Protein AF-0000000079728035 (afdb_homodimer)

pLDDT: mean 83.02, std 11.93, range [36.06, 97.81]

InterPro domains:
  IPR000014 PAS domain [PS50112] (18-69)
  IPR000014 PAS domain [TIGR00229] (13-108)
  IPR000014 PAS domain [cd00130] (21-111)
  IPR004089 Methyl-accepting chemotaxis protein (MCP) signalling domain [PF00015] (625-784)
  IPR004089 Methyl-accepting chemotaxis protein (MCP) signalling domain [PS50111] (564-800)
  IPR004089 Methyl-accepting chemotaxis protein (MCP) signalling domain [SM00283] (546-814)
  IPR013655 PAS fold 3 [PF08447] (24-108)
  IPR035965 PAS domain superfamily [SSF55785] (14-108)

Radius of gyration: 102.22 Å; Cα contacts (8 Å, |Δi|>4): 2174; chains: 2; bounding box: 75×336×184 Å

Secondary structure (DSSP, 8-state):
-PPB-PPPTT--EEEEE-TTSBEEEE-HHHHHHH---HHHHTTSBGGGGB-TTS-HHHHHHHHHHHHTT--EEEEEEEE-TTS-EEEEEEEEEEEE-TTS-EEEEEEEEEPPPHHHHHHHHHHHH--SS----THHHH-HHHHHTTS-HHHHHHHHHHHHHHHHHHHHHHHHHHHHHHHHHHHHHHHHHHHHHHHHHHHHHHHHHHHHHHHHHTT-GGGHHHHHHHHHHHHHHHHHHHHHIIIIIHHTT-HHHHHHHHHHHHHHHHHGGGS-HHHHHHHHHHHHHHHHHHHHHHHHHHTGGG---HHHHHHHHIIIIIHHHHHHHHHHHHHHHGGGGSS-PPPPHHHHHHHHHHHHHHHHHHHHHHHHHHHHHHH-TT-HHHHHHHHHHHHHHHHHHHHHIIIIISSSS--S-HHHHHHHHHHHHHHHHHHHHHHHHHHHHHHHHHHHHHHHHHHHHHHHHHHHHHHHHHHHHHHHHHHHHHHHHHHHHHHHHHTT-S-TT-----S--SHHHHHHHHHHHHHHHHHHHHHHHHHHHHHHHHHHHHHHHHHHHHHHHHHHHHHHHHHHHHHHHHHHHHHHHHHHHHHHHHHHHHHHHHHHHHHHHHHHHHHHHHHHHHHHHHHHHHHHHHHHHHHHHHHHHHHHHHHHHHHHHHHHHHHHHHHHHHHHHHHHHHHHHHHTGGGGHHHHHHHHHHHHHHHHHHHHHHHHHHHHHHHHHHHHHHHHHHHHHHHHHHHHHHHHHHHHHHHHHHHHHHHHHHHHHHHHHHHHHHHHHHHHHHHHHHHHHHHHHHHHHHHHHHHHHHHHHHHHHHHHHHHHHHHHHHHHHHHHHHHHHS--/-PPB-PPPTT--EEEEE-TTSBEEEE-HHHHHHH---HHHHTTSBGGGGB-TTS-HHHHHHHHHHHHTT--EEEEEEEE-TTS-EEEEEEEEEEEE-TTS-EEEEEEEEEPPPHHHHHHHHHHHH--SS----THHHH-HHHHHTTS-HHHHHHHHHHHHHHHHHHHHHHHHHHHHHHHHHHHHHHHHHHHHHHHHHHHHHHHHHHHHHHHHHTT-GGGHHHHHHHHHHHHHHHHHHHHHIIIIIHHTT-HHHHHHHHHHHHHHHHHGGGS-HHHHHHHHHHHHHHHHHHHHHHHHHHTGGG---HHHHHHHHIIIIIHHHHHHHHHHHHHHHHHHTSS-PPPPHHHHHHHHHHHHHHHHHHHHHHHHHHHHHHH-TT-HHHHHHHHHHHHHHHHHHHHHIIIIISSSS--S-HHHHHHHHHHHHHHHHHHHHHHHHHHHHHHHHHHHHHHHHHHHHHHHHHHHHHHHHHHHHHHHHHHHHHHHHHHHHHHHHHTT-S-TT-----S--SHHHHHHHHHHHHHHHHHHHHHHHHHHHHHHHHHHHHHHHHHHHHHHHHHHHHHHHHHHHHHHHHHHHHHHHHHHHHHHHHHHHHHHHHHHHHHHHHHHHHHHHHHHHHHHHHHHHHHHHHHHHHHHHHHHHHHHHHHHHHHHHHHHHHHHHHHHHHHHHHHHHHHHHHHTGGGGHHHHHHHHHHHHHHHHHHHHHHHHHHHHHHHHHHHHHHHHHHHHHHHHHHHHHHHHHHHHHHHHHHHHHHHHHHHHHHHHHHHHHHHHHHHHHHHHHHHHHHHHHHHHHHHHHHHHHHHHHHHHHHHHHHHHHHHHHHHHHHHHHHHHHS--

Structure (mmCIF, N/CA/C/O backbone):
data_AF-0000000079728035-model_v1
#
loop_
_entity.id
_entity.type
_entity.pdbx_description
1 polymer 'PAS domain S-box protein'
#
loop_
_atom_site.group_PDB
_atom_site.id
_atom_site.type_symbol
_atom_site.label_atom_id
_atom_site.label_alt_id
_atom_site.label_comp_id
_atom_site.label_asym_id
_atom_site.label_entity_id
_atom_site.la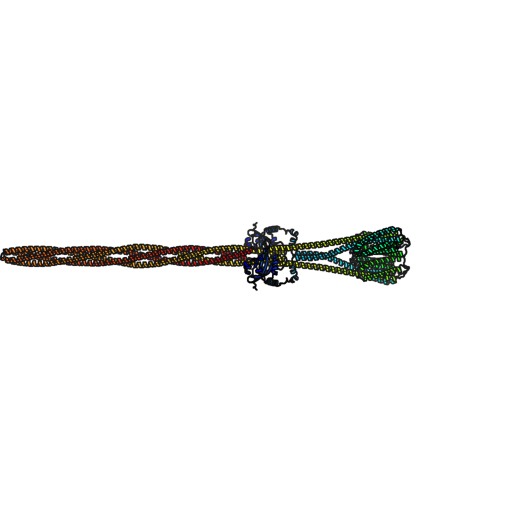bel_seq_id
_atom_site.pdbx_PDB_ins_code
_atom_site.Cartn_x
_atom_site.Cartn_y
_atom_site.Cartn_z
_atom_site.occupancy
_atom_site.B_iso_or_equiv
_atom_site.auth_seq_id
_atom_site.auth_comp_id
_atom_site.auth_asym_id
_atom_site.auth_atom_id
_atom_site.pdbx_PDB_model_num
ATOM 1 N N . MET A 1 1 ? 40.312 -27.406 -4.355 1 51.94 1 MET A N 1
ATOM 2 C CA . MET A 1 1 ? 39.094 -26.594 -4.398 1 51.94 1 MET A CA 1
ATOM 3 C C . MET A 1 1 ? 38.125 -27.172 -5.406 1 51.94 1 MET A C 1
ATOM 5 O O . MET A 1 1 ? 38.469 -27.453 -6.543 1 51.94 1 MET A O 1
ATOM 9 N N . GLY A 1 2 ? 37.125 -27.719 -4.996 1 70 2 GLY A N 1
ATOM 10 C CA . GLY A 1 2 ? 36.219 -28.422 -5.91 1 70 2 GLY A CA 1
ATOM 11 C C . GLY A 1 2 ? 35.75 -27.562 -7.07 1 70 2 GLY A C 1
ATOM 12 O O . GLY A 1 2 ? 35.906 -26.344 -7.047 1 70 2 GLY A O 1
ATOM 13 N N . ASN A 1 3 ? 35.438 -28.188 -8.25 1 83.06 3 ASN A N 1
ATOM 14 C CA . ASN A 1 3 ? 34.969 -27.5 -9.445 1 83.06 3 ASN A CA 1
ATOM 15 C C . ASN A 1 3 ? 33.531 -27.031 -9.305 1 83.06 3 ASN A C 1
ATOM 17 O O . ASN A 1 3 ? 32.719 -27.672 -8.609 1 83.06 3 ASN A O 1
ATOM 21 N N . GLN A 1 4 ? 33.312 -25.859 -9.812 1 89.69 4 GLN A N 1
ATOM 22 C CA . GLN A 1 4 ? 31.969 -25.328 -9.812 1 89.69 4 GLN A CA 1
ATOM 23 C C . GLN A 1 4 ? 31.094 -26.062 -10.828 1 89.69 4 GLN A C 1
ATOM 25 O O . GLN A 1 4 ? 31.5 -26.266 -11.977 1 89.69 4 GLN A O 1
ATOM 30 N N . VAL A 1 5 ? 29.969 -26.562 -10.352 1 89.94 5 VAL A N 1
ATOM 31 C CA . VAL A 1 5 ? 28.969 -27.188 -11.227 1 89.94 5 VAL A CA 1
ATOM 32 C C . VAL A 1 5 ? 27.688 -26.359 -11.195 1 89.94 5 VAL A C 1
ATOM 34 O O . VAL A 1 5 ? 27.297 -25.828 -10.156 1 89.94 5 VAL A O 1
ATOM 37 N N . ASP A 1 6 ? 27.094 -26.266 -12.352 1 90.38 6 ASP A N 1
ATOM 38 C CA . ASP A 1 6 ? 25.859 -25.5 -12.422 1 90.38 6 ASP A CA 1
ATOM 39 C C . ASP A 1 6 ? 24.641 -26.406 -12.352 1 90.38 6 ASP A C 1
ATOM 41 O O . ASP A 1 6 ? 24.656 -27.531 -12.867 1 90.38 6 ASP A O 1
ATOM 45 N N . ILE A 1 7 ? 23.609 -25.938 -11.672 1 87.06 7 ILE A N 1
ATOM 46 C CA . ILE A 1 7 ? 22.328 -26.641 -11.688 1 87.06 7 ILE A CA 1
ATOM 47 C C . ILE A 1 7 ? 21.797 -26.719 -13.109 1 87.06 7 ILE A C 1
ATOM 49 O O . ILE A 1 7 ? 21.75 -25.703 -13.812 1 87.06 7 ILE A O 1
ATOM 53 N N . PRO A 1 8 ? 21.5 -27.844 -13.516 1 79.06 8 PRO A N 1
ATOM 54 C CA . PRO A 1 8 ? 21 -27.969 -14.883 1 79.06 8 PRO A CA 1
ATOM 55 C C . PRO A 1 8 ? 19.781 -27.094 -15.148 1 79.06 8 PRO A C 1
ATOM 57 O O . PRO A 1 8 ? 19.016 -26.797 -14.227 1 79.06 8 PRO A O 1
ATOM 60 N N . GLU A 1 9 ? 19.625 -26.734 -16.375 1 71.38 9 GLU A N 1
ATOM 61 C CA . GLU A 1 9 ? 18.484 -25.922 -16.766 1 71.38 9 GLU A CA 1
ATOM 62 C C . GLU A 1 9 ? 17.172 -26.656 -16.531 1 71.38 9 GLU A C 1
ATOM 64 O O . GLU A 1 9 ? 17.109 -27.891 -16.672 1 71.38 9 GLU A O 1
ATOM 69 N N . ASN A 1 10 ? 16.188 -25.969 -16.047 1 63.84 10 ASN A N 1
ATOM 70 C CA . ASN A 1 10 ? 14.844 -26.516 -15.859 1 63.84 10 ASN A CA 1
ATOM 71 C C . ASN A 1 10 ? 14.805 -27.547 -14.742 1 63.84 10 ASN A C 1
ATOM 73 O O . ASN A 1 10 ? 14.148 -28.578 -14.867 1 63.84 10 ASN A O 1
ATOM 77 N N . THR A 1 11 ? 15.742 -27.328 -13.805 1 71.19 11 THR A N 1
ATOM 78 C CA . THR A 1 11 ? 15.812 -28.219 -12.641 1 71.19 11 THR A CA 1
ATOM 79 C C . THR A 1 11 ? 15.617 -27.422 -11.352 1 71.19 11 THR A C 1
ATOM 81 O O . THR A 1 11 ? 16.125 -26.312 -11.219 1 71.19 11 THR A O 1
ATOM 84 N N . THR A 1 12 ? 14.703 -27.906 -10.531 1 74.75 12 THR A N 1
ATOM 85 C CA . THR A 1 12 ? 14.555 -27.328 -9.195 1 74.75 12 THR A CA 1
ATOM 86 C C . THR A 1 12 ? 14.992 -28.328 -8.125 1 74.75 12 THR A C 1
ATOM 88 O O . THR A 1 12 ? 14.672 -29.516 -8.211 1 74.75 12 THR A O 1
ATOM 91 N N . LEU A 1 13 ? 15.836 -27.812 -7.27 1 82.25 13 LEU A N 1
ATOM 92 C CA . LEU A 1 13 ? 16.266 -28.609 -6.129 1 82.25 13 LEU A CA 1
ATOM 93 C C . LEU A 1 13 ? 15.406 -28.312 -4.902 1 82.25 13 LEU A C 1
ATOM 95 O O . LEU A 1 13 ? 15.422 -27.188 -4.391 1 82.25 13 LEU A O 1
ATOM 99 N N . VAL A 1 14 ? 14.578 -29.281 -4.484 1 80.06 14 VAL A N 1
ATOM 100 C CA . VAL A 1 14 ? 13.633 -29.016 -3.408 1 80.06 14 VAL A CA 1
ATOM 101 C C . VAL A 1 14 ? 13.93 -29.938 -2.221 1 80.06 14 VAL A C 1
ATOM 103 O O . VAL A 1 14 ? 14.25 -31.109 -2.4 1 80.06 14 VAL A O 1
ATOM 106 N N . SER A 1 15 ? 13.984 -29.438 -1.06 1 84.69 15 SER A N 1
ATOM 107 C CA . SER A 1 15 ? 14.094 -30.203 0.181 1 84.69 15 SER A CA 1
ATOM 108 C C . SER A 1 15 ? 13.148 -29.672 1.248 1 84.69 15 SER A C 1
ATOM 110 O O . SER A 1 15 ? 12.875 -28.469 1.298 1 84.69 15 SER A O 1
ATOM 112 N N . THR A 1 16 ? 12.523 -30.516 1.952 1 84.12 16 THR A N 1
ATOM 113 C CA . THR A 1 16 ? 11.664 -30.141 3.066 1 84.12 16 THR A CA 1
ATOM 114 C C . THR A 1 16 ? 12.242 -30.641 4.391 1 84.12 16 THR A C 1
ATOM 116 O O . THR A 1 16 ? 12.773 -31.75 4.465 1 84.12 16 THR A O 1
ATOM 119 N N . THR A 1 17 ? 12.258 -29.797 5.402 1 86.69 17 THR A N 1
ATOM 120 C CA . THR A 1 17 ? 12.82 -30.125 6.707 1 86.69 17 THR A CA 1
ATOM 121 C C . THR A 1 17 ? 11.75 -30.031 7.797 1 86.69 17 THR A C 1
ATOM 123 O O . THR A 1 17 ? 10.672 -29.5 7.566 1 86.69 17 THR A O 1
ATOM 126 N N . ASP A 1 18 ? 12.062 -30.656 8.922 1 85.69 18 ASP A N 1
ATOM 127 C CA . ASP A 1 18 ? 11.211 -30.453 10.094 1 85.69 18 ASP A CA 1
ATOM 128 C C . ASP A 1 18 ? 11.516 -29.125 10.766 1 85.69 18 ASP A C 1
ATOM 130 O O . ASP A 1 18 ? 12.234 -28.297 10.211 1 85.69 18 ASP A O 1
ATOM 134 N N . ILE A 1 19 ? 10.883 -28.906 11.891 1 86.75 19 ILE A N 1
ATOM 135 C CA . ILE A 1 19 ? 10.977 -27.625 12.57 1 86.75 19 ILE A CA 1
ATOM 136 C C . ILE A 1 19 ? 12.406 -27.406 13.086 1 86.75 19 ILE A C 1
ATOM 138 O O . ILE A 1 19 ? 12.805 -26.281 13.375 1 86.75 19 ILE A O 1
ATOM 142 N N . TYR A 1 20 ? 13.188 -28.531 13.18 1 84.81 20 TYR A N 1
ATOM 143 C CA . TYR A 1 20 ? 14.539 -28.438 13.719 1 84.81 20 TYR A CA 1
ATOM 144 C C . TYR A 1 20 ? 15.57 -28.422 12.594 1 84.81 20 TYR A C 1
ATOM 146 O O . TYR A 1 20 ? 16.781 -28.406 12.852 1 84.81 20 TYR A O 1
ATOM 154 N N . GLY A 1 21 ? 15.156 -28.438 11.367 1 85.81 21 GLY A N 1
ATOM 155 C CA . GLY A 1 21 ? 16.078 -28.328 10.234 1 85.81 21 GLY A CA 1
ATOM 156 C C . GLY A 1 21 ? 16.547 -29.672 9.719 1 85.81 21 GLY A C 1
ATOM 157 O O . GLY A 1 21 ? 17.484 -29.75 8.93 1 85.81 21 GLY A O 1
ATOM 158 N N . LYS A 1 22 ? 15.922 -30.719 10.125 1 90.31 22 LYS A N 1
ATOM 159 C CA . LYS A 1 22 ? 16.266 -32.062 9.625 1 90.31 22 LYS A CA 1
ATOM 160 C C . LYS A 1 22 ? 15.492 -32.375 8.352 1 90.31 22 LYS A C 1
ATOM 162 O O . LYS A 1 22 ? 14.273 -32.188 8.281 1 90.31 22 LYS A O 1
ATOM 167 N N . ILE A 1 23 ? 16.188 -32.875 7.406 1 90.69 23 ILE A N 1
ATOM 168 C CA . ILE A 1 23 ? 15.602 -33.125 6.098 1 90.69 23 ILE A CA 1
ATOM 169 C C . ILE A 1 23 ? 14.625 -34.281 6.195 1 90.69 23 ILE A C 1
ATOM 171 O O . ILE A 1 23 ? 14.984 -35.375 6.652 1 90.69 23 ILE A O 1
ATOM 175 N N . ILE A 1 24 ? 13.406 -34.094 5.777 1 86.19 24 ILE A N 1
ATOM 176 C CA . ILE A 1 24 ? 12.375 -35.125 5.809 1 86.19 24 ILE A CA 1
ATOM 177 C C . ILE A 1 24 ? 12.086 -35.625 4.391 1 86.19 24 ILE A C 1
ATOM 179 O O . ILE A 1 24 ? 11.633 -36.75 4.191 1 86.19 24 ILE A O 1
ATOM 183 N N . GLU A 1 25 ? 12.164 -34.625 3.516 1 83 25 GLU A N 1
ATOM 184 C CA . GLU A 1 25 ? 11.883 -34.969 2.125 1 83 25 GLU A CA 1
ATOM 185 C C . GLU A 1 25 ? 12.836 -34.25 1.174 1 83 25 GLU A C 1
ATOM 187 O O . GLU A 1 25 ? 13.25 -33.125 1.438 1 83 25 GLU A O 1
ATOM 192 N N . ILE A 1 26 ? 13.273 -34.969 0.156 1 82.12 26 ILE A N 1
ATOM 193 C CA . ILE A 1 26 ? 14.148 -34.406 -0.88 1 82.12 26 ILE A CA 1
ATOM 194 C C . ILE A 1 26 ? 13.695 -34.906 -2.25 1 82.12 26 ILE A C 1
ATOM 196 O O . ILE A 1 26 ? 13.289 -36.062 -2.395 1 82.12 26 ILE A O 1
ATOM 200 N N . ASN A 1 27 ? 13.711 -33.969 -3.156 1 73.81 27 ASN A N 1
ATOM 201 C CA . ASN A 1 27 ? 13.211 -34.375 -4.461 1 73.81 27 ASN A CA 1
ATOM 202 C C . ASN A 1 27 ? 14.289 -35.125 -5.262 1 73.81 27 ASN A C 1
ATOM 204 O O . ASN A 1 27 ? 15.469 -35.031 -4.934 1 73.81 27 ASN A O 1
ATOM 208 N N . HIS A 1 28 ? 13.906 -35.812 -6.203 1 75.06 28 HIS A N 1
ATOM 209 C CA . HIS A 1 28 ? 14.766 -36.688 -7.004 1 75.06 28 HIS A CA 1
ATOM 210 C C . HIS A 1 28 ? 15.891 -35.906 -7.664 1 75.06 28 HIS A C 1
ATOM 212 O O . HIS A 1 28 ? 17.031 -36.344 -7.703 1 75.06 28 HIS A O 1
ATOM 218 N N . ASP A 1 29 ? 15.602 -34.75 -8.156 1 77.12 29 ASP A N 1
ATOM 219 C CA . ASP A 1 29 ? 16.609 -33.938 -8.836 1 77.12 29 ASP A CA 1
ATOM 220 C C . ASP A 1 29 ? 17.75 -33.562 -7.895 1 77.12 29 ASP A C 1
ATOM 222 O O . ASP A 1 29 ? 18.906 -33.531 -8.297 1 77.12 29 ASP A O 1
ATOM 226 N N . MET A 1 30 ? 17.328 -33.312 -6.746 1 86.31 30 MET A N 1
ATOM 227 C CA . MET A 1 30 ? 18.344 -32.938 -5.773 1 86.31 30 MET A CA 1
ATOM 228 C C . MET A 1 30 ? 19.219 -34.125 -5.414 1 86.31 30 MET A C 1
ATOM 230 O O . MET A 1 30 ? 20.422 -34 -5.227 1 86.31 30 MET A O 1
ATOM 234 N N . LEU A 1 31 ? 18.609 -35.188 -5.301 1 84.19 31 LEU A N 1
ATOM 235 C CA . LEU A 1 31 ? 19.375 -36.406 -5.012 1 84.19 31 LEU A CA 1
ATOM 236 C C . LEU A 1 31 ? 20.359 -36.719 -6.129 1 84.19 31 LEU A C 1
ATOM 238 O O . LEU A 1 31 ? 21.531 -37 -5.863 1 84.19 31 LEU A O 1
ATOM 242 N N . MET A 1 32 ? 19.891 -36.594 -7.293 1 83.25 32 MET A N 1
ATOM 243 C CA . MET A 1 32 ? 20.734 -36.875 -8.445 1 83.25 32 MET A CA 1
ATOM 244 C C . MET A 1 32 ? 21.859 -35.844 -8.578 1 83.25 32 MET A C 1
ATOM 246 O O . MET A 1 32 ? 22.984 -36.188 -8.914 1 83.25 32 MET A O 1
ATOM 250 N N . PHE A 1 33 ? 21.453 -34.688 -8.367 1 87.75 33 PHE A N 1
ATOM 251 C CA . PHE A 1 33 ? 22.406 -33.594 -8.539 1 87.75 33 PHE A CA 1
ATOM 252 C C . PHE A 1 33 ? 23.453 -33.594 -7.426 1 87.75 33 PHE A C 1
ATOM 254 O O . PHE A 1 33 ? 24.641 -33.375 -7.676 1 87.75 33 PHE A O 1
ATOM 261 N N . SER A 1 34 ? 23.062 -33.812 -6.227 1 89.56 34 SER A N 1
ATOM 262 C CA . SER A 1 34 ? 23.953 -33.75 -5.066 1 89.56 34 SER A CA 1
ATOM 263 C C . SER A 1 34 ? 24.859 -34.969 -4.98 1 89.56 34 SER A C 1
ATOM 265 O O . SER A 1 34 ? 25.938 -34.906 -4.395 1 89.56 34 SER A O 1
ATOM 267 N N . GLY A 1 35 ? 24.328 -36.031 -5.477 1 86.88 35 GLY A N 1
ATOM 268 C CA . GLY A 1 35 ? 25.109 -37.281 -5.438 1 86.88 35 GLY A CA 1
ATOM 269 C C . GLY A 1 35 ? 24.906 -38.062 -4.16 1 86.88 35 GLY A C 1
ATOM 270 O O . GLY A 1 35 ? 25.453 -39.156 -4 1 86.88 35 GLY A O 1
ATOM 271 N N . PHE A 1 36 ? 24.109 -37.531 -3.262 1 88.12 36 PHE A N 1
ATOM 272 C CA . PHE A 1 36 ? 23.812 -38.25 -2.02 1 88.12 36 PHE A CA 1
ATOM 273 C C . PHE A 1 36 ? 22.672 -39.219 -2.221 1 88.12 36 PHE A C 1
ATOM 275 O O . PHE A 1 36 ? 21.812 -39.031 -3.076 1 88.12 36 PHE A O 1
ATOM 282 N N . SER A 1 37 ? 22.688 -40.281 -1.459 1 85.56 37 SER A N 1
ATOM 283 C CA . SER A 1 37 ? 21.547 -41.219 -1.462 1 85.56 37 SER A CA 1
ATOM 284 C C . SER A 1 37 ? 20.469 -40.75 -0.495 1 85.56 37 SER A C 1
ATOM 286 O O . SER A 1 37 ? 20.734 -39.969 0.425 1 85.56 37 SER A O 1
ATOM 288 N N . ARG A 1 38 ? 19.25 -41.125 -0.772 1 87 38 ARG A N 1
ATOM 289 C CA . ARG A 1 38 ? 18.109 -40.75 0.073 1 87 38 ARG A CA 1
ATOM 290 C C . ARG A 1 38 ? 18.375 -41.125 1.528 1 87 38 ARG A C 1
ATOM 292 O O . ARG A 1 38 ? 18.047 -40.344 2.439 1 87 38 ARG A O 1
ATOM 299 N N . GLU A 1 39 ? 19.016 -42.281 1.796 1 85.69 39 GLU A N 1
ATOM 300 C CA . GLU A 1 39 ? 19.266 -42.812 3.143 1 85.69 39 GLU A CA 1
ATOM 301 C C . GLU A 1 39 ? 20.312 -41.938 3.867 1 85.69 39 GLU A C 1
ATOM 303 O O . GLU A 1 39 ? 20.234 -41.781 5.086 1 85.69 39 GLU A O 1
ATOM 308 N N . GLU A 1 40 ? 21.172 -41.375 3.096 1 88.81 40 GLU A N 1
ATOM 309 C CA . GLU A 1 40 ? 22.25 -40.562 3.666 1 88.81 40 GLU A CA 1
ATOM 310 C C . GLU A 1 40 ? 21.766 -39.188 4.082 1 88.81 40 GLU A C 1
ATOM 312 O O . GLU A 1 40 ? 22.344 -38.562 4.977 1 88.81 40 GLU A O 1
ATOM 317 N N . VAL A 1 41 ? 20.75 -38.719 3.385 1 88.06 41 VAL A N 1
ATOM 318 C CA . VAL A 1 41 ? 20.391 -37.312 3.557 1 88.06 41 VAL A CA 1
ATOM 319 C C . VAL A 1 41 ? 19.188 -37.188 4.488 1 88.06 41 VAL A C 1
ATOM 321 O O . VAL A 1 41 ? 19.109 -36.25 5.285 1 88.06 41 VAL A O 1
ATOM 324 N N . ILE A 1 42 ? 18.25 -38.156 4.395 1 88.81 42 ILE A N 1
ATOM 325 C CA . ILE A 1 42 ? 17.047 -38.062 5.195 1 88.81 42 ILE A CA 1
ATOM 326 C C . ILE A 1 42 ? 17.391 -38.156 6.68 1 88.81 42 ILE A C 1
ATOM 328 O O . ILE A 1 42 ? 18.094 -39.062 7.102 1 88.81 42 ILE A O 1
ATOM 332 N N . GLY A 1 43 ? 16.938 -37.281 7.461 1 88 43 GLY A N 1
ATOM 333 C CA . GLY A 1 43 ? 17.172 -37.25 8.891 1 88 43 GLY A CA 1
ATOM 334 C C . GLY A 1 43 ? 18.375 -36.406 9.281 1 88 43 GLY A C 1
ATOM 335 O O . GLY A 1 43 ? 18.594 -36.125 10.461 1 88 43 GLY A O 1
ATOM 336 N N . GLU A 1 44 ? 19.172 -36.062 8.32 1 88.44 44 GLU A N 1
ATOM 337 C CA . GLU A 1 44 ? 20.359 -35.25 8.586 1 88.44 44 GLU A CA 1
ATOM 338 C C . GLU A 1 44 ? 20.047 -33.781 8.438 1 88.44 44 GLU A C 1
ATOM 340 O O . GLU A 1 44 ? 19.031 -33.406 7.832 1 88.44 44 GLU A O 1
ATOM 345 N N . ASN A 1 45 ? 20.953 -32.969 9.078 1 89.12 45 ASN A N 1
ATOM 346 C CA . ASN A 1 45 ? 20.844 -31.531 8.93 1 89.12 45 ASN A CA 1
ATOM 347 C C . ASN A 1 45 ? 21.406 -31.047 7.598 1 89.12 45 ASN A C 1
ATOM 349 O O . ASN A 1 45 ? 22.344 -31.656 7.074 1 89.12 45 ASN A O 1
ATOM 353 N N . HIS A 1 46 ? 20.875 -29.953 7.051 1 85.75 46 HIS A N 1
ATOM 354 C CA . HIS A 1 46 ? 21.281 -29.406 5.762 1 85.75 46 HIS A CA 1
ATOM 355 C C . HIS A 1 46 ? 22.75 -28.984 5.773 1 85.75 46 HIS A C 1
ATOM 357 O O . HIS A 1 46 ? 23.344 -28.75 4.719 1 85.75 46 HIS A O 1
ATOM 363 N N . ASN A 1 47 ? 23.328 -29.016 6.91 1 86.31 47 ASN A N 1
ATOM 364 C CA . ASN A 1 47 ? 24.719 -28.641 7.047 1 86.31 47 ASN A CA 1
ATOM 365 C C . ASN A 1 47 ? 25.641 -29.578 6.277 1 86.31 47 ASN A C 1
ATOM 367 O O . ASN A 1 47 ? 26.797 -29.234 5.977 1 86.31 47 ASN A O 1
ATOM 371 N N . ILE A 1 48 ? 25.188 -30.719 5.973 1 84.75 48 ILE A N 1
ATOM 372 C CA . ILE A 1 48 ? 25.969 -31.703 5.227 1 84.75 48 ILE A CA 1
ATOM 373 C C . ILE A 1 48 ? 26.281 -31.156 3.832 1 84.75 48 ILE A C 1
ATOM 375 O O . ILE A 1 48 ? 27.234 -31.594 3.182 1 84.75 48 ILE A O 1
ATOM 379 N N . MET A 1 49 ? 25.469 -30.25 3.391 1 88.88 49 MET A N 1
ATOM 380 C CA . MET A 1 49 ? 25.625 -29.734 2.037 1 88.88 49 MET A CA 1
ATOM 381 C C . MET A 1 49 ? 26.172 -28.297 2.064 1 88.88 49 MET A C 1
ATOM 383 O O . MET A 1 49 ? 26.312 -27.672 1.018 1 88.88 49 MET A O 1
ATOM 387 N N . ARG A 1 50 ? 26.391 -27.781 3.162 1 88.94 50 ARG A N 1
ATOM 388 C CA . ARG A 1 50 ? 26.828 -26.391 3.299 1 88.94 50 ARG A CA 1
ATOM 389 C C . ARG A 1 50 ? 28.297 -26.234 2.924 1 88.94 50 ARG A C 1
ATOM 391 O O . ARG A 1 50 ? 29.141 -27.031 3.359 1 88.94 50 ARG A O 1
ATOM 398 N N . HIS A 1 51 ? 28.469 -25.25 2.113 1 89.38 51 HIS A N 1
ATOM 399 C CA . HIS A 1 51 ? 29.859 -24.953 1.792 1 89.38 51 HIS A CA 1
ATOM 400 C C . HIS A 1 51 ? 30.547 -24.219 2.939 1 89.38 51 HIS A C 1
ATOM 402 O O . HIS A 1 51 ? 29.969 -23.312 3.537 1 89.38 51 HIS A O 1
ATOM 408 N N . PRO A 1 52 ? 31.766 -24.547 3.273 1 85.56 52 PRO A N 1
ATOM 409 C CA . PRO A 1 52 ? 32.469 -23.938 4.414 1 85.56 52 PRO A CA 1
ATOM 410 C C . PRO A 1 52 ? 32.719 -22.453 4.234 1 85.56 52 PRO A C 1
ATOM 412 O O . PRO A 1 52 ? 32.938 -21.734 5.219 1 85.56 52 PRO A O 1
ATOM 415 N N . GLU A 1 53 ? 32.656 -21.906 3.145 1 84.44 53 GLU A N 1
ATOM 416 C CA . GLU A 1 53 ? 32.938 -20.5 2.881 1 84.44 53 GLU A CA 1
ATOM 417 C C . GLU A 1 53 ? 31.734 -19.625 3.15 1 84.44 53 GLU A C 1
ATOM 419 O O . GLU A 1 53 ? 31.844 -18.391 3.166 1 84.44 53 GLU A O 1
ATOM 424 N N . MET A 1 54 ? 30.641 -20.234 3.295 1 88.19 54 MET A N 1
ATOM 425 C CA . MET A 1 54 ? 29.438 -19.453 3.502 1 88.19 54 MET A CA 1
ATOM 426 C C . MET A 1 54 ? 29.422 -18.812 4.891 1 88.19 54 MET A C 1
ATOM 428 O O . MET A 1 54 ? 29.578 -19.516 5.895 1 88.19 54 MET A O 1
ATOM 432 N N . PRO A 1 55 ? 29.25 -17.484 4.953 1 86.81 55 PRO A N 1
ATOM 433 C CA . PRO A 1 55 ? 29.219 -16.812 6.254 1 86.81 55 PRO A CA 1
ATOM 434 C C . PRO A 1 55 ? 28.031 -17.234 7.109 1 86.81 55 PRO A C 1
ATOM 436 O O . PRO A 1 55 ? 26.938 -17.438 6.586 1 86.81 55 PRO A O 1
ATOM 439 N N . ASN A 1 56 ? 28.234 -17.266 8.406 1 86.12 56 ASN A N 1
ATOM 440 C CA . ASN A 1 56 ? 27.188 -17.656 9.344 1 86.12 56 ASN A CA 1
ATOM 441 C C . ASN A 1 56 ? 26.078 -16.609 9.414 1 86.12 56 ASN A C 1
ATOM 443 O O . ASN A 1 56 ? 24.938 -16.938 9.719 1 86.12 56 ASN A O 1
ATOM 447 N N . THR A 1 57 ? 26.469 -15.453 9.102 1 84.94 57 THR A N 1
ATOM 448 C CA . THR A 1 57 ? 25.516 -14.352 9.188 1 84.94 57 THR A CA 1
ATOM 449 C C . THR A 1 57 ? 24.359 -14.562 8.219 1 84.94 57 THR A C 1
ATOM 451 O O . THR A 1 57 ? 23.219 -14.164 8.492 1 84.94 57 THR A O 1
ATOM 454 N N . VAL A 1 58 ? 24.641 -15.172 7.129 1 85.38 58 VAL A N 1
ATOM 455 C CA . VAL A 1 58 ? 23.609 -15.398 6.117 1 85.38 58 VAL A CA 1
ATOM 456 C C . VAL A 1 58 ? 22.562 -16.375 6.652 1 85.38 58 VAL A C 1
ATOM 458 O O . VAL A 1 58 ? 21.359 -16.156 6.488 1 85.38 58 VAL A O 1
ATOM 461 N N . PHE A 1 59 ? 23.047 -17.344 7.324 1 87.56 59 PHE A N 1
ATOM 462 C CA . PHE A 1 59 ? 22.109 -18.344 7.84 1 87.56 59 PHE A CA 1
ATOM 463 C C . PHE A 1 59 ? 21.359 -17.828 9.055 1 87.56 59 PHE A C 1
ATOM 465 O O . PHE A 1 59 ? 20.203 -18.172 9.289 1 87.56 59 PHE A O 1
ATOM 472 N N . LYS A 1 60 ? 21.984 -16.938 9.859 1 86.25 60 LYS A N 1
ATOM 473 C CA . LYS A 1 60 ? 21.297 -16.281 10.961 1 86.25 60 LYS A CA 1
ATOM 474 C C . LYS A 1 60 ? 20.125 -15.43 10.445 1 86.25 60 LYS A C 1
ATOM 476 O O . LYS A 1 60 ? 19.047 -15.422 11.047 1 86.25 60 LYS A O 1
ATOM 481 N N . GLU A 1 61 ? 20.453 -14.797 9.383 1 84 61 GLU A N 1
ATOM 482 C CA . GLU A 1 61 ? 19.406 -13.992 8.758 1 84 61 GLU A CA 1
ATOM 483 C C . GLU A 1 61 ? 18.281 -14.883 8.234 1 84 61 GLU A C 1
ATOM 485 O O . GLU A 1 61 ? 17.109 -14.531 8.352 1 84 61 GLU A O 1
ATOM 490 N N . MET A 1 62 ? 18.672 -15.914 7.648 1 85.62 62 MET A N 1
ATOM 491 C CA . MET A 1 62 ? 17.688 -16.844 7.098 1 85.62 62 MET A CA 1
ATOM 492 C C . MET A 1 62 ? 16.797 -17.391 8.195 1 85.62 62 MET A C 1
ATOM 494 O O . MET A 1 62 ? 15.57 -17.359 8.086 1 85.62 62 MET A O 1
ATOM 498 N N . TRP A 1 63 ? 17.375 -17.844 9.281 1 87.19 63 TRP A N 1
ATOM 499 C CA . TRP A 1 63 ? 16.609 -18.453 10.367 1 87.19 63 TRP A CA 1
ATOM 500 C C . TRP A 1 63 ? 15.711 -17.422 11.047 1 87.19 63 TRP A C 1
ATOM 502 O O . TRP A 1 63 ? 14.578 -17.719 11.414 1 87.19 63 TRP A O 1
ATOM 512 N N . ALA A 1 64 ? 16.266 -16.234 11.156 1 82.31 64 ALA A N 1
ATOM 513 C CA . ALA A 1 64 ? 15.461 -15.172 11.75 1 82.31 64 ALA A CA 1
ATOM 514 C C . ALA A 1 64 ? 14.203 -14.906 10.938 1 82.31 64 ALA A C 1
ATOM 516 O O . ALA A 1 64 ? 13.117 -14.742 11.492 1 82.31 64 ALA A O 1
ATOM 517 N N . ALA A 1 65 ? 14.398 -14.93 9.633 1 79.44 65 ALA A N 1
ATOM 518 C CA . ALA A 1 65 ? 13.273 -14.648 8.742 1 79.44 65 ALA A CA 1
ATOM 519 C C . ALA A 1 65 ? 12.25 -15.773 8.781 1 79.44 65 ALA A C 1
ATOM 521 O O . ALA A 1 65 ? 11.055 -15.531 8.969 1 79.44 65 ALA A O 1
ATOM 522 N N . ILE A 1 66 ? 12.664 -17 8.703 1 81.62 66 ILE A N 1
ATOM 523 C CA . ILE A 1 66 ? 11.742 -18.125 8.555 1 81.62 66 ILE A CA 1
ATOM 524 C C . ILE A 1 66 ? 11.094 -18.438 9.898 1 81.62 66 ILE A C 1
ATOM 526 O O . ILE A 1 66 ? 9.953 -18.906 9.953 1 81.62 66 ILE A O 1
ATOM 530 N N . LEU A 1 67 ? 11.766 -18.109 10.953 1 81.31 67 LEU A N 1
ATOM 531 C CA . LEU A 1 67 ? 11.188 -18.344 12.273 1 81.31 67 LEU A CA 1
ATOM 532 C C . LEU A 1 67 ? 10.125 -17.297 12.586 1 81.31 67 LEU A C 1
ATOM 534 O O . LEU A 1 67 ? 9.211 -17.547 13.375 1 81.31 67 LEU A O 1
ATOM 538 N N . SER A 1 68 ? 10.289 -16.203 11.953 1 76.12 68 SER A N 1
ATOM 539 C CA . SER A 1 68 ? 9.289 -15.148 12.133 1 76.12 68 SER A CA 1
ATOM 540 C C . SER A 1 68 ? 8.086 -15.375 11.227 1 76.12 68 SER A C 1
ATOM 542 O O . SER A 1 68 ? 7.117 -14.617 11.266 1 76.12 68 SER A O 1
ATOM 544 N N . GLY A 1 69 ? 8.219 -16.422 10.352 1 71.44 69 GLY A N 1
ATOM 545 C CA . GLY A 1 69 ? 7.09 -16.797 9.523 1 71.44 69 GLY A CA 1
ATOM 546 C C . GLY A 1 69 ? 7.191 -16.25 8.102 1 71.44 69 GLY A C 1
ATOM 547 O O . GLY A 1 69 ? 6.277 -16.438 7.297 1 71.44 69 GLY A O 1
ATOM 548 N N . ASP A 1 70 ? 8.258 -15.57 7.801 1 73.06 70 ASP A N 1
ATOM 549 C CA . ASP A 1 70 ? 8.453 -14.992 6.477 1 73.06 70 ASP A CA 1
ATOM 550 C C . ASP A 1 70 ? 9.383 -15.859 5.629 1 73.06 70 ASP A C 1
ATOM 552 O O . ASP A 1 70 ? 10.273 -16.531 6.16 1 73.06 70 ASP A O 1
ATOM 556 N N . PRO A 1 71 ? 9.125 -15.875 4.316 1 73.75 71 PRO A N 1
ATOM 557 C CA . PRO A 1 71 ? 10.078 -16.578 3.451 1 73.75 71 PRO A CA 1
ATOM 558 C C . PRO A 1 71 ? 11.406 -15.836 3.322 1 73.75 71 PRO A C 1
ATOM 560 O O . PRO A 1 71 ? 11.469 -14.625 3.549 1 73.75 71 PRO A O 1
ATOM 563 N N . TRP A 1 72 ? 12.461 -16.594 3.18 1 78.38 72 TRP A N 1
ATOM 564 C CA . TRP A 1 72 ? 13.789 -16.031 2.967 1 78.38 72 TRP A CA 1
ATOM 565 C C . TRP A 1 72 ? 14.32 -16.406 1.59 1 78.38 72 TRP A C 1
ATOM 567 O O . TRP A 1 72 ? 14.125 -17.547 1.129 1 78.38 72 TRP A O 1
ATOM 577 N N . ASN A 1 73 ? 14.844 -15.43 0.899 1 77.44 73 ASN A N 1
ATOM 578 C CA . ASN A 1 73 ? 15.492 -15.727 -0.376 1 77.44 73 ASN A CA 1
ATOM 579 C C . ASN A 1 73 ? 16.938 -15.234 -0.406 1 77.44 73 ASN A C 1
ATOM 581 O O . ASN A 1 73 ? 17.234 -14.18 0.154 1 77.44 73 ASN A O 1
ATOM 585 N N . GLY A 1 74 ? 17.812 -16 -0.971 1 78.31 74 GLY A N 1
ATOM 586 C CA . GLY A 1 74 ? 19.203 -15.625 -1.101 1 78.31 74 GLY A CA 1
ATOM 587 C C . GLY A 1 74 ? 20.016 -16.594 -1.953 1 78.31 74 GLY A C 1
ATOM 588 O O . GLY A 1 74 ? 19.516 -17.656 -2.314 1 78.31 74 GLY A O 1
ATOM 589 N N . VAL A 1 75 ? 21.156 -16.078 -2.406 1 87.31 75 VAL A N 1
ATOM 590 C CA . VAL A 1 75 ? 22.062 -16.938 -3.162 1 87.31 75 VAL A CA 1
ATOM 591 C C . VAL A 1 75 ? 23.016 -17.656 -2.207 1 87.31 75 VAL A C 1
ATOM 593 O O . VAL A 1 75 ? 23.656 -17.016 -1.362 1 87.31 75 VAL A O 1
ATOM 596 N N . ILE A 1 76 ? 23.062 -18.969 -2.262 1 89.75 76 ILE A N 1
ATOM 597 C CA . ILE A 1 76 ? 23.906 -19.734 -1.347 1 89.75 76 ILE A CA 1
ATOM 598 C C . ILE A 1 76 ? 24.875 -20.609 -2.143 1 89.75 76 ILE A C 1
ATOM 600 O O . ILE A 1 76 ? 24.578 -21 -3.271 1 89.75 76 ILE A O 1
ATOM 604 N N . LYS A 1 77 ? 25.984 -20.75 -1.532 1 92.25 77 LYS A N 1
ATOM 605 C CA . LYS A 1 77 ? 26.984 -21.688 -2.037 1 92.25 77 LYS A CA 1
ATOM 606 C C . LYS A 1 77 ? 26.922 -23.016 -1.284 1 92.25 77 LYS A C 1
ATOM 608 O O . LYS A 1 77 ? 27.016 -23.047 -0.055 1 92.25 77 LYS A O 1
ATOM 613 N N . ASN A 1 78 ? 26.719 -24.203 -2.059 1 92.25 78 ASN A N 1
ATOM 614 C CA . ASN A 1 78 ? 26.625 -25.516 -1.436 1 92.25 78 ASN A CA 1
ATOM 615 C C . ASN A 1 78 ? 27.656 -26.484 -1.999 1 92.25 78 ASN A C 1
ATOM 617 O O . ASN A 1 78 ? 28.25 -26.219 -3.053 1 92.25 78 ASN A O 1
ATOM 621 N N . LYS A 1 79 ? 27.953 -27.547 -1.221 1 91.62 79 LYS A N 1
ATOM 622 C CA . LYS A 1 79 ? 28.922 -28.547 -1.632 1 91.62 79 LYS A CA 1
ATOM 623 C C . LYS A 1 79 ? 28.234 -29.859 -2.021 1 91.62 79 LYS A C 1
ATOM 625 O O . LYS A 1 79 ? 27.219 -30.219 -1.431 1 91.62 79 LYS A O 1
ATOM 630 N N . LEU A 1 80 ? 28.688 -30.484 -3.045 1 91.69 80 LEU A N 1
ATOM 631 C CA . LEU A 1 80 ? 28.219 -31.797 -3.482 1 91.69 80 LEU A CA 1
ATOM 632 C C . LEU A 1 80 ? 29 -32.906 -2.803 1 91.69 80 LEU A C 1
ATOM 634 O O . LEU A 1 80 ? 30.062 -32.656 -2.213 1 91.69 80 LEU A O 1
ATOM 638 N N . LYS A 1 81 ? 28.453 -34.125 -2.889 1 89.25 81 LYS A N 1
ATOM 639 C CA . LYS A 1 81 ? 29.141 -35.281 -2.295 1 89.25 81 LYS A CA 1
ATOM 640 C C . LYS A 1 81 ? 30.516 -35.5 -2.934 1 89.25 81 LYS A C 1
ATOM 642 O O . LYS A 1 81 ? 31.469 -35.906 -2.264 1 89.25 81 LYS A O 1
ATOM 647 N N . SER A 1 82 ? 30.656 -35.156 -4.203 1 87.19 82 SER A N 1
ATOM 648 C CA . SER A 1 82 ? 31.891 -35.312 -4.965 1 87.19 82 SER A CA 1
ATOM 649 C C . SER A 1 82 ? 32.938 -34.312 -4.523 1 87.19 82 SER A C 1
ATOM 651 O O . SER A 1 82 ? 34.125 -34.469 -4.863 1 87.19 82 SER A O 1
ATOM 653 N N . GLY A 1 83 ? 32.625 -33.312 -3.709 1 86.31 83 GLY A N 1
ATOM 654 C CA . GLY A 1 83 ? 33.562 -32.281 -3.311 1 86.31 83 GLY A CA 1
ATOM 655 C C . GLY A 1 83 ? 33.438 -31.016 -4.152 1 86.31 83 GLY A C 1
ATOM 656 O O . GLY A 1 83 ? 33.969 -29.969 -3.779 1 86.31 83 GLY A O 1
ATOM 657 N N . ASN A 1 84 ? 32.75 -31.156 -5.27 1 91 84 ASN A N 1
ATOM 658 C CA . ASN A 1 84 ? 32.469 -29.969 -6.086 1 91 84 ASN A CA 1
ATOM 659 C C . ASN A 1 84 ? 31.453 -29.062 -5.414 1 91 84 ASN A C 1
ATOM 661 O O . ASN A 1 84 ? 30.844 -29.438 -4.414 1 91 84 ASN A O 1
ATOM 665 N N . TYR A 1 85 ? 31.406 -27.828 -5.891 1 92.81 85 TYR A N 1
ATOM 666 C CA . TYR A 1 85 ? 30.453 -26.906 -5.281 1 92.81 85 TYR A CA 1
ATOM 667 C C . TYR A 1 85 ? 29.562 -26.281 -6.34 1 92.81 85 TYR A C 1
ATOM 669 O O . TYR A 1 85 ? 29.859 -26.328 -7.535 1 92.81 85 TYR A O 1
ATOM 677 N N . TYR A 1 86 ? 28.422 -25.75 -5.941 1 91.88 86 TYR A N 1
ATOM 678 C CA . TYR A 1 86 ? 27.484 -25.062 -6.832 1 91.88 86 TYR A CA 1
ATOM 679 C C . TYR A 1 86 ? 26.828 -23.875 -6.133 1 91.88 86 TYR A C 1
ATOM 681 O O . TYR A 1 86 ? 26.75 -23.844 -4.902 1 91.88 86 TYR A O 1
ATOM 689 N N . TRP A 1 87 ? 26.453 -22.891 -6.957 1 92 87 TRP A N 1
ATOM 690 C CA . TRP A 1 87 ? 25.656 -21.75 -6.48 1 92 87 TRP A CA 1
ATOM 691 C C . TRP A 1 87 ? 24.172 -21.984 -6.746 1 92 87 TRP A C 1
ATOM 693 O O . TRP A 1 87 ? 23.797 -22.516 -7.789 1 92 87 TRP A O 1
ATOM 703 N N . ALA A 1 88 ? 23.359 -21.641 -5.762 1 88.25 88 ALA A N 1
ATOM 704 C CA . ALA A 1 88 ? 21.906 -21.781 -5.926 1 88.25 88 ALA A CA 1
ATOM 705 C C . ALA A 1 88 ? 21.172 -20.562 -5.387 1 88.25 88 ALA A C 1
ATOM 707 O O . ALA A 1 88 ? 21.594 -19.969 -4.395 1 88.25 88 ALA A O 1
ATOM 708 N N . TYR A 1 89 ? 20.219 -20.188 -6.168 1 84.25 89 TYR A N 1
ATOM 709 C CA . TYR A 1 89 ? 19.25 -19.25 -5.617 1 84.25 89 TYR A CA 1
ATOM 710 C C . TYR A 1 89 ? 18.188 -20 -4.809 1 84.25 89 TYR A C 1
ATOM 712 O O . TYR A 1 89 ? 17.375 -20.734 -5.363 1 84.25 89 TYR A O 1
ATOM 720 N N . MET A 1 90 ? 18.234 -19.766 -3.52 1 82.31 90 MET A N 1
ATOM 721 C CA . MET A 1 90 ? 17.422 -20.562 -2.6 1 82.31 90 MET A CA 1
ATOM 722 C C . MET A 1 90 ? 16.297 -19.734 -1.999 1 82.31 90 MET A C 1
ATOM 724 O O . MET A 1 90 ? 16.5 -18.562 -1.651 1 82.31 90 MET A O 1
ATOM 728 N N . THR A 1 91 ? 15.141 -20.281 -1.99 1 80.38 91 THR A N 1
ATOM 729 C CA . THR A 1 91 ? 14 -19.719 -1.275 1 80.38 91 THR A CA 1
ATOM 730 C C . THR A 1 91 ? 13.492 -20.703 -0.217 1 80.38 91 THR A C 1
ATOM 732 O O . THR A 1 91 ? 13.141 -21.844 -0.533 1 80.38 91 THR A O 1
ATOM 735 N N . VAL A 1 92 ? 13.547 -20.25 0.975 1 82 92 VAL A N 1
ATOM 736 C CA . VAL A 1 92 ? 13.078 -21.078 2.072 1 82 92 VAL A CA 1
ATOM 737 C C . VAL A 1 92 ? 11.742 -20.547 2.59 1 82 92 VAL A C 1
ATOM 739 O O . VAL A 1 92 ? 11.602 -19.359 2.859 1 82 92 VAL A O 1
ATOM 742 N N . THR A 1 93 ? 10.773 -21.438 2.689 1 78.12 93 THR A N 1
ATOM 743 C CA . THR A 1 93 ? 9.438 -21.062 3.125 1 78.12 93 THR A CA 1
ATOM 744 C C . THR A 1 93 ? 9 -21.891 4.324 1 78.12 93 THR A C 1
ATOM 746 O O . THR A 1 93 ? 9.141 -23.125 4.316 1 78.12 93 THR A O 1
ATOM 749 N N . PRO A 1 94 ? 8.547 -21.219 5.391 1 78 94 PRO A N 1
ATOM 750 C CA . PRO A 1 94 ? 7.984 -22 6.492 1 78 94 PRO A CA 1
ATOM 751 C C . PRO A 1 94 ? 6.695 -22.719 6.098 1 78 94 PRO A C 1
ATOM 753 O O . PRO A 1 94 ? 5.887 -22.172 5.34 1 78 94 PRO A O 1
ATOM 756 N N . VAL A 1 95 ? 6.555 -24 6.488 1 71.12 95 VAL A N 1
ATOM 757 C CA . VAL A 1 95 ? 5.375 -24.812 6.211 1 71.12 95 VAL A CA 1
ATOM 758 C C . VAL A 1 95 ? 4.512 -24.922 7.465 1 71.12 95 VAL A C 1
ATOM 760 O O . VAL A 1 95 ? 5.031 -25.109 8.57 1 71.12 95 VAL A O 1
ATOM 763 N N . PHE A 1 96 ? 3.225 -24.703 7.281 1 66.69 96 PHE A N 1
ATOM 764 C CA . PHE A 1 96 ? 2.314 -24.734 8.422 1 66.69 96 PHE A CA 1
ATOM 765 C C . PHE A 1 96 ? 1.262 -25.812 8.242 1 66.69 96 PHE A C 1
ATOM 767 O O . PHE A 1 96 ? 0.899 -26.156 7.117 1 66.69 96 PHE A O 1
ATOM 774 N N . ASP A 1 97 ? 0.876 -26.5 9.312 1 60.66 97 ASP A N 1
ATOM 775 C CA . ASP A 1 97 ? -0.213 -27.469 9.25 1 60.66 97 ASP A CA 1
ATOM 776 C C . ASP A 1 97 ? -1.568 -26.766 9.195 1 60.66 97 ASP A C 1
ATOM 778 O O . ASP A 1 97 ? -1.638 -25.531 9.164 1 60.66 97 ASP A O 1
ATOM 782 N N . SER A 1 98 ? -2.648 -27.562 8.93 1 57.34 98 SER A N 1
ATOM 783 C CA . SER A 1 98 ? -4.012 -27.062 8.773 1 57.34 98 SER A CA 1
ATOM 784 C C . SER A 1 98 ? -4.438 -26.219 9.969 1 57.34 98 SER A C 1
ATOM 786 O O . SER A 1 98 ? -5.352 -25.406 9.859 1 57.34 98 SER A O 1
ATOM 788 N N . TYR A 1 99 ? -3.709 -26.344 11.117 1 59.62 99 TYR A N 1
ATOM 789 C CA . TYR A 1 99 ? -4.062 -25.625 12.344 1 59.62 99 TYR A CA 1
ATOM 790 C C . TYR A 1 99 ? -3.193 -24.391 12.516 1 59.62 99 TYR A C 1
ATOM 792 O O . TYR A 1 99 ? -3.32 -23.672 13.508 1 59.62 99 TYR A O 1
ATOM 800 N N . GLY A 1 100 ? -2.336 -24.094 11.578 1 62.03 100 GLY A N 1
ATOM 801 C CA . GLY A 1 100 ? -1.516 -22.891 11.625 1 62.03 100 GLY A CA 1
ATOM 802 C C . GLY A 1 100 ? -0.209 -23.094 12.367 1 62.03 100 GLY A C 1
ATOM 803 O O . GLY A 1 100 ? 0.503 -22.125 12.656 1 62.03 100 GLY A O 1
ATOM 804 N N . LYS A 1 101 ? -0.033 -24.297 12.844 1 73.25 101 LYS A N 1
ATOM 805 C CA . LYS A 1 101 ? 1.23 -24.594 13.508 1 73.25 101 LYS A CA 1
ATOM 806 C C . LYS A 1 101 ? 2.324 -24.922 12.492 1 73.25 101 LYS A C 1
ATOM 808 O O . LYS A 1 101 ? 2.084 -25.641 11.523 1 73.25 101 LYS A O 1
ATOM 813 N N . ARG A 1 102 ? 3.527 -24.328 12.75 1 80.81 102 ARG A N 1
ATOM 814 C CA . ARG A 1 102 ? 4.66 -24.547 11.852 1 80.81 102 ARG A CA 1
ATOM 815 C C . ARG A 1 102 ? 5.137 -25.984 11.922 1 80.81 102 ARG A C 1
ATOM 817 O O . ARG A 1 102 ? 5.43 -26.5 13 1 80.81 102 ARG A O 1
ATOM 824 N N . THR A 1 103 ? 5.199 -26.734 10.898 1 78.5 103 THR A N 1
ATOM 825 C CA . THR A 1 103 ? 5.57 -28.141 10.867 1 78.5 103 THR A CA 1
ATOM 826 C C . THR A 1 103 ? 6.953 -28.328 10.25 1 78.5 103 THR A C 1
ATOM 828 O O . THR A 1 103 ? 7.562 -29.391 10.375 1 78.5 103 THR A O 1
ATOM 831 N N . GLY A 1 104 ? 7.398 -27.312 9.555 1 83.38 104 GLY A N 1
ATOM 832 C CA . GLY A 1 104 ? 8.711 -27.438 8.945 1 83.38 104 GLY A CA 1
ATOM 833 C C . GLY A 1 104 ? 9.016 -26.328 7.953 1 83.38 104 GLY A C 1
ATOM 834 O O . GLY A 1 104 ? 8.43 -25.234 8.031 1 83.38 104 GLY A O 1
ATOM 835 N N . PHE A 1 105 ? 10.102 -26.609 7.133 1 84.38 105 PHE A N 1
ATOM 836 C CA . PHE A 1 105 ? 10.523 -25.641 6.137 1 84.38 105 PHE A CA 1
ATOM 837 C C . PHE A 1 105 ? 10.75 -26.297 4.785 1 84.38 105 PHE A C 1
ATOM 839 O O . PHE A 1 105 ? 11.156 -27.469 4.723 1 84.38 105 PHE A O 1
ATOM 846 N N . THR A 1 106 ? 10.375 -25.578 3.75 1 81.25 106 THR A N 1
ATOM 847 C CA . THR A 1 106 ? 10.648 -26.062 2.398 1 81.25 106 THR A CA 1
ATOM 848 C C . THR A 1 106 ? 11.625 -25.125 1.685 1 81.25 106 THR A C 1
ATOM 850 O O . THR A 1 106 ? 11.422 -23.906 1.665 1 81.25 106 THR A O 1
ATOM 853 N N . ALA A 1 107 ? 12.68 -25.703 1.182 1 83.88 107 ALA A N 1
ATOM 854 C CA . ALA A 1 107 ? 13.672 -24.922 0.446 1 83.88 107 ALA A CA 1
ATOM 855 C C . ALA A 1 107 ? 13.664 -25.281 -1.037 1 83.88 107 ALA A C 1
ATOM 857 O O . ALA A 1 107 ? 13.734 -26.469 -1.396 1 83.88 107 ALA A O 1
ATOM 858 N N . VAL A 1 108 ? 13.492 -24.281 -1.85 1 78.12 108 VAL A N 1
ATOM 859 C CA . VAL A 1 108 ? 13.547 -24.453 -3.297 1 78.12 108 VAL A CA 1
ATOM 860 C C . VAL A 1 108 ? 14.766 -23.734 -3.863 1 78.12 108 VAL A C 1
ATOM 862 O O . VAL A 1 108 ? 15.008 -22.562 -3.543 1 78.12 108 VAL A O 1
ATOM 865 N N . ARG A 1 109 ? 15.602 -24.484 -4.559 1 82.44 109 ARG A N 1
ATOM 866 C CA . ARG A 1 109 ? 16.812 -23.922 -5.145 1 82.44 109 ARG A CA 1
ATOM 867 C C . ARG A 1 109 ? 16.766 -23.969 -6.668 1 82.44 109 ARG A C 1
ATOM 869 O O . ARG A 1 109 ? 16.359 -24.984 -7.25 1 82.44 109 ARG A O 1
ATOM 876 N N . ILE A 1 110 ? 17.062 -22.859 -7.301 1 78.88 110 ILE A N 1
ATOM 877 C CA . ILE A 1 110 ? 17.141 -22.812 -8.758 1 78.88 110 ILE A CA 1
ATOM 878 C C . ILE A 1 110 ? 18.5 -22.234 -9.172 1 78.88 110 ILE A C 1
ATOM 880 O O . ILE A 1 110 ? 19.25 -21.734 -8.336 1 78.88 110 ILE A O 1
ATOM 884 N N . ARG A 1 111 ? 18.906 -22.453 -10.461 1 83.88 111 ARG A N 1
ATOM 885 C CA . ARG A 1 111 ? 20.156 -21.891 -10.977 1 83.88 111 ARG A CA 1
ATOM 886 C C . ARG A 1 111 ? 20.156 -20.375 -10.891 1 83.88 111 ARG A C 1
ATOM 888 O O . ARG A 1 111 ? 19.266 -19.719 -11.414 1 83.88 111 ARG A O 1
ATOM 895 N N . PRO A 1 112 ? 21.094 -19.844 -10.117 1 81.12 112 PRO A N 1
ATOM 896 C CA . PRO A 1 112 ? 21.172 -18.375 -10.047 1 81.12 112 PRO A CA 1
ATOM 897 C C . PRO A 1 112 ? 21.766 -17.766 -11.312 1 81.12 112 PRO A C 1
ATOM 899 O O . PRO A 1 112 ? 22.469 -18.438 -12.07 1 81.12 112 PRO A O 1
ATOM 902 N N . THR A 1 113 ? 21.391 -16.516 -11.586 1 79.38 113 THR A N 1
ATOM 903 C CA . THR A 1 113 ? 22.016 -15.797 -12.688 1 79.38 113 THR A CA 1
ATOM 904 C C . THR A 1 113 ? 23.438 -15.383 -12.32 1 79.38 113 THR A C 1
ATOM 906 O O . THR A 1 113 ? 23.797 -15.336 -11.141 1 79.38 113 THR A O 1
ATOM 909 N N . GLU A 1 114 ? 24.266 -15.156 -13.312 1 82.56 114 GLU A N 1
ATOM 910 C CA . GLU A 1 114 ? 25.641 -14.742 -13.078 1 82.56 114 GLU A CA 1
ATOM 911 C C . GLU A 1 114 ? 25.703 -13.453 -12.266 1 82.56 114 GLU A C 1
ATOM 913 O O . GLU A 1 114 ? 26.578 -13.289 -11.414 1 82.56 114 GLU A O 1
ATOM 918 N N . GLU A 1 115 ? 24.781 -12.617 -12.539 1 80.75 115 GLU A N 1
ATOM 919 C CA . GLU A 1 115 ? 24.734 -11.352 -11.812 1 80.75 115 GLU A CA 1
ATOM 920 C C . GLU A 1 115 ? 24.438 -11.578 -10.328 1 80.75 115 GLU A C 1
ATOM 922 O O . GLU A 1 115 ? 25 -10.898 -9.469 1 80.75 115 GLU A O 1
ATOM 927 N N . GLN A 1 116 ? 23.609 -12.516 -10.094 1 81.19 116 GLN A N 1
ATOM 928 C CA . GLN A 1 116 ? 23.25 -12.82 -8.711 1 81.19 116 GLN A CA 1
ATOM 929 C C . GLN A 1 116 ? 24.438 -13.414 -7.961 1 81.19 116 GLN A C 1
ATOM 931 O O . GLN A 1 116 ? 24.641 -13.125 -6.781 1 81.19 116 GLN A O 1
ATOM 936 N N . ILE A 1 117 ? 25.156 -14.18 -8.617 1 87.31 117 ILE A N 1
ATOM 937 C CA . ILE A 1 117 ? 26.312 -14.828 -7.996 1 87.31 117 ILE A CA 1
ATOM 938 C C . ILE A 1 117 ? 27.359 -13.781 -7.641 1 87.31 117 ILE A C 1
ATOM 940 O O . ILE A 1 117 ? 27.891 -13.773 -6.527 1 87.31 117 ILE A O 1
ATOM 944 N N . VAL A 1 118 ? 27.594 -12.898 -8.57 1 86.19 118 VAL A N 1
ATOM 945 C CA . VAL A 1 118 ? 28.594 -11.859 -8.352 1 86.19 118 VAL A CA 1
ATOM 946 C C . VAL A 1 118 ? 28.172 -10.961 -7.195 1 86.19 118 VAL A C 1
ATOM 948 O O . VAL A 1 118 ? 28.984 -10.594 -6.352 1 86.19 118 VAL A O 1
ATOM 951 N N . ALA A 1 119 ? 26.938 -10.664 -7.203 1 81.25 119 ALA A N 1
ATOM 952 C CA . ALA A 1 119 ? 26.406 -9.828 -6.133 1 81.25 119 ALA A CA 1
ATOM 953 C C . ALA A 1 119 ? 26.547 -10.516 -4.777 1 81.25 119 ALA A C 1
ATOM 955 O O . ALA A 1 119 ? 26.859 -9.867 -3.775 1 81.25 119 ALA A O 1
ATOM 956 N N . ALA A 1 120 ? 26.266 -11.758 -4.73 1 82.25 120 ALA A N 1
ATOM 957 C CA . ALA A 1 120 ? 26.344 -12.516 -3.488 1 82.25 120 ALA A CA 1
ATOM 958 C C . ALA A 1 120 ? 27.797 -12.617 -3.004 1 82.25 120 ALA A C 1
ATOM 960 O O . ALA A 1 120 ? 28.062 -12.484 -1.807 1 82.25 120 ALA A O 1
ATOM 961 N N . ILE A 1 121 ? 28.656 -12.859 -3.904 1 85.56 121 ILE A N 1
ATOM 962 C CA . ILE A 1 121 ? 30.078 -12.969 -3.555 1 85.56 121 ILE A CA 1
ATOM 963 C C . ILE A 1 121 ? 30.562 -11.656 -2.945 1 85.56 121 ILE A C 1
ATOM 965 O O . ILE A 1 121 ? 31.281 -11.664 -1.945 1 85.56 121 ILE A O 1
ATOM 969 N N . LYS A 1 122 ? 30.172 -10.578 -3.504 1 81.56 122 LYS A N 1
ATOM 970 C CA . LYS A 1 122 ? 30.516 -9.266 -2.975 1 81.56 122 LYS A CA 1
ATOM 971 C C . LYS A 1 122 ? 29.938 -9.062 -1.575 1 81.56 122 LYS A C 1
ATOM 973 O O . LYS A 1 122 ? 30.625 -8.531 -0.692 1 81.56 122 LYS A O 1
ATOM 978 N N . ARG A 1 123 ? 28.734 -9.516 -1.447 1 78.5 123 ARG A N 1
ATOM 979 C CA . ARG A 1 123 ? 28.047 -9.367 -0.165 1 78.5 123 ARG A CA 1
ATOM 980 C C . ARG A 1 123 ? 28.719 -10.219 0.912 1 78.5 123 ARG A C 1
ATOM 982 O O . ARG A 1 123 ? 28.828 -9.797 2.064 1 78.5 123 ARG A O 1
ATOM 989 N N . TYR A 1 124 ? 29.109 -11.375 0.574 1 78.5 124 TYR A N 1
ATOM 990 C CA . TYR A 1 124 ? 29.625 -12.312 1.561 1 78.5 124 TYR A CA 1
ATOM 991 C C . TYR A 1 124 ? 31.078 -11.992 1.91 1 78.5 124 TYR A C 1
ATOM 993 O O . TYR A 1 124 ? 31.547 -12.328 2.994 1 78.5 124 TYR A O 1
ATOM 1001 N N . LYS A 1 125 ? 31.844 -11.469 1.089 1 70.94 125 LYS A N 1
ATOM 1002 C CA . LYS A 1 125 ? 33.219 -11.07 1.376 1 70.94 125 LYS A CA 1
ATOM 1003 C C . LYS A 1 125 ? 33.25 -9.844 2.291 1 70.94 125 LYS A C 1
ATOM 1005 O O . LYS A 1 125 ? 34.188 -9.68 3.07 1 70.94 125 LYS A O 1
ATOM 1010 N N . ASP A 1 126 ? 32.5 -8.977 2.059 1 57.16 126 ASP A N 1
ATOM 1011 C CA . ASP A 1 126 ? 32.531 -7.781 2.9 1 57.16 126 ASP A CA 1
ATOM 1012 C C . ASP A 1 126 ? 32.125 -8.117 4.332 1 57.16 126 ASP A C 1
ATOM 1014 O O . ASP A 1 126 ? 30.922 -8.227 4.641 1 57.16 126 ASP A O 1
ATOM 1018 N N . LYS A 1 127 ? 32.969 -8.992 5.07 1 43.81 127 LYS A N 1
ATOM 1019 C CA . LYS A 1 127 ? 32.844 -9.281 6.492 1 43.81 127 LYS A CA 1
ATOM 1020 C C . LYS A 1 127 ? 32.219 -8.102 7.234 1 43.81 127 LYS A C 1
ATOM 1022 O O . LYS A 1 127 ? 31.938 -8.195 8.43 1 43.81 127 LYS A O 1
ATOM 1027 N N . LYS A 1 128 ? 32.844 -6.898 7.297 1 40.16 128 LYS A N 1
ATOM 1028 C CA . LYS A 1 128 ? 32.438 -5.73 8.078 1 40.16 128 LYS A CA 1
ATOM 1029 C C . LYS A 1 128 ? 31 -5.316 7.746 1 40.16 128 LYS A C 1
ATOM 1031 O O . LYS A 1 128 ? 30.5 -5.633 6.672 1 40.16 128 LYS A O 1
ATOM 1036 N N . GLY A 1 129 ? 30.391 -4.477 8.594 1 36.72 129 GLY A N 1
ATOM 1037 C CA . GLY A 1 129 ? 29.062 -3.945 8.82 1 36.72 129 GLY A CA 1
ATOM 1038 C C . GLY A 1 129 ? 28.359 -3.559 7.535 1 36.72 129 GLY A C 1
ATOM 1039 O O . GLY A 1 129 ? 28.984 -3.402 6.488 1 36.72 129 GLY A O 1
ATOM 1040 N N . ALA A 1 130 ? 27.156 -3.672 7.539 1 38.38 130 ALA A N 1
ATOM 1041 C CA . ALA A 1 130 ? 26.234 -3.094 6.562 1 38.38 130 ALA A CA 1
ATOM 1042 C C . ALA A 1 130 ? 26.781 -1.793 5.988 1 38.38 130 ALA A C 1
ATOM 1044 O O . ALA A 1 130 ? 26.891 -0.789 6.699 1 38.38 130 ALA A O 1
ATOM 1045 N N . LYS A 1 131 ? 27.891 -1.881 5.426 1 40.22 131 LYS A N 1
ATOM 1046 C CA . LYS A 1 131 ? 28.281 -0.615 4.809 1 40.22 131 LYS A CA 1
ATOM 1047 C C . LYS A 1 131 ? 27.047 0.227 4.473 1 40.22 131 LYS A C 1
ATOM 1049 O O . LYS A 1 131 ? 26.125 -0.247 3.805 1 40.22 131 LYS A O 1
ATOM 1054 N N . PHE A 1 132 ? 26.625 1.041 5.312 1 36.41 132 PHE A N 1
ATOM 1055 C CA . PHE A 1 132 ? 25.656 2.119 5.164 1 36.41 132 PHE A CA 1
ATOM 1056 C C . PHE A 1 132 ? 25.688 2.682 3.746 1 36.41 132 PHE A C 1
ATOM 1058 O O . PHE A 1 132 ? 26.625 3.379 3.367 1 36.41 132 PHE A O 1
ATOM 1065 N N . ASP A 1 133 ? 25.438 1.966 2.824 1 40.56 133 ASP A N 1
ATOM 1066 C CA . ASP A 1 133 ? 25.359 2.521 1.477 1 40.56 133 ASP A CA 1
ATOM 1067 C C . ASP A 1 133 ? 24.719 3.906 1.489 1 40.56 133 ASP A C 1
ATOM 1069 O O . ASP A 1 133 ? 23.531 4.043 1.788 1 40.56 133 ASP A O 1
ATOM 1073 N N . ILE A 1 134 ? 25.438 4.863 1.716 1 42.81 134 ILE A N 1
ATOM 1074 C CA . ILE A 1 134 ? 25.109 6.289 1.697 1 42.81 134 ILE A CA 1
ATOM 1075 C C . ILE A 1 134 ? 24.188 6.598 0.527 1 42.81 134 ILE A C 1
ATOM 1077 O O . ILE A 1 134 ? 23.578 7.668 0.475 1 42.81 134 ILE A O 1
ATOM 1081 N N . GLN A 1 135 ? 24.297 5.754 -0.469 1 45.28 135 GLN A N 1
ATOM 1082 C CA . GLN A 1 135 ? 23.484 6.082 -1.633 1 45.28 135 GLN A CA 1
ATOM 1083 C C . GLN A 1 135 ? 22 6.148 -1.267 1 45.28 135 GLN A C 1
ATOM 1085 O O . GLN A 1 135 ? 21.219 6.824 -1.94 1 45.28 135 GLN A O 1
ATOM 1090 N N . TRP A 1 136 ? 21.734 5.535 -0.281 1 48.66 136 TRP A N 1
ATOM 1091 C CA . TRP A 1 136 ? 20.312 5.578 0.081 1 48.66 136 TRP A CA 1
ATOM 1092 C C . TRP A 1 136 ? 19.953 6.941 0.654 1 48.66 136 TRP A C 1
ATOM 1094 O O . TRP A 1 136 ? 18.797 7.379 0.543 1 48.66 136 TRP A O 1
ATOM 1104 N N . ILE A 1 137 ? 20.844 7.59 1.286 1 50.09 137 ILE A N 1
ATOM 1105 C CA . ILE A 1 137 ? 20.547 8.922 1.814 1 50.09 137 ILE A CA 1
ATOM 1106 C C . ILE A 1 137 ? 20.312 9.891 0.661 1 50.09 137 ILE A C 1
ATOM 1108 O O . ILE A 1 137 ? 19.469 10.789 0.759 1 50.09 137 ILE A O 1
ATOM 1112 N N . LEU A 1 138 ? 21 9.57 -0.414 1 53.19 138 LEU A N 1
ATOM 1113 C CA . LEU A 1 138 ? 20.906 10.547 -1.492 1 53.19 138 LEU A CA 1
ATOM 1114 C C . LEU A 1 138 ? 19.641 10.328 -2.314 1 53.19 138 LEU A C 1
ATOM 1116 O O . LEU A 1 138 ? 19.219 11.211 -3.061 1 53.19 138 LEU A O 1
ATOM 1120 N N . ASN A 1 139 ? 19.047 9.148 -2.301 1 59.62 139 ASN A N 1
ATOM 1121 C CA . ASN A 1 139 ? 17.781 8.961 -3 1 59.62 139 ASN A CA 1
ATOM 1122 C C . ASN A 1 139 ? 16.609 8.859 -2.025 1 59.62 139 ASN A C 1
ATOM 1124 O O . ASN A 1 139 ? 16.375 7.793 -1.455 1 59.62 139 ASN A O 1
ATOM 1128 N N . PRO A 1 140 ? 16.016 10.008 -1.737 1 65.56 140 PRO A N 1
ATOM 1129 C CA . PRO A 1 140 ? 14.969 10.078 -0.713 1 65.56 140 PRO A CA 1
ATOM 1130 C C . PRO A 1 140 ? 13.906 8.992 -0.879 1 65.56 140 PRO A C 1
ATOM 1132 O O . PRO A 1 140 ? 13.391 8.469 0.112 1 65.56 140 PRO A O 1
ATOM 1135 N N . THR A 1 141 ? 13.688 8.547 -2.037 1 67.56 141 THR A N 1
ATOM 1136 C CA . THR A 1 141 ? 12.648 7.543 -2.246 1 67.56 141 THR A CA 1
ATOM 1137 C C . THR A 1 141 ? 13.117 6.176 -1.75 1 67.56 141 THR A C 1
ATOM 1139 O O . THR A 1 141 ? 12.344 5.441 -1.126 1 67.56 141 THR A O 1
ATOM 1142 N N . LYS A 1 142 ? 14.344 5.922 -1.994 1 63.34 142 LYS A N 1
ATOM 1143 C CA . LYS A 1 142 ? 14.883 4.633 -1.561 1 63.34 142 LYS A CA 1
ATOM 1144 C C . LYS A 1 142 ? 15.023 4.582 -0.042 1 63.34 142 LYS A C 1
ATOM 1146 O O . LYS A 1 142 ? 14.859 3.523 0.566 1 63.34 142 LYS A O 1
ATOM 1151 N N . PHE A 1 143 ? 15.242 5.844 0.469 1 66.94 143 PHE A N 1
ATOM 1152 C CA . PHE A 1 143 ? 15.344 5.941 1.921 1 66.94 143 PHE A CA 1
ATOM 1153 C C . PHE A 1 143 ? 14.008 5.633 2.582 1 66.94 143 PHE A C 1
ATOM 1155 O O . PHE A 1 143 ? 13.953 4.891 3.564 1 66.94 143 PHE A O 1
ATOM 1162 N N . LEU A 1 144 ? 12.953 6.043 2.004 1 72.5 144 LEU A N 1
ATOM 1163 C CA . LEU A 1 144 ? 11.625 5.887 2.586 1 72.5 144 LEU A CA 1
ATOM 1164 C C . LEU A 1 144 ? 11.125 4.453 2.426 1 72.5 144 LEU A C 1
ATOM 1166 O O . LEU A 1 144 ? 10.289 3.992 3.201 1 72.5 144 LEU A O 1
ATOM 1170 N N . GLN A 1 145 ? 11.742 3.85 1.477 1 67.44 145 GLN A N 1
ATOM 1171 C CA . GLN A 1 145 ? 11.289 2.488 1.211 1 67.44 145 GLN A CA 1
ATOM 1172 C C . GLN A 1 145 ? 11.75 1.533 2.311 1 67.44 145 GLN A C 1
ATOM 1174 O O . GLN A 1 145 ? 11.203 0.44 2.461 1 67.44 145 GLN A O 1
ATOM 1179 N N . ARG A 1 146 ? 12.68 2.092 3.15 1 62.19 146 ARG A N 1
ATOM 1180 C CA . ARG A 1 146 ? 13.203 1.264 4.23 1 62.19 146 ARG A CA 1
ATOM 1181 C C . ARG A 1 146 ? 12.242 1.235 5.414 1 62.19 146 ARG A C 1
ATOM 1183 O O . ARG A 1 146 ? 12.328 0.349 6.266 1 62.19 146 ARG A O 1
ATOM 1190 N N . PHE A 1 147 ? 11.258 2.113 5.406 1 70.25 147 PHE A N 1
ATOM 1191 C CA . PHE A 1 147 ? 10.336 2.205 6.531 1 70.25 147 PHE A CA 1
ATOM 1192 C C . PHE A 1 147 ? 8.984 1.595 6.176 1 70.25 147 PHE A C 1
ATOM 1194 O O . PHE A 1 147 ? 8.602 1.573 5.004 1 70.25 147 PHE A O 1
ATOM 1201 N N . ARG A 1 148 ? 8.398 1.258 7.363 1 74.56 148 ARG A N 1
ATOM 1202 C CA . ARG A 1 148 ? 7.043 0.738 7.211 1 74.56 148 ARG A CA 1
ATOM 1203 C C . ARG A 1 148 ? 6.082 1.838 6.77 1 74.56 148 ARG A C 1
ATOM 1205 O O . ARG A 1 148 ? 6.332 3.021 7.008 1 74.56 148 ARG A O 1
ATOM 1212 N N . ILE A 1 149 ? 4.98 1.381 5.973 1 77.19 149 ILE A N 1
ATOM 1213 C CA . ILE A 1 149 ? 3.984 2.338 5.5 1 77.19 149 ILE A CA 1
ATOM 1214 C C . ILE A 1 149 ? 3.361 3.062 6.691 1 77.19 149 ILE A C 1
ATOM 1216 O O . ILE A 1 149 ? 3.172 4.281 6.656 1 77.19 149 ILE A O 1
ATOM 1220 N N . LYS A 1 150 ? 3.057 2.316 7.77 1 77.38 150 LYS A N 1
ATOM 1221 C CA . LYS A 1 150 ? 2.475 2.922 8.969 1 77.38 150 LYS A CA 1
ATOM 1222 C C . LYS A 1 150 ? 3.41 3.969 9.562 1 77.38 150 LYS A C 1
ATOM 1224 O O . LYS A 1 150 ? 2.965 5.035 9.984 1 77.38 150 LYS A O 1
ATOM 1229 N N . THR A 1 151 ? 4.691 3.68 9.594 1 77.75 151 THR A N 1
ATOM 1230 C CA . THR A 1 151 ? 5.668 4.594 10.18 1 77.75 151 THR A CA 1
ATOM 1231 C C . THR A 1 151 ? 5.816 5.848 9.32 1 77.75 151 THR A C 1
ATOM 1233 O O . THR A 1 151 ? 5.965 6.953 9.852 1 77.75 151 THR A O 1
ATOM 1236 N N . LYS A 1 152 ? 5.75 5.617 8.008 1 77.81 152 LYS A N 1
ATOM 1237 C CA . LYS A 1 152 ? 5.848 6.766 7.113 1 77.81 152 LYS A CA 1
ATOM 1238 C C . LYS A 1 152 ? 4.672 7.719 7.305 1 77.81 152 LYS A C 1
ATOM 1240 O O . LYS A 1 152 ? 4.859 8.938 7.387 1 77.81 152 LYS A O 1
ATOM 1245 N N . LEU A 1 153 ? 3.545 7.113 7.465 1 81.56 153 LEU A N 1
ATOM 1246 C CA . LEU A 1 153 ? 2.338 7.926 7.582 1 81.56 153 LEU A CA 1
ATOM 1247 C C . LEU A 1 153 ? 2.242 8.562 8.961 1 81.56 153 LEU A C 1
ATOM 1249 O O . LEU A 1 153 ? 1.789 9.703 9.094 1 81.56 153 LEU A O 1
ATOM 1253 N N . LEU A 1 154 ? 2.744 7.895 9.953 1 80.38 154 LEU A N 1
ATOM 1254 C CA . LEU A 1 154 ? 2.752 8.453 11.305 1 80.38 154 LEU A CA 1
ATOM 1255 C C . LEU A 1 154 ? 3.748 9.602 11.406 1 80.38 154 LEU A C 1
ATOM 1257 O O . LEU A 1 154 ? 3.52 10.562 12.148 1 80.38 154 LEU A O 1
ATOM 1261 N N . PHE A 1 155 ? 4.816 9.492 10.695 1 81.5 155 PHE A N 1
ATOM 1262 C CA . PHE A 1 155 ? 5.809 10.562 10.688 1 81.5 155 PHE A CA 1
ATOM 1263 C C . PHE A 1 155 ? 5.227 11.836 10.086 1 81.5 155 PHE A C 1
ATOM 1265 O O . PHE A 1 155 ? 5.48 12.938 10.578 1 81.5 155 PHE A O 1
ATOM 1272 N N . ILE A 1 156 ? 4.492 11.656 9.094 1 80.81 156 ILE A N 1
ATOM 1273 C CA . ILE A 1 156 ? 3.852 12.812 8.469 1 80.81 156 ILE A CA 1
ATOM 1274 C C . ILE A 1 156 ? 2.857 13.438 9.445 1 80.81 156 ILE A C 1
ATOM 1276 O O . ILE A 1 156 ? 2.76 14.664 9.539 1 80.81 156 ILE A O 1
ATOM 1280 N N . LEU A 1 157 ? 2.156 12.594 10.188 1 82.44 157 LEU A N 1
ATOM 1281 C CA . LEU A 1 157 ? 1.208 13.078 11.188 1 82.44 157 LEU A CA 1
ATOM 1282 C C . LEU A 1 157 ? 1.924 13.852 12.289 1 82.44 157 LEU A C 1
ATOM 1284 O O . LEU A 1 157 ? 1.428 14.883 12.75 1 82.44 157 LEU A O 1
ATOM 1288 N N . LEU A 1 158 ? 3.074 13.359 12.68 1 80.62 158 LEU A N 1
ATOM 1289 C CA . LEU A 1 158 ? 3.844 14.016 13.734 1 80.62 158 LEU A CA 1
ATOM 1290 C C . LEU A 1 158 ? 4.336 15.383 13.273 1 80.62 158 LEU A C 1
ATOM 1292 O O . LEU A 1 158 ? 4.273 16.359 14.023 1 80.62 158 LEU A O 1
ATOM 1296 N N . LEU A 1 159 ? 4.832 15.453 12.062 1 80.94 159 LEU A N 1
ATOM 1297 C CA . LEU A 1 159 ? 5.309 16.719 11.516 1 80.94 159 LEU A CA 1
ATOM 1298 C C . LEU A 1 159 ? 4.172 17.734 11.43 1 80.94 159 LEU A C 1
ATOM 1300 O O . LEU A 1 159 ? 4.363 18.922 11.711 1 80.94 159 LEU A O 1
ATOM 1304 N N . MET A 1 160 ? 3.033 17.297 11.141 1 81.31 160 MET A N 1
ATOM 1305 C CA . MET A 1 160 ? 1.861 18.156 11.031 1 81.31 160 MET A CA 1
ATOM 1306 C C . MET A 1 160 ? 1.407 18.641 12.406 1 81.31 160 MET A C 1
ATOM 1308 O O . MET A 1 160 ? 1.021 19.797 12.57 1 81.31 160 MET A O 1
ATOM 1312 N N . ALA A 1 161 ? 1.483 17.719 13.336 1 82.69 161 ALA A N 1
ATOM 1313 C CA . ALA A 1 161 ? 1.089 18.062 14.703 1 82.69 161 ALA A CA 1
ATOM 1314 C C . ALA A 1 161 ? 2.018 19.109 15.297 1 82.69 161 ALA A C 1
ATOM 1316 O O . ALA A 1 161 ? 1.566 20.031 15.984 1 82.69 161 ALA A O 1
ATOM 1317 N N . ILE A 1 162 ? 3.254 19.031 14.953 1 81.62 162 ILE A N 1
ATOM 1318 C CA . ILE A 1 162 ? 4.23 19.984 15.453 1 81.62 162 ILE A CA 1
ATOM 1319 C C . ILE A 1 162 ? 3.986 21.359 14.812 1 81.62 162 ILE A C 1
ATOM 1321 O O . ILE A 1 162 ? 4.039 22.375 15.492 1 81.62 162 ILE A O 1
ATOM 1325 N N . ALA A 1 163 ? 3.676 21.297 13.531 1 83.31 163 ALA A N 1
ATOM 1326 C CA . ALA A 1 163 ? 3.416 22.547 12.82 1 83.31 163 ALA A CA 1
ATOM 1327 C C . ALA A 1 163 ? 2.15 23.234 13.344 1 83.31 163 ALA A C 1
ATOM 1329 O O . ALA A 1 163 ? 2.154 24.422 13.641 1 83.31 163 ALA A O 1
ATOM 1330 N N . LEU A 1 164 ? 1.089 22.484 13.562 1 84.69 164 LEU A N 1
ATOM 1331 C CA . LEU A 1 164 ? -0.175 23.016 14.062 1 84.69 164 LEU A CA 1
ATOM 1332 C C . LEU A 1 164 ? -0.05 23.438 15.523 1 84.69 164 LEU A C 1
ATOM 1334 O O . LEU A 1 164 ? -0.602 24.469 15.922 1 84.69 164 LEU A O 1
ATOM 1338 N N . GLY A 1 165 ? 0.723 22.688 16.219 1 81.88 165 GLY A N 1
ATOM 1339 C CA . GLY A 1 165 ? 0.924 22.984 17.625 1 81.88 165 GLY A CA 1
ATOM 1340 C C . GLY A 1 165 ? 1.704 24.266 17.859 1 81.88 165 GLY A C 1
ATOM 1341 O O . GLY A 1 165 ? 1.356 25.062 18.734 1 81.88 165 GLY A O 1
ATOM 1342 N N . SER A 1 166 ? 2.672 24.469 17.031 1 84.31 166 SER A N 1
ATOM 1343 C CA . SER A 1 166 ? 3.506 25.656 17.203 1 84.31 166 SER A CA 1
ATOM 1344 C C . SER A 1 166 ? 2.729 26.938 16.875 1 84.31 166 SER A C 1
ATOM 1346 O O . SER A 1 166 ? 2.812 27.922 17.609 1 84.31 166 SER A O 1
ATOM 1348 N N . LEU A 1 167 ? 1.983 26.859 15.812 1 84.69 167 LEU A N 1
ATOM 1349 C CA . LEU A 1 167 ? 1.201 28.031 15.43 1 84.69 167 LEU A CA 1
ATOM 1350 C C . LEU A 1 167 ? 0.081 28.297 16.422 1 84.69 167 LEU A C 1
ATOM 1352 O O . LEU A 1 167 ? -0.181 29.438 16.781 1 84.69 167 LEU A O 1
ATOM 1356 N N . SER A 1 168 ? -0.505 27.188 16.938 1 86.44 168 SER A N 1
ATOM 1357 C CA . SER A 1 168 ? -1.59 27.312 17.906 1 86.44 168 SER A CA 1
ATOM 1358 C C . SER A 1 168 ? -1.072 27.812 19.25 1 86.44 168 SER A C 1
ATOM 1360 O O . SER A 1 168 ? -1.739 28.594 19.922 1 86.44 168 SER A O 1
ATOM 1362 N N . LEU A 1 169 ? 0.109 27.406 19.641 1 84.69 169 LEU A N 1
ATOM 1363 C CA . LEU A 1 169 ? 0.706 27.828 20.891 1 84.69 169 LEU A CA 1
ATOM 1364 C C . LEU A 1 169 ? 0.981 29.328 20.891 1 84.69 169 LEU A C 1
ATOM 1366 O O . LEU A 1 169 ? 0.757 30.016 21.891 1 84.69 169 LEU A O 1
ATOM 1370 N N . LYS A 1 170 ? 1.419 29.781 19.703 1 86.06 170 LYS A N 1
ATOM 1371 C CA . LYS A 1 170 ? 1.67 31.219 19.594 1 86.06 170 LYS A CA 1
ATOM 1372 C C . LYS A 1 170 ? 0.381 32 19.766 1 86.06 170 LYS A C 1
ATOM 1374 O O . LYS A 1 170 ? 0.357 33 20.484 1 86.06 170 LYS A O 1
ATOM 1379 N N . ILE A 1 171 ? -0.749 31.594 19.219 1 87.06 171 ILE A N 1
ATOM 1380 C CA . ILE A 1 171 ? -2.033 32.281 19.297 1 87.06 171 ILE A CA 1
ATOM 1381 C C . ILE A 1 171 ? -2.564 32.219 20.719 1 87.06 171 ILE A C 1
ATOM 1383 O O . ILE A 1 171 ? -2.994 33.25 21.266 1 87.06 171 ILE A O 1
ATOM 1387 N N . ILE A 1 172 ? -2.4 31.062 21.391 1 86.38 172 ILE A N 1
ATOM 1388 C CA . ILE A 1 172 ? -2.939 30.859 22.734 1 86.38 172 ILE A CA 1
ATOM 1389 C C . ILE A 1 172 ? -2.127 31.672 23.734 1 86.38 172 ILE A C 1
ATOM 1391 O O . ILE A 1 172 ? -2.684 32.25 24.672 1 86.38 172 ILE A O 1
ATOM 1395 N N . LEU A 1 173 ? -0.804 31.781 23.469 1 85.31 173 LEU A N 1
ATOM 1396 C CA . LEU A 1 173 ? 0.039 32.562 24.359 1 85.31 173 LEU A CA 1
ATOM 1397 C C . LEU A 1 173 ? -0.292 34.062 24.266 1 85.31 173 LEU A C 1
ATOM 1399 O O . LEU A 1 173 ? -0.333 34.75 25.266 1 85.31 173 LEU A O 1
ATOM 1403 N N . ASP A 1 174 ? -0.59 34.406 23 1 86.06 174 ASP A N 1
ATOM 1404 C CA . ASP A 1 174 ? -0.957 35.812 22.797 1 86.06 174 ASP A CA 1
ATOM 1405 C C . ASP A 1 174 ? -2.287 36.125 23.484 1 86.06 174 ASP A C 1
ATOM 1407 O O . ASP A 1 174 ? -2.432 37.188 24.109 1 86.06 174 ASP A O 1
ATOM 1411 N N . ILE A 1 175 ? -3.271 35.281 23.438 1 87.44 175 ILE A N 1
ATOM 1412 C CA . ILE A 1 175 ? -4.594 35.469 24.031 1 87.44 175 ILE A CA 1
ATOM 1413 C C . ILE A 1 175 ? -4.488 35.438 25.547 1 87.44 175 ILE A C 1
ATOM 1415 O O . ILE A 1 175 ? -5.129 36.219 26.234 1 87.44 175 ILE A O 1
ATOM 1419 N N . ASN A 1 176 ? -3.604 34.594 26.094 1 87.88 176 ASN A N 1
ATOM 1420 C CA . ASN A 1 176 ? -3.404 34.5 27.531 1 87.88 176 ASN A CA 1
ATOM 1421 C C . ASN A 1 176 ? -2.738 35.75 28.109 1 87.88 176 ASN A C 1
ATOM 1423 O O . ASN A 1 176 ? -3.053 36.156 29.219 1 87.88 176 ASN A O 1
ATOM 1427 N N . GLU A 1 177 ? -1.827 36.25 27.297 1 87.44 177 GLU A N 1
ATOM 1428 C CA . GLU A 1 177 ? -1.183 37.5 27.734 1 87.44 177 GLU A CA 1
ATOM 1429 C C . GLU A 1 177 ? -2.191 38.625 27.859 1 87.44 177 GLU A C 1
ATOM 1431 O O . GLU A 1 177 ? -2.166 39.375 28.828 1 87.44 177 GLU A O 1
ATOM 1436 N N . GLU A 1 178 ? -3.059 38.656 26.875 1 87.62 178 GLU A N 1
ATOM 1437 C CA . GLU A 1 178 ? -4.094 39.688 26.906 1 87.62 178 GLU A CA 1
ATOM 1438 C C . GLU A 1 178 ? -5.043 39.469 28.078 1 87.62 178 GLU A C 1
ATOM 1440 O O . GLU A 1 178 ? -5.504 40.438 28.703 1 87.62 178 GLU A O 1
ATOM 1445 N N . TYR A 1 179 ? -5.375 38.312 28.469 1 89.44 179 TYR A N 1
ATOM 1446 C CA . TYR A 1 179 ? -6.234 37.969 29.609 1 89.44 179 TYR A CA 1
ATOM 1447 C C . TYR A 1 179 ? -5.613 38.406 30.922 1 89.44 179 TYR A C 1
ATOM 1449 O O . TYR A 1 179 ? -6.254 39.125 31.703 1 89.44 179 TYR A O 1
ATOM 1457 N N . PHE A 1 180 ? -4.316 38.156 31.125 1 89.62 180 PHE A N 1
ATOM 1458 C CA . PHE A 1 180 ? -3.656 38.5 32.375 1 89.62 180 PHE A CA 1
ATOM 1459 C C . PHE A 1 180 ? -3.439 40 32.5 1 89.62 180 PHE A C 1
ATOM 1461 O O . PHE A 1 180 ? -3.521 40.562 33.594 1 89.62 180 PHE A O 1
ATOM 1468 N N . ASN A 1 181 ? -3.201 40.656 31.312 1 90.81 181 ASN A N 1
ATOM 1469 C CA . ASN A 1 181 ? -3.082 42.125 31.312 1 90.81 181 ASN A CA 1
ATOM 1470 C C . ASN A 1 181 ? -4.398 42.781 31.703 1 90.81 181 ASN A C 1
ATOM 1472 O O . ASN A 1 181 ? -4.406 43.75 32.469 1 90.81 181 ASN A O 1
ATOM 1476 N N . SER A 1 182 ? -5.484 42.219 31.172 1 92 182 SER A N 1
ATOM 1477 C CA . SER A 1 182 ? -6.797 42.781 31.469 1 92 182 SER A CA 1
ATOM 1478 C C . SER A 1 182 ? -7.152 42.625 32.938 1 92 182 SER A C 1
ATOM 1480 O O . SER A 1 182 ? -7.734 43.5 33.562 1 92 182 SER A O 1
ATOM 1482 N N . ILE A 1 183 ? -6.762 41.531 33.562 1 91.94 183 ILE A N 1
ATOM 1483 C CA . ILE A 1 183 ? -7.016 41.281 35 1 91.94 183 ILE A CA 1
ATOM 1484 C C . ILE A 1 183 ? -6.168 42.219 35.844 1 91.94 183 ILE A C 1
ATOM 1486 O O . ILE A 1 183 ? -6.645 42.781 36.844 1 91.94 183 ILE A O 1
ATOM 1490 N N . SER A 1 184 ? -4.91 42.406 35.438 1 93.19 184 SER A N 1
ATOM 1491 C CA . SER A 1 184 ? -4.027 43.344 36.125 1 93.19 184 SER A CA 1
ATOM 1492 C C . SER A 1 184 ? -4.586 44.75 36.125 1 93.19 184 SER A C 1
ATOM 1494 O O . SER A 1 184 ? -4.559 45.469 37.125 1 93.19 184 SER A O 1
ATOM 1496 N N . ARG A 1 185 ? -5.102 45.125 34.969 1 94 185 ARG A N 1
ATOM 1497 C CA . ARG A 1 185 ? -5.695 46.469 34.812 1 94 185 ARG A CA 1
ATOM 1498 C C . ARG A 1 185 ? -6.941 46.594 35.688 1 94 185 ARG A C 1
ATOM 1500 O O . ARG A 1 185 ? -7.176 47.656 36.281 1 94 185 ARG A O 1
ATOM 1507 N N . LEU A 1 186 ? -7.77 45.594 35.75 1 93.12 186 LEU A N 1
ATOM 1508 C CA . LEU A 1 186 ? -8.961 45.594 36.594 1 93.12 186 LEU A CA 1
ATOM 1509 C C . LEU A 1 186 ? -8.594 45.781 38.062 1 93.12 186 LEU A C 1
ATOM 1511 O O . LEU A 1 186 ? -9.188 46.625 38.75 1 93.12 186 LEU A O 1
ATOM 1515 N N . GLU A 1 187 ? -7.594 45.094 38.531 1 93.31 187 GLU A N 1
ATOM 1516 C CA . GLU A 1 187 ? -7.141 45.219 39.906 1 93.31 187 GLU A CA 1
ATOM 1517 C C . GLU A 1 187 ? -6.555 46.594 40.188 1 93.31 187 GLU A C 1
ATOM 1519 O O . GLU A 1 187 ? -6.734 47.125 41.25 1 93.31 187 GLU A O 1
ATOM 1524 N N . GLY A 1 188 ? -5.824 47.094 39.188 1 94.31 188 GLY A N 1
ATOM 1525 C CA . GLY A 1 188 ? -5.305 48.438 39.312 1 94.31 188 GLY A CA 1
ATOM 1526 C C . GLY A 1 188 ? -6.395 49.5 39.438 1 94.31 188 GLY A C 1
ATOM 1527 O O . GLY A 1 188 ? -6.277 50.406 40.25 1 94.31 188 GLY A O 1
ATOM 1528 N N . SER A 1 189 ? -7.41 49.344 38.625 1 93.88 189 SER A N 1
ATOM 1529 C CA . SER A 1 189 ? -8.523 50.281 38.688 1 93.88 189 SER A CA 1
ATOM 1530 C C . SER A 1 189 ? -9.227 50.25 40.031 1 93.88 189 SER A C 1
ATOM 1532 O O . SER A 1 189 ? -9.648 51.281 40.531 1 93.88 189 SER A O 1
ATOM 1534 N N . GLU A 1 190 ? -9.367 49.125 40.656 1 90.75 190 GLU A N 1
ATOM 1535 C CA . GLU A 1 190 ? -9.984 49 41.969 1 90.75 190 GLU A CA 1
ATOM 1536 C C . GLU A 1 190 ? -9.125 49.625 43.031 1 90.75 190 GLU A C 1
ATOM 1538 O O . GLU A 1 190 ? -9.648 50.25 43.969 1 90.75 190 GLU A O 1
ATOM 1543 N N . TYR A 1 191 ? -7.824 49.469 42.938 1 94.06 191 TYR A N 1
ATOM 1544 C CA . TYR A 1 191 ? -6.879 50.094 43.844 1 94.06 191 TYR A CA 1
ATOM 1545 C C . TYR A 1 191 ? -7.02 51.625 43.781 1 94.06 191 TYR A C 1
ATOM 1547 O O . TYR A 1 191 ? -7.078 52.281 44.812 1 94.06 191 TYR A O 1
ATOM 1555 N N . ASN A 1 192 ? -7.172 52.125 42.562 1 94.19 192 ASN A N 1
ATOM 1556 C CA . ASN A 1 192 ? -7.266 53.562 42.375 1 94.19 192 ASN A CA 1
ATOM 1557 C C . ASN A 1 192 ? -8.57 54.125 42.938 1 94.19 192 ASN A C 1
ATOM 1559 O O . ASN A 1 192 ? -8.602 55.281 43.406 1 94.19 192 ASN A O 1
ATOM 1563 N N . LEU A 1 193 ? -9.602 53.438 42.875 1 90.81 193 LEU A N 1
ATOM 1564 C CA . LEU A 1 193 ? -10.875 53.875 43.406 1 90.81 193 LEU A CA 1
ATOM 1565 C C . LEU A 1 193 ? -10.789 54.031 44.938 1 90.81 193 LEU A C 1
ATOM 1567 O O . LEU A 1 193 ? -11.375 54.938 45.5 1 90.81 193 LEU A O 1
ATOM 1571 N N . LYS A 1 194 ? -10.078 53.125 45.562 1 92.12 194 LYS A N 1
ATOM 1572 C CA . LYS A 1 194 ? -9.898 53.219 47 1 92.12 194 LYS A CA 1
ATOM 1573 C C . LYS A 1 194 ? -9.047 54.406 47.375 1 92.12 194 LYS A C 1
ATOM 1575 O O . LYS A 1 194 ? -9.297 55.062 48.406 1 92.12 194 LYS A O 1
ATOM 1580 N N . LEU A 1 195 ? -8.078 54.688 46.594 1 95.12 195 LEU A N 1
ATOM 1581 C CA . LEU A 1 195 ? -7.25 55.875 46.812 1 95.12 195 LEU A CA 1
ATOM 1582 C C . LEU A 1 195 ? -8.07 57.125 46.688 1 95.12 195 LEU A C 1
ATOM 1584 O O . LEU A 1 195 ? -7.859 58.094 47.406 1 95.12 195 LEU A O 1
ATOM 1588 N N . ALA A 1 196 ? -8.961 57.125 45.656 1 95.19 196 ALA A N 1
ATOM 1589 C CA . ALA A 1 196 ? -9.828 58.281 45.438 1 95.19 196 ALA A CA 1
ATOM 1590 C C . ALA A 1 196 ? -10.664 58.562 46.688 1 95.19 196 ALA A C 1
ATOM 1592 O O . ALA A 1 196 ? -10.891 59.719 47.031 1 95.19 196 ALA A O 1
ATOM 1593 N N . GLU A 1 197 ? -11.094 57.594 47.375 1 93.5 197 GLU A N 1
ATOM 1594 C CA . GLU A 1 197 ? -11.867 57.75 48.594 1 93.5 197 GLU A CA 1
ATOM 1595 C C . GLU A 1 197 ? -11.016 58.344 49.719 1 93.5 197 GLU A C 1
ATOM 1597 O O . GLU A 1 197 ? -11.484 59.219 50.469 1 93.5 197 GLU A O 1
ATOM 1602 N N . LEU A 1 198 ? -9.812 57.938 49.844 1 95.75 198 LEU A N 1
ATOM 1603 C CA . LEU A 1 198 ? -8.891 58.5 50.844 1 95.75 198 LEU A CA 1
ATOM 1604 C C . LEU A 1 198 ? -8.641 60 50.594 1 95.75 198 LEU A C 1
ATOM 1606 O O . LEU A 1 198 ? -8.602 60.781 51.5 1 95.75 198 LEU A O 1
ATOM 1610 N N . MET A 1 199 ? -8.453 60.219 49.312 1 96.69 199 MET A N 1
ATOM 1611 C CA . MET A 1 199 ? -8.195 61.594 48.906 1 96.69 199 MET A CA 1
ATOM 1612 C C . MET A 1 199 ? -9.375 62.5 49.281 1 96.69 199 MET A C 1
ATOM 1614 O O . MET A 1 199 ? -9.188 63.625 49.781 1 96.69 199 MET A O 1
ATOM 1618 N N . ARG A 1 200 ? -10.562 62.062 48.969 1 96.5 200 ARG A N 1
ATOM 1619 C CA . ARG A 1 200 ? -11.781 62.812 49.281 1 96.5 200 ARG A CA 1
ATOM 1620 C C . ARG A 1 200 ? -11.859 63.156 50.75 1 96.5 200 ARG A C 1
ATOM 1622 O O . ARG A 1 200 ? -12.094 64.312 51.094 1 96.5 200 ARG A O 1
ATOM 1629 N N . LEU A 1 201 ? -11.602 62.25 51.625 1 96.38 201 LEU A N 1
ATOM 1630 C CA . LEU A 1 201 ? -11.688 62.438 53.062 1 96.38 201 LEU A CA 1
ATOM 1631 C C . LEU A 1 201 ? -10.57 63.375 53.562 1 96.38 201 LEU A C 1
ATOM 1633 O O . LEU A 1 201 ? -10.797 64.25 54.438 1 96.38 201 LEU A O 1
ATOM 1637 N N . THR A 1 202 ? -9.406 63.156 53.062 1 97.5 202 THR A N 1
ATOM 1638 C CA . THR A 1 202 ? -8.266 63.969 53.438 1 97.5 202 THR A CA 1
ATOM 1639 C C . THR A 1 202 ? -8.484 65.438 53.062 1 97.5 202 THR A C 1
ATOM 1641 O O . THR A 1 202 ? -8.164 66.312 53.844 1 97.5 202 THR A O 1
ATOM 1644 N N . ALA A 1 203 ? -8.969 65.625 51.875 1 97.38 203 ALA A N 1
ATOM 1645 C CA . ALA A 1 203 ? -9.258 67 51.406 1 97.38 203 ALA A CA 1
ATOM 1646 C C . ALA A 1 203 ? -10.328 67.625 52.281 1 97.38 203 ALA A C 1
ATOM 1648 O O . ALA A 1 203 ? -10.258 68.812 52.594 1 97.38 203 ALA A O 1
ATOM 1649 N N . LYS A 1 204 ? -11.352 66.938 52.656 1 96.81 204 LYS A N 1
ATOM 1650 C CA . LYS A 1 204 ? -12.406 67.438 53.531 1 96.81 204 LYS A CA 1
ATOM 1651 C C . LYS A 1 204 ? -11.859 67.812 54.906 1 96.81 204 LYS A C 1
ATOM 1653 O O . LYS A 1 204 ? -12.203 68.875 55.469 1 96.81 204 LYS A O 1
ATOM 1658 N N . HIS A 1 205 ? -11.055 66.938 55.438 1 97.06 205 HIS A N 1
ATOM 1659 C CA . HIS A 1 205 ? -10.398 67.188 56.719 1 97.06 205 HIS A CA 1
ATOM 1660 C C . HIS A 1 205 ? -9.57 68.5 56.656 1 97.06 205 HIS A C 1
ATOM 1662 O O . HIS A 1 205 ? -9.602 69.312 57.594 1 97.06 205 HIS A O 1
ATOM 1668 N N . ARG A 1 206 ? -8.836 68.625 55.562 1 97.06 206 ARG A N 1
ATOM 1669 C CA . ARG A 1 206 ? -8.016 69.812 55.344 1 97.06 206 ARG A CA 1
ATOM 1670 C C . ARG A 1 206 ? -8.852 71.125 55.469 1 97.06 206 ARG A C 1
ATOM 1672 O O . ARG A 1 206 ? -8.453 72.062 56.156 1 97.06 206 ARG A O 1
ATOM 1679 N N . GLY A 1 207 ? -9.992 71.125 54.844 1 95.81 207 GLY A N 1
ATOM 1680 C CA . GLY A 1 207 ? -10.859 72.25 54.875 1 95.81 207 GLY A CA 1
ATOM 1681 C C . GLY A 1 207 ? -11.445 72.562 56.219 1 95.81 207 GLY A C 1
ATOM 1682 O O . GLY A 1 207 ? -11.461 73.688 56.688 1 95.81 207 GLY A O 1
ATOM 1683 N N . LEU A 1 208 ? -11.898 71.562 56.938 1 96.06 208 LEU A N 1
ATOM 1684 C CA . LEU A 1 208 ? -12.539 71.688 58.219 1 96.06 208 LEU A CA 1
ATOM 1685 C C . LEU A 1 208 ? -11.523 72.125 59.281 1 96.06 208 LEU A C 1
ATOM 1687 O O . LEU A 1 208 ? -11.797 73 60.125 1 96.06 208 LEU A O 1
ATOM 1691 N N . LEU A 1 209 ? -10.414 71.5 59.281 1 96.19 209 LEU A N 1
ATOM 1692 C CA . LEU A 1 209 ? -9.391 71.75 60.281 1 96.19 209 LEU A CA 1
ATOM 1693 C C . LEU A 1 209 ? -8.891 73.188 60.125 1 96.19 209 LEU A C 1
ATOM 1695 O O . LEU A 1 209 ? -8.609 73.875 61.125 1 96.19 209 LEU A O 1
ATOM 1699 N N . GLY A 1 210 ? -8.75 73.688 58.844 1 96.31 210 GLY A N 1
ATOM 1700 C CA . GLY A 1 210 ? -8.352 75.062 58.625 1 96.31 210 GLY A CA 1
ATOM 1701 C C . GLY A 1 210 ? -9.289 76.062 59.281 1 96.31 210 GLY A C 1
ATOM 1702 O O . GLY A 1 210 ? -8.844 77.062 59.875 1 96.31 210 GLY A O 1
ATOM 1703 N N . ARG A 1 211 ? -10.594 75.812 59.219 1 95.44 211 ARG A N 1
ATOM 1704 C CA . ARG A 1 211 ? -11.602 76.688 59.812 1 95.44 211 ARG A CA 1
ATOM 1705 C C . ARG A 1 211 ? -11.492 76.688 61.344 1 95.44 211 ARG A C 1
ATOM 1707 O O . ARG A 1 211 ? -11.602 77.688 62 1 95.44 211 ARG A O 1
ATOM 1714 N N . PHE A 1 212 ? -11.273 75.625 61.812 1 95.19 212 PHE A N 1
ATOM 1715 C CA . PHE A 1 212 ? -11.141 75.438 63.25 1 95.19 212 PHE A CA 1
ATOM 1716 C C . PHE A 1 212 ? -9.906 76.188 63.781 1 95.19 212 PHE A C 1
ATOM 1718 O O . PHE A 1 212 ? -9.977 76.875 64.812 1 95.19 212 PHE A O 1
ATOM 1725 N N . LEU A 1 213 ? -8.789 75.938 63.188 1 95.5 213 LEU A N 1
ATOM 1726 C CA . LEU A 1 213 ? -7.516 76.562 63.625 1 95.5 213 LEU A CA 1
ATOM 1727 C C . LEU A 1 213 ? -7.547 78.062 63.562 1 95.5 213 LEU A C 1
ATOM 1729 O O . LEU A 1 213 ? -6.781 78.75 64.25 1 95.5 213 LEU A O 1
ATOM 1733 N N . ASN A 1 214 ? -8.461 78.562 62.719 1 94.5 214 ASN A N 1
ATOM 1734 C CA . ASN A 1 214 ? -8.539 80 62.625 1 94.5 214 ASN A CA 1
ATOM 1735 C C . ASN A 1 214 ? -9.734 80.562 63.406 1 94.5 214 ASN A C 1
ATOM 1737 O O . ASN A 1 214 ? -10.25 81.625 63.094 1 94.5 214 ASN A O 1
ATOM 1741 N N . GLY A 1 215 ? -10.336 79.875 64.438 1 91.56 215 GLY A N 1
ATOM 1742 C CA . GLY A 1 215 ? -11.203 80.5 65.438 1 91.56 215 GLY A CA 1
ATOM 1743 C C . GLY A 1 215 ? -12.57 79.812 65.5 1 91.56 215 GLY A C 1
ATOM 1744 O O . GLY A 1 215 ? -13.352 80.125 66.438 1 91.56 215 GLY A O 1
ATOM 1745 N N . GLU A 1 216 ? -12.984 78.938 64.625 1 94.44 216 GLU A N 1
ATOM 1746 C CA . GLU A 1 216 ? -14.297 78.312 64.75 1 94.44 216 GLU A CA 1
ATOM 1747 C C . GLU A 1 216 ? -14.242 77.062 65.562 1 94.44 216 GLU A C 1
ATOM 1749 O O . GLU A 1 216 ? -14.336 75.938 65.062 1 94.44 216 GLU A O 1
ATOM 1754 N N . SER A 1 217 ? -14.344 77.125 66.875 1 90.81 217 SER A N 1
ATOM 1755 C CA . SER A 1 217 ? -14.141 76.062 67.812 1 90.81 217 SER A CA 1
ATOM 1756 C C . SER A 1 217 ? -15.312 75.125 67.812 1 90.81 217 SER A C 1
ATOM 1758 O O . SER A 1 217 ? -15.164 73.938 68.188 1 90.81 217 SER A O 1
ATOM 1760 N N . ALA A 1 218 ? -16.469 75.438 67.312 1 93.62 218 ALA A N 1
ATOM 1761 C CA . ALA A 1 218 ? -17.672 74.625 67.25 1 93.62 218 ALA A CA 1
ATOM 1762 C C . ALA A 1 218 ? -17.5 73.438 66.312 1 93.62 218 ALA A C 1
ATOM 1764 O O . ALA A 1 218 ? -18.266 72.438 66.438 1 93.62 218 ALA A O 1
ATOM 1765 N N . LEU A 1 219 ? -16.453 73.375 65.562 1 94.06 219 LEU A N 1
ATOM 1766 C CA . LEU A 1 219 ? -16.281 72.375 64.5 1 94.06 219 LEU A CA 1
ATOM 1767 C C . LEU A 1 219 ? -15.523 71.188 65.062 1 94.06 219 LEU A C 1
ATOM 1769 O O . LEU A 1 219 ? -15.344 70.188 64.375 1 94.06 219 LEU A O 1
ATOM 1773 N N . LEU A 1 220 ? -15.102 71.188 66.25 1 93.69 220 LEU A N 1
ATOM 1774 C CA . LEU A 1 220 ? -14.242 70.125 66.812 1 93.69 220 LEU A CA 1
ATOM 1775 C C . LEU A 1 220 ? -14.906 68.75 66.812 1 93.69 220 LEU A C 1
ATOM 1777 O O . LEU A 1 220 ? -14.281 67.75 66.438 1 93.69 220 LEU A O 1
ATOM 1781 N N . PRO A 1 221 ? -16.203 68.625 67.125 1 94.44 221 PRO A N 1
ATOM 1782 C CA . PRO A 1 221 ? -16.828 67.312 67 1 94.44 221 PRO A CA 1
ATOM 1783 C C . PRO A 1 221 ? -16.875 66.75 65.625 1 94.44 221 PRO A C 1
ATOM 1785 O O . PRO A 1 221 ? -16.656 65.562 65.375 1 94.44 221 PRO A O 1
ATOM 1788 N N . THR A 1 222 ? -17.156 67.625 64.625 1 94.94 222 THR A N 1
ATOM 1789 C CA . THR A 1 222 ? -17.203 67.25 63.219 1 94.94 222 THR A CA 1
ATOM 1790 C C . THR A 1 222 ? -15.82 66.75 62.75 1 94.94 222 THR A C 1
ATOM 1792 O O . THR A 1 222 ? -15.695 65.812 62 1 94.94 222 THR A O 1
ATOM 1795 N N . ILE A 1 223 ? -14.742 67.438 63.156 1 95.69 223 ILE A N 1
ATOM 1796 C CA . ILE A 1 223 ? -13.367 67.125 62.812 1 95.69 223 ILE A CA 1
ATOM 1797 C C . ILE A 1 223 ? -12.984 65.812 63.406 1 95.69 223 ILE A C 1
ATOM 1799 O O . ILE A 1 223 ? -12.344 64.938 62.75 1 95.69 223 ILE A O 1
ATOM 1803 N N . THR A 1 224 ? -13.414 65.562 64.688 1 94.88 224 THR A N 1
ATOM 1804 C CA . THR A 1 224 ? -13.125 64.312 65.312 1 94.88 224 THR A CA 1
ATOM 1805 C C . THR A 1 224 ? -13.828 63.156 64.625 1 94.88 224 THR A C 1
ATOM 1807 O O . THR A 1 224 ? -13.273 62.062 64.5 1 94.88 224 THR A O 1
ATOM 1810 N N . GLU A 1 225 ? -14.953 63.375 64.125 1 95.75 225 GLU A N 1
ATOM 1811 C CA . GLU A 1 225 ? -15.703 62.375 63.406 1 95.75 225 GLU A CA 1
ATOM 1812 C C . GLU A 1 225 ? -15.008 62.031 62.094 1 95.75 225 GLU A C 1
ATOM 1814 O O . GLU A 1 225 ? -14.883 60.844 61.719 1 95.75 225 GLU A O 1
ATOM 1819 N N . ILE A 1 226 ? -14.57 62.969 61.312 1 96.06 226 ILE A N 1
ATOM 1820 C CA . ILE A 1 226 ? -13.898 62.75 60.031 1 96.06 226 ILE A CA 1
ATOM 1821 C C . ILE A 1 226 ? -12.555 62.062 60.25 1 96.06 226 ILE A C 1
ATOM 1823 O O . ILE A 1 226 ? -12.133 61.219 59.469 1 96.06 226 ILE A O 1
ATOM 1827 N N . GLU A 1 227 ? -11.867 62.469 61.344 1 96.31 227 GLU A N 1
ATOM 1828 C CA . GLU A 1 227 ? -10.594 61.844 61.688 1 96.31 227 GLU A CA 1
ATOM 1829 C C . GLU A 1 227 ? -10.773 60.344 62 1 96.31 227 GLU A C 1
ATOM 1831 O O . GLU A 1 227 ? -9.953 59.531 61.625 1 96.31 227 GLU A O 1
ATOM 1836 N N . ASN A 1 228 ? -11.844 60 62.656 1 95.88 228 ASN A N 1
ATOM 1837 C CA . ASN A 1 228 ? -12.141 58.594 62.938 1 95.88 228 ASN A CA 1
ATOM 1838 C C . ASN A 1 228 ? -12.43 57.844 61.656 1 95.88 228 ASN A C 1
ATOM 1840 O O . ASN A 1 228 ? -11.992 56.688 61.5 1 95.88 228 ASN A O 1
ATOM 1844 N N . GLU A 1 229 ? -13.18 58.406 60.844 1 96.31 229 GLU A N 1
ATOM 1845 C CA . GLU A 1 229 ? -13.469 57.781 59.562 1 96.31 229 GLU A CA 1
ATOM 1846 C C . GLU A 1 229 ? -12.195 57.594 58.719 1 96.31 229 GLU A C 1
ATOM 1848 O O . GLU A 1 229 ? -12 56.562 58.094 1 96.31 229 GLU A O 1
ATOM 1853 N N . MET A 1 230 ? -11.352 58.625 58.719 1 96.75 230 MET A N 1
ATOM 1854 C CA . MET A 1 230 ? -10.086 58.562 58 1 96.75 230 MET A CA 1
ATOM 1855 C C . MET A 1 230 ? -9.203 57.469 58.562 1 96.75 230 MET A C 1
ATOM 1857 O O . MET A 1 230 ? -8.594 56.688 57.812 1 96.75 230 MET A O 1
ATOM 1861 N N . ASN A 1 231 ? -9.195 57.406 59.906 1 95.94 231 ASN A N 1
ATOM 1862 C CA . ASN A 1 231 ? -8.414 56.344 60.531 1 95.94 231 ASN A CA 1
ATOM 1863 C C . ASN A 1 231 ? -8.883 54.969 60.062 1 95.94 231 ASN A C 1
ATOM 1865 O O . ASN A 1 231 ? -8.062 54.062 59.812 1 95.94 231 ASN A O 1
ATOM 1869 N N . SER A 1 232 ? -10.102 54.781 59.969 1 96.19 232 SER A N 1
ATOM 1870 C CA . SER A 1 232 ? -10.664 53.5 59.531 1 96.19 232 SER A CA 1
ATOM 1871 C C . SER A 1 232 ? -10.336 53.219 58.062 1 96.19 232 SER A C 1
ATOM 1873 O O . SER A 1 232 ? -9.938 52.125 57.719 1 96.19 232 SER A O 1
ATOM 1875 N N . ARG A 1 233 ? -10.516 54.156 57.188 1 95.69 233 ARG A N 1
ATOM 1876 C CA . ARG A 1 233 ? -10.289 53.969 55.75 1 95.69 233 ARG A CA 1
ATOM 1877 C C . ARG A 1 233 ? -8.805 53.812 55.469 1 95.69 233 ARG A C 1
ATOM 1879 O O . ARG A 1 233 ? -8.438 53.062 54.562 1 95.69 233 ARG A O 1
ATOM 1886 N N . TYR A 1 234 ? -7.949 54.562 56.156 1 96.56 234 TYR A N 1
ATOM 1887 C CA . TYR A 1 234 ? -6.512 54.406 55.969 1 96.56 234 TYR A CA 1
ATOM 1888 C C . TYR A 1 234 ? -6.055 53 56.406 1 96.56 234 TYR A C 1
ATOM 1890 O O . TYR A 1 234 ? -5.145 52.438 55.812 1 96.56 234 TYR A O 1
ATOM 1898 N N . LYS A 1 235 ? -6.688 52.438 57.438 1 94.94 235 LYS A N 1
ATOM 1899 C CA . LYS A 1 235 ? -6.383 51.094 57.875 1 94.94 235 LYS A CA 1
ATOM 1900 C C . LYS A 1 235 ? -6.801 50.062 56.812 1 94.94 235 LYS A C 1
ATOM 1902 O O . LYS A 1 235 ? -6.086 49.094 56.562 1 94.94 235 LYS A O 1
ATOM 1907 N N . GLU A 1 236 ? -7.957 50.25 56.344 1 94.56 236 GLU A N 1
ATOM 1908 C CA . GLU A 1 236 ? -8.414 49.375 55.25 1 94.56 236 GLU A CA 1
ATOM 1909 C C . GLU A 1 236 ? -7.465 49.438 54.062 1 94.56 236 GLU A C 1
ATOM 1911 O O . GLU A 1 236 ? -7.195 48.406 53.438 1 94.56 236 GLU A O 1
ATOM 1916 N N . PHE A 1 237 ? -7.004 50.625 53.719 1 94.69 237 PHE A N 1
ATOM 1917 C CA . PHE A 1 237 ? -6.078 50.812 52.625 1 94.69 237 PHE A CA 1
ATOM 1918 C C . PHE A 1 237 ? -4.746 50.125 52.906 1 94.69 237 PHE A C 1
ATOM 1920 O O . PHE A 1 237 ? -4.113 49.594 52 1 94.69 237 PHE A O 1
ATOM 1927 N N . GLU A 1 238 ? -4.375 50.188 54.125 1 94.06 238 GLU A N 1
ATOM 1928 C CA . GLU A 1 238 ? -3.137 49.531 54.5 1 94.06 238 GLU A CA 1
ATOM 1929 C C . GLU A 1 238 ? -3.207 48.031 54.219 1 94.06 238 GLU A C 1
ATOM 1931 O O . GLU A 1 238 ? -2.232 47.438 53.75 1 94.06 238 GLU A O 1
ATOM 1936 N N . LEU A 1 239 ? -4.316 47.406 54.438 1 93.56 239 LEU A N 1
ATOM 1937 C CA . LEU A 1 239 ? -4.516 46 54.125 1 93.56 239 LEU A CA 1
ATOM 1938 C C . LEU A 1 239 ? -4.484 45.75 52.625 1 93.56 239 LEU A C 1
ATOM 1940 O O . LEU A 1 239 ? -3.9 44.75 52.188 1 93.56 239 LEU A O 1
ATOM 1944 N N . LEU A 1 240 ? -5.125 46.625 51.938 1 92.81 240 LEU A N 1
ATOM 1945 C CA . LEU A 1 240 ? -5.117 46.5 50.469 1 92.81 240 LEU A CA 1
ATOM 1946 C C . LEU A 1 240 ? -3.703 46.656 49.938 1 92.81 240 LEU A C 1
ATOM 1948 O O . LEU A 1 240 ? -3.318 45.969 49 1 92.81 240 LEU A O 1
ATOM 1952 N N . ASN A 1 241 ? -2.93 47.625 50.5 1 93.88 241 ASN A N 1
ATOM 1953 C CA . ASN A 1 241 ? -1.567 47.906 50.031 1 93.88 241 ASN A CA 1
ATOM 1954 C C . ASN A 1 241 ? -0.642 46.719 50.312 1 93.88 241 ASN A C 1
ATOM 1956 O O . ASN A 1 241 ? 0.322 46.5 49.562 1 93.88 241 ASN A O 1
ATOM 1960 N N . GLU A 1 242 ? -0.933 45.875 51.25 1 93.19 242 GLU A N 1
ATOM 1961 C CA . GLU A 1 242 ? -0.129 44.688 51.531 1 93.19 242 GLU A CA 1
ATOM 1962 C C . GLU A 1 242 ? -0.241 43.656 50.438 1 93.19 242 GLU A C 1
ATOM 1964 O O . GLU A 1 242 ? 0.73 42.969 50.125 1 93.19 242 GLU A O 1
ATOM 1969 N N . THR A 1 243 ? -1.347 43.594 49.906 1 92.56 243 THR A N 1
ATOM 1970 C CA . THR A 1 243 ? -1.548 42.594 48.875 1 92.56 243 THR A CA 1
ATOM 1971 C C . THR A 1 243 ? -1.304 43.219 47.469 1 92.56 243 THR A C 1
ATOM 1973 O O . THR A 1 243 ? -0.279 42.938 46.844 1 92.56 243 THR A O 1
ATOM 1976 N N . ALA A 1 244 ? -2.072 44.188 47.125 1 91.44 244 ALA A N 1
ATOM 1977 C CA . ALA A 1 244 ? -2.021 44.812 45.781 1 91.44 244 ALA A CA 1
ATOM 1978 C C . ALA A 1 244 ? -0.797 45.688 45.625 1 91.44 244 ALA A C 1
ATOM 1980 O O . ALA A 1 244 ? -0.217 45.781 44.531 1 91.44 244 ALA A O 1
ATOM 1981 N N . GLY A 1 245 ? -0.429 46.406 46.719 1 92.25 245 GLY A N 1
ATOM 1982 C CA . GLY A 1 245 ? 0.751 47.25 46.656 1 92.25 245 GLY A CA 1
ATOM 1983 C C . GLY A 1 245 ? 2.02 46.469 46.312 1 92.25 245 GLY A C 1
ATOM 1984 O O . GLY A 1 245 ? 2.883 46.969 45.594 1 92.25 245 GLY A O 1
ATOM 1985 N N . ASN A 1 246 ? 2.102 45.281 46.75 1 91.62 246 ASN A N 1
ATOM 1986 C CA . ASN A 1 246 ? 3.244 44.438 46.438 1 91.62 246 ASN A CA 1
ATOM 1987 C C . ASN A 1 246 ? 3.207 43.938 45 1 91.62 246 ASN A C 1
ATOM 1989 O O . ASN A 1 246 ? 4.246 43.844 44.344 1 91.62 246 ASN A O 1
ATOM 1993 N N . LYS A 1 247 ? 2.045 43.656 44.688 1 91.88 247 LYS A N 1
ATOM 1994 C CA . LYS A 1 247 ? 1.876 43.156 43.312 1 91.88 247 LYS A CA 1
ATOM 1995 C C . LYS A 1 247 ? 2.311 44.219 42.312 1 91.88 247 LYS A C 1
ATOM 1997 O O . LYS A 1 247 ? 2.951 43.906 41.281 1 91.88 247 LYS A O 1
ATOM 2002 N N . PHE A 1 248 ? 1.996 45.5 42.5 1 93.06 248 PHE A N 1
ATOM 2003 C CA . PHE A 1 248 ? 2.281 46.594 41.594 1 93.06 248 PHE A CA 1
ATOM 2004 C C . PHE A 1 248 ? 3.611 47.25 41.938 1 93.06 248 PHE A C 1
ATOM 2006 O O . PHE A 1 248 ? 3.957 48.281 41.375 1 93.06 248 PHE A O 1
ATOM 2013 N N . HIS A 1 249 ? 4.324 46.75 42.969 1 92 249 HIS A N 1
ATOM 2014 C CA . HIS A 1 249 ? 5.629 47.25 43.406 1 92 249 HIS A CA 1
ATOM 2015 C C . HIS A 1 249 ? 5.535 48.719 43.844 1 92 249 HIS A C 1
ATOM 2017 O O . HIS A 1 249 ? 6.395 49.531 43.531 1 92 249 HIS A O 1
ATOM 2023 N N . THR A 1 250 ? 4.387 49 44.406 1 94 250 THR A N 1
ATOM 2024 C CA . THR A 1 250 ? 4.172 50.344 44.938 1 94 250 THR A CA 1
ATOM 2025 C C . THR A 1 250 ? 3.936 50.312 46.438 1 94 250 THR A C 1
ATOM 2027 O O . THR A 1 250 ? 3.373 51.25 47.031 1 94 250 THR A O 1
ATOM 2030 N N . PHE A 1 251 ? 4.305 49.312 47.125 1 94 251 PHE A N 1
ATOM 2031 C CA . PHE A 1 251 ? 4.047 49.062 48.562 1 94 251 PHE A CA 1
ATOM 2032 C C . PHE A 1 251 ? 4.652 50.188 49.375 1 94 251 PHE A C 1
ATOM 2034 O O . PHE A 1 251 ? 4.008 50.719 50.312 1 94 251 PHE A O 1
ATOM 2041 N N . GLU A 1 252 ? 5.898 50.594 49.062 1 94.62 252 GLU A N 1
ATOM 2042 C CA . GLU A 1 252 ? 6.598 51.625 49.844 1 94.62 252 GLU A CA 1
ATOM 2043 C C . GLU A 1 252 ? 5.914 52.969 49.719 1 94.62 252 GLU A C 1
ATOM 2045 O O . GLU A 1 252 ? 5.863 53.719 50.688 1 94.62 252 GLU A O 1
ATOM 2050 N N . LYS A 1 253 ? 5.457 53.25 48.5 1 95 253 LYS A N 1
ATOM 2051 C CA . LYS A 1 253 ? 4.734 54.5 48.312 1 95 253 LYS A CA 1
ATOM 2052 C C . LYS A 1 253 ? 3.428 54.5 49.125 1 95 253 LYS A C 1
ATOM 2054 O O . LYS A 1 253 ? 3.043 55.531 49.688 1 95 253 LYS A O 1
ATOM 2059 N N . GLY A 1 254 ? 2.76 53.375 49.125 1 95.31 254 GLY A N 1
ATOM 2060 C CA . GLY A 1 254 ? 1.545 53.25 49.938 1 95.31 254 GLY A CA 1
ATOM 2061 C C . GLY A 1 254 ? 1.789 53.375 51.406 1 95.31 254 GLY A C 1
ATOM 2062 O O . GLY A 1 254 ? 1.005 54.031 52.125 1 95.31 254 GLY A O 1
ATOM 2063 N N . LYS A 1 255 ? 2.844 52.875 51.844 1 95.06 255 LYS A N 1
ATOM 2064 C CA . LYS A 1 255 ? 3.223 52.969 53.25 1 95.06 255 LYS A CA 1
ATOM 2065 C C . LYS A 1 255 ? 3.543 54.406 53.656 1 95.06 255 LYS A C 1
ATOM 2067 O O . LYS A 1 255 ? 3.207 54.844 54.75 1 95.06 255 LYS A O 1
ATOM 2072 N N . SER A 1 256 ? 4.164 55.094 52.719 1 95.88 256 SER A N 1
ATOM 2073 C CA . SER A 1 256 ? 4.492 56.5 52.969 1 95.88 256 SER A CA 1
ATOM 2074 C C . SER A 1 256 ? 3.234 57.344 53.125 1 95.88 256 SER A C 1
ATOM 2076 O O . SER A 1 256 ? 3.213 58.281 53.938 1 95.88 256 SER A O 1
ATOM 2078 N N . VAL A 1 257 ? 2.242 57.031 52.375 1 96.62 257 VAL A N 1
ATOM 2079 C CA . VAL A 1 257 ? 0.971 57.75 52.469 1 96.62 257 VAL A CA 1
ATOM 2080 C C . VAL A 1 257 ? 0.365 57.531 53.844 1 96.62 257 VAL A C 1
ATOM 2082 O O . VAL A 1 257 ? -0.068 58.469 54.5 1 96.62 257 VAL A O 1
ATOM 2085 N N . VAL A 1 258 ? 0.343 56.344 54.344 1 95.56 258 VAL A N 1
ATOM 2086 C CA . VAL A 1 258 ? -0.227 56 55.625 1 95.56 258 VAL A CA 1
ATOM 2087 C C . VAL A 1 258 ? 0.602 56.625 56.75 1 95.56 258 VAL A C 1
ATOM 2089 O O . VAL A 1 258 ? 0.05 57.219 57.688 1 95.56 258 VAL A O 1
ATOM 2092 N N . SER A 1 259 ? 1.926 56.625 56.625 1 95.75 259 SER A N 1
ATOM 2093 C CA . SER A 1 259 ? 2.822 57.188 57.625 1 95.75 259 SER A CA 1
ATOM 2094 C C . SER A 1 259 ? 2.654 58.688 57.719 1 95.75 259 SER A C 1
ATOM 2096 O O . SER A 1 259 ? 2.701 59.281 58.812 1 95.75 259 SER A O 1
ATOM 2098 N N . GLU A 1 260 ? 2.535 59.281 56.531 1 96.19 260 GLU A N 1
ATOM 2099 C CA . GLU A 1 260 ? 2.352 60.719 56.531 1 96.19 260 GLU A CA 1
ATOM 2100 C C . GLU A 1 260 ? 1.036 61.125 57.188 1 96.19 260 GLU A C 1
ATOM 2102 O O . GLU A 1 260 ? 0.958 62.156 57.875 1 96.19 260 GLU A O 1
ATOM 2107 N N . TRP A 1 261 ? -0.04 60.406 57.031 1 96.69 261 TRP A N 1
ATOM 2108 C CA . TRP A 1 261 ? -1.309 60.656 57.688 1 96.69 261 TRP A CA 1
ATOM 2109 C C . TRP A 1 261 ? -1.17 60.5 59.219 1 96.69 261 TRP A C 1
ATOM 2111 O O . TRP A 1 261 ? -1.673 61.344 59.969 1 96.69 261 TRP A O 1
ATOM 2121 N N . GLU A 1 262 ? -0.482 59.5 59.688 1 94.75 262 GLU A N 1
ATOM 2122 C CA . GLU A 1 262 ? -0.281 59.281 61.094 1 94.75 262 GLU A CA 1
ATOM 2123 C C . GLU A 1 262 ? 0.486 60.438 61.75 1 94.75 262 GLU A C 1
ATOM 2125 O O . GLU A 1 262 ? 0.133 60.906 62.844 1 94.75 262 GLU A O 1
ATOM 2130 N N . ASN A 1 263 ? 1.46 60.875 61.062 1 95.12 263 ASN A N 1
ATOM 2131 C CA . ASN A 1 263 ? 2.229 62.031 61.531 1 95.12 263 ASN A CA 1
ATOM 2132 C C . ASN A 1 263 ? 1.373 63.281 61.625 1 95.12 263 ASN A C 1
ATOM 2134 O O . ASN A 1 263 ? 1.5 64.062 62.562 1 95.12 263 ASN A O 1
ATOM 2138 N N . LEU A 1 264 ? 0.61 63.5 60.562 1 96.19 264 LEU A N 1
ATOM 2139 C CA . LEU A 1 264 ? -0.257 64.688 60.531 1 96.19 264 LEU A CA 1
ATOM 2140 C C . LEU A 1 264 ? -1.343 64.562 61.594 1 96.19 264 LEU A C 1
ATOM 2142 O O . LEU A 1 264 ? -1.66 65.562 62.219 1 96.19 264 LEU A O 1
ATOM 2146 N N . ARG A 1 265 ? -1.931 63.438 61.781 1 93.12 265 ARG A N 1
ATOM 2147 C CA . ARG A 1 265 ? -2.986 63.188 62.75 1 93.12 265 ARG A CA 1
ATOM 2148 C C . ARG A 1 265 ? -2.512 63.531 64.188 1 93.12 265 ARG A C 1
ATOM 2150 O O . ARG A 1 265 ? -3.229 64.188 64.938 1 93.12 265 ARG A O 1
ATOM 2157 N N . ASP A 1 266 ? -1.321 63.312 64.562 1 91.75 266 ASP A N 1
ATOM 2158 C CA . ASP A 1 266 ? -0.807 63.438 65.875 1 91.75 266 ASP A CA 1
ATOM 2159 C C . ASP A 1 266 ? -0.402 64.875 66.188 1 91.75 266 ASP A C 1
ATOM 2161 O O . ASP A 1 266 ? -0.379 65.312 67.312 1 91.75 266 ASP A O 1
ATOM 2165 N N . ASN A 1 267 ? -0.14 65.75 65.125 1 92.44 267 ASN A N 1
ATOM 2166 C CA . ASN A 1 267 ? 0.393 67.062 65.375 1 92.44 267 ASN A CA 1
ATOM 2167 C C . ASN A 1 267 ? -0.542 68.125 64.812 1 92.44 267 ASN A C 1
ATOM 2169 O O . ASN A 1 267 ? -0.22 69.312 64.812 1 92.44 267 ASN A O 1
ATOM 2173 N N . ASN A 1 268 ? -1.693 67.812 64.312 1 89.25 268 ASN A N 1
ATOM 2174 C CA . ASN A 1 268 ? -2.5 68.688 63.5 1 89.25 268 ASN A CA 1
ATOM 2175 C C . ASN A 1 268 ? -3.062 69.812 64.312 1 89.25 268 ASN A C 1
ATOM 2177 O O . ASN A 1 268 ? -3.229 70.938 63.844 1 89.25 268 ASN A O 1
ATOM 2181 N N . ARG A 1 269 ? -3.211 69.688 65.625 1 87.44 269 ARG A N 1
ATOM 2182 C CA . ARG A 1 269 ? -3.834 70.688 66.5 1 87.44 269 ARG A CA 1
ATOM 2183 C C . ARG A 1 269 ? -2.812 71.75 66.938 1 87.44 269 ARG A C 1
ATOM 2185 O O . ARG A 1 269 ? -3.18 72.812 67.438 1 87.44 269 ARG A O 1
ATOM 2192 N N . LYS A 1 270 ? -1.562 71.438 66.625 1 91.88 270 LYS A N 1
ATOM 2193 C CA . LYS A 1 270 ? -0.494 72.375 67.062 1 91.88 270 LYS A CA 1
ATOM 2194 C C . LYS A 1 270 ? -0.084 73.25 65.875 1 91.88 270 LYS A C 1
ATOM 2196 O O . LYS A 1 270 ? 0.705 74.188 66.062 1 91.88 270 LYS A O 1
ATOM 2201 N N . LEU A 1 271 ? -0.712 73.125 64.75 1 94.31 271 LEU A N 1
ATOM 2202 C CA . LEU A 1 271 ? -0.318 73.875 63.562 1 94.31 271 LEU A CA 1
ATOM 2203 C C . LEU A 1 271 ? -1.14 75.125 63.406 1 94.31 271 LEU A C 1
ATOM 2205 O O . LEU A 1 271 ? -2.234 75.25 63.969 1 94.31 271 LEU A O 1
ATOM 2209 N N . THR A 1 272 ? -0.522 76.062 62.688 1 94.94 272 THR A N 1
ATOM 2210 C CA . THR A 1 272 ? -1.318 77.188 62.188 1 94.94 272 THR A CA 1
ATOM 2211 C C . THR A 1 272 ? -2.182 76.75 61.031 1 94.94 272 THR A C 1
ATOM 2213 O O . THR A 1 272 ? -1.937 75.688 60.406 1 94.94 272 THR A O 1
ATOM 2216 N N . TYR A 1 273 ? -3.26 77.438 60.719 1 94.69 273 TYR A N 1
ATOM 2217 C CA . TYR A 1 273 ? -4.137 77.062 59.625 1 94.69 273 TYR A CA 1
ATOM 2218 C C . TYR A 1 273 ? -3.381 77.062 58.312 1 94.69 273 TYR A C 1
ATOM 2220 O O . TYR A 1 273 ? -3.672 76.25 57.406 1 94.69 273 TYR A O 1
ATOM 2228 N N . ARG A 1 274 ? -2.324 77.875 58.094 1 95.44 274 ARG A N 1
ATOM 2229 C CA . ARG A 1 274 ? -1.516 77.875 56.875 1 95.44 274 ARG A CA 1
ATOM 2230 C C . ARG A 1 274 ? -0.593 76.688 56.812 1 95.44 274 ARG A C 1
ATOM 2232 O O . ARG A 1 274 ? -0.388 76.125 55.75 1 95.44 274 ARG A O 1
ATOM 2239 N N . GLU A 1 275 ? -0.066 76.375 57.969 1 95.94 275 GLU A N 1
ATOM 2240 C CA . GLU A 1 275 ? 0.781 75.188 58.031 1 95.94 275 GLU A CA 1
ATOM 2241 C C . GLU A 1 275 ? -0.026 73.875 57.781 1 95.94 275 GLU A C 1
ATOM 2243 O O . GLU A 1 275 ? 0.444 73 57.094 1 95.94 275 GLU A O 1
ATOM 2248 N N . SER A 1 276 ? -1.191 73.812 58.438 1 96.38 276 SER A N 1
ATOM 2249 C CA . SER A 1 276 ? -2.08 72.688 58.219 1 96.38 276 SER A CA 1
ATOM 2250 C C . SER A 1 276 ? -2.424 72.562 56.719 1 96.38 276 SER A C 1
ATOM 2252 O O . SER A 1 276 ? -2.471 71.438 56.219 1 96.38 276 SER A O 1
ATOM 2254 N N . PHE A 1 277 ? -2.695 73.562 56 1 96.19 277 PHE A N 1
ATOM 2255 C CA . PHE A 1 277 ? -2.969 73.625 54.562 1 96.19 277 PHE A CA 1
ATOM 2256 C C . PHE A 1 277 ? -1.817 73 53.781 1 96.19 277 PHE A C 1
ATOM 2258 O O . PHE A 1 277 ? -2.027 72.062 52.969 1 96.19 277 PHE A O 1
ATOM 2265 N N . SER A 1 278 ? -0.636 73.438 54.062 1 96.38 278 SER A N 1
ATOM 2266 C CA . SER A 1 278 ? 0.539 73 53.344 1 96.38 278 SER A CA 1
ATOM 2267 C C . SER A 1 278 ? 0.812 71.5 53.594 1 96.38 278 SER A C 1
ATOM 2269 O O . SER A 1 278 ? 1.167 70.75 52.656 1 96.38 278 SER A O 1
ATOM 2271 N N . ARG A 1 279 ? 0.659 71.062 54.812 1 96.06 279 ARG A N 1
ATOM 2272 C CA . ARG A 1 279 ? 0.922 69.688 55.156 1 96.06 279 ARG A CA 1
ATOM 2273 C C . ARG A 1 279 ? -0.094 68.75 54.5 1 96.06 279 ARG A C 1
ATOM 2275 O O . ARG A 1 279 ? 0.244 67.625 54.094 1 96.06 279 ARG A O 1
ATOM 2282 N N . HIS A 1 280 ? -1.327 69.125 54.469 1 97.31 280 HIS A N 1
ATOM 2283 C CA . HIS A 1 280 ? -2.352 68.312 53.844 1 97.31 280 HIS A CA 1
ATOM 2284 C C . HIS A 1 280 ? -2.141 68.312 52.312 1 97.31 280 HIS A C 1
ATOM 2286 O O . HIS A 1 280 ? -2.383 67.25 51.688 1 97.31 280 HIS A O 1
ATOM 2292 N N . VAL A 1 281 ? -1.76 69.375 51.75 1 96.75 281 VAL A N 1
ATOM 2293 C CA . VAL A 1 281 ? -1.466 69.438 50.312 1 96.75 281 VAL A CA 1
ATOM 2294 C C . VAL A 1 281 ? -0.365 68.438 50 1 96.75 281 VAL A C 1
ATOM 2296 O O . VAL A 1 281 ? -0.434 67.688 48.969 1 96.75 281 VAL A O 1
ATOM 2299 N N . GLU A 1 282 ? 0.576 68.375 50.844 1 95.81 282 GLU A N 1
ATOM 2300 C CA . GLU A 1 282 ? 1.671 67.438 50.625 1 95.81 282 GLU A CA 1
ATOM 2301 C C . GLU A 1 282 ? 1.185 66 50.719 1 95.81 282 GLU A C 1
ATOM 2303 O O . GLU A 1 282 ? 1.614 65.125 49.969 1 95.81 282 GLU A O 1
ATOM 2308 N N . LEU A 1 283 ? 0.384 65.625 51.719 1 97.12 283 LEU A N 1
ATOM 2309 C CA . LEU A 1 283 ? -0.172 64.312 51.844 1 97.12 283 LEU A CA 1
ATOM 2310 C C . LEU A 1 283 ? -0.989 63.906 50.625 1 97.12 283 LEU A C 1
ATOM 2312 O O . LEU A 1 283 ? -0.874 62.781 50.125 1 97.12 283 LEU A O 1
ATOM 2316 N N . ILE A 1 284 ? -1.809 64.75 50.125 1 97.44 284 ILE A N 1
ATOM 2317 C CA . ILE A 1 284 ? -2.645 64.5 48.969 1 97.44 284 ILE A CA 1
ATOM 2318 C C . ILE A 1 284 ? -1.767 64.312 47.719 1 97.44 284 ILE A C 1
ATOM 2320 O O . ILE A 1 284 ? -2.051 63.5 46.844 1 97.44 284 ILE A O 1
ATOM 2324 N N . ARG A 1 285 ? -0.741 65.125 47.688 1 95.25 285 ARG A N 1
ATOM 2325 C CA . ARG A 1 285 ? 0.219 64.938 46.594 1 95.25 285 ARG A CA 1
ATOM 2326 C C . ARG A 1 285 ? 0.8 63.531 46.594 1 95.25 285 ARG A C 1
ATOM 2328 O O . ARG A 1 285 ? 0.977 62.938 45.531 1 95.25 285 ARG A O 1
ATOM 2335 N N . LEU A 1 286 ? 1.111 62.969 47.719 1 96 286 LEU A N 1
ATOM 2336 C CA . LEU A 1 286 ? 1.605 61.594 47.844 1 96 286 LEU A CA 1
ATOM 2337 C C . LEU A 1 286 ? 0.559 60.594 47.344 1 96 286 LEU A C 1
ATOM 2339 O O . LEU A 1 286 ? 0.896 59.594 46.719 1 96 286 LEU A O 1
ATOM 2343 N N . ILE A 1 287 ? -0.679 60.844 47.688 1 96.94 287 ILE A N 1
ATOM 2344 C CA . ILE A 1 287 ? -1.769 59.969 47.25 1 96.94 287 ILE A CA 1
ATOM 2345 C C . ILE A 1 287 ? -1.87 60 45.719 1 96.94 287 ILE A C 1
ATOM 2347 O O . ILE A 1 287 ? -2.004 58.938 45.094 1 96.94 287 ILE A O 1
ATOM 2351 N N . LEU A 1 288 ? -1.804 61.156 45.125 1 96 288 LEU A N 1
ATOM 2352 C CA . LEU A 1 288 ? -1.901 61.312 43.688 1 96 288 LEU A CA 1
ATOM 2353 C C . LEU A 1 288 ? -0.718 60.656 43 1 96 288 LEU A C 1
ATOM 2355 O O . LEU A 1 288 ? -0.874 60.062 41.906 1 96 288 LEU A O 1
ATOM 2359 N N . ASP A 1 289 ? 0.454 60.781 43.594 1 94.38 289 ASP A N 1
ATOM 2360 C CA . ASP A 1 289 ? 1.631 60.125 43.031 1 94.38 289 ASP A CA 1
ATOM 2361 C C . ASP A 1 289 ? 1.461 58.594 43.062 1 94.38 289 ASP A C 1
ATOM 2363 O O . ASP A 1 289 ? 1.844 57.906 42.094 1 94.38 289 ASP A O 1
ATOM 2367 N N . LEU A 1 290 ? 1.011 58.094 44.188 1 95.88 290 LEU A N 1
ATOM 2368 C CA . LEU A 1 290 ? 0.739 56.656 44.281 1 95.88 290 LEU A CA 1
ATOM 2369 C C . LEU A 1 290 ? -0.306 56.219 43.25 1 95.88 290 LEU A C 1
ATOM 2371 O O . LEU A 1 290 ? -0.186 55.156 42.656 1 95.88 290 LEU A O 1
ATOM 2375 N N . ASP A 1 291 ? -1.332 57 43.094 1 95.44 291 ASP A N 1
ATOM 2376 C CA . ASP A 1 291 ? -2.395 56.75 42.125 1 95.44 291 ASP A CA 1
ATOM 2377 C C . ASP A 1 291 ? -1.828 56.594 40.719 1 95.44 291 ASP A C 1
ATOM 2379 O O . ASP A 1 291 ? -2.172 55.656 40 1 95.44 291 ASP A O 1
ATOM 2383 N N . SER A 1 292 ? -0.986 57.438 40.312 1 94.12 292 SER A N 1
ATOM 2384 C CA . SER A 1 292 ? -0.358 57.406 39 1 94.12 292 SER A CA 1
ATOM 2385 C C . SER A 1 292 ? 0.573 56.188 38.875 1 94.12 292 SER A C 1
ATOM 2387 O O . SER A 1 292 ? 0.657 55.562 37.812 1 94.12 292 SER A O 1
ATOM 2389 N N . ALA A 1 293 ? 1.31 55.906 39.938 1 94.69 293 ALA A N 1
ATOM 2390 C CA . ALA A 1 293 ? 2.246 54.781 39.906 1 94.69 293 ALA A CA 1
ATOM 2391 C C . ALA A 1 293 ? 1.513 53.469 39.719 1 94.69 293 ALA A C 1
ATOM 2393 O O . ALA A 1 293 ? 1.98 52.594 38.969 1 94.69 293 ALA A O 1
ATOM 2394 N N . VAL A 1 294 ? 0.423 53.312 40.406 1 95.56 294 VAL A N 1
ATOM 2395 C CA . VAL A 1 294 ? -0.368 52.094 40.25 1 95.56 294 VAL A CA 1
ATOM 2396 C C . VAL A 1 294 ? -0.96 52.031 38.844 1 95.56 294 VAL A C 1
ATOM 2398 O O . VAL A 1 294 ? -1.053 50.969 38.25 1 95.56 294 VAL A O 1
ATOM 2401 N N . GLY A 1 295 ? -1.449 53.156 38.344 1 93.88 295 GLY A N 1
ATOM 2402 C CA . GLY A 1 295 ? -1.944 53.219 36.969 1 93.88 295 GLY A CA 1
ATOM 2403 C C . GLY A 1 295 ? -0.929 52.75 35.938 1 93.88 295 GLY A C 1
ATOM 2404 O O . GLY A 1 295 ? -1.281 52.062 34.969 1 93.88 295 GLY A O 1
ATOM 2405 N N . VAL A 1 296 ? 0.322 53.031 36.188 1 92.75 296 VAL A N 1
ATOM 2406 C CA . VAL A 1 296 ? 1.397 52.656 35.281 1 92.75 296 VAL A CA 1
ATOM 2407 C C . VAL A 1 296 ? 1.719 51.156 35.469 1 92.75 296 VAL A C 1
ATOM 2409 O O . VAL A 1 296 ? 1.79 50.406 34.5 1 92.75 296 VAL A O 1
ATOM 2412 N N . ALA A 1 297 ? 1.881 50.75 36.688 1 93.69 297 ALA A N 1
ATOM 2413 C CA . ALA A 1 297 ? 2.316 49.375 37 1 93.69 297 ALA A CA 1
ATOM 2414 C C . ALA A 1 297 ? 1.25 48.375 36.594 1 93.69 297 ALA A C 1
ATOM 2416 O O . ALA A 1 297 ? 1.57 47.25 36.188 1 93.69 297 ALA A O 1
ATOM 2417 N N . SER A 1 298 ? -0.027 48.719 36.688 1 94.56 298 SER A N 1
ATOM 2418 C CA . SER A 1 298 ? -1.115 47.812 36.375 1 94.56 298 SER A CA 1
ATOM 2419 C C . SER A 1 298 ? -1.356 47.719 34.875 1 94.56 298 SER A C 1
ATOM 2421 O O . SER A 1 298 ? -2.033 46.812 34.406 1 94.56 298 SER A O 1
ATOM 2423 N N . GLY A 1 299 ? -0.825 48.781 34.219 1 92.06 299 GLY A N 1
ATOM 2424 C CA . GLY A 1 299 ? -1.011 48.812 32.781 1 92.06 299 GLY A CA 1
ATOM 2425 C C . GLY A 1 299 ? -2.281 49.531 32.375 1 92.06 299 GLY A C 1
ATOM 2426 O O . GLY A 1 299 ? -2.695 49.438 31.203 1 92.06 299 GLY A O 1
ATOM 2427 N N . LEU A 1 300 ? -2.879 50.156 33.188 1 92.62 300 LEU A N 1
ATOM 2428 C CA . LEU A 1 300 ? -4.113 50.875 32.875 1 92.62 300 LEU A CA 1
ATOM 2429 C C . LEU A 1 300 ? -3.9 51.906 31.781 1 92.62 300 LEU A C 1
ATOM 2431 O O . LEU A 1 300 ? -4.699 52 30.844 1 92.62 300 LEU A O 1
ATOM 2435 N N . PHE A 1 301 ? -2.838 52.594 31.781 1 89.25 301 PHE A N 1
ATOM 2436 C CA . PHE A 1 301 ? -2.596 53.688 30.844 1 89.25 301 PHE A CA 1
ATOM 2437 C C . PHE A 1 301 ? -2.336 53.156 29.438 1 89.25 301 PHE A C 1
ATOM 2439 O O . PHE A 1 301 ? -2.523 53.875 28.453 1 89.25 301 PHE A O 1
ATOM 2446 N N . ILE A 1 302 ? -1.915 51.906 29.344 1 87.94 302 ILE A N 1
ATOM 2447 C CA . ILE A 1 302 ? -1.515 51.406 28.031 1 87.94 302 ILE A CA 1
ATOM 2448 C C . ILE A 1 302 ? -2.611 50.5 27.469 1 87.94 302 ILE A C 1
ATOM 2450 O O . ILE A 1 302 ? -2.375 49.75 26.531 1 87.94 302 ILE A O 1
ATOM 2454 N N . ASP A 1 303 ? -3.748 50.594 28.172 1 88.56 303 ASP A N 1
ATOM 2455 C CA . ASP A 1 303 ? -4.875 49.844 27.594 1 88.56 303 ASP A CA 1
ATOM 2456 C C . ASP A 1 303 ? -5.191 50.375 26.188 1 88.56 303 ASP A C 1
ATOM 2458 O O . ASP A 1 303 ? -5.266 51.562 25.953 1 88.56 303 ASP A O 1
ATOM 2462 N N . SER A 1 304 ? -5.375 49.594 25.203 1 83.75 304 SER A N 1
ATOM 2463 C CA . SER A 1 304 ? -5.48 49.969 23.797 1 83.75 304 SER A CA 1
ATOM 2464 C C . SER A 1 304 ? -6.938 50.094 23.375 1 83.75 304 SER A C 1
ATOM 2466 O O . SER A 1 304 ? -7.234 50.156 22.172 1 83.75 304 SER A O 1
ATOM 2468 N N . GLY A 1 305 ? -7.816 50.281 24.266 1 86.25 305 GLY A N 1
ATOM 2469 C CA . GLY A 1 305 ? -9.211 50.469 23.906 1 86.25 305 GLY A CA 1
ATOM 2470 C C . GLY A 1 305 ? -9.586 51.906 23.703 1 86.25 305 GLY A C 1
ATOM 2471 O O . GLY A 1 305 ? -9.234 52.781 24.5 1 86.25 305 GLY A O 1
ATOM 2472 N N . THR A 1 306 ? -10.25 52.188 22.609 1 84.75 306 THR A N 1
ATOM 2473 C CA . THR A 1 306 ? -10.68 53.562 22.344 1 84.75 306 THR A CA 1
ATOM 2474 C C . THR A 1 306 ? -11.711 54.031 23.391 1 84.75 306 THR A C 1
ATOM 2476 O O . THR A 1 306 ? -11.758 55.188 23.734 1 84.75 306 THR A O 1
ATOM 2479 N N . ASP A 1 307 ? -12.438 53.094 23.859 1 87.19 307 ASP A N 1
ATOM 2480 C CA . ASP A 1 307 ? -13.508 53.438 24.797 1 87.19 307 ASP A CA 1
ATOM 2481 C C . ASP A 1 307 ? -12.977 53.5 26.234 1 87.19 307 ASP A C 1
ATOM 2483 O O . ASP A 1 307 ? -13.602 54.125 27.094 1 87.19 307 ASP A O 1
ATOM 2487 N N . THR A 1 308 ? -11.805 52.875 26.422 1 91.62 308 THR A N 1
ATOM 2488 C CA . THR A 1 308 ? -11.328 52.781 27.812 1 91.62 308 THR A CA 1
ATOM 2489 C C . THR A 1 308 ? -10.18 53.75 28.047 1 91.62 308 THR A C 1
ATOM 2491 O O . THR A 1 308 ? -9.945 54.188 29.172 1 91.62 308 THR A O 1
ATOM 2494 N N . HIS A 1 309 ? -9.492 54.125 27.047 1 90.38 309 HIS A N 1
ATOM 2495 C CA . HIS A 1 309 ? -8.289 54.938 27.203 1 90.38 309 HIS A CA 1
ATOM 2496 C C . HIS A 1 309 ? -8.594 56.25 27.906 1 90.38 309 HIS A C 1
ATOM 2498 O O . HIS A 1 309 ? -7.945 56.594 28.906 1 90.38 309 HIS A O 1
ATOM 2504 N N . PHE A 1 310 ? -9.562 57.031 27.422 1 92.44 310 PHE A N 1
ATOM 2505 C CA . PHE A 1 310 ? -9.891 58.312 27.984 1 92.44 310 PHE A CA 1
ATOM 2506 C C . PHE A 1 310 ? -10.516 58.188 29.359 1 92.44 310 PHE A C 1
ATOM 2508 O O . PHE A 1 310 ? -10.375 59.062 30.203 1 92.44 310 PHE A O 1
ATOM 2515 N N . MET A 1 311 ? -11.195 57.062 29.594 1 94.44 311 MET A N 1
ATOM 2516 C CA . MET A 1 311 ? -11.75 56.781 30.906 1 94.44 311 MET A CA 1
ATOM 2517 C C . MET A 1 311 ? -10.633 56.594 31.938 1 94.44 311 MET A C 1
ATOM 2519 O O . MET A 1 311 ? -10.75 57.062 33.062 1 94.44 311 MET A O 1
ATOM 2523 N N . VAL A 1 312 ? -9.586 55.906 31.531 1 94.38 312 VAL A N 1
ATOM 2524 C CA . VAL A 1 312 ? -8.445 55.688 32.406 1 94.38 312 VAL A CA 1
ATOM 2525 C C . VAL A 1 312 ? -7.809 57.031 32.781 1 94.38 312 VAL A C 1
ATOM 2527 O O . VAL A 1 312 ? -7.566 57.281 33.969 1 94.38 312 VAL A O 1
ATOM 2530 N N . ASP A 1 313 ? -7.598 57.781 31.766 1 92 313 ASP A N 1
ATOM 2531 C CA . ASP A 1 313 ? -6.973 59.062 31.984 1 92 313 ASP A CA 1
ATOM 2532 C C . ASP A 1 313 ? -7.828 59.938 32.906 1 92 313 ASP A C 1
ATOM 2534 O O . ASP A 1 313 ? -7.301 60.625 33.812 1 92 313 ASP A O 1
ATOM 2538 N N . ALA A 1 314 ? -9.07 59.938 32.719 1 94.19 314 ALA A N 1
ATOM 2539 C CA . ALA A 1 314 ? -9.992 60.719 33.562 1 94.19 314 ALA A CA 1
ATOM 2540 C C . ALA A 1 314 ? -9.992 60.219 35 1 94.19 314 ALA A C 1
ATOM 2542 O O . ALA A 1 314 ? -9.82 61 35.938 1 94.19 314 ALA A O 1
ATOM 2543 N N . SER A 1 315 ? -10.148 59 35.188 1 95.06 315 SER A N 1
ATOM 2544 C CA . SER A 1 315 ? -10.359 58.375 36.5 1 95.06 315 SER A CA 1
ATOM 2545 C C . SER A 1 315 ? -9.086 58.438 37.312 1 95.06 315 SER A C 1
ATOM 2547 O O . SER A 1 315 ? -9.141 58.562 38.562 1 95.06 315 SER A O 1
ATOM 2549 N N . VAL A 1 316 ? -7.926 58.312 36.656 1 93.38 316 VAL A N 1
ATOM 2550 C CA . VAL A 1 316 ? -6.68 58.156 37.406 1 93.38 316 VAL A CA 1
ATOM 2551 C C . VAL A 1 316 ? -6.012 59.531 37.562 1 93.38 316 VAL A C 1
ATOM 2553 O O . VAL A 1 316 ? -5.348 59.781 38.594 1 93.38 316 VAL A O 1
ATOM 2556 N N . SER A 1 317 ? -6.258 60.406 36.594 1 91.5 317 SER A N 1
ATOM 2557 C CA . SER A 1 317 ? -5.445 61.625 36.625 1 91.5 317 SER A CA 1
ATOM 2558 C C . SER A 1 317 ? -6.324 62.875 36.656 1 91.5 317 SER A C 1
ATOM 2560 O O . SER A 1 317 ? -6.344 63.594 37.656 1 91.5 317 SER A O 1
ATOM 2562 N N . LYS A 1 318 ? -7.191 63.031 35.75 1 94.06 318 LYS A N 1
ATOM 2563 C CA . LYS A 1 318 ? -7.824 64.312 35.531 1 94.06 318 LYS A CA 1
ATOM 2564 C C . LYS A 1 318 ? -8.875 64.625 36.594 1 94.06 318 LYS A C 1
ATOM 2566 O O . LYS A 1 318 ? -8.914 65.75 37.125 1 94.06 318 LYS A O 1
ATOM 2571 N N . LEU A 1 319 ? -9.703 63.688 36.906 1 96.12 319 LEU A N 1
ATOM 2572 C CA . LEU A 1 319 ? -10.75 63.906 37.906 1 96.12 319 LEU A CA 1
ATOM 2573 C C . LEU A 1 319 ? -10.148 64.062 39.312 1 96.12 319 LEU A C 1
ATOM 2575 O O . LEU A 1 319 ? -10.508 65 40 1 96.12 319 LEU A O 1
ATOM 2579 N N . PRO A 1 320 ? -9.203 63.312 39.688 1 95.44 320 PRO A N 1
ATOM 2580 C CA . PRO A 1 320 ? -8.578 63.531 40.969 1 95.44 320 PRO A CA 1
ATOM 2581 C C . PRO A 1 320 ? -7.855 64.875 41.062 1 95.44 320 PRO A C 1
ATOM 2583 O O . PRO A 1 320 ? -7.922 65.562 42.094 1 95.44 320 PRO A O 1
ATOM 2586 N N . ASN A 1 321 ? -7.215 65.25 40 1 94.25 321 ASN A N 1
ATOM 2587 C CA . ASN A 1 321 ? -6.527 66.562 40 1 94.25 321 ASN A CA 1
ATOM 2588 C C . ASN A 1 321 ? -7.508 67.688 40.125 1 94.25 321 ASN A C 1
ATOM 2590 O O . ASN A 1 321 ? -7.215 68.688 40.75 1 94.25 321 ASN A O 1
ATOM 2594 N N . LEU A 1 322 ? -8.586 67.625 39.406 1 96.25 322 LEU A N 1
ATOM 2595 C CA . LEU A 1 322 ? -9.609 68.625 39.531 1 96.25 322 LEU A CA 1
ATOM 2596 C C . LEU A 1 322 ? -10.156 68.688 40.938 1 96.25 322 LEU A C 1
ATOM 2598 O O . LEU A 1 322 ? -10.312 69.812 41.5 1 96.25 322 LEU A O 1
ATOM 2602 N N . ALA A 1 323 ? -10.453 67.562 41.5 1 97.19 323 ALA A N 1
ATOM 2603 C CA . ALA A 1 323 ? -10.953 67.5 42.875 1 97.19 323 ALA A CA 1
ATOM 2604 C C . ALA A 1 323 ? -9.961 68.188 43.844 1 97.19 323 ALA A C 1
ATOM 2606 O O . ALA A 1 323 ? -10.359 68.875 44.75 1 97.19 323 ALA A O 1
ATOM 2607 N N . GLU A 1 324 ? -8.742 67.875 43.625 1 96.81 324 GLU A N 1
ATOM 2608 C CA . GLU A 1 324 ? -7.719 68.438 44.5 1 96.81 324 GLU A CA 1
ATOM 2609 C C . GLU A 1 324 ? -7.613 69.938 44.312 1 96.81 324 GLU A C 1
ATOM 2611 O O . GLU A 1 324 ? -7.43 70.688 45.312 1 96.81 324 GLU A O 1
ATOM 2616 N N . SER A 1 325 ? -7.664 70.438 43.094 1 96.69 325 SER A N 1
ATOM 2617 C CA . SER A 1 325 ? -7.594 71.875 42.875 1 96.69 325 SER A CA 1
ATOM 2618 C C . SER A 1 325 ? -8.758 72.625 43.531 1 96.69 325 SER A C 1
ATOM 2620 O O . SER A 1 325 ? -8.57 73.688 44.156 1 96.69 325 SER A O 1
ATOM 2622 N N . LEU A 1 326 ? -9.891 72.062 43.5 1 97 326 LEU A N 1
ATOM 2623 C CA . LEU A 1 326 ? -11.047 72.625 44.188 1 97 326 LEU A CA 1
ATOM 2624 C C . LEU A 1 326 ? -10.883 72.5 45.688 1 97 326 LEU A C 1
ATOM 2626 O O . LEU A 1 326 ? -11.289 73.438 46.438 1 97 326 LEU A O 1
ATOM 2630 N N . GLY A 1 327 ? -10.32 71.438 46.094 1 97.44 327 GLY A N 1
ATOM 2631 C CA . GLY A 1 327 ? -10.062 71.25 47.5 1 97.44 327 GLY A CA 1
ATOM 2632 C C . GLY A 1 327 ? -9.102 72.25 48.094 1 97.44 327 GLY A C 1
ATOM 2633 O O . GLY A 1 327 ? -9.266 72.688 49.219 1 97.44 327 GLY A O 1
ATOM 2634 N N . GLN A 1 328 ? -8.117 72.625 47.344 1 96.69 328 GLN A N 1
ATOM 2635 C CA . GLN A 1 328 ? -7.18 73.625 47.781 1 96.69 328 GLN A CA 1
ATOM 2636 C C . GLN A 1 328 ? -7.863 75 47.906 1 96.69 328 GLN A C 1
ATOM 2638 O O . GLN A 1 328 ? -7.594 75.75 48.844 1 96.69 328 GLN A O 1
ATOM 2643 N N . LEU A 1 329 ? -8.734 75.25 46.969 1 96.81 329 LEU A N 1
ATOM 2644 C CA . LEU A 1 329 ? -9.516 76.5 47.031 1 96.81 329 LEU A CA 1
ATOM 2645 C C . LEU A 1 329 ? -10.352 76.5 48.312 1 96.81 329 LEU A C 1
ATOM 2647 O O . LEU A 1 329 ? -10.359 77.562 49 1 96.81 329 LEU A O 1
ATOM 2651 N N . ARG A 1 330 ? -11.016 75.5 48.531 1 96.81 330 ARG A N 1
ATOM 2652 C CA . ARG A 1 330 ? -11.844 75.375 49.719 1 96.81 330 ARG A CA 1
ATOM 2653 C C . ARG A 1 330 ? -11.016 75.625 51 1 96.81 330 ARG A C 1
ATOM 2655 O O . ARG A 1 330 ? -11.414 76.375 51.875 1 96.81 330 ARG A O 1
ATOM 2662 N N . ALA A 1 331 ? -9.906 74.938 51.031 1 97 331 ALA A N 1
ATOM 2663 C CA . ALA A 1 331 ? -9.078 74.938 52.25 1 97 331 ALA A CA 1
ATOM 2664 C C . ALA A 1 331 ? -8.398 76.25 52.438 1 97 331 ALA A C 1
ATOM 2666 O O . ALA A 1 331 ? -8.125 76.688 53.562 1 97 331 ALA A O 1
ATOM 2667 N N . TYR A 1 332 ? -8.086 76.938 51.344 1 96.31 332 TYR A N 1
ATOM 2668 C CA . TYR A 1 332 ? -7.391 78.188 51.438 1 96.31 332 TYR A CA 1
ATOM 2669 C C . TYR A 1 332 ? -8.359 79.312 51.812 1 96.31 332 TYR A C 1
ATOM 2671 O O . TYR A 1 332 ? -8.023 80.188 52.594 1 96.31 332 TYR A O 1
ATOM 2679 N N . ILE A 1 333 ? -9.578 79.312 51.344 1 96.19 333 ILE A N 1
ATOM 2680 C CA . ILE A 1 333 ? -10.523 80.438 51.469 1 96.19 333 ILE A CA 1
ATOM 2681 C C . ILE A 1 333 ? -11.312 80.312 52.781 1 96.19 333 ILE A C 1
ATOM 2683 O O . ILE A 1 333 ? -11.57 81.312 53.438 1 96.19 333 ILE A O 1
ATOM 2687 N N . SER A 1 334 ? -11.688 79.188 53.188 1 96.19 334 SER A N 1
ATOM 2688 C CA . SER A 1 334 ? -12.625 78.938 54.281 1 96.19 334 SER A CA 1
ATOM 2689 C C . SER A 1 334 ? -12.117 79.562 55.562 1 96.19 334 SER A C 1
ATOM 2691 O O . SER A 1 334 ? -12.867 80.188 56.281 1 96.19 334 SER A O 1
ATOM 2693 N N . PRO A 1 335 ? -10.828 79.312 55.938 1 95.06 335 PRO A N 1
ATOM 2694 C CA . PRO A 1 335 ? -10.359 79.938 57.188 1 95.06 335 PRO A CA 1
ATOM 2695 C C . PRO A 1 335 ? -10.352 81.438 57.125 1 95.06 335 PRO A C 1
ATOM 2697 O O . PRO A 1 335 ? -10.539 82.125 58.156 1 95.06 335 PRO A O 1
ATOM 2700 N N . LEU A 1 336 ? -10.172 82.062 55.969 1 94.5 336 LEU A N 1
ATOM 2701 C CA . LEU A 1 336 ? -10.109 83.5 55.812 1 94.5 336 LEU A CA 1
ATOM 2702 C C . LEU A 1 336 ? -11.469 84.125 56.062 1 94.5 336 LEU A C 1
ATOM 2704 O O . LEU A 1 336 ? -11.555 85.312 56.406 1 94.5 336 LEU A O 1
ATOM 2708 N N . LEU A 1 337 ? -12.539 83.375 56 1 94.56 337 LEU A N 1
ATOM 2709 C CA . LEU A 1 337 ? -13.891 83.875 56.125 1 94.56 337 LEU A CA 1
ATOM 2710 C C . LEU A 1 337 ? -14.398 83.75 57.562 1 94.56 337 LEU A C 1
ATOM 2712 O O . LEU A 1 337 ? -15.461 84.25 57.875 1 94.56 337 LEU A O 1
ATOM 2716 N N . VAL A 1 338 ? -13.68 83.188 58.375 1 92.94 338 VAL A N 1
ATOM 2717 C CA . VAL A 1 338 ? -14.141 82.875 59.75 1 92.94 338 VAL A CA 1
ATOM 2718 C C . VAL A 1 338 ? -14.281 84.125 60.531 1 92.94 338 VAL A C 1
ATOM 2720 O O . VAL A 1 338 ? -15.266 84.312 61.25 1 92.94 338 VAL A O 1
ATOM 2723 N N . LYS A 1 339 ? -13.32 85.062 60.469 1 84.88 339 LYS A N 1
ATOM 2724 C CA . LYS A 1 339 ? -13.32 86.312 61.281 1 84.88 339 LYS A CA 1
ATOM 2725 C C . LYS A 1 339 ? -14.109 87.438 60.625 1 84.88 339 LYS A C 1
ATOM 2727 O O . LYS A 1 339 ? -14.414 88.438 61.281 1 84.88 339 LYS A O 1
ATOM 2732 N N . GLY A 1 340 ? -14.516 87.25 59.406 1 82.19 340 GLY A N 1
ATOM 2733 C CA . GLY A 1 340 ? -15.328 88.25 58.719 1 82.19 340 GLY A CA 1
ATOM 2734 C C . GLY A 1 340 ? -14.57 89.562 58.406 1 82.19 340 GLY A C 1
ATOM 2735 O O . GLY A 1 340 ? -15.18 90.562 58.219 1 82.19 340 GLY A O 1
ATOM 2736 N N . GLU A 1 341 ? -13.312 89.375 58.531 1 86.06 341 GLU A N 1
ATOM 2737 C CA . GLU A 1 341 ? -12.469 90.562 58.281 1 86.06 341 GLU A CA 1
ATOM 2738 C C . GLU A 1 341 ? -12.18 90.688 56.781 1 86.06 341 GLU A C 1
ATOM 2740 O O . GLU A 1 341 ? -12.477 89.812 56 1 86.06 341 GLU A O 1
ATOM 2745 N N . SER A 1 342 ? -11.742 91.938 56.438 1 90.88 342 SER A N 1
ATOM 2746 C CA . SER A 1 342 ? -11.352 92.188 55.062 1 90.88 342 SER A CA 1
ATOM 2747 C C . SER A 1 342 ? -10.172 91.312 54.656 1 90.88 342 SER A C 1
ATOM 2749 O O . SER A 1 342 ? -9.25 91.062 55.469 1 90.88 342 SER A O 1
ATOM 2751 N N . ILE A 1 343 ? -10.195 90.688 53.5 1 92.12 343 ILE A N 1
ATOM 2752 C CA . ILE A 1 343 ? -9.141 89.812 53.031 1 92.12 343 ILE A CA 1
ATOM 2753 C C . ILE A 1 343 ? -8 90.625 52.438 1 92.12 343 ILE A C 1
ATOM 2755 O O . ILE A 1 343 ? -8.219 91.5 51.562 1 92.12 343 ILE A O 1
ATOM 2759 N N . PRO A 1 344 ? -6.828 90.375 53 1 90.25 344 PRO A N 1
ATOM 2760 C CA . PRO A 1 344 ? -5.676 91.125 52.469 1 90.25 344 PRO A CA 1
ATOM 2761 C C . PRO A 1 344 ? -5.48 90.938 50.969 1 90.25 344 PRO A C 1
ATOM 2763 O O . PRO A 1 344 ? -5.836 89.875 50.438 1 90.25 344 PRO A O 1
ATOM 2766 N N . SER A 1 345 ? -4.91 91.938 50.25 1 89.62 345 SER A N 1
ATOM 2767 C CA . SER A 1 345 ? -4.684 91.875 48.812 1 89.62 345 SER A CA 1
ATOM 2768 C C . SER A 1 345 ? -3.816 90.688 48.438 1 89.62 345 SER A C 1
ATOM 2770 O O . SER A 1 345 ? -4.012 90.125 47.375 1 89.62 345 SER A O 1
ATOM 2772 N N . SER A 1 346 ? -2.91 90.312 49.25 1 90.56 346 SER A N 1
ATOM 2773 C CA . SER A 1 346 ? -2.035 89.188 49 1 90.56 346 SER A CA 1
ATOM 2774 C C . SER A 1 346 ? -2.822 87.875 48.938 1 90.56 346 SER A C 1
ATOM 2776 O O . SER A 1 346 ? -2.551 87 48.094 1 90.56 346 SER A O 1
ATOM 2778 N N . ASP A 1 347 ? -3.781 87.75 49.781 1 94.12 347 ASP A N 1
ATOM 2779 C CA . ASP A 1 347 ? -4.609 86.562 49.812 1 94.12 347 ASP A CA 1
ATOM 2780 C C . ASP A 1 347 ? -5.578 86.562 48.625 1 94.12 347 ASP A C 1
ATOM 2782 O O . ASP A 1 347 ? -5.891 85.5 48.125 1 94.12 347 ASP A O 1
ATOM 2786 N N . LYS A 1 348 ? -6.105 87.688 48.219 1 94.12 348 LYS A N 1
ATOM 2787 C CA . LYS A 1 348 ? -6.965 87.75 47.031 1 94.12 348 LYS A CA 1
ATOM 2788 C C . LYS A 1 348 ? -6.215 87.312 45.781 1 94.12 348 LYS A C 1
ATOM 2790 O O . LYS A 1 348 ? -6.777 86.625 44.938 1 94.12 348 LYS A O 1
ATOM 2795 N N . LEU A 1 349 ? -4.934 87.688 45.719 1 93.38 349 LEU A N 1
ATOM 2796 C CA . LEU A 1 349 ? -4.09 87.25 44.594 1 93.38 349 LEU A CA 1
ATOM 2797 C C . LEU A 1 349 ? -3.875 85.75 44.594 1 93.38 349 LEU A C 1
ATOM 2799 O O . LEU A 1 349 ? -3.938 85.125 43.531 1 93.38 349 LEU A O 1
ATOM 2803 N N . LYS A 1 350 ? -3.666 85.25 45.719 1 94.31 350 LYS A N 1
ATOM 2804 C CA . LYS A 1 350 ? -3.457 83.812 45.844 1 94.31 350 LYS A CA 1
ATOM 2805 C C . LYS A 1 350 ? -4.73 83 45.5 1 94.31 350 LYS A C 1
ATOM 2807 O O . LYS A 1 350 ? -4.668 81.938 44.875 1 94.31 350 LYS A O 1
ATOM 2812 N N . ILE A 1 351 ? -5.891 83.5 45.906 1 95.62 351 ILE A N 1
ATOM 2813 C CA . ILE A 1 351 ? -7.172 82.875 45.594 1 95.62 351 ILE A CA 1
ATOM 2814 C C . ILE A 1 351 ? -7.367 82.875 44.094 1 95.62 351 ILE A C 1
ATOM 2816 O O . ILE A 1 351 ? -7.793 81.812 43.531 1 95.62 351 ILE A O 1
ATOM 2820 N N . LYS A 1 352 ? -7.055 83.875 43.375 1 94.75 352 LYS A N 1
ATOM 2821 C CA . LYS A 1 352 ? -7.199 83.938 41.906 1 94.75 352 LYS A CA 1
ATOM 2822 C C . LYS A 1 352 ? -6.227 83 41.219 1 94.75 352 LYS A C 1
ATOM 2824 O O . LYS A 1 352 ? -6.535 82.375 40.188 1 94.75 352 LYS A O 1
ATOM 2829 N N . GLU A 1 353 ? -5.094 82.875 41.781 1 94.5 353 GLU A N 1
ATOM 2830 C CA . GLU A 1 353 ? -4.133 81.875 41.281 1 94.5 353 GLU A CA 1
ATOM 2831 C C . GLU A 1 353 ? -4.691 80.438 41.375 1 94.5 353 GLU A C 1
ATOM 2833 O O . GLU A 1 353 ? -4.609 79.688 40.438 1 94.5 353 GLU A O 1
ATOM 2838 N N . LEU A 1 354 ? -5.227 80.125 42.531 1 95.69 354 LEU A N 1
ATOM 2839 C CA . LEU A 1 354 ? -5.809 78.812 42.75 1 95.69 354 LEU A CA 1
ATOM 2840 C C . LEU A 1 354 ? -7.023 78.625 41.844 1 95.69 354 LEU A C 1
ATOM 2842 O O . LEU A 1 354 ? -7.281 77.5 41.406 1 95.69 354 LEU A O 1
ATOM 2846 N N . LEU A 1 355 ? -7.77 79.688 41.656 1 95.25 355 LEU A N 1
ATOM 2847 C CA . LEU A 1 355 ? -8.906 79.625 40.75 1 95.25 355 LEU A CA 1
ATOM 2848 C C . LEU A 1 355 ? -8.445 79.312 39.312 1 95.25 355 LEU A C 1
ATOM 2850 O O . LEU A 1 355 ? -9.094 78.562 38.594 1 95.25 355 LEU A O 1
ATOM 2854 N N . GLY A 1 356 ? -7.371 79.875 38.875 1 94 356 GLY A N 1
ATOM 2855 C CA . GLY A 1 356 ? -6.793 79.625 37.562 1 94 356 GLY A CA 1
ATOM 2856 C C . GLY A 1 356 ? -6.355 78.125 37.438 1 94 356 GLY A C 1
ATOM 2857 O O . GLY A 1 356 ? -6.535 77.562 36.375 1 94 356 GLY A O 1
ATOM 2858 N N . TYR A 1 357 ? -5.738 77.688 38.5 1 93.69 357 TYR A N 1
ATOM 2859 C CA . TYR A 1 357 ? -5.336 76.25 38.562 1 93.69 357 TYR A CA 1
ATOM 2860 C C . TYR A 1 357 ? -6.539 75.312 38.375 1 93.69 357 TYR A C 1
ATOM 2862 O O . TYR A 1 357 ? -6.508 74.375 37.594 1 93.69 357 TYR A O 1
ATOM 2870 N N . ALA A 1 358 ? -7.586 75.625 39.125 1 95.62 358 ALA A N 1
ATOM 2871 C CA . ALA A 1 358 ? -8.805 74.812 39.031 1 95.62 358 ALA A CA 1
ATOM 2872 C C . ALA A 1 358 ? -9.453 74.938 37.656 1 95.62 358 ALA A C 1
ATOM 2874 O O . ALA A 1 358 ? -9.977 73.938 37.125 1 95.62 358 ALA A O 1
ATOM 2875 N N . GLY A 1 359 ? -9.477 76.125 37.156 1 92.81 359 GLY A N 1
ATOM 2876 C CA . GLY A 1 359 ? -10.016 76.375 35.812 1 92.81 359 GLY A CA 1
ATOM 2877 C C . GLY A 1 359 ? -9.273 75.562 34.75 1 92.81 359 GLY A C 1
ATOM 2878 O O . GLY A 1 359 ? -9.891 75 33.844 1 92.81 359 GLY A O 1
ATOM 2879 N N . GLY A 1 360 ? -7.953 75.5 34.844 1 90.56 360 GLY A N 1
ATOM 2880 C CA . GLY A 1 360 ? -7.156 74.75 33.938 1 90.56 360 GLY A CA 1
ATOM 2881 C C . GLY A 1 360 ? -7.422 73.25 34.031 1 90.56 360 GLY A C 1
ATOM 2882 O O . GLY A 1 360 ? -7.5 72.562 33 1 90.56 360 GLY A O 1
ATOM 2883 N N . SER A 1 361 ? -7.496 72.75 35.25 1 93.94 361 SER A N 1
ATOM 2884 C CA . SER A 1 361 ? -7.801 71.375 35.469 1 93.94 361 SER A CA 1
ATOM 2885 C C . SER A 1 361 ? -9.164 71 34.875 1 93.94 361 SER A C 1
ATOM 2887 O O . SER A 1 361 ? -9.336 69.938 34.312 1 93.94 361 SER A O 1
ATOM 2889 N N . PHE A 1 362 ? -10.109 71.875 35.062 1 94.62 362 PHE A N 1
ATOM 2890 C CA . PHE A 1 362 ? -11.461 71.625 34.562 1 94.62 362 PHE A CA 1
ATOM 2891 C C . PHE A 1 362 ? -11.477 71.625 33.031 1 94.62 362 PHE A C 1
ATOM 2893 O O . PHE A 1 362 ? -12.172 70.812 32.406 1 94.62 362 PHE A O 1
ATOM 2900 N N . GLU A 1 363 ? -10.758 72.5 32.406 1 90.56 363 GLU A N 1
ATOM 2901 C CA . GLU A 1 363 ? -10.68 72.562 30.953 1 90.56 363 GLU A CA 1
ATOM 2902 C C . GLU A 1 363 ? -10.102 71.25 30.375 1 90.56 363 GLU A C 1
ATOM 2904 O O . GLU A 1 363 ? -10.586 70.75 29.375 1 90.56 363 GLU A O 1
ATOM 2909 N N . ASN A 1 364 ? -9.062 70.812 31.031 1 89.5 364 ASN A N 1
ATOM 2910 C CA . ASN A 1 364 ? -8.453 69.562 30.609 1 89.5 364 ASN A CA 1
ATOM 2911 C C . ASN A 1 364 ? -9.445 68.375 30.719 1 89.5 364 ASN A C 1
ATOM 2913 O O . ASN A 1 364 ? -9.469 67.5 29.859 1 89.5 364 ASN A O 1
ATOM 2917 N N . LEU A 1 365 ? -10.172 68.375 31.797 1 93.5 365 LEU A N 1
ATOM 2918 C CA . LEU A 1 365 ? -11.172 67.312 31.984 1 93.5 365 LEU A CA 1
ATOM 2919 C C . LEU A 1 365 ? -12.266 67.438 30.922 1 93.5 365 LEU A C 1
ATOM 2921 O O . LEU A 1 365 ? -12.742 66.375 30.422 1 93.5 365 LEU A O 1
ATOM 2925 N N . SER A 1 366 ? -12.68 68.688 30.641 1 92.88 366 SER A N 1
ATOM 2926 C CA . SER A 1 366 ? -13.766 68.875 29.703 1 92.88 366 SER A CA 1
ATOM 2927 C C . SER A 1 366 ? -13.43 68.312 28.328 1 92.88 366 SER A C 1
ATOM 2929 O O . SER A 1 366 ? -14.25 67.625 27.703 1 92.88 366 SER A O 1
ATOM 2931 N N . LYS A 1 367 ? -12.266 68.438 27.859 1 89.38 367 LYS A N 1
ATOM 2932 C CA . LYS A 1 367 ? -11.836 67.938 26.562 1 89.38 367 LYS A CA 1
ATOM 2933 C C . LYS A 1 367 ? -11.797 66.375 26.594 1 89.38 367 LYS A C 1
ATOM 2935 O O . LYS A 1 367 ? -12.195 65.75 25.641 1 89.38 367 LYS A O 1
ATOM 2940 N N . ASN A 1 368 ? -11.219 65.938 27.641 1 92.5 368 ASN A N 1
ATOM 2941 C CA . ASN A 1 368 ? -11.156 64.5 27.828 1 92.5 368 ASN A CA 1
ATOM 2942 C C . ASN A 1 368 ? -12.547 63.906 27.828 1 92.5 368 ASN A C 1
ATOM 2944 O O . ASN A 1 368 ? -12.773 62.844 27.219 1 92.5 368 ASN A O 1
ATOM 2948 N N . PHE A 1 369 ? -13.469 64.562 28.531 1 93.81 369 PHE A N 1
ATOM 2949 C CA . PHE A 1 369 ? -14.805 64 28.734 1 93.81 369 PHE A CA 1
ATOM 2950 C C . PHE A 1 369 ? -15.609 64.062 27.438 1 93.81 369 PHE A C 1
ATOM 2952 O O . PHE A 1 369 ? -16.5 63.25 27.234 1 93.81 369 PHE A O 1
ATOM 2959 N N . GLU A 1 370 ? -15.32 65 26.531 1 92.12 370 GLU A N 1
ATOM 2960 C CA . GLU A 1 370 ? -15.93 65 25.203 1 92.12 370 GLU A CA 1
ATOM 2961 C C . GLU A 1 370 ? -15.688 63.656 24.484 1 92.12 370 GLU A C 1
ATOM 2963 O O . GLU A 1 370 ? -16.594 63.094 23.875 1 92.12 370 GLU A O 1
ATOM 2968 N N . TYR A 1 371 ? -14.5 63.156 24.609 1 92.56 371 TYR A N 1
ATOM 2969 C CA . TYR A 1 371 ? -14.148 61.906 23.938 1 92.56 371 TYR A CA 1
ATOM 2970 C C . TYR A 1 371 ? -14.727 60.719 24.672 1 92.56 371 TYR A C 1
ATOM 2972 O O . TYR A 1 371 ? -15.086 59.719 24.062 1 92.56 371 TYR A O 1
ATOM 2980 N N . ILE A 1 372 ? -14.773 60.781 26.047 1 94.62 372 ILE A N 1
ATOM 2981 C CA . ILE A 1 372 ? -15.383 59.688 26.797 1 94.62 372 ILE A CA 1
ATOM 2982 C C . ILE A 1 372 ? -16.828 59.5 26.375 1 94.62 372 ILE A C 1
ATOM 2984 O O . ILE A 1 372 ? -17.297 58.375 26.172 1 94.62 372 ILE A O 1
ATOM 2988 N N . ILE A 1 373 ? -17.531 60.625 26.219 1 93.88 373 ILE A N 1
ATOM 2989 C CA . ILE A 1 373 ? -18.938 60.562 25.828 1 93.88 373 ILE A CA 1
ATOM 2990 C C . ILE A 1 373 ? -19.062 60.094 24.391 1 93.88 373 ILE A C 1
ATOM 2992 O O . ILE A 1 373 ? -19.938 59.281 24.062 1 93.88 373 ILE A O 1
ATOM 2996 N N . GLN A 1 374 ? -18.172 60.5 23.5 1 92.19 374 GLN A N 1
ATOM 2997 C CA . GLN A 1 374 ? -18.188 60.125 22.094 1 92.19 374 GLN A CA 1
ATOM 2998 C C . GLN A 1 374 ? -18 58.625 21.906 1 92.19 374 GLN A C 1
ATOM 3000 O O . GLN A 1 374 ? -18.688 58 21.109 1 92.19 374 GLN A O 1
ATOM 3005 N N . PHE A 1 375 ? -17.109 58.062 22.703 1 92.75 375 PHE A N 1
ATOM 3006 C CA . PHE A 1 375 ? -16.75 56.656 22.484 1 92.75 375 PHE A CA 1
ATOM 3007 C C . PHE A 1 375 ? -17.578 55.75 23.375 1 92.75 375 PHE A C 1
ATOM 3009 O O . PHE A 1 375 ? -17.484 54.531 23.266 1 92.75 375 PHE A O 1
ATOM 3016 N N . ASN A 1 376 ? -18.359 56.438 24.312 1 92.94 376 ASN A N 1
ATOM 3017 C CA . ASN A 1 376 ? -19.25 55.656 25.172 1 92.94 376 ASN A CA 1
ATOM 3018 C C . ASN A 1 376 ? -20.656 56.25 25.172 1 92.94 376 ASN A C 1
ATOM 3020 O O . ASN A 1 376 ? -21.172 56.656 26.219 1 92.94 376 ASN A O 1
ATOM 3024 N N . PRO A 1 377 ? -21.266 56.25 24.031 1 90.38 377 PRO A N 1
ATOM 3025 C CA . PRO A 1 377 ? -22.578 56.875 23.906 1 90.38 377 PRO A CA 1
ATOM 3026 C C . PRO A 1 377 ? -23.656 56.219 24.75 1 90.38 377 PRO A C 1
ATOM 3028 O O . PRO A 1 377 ? -24.656 56.844 25.109 1 90.38 377 PRO A O 1
ATOM 3031 N N . ASP A 1 378 ? -23.516 55.031 25.094 1 87.5 378 ASP A N 1
ATOM 3032 C CA . ASP A 1 378 ? -24.516 54.25 25.828 1 87.5 378 ASP A CA 1
ATOM 3033 C C . ASP A 1 378 ? -24.516 54.625 27.312 1 87.5 378 ASP A C 1
ATOM 3035 O O . ASP A 1 378 ? -25.469 54.312 28.031 1 87.5 378 ASP A O 1
ATOM 3039 N N . GLU A 1 379 ? -23.469 55.281 27.766 1 90.06 379 GLU A N 1
ATOM 3040 C CA . GLU A 1 379 ? -23.359 55.656 29.172 1 90.06 379 GLU A CA 1
ATOM 3041 C C . GLU A 1 379 ? -24.016 57 29.438 1 90.06 379 GLU A C 1
ATOM 3043 O O . GLU A 1 379 ? -23.312 58 29.594 1 90.06 379 GLU A O 1
ATOM 3048 N N . LYS A 1 380 ? -25.281 57.156 29.672 1 91.12 380 LYS A N 1
ATOM 3049 C CA . LYS A 1 380 ? -26.047 58.375 29.859 1 91.12 380 LYS A CA 1
ATOM 3050 C C . LYS A 1 380 ? -25.688 59.062 31.172 1 91.12 380 LYS A C 1
ATOM 3052 O O . LYS A 1 380 ? -25.812 60.281 31.297 1 91.12 380 LYS A O 1
ATOM 3057 N N . GLU A 1 381 ? -25.219 58.188 32.031 1 90.69 381 GLU A N 1
ATOM 3058 C CA . GLU A 1 381 ? -24.844 58.688 33.344 1 90.69 381 GLU A CA 1
ATOM 3059 C C . GLU A 1 381 ? -23.625 59.625 33.25 1 90.69 381 GLU A C 1
ATOM 3061 O O . GLU A 1 381 ? -23.453 60.5 34.094 1 90.69 381 GLU A O 1
ATOM 3066 N N . PHE A 1 382 ? -22.781 59.438 32.25 1 91.81 382 PHE A N 1
ATOM 3067 C CA . PHE A 1 382 ? -21.609 60.281 32.062 1 91.81 382 PHE A CA 1
ATOM 3068 C C . PHE A 1 382 ? -22.031 61.719 31.703 1 91.81 382 PHE A C 1
ATOM 3070 O O . PHE A 1 382 ? -21.469 62.688 32.219 1 91.81 382 PHE A O 1
ATOM 3077 N N . VAL A 1 383 ? -23.047 61.812 30.859 1 90.12 383 VAL A N 1
ATOM 3078 C CA . VAL A 1 383 ? -23.5 63.094 30.375 1 90.12 383 VAL A CA 1
ATOM 3079 C C . VAL A 1 383 ? -24.141 63.875 31.531 1 90.12 383 VAL A C 1
ATOM 3081 O O . VAL A 1 383 ? -23.812 65.062 31.75 1 90.12 383 VAL A O 1
ATOM 3084 N N . SER A 1 384 ? -25.016 63.219 32.219 1 93.19 384 SER A N 1
ATOM 3085 C CA . SER A 1 384 ? -25.703 63.875 33.344 1 93.19 384 SER A CA 1
ATOM 3086 C C . SER A 1 384 ? -24.719 64.25 34.469 1 93.19 384 SER A C 1
ATOM 3088 O O . SER A 1 384 ? -24.812 65.312 35.031 1 93.19 384 SER A O 1
ATOM 3090 N N . GLY A 1 385 ? -23.875 63.281 34.812 1 93.44 385 GLY A N 1
ATOM 3091 C CA . GLY A 1 385 ? -22.891 63.531 35.844 1 93.44 385 GLY A CA 1
ATOM 3092 C C . GLY A 1 385 ? -21.953 64.688 35.5 1 93.44 385 GLY A C 1
ATOM 3093 O O . GLY A 1 385 ? -21.656 65.5 36.344 1 93.44 385 GLY A O 1
ATOM 3094 N N . TYR A 1 386 ? -21.484 64.688 34.25 1 94.44 386 TYR A N 1
ATOM 3095 C CA . TYR A 1 386 ? -20.578 65.75 33.812 1 94.44 386 TYR A CA 1
ATOM 3096 C C . TYR A 1 386 ? -21.281 67.125 33.781 1 94.44 386 TYR A C 1
ATOM 3098 O O . TYR A 1 386 ? -20.703 68.125 34.156 1 94.44 386 TYR A O 1
ATOM 3106 N N . ALA A 1 387 ? -22.484 67.188 33.375 1 94.44 387 ALA A N 1
ATOM 3107 C CA . ALA A 1 387 ? -23.266 68.438 33.344 1 94.44 387 ALA A CA 1
ATOM 3108 C C . ALA A 1 387 ? -23.469 69 34.75 1 94.44 387 ALA A C 1
ATOM 3110 O O . ALA A 1 387 ? -23.344 70.188 34.969 1 94.44 387 ALA A O 1
ATOM 3111 N N . ASP A 1 388 ? -23.781 68.125 35.625 1 94.88 388 ASP A N 1
ATOM 3112 C CA . ASP A 1 388 ? -23.969 68.5 37.031 1 94.88 388 ASP A CA 1
ATOM 3113 C C . ASP A 1 388 ? -22.688 69.125 37.594 1 94.88 388 ASP A C 1
ATOM 3115 O O . ASP A 1 388 ? -22.719 70.188 38.219 1 94.88 388 ASP A O 1
ATOM 3119 N N . THR A 1 389 ? -21.625 68.438 37.375 1 95.06 389 THR A N 1
ATOM 3120 C CA . THR A 1 389 ? -20.328 68.875 37.844 1 95.06 389 THR A CA 1
ATOM 3121 C C . THR A 1 389 ? -19.969 70.25 37.219 1 95.06 389 THR A C 1
ATOM 3123 O O . THR A 1 389 ? -19.469 71.125 37.906 1 95.06 389 THR A O 1
ATOM 3126 N N . THR A 1 390 ? -20.219 70.375 35.969 1 95.56 390 THR A N 1
ATOM 3127 C CA . THR A 1 390 ? -19.938 71.625 35.25 1 95.56 390 THR A CA 1
ATOM 3128 C C . THR A 1 390 ? -20.75 72.812 35.844 1 95.56 390 THR A C 1
ATOM 3130 O O . THR A 1 390 ? -20.219 73.875 36.062 1 95.56 390 THR A O 1
ATOM 3133 N N . GLU A 1 391 ? -21.984 72.562 36.094 1 96 391 GLU A N 1
ATOM 3134 C CA . GLU A 1 391 ? -22.844 73.625 36.656 1 96 391 GLU A CA 1
ATOM 3135 C C . GLU A 1 391 ? -22.375 74.062 38.031 1 96 391 GLU A C 1
ATOM 3137 O O . GLU A 1 391 ? -22.344 75.25 38.344 1 96 391 GLU A O 1
ATOM 3142 N N . ARG A 1 392 ? -21.984 73.062 38.781 1 96.06 392 ARG A N 1
ATOM 3143 C CA . ARG A 1 392 ? -21.547 73.375 40.156 1 96.06 392 ARG A CA 1
ATOM 3144 C C . ARG A 1 392 ? -20.219 74.125 40.156 1 96.06 392 ARG A C 1
ATOM 3146 O O . ARG A 1 392 ? -20.016 75.062 40.969 1 96.06 392 ARG A O 1
ATOM 3153 N N . ILE A 1 393 ? -19.375 73.75 39.281 1 96.38 393 ILE A N 1
ATOM 3154 C CA . ILE A 1 393 ? -18.078 74.438 39.156 1 96.38 393 ILE A CA 1
ATOM 3155 C C . ILE A 1 393 ? -18.297 75.875 38.75 1 96.38 393 ILE A C 1
ATOM 3157 O O . ILE A 1 393 ? -17.672 76.812 39.312 1 96.38 393 ILE A O 1
ATOM 3161 N N . ASN A 1 394 ? -19.156 76.125 37.812 1 94.75 394 ASN A N 1
ATOM 3162 C CA . ASN A 1 394 ? -19.453 77.5 37.375 1 94.75 394 ASN A CA 1
ATOM 3163 C C . ASN A 1 394 ? -20.062 78.312 38.469 1 94.75 394 ASN A C 1
ATOM 3165 O O . ASN A 1 394 ? -19.719 79.5 38.656 1 94.75 394 ASN A O 1
ATOM 3169 N N . LYS A 1 395 ? -20.891 77.688 39.281 1 95.06 395 LYS A N 1
ATOM 3170 C CA . LYS A 1 395 ? -21.516 78.438 40.375 1 95.06 395 LYS A CA 1
ATOM 3171 C C . LYS A 1 395 ? -20.484 78.812 41.438 1 95.06 395 LYS A C 1
ATOM 3173 O O . LYS A 1 395 ? -20.531 79.938 41.969 1 95.06 395 LYS A O 1
ATOM 3178 N N . ILE A 1 396 ? -19.641 77.812 41.688 1 96.19 396 ILE A N 1
ATOM 3179 C CA . ILE A 1 396 ? -18.641 78.062 42.719 1 96.19 396 ILE A CA 1
ATOM 3180 C C . ILE A 1 396 ? -17.656 79.125 42.25 1 96.19 396 ILE A C 1
ATOM 3182 O O . ILE A 1 396 ? -17.234 80 43.031 1 96.19 396 ILE A O 1
ATOM 3186 N N . THR A 1 397 ? -17.266 79.125 40.969 1 94.19 397 THR A N 1
ATOM 3187 C CA . THR A 1 397 ? -16.359 80.062 40.406 1 94.19 397 THR A CA 1
ATOM 3188 C C . THR A 1 397 ? -16.969 81.5 40.469 1 94.19 397 THR A C 1
ATOM 3190 O O . THR A 1 397 ? -16.297 82.438 40.812 1 94.19 397 THR A O 1
ATOM 3193 N N . ALA A 1 398 ? -18.219 81.625 40.188 1 93.81 398 ALA A N 1
ATOM 3194 C CA . ALA A 1 398 ? -18.938 82.875 40.25 1 93.81 398 ALA A CA 1
ATOM 3195 C C . ALA A 1 398 ? -19.016 83.375 41.719 1 93.81 398 ALA A C 1
ATOM 3197 O O . ALA A 1 398 ? -18.844 84.562 41.969 1 93.81 398 ALA A O 1
ATOM 3198 N N . LEU A 1 399 ? -19.281 82.438 42.562 1 94.62 399 LEU A N 1
ATOM 3199 C CA . LEU A 1 399 ? -19.391 82.812 44 1 94.62 399 LEU A CA 1
ATOM 3200 C C . LEU A 1 399 ? -18.094 83.375 44.531 1 94.62 399 LEU A C 1
ATOM 3202 O O . LEU A 1 399 ? -18.094 84.375 45.25 1 94.62 399 LEU A O 1
ATOM 3206 N N . ILE A 1 400 ? -16.984 82.75 44.188 1 95.38 400 ILE A N 1
ATOM 3207 C CA . ILE A 1 400 ? -15.68 83.188 44.656 1 95.38 400 ILE A CA 1
ATOM 3208 C C . ILE A 1 400 ? -15.352 84.562 44.062 1 95.38 400 ILE A C 1
ATOM 3210 O O . ILE A 1 400 ? -14.867 85.438 44.781 1 95.38 400 ILE A O 1
ATOM 3214 N N . SER A 1 401 ? -15.648 84.75 42.812 1 91.31 401 SER A N 1
ATOM 3215 C CA . SER A 1 401 ? -15.312 86.062 42.156 1 91.31 401 SER A CA 1
ATOM 3216 C C . SER A 1 401 ? -16.172 87.188 42.656 1 91.31 401 SER A C 1
ATOM 3218 O O . SER A 1 401 ? -15.664 88.25 43 1 91.31 401 SER A O 1
ATOM 3220 N N . THR A 1 402 ? -17.453 87 42.906 1 91.19 402 THR A N 1
ATOM 3221 C CA . THR A 1 402 ? -18.391 88.125 43.219 1 91.19 402 THR A CA 1
ATOM 3222 C C . THR A 1 402 ? -18.453 88.375 44.719 1 91.19 402 THR A C 1
ATOM 3224 O O . THR A 1 402 ? -18.516 89.5 45.156 1 91.19 402 THR A O 1
ATOM 3227 N N . GLU A 1 403 ? -18.328 87.312 45.5 1 92.88 403 GLU A N 1
ATOM 3228 C CA . GLU A 1 403 ? -18.625 87.5 46.906 1 92.88 403 GLU A CA 1
ATOM 3229 C C . GLU A 1 403 ? -17.359 87.5 47.75 1 92.88 403 GLU A C 1
ATOM 3231 O O . GLU A 1 403 ? -17.375 87.938 48.906 1 92.88 403 GLU A O 1
ATOM 3236 N N . ILE A 1 404 ? -16.266 87.25 47.188 1 92.5 404 ILE A N 1
ATOM 3237 C CA . ILE A 1 404 ? -15.062 87.188 48 1 92.5 404 ILE A CA 1
ATOM 3238 C C . ILE A 1 404 ? -13.969 88.062 47.438 1 92.5 404 ILE A C 1
ATOM 3240 O O . ILE A 1 404 ? -13.43 88.938 48.156 1 92.5 404 ILE A O 1
ATOM 3244 N N . VAL A 1 405 ? -13.758 87.875 46.094 1 92 405 VAL A N 1
ATOM 3245 C CA . VAL A 1 405 ? -12.602 88.562 45.531 1 92 405 VAL A CA 1
ATOM 3246 C C . VAL A 1 405 ? -12.969 90 45.156 1 92 405 VAL A C 1
ATOM 3248 O O . VAL A 1 405 ? -12.234 90.938 45.469 1 92 405 VAL A O 1
ATOM 3251 N N . ASP A 1 406 ? -14.141 90.25 44.594 1 86.81 406 ASP A N 1
ATOM 3252 C CA . ASP A 1 406 ? -14.5 91.562 44.031 1 86.81 406 ASP A CA 1
ATOM 3253 C C . ASP A 1 406 ? -15.086 92.5 45.125 1 86.81 406 ASP A C 1
ATOM 3255 O O . ASP A 1 406 ? -15.445 93.625 44.844 1 86.81 406 ASP A O 1
ATOM 3259 N N . THR A 1 407 ? -15.156 92 46.375 1 87.5 407 THR A N 1
ATOM 3260 C CA . THR A 1 407 ? -15.719 92.812 47.469 1 87.5 407 THR A CA 1
ATOM 3261 C C . THR A 1 407 ? -14.641 93.188 48.469 1 87.5 407 THR A C 1
ATOM 3263 O O . THR A 1 407 ? -13.633 92.5 48.594 1 87.5 407 THR A O 1
ATOM 3266 N N . GLU A 1 408 ? -14.82 94.438 49.094 1 82.81 408 GLU A N 1
ATOM 3267 C CA . GLU A 1 408 ? -13.883 94.875 50.125 1 82.81 408 GLU A CA 1
ATOM 3268 C C . GLU A 1 408 ? -13.969 94 51.344 1 82.81 408 GLU A C 1
ATOM 3270 O O . GLU A 1 408 ? -12.945 93.625 51.906 1 82.81 408 GLU A O 1
ATOM 3275 N N . ARG A 1 409 ? -15.203 93.688 51.781 1 87.38 409 ARG A N 1
ATOM 3276 C CA . ARG A 1 409 ? -15.469 92.688 52.844 1 87.38 409 ARG A CA 1
ATOM 3277 C C . ARG A 1 409 ? -16.344 91.562 52.375 1 87.38 409 ARG A C 1
ATOM 3279 O O . ARG A 1 409 ? -17.359 91.812 51.719 1 87.38 409 ARG A O 1
ATOM 3286 N N . PRO A 1 410 ? -15.844 90.25 52.719 1 87.5 410 PRO A N 1
ATOM 3287 C CA . PRO A 1 410 ? -16.641 89.125 52.25 1 87.5 410 PRO A CA 1
ATOM 3288 C C . PRO A 1 410 ? -18.078 89.188 52.719 1 87.5 410 PRO A C 1
ATOM 3290 O O . PRO A 1 410 ? -18.344 89.562 53.875 1 87.5 410 PRO A O 1
ATOM 3293 N N . THR A 1 411 ? -19.016 88.938 51.875 1 87.94 411 THR A N 1
ATOM 3294 C CA . THR A 1 411 ? -20.438 89 52.219 1 87.94 411 THR A CA 1
ATOM 3295 C C . THR A 1 411 ? -20.969 87.625 52.656 1 87.94 411 THR A C 1
ATOM 3297 O O . THR A 1 411 ? -22.141 87.5 53.031 1 87.94 411 THR A O 1
ATOM 3300 N N . ILE A 1 412 ? -20.094 86.688 52.656 1 91.25 412 ILE A N 1
ATOM 3301 C CA . ILE A 1 412 ? -20.547 85.375 53 1 91.25 412 ILE A CA 1
ATOM 3302 C C . ILE A 1 412 ? -19.734 84.812 54.156 1 91.25 412 ILE A C 1
ATOM 3304 O O . ILE A 1 412 ? -18.547 85.125 54.281 1 91.25 412 ILE A O 1
ATOM 3308 N N . LYS A 1 413 ? -20.469 84.062 54.938 1 92.5 413 LYS A N 1
ATOM 3309 C CA . LYS A 1 413 ? -19.812 83.438 56.094 1 92.5 413 LYS A CA 1
ATOM 3310 C C . LYS A 1 413 ? -19.047 82.188 55.656 1 92.5 413 LYS A C 1
ATOM 3312 O O . LYS A 1 413 ? -19.234 81.625 54.562 1 92.5 413 LYS A O 1
ATOM 3317 N N . SER A 1 414 ? -18.109 81.688 56.531 1 93.56 414 SER A N 1
ATOM 3318 C CA . SER A 1 414 ? -17.234 80.562 56.25 1 93.56 414 SER A CA 1
ATOM 3319 C C . SER A 1 414 ? -18.031 79.312 55.938 1 93.56 414 SER A C 1
ATOM 3321 O O . SER A 1 414 ? -17.719 78.625 54.969 1 93.56 414 SER A O 1
ATOM 3323 N N . GLY A 1 415 ? -19.062 79 56.594 1 91 415 GLY A N 1
ATOM 3324 C CA . GLY A 1 415 ? -19.906 77.812 56.375 1 91 415 GLY A CA 1
ATOM 3325 C C . GLY A 1 415 ? -20.688 77.875 55.062 1 91 415 GLY A C 1
ATOM 3326 O O . GLY A 1 415 ? -20.906 76.875 54.406 1 91 415 GLY A O 1
ATOM 3327 N N . GLU A 1 416 ? -21.125 79.125 54.75 1 92.81 416 GLU A N 1
ATOM 3328 C CA . GLU A 1 416 ? -21.922 79.375 53.531 1 92.81 416 GLU A CA 1
ATOM 3329 C C . GLU A 1 416 ? -21.078 79.188 52.281 1 92.81 416 GLU A C 1
ATOM 3331 O O . GLU A 1 416 ? -21.625 78.938 51.188 1 92.81 416 GLU A O 1
ATOM 3336 N N . PHE A 1 417 ? -19.766 79.188 52.344 1 94.31 417 PHE A N 1
ATOM 3337 C CA . PHE A 1 417 ? -18.859 78.875 51.25 1 94.31 417 PHE A CA 1
ATOM 3338 C C . PHE A 1 417 ? -18.422 77.438 51.281 1 94.31 417 PHE A C 1
ATOM 3340 O O . PHE A 1 417 ? -18.375 76.812 50.219 1 94.31 417 PHE A O 1
ATOM 3347 N N . PHE A 1 418 ? -18.172 76.938 52.438 1 96.25 418 PHE A N 1
ATOM 3348 C CA . PHE A 1 418 ? -17.594 75.625 52.625 1 96.25 418 PHE A CA 1
ATOM 3349 C C . PHE A 1 418 ? -18.547 74.562 52.094 1 96.25 418 PHE A C 1
ATOM 3351 O O . PHE A 1 418 ? -18.125 73.625 51.438 1 96.25 418 PHE A O 1
ATOM 3358 N N . ASP A 1 419 ? -19.797 74.688 52.344 1 95.19 419 ASP A N 1
ATOM 3359 C CA . ASP A 1 419 ? -20.766 73.625 52.031 1 95.19 419 ASP A CA 1
ATOM 3360 C C . ASP A 1 419 ? -20.969 73.5 50.531 1 95.19 419 ASP A C 1
ATOM 3362 O O . ASP A 1 419 ? -20.875 72.438 49.969 1 95.19 419 ASP A O 1
ATOM 3366 N N . PRO A 1 420 ? -21.141 74.625 49.781 1 95.38 420 PRO A N 1
ATOM 3367 C CA . PRO A 1 420 ? -21.344 74.5 48.344 1 95.38 420 PRO A CA 1
ATOM 3368 C C . PRO A 1 420 ? -20.109 73.938 47.625 1 95.38 420 PRO A C 1
ATOM 3370 O O . PRO A 1 420 ? -20.234 73.188 46.688 1 95.38 420 PRO A O 1
ATOM 3373 N N . ILE A 1 421 ? -18.969 74.312 47.969 1 97.31 421 ILE A N 1
ATOM 3374 C CA . ILE A 1 421 ? -17.781 73.875 47.281 1 97.31 421 ILE A CA 1
ATOM 3375 C C . ILE A 1 421 ? -17.531 72.375 47.656 1 97.31 421 ILE A C 1
ATOM 3377 O O . ILE A 1 421 ? -17.031 71.625 46.812 1 97.31 421 ILE A O 1
ATOM 3381 N N . THR A 1 422 ? -17.844 72.062 48.875 1 97.12 422 THR A N 1
ATOM 3382 C CA . THR A 1 422 ? -17.766 70.625 49.25 1 97.12 422 THR A CA 1
ATOM 3383 C C . THR A 1 422 ? -18.703 69.812 48.375 1 97.12 422 THR A C 1
ATOM 3385 O O . THR A 1 422 ? -18.344 68.688 47.938 1 97.12 422 THR A O 1
ATOM 3388 N N . GLU A 1 423 ? -19.875 70.25 48.219 1 96.31 423 GLU A N 1
ATOM 3389 C CA . GLU A 1 423 ? -20.812 69.562 47.344 1 96.31 423 GLU A CA 1
ATOM 3390 C C . GLU A 1 423 ? -20.281 69.438 45.938 1 96.31 423 GLU A C 1
ATOM 3392 O O . GLU A 1 423 ? -20.5 68.438 45.25 1 96.31 423 GLU A O 1
ATOM 3397 N N . CYS A 1 424 ? -19.641 70.438 45.438 1 97 424 CYS A N 1
ATOM 3398 C CA . CYS A 1 424 ? -19.016 70.438 44.125 1 97 424 CYS A CA 1
ATOM 3399 C C . CYS A 1 424 ? -17.922 69.375 44.062 1 97 424 CYS A C 1
ATOM 3401 O O . CYS A 1 424 ? -17.875 68.562 43.125 1 97 424 CYS A O 1
ATOM 3403 N N . ILE A 1 425 ? -17.062 69.312 45.062 1 97.81 425 ILE A N 1
ATOM 3404 C CA . ILE A 1 425 ? -15.984 68.312 45.125 1 97.81 425 ILE A CA 1
ATOM 3405 C C . ILE A 1 425 ? -16.578 66.938 45.188 1 97.81 425 ILE A C 1
ATOM 3407 O O . ILE A 1 425 ? -16.078 66 44.531 1 97.81 425 ILE A O 1
ATOM 3411 N N . ASP A 1 426 ? -17.625 66.75 45.969 1 96.44 426 ASP A N 1
ATOM 3412 C CA . ASP A 1 426 ? -18.297 65.5 46.062 1 96.44 426 ASP A CA 1
ATOM 3413 C C . ASP A 1 426 ? -18.859 65.062 44.719 1 96.44 426 ASP A C 1
ATOM 3415 O O . ASP A 1 426 ? -18.875 63.844 44.375 1 96.44 426 ASP A O 1
ATOM 3419 N N . SER A 1 427 ? -19.328 66 43.938 1 96.62 427 SER A N 1
ATOM 3420 C CA . SER A 1 427 ? -19.844 65.688 42.594 1 96.62 427 SER A CA 1
ATOM 3421 C C . SER A 1 427 ? -18.734 65.188 41.688 1 96.62 427 SER A C 1
ATOM 3423 O O . SER A 1 427 ? -18.953 64.375 40.812 1 96.62 427 SER A O 1
ATOM 3425 N N . VAL A 1 428 ? -17.562 65.75 41.781 1 97.12 428 VAL A N 1
ATOM 3426 C CA . VAL A 1 428 ? -16.422 65.312 41 1 97.12 428 VAL A CA 1
ATOM 3427 C C . VAL A 1 428 ? -16.062 63.875 41.344 1 97.12 428 VAL A C 1
ATOM 3429 O O . VAL A 1 428 ? -15.82 63.062 40.469 1 97.12 428 VAL A O 1
ATOM 3432 N N . PHE A 1 429 ? -16.047 63.594 42.656 1 96.56 429 PHE A N 1
ATOM 3433 C CA . PHE A 1 429 ? -15.727 62.25 43.094 1 96.56 429 PHE A CA 1
ATOM 3434 C C . PHE A 1 429 ? -16.828 61.281 42.688 1 96.56 429 PHE A C 1
ATOM 3436 O O . PHE A 1 429 ? -16.547 60.125 42.344 1 96.56 429 PHE A O 1
ATOM 3443 N N . ALA A 1 430 ? -18.062 61.719 42.719 1 95.81 430 ALA A N 1
ATOM 3444 C CA . ALA A 1 430 ? -19.156 60.875 42.25 1 95.81 430 ALA A CA 1
ATOM 3445 C C . ALA A 1 430 ? -19.016 60.562 40.75 1 95.81 430 ALA A C 1
ATOM 3447 O O . ALA A 1 430 ? -19.281 59.438 40.312 1 95.81 430 ALA A O 1
ATOM 3448 N N . LEU A 1 431 ? -18.672 61.5 39.969 1 95.81 431 LEU A N 1
ATOM 3449 C CA . LEU A 1 431 ? -18.406 61.312 38.562 1 95.81 431 LEU A CA 1
ATOM 3450 C C . LEU A 1 431 ? -17.25 60.344 38.344 1 95.81 431 LEU A C 1
ATOM 3452 O O . LEU A 1 431 ? -17.312 59.469 37.469 1 95.81 431 LEU A O 1
ATOM 3456 N N . ASN A 1 432 ? -16.219 60.469 39.125 1 96.38 432 ASN A N 1
ATOM 3457 C CA . ASN A 1 432 ? -15.086 59.562 39.062 1 96.38 432 ASN A CA 1
ATOM 3458 C C . ASN A 1 432 ? -15.508 58.125 39.375 1 96.38 432 ASN A C 1
ATOM 3460 O O . ASN A 1 432 ? -15.031 57.188 38.75 1 96.38 432 ASN A O 1
ATOM 3464 N N . GLN A 1 433 ? -16.344 58.031 40.344 1 94.81 433 GLN A N 1
ATOM 3465 C CA . GLN A 1 433 ? -16.828 56.688 40.688 1 94.81 433 GLN A CA 1
ATOM 3466 C C . GLN A 1 433 ? -17.609 56.062 39.562 1 94.81 433 GLN A C 1
ATOM 3468 O O . GLN A 1 433 ? -17.453 54.875 39.281 1 94.81 433 GLN A O 1
ATOM 3473 N N . LYS A 1 434 ? -18.406 56.812 38.875 1 95 434 LYS A N 1
ATOM 3474 C CA . LYS A 1 434 ? -19.172 56.312 37.719 1 95 434 LYS A CA 1
ATOM 3475 C C . LYS A 1 434 ? -18.25 55.875 36.594 1 95 434 LYS A C 1
ATOM 3477 O O . LYS A 1 434 ? -18.422 54.812 36.031 1 95 434 LYS A O 1
ATOM 3482 N N . VAL A 1 435 ? -17.25 56.688 36.312 1 95.44 435 VAL A N 1
ATOM 3483 C CA . VAL A 1 435 ? -16.297 56.375 35.25 1 95.44 435 VAL A CA 1
ATOM 3484 C C . VAL A 1 435 ? -15.484 55.156 35.594 1 95.44 435 VAL A C 1
ATOM 3486 O O . VAL A 1 435 ? -15.312 54.25 34.781 1 95.44 435 VAL A O 1
ATOM 3489 N N . ALA A 1 436 ? -15.047 55.094 36.844 1 94.5 436 ALA A N 1
ATOM 3490 C CA . ALA A 1 436 ? -14.211 53.969 37.281 1 94.5 436 ALA A CA 1
ATOM 3491 C C . ALA A 1 436 ? -14.992 52.656 37.281 1 94.5 436 ALA A C 1
ATOM 3493 O O . ALA A 1 436 ? -14.445 51.625 36.938 1 94.5 436 ALA A O 1
ATOM 3494 N N . SER A 1 437 ? -16.234 52.75 37.688 1 92.44 437 SER A N 1
ATOM 3495 C CA . SER A 1 437 ? -17.047 51.531 37.719 1 92.44 437 SER A CA 1
ATOM 3496 C C . SER A 1 437 ? -17.297 51.031 36.281 1 92.44 437 SER A C 1
ATOM 3498 O O . SER A 1 437 ? -17.25 49.812 36.031 1 92.44 437 SER A O 1
ATOM 3500 N N . SER A 1 438 ? -17.594 51.906 35.375 1 94.12 438 SER A N 1
ATOM 3501 C CA . SER A 1 438 ? -17.766 51.5 34 1 94.12 438 SER A CA 1
ATOM 3502 C C . SER A 1 438 ? -16.484 50.938 33.406 1 94.12 438 SER A C 1
ATOM 3504 O O . SER A 1 438 ? -16.516 49.969 32.656 1 94.12 438 SER A O 1
ATOM 3506 N N . LEU A 1 439 ? -15.383 51.562 33.75 1 94.12 439 LEU A N 1
ATOM 3507 C CA . LEU A 1 439 ? -14.078 51.094 33.312 1 94.12 439 LEU A CA 1
ATOM 3508 C C . LEU A 1 439 ? -13.82 49.656 33.812 1 94.12 439 LEU A C 1
ATOM 3510 O O . LEU A 1 439 ? -13.398 48.812 33.031 1 94.12 439 LEU A O 1
ATOM 3514 N N . ALA A 1 440 ? -14.094 49.438 35.094 1 93.44 440 ALA A N 1
ATOM 3515 C CA . ALA A 1 440 ? -13.914 48.094 35.656 1 93.44 440 ALA A CA 1
ATOM 3516 C C . ALA A 1 440 ? -14.781 47.062 34.938 1 93.44 440 ALA A C 1
ATOM 3518 O O . ALA A 1 440 ? -14.336 45.938 34.688 1 93.44 440 ALA A O 1
ATOM 3519 N N . ARG A 1 441 ? -15.969 47.438 34.625 1 92.25 441 ARG A N 1
ATOM 3520 C CA . ARG A 1 441 ? -16.875 46.531 33.906 1 92.25 441 ARG A CA 1
ATOM 3521 C C . ARG A 1 441 ? -16.344 46.188 32.531 1 92.25 441 ARG A C 1
ATOM 3523 O O . ARG A 1 441 ? -16.344 45.031 32.125 1 92.25 441 ARG A O 1
ATOM 3530 N N . LYS A 1 442 ? -15.859 47.125 31.812 1 93.5 442 LYS A N 1
ATOM 3531 C CA . LYS A 1 442 ? -15.359 46.906 30.453 1 93.5 442 LYS A CA 1
ATOM 3532 C C . LYS A 1 442 ? -14.094 46.062 30.469 1 93.5 442 LYS A C 1
ATOM 3534 O O . LYS A 1 442 ? -13.883 45.25 29.578 1 93.5 442 LYS A O 1
ATOM 3539 N N . LEU A 1 443 ? -13.266 46.312 31.469 1 93.12 443 LEU A N 1
ATOM 3540 C CA . LEU A 1 443 ? -12.047 45.5 31.609 1 93.12 443 LEU A CA 1
ATOM 3541 C C . LEU A 1 443 ? -12.383 44.062 31.938 1 93.12 443 LEU A C 1
ATOM 3543 O O . LEU A 1 443 ? -11.719 43.125 31.453 1 93.12 443 LEU A O 1
ATOM 3547 N N . ARG A 1 444 ? -13.422 43.906 32.75 1 92.19 444 ARG A N 1
ATOM 3548 C CA . ARG A 1 444 ? -13.875 42.531 33.062 1 92.19 444 ARG A CA 1
ATOM 3549 C C . ARG A 1 444 ? -14.398 41.844 31.828 1 92.19 444 ARG A C 1
ATOM 3551 O O . ARG A 1 444 ? -14.109 40.656 31.594 1 92.19 444 ARG A O 1
ATOM 3558 N N . ILE A 1 445 ? -15.148 42.562 30.984 1 91.75 445 ILE A N 1
ATOM 3559 C CA . ILE A 1 445 ? -15.695 42 29.75 1 91.75 445 ILE A CA 1
ATOM 3560 C C . ILE A 1 445 ? -14.555 41.625 28.797 1 91.75 445 ILE A C 1
ATOM 3562 O O . ILE A 1 445 ? -14.602 40.594 28.141 1 91.75 445 ILE A O 1
ATOM 3566 N N . LYS A 1 446 ? -13.594 42.5 28.766 1 91.25 446 LYS A N 1
ATOM 3567 C CA . LYS A 1 446 ? -12.43 42.25 27.922 1 91.25 446 LYS A CA 1
ATOM 3568 C C . LYS A 1 446 ? -11.695 40.969 28.375 1 91.25 446 LYS A C 1
ATOM 3570 O O . LYS A 1 446 ? -11.266 40.188 27.531 1 91.25 446 LYS A O 1
ATOM 3575 N N . ALA A 1 447 ? -11.523 40.812 29.656 1 91.69 447 ALA A N 1
ATOM 3576 C CA . ALA A 1 447 ? -10.859 39.625 30.203 1 91.69 447 ALA A CA 1
ATOM 3577 C C . ALA A 1 447 ? -11.656 38.344 29.891 1 91.69 447 ALA A C 1
ATOM 3579 O O . ALA A 1 447 ? -11.086 37.344 29.484 1 91.69 447 ALA A O 1
ATOM 3580 N N . GLU A 1 448 ? -12.922 38.406 30.047 1 91.44 448 GLU A N 1
ATOM 3581 C CA . GLU A 1 448 ? -13.766 37.219 29.781 1 91.44 448 GLU A CA 1
ATOM 3582 C C . GLU A 1 448 ? -13.781 36.906 28.297 1 91.44 448 GLU A C 1
ATOM 3584 O O . GLU A 1 448 ? -13.82 35.719 27.922 1 91.44 448 GLU A O 1
ATOM 3589 N N . ARG A 1 449 ? -13.812 37.938 27.5 1 89.69 449 ARG A N 1
ATOM 3590 C CA . ARG A 1 449 ? -13.773 37.75 26.062 1 89.69 449 ARG A CA 1
ATOM 3591 C C . ARG A 1 449 ? -12.477 37.031 25.641 1 89.69 449 ARG A C 1
ATOM 3593 O O . ARG A 1 449 ? -12.5 36.125 24.812 1 89.69 449 ARG A O 1
ATOM 3600 N N . SER A 1 450 ? -11.367 37.469 26.219 1 90.69 450 SER A N 1
ATOM 3601 C CA . SER A 1 450 ? -10.086 36.844 25.906 1 90.69 450 SER A CA 1
ATOM 3602 C C . SER A 1 450 ? -10.047 35.375 26.375 1 90.69 450 SER A C 1
ATOM 3604 O O . SER A 1 450 ? -9.516 34.531 25.688 1 90.69 450 SER A O 1
ATOM 3606 N N . LYS A 1 451 ? -10.594 35.125 27.562 1 90.56 451 LYS A N 1
ATOM 3607 C CA . LYS A 1 451 ? -10.664 33.75 28.078 1 90.56 451 LYS A CA 1
ATOM 3608 C C . LYS A 1 451 ? -11.492 32.875 27.156 1 90.56 451 LYS A C 1
ATOM 3610 O O . LYS A 1 451 ? -11.086 31.766 26.812 1 90.56 451 LYS A O 1
ATOM 3615 N N . LYS A 1 452 ? -12.648 33.406 26.703 1 90.69 452 LYS A N 1
ATOM 3616 C CA . LYS A 1 452 ? -13.523 32.656 25.812 1 90.69 452 LYS A CA 1
ATOM 3617 C C . LYS A 1 452 ? -12.852 32.406 24.469 1 90.69 452 LYS A C 1
ATOM 3619 O O . LYS A 1 452 ? -12.961 31.328 23.906 1 90.69 452 LYS A O 1
ATOM 3624 N N . GLU A 1 453 ? -12.109 33.406 23.953 1 88.12 453 GLU A N 1
ATOM 3625 C CA . GLU A 1 453 ? -11.406 33.25 22.688 1 88.12 453 GLU A CA 1
ATOM 3626 C C . GLU A 1 453 ? -10.297 32.219 22.781 1 88.12 453 GLU A C 1
ATOM 3628 O O . GLU A 1 453 ? -10.062 31.469 21.844 1 88.12 453 GLU A O 1
ATOM 3633 N N . GLY A 1 454 ? -9.656 32.312 23.953 1 86.62 454 GLY A N 1
ATOM 3634 C CA . GLY A 1 454 ? -8.617 31.328 24.172 1 86.62 454 GLY A CA 1
ATOM 3635 C C . GLY A 1 454 ? -9.156 29.906 24.203 1 86.62 454 GLY A C 1
ATOM 3636 O O . GLY A 1 454 ? -8.57 29.016 23.594 1 86.62 454 GLY A O 1
ATOM 3637 N N . LEU A 1 455 ? -10.32 29.703 24.828 1 88.12 455 LEU A N 1
ATOM 3638 C CA . LEU A 1 455 ? -10.922 28.375 24.938 1 88.12 455 LEU A CA 1
ATOM 3639 C C . LEU A 1 455 ? -11.438 27.906 23.578 1 88.12 455 LEU A C 1
ATOM 3641 O O . LEU A 1 455 ? -11.312 26.719 23.234 1 88.12 455 LEU A O 1
ATOM 3645 N N . ILE A 1 456 ? -11.977 28.844 22.781 1 88.5 456 ILE A N 1
ATOM 3646 C CA . ILE A 1 456 ? -12.516 28.5 21.453 1 88.5 456 ILE A CA 1
ATOM 3647 C C . ILE A 1 456 ? -11.367 28.109 20.531 1 88.5 456 ILE A C 1
ATOM 3649 O O . ILE A 1 456 ? -11.477 27.125 19.781 1 88.5 456 ILE A O 1
ATOM 3653 N N . THR A 1 457 ? -10.289 28.875 20.609 1 86.25 457 THR A N 1
ATOM 3654 C CA . THR A 1 457 ? -9.141 28.562 19.766 1 86.25 457 THR A CA 1
ATOM 3655 C C . THR A 1 457 ? -8.531 27.219 20.156 1 86.25 457 THR A C 1
ATOM 3657 O O . THR A 1 457 ? -8.227 26.406 19.281 1 86.25 457 THR A O 1
ATOM 3660 N N . ALA A 1 458 ? -8.391 26.984 21.422 1 86.12 458 ALA A N 1
ATOM 3661 C CA . ALA A 1 458 ? -7.82 25.734 21.891 1 86.12 458 ALA A CA 1
ATOM 3662 C C . ALA A 1 458 ? -8.703 24.547 21.5 1 86.12 458 ALA A C 1
ATOM 3664 O O . ALA A 1 458 ? -8.211 23.516 21.031 1 86.12 458 ALA A O 1
ATOM 3665 N N . SER A 1 459 ? -10 24.719 21.625 1 88.19 459 SER A N 1
ATOM 3666 C CA . SER A 1 459 ? -10.93 23.641 21.281 1 88.19 459 SER A CA 1
ATOM 3667 C C . SER A 1 459 ? -10.922 23.359 19.781 1 88.19 459 SER A C 1
ATOM 3669 O O . SER A 1 459 ? -11.016 22.203 19.359 1 88.19 459 SER A O 1
ATOM 3671 N N . SER A 1 460 ? -10.797 24.406 19.031 1 86.25 460 SER A N 1
ATOM 3672 C CA . SER A 1 460 ? -10.781 24.234 17.578 1 86.25 460 SER A CA 1
ATOM 3673 C C . SER A 1 460 ? -9.523 23.5 17.125 1 86.25 460 SER A C 1
ATOM 3675 O O . SER A 1 460 ? -9.586 22.625 16.266 1 86.25 460 SER A O 1
ATOM 3677 N N . VAL A 1 461 ? -8.445 23.859 17.703 1 85.06 461 VAL A N 1
ATOM 3678 C CA . VAL A 1 461 ? -7.18 23.219 17.344 1 85.06 461 VAL A CA 1
ATOM 3679 C C . VAL A 1 461 ? -7.211 21.75 17.75 1 85.06 461 VAL A C 1
ATOM 3681 O O . VAL A 1 461 ? -6.801 20.875 16.969 1 85.06 461 VAL A O 1
ATOM 3684 N N . ILE A 1 462 ? -7.77 21.5 18.922 1 85.12 462 ILE A N 1
ATOM 3685 C CA . ILE A 1 462 ? -7.844 20.125 19.406 1 85.12 462 ILE A CA 1
ATOM 3686 C C . ILE A 1 462 ? -8.789 19.312 18.516 1 85.12 462 ILE A C 1
ATOM 3688 O O . ILE A 1 462 ? -8.492 18.172 18.172 1 85.12 462 ILE A O 1
ATOM 3692 N N . SER A 1 463 ? -9.859 19.938 18.141 1 87 463 SER A N 1
ATOM 3693 C CA . SER A 1 463 ? -10.82 19.266 17.281 1 87 463 SER A CA 1
ATOM 3694 C C . SER A 1 463 ? -10.219 18.953 15.914 1 87 463 SER A C 1
ATOM 3696 O O . SER A 1 463 ? -10.438 17.875 15.367 1 87 463 SER A O 1
ATOM 3698 N N . ILE A 1 464 ? -9.484 19.844 15.383 1 84.69 464 ILE A N 1
ATOM 3699 C CA . ILE A 1 464 ? -8.875 19.656 14.078 1 84.69 464 ILE A CA 1
ATOM 3700 C C . ILE A 1 464 ? -7.801 18.578 14.156 1 84.69 464 ILE A C 1
ATOM 3702 O O . ILE A 1 464 ? -7.707 17.719 13.273 1 84.69 464 ILE A O 1
ATOM 3706 N N . LEU A 1 465 ? -7.016 18.641 15.195 1 83.88 465 LEU A N 1
ATOM 3707 C CA . LEU A 1 465 ? -5.988 17.625 15.398 1 83.88 465 LEU A CA 1
ATOM 3708 C C . LEU A 1 465 ? -6.613 16.25 15.562 1 83.88 465 LEU A C 1
ATOM 3710 O O . LEU A 1 465 ? -6.098 15.258 15.031 1 83.88 465 LEU A O 1
ATOM 3714 N N . GLY A 1 466 ? -7.703 16.25 16.344 1 84.5 466 GLY A N 1
ATOM 3715 C CA . GLY A 1 466 ? -8.406 14.984 16.516 1 84.5 466 GLY A CA 1
ATOM 3716 C C . GLY A 1 466 ? -8.938 14.414 15.211 1 84.5 466 GLY A C 1
ATOM 3717 O O . GLY A 1 466 ? -8.812 13.219 14.953 1 84.5 466 GLY A O 1
ATOM 3718 N N . LEU A 1 467 ? -9.492 15.227 14.391 1 84.19 467 LEU A N 1
ATOM 3719 C CA . LEU A 1 467 ? -10.031 14.805 13.102 1 84.19 467 LEU A CA 1
ATOM 3720 C C . LEU A 1 467 ? -8.914 14.297 12.188 1 84.19 467 LEU A C 1
ATOM 3722 O O . LEU A 1 467 ? -9.102 13.312 11.469 1 84.19 467 LEU A O 1
ATOM 3726 N N . LEU A 1 468 ? -7.758 14.938 12.195 1 82.62 468 LEU A N 1
ATOM 3727 C CA . LEU A 1 468 ? -6.625 14.539 11.375 1 82.62 468 LEU A CA 1
ATOM 3728 C C . LEU A 1 468 ? -6.078 13.18 11.82 1 82.62 468 LEU A C 1
ATOM 3730 O O . LEU A 1 468 ? -5.738 12.344 10.992 1 82.62 468 LEU A O 1
ATOM 3734 N N . ILE A 1 469 ? -6.004 13.039 13.102 1 82.5 469 ILE A N 1
ATOM 3735 C CA . ILE A 1 469 ? -5.535 11.773 13.656 1 82.5 469 ILE A CA 1
ATOM 3736 C C . ILE A 1 469 ? -6.5 10.656 13.273 1 82.5 469 ILE A C 1
ATOM 3738 O O . ILE A 1 469 ? -6.074 9.57 12.867 1 82.5 469 ILE A O 1
ATOM 3742 N N . LEU A 1 470 ? -7.773 10.961 13.383 1 83.62 470 LEU A N 1
ATOM 3743 C CA . LEU A 1 470 ? -8.797 9.977 13.039 1 83.62 470 LEU A CA 1
ATOM 3744 C C . LEU A 1 470 ? -8.688 9.578 11.57 1 83.62 470 LEU A C 1
ATOM 3746 O O . LEU A 1 470 ? -8.719 8.391 11.242 1 83.62 470 LEU A O 1
ATOM 3750 N N . PHE A 1 471 ? -8.484 10.5 10.727 1 82.06 471 PHE A N 1
ATOM 3751 C CA . PHE A 1 471 ? -8.406 10.227 9.297 1 82.06 471 PHE A CA 1
ATOM 3752 C C . PHE A 1 471 ? -7.141 9.453 8.953 1 82.06 471 PHE A C 1
ATOM 3754 O O . PHE A 1 471 ? -7.148 8.594 8.07 1 82.06 471 PHE A O 1
ATOM 3761 N N . GLN A 1 472 ? -6.117 9.836 9.578 1 81 472 GLN A N 1
ATOM 3762 C CA . GLN A 1 472 ? -4.863 9.125 9.352 1 81 472 GLN A CA 1
ATOM 3763 C C . GLN A 1 472 ? -4.969 7.672 9.797 1 81 472 GLN A C 1
ATOM 3765 O O . GLN A 1 472 ? -4.453 6.773 9.125 1 81 472 GLN A O 1
ATOM 3770 N N . PHE A 1 473 ? -5.652 7.453 10.867 1 83.12 473 PHE A N 1
ATOM 3771 C CA . PHE A 1 473 ? -5.852 6.105 11.398 1 83.12 473 PHE A CA 1
ATOM 3772 C C . PHE A 1 473 ? -6.684 5.27 10.43 1 83.12 473 PHE A C 1
ATOM 3774 O O . PHE A 1 473 ? -6.352 4.113 10.156 1 83.12 473 PHE A O 1
ATOM 3781 N N . LEU A 1 474 ? -7.656 5.871 9.953 1 80.44 474 LEU A N 1
ATOM 3782 C CA . LEU A 1 474 ? -8.523 5.168 9.016 1 80.44 474 LEU A CA 1
ATOM 3783 C C . LEU A 1 474 ? -7.777 4.824 7.734 1 80.44 474 LEU A C 1
ATOM 3785 O O . LEU A 1 474 ? -7.969 3.744 7.168 1 80.44 474 LEU A O 1
ATOM 3789 N N . THR A 1 475 ? -6.969 5.703 7.297 1 81.31 475 THR A N 1
ATOM 3790 C CA . THR A 1 475 ? -6.199 5.48 6.078 1 81.31 475 THR A CA 1
ATOM 3791 C C . THR A 1 475 ? -5.199 4.344 6.273 1 81.31 475 THR A C 1
ATOM 3793 O O . THR A 1 475 ? -5.07 3.471 5.41 1 81.31 475 THR A O 1
ATOM 3796 N N . ILE A 1 476 ? -4.492 4.371 7.348 1 80.19 476 ILE A N 1
ATOM 3797 C CA . ILE A 1 476 ? -3.521 3.33 7.664 1 80.19 476 ILE A CA 1
ATOM 3798 C C . ILE A 1 476 ? -4.223 1.975 7.734 1 80.19 476 ILE A C 1
ATOM 3800 O O . ILE A 1 476 ? -3.762 1 7.137 1 80.19 476 ILE A O 1
ATOM 3804 N N . LYS A 1 477 ? -5.289 1.988 8.445 1 79.31 477 LYS A N 1
ATOM 3805 C CA . LYS A 1 477 ? -6.039 0.745 8.602 1 79.31 477 LYS A CA 1
ATOM 3806 C C . LYS A 1 477 ? -6.543 0.237 7.25 1 79.31 477 LYS A C 1
ATOM 3808 O O . LYS A 1 477 ? -6.496 -0.964 6.977 1 79.31 477 LYS A O 1
ATOM 3813 N N . SER A 1 478 ? -7 1.147 6.484 1 76.94 478 SER A N 1
ATOM 3814 C CA . SER A 1 478 ? -7.539 0.786 5.18 1 76.94 478 SER A CA 1
ATOM 3815 C C . SER A 1 478 ? -6.465 0.167 4.289 1 76.94 478 SER A C 1
ATOM 3817 O O . SER A 1 478 ? -6.73 -0.796 3.568 1 76.94 478 SER A O 1
ATOM 3819 N N . ILE A 1 479 ? -5.328 0.659 4.277 1 76.25 479 ILE A N 1
ATOM 3820 C CA . ILE A 1 479 ? -4.238 0.194 3.422 1 76.25 479 ILE A CA 1
ATOM 3821 C C . ILE A 1 479 ? -3.668 -1.108 3.979 1 76.25 479 ILE A C 1
ATOM 3823 O O . ILE A 1 479 ? -3.516 -2.088 3.244 1 76.25 479 ILE A O 1
ATOM 3827 N N . LEU A 1 480 ? -3.395 -1.171 5.195 1 76.81 480 LEU A N 1
ATOM 3828 C CA . LEU A 1 480 ? -2.727 -2.311 5.816 1 76.81 480 LEU A CA 1
ATOM 3829 C C . LEU A 1 480 ? -3.643 -3.529 5.844 1 76.81 480 LEU A C 1
ATOM 3831 O O . LEU A 1 480 ? -3.178 -4.664 5.715 1 76.81 480 LEU A O 1
ATOM 3835 N N . ASP A 1 481 ? -4.879 -3.301 6.047 1 75.38 481 ASP A N 1
ATOM 3836 C CA . ASP A 1 481 ? -5.82 -4.418 6.07 1 75.38 481 ASP A CA 1
ATOM 3837 C C . ASP A 1 481 ? -5.824 -5.16 4.738 1 75.38 481 ASP A C 1
ATOM 3839 O O . ASP A 1 481 ? -5.832 -6.395 4.707 1 75.38 481 ASP A O 1
ATOM 3843 N N . VAL A 1 482 ? -5.844 -4.418 3.732 1 71.56 482 VAL A N 1
ATOM 3844 C CA . VAL A 1 482 ? -5.887 -5.02 2.402 1 71.56 482 VAL A CA 1
ATOM 3845 C C . VAL A 1 482 ? -4.594 -5.793 2.143 1 71.56 482 VAL A C 1
ATOM 3847 O O . VAL A 1 482 ? -4.629 -6.91 1.626 1 71.56 482 VAL A O 1
ATOM 3850 N N . ILE A 1 483 ? -3.486 -5.27 2.479 1 73.69 483 ILE A N 1
ATOM 3851 C CA . ILE A 1 483 ? -2.191 -5.902 2.25 1 73.69 483 ILE A CA 1
ATOM 3852 C C . ILE A 1 483 ? -2.084 -7.176 3.086 1 73.69 483 ILE A C 1
ATOM 3854 O O . ILE A 1 483 ? -1.676 -8.227 2.582 1 73.69 483 ILE A O 1
ATOM 3858 N N . ARG A 1 484 ? -2.48 -7.031 4.32 1 72.94 484 ARG A N 1
ATOM 3859 C CA . ARG A 1 484 ? -2.396 -8.18 5.219 1 72.94 484 ARG A CA 1
ATOM 3860 C C . ARG A 1 484 ? -3.297 -9.312 4.742 1 72.94 484 ARG A C 1
ATOM 3862 O O . ARG A 1 484 ? -2.889 -10.477 4.738 1 72.94 484 ARG A O 1
ATOM 3869 N N . ASP A 1 485 ? -4.48 -8.953 4.398 1 71.06 485 ASP A N 1
ATOM 3870 C CA . ASP A 1 485 ? -5.43 -9.961 3.92 1 71.06 485 ASP A CA 1
ATOM 3871 C C . ASP A 1 485 ? -4.922 -10.633 2.648 1 71.06 485 ASP A C 1
ATOM 3873 O O . ASP A 1 485 ? -5.051 -11.852 2.492 1 71.06 485 ASP A O 1
ATOM 3877 N N . SER A 1 486 ? -4.375 -9.875 1.793 1 69.81 486 SER A N 1
ATOM 3878 C CA . SER A 1 486 ? -3.842 -10.414 0.546 1 69.81 486 SER A CA 1
ATOM 3879 C C . SER A 1 486 ? -2.648 -11.328 0.804 1 69.81 486 SER A C 1
ATOM 3881 O O . SER A 1 486 ? -2.533 -12.398 0.194 1 69.81 486 SER A O 1
ATOM 3883 N N . THR A 1 487 ? -1.758 -10.969 1.654 1 68.44 487 THR A N 1
ATOM 3884 C CA . THR A 1 487 ? -0.592 -11.773 2.014 1 68.44 487 THR A CA 1
ATOM 3885 C C . THR A 1 487 ? -1.016 -13.094 2.639 1 68.44 487 THR A C 1
ATOM 3887 O O . THR A 1 487 ? -0.44 -14.141 2.338 1 68.44 487 THR A O 1
ATOM 3890 N N . ASN A 1 488 ? -2.004 -12.984 3.504 1 67.62 488 ASN A N 1
ATOM 3891 C CA . ASN A 1 488 ? -2.5 -14.195 4.152 1 67.62 488 ASN A CA 1
ATOM 3892 C C . ASN A 1 488 ? -3.094 -15.164 3.139 1 67.62 488 ASN A C 1
ATOM 3894 O O . ASN A 1 488 ? -2.9 -16.375 3.248 1 67.62 488 ASN A O 1
ATOM 3898 N N . LYS A 1 489 ? -3.744 -14.688 2.209 1 67.25 489 LYS A N 1
ATOM 3899 C CA . LYS A 1 489 ? -4.348 -15.539 1.187 1 67.25 489 LYS A CA 1
ATOM 3900 C C . LYS A 1 489 ? -3.279 -16.203 0.323 1 67.25 489 LYS A C 1
ATOM 3902 O O . LYS A 1 489 ? -3.369 -17.391 0.019 1 67.25 489 LYS A O 1
ATOM 3907 N N . ILE A 1 490 ? -2.348 -15.469 -0.071 1 67 490 ILE A N 1
ATOM 3908 C CA . ILE A 1 490 ? -1.258 -16.016 -0.878 1 67 490 ILE A CA 1
ATOM 3909 C C . ILE A 1 490 ? -0.489 -17.062 -0.074 1 67 490 ILE A C 1
ATOM 3911 O O . ILE A 1 490 ? -0.098 -18.094 -0.609 1 67 490 ILE A O 1
ATOM 3915 N N . ARG A 1 491 ? -0.317 -16.703 1.207 1 63.84 491 ARG A N 1
ATOM 3916 C CA . ARG A 1 491 ? 0.332 -17.641 2.117 1 63.84 491 ARG A CA 1
ATOM 3917 C C . ARG A 1 491 ? -0.417 -18.969 2.16 1 63.84 491 ARG A C 1
ATOM 3919 O O . ARG A 1 491 ? 0.201 -20.047 2.158 1 63.84 491 ARG A O 1
ATOM 3926 N N . GLN A 1 492 ? -1.683 -18.859 2.191 1 62.97 492 GLN A N 1
ATOM 3927 C CA . GLN A 1 492 ? -2.506 -20.062 2.254 1 62.97 492 GLN A CA 1
ATOM 3928 C C . GLN A 1 492 ? -2.398 -20.875 0.962 1 62.97 492 GLN A C 1
ATOM 3930 O O . GLN A 1 492 ? -2.359 -22.094 0.995 1 62.97 492 GLN A O 1
ATOM 3935 N N . ILE A 1 493 ? -2.359 -20.234 -0.109 1 61.38 493 ILE A N 1
ATOM 3936 C CA . ILE A 1 493 ? -2.26 -20.875 -1.413 1 61.38 493 ILE A CA 1
ATOM 3937 C C . ILE A 1 493 ? -0.916 -21.594 -1.532 1 61.38 493 ILE A C 1
ATOM 3939 O O . ILE A 1 493 ? -0.853 -22.75 -1.983 1 61.38 493 ILE A O 1
ATOM 3943 N N . VAL A 1 494 ? 0.137 -20.844 -1.124 1 58.25 494 VAL A N 1
ATOM 3944 C CA . VAL A 1 494 ? 1.485 -21.406 -1.215 1 58.25 494 VAL A CA 1
ATOM 3945 C C . VAL A 1 494 ? 1.612 -22.625 -0.303 1 58.25 494 VAL A C 1
ATOM 3947 O O . VAL A 1 494 ? 2.295 -23.594 -0.643 1 58.25 494 VAL A O 1
ATOM 3950 N N . ARG A 1 495 ? 0.855 -22.516 0.875 1 50.59 495 ARG A N 1
ATOM 3951 C CA . ARG A 1 495 ? 0.96 -23.594 1.859 1 50.59 495 ARG A CA 1
ATOM 3952 C C . ARG A 1 495 ? 0.098 -24.781 1.463 1 50.59 495 ARG A C 1
ATOM 3954 O O . ARG A 1 495 ? 0.063 -25.797 2.17 1 50.59 495 ARG A O 1
ATOM 3961 N N . GLY A 1 496 ? -0.423 -24.828 0.279 1 49.5 496 GLY A N 1
ATOM 3962 C CA . GLY A 1 496 ? -1.201 -25.969 -0.173 1 49.5 496 GLY A CA 1
ATOM 3963 C C . GLY A 1 496 ? -2.623 -25.969 0.357 1 49.5 496 GLY A C 1
ATOM 3964 O O . GLY A 1 496 ? -3.422 -26.828 0.003 1 49.5 496 GLY A O 1
ATOM 3965 N N . GLY A 1 497 ? -2.902 -25.422 1.478 1 43.53 497 GLY A N 1
ATOM 3966 C CA . GLY A 1 497 ? -4.18 -25.531 2.162 1 43.53 497 GLY A CA 1
ATOM 3967 C C . GLY A 1 497 ? -5.234 -24.594 1.608 1 43.53 497 GLY A C 1
ATOM 3968 O O . GLY A 1 497 ? -6.395 -24.641 2.016 1 43.53 497 GLY A O 1
ATOM 3969 N N . GLY A 1 498 ? -4.93 -23.688 0.927 1 46.06 498 GLY A N 1
ATOM 3970 C CA . GLY A 1 498 ? -5.93 -22.703 0.552 1 46.06 498 GLY A CA 1
ATOM 3971 C C . GLY A 1 498 ? -6.641 -23.047 -0.746 1 46.06 498 GLY A C 1
ATOM 3972 O O . GLY A 1 498 ? -6.09 -23.734 -1.599 1 46.06 498 GLY A O 1
ATOM 3973 N N . GLU A 1 499 ? -7.949 -23.281 -0.613 1 45.25 499 GLU A N 1
ATOM 3974 C CA . GLU A 1 499 ? -8.789 -23.484 -1.79 1 45.25 499 GLU A CA 1
ATOM 3975 C C . GLU A 1 499 ? -8.484 -22.453 -2.873 1 45.25 499 GLU A C 1
ATOM 3977 O O . GLU A 1 499 ? -8.523 -21.25 -2.619 1 45.25 499 GLU A O 1
ATOM 3982 N N . LEU A 1 500 ? -7.66 -22.828 -3.699 1 49.81 500 LEU A N 1
ATOM 3983 C CA . LEU A 1 500 ? -7.34 -22.031 -4.875 1 49.81 500 LEU A CA 1
ATOM 3984 C C . LEU A 1 500 ? -8.586 -21.359 -5.438 1 49.81 500 LEU A C 1
ATOM 3986 O O . LEU A 1 500 ? -8.516 -20.625 -6.426 1 49.81 500 LEU A O 1
ATOM 3990 N N . LYS A 1 501 ? -9.758 -21.688 -4.797 1 47.84 501 LYS A N 1
ATOM 3991 C CA . LYS A 1 501 ? -11.031 -21.188 -5.301 1 47.84 501 LYS A CA 1
ATOM 3992 C C . LYS A 1 501 ? -11.234 -19.734 -4.914 1 47.84 501 LYS A C 1
ATOM 3994 O O . LYS A 1 501 ? -12.219 -19.109 -5.316 1 47.84 501 LYS A O 1
ATOM 3999 N N . GLU A 1 502 ? -10.32 -19.203 -4.172 1 49.34 502 GLU A N 1
ATOM 4000 C CA . GLU A 1 502 ? -10.766 -17.938 -3.584 1 49.34 502 GLU A CA 1
ATOM 4001 C C . GLU A 1 502 ? -10.359 -16.75 -4.449 1 49.34 502 GLU A C 1
ATOM 4003 O O . GLU A 1 502 ? -9.211 -16.672 -4.898 1 49.34 502 GLU A O 1
ATOM 4008 N N . ASN A 1 503 ? -11.398 -16.125 -5.105 1 47.12 503 ASN A N 1
ATOM 4009 C CA . ASN A 1 503 ? -11.352 -14.891 -5.875 1 47.12 503 ASN A CA 1
ATOM 4010 C C . ASN A 1 503 ? -10.656 -13.773 -5.098 1 47.12 503 ASN A C 1
ATOM 4012 O O . ASN A 1 503 ? -11.016 -13.492 -3.953 1 47.12 503 ASN A O 1
ATOM 4016 N N . LEU A 1 504 ? -9.422 -13.531 -5.438 1 53.72 504 LEU A N 1
ATOM 4017 C CA . LEU A 1 504 ? -8.727 -12.445 -4.754 1 53.72 504 LEU A CA 1
ATOM 4018 C C . LEU A 1 504 ? -9.367 -11.094 -5.082 1 53.72 504 LEU A C 1
ATOM 4020 O O . LEU A 1 504 ? -8.781 -10.047 -4.828 1 53.72 504 LEU A O 1
ATOM 4024 N N . ASP A 1 505 ? -10.594 -11.102 -5.773 1 53.84 505 ASP A N 1
ATOM 4025 C CA . ASP A 1 505 ? -11.219 -9.82 -6.09 1 53.84 505 ASP A CA 1
ATOM 4026 C C . ASP A 1 505 ? -12.016 -9.289 -4.902 1 53.84 505 ASP A C 1
ATOM 4028 O O . ASP A 1 505 ? -13.164 -9.688 -4.699 1 53.84 505 ASP A O 1
ATOM 4032 N N . TYR A 1 506 ? -11.383 -8.641 -3.969 1 52.62 506 TYR A N 1
ATOM 4033 C CA . TYR A 1 506 ? -12.031 -8.117 -2.768 1 52.62 506 TYR A CA 1
ATOM 4034 C C . TYR A 1 506 ? -12.75 -6.812 -3.061 1 52.62 506 TYR A C 1
ATOM 4036 O O . TYR A 1 506 ? -13.133 -6.086 -2.139 1 52.62 506 TYR A O 1
ATOM 4044 N N . GLY A 1 507 ? -13.055 -6.586 -4.348 1 55.69 507 GLY A N 1
ATOM 4045 C CA . GLY A 1 507 ? -13.742 -5.332 -4.625 1 55.69 507 GLY A CA 1
ATOM 4046 C C . GLY A 1 507 ? -12.914 -4.109 -4.27 1 55.69 507 GLY A C 1
ATOM 4047 O O . GLY A 1 507 ? -13.469 -3.061 -3.932 1 55.69 507 GLY A O 1
ATOM 4048 N N . ILE A 1 508 ? -11.617 -4.25 -4.16 1 61 508 ILE A N 1
ATOM 4049 C CA . ILE A 1 508 ? -10.719 -3.156 -3.82 1 61 508 ILE A CA 1
ATOM 4050 C C . ILE A 1 508 ? -10.258 -2.451 -5.094 1 61 508 ILE A C 1
ATOM 4052 O O . ILE A 1 508 ? -9.789 -3.098 -6.035 1 61 508 ILE A O 1
ATOM 4056 N N . ASN A 1 509 ? -10.641 -1.209 -5.219 1 58.91 509 ASN A N 1
ATOM 4057 C CA . ASN A 1 509 ? -10.352 -0.495 -6.457 1 58.91 509 ASN A CA 1
ATOM 4058 C C . ASN A 1 509 ? -9.07 0.322 -6.348 1 58.91 509 ASN A C 1
ATOM 4060 O O . ASN A 1 509 ? -8.867 1.279 -7.098 1 58.91 509 ASN A O 1
ATOM 4064 N N . ASP A 1 510 ? -8.203 0.017 -5.379 1 67.06 510 ASP A N 1
ATOM 4065 C CA . ASP A 1 510 ? -6.953 0.765 -5.297 1 67.06 510 ASP A CA 1
ATOM 4066 C C . ASP A 1 510 ? -5.809 0.002 -5.965 1 67.06 510 ASP A C 1
ATOM 4068 O O . ASP A 1 510 ? -6.043 -0.985 -6.664 1 67.06 510 ASP A O 1
ATOM 4072 N N . GLU A 1 511 ? -4.645 0.575 -5.934 1 68.44 511 GLU A N 1
ATOM 4073 C CA . GLU A 1 511 ? -3.473 0.003 -6.586 1 68.44 511 GLU A CA 1
ATOM 4074 C C . GLU A 1 511 ? -3.176 -1.398 -6.062 1 68.44 511 GLU A C 1
ATOM 4076 O O . GLU A 1 511 ? -2.689 -2.256 -6.801 1 68.44 511 GLU A O 1
ATOM 4081 N N . ILE A 1 512 ? -3.545 -1.619 -4.879 1 68.75 512 ILE A N 1
ATOM 4082 C CA . ILE A 1 512 ? -3.355 -2.951 -4.312 1 68.75 512 ILE A CA 1
ATOM 4083 C C . ILE A 1 512 ? -4.352 -3.924 -4.945 1 68.75 512 ILE A C 1
ATOM 4085 O O . ILE A 1 512 ? -4.012 -5.078 -5.215 1 68.75 512 ILE A O 1
ATOM 4089 N N . GLY A 1 513 ? -5.539 -3.334 -5.125 1 67 513 GLY A N 1
ATOM 4090 C CA . GLY A 1 513 ? -6.543 -4.148 -5.793 1 67 513 GLY A CA 1
ATOM 4091 C C . GLY A 1 513 ? -6.098 -4.633 -7.16 1 67 513 GLY A C 1
ATOM 4092 O O . GLY A 1 513 ? -6.348 -5.785 -7.527 1 67 513 GLY A O 1
ATOM 4093 N N . GLY A 1 514 ? -5.414 -3.715 -7.855 1 64.06 514 GLY A N 1
ATOM 4094 C CA . GLY A 1 514 ? -4.871 -4.113 -9.148 1 64.06 514 GLY A CA 1
ATOM 4095 C C . GLY A 1 514 ? -3.869 -5.246 -9.047 1 64.06 514 GLY A C 1
ATOM 4096 O O . GLY A 1 514 ? -3.896 -6.18 -9.852 1 64.06 514 GLY A O 1
ATOM 4097 N N . LEU A 1 515 ? -3.008 -5.137 -8.148 1 70 515 LEU A N 1
ATOM 4098 C CA . LEU A 1 515 ? -2.016 -6.18 -7.918 1 70 515 LEU A CA 1
ATOM 4099 C C . LEU A 1 515 ? -2.691 -7.508 -7.582 1 70 515 LEU A C 1
ATOM 4101 O O . LEU A 1 515 ? -2.297 -8.555 -8.094 1 70 515 LEU A O 1
ATOM 4105 N N . LEU A 1 516 ? -3.699 -7.43 -6.809 1 68.81 516 LEU A N 1
ATOM 4106 C CA . LEU A 1 516 ? -4.395 -8.633 -6.371 1 68.81 516 LEU A CA 1
ATOM 4107 C C . LEU A 1 516 ? -5.137 -9.289 -7.535 1 68.81 516 LEU A C 1
ATOM 4109 O O . LEU A 1 516 ? -5.234 -10.516 -7.605 1 68.81 516 LEU A O 1
ATOM 4113 N N . LYS A 1 517 ? -5.648 -8.461 -8.375 1 65.25 517 LYS A N 1
ATOM 4114 C CA . LYS A 1 517 ? -6.32 -8.992 -9.555 1 65.25 517 LYS A CA 1
ATOM 4115 C C . LYS A 1 517 ? -5.363 -9.82 -10.406 1 65.25 517 LYS A C 1
ATOM 4117 O O . LYS A 1 517 ? -5.707 -10.914 -10.859 1 65.25 517 LYS A O 1
ATOM 4122 N N . TRP A 1 518 ? -4.258 -9.273 -10.625 1 65.25 518 TRP A N 1
ATOM 4123 C CA . TRP A 1 518 ? -3.275 -9.984 -11.438 1 65.25 518 TRP A CA 1
ATOM 4124 C C . TRP A 1 518 ? -2.783 -11.242 -10.719 1 65.25 518 TRP A C 1
ATOM 4126 O O . TRP A 1 518 ? -2.533 -12.266 -11.359 1 65.25 518 TRP A O 1
ATOM 4136 N N . MET A 1 519 ? -2.645 -11.133 -9.5 1 67.56 519 MET A N 1
ATOM 4137 C CA . MET A 1 519 ? -2.271 -12.305 -8.711 1 67.56 519 MET A CA 1
ATOM 4138 C C . MET A 1 519 ? -3.34 -13.383 -8.805 1 67.56 519 MET A C 1
ATOM 4140 O O . MET A 1 519 ? -3.021 -14.57 -8.852 1 67.56 519 MET A O 1
ATOM 4144 N N . GLY A 1 520 ? -4.574 -12.891 -8.75 1 63.28 520 GLY A N 1
ATOM 4145 C CA . GLY A 1 520 ? -5.676 -13.82 -8.938 1 63.28 520 GLY A CA 1
ATOM 4146 C C . GLY A 1 520 ? -5.605 -14.57 -10.25 1 63.28 520 GLY A C 1
ATOM 4147 O O . GLY A 1 520 ? -5.836 -15.781 -10.297 1 63.28 520 GLY A O 1
ATOM 4148 N N . VAL A 1 521 ? -5.309 -13.875 -11.273 1 62.06 521 VAL A N 1
ATOM 4149 C CA . VAL A 1 521 ? -5.156 -14.492 -12.586 1 62.06 521 VAL A CA 1
ATOM 4150 C C . VAL A 1 521 ? -4.043 -15.539 -12.539 1 62.06 521 VAL A C 1
ATOM 4152 O O . VAL A 1 521 ? -4.172 -16.625 -13.117 1 62.06 521 VAL A O 1
ATOM 4155 N N . PHE A 1 522 ? -2.953 -15.195 -11.906 1 66.31 522 PHE A N 1
ATOM 4156 C CA . PHE A 1 522 ? -1.821 -16.109 -11.773 1 66.31 522 PHE A CA 1
ATOM 4157 C C . PHE A 1 522 ? -2.234 -17.391 -11.062 1 66.31 522 PHE A C 1
ATOM 4159 O O . PHE A 1 522 ? -1.871 -18.484 -11.484 1 66.31 522 PHE A O 1
ATOM 4166 N N . ILE A 1 523 ? -3.01 -17.234 -10.07 1 63 523 ILE A N 1
ATOM 4167 C CA . ILE A 1 523 ? -3.475 -18.391 -9.297 1 63 523 ILE A CA 1
ATOM 4168 C C . ILE A 1 523 ? -4.367 -19.266 -10.172 1 63 523 ILE A C 1
ATOM 4170 O O . ILE A 1 523 ? -4.285 -20.5 -10.117 1 63 523 ILE A O 1
ATOM 4174 N N . LEU A 1 524 ? -5.168 -18.656 -10.93 1 58.59 524 LEU A N 1
ATOM 4175 C CA . LEU A 1 524 ? -6.055 -19.422 -11.812 1 58.59 524 LEU A CA 1
ATOM 4176 C C . LEU A 1 524 ? -5.254 -20.203 -12.844 1 58.59 524 LEU A C 1
ATOM 4178 O O . LEU A 1 524 ? -5.59 -21.344 -13.156 1 58.59 524 LEU A O 1
ATOM 4182 N N . ASN A 1 525 ? -4.305 -19.531 -13.391 1 59.19 525 ASN A N 1
ATOM 4183 C CA . ASN A 1 525 ? -3.438 -20.234 -14.336 1 59.19 525 ASN A CA 1
ATOM 4184 C C . ASN A 1 525 ? -2.752 -21.422 -13.688 1 59.19 525 ASN A C 1
ATOM 4186 O O . ASN A 1 525 ? -2.629 -22.484 -14.312 1 59.19 525 ASN A O 1
ATOM 4190 N N . PHE A 1 526 ? -2.389 -21.328 -12.555 1 64.19 526 PHE A N 1
ATOM 4191 C CA . PHE A 1 526 ? -1.753 -22.375 -11.781 1 64.19 526 PHE A CA 1
ATOM 4192 C C . PHE A 1 526 ? -2.717 -23.547 -11.555 1 64.19 526 PHE A C 1
ATOM 4194 O O . PHE A 1 526 ? -2.34 -24.703 -11.695 1 64.19 526 PHE A O 1
ATOM 4201 N N . THR A 1 527 ? -3.922 -23.109 -11.211 1 59.12 527 THR A N 1
ATOM 4202 C CA . THR A 1 527 ? -4.941 -24.125 -10.969 1 59.12 527 THR A CA 1
ATOM 4203 C C . THR A 1 527 ? -5.199 -24.953 -12.234 1 59.12 527 THR A C 1
ATOM 4205 O O . THR A 1 527 ? -5.379 -26.172 -12.164 1 59.12 527 THR A O 1
ATOM 4208 N N . GLU A 1 528 ? -5.238 -24.312 -13.312 1 60.19 528 GLU A N 1
ATOM 4209 C CA . GLU A 1 528 ? -5.445 -24.984 -14.594 1 60.19 528 GLU A CA 1
ATOM 4210 C C . GLU A 1 528 ? -4.352 -26.016 -14.852 1 60.19 528 GLU A C 1
ATOM 4212 O O . GLU A 1 528 ? -4.633 -27.125 -15.32 1 60.19 528 GLU A O 1
ATOM 4217 N N . ILE A 1 529 ? -3.197 -25.625 -14.609 1 62 529 ILE A N 1
ATOM 4218 C CA . ILE A 1 529 ? -2.064 -26.516 -14.867 1 62 529 ILE A CA 1
ATOM 4219 C C . ILE A 1 529 ? -2.139 -27.719 -13.938 1 62 529 ILE A C 1
ATOM 4221 O O . ILE A 1 529 ? -1.896 -28.859 -14.367 1 62 529 ILE A O 1
ATOM 4225 N N . ILE A 1 530 ? -2.539 -27.516 -12.773 1 61.09 530 ILE A N 1
ATOM 4226 C CA . ILE A 1 530 ? -2.623 -28.609 -11.812 1 61.09 530 ILE A CA 1
ATOM 4227 C C . ILE A 1 530 ? -3.723 -29.594 -12.234 1 61.09 530 ILE A C 1
ATOM 4229 O O . ILE A 1 530 ? -3.553 -30.812 -12.133 1 61.09 530 ILE A O 1
ATOM 4233 N N . PHE A 1 531 ? -4.789 -29 -12.664 1 60.22 531 PHE A N 1
ATOM 4234 C CA . PHE A 1 531 ? -5.895 -29.859 -13.094 1 60.22 531 PHE A CA 1
ATOM 4235 C C . PHE A 1 531 ? -5.5 -30.688 -14.305 1 60.22 531 PHE A C 1
ATOM 4237 O O . PHE A 1 531 ? -5.816 -31.875 -14.375 1 60.22 531 PHE A O 1
ATOM 4244 N N . LEU A 1 532 ? -4.852 -30.125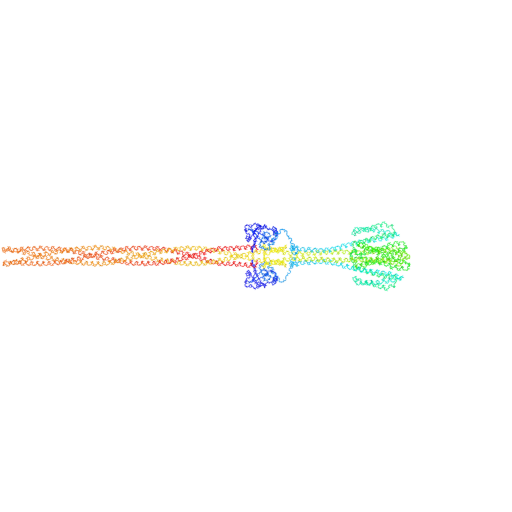 -15.211 1 59.38 532 LEU A N 1
ATOM 4245 C CA . LEU A 1 532 ? -4.375 -30.828 -16.391 1 59.38 532 LEU A CA 1
ATOM 4246 C C . LEU A 1 532 ? -3.385 -31.922 -16.016 1 59.38 532 LEU A C 1
ATOM 4248 O O . LEU A 1 532 ? -3.434 -33.031 -16.562 1 59.38 532 LEU A O 1
ATOM 4252 N N . LEU A 1 533 ? -2.588 -31.641 -15.102 1 59.88 533 LEU A N 1
ATOM 4253 C CA . LEU A 1 533 ? -1.603 -32.594 -14.641 1 59.88 533 LEU A CA 1
ATOM 4254 C C . LEU A 1 533 ? -2.285 -33.812 -13.984 1 59.88 533 LEU A C 1
ATOM 4256 O O . LEU A 1 533 ? -1.861 -34.938 -14.18 1 59.88 533 LEU A O 1
ATOM 4260 N N . ARG A 1 534 ? -3.303 -33.469 -13.312 1 61.91 534 ARG A N 1
ATOM 4261 C CA . ARG A 1 534 ? -4.047 -34.562 -12.664 1 61.91 534 ARG A CA 1
ATOM 4262 C C . ARG A 1 534 ? -4.695 -35.469 -13.703 1 61.91 534 ARG A C 1
ATOM 4264 O O . ARG A 1 534 ? -4.711 -36.688 -13.539 1 61.91 534 ARG A O 1
ATOM 4271 N N . GLN A 1 535 ? -5.25 -34.906 -14.648 1 62.41 535 GLN A N 1
ATOM 4272 C CA . GLN A 1 535 ? -5.914 -35.656 -15.711 1 62.41 535 GLN A CA 1
ATOM 4273 C C . GLN A 1 535 ? -4.918 -36.531 -16.469 1 62.41 535 GLN A C 1
ATOM 4275 O O . GLN A 1 535 ? -5.195 -37.719 -16.734 1 62.41 535 GLN A O 1
ATOM 4280 N N . VAL A 1 536 ? -3.84 -35.875 -16.734 1 62.53 536 VAL A N 1
ATOM 4281 C CA . VAL A 1 536 ? -2.816 -36.594 -17.484 1 62.53 536 VAL A CA 1
ATOM 4282 C C . VAL A 1 536 ? -2.264 -37.75 -16.672 1 62.53 536 VAL A C 1
ATOM 4284 O O . VAL A 1 536 ? -2.074 -38.844 -17.188 1 62.53 536 VAL A O 1
ATOM 4287 N N . THR A 1 537 ? -2.057 -37.531 -15.453 1 60.38 537 THR A N 1
ATOM 4288 C CA . THR A 1 537 ? -1.541 -38.594 -14.578 1 60.38 537 THR A CA 1
ATOM 4289 C C . THR A 1 537 ? -2.545 -39.719 -14.453 1 60.38 537 THR A C 1
ATOM 4291 O O . THR A 1 537 ? -2.16 -40.906 -14.414 1 60.38 537 THR A O 1
ATOM 4294 N N . GLY A 1 538 ? -3.736 -39.344 -14.359 1 62.09 538 GLY A N 1
ATOM 4295 C CA . GLY A 1 538 ? -4.766 -40.375 -14.297 1 62.09 538 GLY A CA 1
ATOM 4296 C C . GLY A 1 538 ? -4.805 -41.25 -15.531 1 62.09 538 GLY A C 1
ATOM 4297 O O . GLY A 1 538 ? -4.852 -42.5 -15.422 1 62.09 538 GLY A O 1
ATOM 4298 N N . LYS A 1 539 ? -4.805 -40.656 -16.609 1 63.69 539 LYS A N 1
ATOM 4299 C CA . LYS A 1 539 ? -4.84 -41.375 -17.891 1 63.69 539 LYS A CA 1
ATOM 4300 C C . LYS A 1 539 ? -3.596 -42.25 -18.062 1 63.69 539 LYS A C 1
ATOM 4302 O O . LYS A 1 539 ? -3.684 -43.375 -18.531 1 63.69 539 LYS A O 1
ATOM 4307 N N . LEU A 1 540 ? -2.549 -41.75 -17.688 1 60.69 540 LEU A N 1
ATOM 4308 C CA . LEU A 1 540 ? -1.286 -42.469 -17.797 1 60.69 540 LEU A CA 1
ATOM 4309 C C . LEU A 1 540 ? -1.295 -43.688 -16.922 1 60.69 540 LEU A C 1
ATOM 4311 O O . LEU A 1 540 ? -0.82 -44.75 -17.328 1 60.69 540 LEU A O 1
ATOM 4315 N N . THR A 1 541 ? -1.84 -43.531 -15.75 1 61.25 541 THR A N 1
ATOM 4316 C CA . THR A 1 541 ? -1.918 -44.688 -14.844 1 61.25 541 THR A CA 1
ATOM 4317 C C . THR A 1 541 ? -2.773 -45.781 -15.445 1 61.25 541 THR A C 1
ATOM 4319 O O . THR A 1 541 ? -2.406 -46.969 -15.391 1 61.25 541 THR A O 1
ATOM 4322 N N . VAL A 1 542 ? -3.822 -45.438 -16.016 1 66.81 542 VAL A N 1
ATOM 4323 C CA . VAL A 1 542 ? -4.734 -46.406 -16.609 1 66.81 542 VAL A CA 1
ATOM 4324 C C . VAL A 1 542 ? -4.066 -47.094 -17.797 1 66.81 542 VAL A C 1
ATOM 4326 O O . VAL A 1 542 ? -4.113 -48.312 -17.938 1 66.81 542 VAL A O 1
ATOM 4329 N N . LYS A 1 543 ? -3.412 -46.219 -18.562 1 63.69 543 LYS A N 1
ATOM 4330 C CA . LYS A 1 543 ? -2.777 -46.75 -19.766 1 63.69 543 LYS A CA 1
ATOM 4331 C C . LYS A 1 543 ? -1.621 -47.688 -19.406 1 63.69 543 LYS A C 1
ATOM 4333 O O . LYS A 1 543 ? -1.401 -48.719 -20.078 1 63.69 543 LYS A O 1
ATOM 4338 N N . SER A 1 544 ? -0.902 -47.406 -18.469 1 63.62 544 SER A N 1
ATOM 4339 C CA . SER A 1 544 ? 0.197 -48.25 -18 1 63.62 544 SER A CA 1
ATOM 4340 C C . SER A 1 544 ? -0.314 -49.594 -17.484 1 63.62 544 SER A C 1
ATOM 4342 O O . SER A 1 544 ? 0.298 -50.625 -17.734 1 63.62 544 SER A O 1
ATOM 4344 N N . LYS A 1 545 ? -1.39 -49.594 -16.844 1 66.31 545 LYS A N 1
ATOM 4345 C CA . LYS A 1 545 ? -1.986 -50.812 -16.328 1 66.31 545 LYS A CA 1
ATOM 4346 C C . LYS A 1 545 ? -2.48 -51.688 -17.484 1 66.31 545 LYS A C 1
ATOM 4348 O O . LYS A 1 545 ? -2.301 -52.906 -17.453 1 66.31 545 LYS A O 1
ATOM 4353 N N . ASP A 1 546 ? -3.08 -51.031 -18.375 1 68 546 ASP A N 1
ATOM 4354 C CA . ASP A 1 546 ? -3.551 -51.719 -19.562 1 68 546 ASP A CA 1
ATOM 4355 C C . ASP A 1 546 ? -2.391 -52.406 -20.297 1 68 546 ASP A C 1
ATOM 4357 O O . ASP A 1 546 ? -2.496 -53.562 -20.719 1 68 546 ASP A O 1
ATOM 4361 N N . ALA A 1 547 ? -1.387 -51.656 -20.438 1 63 547 ALA A N 1
ATOM 4362 C CA . ALA A 1 547 ? -0.201 -52.188 -21.109 1 63 547 ALA A CA 1
ATOM 4363 C C . ALA A 1 547 ? 0.38 -53.375 -20.359 1 63 547 ALA A C 1
ATOM 4365 O O . ALA A 1 547 ? 0.748 -54.375 -20.953 1 63 547 ALA A O 1
ATOM 4366 N N . ALA A 1 548 ? 0.407 -53.281 -19.062 1 62.75 548 ALA A N 1
ATOM 4367 C CA . ALA A 1 548 ? 0.92 -54.375 -18.234 1 62.75 548 ALA A CA 1
ATOM 4368 C C . ALA A 1 548 ? 0.078 -55.625 -18.406 1 62.75 548 ALA A C 1
ATOM 4370 O O . ALA A 1 548 ? 0.616 -56.719 -18.5 1 62.75 548 ALA A O 1
ATOM 4371 N N . GLU A 1 549 ? -1.158 -55.5 -18.422 1 70.69 549 GLU A N 1
ATOM 4372 C CA . GLU A 1 549 ? -2.066 -56.625 -18.594 1 70.69 549 GLU A CA 1
ATOM 4373 C C . GLU A 1 549 ? -1.862 -57.281 -19.953 1 70.69 549 GLU A C 1
ATOM 4375 O O . GLU A 1 549 ? -1.883 -58.531 -20.062 1 70.69 549 GLU A O 1
ATOM 4380 N N . LEU A 1 550 ? -1.714 -56.438 -20.891 1 64.69 550 LEU A N 1
ATOM 4381 C CA . LEU A 1 550 ? -1.502 -56.938 -22.234 1 64.69 550 LEU A CA 1
ATOM 4382 C C . LEU A 1 550 ? -0.195 -57.719 -22.328 1 64.69 550 LEU A C 1
ATOM 4384 O O . LEU A 1 550 ? -0.136 -58.781 -22.969 1 64.69 550 LEU A O 1
ATOM 4388 N N . VAL A 1 551 ? 0.823 -57.281 -21.703 1 67 551 VAL A N 1
ATOM 4389 C CA . VAL A 1 551 ? 2.117 -57.969 -21.703 1 67 551 VAL A CA 1
ATOM 4390 C C . VAL A 1 551 ? 1.99 -59.344 -21.016 1 67 551 VAL A C 1
ATOM 4392 O O . VAL A 1 551 ? 2.596 -60.312 -21.453 1 67 551 VAL A O 1
ATOM 4395 N N . ARG A 1 552 ? 1.277 -59.375 -20.016 1 69.56 552 ARG A N 1
ATOM 4396 C CA . ARG A 1 552 ? 1.066 -60.625 -19.328 1 69.56 552 ARG A CA 1
ATOM 4397 C C . ARG A 1 552 ? 0.375 -61.656 -20.25 1 69.56 552 ARG A C 1
ATOM 4399 O O . ARG A 1 552 ? 0.746 -62.812 -20.281 1 69.56 552 ARG A O 1
ATOM 4406 N N . LYS A 1 553 ? -0.607 -61.219 -20.859 1 68 553 LYS A N 1
ATOM 4407 C CA . LYS A 1 553 ? -1.327 -62.094 -21.797 1 68 553 LYS A CA 1
ATOM 4408 C C . LYS A 1 553 ? -0.4 -62.594 -22.891 1 68 553 LYS A C 1
ATOM 4410 O O . LYS A 1 553 ? -0.445 -63.781 -23.25 1 68 553 LYS A O 1
ATOM 4415 N N . TYR A 1 554 ? 0.482 -61.75 -23.312 1 66.75 554 TYR A N 1
ATOM 4416 C CA . TYR A 1 554 ? 1.49 -62.094 -24.312 1 66.75 554 TYR A CA 1
ATOM 4417 C C . TYR A 1 554 ? 2.42 -63.188 -23.797 1 66.75 554 TYR A C 1
ATOM 4419 O O . TYR A 1 554 ? 2.709 -64.125 -24.516 1 66.75 554 TYR A O 1
ATOM 4427 N N . SER A 1 555 ? 2.857 -62.938 -22.703 1 68.12 555 SER A N 1
ATOM 4428 C CA . SER A 1 555 ? 3.816 -63.844 -22.109 1 68.12 555 SER A CA 1
ATOM 4429 C C . SER A 1 555 ? 3.232 -65.25 -22.016 1 68.12 555 SER A C 1
ATOM 4431 O O . SER A 1 555 ? 3.906 -66.25 -22.328 1 68.12 555 SER A O 1
ATOM 4433 N N . ASN A 1 556 ? 2.027 -65.312 -21.656 1 75.31 556 ASN A N 1
ATOM 4434 C CA . ASN A 1 556 ? 1.371 -66.625 -21.531 1 75.31 556 ASN A CA 1
ATOM 4435 C C . ASN A 1 556 ? 1.215 -67.312 -22.906 1 75.31 556 ASN A C 1
ATOM 4437 O O . ASN A 1 556 ? 1.486 -68.5 -23.047 1 75.31 556 ASN A O 1
ATOM 4441 N N . ALA A 1 557 ? 0.751 -66.438 -23.797 1 69.31 557 ALA A N 1
ATOM 4442 C CA . ALA A 1 557 ? 0.547 -67 -25.141 1 69.31 557 ALA A CA 1
ATOM 4443 C C . ALA A 1 557 ? 1.862 -67.438 -25.75 1 69.31 557 ALA A C 1
ATOM 4445 O O . ALA A 1 557 ? 1.907 -68.5 -26.406 1 69.31 557 ALA A O 1
ATOM 4446 N N . THR A 1 558 ? 2.869 -66.75 -25.516 1 71.88 558 THR A N 1
ATOM 4447 C CA . THR A 1 558 ? 4.191 -67.125 -26.031 1 71.88 558 THR A CA 1
ATOM 4448 C C . THR A 1 558 ? 4.703 -68.375 -25.375 1 71.88 558 THR A C 1
ATOM 4450 O O . THR A 1 558 ? 5.348 -69.188 -26.031 1 71.88 558 THR A O 1
ATOM 4453 N N . GLN A 1 559 ? 4.445 -68.562 -24.172 1 76 559 GLN A N 1
ATOM 4454 C CA . GLN A 1 559 ? 4.852 -69.812 -23.484 1 76 559 GLN A CA 1
ATOM 4455 C C . GLN A 1 559 ? 4.141 -71 -24.062 1 76 559 GLN A C 1
ATOM 4457 O O . GLN A 1 559 ? 4.758 -72.062 -24.266 1 76 559 GLN A O 1
ATOM 4462 N N . ASP A 1 560 ? 2.904 -70.75 -24.266 1 76.88 560 ASP A N 1
ATOM 4463 C CA . ASP A 1 560 ? 2.123 -71.812 -24.875 1 76.88 560 ASP A CA 1
ATOM 4464 C C . ASP A 1 560 ? 2.662 -72.188 -26.266 1 76.88 560 ASP A C 1
ATOM 4466 O O . ASP A 1 560 ? 2.762 -73.375 -26.609 1 76.88 560 ASP A O 1
ATOM 4470 N N . GLN A 1 561 ? 2.98 -71.188 -26.953 1 74.12 561 GLN A N 1
ATOM 4471 C CA . GLN A 1 561 ? 3.527 -71.375 -28.297 1 74.12 561 GLN A CA 1
ATOM 4472 C C . GLN A 1 561 ? 4.879 -72.062 -28.234 1 74.12 561 GLN A C 1
ATOM 4474 O O . GLN A 1 561 ? 5.156 -72.938 -29.047 1 74.12 561 GLN A O 1
ATOM 4479 N N . ALA A 1 562 ? 5.672 -71.75 -27.328 1 75.5 562 ALA A N 1
ATOM 4480 C CA . ALA A 1 562 ? 6.973 -72.375 -27.156 1 75.5 562 ALA A CA 1
ATOM 4481 C C . ALA A 1 562 ? 6.809 -73.875 -26.844 1 75.5 562 ALA A C 1
ATOM 4483 O O . ALA A 1 562 ? 7.496 -74.688 -27.422 1 75.5 562 ALA A O 1
ATOM 4484 N N . ALA A 1 563 ? 5.938 -74.125 -25.953 1 78.12 563 ALA A N 1
ATOM 4485 C CA . ALA A 1 563 ? 5.676 -75.5 -25.594 1 78.12 563 ALA A CA 1
ATOM 4486 C C . ALA A 1 563 ? 5.18 -76.312 -26.797 1 78.12 563 ALA A C 1
ATOM 4488 O O . ALA A 1 563 ? 5.629 -77.438 -27.031 1 78.12 563 ALA A O 1
ATOM 4489 N N . SER A 1 564 ? 4.258 -75.625 -27.453 1 78.81 564 SER A N 1
ATOM 4490 C CA . SER A 1 564 ? 3.697 -76.312 -28.625 1 78.81 564 SER A CA 1
ATOM 4491 C C . SER A 1 564 ? 4.758 -76.5 -29.703 1 78.81 564 SER A C 1
ATOM 4493 O O . SER A 1 564 ? 4.766 -77.562 -30.391 1 78.81 564 SER A O 1
ATOM 4495 N N . SER A 1 565 ? 5.629 -75.625 -29.906 1 81 565 SER A N 1
ATOM 4496 C CA . SER A 1 565 ? 6.719 -75.75 -30.875 1 81 565 SER A CA 1
ATOM 4497 C C . SER A 1 565 ? 7.672 -76.875 -30.5 1 81 565 SER A C 1
ATOM 4499 O O . SER A 1 565 ? 8.133 -77.625 -31.359 1 81 565 SER A O 1
ATOM 4501 N N . GLU A 1 566 ? 7.945 -77.062 -29.281 1 81.19 566 GLU A N 1
ATOM 4502 C CA . GLU A 1 566 ? 8.781 -78.188 -28.812 1 81.19 566 GLU A CA 1
ATOM 4503 C C . GLU A 1 566 ? 8.125 -79.5 -29.078 1 81.19 566 GLU A C 1
ATOM 4505 O O . GLU A 1 566 ? 8.797 -80.438 -29.5 1 81.19 566 GLU A O 1
ATOM 4510 N N . GLU A 1 567 ? 6.887 -79.5 -28.781 1 80.69 567 GLU A N 1
ATOM 4511 C CA . GLU A 1 567 ? 6.141 -80.688 -29.031 1 80.69 567 GLU A CA 1
ATOM 4512 C C . GLU A 1 567 ? 6.172 -81.062 -30.5 1 80.69 567 GLU A C 1
ATOM 4514 O O . GLU A 1 567 ? 6.344 -82.25 -30.859 1 80.69 567 GLU A O 1
ATOM 4519 N N . THR A 1 568 ? 5.984 -80.062 -31.281 1 80.94 568 THR A N 1
ATOM 4520 C CA . THR A 1 568 ? 6.004 -80.312 -32.719 1 80.94 568 THR A CA 1
ATOM 4521 C C . THR A 1 568 ? 7.387 -80.812 -33.188 1 80.94 568 THR A C 1
ATOM 4523 O O . THR A 1 568 ? 7.496 -81.688 -34 1 80.94 568 THR A O 1
ATOM 4526 N N . SER A 1 569 ? 8.43 -80.25 -32.719 1 83.94 569 SER A N 1
ATOM 4527 C CA . SER A 1 569 ? 9.789 -80.688 -33.031 1 83.94 569 SER A CA 1
ATOM 4528 C C . SER A 1 569 ? 10.016 -82.125 -32.688 1 83.94 569 SER A C 1
ATOM 4530 O O . SER A 1 569 ? 10.586 -82.875 -33.469 1 83.94 569 SER A O 1
ATOM 4532 N N . ALA A 1 570 ? 9.57 -82.438 -31.516 1 83.31 570 ALA A N 1
ATOM 4533 C CA . ALA A 1 570 ? 9.711 -83.812 -31.078 1 83.31 570 ALA A CA 1
ATOM 4534 C C . ALA A 1 570 ? 8.93 -84.75 -31.984 1 83.31 570 ALA A C 1
ATOM 4536 O O . ALA A 1 570 ? 9.43 -85.812 -32.375 1 83.31 570 ALA A O 1
ATOM 4537 N N . ALA A 1 571 ? 7.738 -84.312 -32.219 1 82.38 571 ALA A N 1
ATOM 4538 C CA . ALA A 1 571 ? 6.898 -85.125 -33.094 1 82.38 571 ALA A CA 1
ATOM 4539 C C . ALA A 1 571 ? 7.512 -85.25 -34.5 1 82.38 571 ALA A C 1
ATOM 4541 O O . ALA A 1 571 ? 7.426 -86.312 -35.125 1 82.38 571 ALA A O 1
ATOM 4542 N N . THR A 1 572 ? 8.117 -84.312 -34.969 1 86.38 572 THR A N 1
ATOM 4543 C CA . THR A 1 572 ? 8.766 -84.312 -36.281 1 86.38 572 THR A CA 1
ATOM 4544 C C . THR A 1 572 ? 9.977 -85.25 -36.281 1 86.38 572 THR A C 1
ATOM 4546 O O . THR A 1 572 ? 10.234 -85.938 -37.25 1 86.38 572 THR A O 1
ATOM 4549 N N . GLU A 1 573 ? 10.711 -85.312 -35.25 1 85.25 573 GLU A N 1
ATOM 4550 C CA . GLU A 1 573 ? 11.828 -86.25 -35.125 1 85.25 573 GLU A CA 1
ATOM 4551 C C . GLU A 1 573 ? 11.359 -87.688 -35.156 1 85.25 573 GLU A C 1
ATOM 4553 O O . GLU A 1 573 ? 11.977 -88.562 -35.812 1 85.25 573 GLU A O 1
ATOM 4558 N N . GLU A 1 574 ? 10.344 -87.812 -34.406 1 84.88 574 GLU A N 1
ATOM 4559 C CA . GLU A 1 574 ? 9.766 -89.125 -34.406 1 84.88 574 GLU A CA 1
ATOM 4560 C C . GLU A 1 574 ? 9.305 -89.562 -35.812 1 84.88 574 GLU A C 1
ATOM 4562 O O . GLU A 1 574 ? 9.516 -90.688 -36.25 1 84.88 574 GLU A O 1
ATOM 4567 N N . LEU A 1 575 ? 8.719 -88.625 -36.469 1 82.62 575 LEU A N 1
ATOM 4568 C CA . LEU A 1 575 ? 8.266 -88.812 -37.844 1 82.62 575 LEU A CA 1
ATOM 4569 C C . LEU A 1 575 ? 9.438 -89.125 -38.75 1 82.62 575 LEU A C 1
ATOM 4571 O O . LEU A 1 575 ? 9.359 -90.125 -39.562 1 82.62 575 LEU A O 1
ATOM 4575 N N . THR A 1 576 ? 10.5 -88.5 -38.75 1 87.31 576 THR A N 1
ATOM 4576 C CA . THR A 1 576 ? 11.688 -88.75 -39.562 1 87.31 576 THR A CA 1
ATOM 4577 C C . THR A 1 576 ? 12.242 -90.125 -39.312 1 87.31 576 THR A C 1
ATOM 4579 O O . THR A 1 576 ? 12.609 -90.812 -40.25 1 87.31 576 THR A O 1
ATOM 4582 N N . ALA A 1 577 ? 12.227 -90.438 -38.062 1 86.62 577 ALA A N 1
ATOM 4583 C CA . ALA A 1 577 ? 12.719 -91.75 -37.719 1 86.62 577 ALA A CA 1
ATOM 4584 C C . ALA A 1 577 ? 11.828 -92.875 -38.312 1 86.62 577 ALA A C 1
ATOM 4586 O O . ALA A 1 577 ? 12.32 -93.875 -38.812 1 86.62 577 ALA A O 1
ATOM 4587 N N . SER A 1 578 ? 10.586 -92.562 -38.156 1 86.56 578 SER A N 1
ATOM 4588 C CA . SER A 1 578 ? 9.633 -93.5 -38.656 1 86.56 578 SER A CA 1
ATOM 4589 C C . SER A 1 578 ? 9.711 -93.625 -40.156 1 86.56 578 SER A C 1
ATOM 4591 O O . SER A 1 578 ? 9.625 -94.75 -40.719 1 86.56 578 SER A O 1
ATOM 4593 N N . VAL A 1 579 ? 9.914 -92.625 -40.906 1 87.25 579 VAL A N 1
ATOM 4594 C CA . VAL A 1 579 ? 10.047 -92.625 -42.344 1 87.25 579 VAL A CA 1
ATOM 4595 C C . VAL A 1 579 ? 11.32 -93.375 -42.75 1 87.25 579 VAL A C 1
ATOM 4597 O O . VAL A 1 579 ? 11.32 -94.188 -43.719 1 87.25 579 VAL A O 1
ATOM 4600 N N . GLU A 1 580 ? 12.344 -93.25 -42.062 1 87.38 580 GLU A N 1
ATOM 4601 C CA . GLU A 1 580 ? 13.586 -94 -42.344 1 87.38 580 GLU A CA 1
ATOM 4602 C C . GLU A 1 580 ? 13.414 -95.5 -42.156 1 87.38 580 GLU A C 1
ATOM 4604 O O . GLU A 1 580 ? 13.969 -96.312 -42.906 1 87.38 580 GLU A O 1
ATOM 4609 N N . SER A 1 581 ? 12.695 -95.75 -41.156 1 85 581 SER A N 1
ATOM 4610 C CA . SER A 1 581 ? 12.398 -97.125 -40.906 1 85 581 SER A CA 1
ATOM 4611 C C . SER A 1 581 ? 11.633 -97.75 -42.094 1 85 581 SER A C 1
ATOM 4613 O O . SER A 1 581 ? 11.922 -98.875 -42.5 1 85 581 SER A O 1
ATOM 4615 N N . VAL A 1 582 ? 10.688 -97.062 -42.594 1 85.12 582 VAL A N 1
ATOM 4616 C CA . VAL A 1 582 ? 9.922 -97.5 -43.75 1 85.12 582 VAL A CA 1
ATOM 4617 C C . VAL A 1 582 ? 10.859 -97.688 -44.938 1 85.12 582 VAL A C 1
ATOM 4619 O O . VAL A 1 582 ? 10.82 -98.75 -45.594 1 85.12 582 VAL A O 1
ATOM 4622 N N . LEU A 1 583 ? 11.695 -96.812 -45.219 1 84.12 583 LEU A N 1
ATOM 4623 C CA . LEU A 1 583 ? 12.633 -96.875 -46.344 1 84.12 583 LEU A CA 1
ATOM 4624 C C . LEU A 1 583 ? 13.586 -98.062 -46.188 1 84.12 583 LEU A C 1
ATOM 4626 O O . LEU A 1 583 ? 13.898 -98.75 -47.156 1 84.12 583 LEU A O 1
ATOM 4630 N N . GLY A 1 584 ? 14.047 -98.188 -45 1 84.88 584 GLY A N 1
ATOM 4631 C CA . GLY A 1 584 ? 14.898 -99.375 -44.75 1 84.88 584 GLY A CA 1
ATOM 4632 C C . GLY A 1 584 ? 14.203 -100.688 -45 1 84.88 584 GLY A C 1
ATOM 4633 O O . GLY A 1 584 ? 14.773 -101.562 -45.594 1 84.88 584 GLY A O 1
ATOM 4634 N N . SER A 1 585 ? 12.992 -100.75 -44.5 1 84.44 585 SER A N 1
ATOM 4635 C CA . SER A 1 585 ? 12.203 -101.938 -44.656 1 84.44 585 SER A CA 1
ATOM 4636 C C . SER A 1 585 ? 11.945 -102.25 -46.156 1 84.44 585 SER A C 1
ATOM 4638 O O . SER A 1 585 ? 11.961 -103.375 -46.594 1 84.44 585 SER A O 1
ATOM 4640 N N . LEU A 1 586 ? 11.75 -101.188 -46.906 1 84.06 586 LEU A N 1
ATOM 4641 C CA . LEU A 1 586 ? 11.516 -101.312 -48.344 1 84.06 586 LEU A CA 1
ATOM 4642 C C . LEU A 1 586 ? 12.766 -101.812 -49.062 1 84.06 586 LEU A C 1
ATOM 4644 O O . LEU A 1 586 ? 12.672 -102.625 -50 1 84.06 586 LEU A O 1
ATOM 4648 N N . THR A 1 587 ? 13.945 -101.5 -48.688 1 84.06 587 THR A N 1
ATOM 4649 C CA . THR A 1 587 ? 15.195 -102 -49.281 1 84.06 587 THR A CA 1
ATOM 4650 C C . THR A 1 587 ? 15.359 -103.5 -49.031 1 84.06 587 THR A C 1
ATOM 4652 O O . THR A 1 587 ? 15.75 -104.188 -49.969 1 84.06 587 THR A O 1
ATOM 4655 N N . ILE A 1 588 ? 15.055 -103.812 -47.844 1 82.25 588 ILE A N 1
ATOM 4656 C CA . ILE A 1 588 ? 15.133 -105.25 -47.5 1 82.25 588 ILE A CA 1
ATOM 4657 C C . ILE A 1 588 ? 14.141 -106.062 -48.344 1 82.25 588 ILE A C 1
ATOM 4659 O O . ILE A 1 588 ? 14.484 -107.062 -48.906 1 82.25 588 ILE A O 1
ATOM 4663 N N . GLU A 1 589 ? 12.938 -105.438 -48.438 1 82.75 589 GLU A N 1
ATOM 4664 C CA . GLU A 1 589 ? 11.891 -106.125 -49.25 1 82.75 589 GLU A CA 1
ATOM 4665 C C . GLU A 1 589 ? 12.328 -106.25 -50.688 1 82.75 589 GLU A C 1
ATOM 4667 O O . GLU A 1 589 ? 12.109 -107.312 -51.312 1 82.75 589 GLU A O 1
ATOM 4672 N N . SER A 1 590 ? 12.906 -105.312 -51.312 1 83.31 590 SER A N 1
ATOM 4673 C CA . SER A 1 590 ? 13.398 -105.312 -52.688 1 83.31 590 SER A CA 1
ATOM 4674 C C . SER A 1 590 ? 14.422 -106.438 -52.844 1 83.31 590 SER A C 1
ATOM 4676 O O . SER A 1 590 ? 14.445 -107.125 -53.906 1 83.31 590 SER A O 1
ATOM 4678 N N . GLY A 1 591 ? 15.234 -106.625 -51.875 1 82.5 591 GLY A N 1
ATOM 4679 C CA . GLY A 1 591 ? 16.203 -107.688 -51.906 1 82.5 591 GLY A CA 1
ATOM 4680 C C . GLY A 1 591 ? 15.562 -109.062 -51.938 1 82.5 591 GLY A C 1
ATOM 4681 O O . GLY A 1 591 ? 15.961 -109.938 -52.75 1 82.5 591 GLY A O 1
ATOM 4682 N N . HIS A 1 592 ? 14.523 -109.188 -51.094 1 82.88 592 HIS A N 1
ATOM 4683 C CA . HIS A 1 592 ? 13.812 -110.438 -51.062 1 82.88 592 HIS A CA 1
ATOM 4684 C C . HIS A 1 592 ? 13.086 -110.688 -52.375 1 82.88 592 HIS A C 1
ATOM 4686 O O . HIS A 1 592 ? 13.031 -111.812 -52.844 1 82.88 592 HIS A O 1
ATOM 4692 N N . LEU A 1 593 ? 12.539 -109.75 -53 1 82.25 593 LEU A N 1
ATOM 4693 C CA . LEU A 1 593 ? 11.836 -109.875 -54.281 1 82.25 593 LEU A CA 1
ATOM 4694 C C . LEU A 1 593 ? 12.797 -110.25 -55.406 1 82.25 593 LEU A C 1
ATOM 4696 O O . LEU A 1 593 ? 12.461 -111.125 -56.25 1 82.25 593 LEU A O 1
ATOM 4700 N N . LYS A 1 594 ? 14.008 -109.812 -55.406 1 84.69 594 LYS A N 1
ATOM 4701 C CA . LYS A 1 594 ? 15.023 -110.188 -56.375 1 84.69 594 LYS A CA 1
ATOM 4702 C C . LYS A 1 594 ? 15.422 -111.688 -56.219 1 84.69 594 LYS A C 1
ATOM 4704 O O . LYS A 1 594 ? 15.625 -112.375 -57.219 1 84.69 594 LYS A O 1
ATOM 4709 N N . GLU A 1 595 ? 15.492 -112.062 -55 1 84.06 595 GLU A N 1
ATOM 4710 C CA . GLU A 1 595 ? 15.789 -113.438 -54.719 1 84.06 595 GLU A CA 1
ATOM 4711 C C . GLU A 1 595 ? 14.711 -114.375 -55.281 1 84.06 595 GLU A C 1
ATOM 4713 O O . GLU A 1 595 ? 15.023 -115.375 -55.875 1 84.06 595 GLU A O 1
ATOM 4718 N N . ILE A 1 596 ? 13.492 -114 -55.094 1 81.94 596 ILE A N 1
ATOM 4719 C CA . ILE A 1 596 ? 12.375 -114.812 -55.594 1 81.94 596 ILE A CA 1
ATOM 4720 C C . ILE A 1 596 ? 12.422 -114.875 -57.125 1 81.94 596 ILE A C 1
ATOM 4722 O O . ILE A 1 596 ? 12.164 -115.938 -57.719 1 81.94 596 ILE A O 1
ATOM 4726 N N . GLU A 1 597 ? 12.711 -113.75 -57.75 1 82.19 597 GLU A N 1
ATOM 4727 C CA . GLU A 1 597 ? 12.836 -113.688 -59.219 1 82.19 597 GLU A CA 1
ATOM 4728 C C . GLU A 1 597 ? 13.867 -114.75 -59.688 1 82.19 597 GLU A C 1
ATOM 4730 O O . GLU A 1 597 ? 13.633 -115.438 -60.656 1 82.19 597 GLU A O 1
ATOM 4735 N N . THR A 1 598 ? 14.977 -114.812 -59 1 84.69 598 THR A N 1
ATOM 4736 C CA . THR A 1 598 ? 16.047 -115.688 -59.344 1 84.69 598 THR A CA 1
ATOM 4737 C C . THR A 1 598 ? 15.594 -117.188 -59.156 1 84.69 598 THR A C 1
ATOM 4739 O O . THR A 1 598 ? 15.867 -118 -60.031 1 84.69 598 THR A O 1
ATOM 4742 N N . ILE A 1 599 ? 14.859 -117.312 -58.062 1 81.25 599 ILE A N 1
ATOM 4743 C CA . ILE A 1 599 ? 14.375 -118.688 -57.75 1 81.25 599 ILE A CA 1
ATOM 4744 C C . ILE A 1 599 ? 13.391 -119.125 -58.844 1 81.25 599 ILE A C 1
ATOM 4746 O O . ILE A 1 599 ? 13.422 -120.25 -59.281 1 81.25 599 ILE A O 1
ATOM 4750 N N . VAL A 1 600 ? 12.578 -118.312 -59.375 1 79.81 600 VAL A N 1
ATOM 4751 C CA . VAL A 1 600 ? 11.555 -118.562 -60.375 1 79.81 600 VAL A CA 1
ATOM 4752 C C . VAL A 1 600 ? 12.227 -118.938 -61.688 1 79.81 600 VAL A C 1
ATOM 4754 O O . VAL A 1 600 ? 11.766 -119.875 -62.406 1 79.81 600 VAL A O 1
ATOM 4757 N N . ILE A 1 601 ? 13.336 -118.312 -62.031 1 80.62 601 ILE A N 1
ATOM 4758 C CA . ILE A 1 601 ? 14.078 -118.625 -63.25 1 80.62 601 ILE A CA 1
ATOM 4759 C C . ILE A 1 601 ? 14.633 -120 -63.188 1 80.62 601 ILE A C 1
ATOM 4761 O O . ILE A 1 601 ? 14.5 -120.812 -64.125 1 80.62 601 ILE A O 1
ATOM 4765 N N . GLN A 1 602 ? 15.203 -120.375 -62.062 1 82.19 602 GLN A N 1
ATOM 4766 C CA . GLN A 1 602 ? 15.75 -121.688 -61.875 1 82.19 602 GLN A CA 1
ATOM 4767 C C . GLN A 1 602 ? 14.656 -122.75 -61.906 1 82.19 602 GLN A C 1
ATOM 4769 O O . GLN A 1 602 ? 14.836 -123.812 -62.5 1 82.19 602 GLN A O 1
ATOM 4774 N N . PHE A 1 603 ? 13.531 -122.375 -61.312 1 75.75 603 PHE A N 1
ATOM 4775 C CA . PHE A 1 603 ? 12.367 -123.25 -61.25 1 75.75 603 PHE A CA 1
ATOM 4776 C C . PHE A 1 603 ? 11.859 -123.562 -62.656 1 75.75 603 PHE A C 1
ATOM 4778 O O . PHE A 1 603 ? 11.578 -124.688 -62.969 1 75.75 603 PHE A O 1
ATOM 4785 N N . ARG A 1 604 ? 11.789 -122.625 -63.5 1 78.69 604 ARG A N 1
ATOM 4786 C CA . ARG A 1 604 ? 11.32 -122.812 -64.875 1 78.69 604 ARG A CA 1
ATOM 4787 C C . ARG A 1 604 ? 12.25 -123.688 -65.688 1 78.69 604 ARG A C 1
ATOM 4789 O O . ARG A 1 604 ? 11.797 -124.5 -66.5 1 78.69 604 ARG A O 1
ATOM 4796 N N . SER A 1 605 ? 13.469 -123.562 -65.375 1 83.31 605 SER A N 1
ATOM 4797 C CA . SER A 1 605 ? 14.438 -124.438 -66.062 1 83.31 605 SER A CA 1
ATOM 4798 C C . SER A 1 605 ? 14.242 -125.938 -65.688 1 83.31 605 SER A C 1
ATOM 4800 O O . SER A 1 605 ? 14.258 -126.812 -66.5 1 83.31 605 SER A O 1
ATOM 4802 N N . ALA A 1 606 ? 14.047 -126 -64.375 1 80.25 606 ALA A N 1
ATOM 4803 C CA . ALA A 1 606 ? 13.812 -127.375 -63.906 1 80.25 606 ALA A CA 1
ATOM 4804 C C . ALA A 1 606 ? 12.523 -127.938 -64.5 1 80.25 606 ALA A C 1
ATOM 4806 O O . ALA A 1 606 ? 12.469 -129.125 -64.812 1 80.25 606 ALA A O 1
ATOM 4807 N N . MET A 1 607 ? 11.562 -127.312 -64.688 1 81.81 607 MET A N 1
ATOM 4808 C CA . MET A 1 607 ? 10.297 -127.75 -65.312 1 81.81 607 MET A CA 1
ATOM 4809 C C . MET A 1 607 ? 10.477 -128.125 -66.75 1 81.81 607 MET A C 1
ATOM 4811 O O . MET A 1 607 ? 9.852 -129.125 -67.188 1 81.81 607 MET A O 1
ATOM 4815 N N . LYS A 1 608 ? 11.305 -127.438 -67.375 1 84.06 608 LYS A N 1
ATOM 4816 C CA . LYS A 1 608 ? 11.594 -127.75 -68.812 1 84.06 608 LYS A CA 1
ATOM 4817 C C . LYS A 1 608 ? 12.281 -129.125 -68.875 1 84.06 608 LYS A C 1
ATOM 4819 O O . LYS A 1 608 ? 11.969 -129.875 -69.812 1 84.06 608 LYS A O 1
ATOM 4824 N N . GLU A 1 609 ? 13.133 -129.375 -67.938 1 82.69 609 GLU A N 1
ATOM 4825 C CA . GLU A 1 609 ? 13.82 -130.625 -67.938 1 82.69 609 GLU A CA 1
ATOM 4826 C C . GLU A 1 609 ? 12.828 -131.75 -67.75 1 82.69 609 GLU A C 1
ATOM 4828 O O . GLU A 1 609 ? 12.938 -132.875 -68.375 1 82.69 609 GLU A O 1
ATOM 4833 N N . VAL A 1 610 ? 11.891 -131.5 -66.938 1 83 610 VAL A N 1
ATOM 4834 C CA . VAL A 1 610 ? 10.867 -132.5 -66.625 1 83 610 VAL A CA 1
ATOM 4835 C C . VAL A 1 610 ? 10.023 -132.75 -67.938 1 83 610 VAL A C 1
ATOM 4837 O O . VAL A 1 610 ? 9.695 -133.875 -68.25 1 83 610 VAL A O 1
ATOM 4840 N N . GLU A 1 611 ? 9.734 -131.75 -68.562 1 82.38 611 GLU A N 1
ATOM 4841 C CA . GLU A 1 611 ? 8.953 -131.875 -69.75 1 82.38 611 GLU A CA 1
ATOM 4842 C C . GLU A 1 611 ? 9.664 -132.625 -70.812 1 82.38 611 GLU A C 1
ATOM 4844 O O . GLU A 1 611 ? 9.055 -133.5 -71.5 1 82.38 611 GLU A O 1
ATOM 4849 N N . GLU A 1 612 ? 10.898 -132.5 -71 1 85.31 612 GLU A N 1
ATOM 4850 C CA . GLU A 1 612 ? 11.688 -133.125 -72 1 85.31 612 GLU A CA 1
ATOM 4851 C C . GLU A 1 612 ? 11.789 -134.625 -71.625 1 85.31 612 GLU A C 1
ATOM 4853 O O . GLU A 1 612 ? 11.672 -135.5 -72.5 1 85.31 612 GLU A O 1
ATOM 4858 N N . ALA A 1 613 ? 11.961 -134.75 -70.375 1 82.12 613 ALA A N 1
ATOM 4859 C CA . ALA A 1 613 ? 12.055 -136.125 -69.875 1 82.12 613 ALA A CA 1
ATOM 4860 C C . ALA A 1 613 ? 10.75 -136.875 -70.125 1 82.12 613 ALA A C 1
ATOM 4862 O O . ALA A 1 613 ? 10.766 -138.125 -70.562 1 82.12 613 ALA A O 1
ATOM 4863 N N . MET A 1 614 ? 9.664 -136.25 -70 1 85.5 614 MET A N 1
ATOM 4864 C CA . MET A 1 614 ? 8.352 -136.875 -70.25 1 85.5 614 MET A CA 1
ATOM 4865 C C . MET A 1 614 ? 8.102 -137.125 -71.688 1 85.5 614 MET A C 1
ATOM 4867 O O . MET A 1 614 ? 7.508 -138.125 -72.062 1 85.5 614 MET A O 1
ATOM 4871 N N . GLN A 1 615 ? 8.508 -136.375 -72.625 1 83.5 615 GLN A N 1
ATOM 4872 C CA . GLN A 1 615 ? 8.367 -136.5 -74.062 1 83.5 615 GLN A CA 1
ATOM 4873 C C . GLN A 1 615 ? 9.188 -137.75 -74.5 1 83.5 615 GLN A C 1
ATOM 4875 O O . GLN A 1 615 ? 8.711 -138.5 -75.312 1 83.5 615 GLN A O 1
ATOM 4880 N N . GLU A 1 616 ? 10.328 -137.75 -74 1 84.12 616 GLU A N 1
ATOM 4881 C CA . GLU A 1 616 ? 11.188 -138.875 -74.312 1 84.12 616 GLU A CA 1
ATOM 4882 C C . GLU A 1 616 ? 10.578 -140.125 -73.812 1 84.12 616 GLU A C 1
ATOM 4884 O O . GLU A 1 616 ? 10.586 -141.125 -74.562 1 84.12 616 GLU A O 1
ATOM 4889 N N . MET A 1 617 ? 9.992 -140.125 -72.688 1 81.31 617 MET A N 1
ATOM 4890 C CA . MET A 1 617 ? 9.352 -141.25 -72.125 1 81.31 617 MET A CA 1
ATOM 4891 C C . MET A 1 617 ? 8.18 -141.75 -73 1 81.31 617 MET A C 1
ATOM 4893 O O . MET A 1 617 ? 7.988 -143 -73.25 1 81.31 617 MET A O 1
ATOM 4897 N N . LYS A 1 618 ? 7.449 -140.875 -73.5 1 81.94 618 LYS A N 1
ATOM 4898 C CA . LYS A 1 618 ? 6.336 -141.25 -74.375 1 81.94 618 LYS A CA 1
ATOM 4899 C C . LYS A 1 618 ? 6.828 -141.875 -75.688 1 81.94 618 LYS A C 1
ATOM 4901 O O . LYS A 1 618 ? 6.242 -142.875 -76.125 1 81.94 618 LYS A O 1
ATOM 4906 N N . ARG A 1 619 ? 7.887 -141.375 -76.188 1 85.75 619 ARG A N 1
ATOM 4907 C CA . ARG A 1 619 ? 8.469 -142 -77.438 1 85.75 619 ARG A CA 1
ATOM 4908 C C . ARG A 1 619 ? 8.945 -143.375 -77.188 1 85.75 619 ARG A C 1
ATOM 4910 O O . ARG A 1 619 ? 8.68 -144.25 -78 1 85.75 619 ARG A O 1
ATOM 4917 N N . LEU A 1 620 ? 9.578 -143.5 -76.062 1 82 620 LEU A N 1
ATOM 4918 C CA . LEU A 1 620 ? 10.125 -144.75 -75.688 1 82 620 LEU A CA 1
ATOM 4919 C C . LEU A 1 620 ? 9.016 -145.875 -75.5 1 82 620 LEU A C 1
ATOM 4921 O O . LEU A 1 620 ? 9.141 -147 -75.875 1 82 620 LEU A O 1
ATOM 4925 N N . THR A 1 621 ? 7.922 -145.375 -75 1 83.94 621 THR A N 1
ATOM 4926 C CA . THR A 1 621 ? 6.805 -146.375 -74.75 1 83.94 621 THR A CA 1
ATOM 4927 C C . THR A 1 621 ? 6.156 -146.75 -76.062 1 83.94 621 THR A C 1
ATOM 4929 O O . THR A 1 621 ? 5.727 -147.875 -76.188 1 83.94 621 THR A O 1
ATOM 4932 N N . GLU A 1 622 ? 6.152 -146 -77.062 1 83.81 622 GLU A N 1
ATOM 4933 C CA . GLU A 1 622 ? 5.621 -146.25 -78.375 1 83.81 622 GLU A CA 1
ATOM 4934 C C . GLU A 1 622 ? 6.52 -147.25 -79.125 1 83.81 622 GLU A C 1
ATOM 4936 O O . GLU A 1 622 ? 6.031 -148.25 -79.688 1 83.81 622 GLU A O 1
ATOM 4941 N N . GLU A 1 623 ? 7.73 -147 -79.062 1 85.81 623 GLU A N 1
ATOM 4942 C CA . GLU A 1 623 ? 8.695 -148 -79.625 1 85.81 623 GLU A CA 1
ATOM 4943 C C . GLU A 1 623 ? 8.625 -149.375 -79 1 85.81 623 GLU A C 1
ATOM 4945 O O . GLU A 1 623 ? 8.688 -150.375 -79.688 1 85.81 623 GLU A O 1
ATOM 4950 N N . PHE A 1 624 ? 8.461 -149.125 -77.688 1 84 624 PHE A N 1
ATOM 4951 C CA . PHE A 1 624 ? 8.336 -150.375 -76.938 1 84 624 PHE A CA 1
ATOM 4952 C C . PHE A 1 624 ? 7.129 -151.25 -77.375 1 84 624 PHE A C 1
ATOM 4954 O O . PHE A 1 624 ? 7.238 -152.375 -77.625 1 84 624 PHE A O 1
ATOM 4961 N N . SER A 1 625 ? 6.051 -150.625 -77.562 1 84.56 625 SER A N 1
ATOM 4962 C CA . SER A 1 625 ? 4.828 -151.375 -78 1 84.56 625 SER A CA 1
ATOM 4963 C C . SER A 1 625 ? 5.008 -152 -79.375 1 84.56 625 SER A C 1
ATOM 4965 O O . SER A 1 625 ? 4.57 -153.125 -79.625 1 84.56 625 SER A O 1
ATOM 4967 N N . THR A 1 626 ? 5.688 -151.375 -80.25 1 87 626 THR A N 1
ATOM 4968 C CA . THR A 1 626 ? 5.914 -151.875 -81.625 1 87 626 THR A CA 1
ATOM 4969 C C . THR A 1 626 ? 6.82 -153.125 -81.562 1 87 626 THR A C 1
ATOM 4971 O O . THR A 1 626 ? 6.531 -154.125 -82.188 1 87 626 THR A O 1
ATOM 4974 N N . GLN A 1 627 ? 7.805 -153 -80.688 1 83.06 627 GLN A N 1
ATOM 4975 C CA . GLN A 1 627 ? 8.766 -154 -80.625 1 83.06 627 GLN A CA 1
ATOM 4976 C C . GLN A 1 627 ? 8.133 -155.25 -79.938 1 83.06 627 GLN A C 1
ATOM 4978 O O . GLN A 1 627 ? 8.367 -156.375 -80.375 1 83.06 627 GLN A O 1
ATOM 4983 N N . ALA A 1 628 ? 7.316 -155 -78.938 1 84.38 628 ALA A N 1
ATOM 4984 C CA . ALA A 1 628 ? 6.621 -156.125 -78.312 1 84.38 628 ALA A CA 1
ATOM 4985 C C . ALA A 1 628 ? 5.621 -156.75 -79.25 1 84.38 628 ALA A C 1
ATOM 4987 O O . ALA A 1 628 ? 5.492 -158 -79.25 1 84.38 628 ALA A O 1
ATOM 4988 N N . ALA A 1 629 ? 5.008 -156 -80.062 1 83.19 629 ALA A N 1
ATOM 4989 C CA . ALA A 1 629 ? 4.074 -156.625 -81.062 1 83.19 629 ALA A CA 1
ATOM 4990 C C . ALA A 1 629 ? 4.801 -157.5 -82.062 1 83.19 629 ALA A C 1
ATOM 4992 O O . ALA A 1 629 ? 4.32 -158.5 -82.438 1 83.19 629 ALA A O 1
ATOM 4993 N N . SER A 1 630 ? 5.836 -157 -82.438 1 86.06 630 SER A N 1
ATOM 4994 C CA . SER A 1 630 ? 6.645 -157.75 -83.375 1 86.06 630 SER A CA 1
ATOM 4995 C C . SER A 1 630 ? 7.113 -159.125 -82.75 1 86.06 630 SER A C 1
ATOM 4997 O O . SER A 1 630 ? 7.078 -160.125 -83.375 1 86.06 630 SER A O 1
ATOM 4999 N N . GLY A 1 631 ? 7.477 -158.875 -81.5 1 80.69 631 GLY A N 1
ATOM 5000 C CA . GLY A 1 631 ? 7.867 -160 -80.75 1 80.69 631 GLY A CA 1
ATOM 5001 C C . GLY A 1 631 ? 6.742 -161 -80.625 1 80.69 631 GLY A C 1
ATOM 5002 O O . GLY A 1 631 ? 6.949 -162.25 -80.812 1 80.69 631 GLY A O 1
ATOM 5003 N N . MET A 1 632 ? 5.574 -160.625 -80.5 1 81 632 MET A N 1
ATOM 5004 C CA . MET A 1 632 ? 4.387 -161.5 -80.375 1 81 632 MET A CA 1
ATOM 5005 C C . MET A 1 632 ? 4.094 -162.25 -81.688 1 81 632 MET A C 1
ATOM 5007 O O . MET A 1 632 ? 3.74 -163.375 -81.75 1 81 632 MET A O 1
ATOM 5011 N N . LEU A 1 633 ? 4.289 -161.625 -82.812 1 84.88 633 LEU A N 1
ATOM 5012 C CA . LEU A 1 633 ? 4.066 -162.125 -84.125 1 84.88 633 LEU A CA 1
ATOM 5013 C C . LEU A 1 633 ? 5.078 -163.25 -84.375 1 84.88 633 LEU A C 1
ATOM 5015 O O . LEU A 1 633 ? 4.715 -164.375 -84.938 1 84.88 633 LEU A O 1
ATOM 5019 N N . SER A 1 634 ? 6.211 -162.875 -84 1 83.88 634 SER A N 1
ATOM 5020 C CA . SER A 1 634 ? 7.262 -163.875 -84.188 1 83.88 634 SER A CA 1
ATOM 5021 C C . SER A 1 634 ? 6.988 -165.125 -83.375 1 83.88 634 SER A C 1
ATOM 5023 O O . SER A 1 634 ? 7.227 -166.25 -83.812 1 83.88 634 SER A O 1
ATOM 5025 N N . SER A 1 635 ? 6.488 -164.875 -82.188 1 85.44 635 SER A N 1
ATOM 5026 C CA . SER A 1 635 ? 6.137 -166 -81.312 1 85.44 635 SER A CA 1
ATOM 5027 C C . SER A 1 635 ? 5.008 -166.875 -81.938 1 85.44 635 SER A C 1
ATOM 5029 O O . SER A 1 635 ? 5.062 -168.125 -81.875 1 85.44 635 SER A O 1
ATOM 5031 N N . ARG A 1 636 ? 4.129 -166.25 -82.562 1 83.81 636 ARG A N 1
ATOM 5032 C CA . ARG A 1 636 ? 3.012 -167 -83.188 1 83.81 636 ARG A CA 1
ATOM 5033 C C . ARG A 1 636 ? 3.475 -167.75 -84.375 1 83.81 636 ARG A C 1
ATOM 5035 O O . ARG A 1 636 ? 3.055 -168.875 -84.562 1 83.81 636 ARG A O 1
ATOM 5042 N N . LYS A 1 637 ? 4.254 -167.25 -85.125 1 85.5 637 LYS A N 1
ATOM 5043 C CA . LYS A 1 637 ? 4.777 -168 -86.312 1 85.5 637 LYS A CA 1
ATOM 5044 C C . LYS A 1 637 ? 5.613 -169.125 -85.875 1 85.5 637 LYS A C 1
ATOM 5046 O O . LYS A 1 637 ? 5.566 -170.25 -86.562 1 85.5 637 LYS A O 1
ATOM 5051 N N . THR A 1 638 ? 6.27 -168.875 -84.812 1 83.25 638 THR A N 1
ATOM 5052 C CA . THR A 1 638 ? 7.043 -170 -84.25 1 83.25 638 THR A CA 1
ATOM 5053 C C . THR A 1 638 ? 6.121 -171.125 -83.875 1 83.25 638 THR A C 1
ATOM 5055 O O . THR A 1 638 ? 6.387 -172.25 -84.125 1 83.25 638 THR A O 1
ATOM 5058 N N . SER A 1 639 ? 5.043 -170.75 -83.25 1 84.38 639 SER A N 1
ATOM 5059 C CA . SER A 1 639 ? 4.059 -171.75 -82.875 1 84.38 639 SER A CA 1
ATOM 5060 C C . SER A 1 639 ? 3.488 -172.5 -84.062 1 84.38 639 SER A C 1
ATOM 5062 O O . SER A 1 639 ? 3.365 -173.75 -84.062 1 84.38 639 SER A O 1
ATOM 5064 N N . GLU A 1 640 ? 3.291 -171.875 -85.125 1 84.56 640 GLU A N 1
ATOM 5065 C CA . GLU A 1 640 ? 2.758 -172.5 -86.312 1 84.56 640 GLU A CA 1
ATOM 5066 C C . GLU A 1 640 ? 3.766 -173.5 -87 1 84.56 640 GLU A C 1
ATOM 5068 O O . GLU A 1 640 ? 3.404 -174.5 -87.438 1 84.56 640 GLU A O 1
ATOM 5073 N N . SER A 1 641 ? 4.914 -173 -86.875 1 83.38 641 SER A N 1
ATOM 5074 C CA . SER A 1 641 ? 5.969 -173.75 -87.5 1 83.38 641 SER A CA 1
ATOM 5075 C C . SER A 1 641 ? 6.168 -175.125 -86.688 1 83.38 641 SER A C 1
ATOM 5077 O O . SER A 1 641 ? 6.324 -176.125 -87.312 1 83.38 641 SER A O 1
ATOM 5079 N N . ILE A 1 642 ? 6.043 -175 -85.438 1 84.19 642 ILE A N 1
ATOM 5080 C CA . ILE A 1 642 ? 6.191 -176.25 -84.562 1 84.19 642 ILE A CA 1
ATOM 5081 C C . ILE A 1 642 ? 5.016 -177.125 -84.75 1 84.19 642 ILE A C 1
ATOM 5083 O O . ILE A 1 642 ? 5.195 -178.375 -84.812 1 84.19 642 ILE A O 1
ATOM 5087 N N . HIS A 1 643 ? 3.926 -176.625 -85.062 1 84.19 643 HIS A N 1
ATOM 5088 C CA . HIS A 1 643 ? 2.76 -177.5 -85.312 1 84.19 643 HIS A CA 1
ATOM 5089 C C . HIS A 1 643 ? 2.936 -178.25 -86.625 1 84.19 643 HIS A C 1
ATOM 5091 O O . HIS A 1 643 ? 2.584 -179.375 -86.75 1 84.19 643 HIS A O 1
ATOM 5097 N N . GLU A 1 644 ? 3.506 -177.625 -87.625 1 84.81 644 GLU A N 1
ATOM 5098 C CA . GLU A 1 644 ? 3.775 -178.25 -88.875 1 84.81 644 GLU A CA 1
ATOM 5099 C C . GLU A 1 644 ? 4.762 -179.375 -88.75 1 84.81 644 GLU A C 1
ATOM 5101 O O . GLU A 1 644 ? 4.566 -180.5 -89.312 1 84.81 644 GLU A O 1
ATOM 5106 N N . VAL A 1 645 ? 5.68 -179.125 -87.875 1 84.25 645 VAL A N 1
ATOM 5107 C CA . VAL A 1 645 ? 6.672 -180.125 -87.625 1 84.25 645 VAL A CA 1
ATOM 5108 C C . VAL A 1 645 ? 6 -181.375 -86.938 1 84.25 645 VAL A C 1
ATOM 5110 O O . VAL A 1 645 ? 6.285 -182.5 -87.312 1 84.25 645 VAL A O 1
ATOM 5113 N N . ASN A 1 646 ? 5.094 -181.125 -86.125 1 84.19 646 ASN A N 1
ATOM 5114 C CA . ASN A 1 646 ? 4.348 -182.125 -85.438 1 84.19 646 ASN A CA 1
ATOM 5115 C C . ASN A 1 646 ? 3.516 -183 -86.375 1 84.19 646 ASN A C 1
ATOM 5117 O O . ASN A 1 646 ? 3.463 -184.125 -86.312 1 84.19 646 ASN A O 1
ATOM 5121 N N . GLN A 1 647 ? 2.945 -182.5 -87.375 1 86.94 647 GLN A N 1
ATOM 5122 C CA . GLN A 1 647 ? 2.123 -183.125 -88.375 1 86.94 647 GLN A CA 1
ATOM 5123 C C . GLN A 1 647 ? 2.975 -184 -89.312 1 86.94 647 GLN A C 1
ATOM 5125 O O . GLN A 1 647 ? 2.596 -185.125 -89.562 1 86.94 647 GLN A O 1
ATOM 5130 N N . LYS A 1 648 ? 4.066 -183.5 -89.625 1 84.75 648 LYS A N 1
ATOM 5131 C CA . LYS A 1 648 ? 4.965 -184.25 -90.438 1 84.75 648 LYS A CA 1
ATOM 5132 C C . LYS A 1 648 ? 5.508 -185.5 -89.688 1 84.75 648 LYS A C 1
ATOM 5134 O O . LYS A 1 648 ? 5.602 -186.625 -90.25 1 84.75 648 LYS A O 1
ATOM 5139 N N . ALA A 1 649 ? 5.77 -185.25 -88.438 1 84.12 649 ALA A N 1
ATOM 5140 C CA . ALA A 1 649 ? 6.242 -186.375 -87.562 1 84.12 649 ALA A CA 1
ATOM 5141 C C . ALA A 1 649 ? 5.176 -187.5 -87.438 1 84.12 649 ALA A C 1
ATOM 5143 O O . ALA A 1 649 ? 5.488 -188.625 -87.5 1 84.12 649 ALA A O 1
ATOM 5144 N N . SER A 1 650 ? 3.986 -187.125 -87.438 1 88.06 650 SER A N 1
ATOM 5145 C CA . SER A 1 650 ? 2.883 -188.125 -87.312 1 88.06 650 SER A CA 1
ATOM 5146 C C . SER A 1 650 ? 2.723 -188.875 -88.625 1 88.06 650 SER A C 1
ATOM 5148 O O . SER A 1 650 ? 2.438 -190.125 -88.625 1 88.06 650 SER A O 1
ATOM 5150 N N . ARG A 1 651 ? 2.945 -188.375 -89.688 1 87.38 651 ARG A N 1
ATOM 5151 C CA . ARG A 1 651 ? 2.854 -189 -91 1 87.38 651 ARG A CA 1
ATOM 5152 C C . ARG A 1 651 ? 3.99 -190 -91.125 1 87.38 651 ARG A C 1
ATOM 5154 O O . ARG A 1 651 ? 3.797 -191.125 -91.75 1 87.38 651 ARG A O 1
ATOM 5161 N N . ILE A 1 652 ? 5.008 -189.5 -90.625 1 86.88 652 ILE A N 1
ATOM 5162 C CA . ILE A 1 652 ? 6.145 -190.5 -90.625 1 86.88 652 ILE A CA 1
ATOM 5163 C C . ILE A 1 652 ? 5.82 -191.75 -89.812 1 86.88 652 ILE A C 1
ATOM 5165 O O . ILE A 1 652 ? 6.105 -192.875 -90.25 1 86.88 652 ILE A O 1
ATOM 5169 N N . ASP A 1 653 ? 5.117 -191.5 -88.75 1 84.25 653 ASP A N 1
ATOM 5170 C CA . ASP A 1 653 ? 4.691 -192.625 -87.938 1 84.25 653 ASP A CA 1
ATOM 5171 C C . ASP A 1 653 ? 3.82 -193.625 -88.688 1 84.25 653 ASP A C 1
ATOM 5173 O O . ASP A 1 653 ? 4.02 -194.75 -88.688 1 84.25 653 ASP A O 1
ATOM 5177 N N . GLU A 1 654 ? 3.037 -193.125 -89.5 1 88 654 GLU A N 1
ATOM 5178 C CA . GLU A 1 654 ? 2.111 -194 -90.312 1 88 654 GLU A CA 1
ATOM 5179 C C . GLU A 1 654 ? 2.844 -194.75 -91.375 1 88 654 GLU A C 1
ATOM 5181 O O . GLU A 1 654 ? 2.594 -196 -91.562 1 88 654 GLU A O 1
ATOM 5186 N N . VAL A 1 655 ? 3.676 -194.125 -91.938 1 88.12 655 VAL A N 1
ATOM 5187 C CA . VAL A 1 655 ? 4.387 -194.75 -93.062 1 88.12 655 VAL A CA 1
ATOM 5188 C C . VAL A 1 655 ? 5.316 -195.75 -92.562 1 88.12 655 VAL A C 1
ATOM 5190 O O . VAL A 1 655 ? 5.445 -196.875 -93.188 1 88.12 655 VAL A O 1
ATOM 5193 N N . VAL A 1 656 ? 5.879 -195.5 -91.438 1 87.62 656 VAL A N 1
ATOM 5194 C CA . VAL A 1 656 ? 6.785 -196.5 -90.812 1 87.62 656 VAL A CA 1
ATOM 5195 C C . VAL A 1 656 ? 6.008 -197.75 -90.375 1 87.62 656 VAL A C 1
ATOM 5197 O O . VAL A 1 656 ? 6.504 -198.875 -90.5 1 87.62 656 VAL A O 1
ATOM 5200 N N . ASP A 1 657 ? 4.762 -197.625 -89.938 1 86.12 657 ASP A N 1
ATOM 5201 C CA . ASP A 1 657 ? 3.895 -198.75 -89.625 1 86.12 657 ASP A CA 1
ATOM 5202 C C . ASP A 1 657 ? 3.625 -199.625 -90.812 1 86.12 657 ASP A C 1
ATOM 5204 O O . ASP A 1 657 ? 3.635 -200.875 -90.75 1 86.12 657 ASP A O 1
ATOM 5208 N N . ILE A 1 658 ? 3.479 -199.125 -91.938 1 87.94 658 ILE A N 1
ATOM 5209 C CA . ILE A 1 658 ? 3.24 -199.875 -93.188 1 87.94 658 ILE A CA 1
ATOM 5210 C C . ILE A 1 658 ? 4.484 -200.625 -93.562 1 87.94 658 ILE A C 1
ATOM 5212 O O . ILE A 1 658 ? 4.391 -201.75 -93.875 1 87.94 658 ILE A O 1
ATOM 5216 N N . ILE A 1 659 ? 5.523 -199.875 -93.312 1 86.44 659 ILE A N 1
ATOM 5217 C CA . ILE A 1 659 ? 6.773 -200.625 -93.688 1 86.44 659 ILE A CA 1
ATOM 5218 C C . ILE A 1 659 ? 6.992 -201.75 -92.75 1 86.44 659 ILE A C 1
ATOM 5220 O O . ILE A 1 659 ? 7.453 -202.875 -93.188 1 86.44 659 ILE A O 1
ATOM 5224 N N . ASN A 1 660 ? 6.684 -201.625 -91.562 1 86.38 660 ASN A N 1
ATOM 5225 C CA . ASN A 1 660 ? 6.773 -202.75 -90.562 1 86.38 660 ASN A CA 1
ATOM 5226 C C . ASN A 1 660 ? 5.852 -203.875 -90.938 1 86.38 660 ASN A C 1
ATOM 5228 O O . ASN A 1 660 ? 6.238 -205.125 -90.875 1 86.38 660 ASN A O 1
ATOM 5232 N N . GLU A 1 661 ? 4.691 -203.75 -91.438 1 87 661 GLU A N 1
ATOM 5233 C CA . GLU A 1 661 ? 3.742 -204.75 -91.875 1 87 661 GLU A CA 1
ATOM 5234 C C . GLU A 1 661 ? 4.266 -205.5 -93.125 1 87 661 GLU A C 1
ATOM 5236 O O . GLU A 1 661 ? 4.137 -206.75 -93.25 1 87 661 GLU A O 1
ATOM 5241 N N . ILE A 1 662 ? 4.859 -204.625 -93.938 1 86.75 662 ILE A N 1
ATOM 5242 C CA . ILE A 1 662 ? 5.418 -205.25 -95.125 1 86.75 662 ILE A CA 1
ATOM 5243 C C . ILE A 1 662 ? 6.578 -206.125 -94.812 1 86.75 662 ILE A C 1
ATOM 5245 O O . ILE A 1 662 ? 6.703 -207.25 -95.375 1 86.75 662 ILE A O 1
ATOM 5249 N N . SER A 1 663 ? 7.359 -205.625 -93.875 1 85.75 663 SER A N 1
ATOM 5250 C CA . SER A 1 663 ? 8.492 -206.5 -93.438 1 85.75 663 SER A CA 1
ATOM 5251 C C . SER A 1 663 ? 8.039 -207.75 -92.812 1 85.75 663 SER A C 1
ATOM 5253 O O . SER A 1 663 ? 8.633 -208.875 -93.062 1 85.75 663 SER A O 1
ATOM 5255 N N . GLU A 1 664 ? 6.895 -207.875 -92.188 1 85.25 664 GLU A N 1
ATOM 5256 C CA . GLU A 1 664 ? 6.324 -209.125 -91.625 1 85.25 664 GLU A CA 1
ATOM 5257 C C . GLU A 1 664 ? 5.77 -210.125 -92.688 1 85.25 664 GLU A C 1
ATOM 5259 O O . GLU A 1 664 ? 5.949 -211.25 -92.562 1 85.25 664 GLU A O 1
ATOM 5264 N N . LYS A 1 665 ? 5.215 -209.5 -93.562 1 88.62 665 LYS A N 1
ATOM 5265 C CA . LYS A 1 665 ? 4.645 -210.375 -94.625 1 88.62 665 LYS A CA 1
ATOM 5266 C C . LYS A 1 665 ? 5.738 -211 -95.5 1 88.62 665 LYS A C 1
ATOM 5268 O O . LYS A 1 665 ? 5.617 -212.125 -95.875 1 88.62 665 LYS A O 1
ATOM 5273 N N . THR A 1 666 ? 6.762 -210 -95.688 1 85.06 666 THR A N 1
ATOM 5274 C CA . THR A 1 666 ? 7.914 -210.5 -96.438 1 85.06 666 THR A CA 1
ATOM 5275 C C . THR A 1 666 ? 8.602 -211.625 -95.688 1 85.06 666 THR A C 1
ATOM 5277 O O . THR A 1 666 ? 9.008 -212.625 -96.312 1 85.06 666 THR A O 1
ATOM 5280 N N . ASN A 1 667 ? 8.695 -211.5 -94.438 1 84.31 667 ASN A N 1
ATOM 5281 C CA . ASN A 1 667 ? 9.266 -212.625 -93.562 1 84.31 667 ASN A CA 1
ATOM 5282 C C . ASN A 1 667 ? 8.438 -213.875 -93.625 1 84.31 667 ASN A C 1
ATOM 5284 O O . ASN A 1 667 ? 9 -215 -93.688 1 84.31 667 ASN A O 1
ATOM 5288 N N . LEU A 1 668 ? 7.148 -213.875 -93.688 1 84.38 668 LEU A N 1
ATOM 5289 C CA . LEU A 1 668 ? 6.246 -215 -93.812 1 84.38 668 LEU A CA 1
ATOM 5290 C C . LEU A 1 668 ? 6.34 -215.75 -95.125 1 84.38 668 LEU A C 1
ATOM 5292 O O . LEU A 1 668 ? 6.34 -216.875 -95.25 1 84.38 668 LEU A O 1
ATOM 5296 N N . LEU A 1 669 ? 6.531 -215 -96.125 1 84.69 669 LEU A N 1
ATOM 5297 C CA . LEU A 1 669 ? 6.66 -215.5 -97.5 1 84.69 669 LEU A CA 1
ATOM 5298 C C . LEU A 1 669 ? 7.996 -216.125 -97.688 1 84.69 669 LEU A C 1
ATOM 5300 O O . LEU A 1 669 ? 8.062 -217.25 -98.312 1 84.69 669 LEU A O 1
ATOM 5304 N N . ALA A 1 670 ? 8.977 -215.625 -97.062 1 84.31 670 ALA A N 1
ATOM 5305 C CA . ALA A 1 670 ? 10.312 -216.25 -97.062 1 84.31 670 ALA A CA 1
ATOM 5306 C C . ALA A 1 670 ? 10.359 -217.625 -96.312 1 84.31 670 ALA A C 1
ATOM 5308 O O . ALA A 1 670 ? 11 -218.5 -96.75 1 84.31 670 ALA A O 1
ATOM 5309 N N . LEU A 1 671 ? 9.727 -217.625 -95.312 1 82.69 671 LEU A N 1
ATOM 5310 C CA . LEU A 1 671 ? 9.617 -218.875 -94.5 1 82.69 671 LEU A CA 1
ATOM 5311 C C . LEU A 1 671 ? 8.883 -220 -95.312 1 82.69 671 LEU A C 1
ATOM 5313 O O . LEU A 1 671 ? 9.297 -221.125 -95.25 1 82.69 671 LEU A O 1
ATOM 5317 N N . ASN A 1 672 ? 7.867 -219.75 -95.875 1 78.19 672 ASN A N 1
ATOM 5318 C CA . ASN A 1 672 ? 7.102 -220.625 -96.688 1 78.19 672 ASN A CA 1
ATOM 5319 C C . ASN A 1 672 ? 7.93 -221.125 -97.875 1 78.19 672 ASN A C 1
ATOM 5321 O O . ASN A 1 672 ? 7.84 -222.375 -98.188 1 78.19 672 ASN A O 1
ATOM 5325 N N . ALA A 1 673 ? 8.742 -220.125 -98.5 1 77.19 673 ALA A N 1
ATOM 5326 C CA . ALA A 1 673 ? 9.648 -220.5 -99.562 1 77.19 673 ALA A CA 1
ATOM 5327 C C . ALA A 1 673 ? 10.766 -221.375 -99.125 1 77.19 673 ALA A C 1
ATOM 5329 O O . ALA A 1 673 ? 11.172 -222.375 -99.812 1 77.19 673 ALA A O 1
ATOM 5330 N N . ALA A 1 674 ? 11.25 -221.375 -97.875 1 80.12 674 ALA A N 1
ATOM 5331 C CA . ALA A 1 674 ? 12.258 -222.25 -97.25 1 80.12 674 ALA A CA 1
ATOM 5332 C C . ALA A 1 674 ? 11.703 -223.625 -97 1 80.12 674 ALA A C 1
ATOM 5334 O O . ALA A 1 674 ? 12.398 -224.625 -97.188 1 80.12 674 ALA A O 1
ATOM 5335 N N . ILE A 1 675 ? 10.438 -223.75 -96.625 1 77.56 675 ILE A N 1
ATOM 5336 C CA . ILE A 1 675 ? 9.758 -225 -96.375 1 77.56 675 ILE A CA 1
ATOM 5337 C C . ILE A 1 675 ? 9.594 -225.875 -97.688 1 77.56 675 ILE A C 1
ATOM 5339 O O . ILE A 1 675 ? 9.859 -227 -97.688 1 77.56 675 ILE A O 1
ATOM 5343 N N . GLU A 1 676 ? 9.234 -225.125 -98.688 1 73 676 GLU A N 1
ATOM 5344 C CA . GLU A 1 676 ? 8.992 -225.75 -100 1 73 676 GLU A CA 1
ATOM 5345 C C . GLU A 1 676 ? 10.297 -226.25 -100.625 1 73 676 GLU A C 1
ATOM 5347 O O . GLU A 1 676 ? 10.344 -227.25 -101.312 1 73 676 GLU A O 1
ATOM 5352 N N . ALA A 1 677 ? 11.469 -225.5 -100.375 1 77.31 677 ALA A N 1
ATOM 5353 C CA . ALA A 1 677 ? 12.805 -225.875 -100.875 1 77.31 677 ALA A CA 1
ATOM 5354 C C . ALA A 1 677 ? 13.367 -227 -100.188 1 77.31 677 ALA A C 1
ATOM 5356 O O . ALA A 1 677 ? 14.023 -227.875 -100.812 1 77.31 677 ALA A O 1
ATOM 5357 N N . ALA A 1 678 ? 13.078 -227.375 -99 1 76.75 678 ALA A N 1
ATOM 5358 C CA . ALA A 1 678 ? 13.477 -228.5 -98.25 1 76.75 678 ALA A CA 1
ATOM 5359 C C . ALA A 1 678 ? 12.758 -229.75 -98.75 1 76.75 678 ALA A C 1
ATOM 5361 O O . ALA A 1 678 ? 13.344 -230.875 -98.812 1 76.75 678 ALA A O 1
ATOM 5362 N N . ARG A 1 679 ? 11.57 -229.75 -99.125 1 73.5 679 ARG A N 1
ATOM 5363 C CA . ARG A 1 679 ? 10.695 -230.75 -99.562 1 73.5 679 ARG A CA 1
ATOM 5364 C C . ARG A 1 679 ? 11.117 -231.25 -100.938 1 73.5 679 ARG A C 1
ATOM 5366 O O . ARG A 1 679 ? 10.953 -232.5 -101.25 1 73.5 679 ARG A O 1
ATOM 5373 N N . ALA A 1 680 ? 11.789 -230.375 -101.75 1 74.56 680 ALA A N 1
ATOM 5374 C CA . ALA A 1 680 ? 12.141 -230.75 -103.125 1 74.56 680 ALA A CA 1
ATOM 5375 C C . ALA A 1 680 ? 13.531 -231.375 -103.188 1 74.56 680 ALA A C 1
ATOM 5377 O O . ALA A 1 680 ? 14.008 -231.625 -104.312 1 74.56 680 ALA A O 1
ATOM 5378 N N . GLY A 1 681 ? 14.164 -231.75 -102.062 1 72.38 681 GLY A N 1
ATOM 5379 C CA . GLY A 1 681 ? 15.383 -232.5 -101.875 1 72.38 681 GLY A CA 1
ATOM 5380 C C . GLY A 1 681 ? 16.609 -231.875 -102.5 1 72.38 681 GLY A C 1
ATOM 5381 O O . GLY A 1 681 ? 16.859 -230.625 -102.25 1 72.38 681 GLY A O 1
ATOM 5382 N N . GLU A 1 682 ? 17.297 -232.625 -103.438 1 73.25 682 GLU A N 1
ATOM 5383 C CA . GLU A 1 682 ? 18.578 -232.125 -104 1 73.25 682 GLU A CA 1
ATOM 5384 C C . GLU A 1 682 ? 18.375 -231 -105 1 73.25 682 GLU A C 1
ATOM 5386 O O . GLU A 1 682 ? 19.234 -230.125 -105.125 1 73.25 682 GLU A O 1
ATOM 5391 N N . MET A 1 683 ? 17.328 -230.875 -105.5 1 67.75 683 MET A N 1
ATOM 5392 C CA . MET A 1 683 ? 17.016 -229.875 -106.5 1 67.75 683 MET A CA 1
ATOM 5393 C C . MET A 1 683 ? 16.594 -228.625 -105.938 1 67.75 683 MET A C 1
ATOM 5395 O O . MET A 1 683 ? 16.578 -227.5 -106.625 1 67.75 683 MET A O 1
ATOM 5399 N N . GLY A 1 684 ? 16.531 -228.5 -104.5 1 71.25 684 GLY A N 1
ATOM 5400 C CA . GLY A 1 684 ? 16 -227.375 -103.875 1 71.25 684 GLY A CA 1
ATOM 5401 C C . GLY A 1 684 ? 17.047 -226.5 -103.125 1 71.25 684 GLY A C 1
ATOM 5402 O O . GLY A 1 684 ? 16.734 -225.5 -102.438 1 71.25 684 GLY A O 1
ATOM 5403 N N . LYS A 1 685 ? 18.094 -226.875 -103.125 1 76.12 685 LYS A N 1
ATOM 5404 C CA . LYS A 1 685 ? 19.188 -226.375 -102.312 1 76.12 685 LYS A CA 1
ATOM 5405 C C . LYS A 1 685 ? 19.469 -224.875 -102.688 1 76.12 685 LYS A C 1
ATOM 5407 O O . LYS A 1 685 ? 19.719 -224 -101.812 1 76.12 685 LYS A O 1
ATOM 5412 N N . GLY A 1 686 ? 19.312 -224.625 -103.875 1 74.88 686 GLY A N 1
ATOM 5413 C CA . GLY A 1 686 ? 19.516 -223.25 -104.312 1 74.88 686 GLY A CA 1
ATOM 5414 C C . GLY A 1 686 ? 18.438 -222.25 -103.812 1 74.88 686 GLY A C 1
ATOM 5415 O O . GLY A 1 686 ? 18.719 -221.125 -103.375 1 74.88 686 GLY A O 1
ATOM 5416 N N . PHE A 1 687 ? 17.156 -222.625 -103.625 1 75.19 687 PHE A N 1
ATOM 5417 C CA . PHE A 1 687 ? 16 -221.875 -103.188 1 75.19 687 PHE A CA 1
ATOM 5418 C C . PHE A 1 687 ? 15.992 -221.625 -101.688 1 75.19 687 PHE A C 1
ATOM 5420 O O . PHE A 1 687 ? 15.562 -220.625 -101.188 1 75.19 687 PHE A O 1
ATOM 5427 N N . ALA A 1 688 ? 16.672 -222.5 -101 1 77.81 688 ALA A N 1
ATOM 5428 C CA . ALA A 1 688 ? 16.75 -222.5 -99.5 1 77.81 688 ALA A CA 1
ATOM 5429 C C . ALA A 1 688 ? 17.672 -221.375 -99.062 1 77.81 688 ALA A C 1
ATOM 5431 O O . ALA A 1 688 ? 17.375 -220.625 -98.125 1 77.81 688 ALA A O 1
ATOM 5432 N N . VAL A 1 689 ? 18.625 -221 -99.875 1 81.38 689 VAL A N 1
ATOM 5433 C CA . VAL A 1 689 ? 19.609 -220 -99.562 1 81.38 689 VAL A CA 1
ATOM 5434 C C . VAL A 1 689 ? 19 -218.625 -99.812 1 81.38 689 VAL A C 1
ATOM 5436 O O . VAL A 1 689 ? 19.156 -217.625 -99 1 81.38 689 VAL A O 1
ATOM 5439 N N . VAL A 1 690 ? 18.125 -218.5 -100.75 1 80.88 690 VAL A N 1
ATOM 5440 C CA . VAL A 1 690 ? 17.5 -217.25 -101.125 1 80.88 690 VAL A CA 1
ATOM 5441 C C . VAL A 1 690 ? 16.406 -217 -100.062 1 80.88 690 VAL A C 1
ATOM 5443 O O . VAL A 1 690 ? 16.297 -215.875 -99.625 1 80.88 690 VAL A O 1
ATOM 5446 N N . ALA A 1 691 ? 15.727 -218 -99.625 1 80.06 691 ALA A N 1
ATOM 5447 C CA . ALA A 1 691 ? 14.656 -217.75 -98.688 1 80.06 691 ALA A CA 1
ATOM 5448 C C . ALA A 1 691 ? 15.211 -217.375 -97.312 1 80.06 691 ALA A C 1
ATOM 5450 O O . ALA A 1 691 ? 14.641 -216.5 -96.625 1 80.06 691 ALA A O 1
ATOM 5451 N N . GLN A 1 692 ? 16.5 -217.875 -97 1 82.69 692 GLN A N 1
ATOM 5452 C CA . GLN A 1 692 ? 17.141 -217.625 -95.75 1 82.69 692 GLN A CA 1
ATOM 5453 C C . GLN A 1 692 ? 17.672 -216.125 -95.75 1 82.69 692 GLN A C 1
ATOM 5455 O O . GLN A 1 692 ? 17.562 -215.375 -94.75 1 82.69 692 GLN A O 1
ATOM 5460 N N . GLU A 1 693 ? 17.906 -215.75 -96.938 1 84.12 693 GLU A N 1
ATOM 5461 C CA . GLU A 1 693 ? 18.438 -214.375 -97 1 84.12 693 GLU A CA 1
ATOM 5462 C C . GLU A 1 693 ? 17.328 -213.375 -97 1 84.12 693 GLU A C 1
ATOM 5464 O O . GLU A 1 693 ? 17.484 -212.375 -96.375 1 84.12 693 GLU A O 1
ATOM 5469 N N . ILE A 1 694 ? 16.344 -213.625 -97.438 1 82 694 ILE A N 1
ATOM 5470 C CA . ILE A 1 694 ? 15.211 -212.75 -97.438 1 82 694 ILE A CA 1
ATOM 5471 C C . ILE A 1 694 ? 14.633 -212.625 -96.062 1 82 694 ILE A C 1
ATOM 5473 O O . ILE A 1 694 ? 14.211 -211.5 -95.625 1 82 694 ILE A O 1
ATOM 5477 N N . THR A 1 695 ? 14.57 -213.75 -95.375 1 83.44 695 THR A N 1
ATOM 5478 C CA . THR A 1 695 ? 14.141 -213.75 -93.938 1 83.44 695 THR A CA 1
ATOM 5479 C C . THR A 1 695 ? 15.031 -212.75 -93.125 1 83.44 695 THR A C 1
ATOM 5481 O O . THR A 1 695 ? 14.539 -212 -92.312 1 83.44 695 THR A O 1
ATOM 5484 N N . LYS A 1 696 ? 16.375 -212.75 -93.5 1 85.38 696 LYS A N 1
ATOM 5485 C CA . LYS A 1 696 ? 17.328 -211.875 -92.812 1 85.38 696 LYS A CA 1
ATOM 5486 C C . LYS A 1 696 ? 17.125 -210.5 -93.125 1 85.38 696 LYS A C 1
ATOM 5488 O O . LYS A 1 696 ? 17.156 -209.625 -92.25 1 85.38 696 LYS A O 1
ATOM 5493 N N . LEU A 1 697 ? 16.656 -210.125 -94.25 1 82.94 697 LEU A N 1
ATOM 5494 C CA . LEU A 1 697 ? 16.438 -208.75 -94.688 1 82.94 697 LEU A CA 1
ATOM 5495 C C . LEU A 1 697 ? 15.117 -208.25 -94.188 1 82.94 697 LEU A C 1
ATOM 5497 O O . LEU A 1 697 ? 15.023 -207 -93.812 1 82.94 697 LEU A O 1
ATOM 5501 N N . ALA A 1 698 ? 14.258 -209.125 -94 1 82.5 698 ALA A N 1
ATOM 5502 C CA . ALA A 1 698 ? 12.969 -208.75 -93.438 1 82.5 698 ALA A CA 1
ATOM 5503 C C . ALA A 1 698 ? 13.102 -208.375 -91.938 1 82.5 698 ALA A C 1
ATOM 5505 O O . ALA A 1 698 ? 12.492 -207.5 -91.438 1 82.5 698 ALA A O 1
ATOM 5506 N N . ASP A 1 699 ? 13.922 -209.125 -91.312 1 83.75 699 ASP A N 1
ATOM 5507 C CA . ASP A 1 699 ? 14.195 -208.875 -89.938 1 83.75 699 ASP A CA 1
ATOM 5508 C C . ASP A 1 699 ? 14.945 -207.625 -89.688 1 83.75 699 ASP A C 1
ATOM 5510 O O . ASP A 1 699 ? 14.672 -206.875 -88.75 1 83.75 699 ASP A O 1
ATOM 5514 N N . GLN A 1 700 ? 15.773 -207.25 -90.688 1 85.5 700 GLN A N 1
ATOM 5515 C CA . GLN A 1 700 ? 16.531 -206 -90.625 1 85.5 700 GLN A CA 1
ATOM 5516 C C . GLN A 1 700 ? 15.625 -204.875 -90.875 1 85.5 700 GLN A C 1
ATOM 5518 O O . GLN A 1 700 ? 15.766 -203.75 -90.25 1 85.5 700 GLN A O 1
ATOM 5523 N N . THR A 1 701 ? 14.656 -204.875 -91.688 1 83.62 701 THR A N 1
ATOM 5524 C CA . THR A 1 701 ? 13.711 -203.875 -92 1 83.62 701 THR A CA 1
ATOM 5525 C C . THR A 1 701 ? 12.789 -203.625 -90.812 1 83.62 701 THR A C 1
ATOM 5527 O O . THR A 1 701 ? 12.539 -202.5 -90.438 1 83.62 701 THR A O 1
ATOM 5530 N N . ALA A 1 702 ? 12.445 -204.75 -90.188 1 82.81 702 ALA A N 1
ATOM 5531 C CA . ALA A 1 702 ? 11.586 -204.625 -89 1 82.81 702 ALA A CA 1
ATOM 5532 C C . ALA A 1 702 ? 12.305 -203.875 -87.875 1 82.81 702 ALA A C 1
ATOM 5534 O O . ALA A 1 702 ? 11.727 -203.125 -87.188 1 82.81 702 ALA A O 1
ATOM 5535 N N . GLN A 1 703 ? 13.578 -204.25 -87.75 1 87.44 703 GLN A N 1
ATOM 5536 C CA . GLN A 1 703 ? 14.367 -203.625 -86.75 1 87.44 703 GLN A CA 1
ATOM 5537 C C . GLN A 1 703 ? 14.555 -202.125 -87 1 87.44 703 GLN A C 1
ATOM 5539 O O . GLN A 1 703 ? 14.445 -201.25 -86.062 1 87.44 703 GLN A O 1
ATOM 5544 N N . ASN A 1 704 ? 14.719 -201.75 -88.125 1 84.94 704 ASN A N 1
ATOM 5545 C CA . ASN A 1 704 ? 14.938 -200.375 -88.438 1 84.94 704 ASN A CA 1
ATOM 5546 C C . ASN A 1 704 ? 13.648 -199.5 -88.375 1 84.94 704 ASN A C 1
ATOM 5548 O O . ASN A 1 704 ? 13.672 -198.375 -88 1 84.94 704 ASN A O 1
ATOM 5552 N N . THR A 1 705 ? 12.484 -200.125 -88.625 1 83.62 705 THR A N 1
ATOM 5553 C CA . THR A 1 705 ? 11.195 -199.5 -88.5 1 83.62 705 THR A CA 1
ATOM 5554 C C . THR A 1 705 ? 10.891 -199.125 -87.062 1 83.62 705 THR A C 1
ATOM 5556 O O . THR A 1 705 ? 10.344 -198.125 -86.688 1 83.62 705 THR A O 1
ATOM 5559 N N . ARG A 1 706 ? 11.461 -200.125 -86.125 1 87 706 ARG A N 1
ATOM 5560 C CA . ARG A 1 706 ? 11.289 -199.875 -84.688 1 87 706 ARG A CA 1
ATOM 5561 C C . ARG A 1 706 ? 12.148 -198.625 -84.188 1 87 706 ARG A C 1
ATOM 5563 O O . ARG A 1 706 ? 11.719 -197.875 -83.375 1 87 706 ARG A O 1
ATOM 5570 N N . ASN A 1 707 ? 13.172 -198.625 -85 1 88.19 707 ASN A N 1
ATOM 5571 C CA . ASN A 1 707 ? 14.062 -197.5 -84.688 1 88.19 707 ASN A CA 1
ATOM 5572 C C . ASN A 1 707 ? 13.461 -196.25 -85.125 1 88.19 707 ASN A C 1
ATOM 5574 O O . ASN A 1 707 ? 13.516 -195.25 -84.375 1 88.19 707 ASN A O 1
ATOM 5578 N N . ILE A 1 708 ? 12.859 -196.125 -86.125 1 84.06 708 ILE A N 1
ATOM 5579 C CA . ILE A 1 708 ? 12.242 -194.875 -86.625 1 84.06 708 ILE A CA 1
ATOM 5580 C C . ILE A 1 708 ? 11.062 -194.5 -85.75 1 84.06 708 ILE A C 1
ATOM 5582 O O . ILE A 1 708 ? 10.867 -193.25 -85.438 1 84.06 708 ILE A O 1
ATOM 5586 N N . LEU A 1 709 ? 10.352 -195.625 -85.375 1 83.81 709 LEU A N 1
ATOM 5587 C CA . LEU A 1 709 ? 9.211 -195.375 -84.5 1 83.81 709 LEU A CA 1
ATOM 5588 C C . LEU A 1 709 ? 9.656 -194.75 -83.188 1 83.81 709 LEU A C 1
ATOM 5590 O O . LEU A 1 709 ? 9.016 -193.75 -82.688 1 83.81 709 LEU A O 1
ATOM 5594 N N . SER A 1 710 ? 10.82 -195.125 -82.75 1 88.81 710 SER A N 1
ATOM 5595 C CA . SER A 1 710 ? 11.359 -194.625 -81.5 1 88.81 710 SER A CA 1
ATOM 5596 C C . SER A 1 710 ? 11.812 -193.125 -81.688 1 88.81 710 SER A C 1
ATOM 5598 O O . SER A 1 710 ? 11.539 -192.375 -80.875 1 88.81 710 SER A O 1
ATOM 5600 N N . LEU A 1 711 ? 12.328 -192.75 -82.75 1 83.19 711 LEU A N 1
ATOM 5601 C CA . LEU A 1 711 ? 12.82 -191.5 -83.062 1 83.19 711 LEU A CA 1
ATOM 5602 C C . LEU A 1 711 ? 11.656 -190.5 -83.25 1 83.19 711 LEU A C 1
ATOM 5604 O O . LEU A 1 711 ? 11.719 -189.375 -82.812 1 83.19 711 LEU A O 1
ATOM 5608 N N . THR A 1 712 ? 10.641 -190.875 -83.875 1 81.44 712 THR A N 1
ATOM 5609 C CA . THR A 1 712 ? 9.477 -190.125 -84.062 1 81.44 712 THR A CA 1
ATOM 5610 C C . THR A 1 712 ? 8.766 -189.75 -82.75 1 81.44 712 THR A C 1
ATOM 5612 O O . THR A 1 712 ? 8.273 -188.625 -82.562 1 81.44 712 THR A O 1
ATOM 5615 N N . LEU A 1 713 ? 8.875 -190.875 -81.875 1 85.19 713 LEU A N 1
ATOM 5616 C CA . LEU A 1 713 ? 8.273 -190.625 -80.562 1 85.19 713 LEU A CA 1
ATOM 5617 C C . LEU A 1 713 ? 9.047 -189.625 -79.812 1 85.19 713 LEU A C 1
ATOM 5619 O O . LEU A 1 713 ? 8.453 -188.75 -79.125 1 85.19 713 LEU A O 1
ATOM 5623 N N . GLU A 1 714 ? 10.281 -189.5 -80 1 83.56 714 GLU A N 1
ATOM 5624 C CA . GLU A 1 714 ? 11.125 -188.5 -79.312 1 83.56 714 GLU A CA 1
ATOM 5625 C C . GLU A 1 714 ? 10.93 -187.125 -79.875 1 83.56 714 GLU A C 1
ATOM 5627 O O . GLU A 1 714 ? 10.922 -186.125 -79.188 1 83.56 714 GLU A O 1
ATOM 5632 N N . THR A 1 715 ? 10.719 -187 -81.062 1 79.94 715 THR A N 1
ATOM 5633 C CA . THR A 1 715 ? 10.484 -185.75 -81.75 1 79.94 715 THR A CA 1
ATOM 5634 C C . THR A 1 715 ? 9.156 -185.125 -81.312 1 79.94 715 THR A C 1
ATOM 5636 O O . THR A 1 715 ? 9.094 -183.875 -81.062 1 79.94 715 THR A O 1
ATOM 5639 N N . LYS A 1 716 ? 8.164 -186 -81.25 1 82.19 716 LYS A N 1
ATOM 5640 C CA . LYS A 1 716 ? 6.852 -185.625 -80.812 1 82.19 716 LYS A CA 1
ATOM 5641 C C . LYS A 1 716 ? 6.902 -185 -79.375 1 82.19 716 LYS A C 1
ATOM 5643 O O . LYS A 1 716 ? 6.242 -184 -79.062 1 82.19 716 LYS A O 1
ATOM 5648 N N . LYS A 1 717 ? 7.844 -185.75 -78.625 1 85.19 717 LYS A N 1
ATOM 5649 C CA . LYS A 1 717 ? 8 -185.25 -77.25 1 85.19 717 LYS A CA 1
ATOM 5650 C C . LYS A 1 717 ? 8.695 -183.875 -77.188 1 85.19 717 LYS A C 1
ATOM 5652 O O . LYS A 1 717 ? 8.289 -183 -76.438 1 85.19 717 LYS A O 1
ATOM 5657 N N . ALA A 1 718 ? 9.594 -183.625 -78.062 1 79 718 ALA A N 1
ATOM 5658 C CA . ALA A 1 718 ? 10.32 -182.375 -78.188 1 79 718 ALA A CA 1
ATOM 5659 C C . ALA A 1 718 ? 9.422 -181.25 -78.688 1 79 718 ALA A C 1
ATOM 5661 O O . ALA A 1 718 ? 9.516 -180.125 -78.25 1 79 718 ALA A O 1
ATOM 5662 N N . ILE A 1 719 ? 8.492 -181.5 -79.562 1 81.94 719 ILE A N 1
ATOM 5663 C CA . ILE A 1 719 ? 7.555 -180.625 -80.125 1 81.94 719 ILE A CA 1
ATOM 5664 C C . ILE A 1 719 ? 6.59 -180.125 -79.062 1 81.94 719 ILE A C 1
ATOM 5666 O O . ILE A 1 719 ? 6.316 -178.875 -78.938 1 81.94 719 ILE A O 1
ATOM 5670 N N . VAL A 1 720 ? 6.168 -181.125 -78.188 1 83.81 720 VAL A N 1
ATOM 5671 C CA . VAL A 1 720 ? 5.246 -180.75 -77.125 1 83.81 720 VAL A CA 1
ATOM 5672 C C . VAL A 1 720 ? 5.922 -179.75 -76.188 1 83.81 720 VAL A C 1
ATOM 5674 O O . VAL A 1 720 ? 5.32 -178.75 -75.75 1 83.81 720 VAL A O 1
ATOM 5677 N N . ASN A 1 721 ? 7.191 -180 -75.938 1 82.19 721 ASN A N 1
ATOM 5678 C CA . ASN A 1 721 ? 7.941 -179.125 -75.062 1 82.19 721 ASN A CA 1
ATOM 5679 C C . ASN A 1 721 ? 8.133 -177.75 -75.75 1 82.19 721 ASN A C 1
ATOM 5681 O O . ASN A 1 721 ? 7.996 -176.75 -75.062 1 82.19 721 ASN A O 1
ATOM 5685 N N . SER A 1 722 ? 8.289 -177.5 -77 1 79.12 722 SER A N 1
ATOM 5686 C CA . SER A 1 722 ? 8.484 -176.25 -77.688 1 79.12 722 SER A CA 1
ATOM 5687 C C . SER A 1 722 ? 7.215 -175.5 -77.75 1 79.12 722 SER A C 1
ATOM 5689 O O . SER A 1 722 ? 7.266 -174.25 -77.562 1 79.12 722 SER A O 1
ATOM 5691 N N . VAL A 1 723 ? 6.09 -176.25 -77.938 1 80.62 723 VAL A N 1
ATOM 5692 C CA . VAL A 1 723 ? 4.809 -175.625 -77.938 1 80.62 723 VAL A CA 1
ATOM 5693 C C . VAL A 1 723 ? 4.57 -174.875 -76.562 1 80.62 723 VAL A C 1
ATOM 5695 O O . VAL A 1 723 ? 4.105 -173.75 -76.5 1 80.62 723 VAL A O 1
ATOM 5698 N N . GLN A 1 724 ? 5.043 -175.625 -75.5 1 83.88 724 GLN A N 1
ATOM 5699 C CA . GLN A 1 724 ? 4.852 -175 -74.188 1 83.88 724 GLN A CA 1
ATOM 5700 C C . GLN A 1 724 ? 5.734 -173.75 -73.938 1 83.88 724 GLN A C 1
ATOM 5702 O O . GLN A 1 724 ? 5.305 -172.75 -73.375 1 83.88 724 GLN A O 1
ATOM 5707 N N . MET A 1 725 ? 6.883 -173.75 -74.562 1 80.75 725 MET A N 1
ATOM 5708 C CA . MET A 1 725 ? 7.805 -172.625 -74.375 1 80.75 725 MET A CA 1
ATOM 5709 C C . MET A 1 725 ? 7.34 -171.375 -75.188 1 80.75 725 MET A C 1
ATOM 5711 O O . MET A 1 725 ? 7.438 -170.25 -74.688 1 80.75 725 MET A O 1
ATOM 5715 N N . VAL A 1 726 ? 6.762 -171.5 -76.312 1 81.62 726 VAL A N 1
ATOM 5716 C CA . VAL A 1 726 ? 6.246 -170.5 -77.125 1 81.62 726 VAL A CA 1
ATOM 5717 C C . VAL A 1 726 ? 5.031 -169.875 -76.438 1 81.62 726 VAL A C 1
ATOM 5719 O O . VAL A 1 726 ? 4.859 -168.625 -76.5 1 81.62 726 VAL A O 1
ATOM 5722 N N . GLU A 1 727 ? 4.266 -170.75 -75.812 1 82.25 727 GLU A N 1
ATOM 5723 C CA . GLU A 1 727 ? 3.133 -170.25 -75.062 1 82.25 727 GLU A CA 1
ATOM 5724 C C . GLU A 1 727 ? 3.602 -169.375 -73.938 1 82.25 727 GLU A C 1
ATOM 5726 O O . GLU A 1 727 ? 2.992 -168.375 -73.625 1 82.25 727 GLU A O 1
ATOM 5731 N N . GLY A 1 728 ? 4.648 -169.75 -73.375 1 80.94 728 GLY A N 1
ATOM 5732 C CA . GLY A 1 728 ? 5.234 -169 -72.312 1 80.94 728 GLY A CA 1
ATOM 5733 C C . GLY A 1 728 ? 5.766 -167.625 -72.875 1 80.94 728 GLY A C 1
ATOM 5734 O O . GLY A 1 728 ? 5.598 -166.625 -72.188 1 80.94 728 GLY A O 1
ATOM 5735 N N . MET A 1 729 ? 6.32 -167.375 -74 1 79.44 729 MET A N 1
ATOM 5736 C CA . MET A 1 729 ? 6.816 -166.125 -74.562 1 79.44 729 MET A CA 1
ATOM 5737 C C . MET A 1 729 ? 5.664 -165.25 -74.938 1 79.44 729 MET A C 1
ATOM 5739 O O . MET A 1 729 ? 5.754 -164 -74.688 1 79.44 729 MET A O 1
ATOM 5743 N N . GLU A 1 730 ? 4.691 -165.875 -75.5 1 80.25 730 GLU A N 1
ATOM 5744 C CA . GLU A 1 730 ? 3.521 -165 -75.812 1 80.25 730 GLU A CA 1
ATOM 5745 C C . GLU A 1 730 ? 2.939 -164.375 -74.562 1 80.25 730 GLU A C 1
ATOM 5747 O O . GLU A 1 730 ? 2.549 -163.25 -74.562 1 80.25 730 GLU A O 1
ATOM 5752 N N . SER A 1 731 ? 2.984 -165.25 -73.5 1 85.88 731 SER A N 1
ATOM 5753 C CA . SER A 1 731 ? 2.48 -164.75 -72.25 1 85.88 731 SER A CA 1
ATOM 5754 C C . SER A 1 731 ? 3.371 -163.625 -71.75 1 85.88 731 SER A C 1
ATOM 5756 O O . SER A 1 731 ? 2.875 -162.625 -71.25 1 85.88 731 SER A O 1
ATOM 5758 N N . SER A 1 732 ? 4.613 -163.625 -71.875 1 82.75 732 SER A N 1
ATOM 5759 C CA . SER A 1 732 ? 5.551 -162.625 -71.5 1 82.75 732 SER A CA 1
ATOM 5760 C C . SER A 1 732 ? 5.379 -161.375 -72.25 1 82.75 732 SER A C 1
ATOM 5762 O O . SER A 1 732 ? 5.352 -160.25 -71.688 1 82.75 732 SER A O 1
ATOM 5764 N N . PHE A 1 733 ? 5.164 -161.375 -73.5 1 83.5 733 PHE A N 1
ATOM 5765 C CA . PHE A 1 733 ? 4.949 -160.25 -74.375 1 83.5 733 PHE A CA 1
ATOM 5766 C C . PHE A 1 733 ? 3.635 -159.5 -74 1 83.5 733 PHE A C 1
ATOM 5768 O O . PHE A 1 733 ? 3.555 -158.25 -74 1 83.5 733 PHE A O 1
ATOM 5775 N N . ASN A 1 734 ? 2.664 -160.5 -73.688 1 86.19 734 ASN A N 1
ATOM 5776 C CA . ASN A 1 734 ? 1.384 -159.875 -73.312 1 86.19 734 ASN A CA 1
ATOM 5777 C C . ASN A 1 734 ? 1.502 -159.125 -72 1 86.19 734 ASN A C 1
ATOM 5779 O O . ASN A 1 734 ? 0.951 -158 -71.875 1 86.19 734 ASN A O 1
ATOM 5783 N N . GLN A 1 735 ? 2.318 -159.625 -71.188 1 84.5 735 GLN A N 1
ATOM 5784 C CA . GLN A 1 735 ? 2.51 -158.875 -69.875 1 84.5 735 GLN A CA 1
ATOM 5785 C C . GLN A 1 735 ? 3.322 -157.625 -70.125 1 84.5 735 GLN A C 1
ATOM 5787 O O . GLN A 1 735 ? 3.039 -156.625 -69.5 1 84.5 735 GLN A O 1
ATOM 5792 N N . LEU A 1 736 ? 4.211 -157.5 -70.938 1 81.75 736 LEU A N 1
ATOM 5793 C CA . LEU A 1 736 ? 5.043 -156.375 -71.25 1 81.75 736 LEU A CA 1
ATOM 5794 C C . LEU A 1 736 ? 4.215 -155.25 -71.875 1 81.75 736 LEU A C 1
ATOM 5796 O O . LEU A 1 736 ? 4.371 -154.125 -71.562 1 81.75 736 LEU A O 1
ATOM 5800 N N . LEU A 1 737 ? 3.348 -155.75 -72.812 1 84.31 737 LEU A N 1
ATOM 5801 C CA . LEU A 1 737 ? 2.488 -154.75 -73.438 1 84.31 737 LEU A CA 1
ATOM 5802 C C . LEU A 1 737 ? 1.554 -154.125 -72.438 1 84.31 737 LEU A C 1
ATOM 5804 O O . LEU A 1 737 ? 1.293 -152.875 -72.562 1 84.31 737 LEU A O 1
ATOM 5808 N N . ASN A 1 738 ? 1.21 -155 -71.438 1 86.5 738 ASN A N 1
ATOM 5809 C CA . ASN A 1 738 ? 0.364 -154.375 -70.438 1 86.5 738 ASN A CA 1
ATOM 5810 C C . ASN A 1 738 ? 1.135 -153.375 -69.562 1 86.5 738 ASN A C 1
ATOM 5812 O O . ASN A 1 738 ? 0.633 -152.375 -69.188 1 86.5 738 ASN A O 1
ATOM 5816 N N . ASN A 1 739 ? 2.361 -153.75 -69.25 1 82.12 739 ASN A N 1
ATOM 5817 C CA . ASN A 1 739 ? 3.182 -152.875 -68.438 1 82.12 739 ASN A CA 1
ATOM 5818 C C . ASN A 1 739 ? 3.562 -151.625 -69.125 1 82.12 739 ASN A C 1
ATOM 5820 O O . ASN A 1 739 ? 3.586 -150.5 -68.5 1 82.12 739 ASN A O 1
ATOM 5824 N N . ILE A 1 740 ? 3.748 -151.625 -70.375 1 83.88 740 ILE A N 1
ATOM 5825 C CA . ILE A 1 740 ? 4.148 -150.375 -71.062 1 83.88 740 ILE A CA 1
ATOM 5826 C C . ILE A 1 740 ? 2.975 -149.375 -71.188 1 83.88 740 ILE A C 1
ATOM 5828 O O . ILE A 1 740 ? 3.168 -148.125 -71.188 1 83.88 740 ILE A O 1
ATOM 5832 N N . SER A 1 741 ? 1.806 -150.125 -71.188 1 86.19 741 SER A N 1
ATOM 5833 C CA . SER A 1 741 ? 0.621 -149.25 -71.188 1 86.19 741 SER A CA 1
ATOM 5834 C C . SER A 1 741 ? 0.526 -148.5 -69.875 1 86.19 741 SER A C 1
ATOM 5836 O O . SER A 1 741 ? 0.178 -147.25 -69.875 1 86.19 741 SER A O 1
ATOM 5838 N N . LYS A 1 742 ? 1.001 -149 -68.812 1 85.19 742 LYS A N 1
ATOM 5839 C CA . LYS A 1 742 ? 0.979 -148.375 -67.5 1 85.19 742 LYS A CA 1
ATOM 5840 C C . LYS A 1 742 ? 2.041 -147.25 -67.438 1 85.19 742 LYS A C 1
ATOM 5842 O O . LYS A 1 742 ? 1.813 -146.25 -66.812 1 85.19 742 LYS A O 1
ATOM 5847 N N . VAL A 1 743 ? 3.162 -1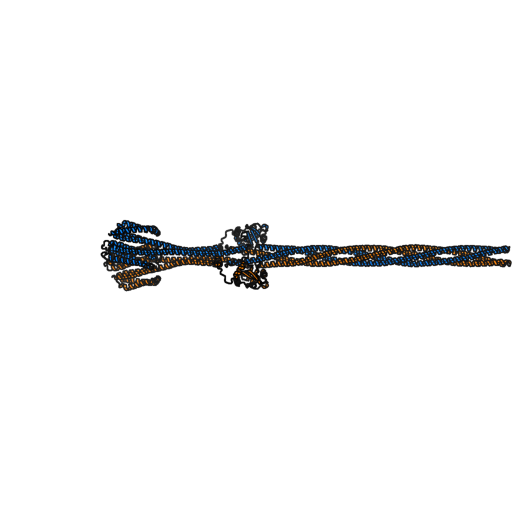47.375 -68 1 81.19 743 VAL A N 1
ATOM 5848 C CA . VAL A 1 743 ? 4.207 -146.375 -68.062 1 81.19 743 VAL A CA 1
ATOM 5849 C C . VAL A 1 743 ? 3.729 -145.125 -68.875 1 81.19 743 VAL A C 1
ATOM 5851 O O . VAL A 1 743 ? 3.951 -144 -68.438 1 81.19 743 VAL A O 1
ATOM 5854 N N . ARG A 1 744 ? 3.057 -145.5 -69.938 1 81.81 744 ARG A N 1
ATOM 5855 C CA . ARG A 1 744 ? 2.506 -144.5 -70.75 1 81.81 744 ARG A CA 1
ATOM 5856 C C . ARG A 1 744 ? 1.504 -143.625 -69.938 1 81.81 744 ARG A C 1
ATOM 5858 O O . ARG A 1 744 ? 1.511 -142.375 -70.062 1 81.81 744 ARG A O 1
ATOM 5865 N N . ASP A 1 745 ? 0.74 -144.375 -69.125 1 83.94 745 ASP A N 1
ATOM 5866 C CA . ASP A 1 745 ? -0.25 -143.625 -68.312 1 83.94 745 ASP A CA 1
ATOM 5867 C C . ASP A 1 745 ? 0.425 -142.75 -67.25 1 83.94 745 ASP A C 1
ATOM 5869 O O . ASP A 1 745 ? 0.006 -141.625 -67 1 83.94 745 ASP A O 1
ATOM 5873 N N . ALA A 1 746 ? 1.481 -143.25 -66.75 1 80.5 746 ALA A N 1
ATOM 5874 C CA . ALA A 1 746 ? 2.213 -142.5 -65.75 1 80.5 746 ALA A CA 1
ATOM 5875 C C . ALA A 1 746 ? 2.879 -141.25 -66.312 1 80.5 746 ALA A C 1
ATOM 5877 O O . ALA A 1 746 ? 2.861 -140.125 -65.75 1 80.5 746 ALA A O 1
ATOM 5878 N N . ALA A 1 747 ? 3.426 -141.25 -67.438 1 79.12 747 ALA A N 1
ATOM 5879 C CA . ALA A 1 747 ? 4.039 -140.125 -68.188 1 79.12 747 ALA A CA 1
ATOM 5880 C C . ALA A 1 747 ? 3.002 -139.125 -68.5 1 79.12 747 ALA A C 1
ATOM 5882 O O . ALA A 1 747 ? 3.277 -137.875 -68.375 1 79.12 747 ALA A O 1
ATOM 5883 N N . SER A 1 748 ? 1.846 -139.75 -68.875 1 85.19 748 SER A N 1
ATOM 5884 C CA . SER A 1 748 ? 0.771 -138.875 -69.188 1 85.19 748 SER A CA 1
ATOM 5885 C C . SER A 1 748 ? 0.346 -138 -67.938 1 85.19 748 SER A C 1
ATOM 5887 O O . SER A 1 748 ? 0.1 -136.875 -68 1 85.19 748 SER A O 1
ATOM 5889 N N . LEU A 1 749 ? 0.421 -138.625 -66.812 1 82.19 749 LEU A N 1
ATOM 5890 C CA . LEU A 1 749 ? 0.065 -138 -65.562 1 82.19 749 LEU A CA 1
ATOM 5891 C C . LEU A 1 749 ? 1.099 -136.875 -65.188 1 82.19 749 LEU A C 1
ATOM 5893 O O . LEU A 1 749 ? 0.742 -135.75 -64.75 1 82.19 749 LEU A O 1
ATOM 5897 N N . VAL A 1 750 ? 2.293 -137.125 -65.312 1 84.38 750 VAL A N 1
ATOM 5898 C CA . VAL A 1 750 ? 3.361 -136.25 -65 1 84.38 750 VAL A CA 1
ATOM 5899 C C . VAL A 1 750 ? 3.279 -135 -65.938 1 84.38 750 VAL A C 1
ATOM 5901 O O . VAL A 1 750 ? 3.43 -133.875 -65.5 1 84.38 750 VAL A O 1
ATOM 5904 N N . SER A 1 751 ? 3.02 -135.375 -67.188 1 85.19 751 SER A N 1
ATOM 5905 C CA . SER A 1 751 ? 2.896 -134.25 -68.125 1 85.19 751 SER A CA 1
ATOM 5906 C C . SER A 1 751 ? 1.759 -133.25 -67.75 1 85.19 751 SER A C 1
ATOM 5908 O O . SER A 1 751 ? 1.912 -132.125 -67.812 1 85.19 751 SER A O 1
ATOM 5910 N N . ASN A 1 752 ? 0.653 -133.875 -67.25 1 87 752 ASN A N 1
ATOM 5911 C CA . ASN A 1 752 ? -0.483 -133 -66.875 1 87 752 ASN A CA 1
ATOM 5912 C C . ASN A 1 752 ? -0.171 -132.25 -65.625 1 87 752 ASN A C 1
ATOM 5914 O O . ASN A 1 752 ? -0.523 -131 -65.5 1 87 752 ASN A O 1
ATOM 5918 N N . ALA A 1 753 ? 0.501 -132.875 -64.75 1 82.44 753 ALA A N 1
ATOM 5919 C CA . ALA A 1 753 ? 0.88 -132.125 -63.5 1 82.44 753 ALA A CA 1
ATOM 5920 C C . ALA A 1 753 ? 1.853 -131 -63.781 1 82.44 753 ALA A C 1
ATOM 5922 O O . ALA A 1 753 ? 1.76 -130 -63.156 1 82.44 753 ALA A O 1
ATOM 5923 N N . LYS A 1 754 ? 2.678 -131.125 -64.625 1 82.94 754 LYS A N 1
ATOM 5924 C CA . LYS A 1 754 ? 3.666 -130.125 -65 1 82.94 754 LYS A CA 1
ATOM 5925 C C . LYS A 1 754 ? 3 -129 -65.625 1 82.94 754 LYS A C 1
ATOM 5927 O O . LYS A 1 754 ? 3.41 -127.812 -65.438 1 82.94 754 LYS A O 1
ATOM 5932 N N . GLU A 1 755 ? 2.004 -129.375 -66.5 1 84.38 755 GLU A N 1
ATOM 5933 C CA . GLU A 1 755 ? 1.271 -128.25 -67.062 1 84.38 755 GLU A CA 1
ATOM 5934 C C . GLU A 1 755 ? 0.618 -127.375 -66 1 84.38 755 GLU A C 1
ATOM 5936 O O . GLU A 1 755 ? 0.649 -126.125 -66.125 1 84.38 755 GLU A O 1
ATOM 5941 N N . LYS A 1 756 ? 0.124 -128 -65.062 1 84.56 756 LYS A N 1
ATOM 5942 C CA . LYS A 1 756 ? -0.461 -127.25 -63.938 1 84.56 756 LYS A CA 1
ATOM 5943 C C . LYS A 1 756 ? 0.604 -126.438 -63.188 1 84.56 756 LYS A C 1
ATOM 5945 O O . LYS A 1 756 ? 0.396 -125.312 -62.844 1 84.56 756 LYS A O 1
ATOM 5950 N N . GLN A 1 757 ? 1.713 -127 -62.969 1 82.5 757 GLN A N 1
ATOM 5951 C CA . GLN A 1 757 ? 2.812 -126.375 -62.25 1 82.5 757 GLN A CA 1
ATOM 5952 C C . GLN A 1 757 ? 3.328 -125.125 -63.031 1 82.5 757 GLN A C 1
ATOM 5954 O O . GLN A 1 757 ? 3.637 -124.125 -62.438 1 82.5 757 GLN A O 1
ATOM 5959 N N . SER A 1 758 ? 3.371 -125.312 -64.312 1 83.88 758 SER A N 1
ATOM 5960 C CA . SER A 1 758 ? 3.826 -124.25 -65.125 1 83.88 758 SER A CA 1
ATOM 5961 C C . SER A 1 758 ? 2.889 -123 -65 1 83.88 758 SER A C 1
ATOM 5963 O O . SER A 1 758 ? 3.342 -121.875 -64.875 1 83.88 758 SER A O 1
ATOM 5965 N N . ARG A 1 759 ? 1.616 -123.188 -64.875 1 86.69 759 ARG A N 1
ATOM 5966 C CA . ARG A 1 759 ? 0.638 -122.125 -64.688 1 86.69 759 ARG A CA 1
ATOM 5967 C C . ARG A 1 759 ? 0.77 -121.5 -63.344 1 86.69 759 ARG A C 1
ATOM 5969 O O . ARG A 1 759 ? 0.659 -120.25 -63.219 1 86.69 759 ARG A O 1
ATOM 5976 N N . ASP A 1 760 ? 1.005 -122.312 -62.375 1 81.81 760 ASP A N 1
ATOM 5977 C CA . ASP A 1 760 ? 1.135 -121.75 -61.031 1 81.81 760 ASP A CA 1
ATOM 5978 C C . ASP A 1 760 ? 2.369 -120.875 -60.906 1 81.81 760 ASP A C 1
ATOM 5980 O O . ASP A 1 760 ? 2.326 -119.812 -60.25 1 81.81 760 ASP A O 1
ATOM 5984 N N . VAL A 1 761 ? 3.428 -121.188 -61.562 1 81.31 761 VAL A N 1
ATOM 5985 C CA . VAL A 1 761 ? 4.648 -120.375 -61.531 1 81.31 761 VAL A CA 1
ATOM 5986 C C . VAL A 1 761 ? 4.402 -119.062 -62.219 1 81.31 761 VAL A C 1
ATOM 5988 O O . VAL A 1 761 ? 4.859 -118 -61.719 1 81.31 761 VAL A O 1
ATOM 5991 N N . ASP A 1 762 ? 3.666 -119.188 -63.25 1 84.06 762 ASP A N 1
ATOM 5992 C CA . ASP A 1 762 ? 3.334 -117.938 -63.938 1 84.06 762 ASP A CA 1
ATOM 5993 C C . ASP A 1 762 ? 2.539 -117 -63.031 1 84.06 762 ASP A C 1
ATOM 5995 O O . ASP A 1 762 ? 2.773 -115.812 -63.031 1 84.06 762 ASP A O 1
ATOM 5999 N N . LYS A 1 763 ? 1.69 -117.562 -62.281 1 86.06 763 LYS A N 1
ATOM 6000 C CA . LYS A 1 763 ? 0.907 -116.75 -61.344 1 86.06 763 LYS A CA 1
ATOM 6001 C C . LYS A 1 763 ? 1.795 -116.188 -60.281 1 86.06 763 LYS A C 1
ATOM 6003 O O . LYS A 1 763 ? 1.604 -115 -59.875 1 86.06 763 LYS A O 1
ATOM 6008 N N . ILE A 1 764 ? 2.742 -116.812 -59.844 1 80.88 764 ILE A N 1
ATOM 6009 C CA . ILE A 1 764 ? 3.662 -116.375 -58.812 1 80.88 764 ILE A CA 1
ATOM 6010 C C . ILE A 1 764 ? 4.484 -115.188 -59.375 1 80.88 764 ILE A C 1
ATOM 6012 O O . ILE A 1 764 ? 4.633 -114.188 -58.719 1 80.88 764 ILE A O 1
ATOM 6016 N N . VAL A 1 765 ? 4.984 -115.375 -60.625 1 81.56 765 VAL A N 1
ATOM 6017 C CA . VAL A 1 765 ? 5.781 -114.312 -61.281 1 81.56 765 VAL A CA 1
ATOM 6018 C C . VAL A 1 765 ? 4.961 -113.062 -61.375 1 81.56 765 VAL A C 1
ATOM 6020 O O . VAL A 1 765 ? 5.457 -111.938 -61.094 1 81.56 765 VAL A O 1
ATOM 6023 N N . ASN A 1 766 ? 3.697 -113.25 -61.719 1 86.12 766 ASN A N 1
ATOM 6024 C CA . ASN A 1 766 ? 2.828 -112.125 -61.875 1 86.12 766 ASN A CA 1
ATOM 6025 C C . ASN A 1 766 ? 2.586 -111.438 -60.531 1 86.12 766 ASN A C 1
ATOM 6027 O O . ASN A 1 766 ? 2.611 -110.188 -60.438 1 86.12 766 ASN A O 1
ATOM 6031 N N . SER A 1 767 ? 2.348 -112.188 -59.562 1 82 767 SER A N 1
ATOM 6032 C CA . SER A 1 767 ? 2.1 -111.688 -58.219 1 82 767 SER A CA 1
ATOM 6033 C C . SER A 1 767 ? 3.326 -110.938 -57.688 1 82 767 SER A C 1
ATOM 6035 O O . SER A 1 767 ? 3.205 -109.875 -57.062 1 82 767 SER A O 1
ATOM 6037 N N . ILE A 1 768 ? 4.484 -111.375 -57.938 1 82.38 768 ILE A N 1
ATOM 6038 C CA . ILE A 1 768 ? 5.738 -110.75 -57.5 1 82.38 768 ILE A CA 1
ATOM 6039 C C . ILE A 1 768 ? 5.934 -109.438 -58.219 1 82.38 768 ILE A C 1
ATOM 6041 O O . ILE A 1 768 ? 6.363 -108.438 -57.625 1 82.38 768 ILE A O 1
ATOM 6045 N N . GLN A 1 769 ? 5.605 -109.5 -59.469 1 84.31 769 GLN A N 1
ATOM 6046 C CA . GLN A 1 769 ? 5.711 -108.25 -60.219 1 84.31 769 GLN A CA 1
ATOM 6047 C C . GLN A 1 769 ? 4.801 -107.188 -59.656 1 84.31 769 GLN A C 1
ATOM 6049 O O . GLN A 1 769 ? 5.176 -106 -59.562 1 84.31 769 GLN A O 1
ATOM 6054 N N . MET A 1 770 ? 3.678 -107.562 -59.125 1 85.81 770 MET A N 1
ATOM 6055 C CA . MET A 1 770 ? 2.748 -106.625 -58.5 1 85.81 770 MET A CA 1
ATOM 6056 C C . MET A 1 770 ? 3.289 -106.062 -57.188 1 85.81 770 MET A C 1
ATOM 6058 O O . MET A 1 770 ? 3.115 -104.938 -56.844 1 85.81 770 MET A O 1
ATOM 6062 N N . ILE A 1 771 ? 3.904 -106.875 -56.5 1 83.81 771 ILE A N 1
ATOM 6063 C CA . ILE A 1 771 ? 4.484 -106.5 -55.219 1 83.81 771 ILE A CA 1
ATOM 6064 C C . ILE A 1 771 ? 5.637 -105.562 -55.438 1 83.81 771 ILE A C 1
ATOM 6066 O O . ILE A 1 771 ? 5.809 -104.562 -54.688 1 83.81 771 ILE A O 1
ATOM 6070 N N . VAL A 1 772 ? 6.461 -105.812 -56.469 1 83.56 772 VAL A N 1
ATOM 6071 C CA . VAL A 1 772 ? 7.543 -104.875 -56.812 1 83.56 772 VAL A CA 1
ATOM 6072 C C . VAL A 1 772 ? 6.969 -103.5 -57.156 1 83.56 772 VAL A C 1
ATOM 6074 O O . VAL A 1 772 ? 7.484 -102.5 -56.688 1 83.56 772 VAL A O 1
ATOM 6077 N N . GLU A 1 773 ? 5.891 -103.562 -57.875 1 86.81 773 GLU A N 1
ATOM 6078 C CA . GLU A 1 773 ? 5.25 -102.25 -58.25 1 86.81 773 GLU A CA 1
ATOM 6079 C C . GLU A 1 773 ? 4.723 -101.562 -57 1 86.81 773 GLU A C 1
ATOM 6081 O O . GLU A 1 773 ? 4.867 -100.312 -56.875 1 86.81 773 GLU A O 1
ATOM 6086 N N . ASN A 1 774 ? 4.133 -102.25 -56.219 1 86 774 ASN A N 1
ATOM 6087 C CA . ASN A 1 774 ? 3.615 -101.688 -54.969 1 86 774 ASN A CA 1
ATOM 6088 C C . ASN A 1 774 ? 4.734 -101.125 -54.094 1 86 774 ASN A C 1
ATOM 6090 O O . ASN A 1 774 ? 4.578 -100.062 -53.469 1 86 774 ASN A O 1
ATOM 6094 N N . SER A 1 775 ? 5.797 -101.812 -53.969 1 86 775 SER A N 1
ATOM 6095 C CA . SER A 1 775 ? 6.949 -101.312 -53.219 1 86 775 SER A CA 1
ATOM 6096 C C . SER A 1 775 ? 7.469 -100 -53.75 1 86 775 SER A C 1
ATOM 6098 O O . SER A 1 775 ? 7.891 -99.125 -52.969 1 86 775 SER A O 1
ATOM 6100 N N . HIS A 1 776 ? 7.363 -99.875 -55.062 1 86 776 HIS A N 1
ATOM 6101 C CA . HIS A 1 776 ? 7.766 -98.562 -55.625 1 86 776 HIS A CA 1
ATOM 6102 C C . HIS A 1 776 ? 6.824 -97.438 -55.219 1 86 776 HIS A C 1
ATOM 6104 O O . HIS A 1 776 ? 7.262 -96.312 -54.969 1 86 776 HIS A O 1
ATOM 6110 N N . GLN A 1 777 ? 5.605 -97.875 -55.156 1 86.56 777 GLN A N 1
ATOM 6111 C CA . GLN A 1 777 ? 4.633 -96.875 -54.75 1 86.56 777 GLN A CA 1
ATOM 6112 C C . GLN A 1 777 ? 4.879 -96.438 -53.281 1 86.56 777 GLN A C 1
ATOM 6114 O O . GLN A 1 777 ? 4.805 -95.25 -52.969 1 86.56 777 GLN A O 1
ATOM 6119 N N . ILE A 1 778 ? 5.16 -97.312 -52.406 1 87.38 778 ILE A N 1
ATOM 6120 C CA . ILE A 1 778 ? 5.453 -97 -51 1 87.38 778 ILE A CA 1
ATOM 6121 C C . ILE A 1 778 ? 6.727 -96.188 -50.906 1 87.38 778 ILE A C 1
ATOM 6123 O O . ILE A 1 778 ? 6.797 -95.25 -50.125 1 87.38 778 ILE A O 1
ATOM 6127 N N . LEU A 1 779 ? 7.703 -96.562 -51.688 1 85.75 779 LEU A N 1
ATOM 6128 C CA . LEU A 1 779 ? 8.945 -95.812 -51.719 1 85.75 779 LEU A CA 1
ATOM 6129 C C . LEU A 1 779 ? 8.688 -94.375 -52.094 1 85.75 779 LEU A C 1
ATOM 6131 O O . LEU A 1 779 ? 9.219 -93.438 -51.438 1 85.75 779 LEU A O 1
ATOM 6135 N N . ASP A 1 780 ? 7.875 -94.125 -53.094 1 88.56 780 ASP A N 1
ATOM 6136 C CA . ASP A 1 780 ? 7.539 -92.812 -53.5 1 88.56 780 ASP A CA 1
ATOM 6137 C C . ASP A 1 780 ? 6.832 -92 -52.406 1 88.56 780 ASP A C 1
ATOM 6139 O O . ASP A 1 780 ? 7.148 -90.875 -52.156 1 88.56 780 ASP A O 1
ATOM 6143 N N . ALA A 1 781 ? 5.926 -92.625 -51.844 1 87.25 781 ALA A N 1
ATOM 6144 C CA . ALA A 1 781 ? 5.18 -92 -50.75 1 87.25 781 ALA A CA 1
ATOM 6145 C C . ALA A 1 781 ? 6.09 -91.688 -49.562 1 87.25 781 ALA A C 1
ATOM 6147 O O . ALA A 1 781 ? 5.98 -90.625 -48.969 1 87.25 781 ALA A O 1
ATOM 6148 N N . ALA A 1 782 ? 6.93 -92.5 -49.219 1 86.56 782 ALA A N 1
ATOM 6149 C CA . ALA A 1 782 ? 7.871 -92.312 -48.125 1 86.56 782 ALA A CA 1
ATOM 6150 C C . ALA A 1 782 ? 8.828 -91.125 -48.438 1 86.56 782 ALA A C 1
ATOM 6152 O O . ALA A 1 782 ? 9.188 -90.375 -47.531 1 86.56 782 ALA A O 1
ATOM 6153 N N . ASN A 1 783 ? 9.211 -91.062 -49.625 1 89.31 783 ASN A N 1
ATOM 6154 C CA . ASN A 1 783 ? 10.062 -89.938 -50 1 89.31 783 ASN A CA 1
ATOM 6155 C C . ASN A 1 783 ? 9.336 -88.625 -49.844 1 89.31 783 ASN A C 1
ATOM 6157 O O . ASN A 1 783 ? 9.93 -87.625 -49.438 1 89.31 783 ASN A O 1
ATOM 6161 N N . GLN A 1 784 ? 8.141 -88.625 -50.25 1 87.38 784 GLN A N 1
ATOM 6162 C CA . GLN A 1 784 ? 7.336 -87.438 -50.062 1 87.38 784 GLN A CA 1
ATOM 6163 C C . GLN A 1 784 ? 7.199 -87.125 -48.594 1 87.38 784 GLN A C 1
ATOM 6165 O O . GLN A 1 784 ? 7.227 -85.938 -48.219 1 87.38 784 GLN A O 1
ATOM 6170 N N . GLU A 1 785 ? 7 -88 -47.719 1 88.88 785 GLU A N 1
ATOM 6171 C CA . GLU A 1 785 ? 6.934 -87.812 -46.281 1 88.88 785 GLU A CA 1
ATOM 6172 C C . GLU A 1 785 ? 8.227 -87.25 -45.75 1 88.88 785 GLU A C 1
ATOM 6174 O O . GLU A 1 785 ? 8.188 -86.375 -44.875 1 88.88 785 GLU A O 1
ATOM 6179 N N . LYS A 1 786 ? 9.242 -87.75 -46.188 1 89.62 786 LYS A N 1
ATOM 6180 C CA . LYS A 1 786 ? 10.539 -87.188 -45.781 1 89.62 786 LYS A CA 1
ATOM 6181 C C . LYS A 1 786 ? 10.672 -85.75 -46.094 1 89.62 786 LYS A C 1
ATOM 6183 O O . LYS A 1 786 ? 11.133 -84.938 -45.281 1 89.62 786 LYS A O 1
ATOM 6188 N N . ILE A 1 787 ? 10.273 -85.312 -47.281 1 87.94 787 ILE A N 1
ATOM 6189 C CA . ILE A 1 787 ? 10.297 -83.938 -47.688 1 87.94 787 ILE A CA 1
ATOM 6190 C C . ILE A 1 787 ? 9.391 -83.125 -46.781 1 87.94 787 ILE A C 1
ATOM 6192 O O . ILE A 1 787 ? 9.789 -82.062 -46.281 1 87.94 787 ILE A O 1
ATOM 6196 N N . ALA A 1 788 ? 8.227 -83.625 -46.594 1 86.19 788 ALA A N 1
ATOM 6197 C CA . ALA A 1 788 ? 7.266 -82.938 -45.719 1 86.19 788 ALA A CA 1
ATOM 6198 C C . ALA A 1 788 ? 7.816 -82.75 -44.312 1 86.19 788 ALA A C 1
ATOM 6200 O O . ALA A 1 788 ? 7.672 -81.688 -43.719 1 86.19 788 ALA A O 1
ATOM 6201 N N . ALA A 1 789 ? 8.391 -83.688 -43.75 1 86.38 789 ALA A N 1
ATOM 6202 C CA . ALA A 1 789 ? 8.977 -83.688 -42.406 1 86.38 789 ALA A CA 1
ATOM 6203 C C . ALA A 1 789 ? 10.078 -82.625 -42.312 1 86.38 789 ALA A C 1
ATOM 6205 O O . ALA A 1 789 ? 10.18 -81.875 -41.344 1 86.38 789 ALA A O 1
ATOM 6206 N N . THR A 1 790 ? 10.867 -82.625 -43.312 1 85.88 790 THR A N 1
ATOM 6207 C CA . THR A 1 790 ? 11.938 -81.625 -43.375 1 85.88 790 THR A CA 1
ATOM 6208 C C . THR A 1 790 ? 11.367 -80.188 -43.406 1 85.88 790 THR A C 1
ATOM 6210 O O . THR A 1 790 ? 11.883 -79.312 -42.75 1 85.88 790 THR A O 1
ATOM 6213 N N . GLU A 1 791 ? 10.359 -80.062 -44.188 1 86.31 791 GLU A N 1
ATOM 6214 C CA . GLU A 1 791 ? 9.703 -78.75 -44.281 1 86.31 791 GLU A CA 1
ATOM 6215 C C . GLU A 1 791 ? 9.094 -78.375 -42.938 1 86.31 791 GLU A C 1
ATOM 6217 O O . GLU A 1 791 ? 9.203 -77.188 -42.531 1 86.31 791 GLU A O 1
ATOM 6222 N N . ILE A 1 792 ? 8.484 -79.188 -42.281 1 85.06 792 ILE A N 1
ATOM 6223 C CA . ILE A 1 792 ? 7.91 -78.938 -40.969 1 85.06 792 ILE A CA 1
ATOM 6224 C C . ILE A 1 792 ? 9.016 -78.562 -40 1 85.06 792 ILE A C 1
ATOM 6226 O O . ILE A 1 792 ? 8.867 -77.625 -39.219 1 85.06 792 ILE A O 1
ATOM 6230 N N . SER A 1 793 ? 10.055 -79.25 -40 1 87.19 793 SER A N 1
ATOM 6231 C CA . SER A 1 793 ? 11.188 -79 -39.094 1 87.19 793 SER A CA 1
ATOM 6232 C C . SER A 1 793 ? 11.727 -77.625 -39.312 1 87.19 793 SER A C 1
ATOM 6234 O O . SER A 1 793 ? 12.008 -76.875 -38.344 1 87.19 793 SER A O 1
ATOM 6236 N N . LYS A 1 794 ? 11.844 -77.188 -40.5 1 85.75 794 LYS A N 1
ATOM 6237 C CA . LYS A 1 794 ? 12.312 -75.812 -40.812 1 85.75 794 LYS A CA 1
ATOM 6238 C C . LYS A 1 794 ? 11.328 -74.75 -40.312 1 85.75 794 LYS A C 1
ATOM 6240 O O . LYS A 1 794 ? 11.734 -73.75 -39.719 1 85.75 794 LYS A O 1
ATOM 6245 N N . SER A 1 795 ? 10.141 -75 -40.625 1 83.69 795 SER A N 1
ATOM 6246 C CA . SER A 1 795 ? 9.102 -74.062 -40.25 1 83.69 795 SER A CA 1
ATOM 6247 C C . SER A 1 795 ? 9.008 -73.938 -38.719 1 83.69 795 SER A C 1
ATOM 6249 O O . SER A 1 795 ? 8.828 -72.812 -38.188 1 83.69 795 SER A O 1
ATOM 6251 N N . ILE A 1 796 ? 9.109 -74.938 -38 1 83.69 796 ILE A N 1
ATOM 6252 C CA . ILE A 1 796 ? 9.016 -74.938 -36.531 1 83.69 796 ILE A CA 1
ATOM 6253 C C . ILE A 1 796 ? 10.195 -74.188 -35.938 1 83.69 796 ILE A C 1
ATOM 6255 O O . ILE A 1 796 ? 10.07 -73.562 -34.906 1 83.69 796 ILE A O 1
ATOM 6259 N N . GLN A 1 797 ? 11.32 -74.312 -36.562 1 82.81 797 GLN A N 1
ATOM 6260 C CA . GLN A 1 797 ? 12.477 -73.5 -36.125 1 82.81 797 GLN A CA 1
ATOM 6261 C C . GLN A 1 797 ? 12.203 -72 -36.188 1 82.81 797 GLN A C 1
ATOM 6263 O O . GLN A 1 797 ? 12.586 -71.25 -35.281 1 82.81 797 GLN A O 1
ATOM 6268 N N . VAL A 1 798 ? 11.617 -71.625 -37.219 1 80 798 VAL A N 1
ATOM 6269 C CA . VAL A 1 798 ? 11.25 -70.188 -37.375 1 80 798 VAL A CA 1
ATOM 6270 C C . VAL A 1 798 ? 10.258 -69.812 -36.281 1 80 798 VAL A C 1
ATOM 6272 O O . VAL A 1 798 ? 10.398 -68.75 -35.688 1 80 798 VAL A O 1
ATOM 6275 N N . ILE A 1 799 ? 9.266 -70.688 -36.031 1 79.06 799 ILE A N 1
ATOM 6276 C CA . ILE A 1 799 ? 8.258 -70.438 -35.031 1 79.06 799 ILE A CA 1
ATOM 6277 C C . ILE A 1 799 ? 8.914 -70.312 -33.656 1 79.06 799 ILE A C 1
ATOM 6279 O O . ILE A 1 799 ? 8.617 -69.375 -32.875 1 79.06 799 ILE A O 1
ATOM 6283 N N . THR A 1 800 ? 9.797 -71.25 -33.375 1 79.94 800 THR A N 1
ATOM 6284 C CA . THR A 1 800 ? 10.508 -71.25 -32.094 1 79.94 800 THR A CA 1
ATOM 6285 C C . THR A 1 800 ? 11.32 -70 -31.906 1 79.94 800 THR A C 1
ATOM 6287 O O . THR A 1 800 ? 11.297 -69.375 -30.844 1 79.94 800 THR A O 1
ATOM 6290 N N . THR A 1 801 ? 12.008 -69.562 -32.906 1 79.5 801 THR A N 1
ATOM 6291 C CA . THR A 1 801 ? 12.781 -68.312 -32.844 1 79.5 801 THR A CA 1
ATOM 6292 C C . THR A 1 801 ? 11.867 -67.062 -32.688 1 79.5 801 THR A C 1
ATOM 6294 O O . THR A 1 801 ? 12.172 -66.188 -31.938 1 79.5 801 THR A O 1
ATOM 6297 N N . GLY A 1 802 ? 10.828 -67.188 -33.5 1 73 802 GLY A N 1
ATOM 6298 C CA . GLY A 1 802 ? 9.836 -66.188 -33.375 1 73 802 GLY A CA 1
ATOM 6299 C C . GLY A 1 802 ? 9.25 -66.062 -31.984 1 73 802 GLY A C 1
ATOM 6300 O O . GLY A 1 802 ? 9.125 -64.938 -31.438 1 73 802 GLY A O 1
ATOM 6301 N N . THR A 1 803 ? 8.906 -67.062 -31.359 1 76.5 803 THR A N 1
ATOM 6302 C CA . THR A 1 803 ? 8.352 -67.125 -30.016 1 76.5 803 THR A CA 1
ATOM 6303 C C . THR A 1 803 ? 9.352 -66.562 -29 1 76.5 803 THR A C 1
ATOM 6305 O O . THR A 1 803 ? 8.961 -65.875 -28.078 1 76.5 803 THR A O 1
ATOM 6308 N N . GLN A 1 804 ? 10.609 -66.938 -29.141 1 78.06 804 GLN A N 1
ATOM 6309 C CA . GLN A 1 804 ? 11.641 -66.375 -28.25 1 78.06 804 GLN A CA 1
ATOM 6310 C C . GLN A 1 804 ? 11.773 -64.875 -28.359 1 78.06 804 GLN A C 1
ATOM 6312 O O . GLN A 1 804 ? 11.93 -64.188 -27.359 1 78.06 804 GLN A O 1
ATOM 6317 N N . THR A 1 805 ? 11.742 -64.438 -29.531 1 73.75 805 THR A N 1
ATOM 6318 C CA . THR A 1 805 ? 11.812 -62.969 -29.766 1 73.75 805 THR A CA 1
ATOM 6319 C C . THR A 1 805 ? 10.648 -62.25 -29.109 1 73.75 805 THR A C 1
ATOM 6321 O O . THR A 1 805 ? 10.828 -61.188 -28.484 1 73.75 805 THR A O 1
ATOM 6324 N N . ILE A 1 806 ? 9.477 -62.781 -29.203 1 70.19 806 ILE A N 1
ATOM 6325 C CA . ILE A 1 806 ? 8.273 -62.188 -28.625 1 70.19 806 ILE A CA 1
ATOM 6326 C C . ILE A 1 806 ? 8.383 -62.219 -27.094 1 70.19 806 ILE A C 1
ATOM 6328 O O . ILE A 1 806 ? 8.047 -61.219 -26.438 1 70.19 806 ILE A O 1
ATOM 6332 N N . ALA A 1 807 ? 8.875 -63.344 -26.547 1 70.75 807 ALA A N 1
ATOM 6333 C CA . ALA A 1 807 ? 9.062 -63.469 -25.109 1 70.75 807 ALA A CA 1
ATOM 6334 C C . ALA A 1 807 ? 10.023 -62.375 -24.594 1 70.75 807 ALA A C 1
ATOM 6336 O O . ALA A 1 807 ? 9.75 -61.719 -23.594 1 70.75 807 ALA A O 1
ATOM 6337 N N . ASP A 1 808 ? 11.164 -62.156 -25.234 1 73.94 808 ASP A N 1
ATOM 6338 C CA . ASP A 1 808 ? 12.164 -61.156 -24.859 1 73.94 808 ASP A CA 1
ATOM 6339 C C . ASP A 1 808 ? 11.586 -59.75 -24.953 1 73.94 808 ASP A C 1
ATOM 6341 O O . ASP A 1 808 ? 11.812 -58.938 -24.062 1 73.94 808 ASP A O 1
ATOM 6345 N N . SER A 1 809 ? 10.922 -59.562 -25.984 1 69.06 809 SER A N 1
ATOM 6346 C CA . SER A 1 809 ? 10.328 -58.25 -26.219 1 69.06 809 SER A CA 1
ATOM 6347 C C . SER A 1 809 ? 9.25 -57.938 -25.188 1 69.06 809 SER A C 1
ATOM 6349 O O . SER A 1 809 ? 9.07 -56.781 -24.797 1 69.06 809 SER A O 1
ATOM 6351 N N . SER A 1 810 ? 8.461 -58.875 -24.75 1 68.44 810 SER A N 1
ATOM 6352 C CA . SER A 1 810 ? 7.43 -58.719 -23.734 1 68.44 810 SER A CA 1
ATOM 6353 C C . SER A 1 810 ? 8.031 -58.281 -22.406 1 68.44 810 SER A C 1
ATOM 6355 O O . SER A 1 810 ? 7.445 -57.438 -21.703 1 68.44 810 SER A O 1
ATOM 6357 N N . LEU A 1 811 ? 9.188 -58.781 -22.047 1 68.5 811 LEU A N 1
ATOM 6358 C CA . LEU A 1 811 ? 9.867 -58.375 -20.828 1 68.5 811 LEU A CA 1
ATOM 6359 C C . LEU A 1 811 ? 10.266 -56.906 -20.891 1 68.5 811 LEU A C 1
ATOM 6361 O O . LEU A 1 811 ? 10.109 -56.156 -19.922 1 68.5 811 LEU A O 1
ATOM 6365 N N . THR A 1 812 ? 10.75 -56.531 -22.016 1 72.12 812 THR A N 1
ATOM 6366 C CA . THR A 1 812 ? 11.141 -55.125 -22.203 1 72.12 812 THR A CA 1
ATOM 6367 C C . THR A 1 812 ? 9.922 -54.219 -22.141 1 72.12 812 THR A C 1
ATOM 6369 O O . THR A 1 812 ? 9.992 -53.125 -21.578 1 72.12 812 THR A O 1
ATOM 6372 N N . LEU A 1 813 ? 8.867 -54.562 -22.719 1 65.31 813 LEU A N 1
ATOM 6373 C CA . LEU A 1 813 ? 7.637 -53.781 -22.703 1 65.31 813 LEU A CA 1
ATOM 6374 C C . LEU A 1 813 ? 7.094 -53.656 -21.281 1 65.31 813 LEU A C 1
ATOM 6376 O O . LEU A 1 813 ? 6.559 -52.594 -20.922 1 65.31 813 LEU A O 1
ATOM 6380 N N . LEU A 1 814 ? 7.141 -54.75 -20.531 1 65.88 814 LEU A N 1
ATOM 6381 C CA . LEU A 1 814 ? 6.742 -54.688 -19.125 1 65.88 814 LEU A CA 1
ATOM 6382 C C . LEU A 1 814 ? 7.562 -53.656 -18.359 1 65.88 814 LEU A C 1
ATOM 6384 O O . LEU A 1 814 ? 7.02 -52.906 -17.547 1 65.88 814 LEU A O 1
ATOM 6388 N N . GLU A 1 815 ? 8.797 -53.656 -18.641 1 72.94 815 GLU A N 1
ATOM 6389 C CA . GLU A 1 815 ? 9.672 -52.688 -18.031 1 72.94 815 GLU A CA 1
ATOM 6390 C C . GLU A 1 815 ? 9.25 -51.25 -18.406 1 72.94 815 GLU A C 1
ATOM 6392 O O . GLU A 1 815 ? 9.227 -50.375 -17.547 1 72.94 815 GLU A O 1
ATOM 6397 N N . ASN A 1 816 ? 8.992 -51.094 -19.672 1 69.69 816 ASN A N 1
ATOM 6398 C CA . ASN A 1 816 ? 8.531 -49.812 -20.156 1 69.69 816 ASN A CA 1
ATOM 6399 C C . ASN A 1 816 ? 7.234 -49.375 -19.484 1 69.69 816 ASN A C 1
ATOM 6401 O O . ASN A 1 816 ? 7.078 -48.219 -19.109 1 69.69 816 ASN A O 1
ATOM 6405 N N . SER A 1 817 ? 6.309 -50.219 -19.344 1 67.94 817 SER A N 1
ATOM 6406 C CA . SER A 1 817 ? 5.035 -49.969 -18.672 1 67.94 817 SER A CA 1
ATOM 6407 C C . SER A 1 817 ? 5.234 -49.594 -17.203 1 67.94 817 SER A C 1
ATOM 6409 O O . SER A 1 817 ? 4.559 -48.719 -16.688 1 67.94 817 SER A O 1
ATOM 6411 N N . ASN A 1 818 ? 6.117 -50.344 -16.625 1 69.94 818 ASN A N 1
ATOM 6412 C CA . ASN A 1 818 ? 6.449 -50.031 -15.234 1 69.94 818 ASN A CA 1
ATOM 6413 C C . ASN A 1 818 ? 7.043 -48.625 -15.094 1 69.94 818 ASN A C 1
ATOM 6415 O O . ASN A 1 818 ? 6.73 -47.906 -14.148 1 69.94 818 ASN A O 1
ATOM 6419 N N . ASP A 1 819 ? 7.863 -48.281 -16 1 69.31 819 ASP A N 1
ATOM 6420 C CA . ASP A 1 819 ? 8.469 -46.969 -16 1 69.31 819 ASP A CA 1
ATOM 6421 C C . ASP A 1 819 ? 7.41 -45.875 -16.141 1 69.31 819 ASP A C 1
ATOM 6423 O O . ASP A 1 819 ? 7.461 -44.844 -15.453 1 69.31 819 ASP A O 1
ATOM 6427 N N . VAL A 1 820 ? 6.539 -46 -16.984 1 65.69 820 VAL A N 1
ATOM 6428 C CA . VAL A 1 820 ? 5.453 -45.062 -17.234 1 65.69 820 VAL A CA 1
ATOM 6429 C C . VAL A 1 820 ? 4.594 -44.938 -15.977 1 65.69 820 VAL A C 1
ATOM 6431 O O . VAL A 1 820 ? 4.172 -43.844 -15.609 1 65.69 820 VAL A O 1
ATOM 6434 N N . GLU A 1 821 ? 4.32 -46.094 -15.367 1 64.56 821 GLU A N 1
ATOM 6435 C CA . GLU A 1 821 ? 3.57 -46.094 -14.109 1 64.56 821 GLU A CA 1
ATOM 6436 C C . GLU A 1 821 ? 4.289 -45.281 -13.039 1 64.56 821 GLU A C 1
ATOM 6438 O O . GLU A 1 821 ? 3.66 -44.531 -12.297 1 64.56 821 GLU A O 1
ATOM 6443 N N . GLN A 1 822 ? 5.547 -45.531 -12.961 1 67.25 822 GLN A N 1
ATOM 6444 C CA . GLN A 1 822 ? 6.344 -44.812 -11.984 1 67.25 822 GLN A CA 1
ATOM 6445 C C . GLN A 1 822 ? 6.324 -43.312 -12.266 1 67.25 822 GLN A C 1
ATOM 6447 O O . GLN A 1 822 ? 6.262 -42.5 -11.336 1 67.25 822 GLN A O 1
ATOM 6452 N N . ILE A 1 823 ? 6.445 -42.969 -13.5 1 64.5 823 ILE A N 1
ATOM 6453 C CA . ILE A 1 823 ? 6.359 -41.562 -13.906 1 64.5 823 ILE A CA 1
ATOM 6454 C C . ILE A 1 823 ? 5.008 -41 -13.492 1 64.5 823 ILE A C 1
ATOM 6456 O O . ILE A 1 823 ? 4.938 -39.875 -12.961 1 64.5 823 ILE A O 1
ATOM 6460 N N . GLY A 1 824 ? 3.977 -41.719 -13.75 1 61.84 824 GLY A N 1
ATOM 6461 C CA . GLY A 1 824 ? 2.643 -41.312 -13.336 1 61.84 824 GLY A CA 1
ATOM 6462 C C . GLY A 1 824 ? 2.514 -41.156 -11.836 1 61.84 824 GLY A C 1
ATOM 6463 O O . GLY A 1 824 ? 1.906 -40.188 -11.367 1 61.84 824 GLY A O 1
ATOM 6464 N N . GLU A 1 825 ? 3.027 -42.031 -11.086 1 60.59 825 GLU A N 1
ATOM 6465 C CA . GLU A 1 825 ? 2.986 -41.938 -9.633 1 60.59 825 GLU A CA 1
ATOM 6466 C C . GLU A 1 825 ? 3.742 -40.719 -9.125 1 60.59 825 GLU A C 1
ATOM 6468 O O . GLU A 1 825 ? 3.291 -40.031 -8.195 1 60.59 825 GLU A O 1
ATOM 6473 N N . ASN A 1 826 ? 4.844 -40.531 -9.688 1 60.72 826 ASN A N 1
ATOM 6474 C CA . ASN A 1 826 ? 5.629 -39.375 -9.297 1 60.72 826 ASN A CA 1
ATOM 6475 C C . ASN A 1 826 ? 4.875 -38.062 -9.562 1 60.72 826 ASN A C 1
ATOM 6477 O O . ASN A 1 826 ? 4.898 -37.156 -8.742 1 60.72 826 ASN A O 1
ATOM 6481 N N . LEU A 1 827 ? 4.277 -38 -10.648 1 60.03 827 LEU A N 1
ATOM 6482 C CA . LEU A 1 827 ? 3.459 -36.844 -10.984 1 60.03 827 LEU A CA 1
ATOM 6483 C C . LEU A 1 827 ? 2.312 -36.688 -9.992 1 60.03 827 LEU A C 1
ATOM 6485 O O . LEU A 1 827 ? 1.997 -35.562 -9.578 1 60.03 827 LEU A O 1
ATOM 6489 N N . GLN A 1 828 ? 1.719 -37.781 -9.672 1 59.91 828 GLN A N 1
ATOM 6490 C CA . GLN A 1 828 ? 0.617 -37.781 -8.719 1 59.91 828 GLN A CA 1
ATOM 6491 C C . GLN A 1 828 ? 1.077 -37.281 -7.359 1 59.91 828 GLN A C 1
ATOM 6493 O O . GLN A 1 828 ? 0.343 -36.531 -6.684 1 59.91 828 GLN A O 1
ATOM 6498 N N . GLN A 1 829 ? 2.154 -37.656 -6.965 1 57.19 829 GLN A N 1
ATOM 6499 C CA . GLN A 1 829 ? 2.697 -37.219 -5.688 1 57.19 829 GLN A CA 1
ATOM 6500 C C . GLN A 1 829 ? 2.902 -35.688 -5.676 1 57.19 829 GLN A C 1
ATOM 6502 O O . GLN A 1 829 ? 2.605 -35.031 -4.684 1 57.19 829 GLN A O 1
ATOM 6507 N N . VAL A 1 830 ? 3.412 -35.188 -6.699 1 55.28 830 VAL A N 1
ATOM 6508 C CA . VAL A 1 830 ? 3.668 -33.75 -6.805 1 55.28 830 VAL A CA 1
ATOM 6509 C C . VAL A 1 830 ? 2.346 -33 -6.789 1 55.28 830 VAL A C 1
ATOM 6511 O O . VAL A 1 830 ? 2.221 -31.969 -6.117 1 55.28 830 VAL A O 1
ATOM 6514 N N . ILE A 1 831 ? 1.379 -33.594 -7.504 1 56.06 831 ILE A N 1
ATOM 6515 C CA . ILE A 1 831 ? 0.052 -33 -7.566 1 56.06 831 ILE A CA 1
ATOM 6516 C C . ILE A 1 831 ? -0.586 -33 -6.18 1 56.06 831 ILE A C 1
ATOM 6518 O O . ILE A 1 831 ? -1.263 -32.062 -5.793 1 56.06 831 ILE A O 1
ATOM 6522 N N . ASN A 1 832 ? -0.39 -34.094 -5.527 1 51.12 832 ASN A N 1
ATOM 6523 C CA . ASN A 1 832 ? -1.001 -34.25 -4.211 1 51.12 832 ASN A CA 1
ATOM 6524 C C . ASN A 1 832 ? -0.419 -33.281 -3.205 1 51.12 832 ASN A C 1
ATOM 6526 O O . ASN A 1 832 ? -1.05 -32.969 -2.191 1 51.12 832 ASN A O 1
ATOM 6530 N N . THR A 1 833 ? 0.758 -32.938 -3.393 1 47.88 833 THR A N 1
ATOM 6531 C CA . THR A 1 833 ? 1.342 -31.953 -2.506 1 47.88 833 THR A CA 1
ATOM 6532 C C . THR A 1 833 ? 0.576 -30.625 -2.594 1 47.88 833 THR A C 1
ATOM 6534 O O . THR A 1 833 ? 0.526 -29.875 -1.627 1 47.88 833 THR A O 1
ATOM 6537 N N . TYR A 1 834 ? 0.096 -30.438 -3.754 1 45.97 834 TYR A N 1
ATOM 6538 C CA . TYR A 1 834 ? -0.683 -29.219 -3.91 1 45.97 834 TYR A CA 1
ATOM 6539 C C . TYR A 1 834 ? -2.176 -29.5 -3.789 1 45.97 834 TYR A C 1
ATOM 6541 O O . TYR A 1 834 ? -2.764 -30.141 -4.664 1 45.97 834 TYR A O 1
ATOM 6549 N N . LYS A 1 835 ? -2.625 -29.984 -2.551 1 46.31 835 LYS A N 1
ATOM 6550 C CA . LYS A 1 835 ? -4 -30.344 -2.211 1 46.31 835 LYS A CA 1
ATOM 6551 C C . LYS A 1 835 ? -4.98 -29.297 -2.729 1 46.31 835 LYS A C 1
ATOM 6553 O O . LYS A 1 835 ? -4.812 -28.094 -2.479 1 46.31 835 LYS A O 1
ATOM 6558 N N . PHE A 1 836 ? -5.523 -29.578 -3.922 1 41.5 836 PHE A N 1
ATOM 6559 C CA . PHE A 1 836 ? -6.656 -28.766 -4.34 1 41.5 836 PHE A CA 1
ATOM 6560 C C . PHE A 1 836 ? -7.973 -29.406 -3.928 1 41.5 836 PHE A C 1
ATOM 6562 O O . PHE A 1 836 ? -8.086 -30.641 -3.887 1 41.5 836 PHE A O 1
ATOM 6569 N N . MET B 1 1 ? -36.719 -24.031 -20.609 1 52.38 1 MET B N 1
ATOM 6570 C CA . MET B 1 1 ? -35.562 -23.469 -19.891 1 52.38 1 MET B CA 1
ATOM 6571 C C . MET B 1 1 ? -34.5 -24.531 -19.641 1 52.38 1 MET B C 1
ATOM 6573 O O . MET B 1 1 ? -34.812 -25.625 -19.156 1 52.38 1 MET B O 1
ATOM 6577 N N . GLY B 1 2 ? -33.469 -24.5 -20.281 1 70.12 2 GLY B N 1
ATOM 6578 C CA . GLY B 1 2 ? -32.5 -25.578 -20.219 1 70.12 2 GLY B CA 1
ATOM 6579 C C . GLY B 1 2 ? -32.062 -25.891 -18.797 1 70.12 2 GLY B C 1
ATOM 6580 O O . GLY B 1 2 ? -32.344 -25.125 -17.875 1 70.12 2 GLY B O 1
ATOM 6581 N N . ASN B 1 3 ? -31.641 -27.172 -18.5 1 83.19 3 ASN B N 1
ATOM 6582 C CA . ASN B 1 3 ? -31.203 -27.609 -17.188 1 83.19 3 ASN B CA 1
ATOM 6583 C C . ASN B 1 3 ? -29.812 -27.078 -16.844 1 83.19 3 ASN B C 1
ATOM 6585 O O . ASN B 1 3 ? -28.984 -26.859 -17.75 1 83.19 3 ASN B O 1
ATOM 6589 N N . GLN B 1 4 ? -29.719 -26.703 -15.609 1 89.56 4 GLN B N 1
ATOM 6590 C CA . GLN B 1 4 ? -28.406 -26.25 -15.148 1 89.56 4 GLN B CA 1
ATOM 6591 C C . GLN B 1 4 ? -27.438 -27.422 -15.016 1 89.56 4 GLN B C 1
ATOM 6593 O O . GLN B 1 4 ? -27.781 -28.469 -14.469 1 89.56 4 GLN B O 1
ATOM 6598 N N . VAL B 1 5 ? -26.281 -27.281 -15.664 1 89.88 5 VAL B N 1
ATOM 6599 C CA . VAL B 1 5 ? -25.188 -28.25 -15.539 1 89.88 5 VAL B CA 1
ATOM 6600 C C . VAL B 1 5 ? -23.984 -27.594 -14.867 1 89.88 5 VAL B C 1
ATOM 6602 O O . VAL B 1 5 ? -23.703 -26.406 -15.094 1 89.88 5 VAL B O 1
ATOM 6605 N N . ASP B 1 6 ? -23.359 -28.344 -14.031 1 90.31 6 ASP B N 1
ATOM 6606 C CA . ASP B 1 6 ? -22.203 -27.812 -13.336 1 90.31 6 ASP B CA 1
ATOM 6607 C C . ASP B 1 6 ? -20.906 -28.219 -14.031 1 90.31 6 ASP B C 1
ATOM 6609 O O . ASP B 1 6 ? -20.797 -29.328 -14.562 1 90.31 6 ASP B O 1
ATOM 6613 N N . ILE B 1 7 ? -19.953 -27.312 -14.062 1 86.88 7 ILE B N 1
ATOM 6614 C CA . ILE B 1 7 ? -18.609 -27.641 -14.539 1 86.88 7 ILE B CA 1
ATOM 6615 C C . ILE B 1 7 ? -18.016 -28.734 -13.664 1 86.88 7 ILE B C 1
ATOM 6617 O O . ILE B 1 7 ? -18.031 -28.641 -12.43 1 86.88 7 ILE B O 1
ATOM 6621 N N . PRO B 1 8 ? -17.578 -29.734 -14.25 1 78.75 8 PRO B N 1
ATOM 6622 C CA . PRO B 1 8 ? -17.016 -30.812 -13.445 1 78.75 8 PRO B CA 1
ATOM 6623 C C . PRO B 1 8 ? -15.867 -30.359 -12.547 1 78.75 8 PRO B C 1
ATOM 6625 O O . PRO B 1 8 ? -15.172 -29.391 -12.875 1 78.75 8 PRO B O 1
ATOM 6628 N N . GLU B 1 9 ? -15.703 -31.062 -11.484 1 71.31 9 GLU B N 1
ATOM 6629 C CA . GLU B 1 9 ? -14.625 -30.734 -10.555 1 71.31 9 GLU B CA 1
ATOM 6630 C C . GLU B 1 9 ? -13.258 -30.906 -11.219 1 71.31 9 GLU B C 1
ATOM 6632 O O . GLU B 1 9 ? -13.07 -31.781 -12.062 1 71.31 9 GLU B O 1
ATOM 6637 N N . ASN B 1 10 ? -12.359 -30 -10.953 1 63.5 10 ASN B N 1
ATOM 6638 C CA . ASN B 1 10 ? -10.984 -30.062 -11.422 1 63.5 10 ASN B CA 1
ATOM 6639 C C . ASN B 1 10 ? -10.891 -29.844 -12.93 1 63.5 10 ASN B C 1
ATOM 6641 O O . ASN B 1 10 ? -10.133 -30.531 -13.617 1 63.5 10 ASN B O 1
ATOM 6645 N N . THR B 1 11 ? -11.898 -29.078 -13.406 1 70.75 11 THR B N 1
ATOM 6646 C CA . THR B 1 11 ? -11.93 -28.75 -14.828 1 70.75 11 THR B CA 1
ATOM 6647 C C . THR B 1 11 ? -11.867 -27.234 -15.031 1 70.75 11 THR B C 1
ATOM 6649 O O . THR B 1 11 ? -12.484 -26.484 -14.281 1 70.75 11 THR B O 1
ATOM 6652 N N . THR B 1 12 ? -10.945 -26.828 -15.883 1 74.44 12 THR B N 1
ATOM 6653 C CA . THR B 1 12 ? -10.906 -25.422 -16.281 1 74.44 12 THR B CA 1
ATOM 6654 C C . THR B 1 12 ? -11.289 -25.266 -17.75 1 74.44 12 THR B C 1
ATOM 6656 O O . THR B 1 12 ? -10.859 -26.047 -18.594 1 74.44 12 THR B O 1
ATOM 6659 N N . LEU B 1 13 ? -12.211 -24.359 -17.938 1 82.06 13 LEU B N 1
ATOM 6660 C CA . LEU B 1 13 ? -12.602 -24.031 -19.297 1 82.06 13 LEU B CA 1
ATOM 6661 C C . LEU B 1 13 ? -11.836 -22.812 -19.812 1 82.06 13 LEU B C 1
ATOM 6663 O O . LEU B 1 13 ? -11.977 -21.703 -19.266 1 82.06 13 LEU B O 1
ATOM 6667 N N . VAL B 1 14 ? -10.938 -23.031 -20.781 1 80 14 VAL B N 1
ATOM 6668 C CA . VAL B 1 14 ? -10.07 -21.938 -21.234 1 80 14 VAL B CA 1
ATOM 6669 C C . VAL B 1 14 ? -10.328 -21.625 -22.703 1 80 14 VAL B C 1
ATOM 6671 O O . VAL B 1 14 ? -10.523 -22.547 -23.5 1 80 14 VAL B O 1
ATOM 6674 N N . SER B 1 15 ? -10.477 -20.438 -23.062 1 84.38 15 SER B N 1
ATOM 6675 C CA . SER B 1 15 ? -10.57 -19.969 -24.438 1 84.38 15 SER B CA 1
ATOM 6676 C C . SER B 1 15 ? -9.727 -18.719 -24.656 1 84.38 15 SER B C 1
ATOM 6678 O O . SER B 1 15 ? -9.562 -17.906 -23.75 1 84.38 15 SER B O 1
ATOM 6680 N N . THR B 1 16 ? -9.062 -18.625 -25.734 1 83.88 16 THR B N 1
ATOM 6681 C CA . THR B 1 16 ? -8.289 -17.453 -26.109 1 83.88 16 THR B CA 1
ATOM 6682 C C . THR B 1 16 ? -8.875 -16.797 -27.359 1 83.88 16 THR B C 1
ATOM 6684 O O . THR B 1 16 ? -9.312 -17.484 -28.281 1 83.88 16 THR B O 1
ATOM 6687 N N . THR B 1 17 ? -9 -15.484 -27.359 1 86.56 17 THR B N 1
ATOM 6688 C CA . THR B 1 17 ? -9.594 -14.734 -28.469 1 86.56 17 THR B CA 1
ATOM 6689 C C . THR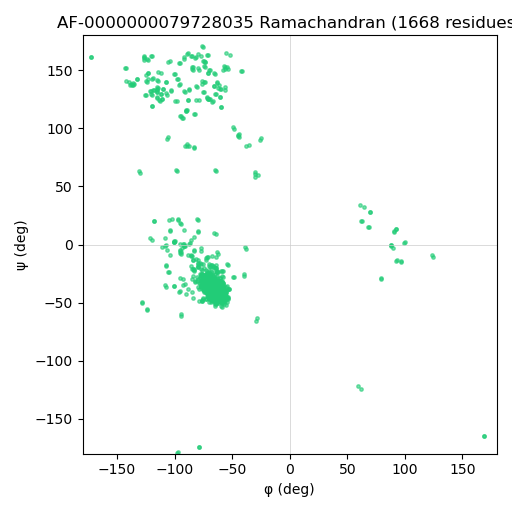 B 1 17 ? -8.586 -13.742 -29.031 1 86.56 17 THR B C 1
ATOM 6691 O O . THR B 1 17 ? -7.547 -13.477 -28.422 1 86.56 17 THR B O 1
ATOM 6694 N N . ASP B 1 18 ? -8.891 -13.297 -30.25 1 85.5 18 ASP B N 1
ATOM 6695 C CA . ASP B 1 18 ? -8.117 -12.188 -30.797 1 85.5 18 ASP B CA 1
ATOM 6696 C C . ASP B 1 18 ? -8.57 -10.859 -30.219 1 85.5 18 ASP B C 1
ATOM 6698 O O . ASP B 1 18 ? -9.336 -10.828 -29.25 1 85.5 18 ASP B O 1
ATOM 6702 N N . ILE B 1 19 ? -8.008 -9.797 -30.734 1 86.62 19 ILE B N 1
ATOM 6703 C CA . ILE B 1 19 ? -8.258 -8.469 -30.172 1 86.62 19 ILE B CA 1
ATOM 6704 C C . ILE B 1 19 ? -9.711 -8.078 -30.406 1 86.62 19 ILE B C 1
ATOM 6706 O O . ILE B 1 19 ? -10.234 -7.176 -29.734 1 86.62 19 ILE B O 1
ATOM 6710 N N . TYR B 1 20 ? -10.391 -8.789 -31.375 1 84.56 20 TYR B N 1
ATOM 6711 C CA . TYR B 1 20 ? -11.766 -8.438 -31.703 1 84.56 20 TYR B CA 1
ATOM 6712 C C . TYR B 1 20 ? -12.75 -9.391 -31.016 1 84.56 20 TYR B C 1
ATOM 6714 O O . TYR B 1 20 ? -13.961 -9.289 -31.219 1 84.56 20 TYR B O 1
ATOM 6722 N N . GLY B 1 21 ? -12.297 -10.312 -30.234 1 85.5 21 GLY B N 1
ATOM 6723 C CA . GLY B 1 21 ? -13.164 -11.195 -29.484 1 85.5 21 GLY B CA 1
ATOM 6724 C C . GLY B 1 21 ? -13.484 -12.484 -30.219 1 85.5 21 GLY B C 1
ATOM 6725 O O . GLY B 1 21 ? -14.375 -13.234 -29.812 1 85.5 21 GLY B O 1
ATOM 6726 N N . LYS B 1 22 ? -12.773 -12.773 -31.25 1 90.19 22 LYS B N 1
ATOM 6727 C CA . LYS B 1 22 ? -12.961 -14.031 -31.984 1 90.19 22 LYS B CA 1
ATOM 6728 C C . LYS B 1 22 ? -12.109 -15.148 -31.375 1 90.19 22 LYS B C 1
ATOM 6730 O O . LYS B 1 22 ? -10.922 -14.953 -31.109 1 90.19 22 LYS B O 1
ATOM 6735 N N . ILE B 1 23 ? -12.727 -16.234 -31.188 1 90.62 23 ILE B N 1
ATOM 6736 C CA . ILE B 1 23 ? -12.062 -17.359 -30.531 1 90.62 23 ILE B CA 1
ATOM 6737 C C . ILE B 1 23 ? -10.984 -17.938 -31.438 1 90.62 23 ILE B C 1
ATOM 6739 O O . ILE B 1 23 ? -11.258 -18.297 -32.594 1 90.62 23 ILE B O 1
ATOM 6743 N N . ILE B 1 24 ? -9.75 -18.031 -30.969 1 86.06 24 ILE B N 1
ATOM 6744 C CA . ILE B 1 24 ? -8.625 -18.547 -31.734 1 86.06 24 ILE B CA 1
ATOM 6745 C C . ILE B 1 24 ? -8.234 -19.922 -31.188 1 86.06 24 ILE B C 1
ATOM 6747 O O . ILE B 1 24 ? -7.656 -20.75 -31.906 1 86.06 24 ILE B O 1
ATOM 6751 N N . GLU B 1 25 ? -8.398 -20 -29.891 1 83 25 GLU B N 1
ATOM 6752 C CA . GLU B 1 25 ? -8.016 -21.266 -29.25 1 83 25 GLU B CA 1
ATOM 6753 C C . GLU B 1 25 ? -8.992 -21.625 -28.141 1 83 25 GLU B C 1
ATOM 6755 O O . GLU B 1 25 ? -9.523 -20.75 -27.453 1 83 25 GLU B O 1
ATOM 6760 N N . ILE B 1 26 ? -9.312 -22.906 -28.047 1 81.94 26 ILE B N 1
ATOM 6761 C CA . ILE B 1 26 ? -10.188 -23.453 -27.016 1 81.94 26 ILE B CA 1
ATOM 6762 C C . ILE B 1 26 ? -9.625 -24.781 -26.516 1 81.94 26 ILE B C 1
ATOM 6764 O O . ILE B 1 26 ? -9.117 -25.578 -27.297 1 81.94 26 ILE B O 1
ATOM 6768 N N . ASN B 1 27 ? -9.711 -24.875 -25.203 1 73.5 27 ASN B N 1
ATOM 6769 C CA . ASN B 1 27 ? -9.125 -26.094 -24.672 1 73.5 27 ASN B CA 1
ATOM 6770 C C . ASN B 1 27 ? -10.086 -27.266 -24.781 1 73.5 27 ASN B C 1
ATOM 6772 O O . ASN B 1 27 ? -11.281 -27.078 -25 1 73.5 27 ASN B O 1
ATOM 6776 N N . HIS B 1 28 ? -9.594 -28.422 -24.719 1 74.81 28 HIS B N 1
ATOM 6777 C CA . HIS B 1 28 ? -10.336 -29.656 -24.906 1 74.81 28 HIS B CA 1
ATOM 6778 C C . HIS B 1 28 ? -11.5 -29.766 -23.938 1 74.81 28 HIS B C 1
ATOM 6780 O O . HIS B 1 28 ? -12.594 -30.188 -24.312 1 74.81 28 HIS B O 1
ATOM 6786 N N . ASP B 1 29 ? -11.305 -29.391 -22.734 1 77 29 ASP B N 1
ATOM 6787 C CA . ASP B 1 29 ? -12.352 -29.5 -21.719 1 77 29 ASP B CA 1
ATOM 6788 C C . ASP B 1 29 ? -13.562 -28.641 -22.094 1 77 29 ASP B C 1
ATOM 6790 O O . ASP B 1 29 ? -14.703 -29.047 -21.859 1 77 29 ASP B O 1
ATOM 6794 N N . MET B 1 30 ? -13.203 -27.562 -22.594 1 86.12 30 MET B N 1
ATOM 6795 C CA . MET B 1 30 ? -14.297 -26.672 -22.969 1 86.12 30 MET B CA 1
ATOM 6796 C C . MET B 1 30 ? -15.07 -27.219 -24.156 1 86.12 30 MET B C 1
ATOM 6798 O O . MET B 1 30 ? -16.297 -27.094 -24.219 1 86.12 30 MET B O 1
ATOM 6802 N N . LEU B 1 31 ? -14.375 -27.75 -25.031 1 84 31 LEU B N 1
ATOM 6803 C CA . LEU B 1 31 ? -15.023 -28.359 -26.172 1 84 31 LEU B CA 1
ATOM 6804 C C . LEU B 1 31 ? -15.938 -29.5 -25.75 1 84 31 LEU B C 1
ATOM 6806 O O . LEU B 1 31 ? -17.094 -29.594 -26.188 1 84 31 LEU B O 1
ATOM 6810 N N . MET B 1 32 ? -15.43 -30.281 -24.875 1 83 32 MET B N 1
ATOM 6811 C CA . MET B 1 32 ? -16.203 -31.438 -24.406 1 83 32 MET B CA 1
ATOM 6812 C C . MET B 1 32 ? -17.406 -30.984 -23.594 1 83 32 MET B C 1
ATOM 6814 O O . MET B 1 32 ? -18.484 -31.578 -23.688 1 83 32 MET B O 1
ATOM 6818 N N . PHE B 1 33 ? -17.141 -30.047 -22.812 1 87.81 33 PHE B N 1
ATOM 6819 C CA . PHE B 1 33 ? -18.172 -29.578 -21.906 1 87.81 33 PHE B CA 1
ATOM 6820 C C . PHE B 1 33 ? -19.25 -28.828 -22.656 1 87.81 33 PHE B C 1
ATOM 6822 O O . PHE B 1 33 ? -20.453 -28.984 -22.391 1 87.81 33 PHE B O 1
ATOM 6829 N N . SER B 1 34 ? -18.906 -28 -23.578 1 89.62 34 SER B N 1
ATOM 6830 C CA . SER B 1 34 ? -19.828 -27.141 -24.297 1 89.62 34 SER B CA 1
ATOM 6831 C C . SER B 1 34 ? -20.625 -27.938 -25.328 1 89.62 34 SER B C 1
ATOM 6833 O O . SER B 1 34 ? -21.734 -27.547 -25.703 1 89.62 34 SER B O 1
ATOM 6835 N N . GLY B 1 35 ? -19.984 -28.938 -25.828 1 86.88 35 GLY B N 1
ATOM 6836 C CA . GLY B 1 35 ? -20.641 -29.75 -26.844 1 86.88 35 GLY B CA 1
ATOM 6837 C C . GLY B 1 35 ? -20.406 -29.25 -28.25 1 86.88 35 GLY B C 1
ATOM 6838 O O . GLY B 1 35 ? -20.875 -29.859 -29.219 1 86.88 35 GLY B O 1
ATOM 6839 N N . PHE B 1 36 ? -19.719 -28.156 -28.375 1 88.12 36 PHE B N 1
ATOM 6840 C CA . PHE B 1 36 ? -19.406 -27.609 -29.688 1 88.12 36 PHE B CA 1
ATOM 6841 C C . PHE B 1 36 ? -18.172 -28.281 -30.266 1 88.12 36 PHE B C 1
ATOM 6843 O O . PHE B 1 36 ? -17.297 -28.75 -29.531 1 88.12 36 PHE B O 1
ATOM 6850 N N . SER B 1 37 ? -18.094 -28.375 -31.578 1 85.56 37 SER B N 1
ATOM 6851 C CA . SER B 1 37 ? -16.875 -28.844 -32.25 1 85.56 37 SER B CA 1
ATOM 6852 C C . SER B 1 37 ? -15.883 -27.703 -32.438 1 85.56 37 SER B C 1
ATOM 6854 O O . SER B 1 37 ? -16.266 -26.531 -32.438 1 85.56 37 SER B O 1
ATOM 6856 N N . ARG B 1 38 ? -14.625 -28.047 -32.5 1 86.88 38 ARG B N 1
ATOM 6857 C CA . ARG B 1 38 ? -13.57 -27.047 -32.688 1 86.88 38 ARG B CA 1
ATOM 6858 C C . ARG B 1 38 ? -13.852 -26.188 -33.906 1 86.88 38 ARG B C 1
ATOM 6860 O O . ARG B 1 38 ? -13.633 -24.984 -33.906 1 86.88 38 ARG B O 1
ATOM 6867 N N . GLU B 1 39 ? -14.391 -26.781 -35.031 1 86 39 GLU B N 1
ATOM 6868 C CA . GLU B 1 39 ? -14.648 -26.094 -36.281 1 86 39 GLU B CA 1
ATOM 6869 C C . GLU B 1 39 ? -15.797 -25.094 -36.125 1 86 39 GLU B C 1
ATOM 6871 O O . GLU B 1 39 ? -15.797 -24.047 -36.75 1 86 39 GLU B O 1
ATOM 6876 N N . GLU B 1 40 ? -16.672 -25.406 -35.219 1 88.81 40 GLU B N 1
ATOM 6877 C CA . GLU B 1 40 ? -17.859 -24.562 -35.031 1 88.81 40 GLU B CA 1
ATOM 6878 C C . GLU B 1 40 ? -17.516 -23.328 -34.188 1 88.81 40 GLU B C 1
ATOM 6880 O O . GLU B 1 40 ? -18.188 -22.297 -34.312 1 88.81 40 GLU B O 1
ATOM 6885 N N . VAL B 1 41 ? -16.531 -23.484 -33.344 1 88.12 41 VAL B N 1
ATOM 6886 C CA . VAL B 1 41 ? -16.328 -22.422 -32.375 1 88.12 41 VAL B CA 1
ATOM 6887 C C . VAL B 1 41 ? -15.18 -21.516 -32.812 1 88.12 41 VAL B C 1
ATOM 6889 O O . VAL B 1 41 ? -15.227 -20.312 -32.594 1 88.12 41 VAL B O 1
ATOM 6892 N N . ILE B 1 42 ? -14.148 -22.094 -33.438 1 88.5 42 ILE B N 1
ATOM 6893 C CA . ILE B 1 42 ? -12.984 -21.312 -33.812 1 88.5 42 ILE B CA 1
ATOM 6894 C C . ILE B 1 42 ? -13.391 -20.25 -34.844 1 88.5 42 ILE B C 1
ATOM 6896 O O . ILE B 1 42 ? -14.023 -20.578 -35.875 1 88.5 42 ILE B O 1
ATOM 6900 N N . GLY B 1 43 ? -13.055 -19.047 -34.656 1 87.88 43 GLY B N 1
ATOM 6901 C CA . GLY B 1 43 ? -13.375 -17.953 -35.562 1 87.88 43 GLY B CA 1
ATOM 6902 C C . GLY B 1 43 ? -14.656 -17.234 -35.219 1 87.88 43 GLY B C 1
ATOM 6903 O O . GLY B 1 43 ? -14.945 -16.172 -35.75 1 87.88 43 GLY B O 1
ATOM 6904 N N . GLU B 1 44 ? -15.438 -17.844 -34.375 1 88.44 44 GLU B N 1
ATOM 6905 C CA . GLU B 1 44 ? -16.703 -17.234 -33.969 1 88.44 44 GLU B CA 1
ATOM 6906 C C . GLU B 1 44 ? -16.516 -16.391 -32.719 1 88.44 44 GLU B C 1
ATOM 6908 O O . GLU B 1 44 ? -15.523 -16.531 -31.984 1 88.44 44 GLU B O 1
ATOM 6913 N N . ASN B 1 45 ? -17.531 -15.484 -32.531 1 89.06 45 ASN B N 1
ATOM 6914 C CA . ASN B 1 45 ? -17.547 -14.68 -31.312 1 89.06 45 ASN B CA 1
ATOM 6915 C C . ASN B 1 45 ? -18.109 -15.461 -30.125 1 89.06 45 ASN B C 1
ATOM 6917 O O . ASN B 1 45 ? -18.953 -16.328 -30.312 1 89.06 45 ASN B O 1
ATOM 6921 N N . HIS B 1 46 ? -17.672 -15.125 -28.906 1 85.88 46 HIS B N 1
ATOM 6922 C CA . HIS B 1 46 ? -18.078 -15.812 -27.688 1 85.88 46 HIS B CA 1
ATOM 6923 C C . HIS B 1 46 ? -19.578 -15.672 -27.438 1 85.88 46 HIS B C 1
ATOM 6925 O O . HIS B 1 46 ? -20.141 -16.391 -26.609 1 85.88 46 HIS B O 1
ATOM 6931 N N . ASN B 1 47 ? -20.188 -14.898 -28.219 1 86.38 47 ASN B N 1
ATOM 6932 C CA . ASN B 1 47 ? -21.625 -14.688 -28.078 1 86.38 47 ASN B CA 1
ATOM 6933 C C . ASN B 1 47 ? -22.406 -15.961 -28.359 1 86.38 47 ASN B C 1
ATOM 6935 O O . ASN B 1 47 ? -23.578 -16.078 -27.953 1 86.38 47 ASN B O 1
ATOM 6939 N N . ILE B 1 48 ? -21.828 -16.875 -29.031 1 84.94 48 ILE B N 1
ATOM 6940 C CA . ILE B 1 48 ? -22.484 -18.141 -29.344 1 84.94 48 ILE B CA 1
ATOM 6941 C C . ILE B 1 48 ? -22.781 -18.906 -28.062 1 84.94 48 ILE B C 1
ATOM 6943 O O . ILE B 1 48 ? -23.656 -19.766 -28.031 1 84.94 48 ILE B O 1
ATOM 6947 N N . MET B 1 49 ? -22.047 -18.594 -27.047 1 88.94 49 MET B N 1
ATOM 6948 C CA . MET B 1 49 ? -22.203 -19.312 -25.797 1 88.94 49 MET B CA 1
ATOM 6949 C C . MET B 1 49 ? -22.875 -18.438 -24.734 1 88.94 49 MET B C 1
ATOM 6951 O O . MET B 1 49 ? -23.047 -18.875 -23.594 1 88.94 49 MET B O 1
ATOM 6955 N N . ARG B 1 50 ? -23.188 -17.281 -25 1 88.94 50 ARG B N 1
ATOM 6956 C CA . ARG B 1 50 ? -23.766 -16.344 -24.047 1 88.94 50 ARG B CA 1
ATOM 6957 C C . ARG B 1 50 ? -25.219 -16.672 -23.766 1 88.94 50 ARG B C 1
ATOM 6959 O O . ARG B 1 50 ? -26 -16.922 -24.703 1 88.94 50 ARG B O 1
ATOM 6966 N N . HIS B 1 51 ? -25.438 -16.688 -22.516 1 89.31 51 HIS B N 1
ATOM 6967 C CA . HIS B 1 51 ? -26.844 -16.875 -22.156 1 89.31 51 HIS B CA 1
ATOM 6968 C C . HIS B 1 51 ? -27.641 -15.602 -22.359 1 89.31 51 HIS B C 1
ATOM 6970 O O . HIS B 1 51 ? -27.172 -14.508 -22.016 1 89.31 51 HIS B O 1
ATOM 6976 N N . PRO B 1 52 ? -28.844 -15.664 -22.844 1 85.56 52 PRO B N 1
ATOM 6977 C CA . PRO B 1 52 ? -29.656 -14.484 -23.141 1 85.56 52 PRO B CA 1
ATOM 6978 C C . PRO B 1 52 ? -30.031 -13.695 -21.891 1 85.56 52 PRO B C 1
ATOM 6980 O O . PRO B 1 52 ? -30.359 -12.508 -21.984 1 85.56 52 PRO B O 1
ATOM 6983 N N . GLU B 1 53 ? -29.984 -14.18 -20.781 1 84.62 53 GLU B N 1
ATOM 6984 C CA . GLU B 1 53 ? -30.391 -13.523 -19.547 1 84.62 53 GLU B CA 1
ATOM 6985 C C . GLU B 1 53 ? -29.281 -12.648 -18.984 1 84.62 53 GLU B C 1
ATOM 6987 O O . GLU B 1 53 ? -29.5 -11.867 -18.062 1 84.62 53 GLU B O 1
ATOM 6992 N N . MET B 1 54 ? -28.141 -12.844 -19.516 1 88.19 54 MET B N 1
ATOM 6993 C CA . MET B 1 54 ? -27.016 -12.078 -19 1 88.19 54 MET B CA 1
ATOM 6994 C C . MET B 1 54 ? -27.125 -10.609 -19.391 1 88.19 54 MET B C 1
ATOM 6996 O O . MET B 1 54 ? -27.25 -10.289 -20.578 1 88.19 54 MET B O 1
ATOM 7000 N N . PRO B 1 55 ? -27.078 -9.695 -18.375 1 86.69 55 PRO B N 1
ATOM 7001 C CA . PRO B 1 55 ? -27.172 -8.266 -18.688 1 86.69 55 PRO B CA 1
ATOM 7002 C C . PRO B 1 55 ? -25.969 -7.762 -19.5 1 86.69 55 PRO B C 1
ATOM 7004 O O . PRO B 1 55 ? -24.844 -8.188 -19.266 1 86.69 55 PRO B O 1
ATOM 7007 N N . ASN B 1 56 ? -26.234 -6.801 -20.344 1 86 56 ASN B N 1
ATOM 7008 C CA . ASN B 1 56 ? -25.203 -6.227 -21.203 1 86 56 ASN B CA 1
ATOM 7009 C C . ASN B 1 56 ? -24.203 -5.41 -20.391 1 86 56 ASN B C 1
ATOM 7011 O O . ASN B 1 56 ? -23.031 -5.27 -20.781 1 86 56 ASN B O 1
ATOM 7015 N N . THR B 1 57 ? -24.672 -4.953 -19.312 1 84.81 57 THR B N 1
ATOM 7016 C CA . THR B 1 57 ? -23.828 -4.105 -18.484 1 84.81 57 THR B CA 1
ATOM 7017 C C . THR B 1 57 ? -22.625 -4.879 -17.969 1 84.81 57 THR B C 1
ATOM 7019 O O . THR B 1 57 ? -21.547 -4.309 -17.781 1 84.81 57 THR B O 1
ATOM 7022 N N . VAL B 1 58 ? -22.781 -6.137 -17.766 1 85.38 58 VAL B N 1
ATOM 7023 C CA . VAL B 1 58 ? -21.688 -6.961 -17.25 1 85.38 58 VAL B CA 1
ATOM 7024 C C . VAL B 1 58 ? -20.578 -7.062 -18.297 1 85.38 58 VAL B C 1
ATOM 7026 O O . VAL B 1 58 ? -19.406 -6.938 -17.953 1 85.38 58 VAL B O 1
ATOM 7029 N N . PHE B 1 59 ? -21.016 -7.207 -19.5 1 87.44 59 PHE B N 1
ATOM 7030 C CA . PHE B 1 59 ? -20.016 -7.352 -20.547 1 87.44 59 PHE B CA 1
ATOM 7031 C C . PHE B 1 59 ? -19.375 -6.008 -20.875 1 87.44 59 PHE B C 1
ATOM 7033 O O . PHE B 1 59 ? -18.203 -5.949 -21.25 1 87.44 59 PHE B O 1
ATOM 7040 N N . LYS B 1 60 ? -20.109 -4.891 -20.734 1 86.19 60 LYS B N 1
ATOM 7041 C CA . LYS B 1 60 ? -19.531 -3.564 -20.891 1 86.19 60 LYS B CA 1
ATOM 7042 C C . LYS B 1 60 ? -18.438 -3.314 -19.859 1 86.19 60 LYS B C 1
ATOM 7044 O O . LYS B 1 60 ? -17.391 -2.738 -20.188 1 86.19 60 LYS B O 1
ATOM 7049 N N . GLU B 1 61 ? -18.766 -3.76 -18.703 1 84.06 61 GLU B N 1
ATOM 7050 C CA . GLU B 1 61 ? -17.766 -3.639 -17.641 1 84.06 61 GLU B CA 1
ATOM 7051 C C . GLU B 1 61 ? -16.547 -4.5 -17.938 1 84.06 61 GLU B C 1
ATOM 7053 O O . GLU B 1 61 ? -15.414 -4.082 -17.688 1 84.06 61 GLU B O 1
ATOM 7058 N N . MET B 1 62 ? -16.828 -5.637 -18.375 1 85.5 62 MET B N 1
ATOM 7059 C CA . MET B 1 62 ? -15.734 -6.555 -18.703 1 85.5 62 MET B CA 1
ATOM 7060 C C . MET B 1 62 ? -14.836 -5.969 -19.781 1 85.5 62 MET B C 1
ATOM 7062 O O . MET B 1 62 ? -13.617 -5.922 -19.625 1 85.5 62 MET B O 1
ATOM 7066 N N . TRP B 1 63 ? -15.414 -5.469 -20.844 1 87.19 63 TRP B N 1
ATOM 7067 C CA . TRP B 1 63 ? -14.648 -4.938 -21.969 1 87.19 63 TRP B CA 1
ATOM 7068 C C . TRP B 1 63 ? -13.883 -3.682 -21.562 1 87.19 63 TRP B C 1
ATOM 7070 O O . TRP B 1 63 ? -12.742 -3.477 -21.984 1 87.19 63 TRP B O 1
ATOM 7080 N N . ALA B 1 64 ? -14.539 -2.898 -20.75 1 82.31 64 ALA B N 1
ATOM 7081 C CA . ALA B 1 64 ? -13.867 -1.694 -20.266 1 82.31 64 ALA B CA 1
ATOM 7082 C C . ALA B 1 64 ? -12.609 -2.043 -19.484 1 82.31 64 ALA B C 1
ATOM 7084 O O . ALA B 1 64 ? -11.57 -1.399 -19.641 1 82.31 64 ALA B O 1
ATOM 7085 N N . ALA B 1 65 ? -12.742 -3.084 -18.672 1 79.31 65 ALA B N 1
ATOM 7086 C CA . ALA B 1 65 ? -11.617 -3.49 -17.844 1 79.31 65 ALA B CA 1
ATOM 7087 C C . ALA B 1 65 ? -10.484 -4.07 -18.688 1 79.31 65 ALA B C 1
ATOM 7089 O O . ALA B 1 65 ? -9.328 -3.666 -18.562 1 79.31 65 ALA B O 1
ATOM 7090 N N . ILE B 1 66 ? -10.773 -4.945 -19.609 1 81.5 66 ILE B N 1
ATOM 7091 C CA . ILE B 1 66 ? -9.742 -5.68 -20.328 1 81.5 66 ILE B CA 1
ATOM 7092 C C . ILE B 1 66 ? -9.125 -4.781 -21.406 1 81.5 66 ILE B C 1
ATOM 7094 O O . ILE B 1 66 ? -7.945 -4.926 -21.734 1 81.5 66 ILE B O 1
ATOM 7098 N N . LEU B 1 67 ? -9.875 -3.822 -21.844 1 81.25 67 LEU B N 1
ATOM 7099 C CA . LEU B 1 67 ? -9.336 -2.898 -22.828 1 81.25 67 LEU B CA 1
ATOM 7100 C C . LEU B 1 67 ? -8.391 -1.891 -22.172 1 81.25 67 LEU B C 1
ATOM 7102 O O . LEU B 1 67 ? -7.508 -1.341 -22.828 1 81.25 67 LEU B O 1
ATOM 7106 N N . SER B 1 68 ? -8.633 -1.706 -20.938 1 76 68 SER B N 1
ATOM 7107 C CA . SER B 1 68 ? -7.742 -0.815 -20.203 1 76 68 SER B CA 1
ATOM 7108 C C . SER B 1 68 ? -6.48 -1.544 -19.734 1 76 68 SER B C 1
ATOM 7110 O O . SER B 1 68 ? -5.594 -0.941 -19.141 1 76 68 SER B O 1
ATOM 7112 N N . GLY B 1 69 ? -6.477 -2.883 -20 1 71.25 69 GLY B N 1
ATOM 7113 C CA . GLY B 1 69 ? -5.281 -3.654 -19.703 1 71.25 69 GLY B CA 1
ATOM 7114 C C . GLY B 1 69 ? -5.375 -4.414 -18.391 1 71.25 69 GLY B C 1
ATOM 7115 O O . GLY B 1 69 ? -4.414 -5.074 -17.984 1 71.25 69 GLY B O 1
ATOM 7116 N N . ASP B 1 70 ? -6.504 -4.312 -17.719 1 72.69 70 ASP B N 1
ATOM 7117 C CA . ASP B 1 70 ? -6.695 -4.988 -16.438 1 72.69 70 ASP B CA 1
ATOM 7118 C C . ASP B 1 70 ? -7.496 -6.277 -16.625 1 72.69 70 ASP B C 1
ATOM 7120 O O . ASP B 1 70 ? -8.344 -6.375 -17.516 1 72.69 70 ASP B O 1
ATOM 7124 N N . PRO B 1 71 ? -7.18 -7.289 -15.781 1 73.5 71 PRO B N 1
ATOM 7125 C CA . PRO B 1 71 ? -8.023 -8.484 -15.812 1 73.5 71 PRO B CA 1
ATOM 7126 C C . PRO B 1 71 ? -9.414 -8.242 -15.227 1 73.5 71 PRO B C 1
ATOM 7128 O O . PRO B 1 71 ? -9.602 -7.312 -14.438 1 73.5 71 PRO B O 1
ATOM 7131 N N . TRP B 1 72 ? -10.367 -8.93 -15.766 1 78.06 72 TRP B N 1
ATOM 7132 C CA . TRP B 1 72 ? -11.742 -8.875 -15.266 1 78.06 72 TRP B CA 1
ATOM 7133 C C . TRP B 1 72 ? -12.172 -10.227 -14.703 1 78.06 72 TRP B C 1
ATOM 7135 O O . TRP B 1 72 ? -11.852 -11.273 -15.273 1 78.06 72 TRP B O 1
ATOM 7145 N N . ASN B 1 73 ? -12.773 -10.188 -13.531 1 77.06 73 ASN B N 1
ATOM 7146 C CA . ASN B 1 73 ? -13.328 -11.422 -12.984 1 77.06 73 ASN B CA 1
ATOM 7147 C C . ASN B 1 73 ? -14.812 -11.266 -12.648 1 77.06 73 ASN B C 1
ATOM 7149 O O . ASN B 1 73 ? -15.242 -10.203 -12.195 1 77.06 73 ASN B O 1
ATOM 7153 N N . GLY B 1 74 ? -15.57 -12.258 -12.914 1 78.31 74 GLY B N 1
ATOM 7154 C CA . GLY B 1 74 ? -17 -12.25 -12.609 1 78.31 74 GLY B CA 1
ATOM 7155 C C . GLY B 1 74 ? -17.672 -13.594 -12.852 1 78.31 74 GLY B C 1
ATOM 7156 O O . GLY B 1 74 ? -17.062 -14.492 -13.438 1 78.31 74 GLY B O 1
ATOM 7157 N N . VAL B 1 75 ? -18.844 -13.727 -12.227 1 87.19 75 VAL B N 1
ATOM 7158 C CA . VAL B 1 75 ? -19.641 -14.93 -12.445 1 87.19 75 VAL B CA 1
ATOM 7159 C C . VAL B 1 75 ? -20.547 -14.734 -13.648 1 87.19 75 VAL B C 1
ATOM 7161 O O . VAL B 1 75 ? -21.281 -13.734 -13.727 1 87.19 75 VAL B O 1
ATOM 7164 N N . ILE B 1 76 ? -20.484 -15.609 -14.633 1 89.75 76 ILE B N 1
ATOM 7165 C CA . ILE B 1 76 ? -21.281 -15.469 -15.844 1 89.75 76 ILE B CA 1
ATOM 7166 C C . ILE B 1 76 ? -22.141 -16.719 -16.047 1 89.75 76 ILE B C 1
ATOM 7168 O O . ILE B 1 76 ? -21.75 -17.812 -15.617 1 89.75 76 ILE B O 1
ATOM 7172 N N . LYS B 1 77 ? -23.25 -16.438 -16.609 1 92.38 77 LYS B N 1
ATOM 7173 C CA . LYS B 1 77 ? -24.125 -17.516 -17.062 1 92.38 77 LYS B CA 1
ATOM 7174 C C . LYS B 1 77 ? -23.984 -17.766 -18.562 1 92.38 77 LYS B C 1
ATOM 7176 O O . LYS B 1 77 ? -24.109 -16.844 -19.359 1 92.38 77 LYS B O 1
ATOM 7181 N N . ASN B 1 78 ? -23.641 -19.094 -18.969 1 92.25 78 ASN B N 1
ATOM 7182 C CA . ASN B 1 78 ? -23.438 -19.422 -20.375 1 92.25 78 ASN B CA 1
ATOM 7183 C C . ASN B 1 78 ? -24.359 -20.562 -20.812 1 92.25 78 ASN B C 1
ATOM 7185 O O . ASN B 1 78 ? -24.922 -21.266 -19.969 1 92.25 78 ASN B O 1
ATOM 7189 N N . LYS B 1 79 ? -24.562 -20.656 -22.141 1 91.62 79 LYS B N 1
ATOM 7190 C CA . LYS B 1 79 ? -25.422 -21.703 -22.703 1 91.62 79 LYS B CA 1
ATOM 7191 C C . LYS B 1 79 ? -24.594 -22.766 -23.422 1 91.62 79 LYS B C 1
ATOM 7193 O O . LYS B 1 79 ? -23.562 -22.453 -24.031 1 91.62 79 LYS B O 1
ATOM 7198 N N . LEU B 1 80 ? -24.969 -23.984 -23.266 1 91.69 80 LEU B N 1
ATOM 7199 C CA . LEU B 1 80 ? -24.359 -25.109 -23.984 1 91.69 80 LEU B CA 1
ATOM 7200 C C . LEU B 1 80 ? -25.062 -25.359 -25.312 1 91.69 80 LEU B C 1
ATOM 7202 O O . LEU B 1 80 ? -26.156 -24.844 -25.547 1 91.69 80 LEU B O 1
ATOM 7206 N N . LYS B 1 81 ? -24.375 -26.141 -26.188 1 89.25 81 LYS B N 1
ATOM 7207 C CA . LYS B 1 81 ? -24.984 -26.469 -27.469 1 89.25 81 LYS B CA 1
ATOM 7208 C C . LYS B 1 81 ? -26.297 -27.219 -27.281 1 89.25 81 LYS B C 1
ATOM 7210 O O . LYS B 1 81 ? -27.234 -27.047 -28.078 1 89.25 81 LYS B O 1
ATOM 7215 N N . SER B 1 82 ? -26.438 -28 -26.234 1 87.38 82 SER B N 1
ATOM 7216 C CA . SER B 1 82 ? -27.609 -28.797 -25.922 1 87.38 82 SER B CA 1
ATOM 7217 C C . SER B 1 82 ? -28.781 -27.922 -25.484 1 87.38 82 SER B C 1
ATOM 7219 O O . SER B 1 82 ? -29.922 -28.391 -25.438 1 87.38 82 SER B O 1
ATOM 7221 N N . GLY B 1 83 ? -28.578 -26.641 -25.219 1 86.25 83 GLY B N 1
ATOM 7222 C CA . GLY B 1 83 ? -29.625 -25.766 -24.703 1 86.25 83 GLY B CA 1
ATOM 7223 C C . GLY B 1 83 ? -29.594 -25.609 -23.203 1 86.25 83 GLY B C 1
ATOM 7224 O O . GLY B 1 83 ? -30.219 -24.703 -22.641 1 86.25 83 GLY B O 1
ATOM 7225 N N . ASN B 1 84 ? -28.844 -26.484 -22.562 1 91.06 84 ASN B N 1
ATOM 7226 C CA . ASN B 1 84 ? -28.641 -26.344 -21.125 1 91.06 84 ASN B CA 1
ATOM 7227 C C . ASN B 1 84 ? -27.734 -25.156 -20.797 1 91.06 84 ASN B C 1
ATOM 7229 O O . ASN B 1 84 ? -27.141 -24.562 -21.703 1 91.06 84 ASN B O 1
ATOM 7233 N N . TYR B 1 85 ? -27.781 -24.75 -19.547 1 92.69 85 TYR B N 1
ATOM 7234 C CA . TYR B 1 85 ? -26.953 -23.609 -19.172 1 92.69 85 TYR B CA 1
ATOM 7235 C C . TYR B 1 85 ? -26.078 -23.938 -17.969 1 92.69 85 TYR B C 1
ATOM 7237 O O . TYR B 1 85 ? -26.312 -24.922 -17.266 1 92.69 85 TYR B O 1
ATOM 7245 N N . TYR B 1 86 ? -25 -23.203 -17.781 1 91.88 86 TYR B N 1
ATOM 7246 C CA . TYR B 1 86 ? -24.094 -23.375 -16.641 1 91.88 86 TYR B CA 1
ATOM 7247 C C . TYR B 1 86 ? -23.594 -22.031 -16.141 1 91.88 86 TYR B C 1
ATOM 7249 O O . TYR B 1 86 ? -23.578 -21.047 -16.891 1 91.88 86 TYR B O 1
ATOM 7257 N N . TRP B 1 87 ? -23.281 -22 -14.828 1 91.94 87 TRP B N 1
ATOM 7258 C CA . TRP B 1 87 ? -22.609 -20.844 -14.227 1 91.94 87 TRP B CA 1
ATOM 7259 C C . TRP B 1 87 ? -21.109 -21.062 -14.164 1 91.94 87 TRP B C 1
ATOM 7261 O O . TRP B 1 87 ? -20.641 -22.172 -13.891 1 91.94 87 TRP B O 1
ATOM 7271 N N . ALA B 1 88 ? -20.359 -20.016 -14.492 1 88.12 88 ALA B N 1
ATOM 7272 C CA . ALA B 1 88 ? -18.906 -20.094 -14.43 1 88.12 88 ALA B CA 1
ATOM 7273 C C . ALA B 1 88 ? -18.312 -18.844 -13.797 1 88.12 88 ALA B C 1
ATOM 7275 O O . ALA B 1 88 ? -18.844 -17.75 -13.969 1 88.12 88 ALA B O 1
ATOM 7276 N N . TYR B 1 89 ? -17.359 -19.125 -12.969 1 84.25 89 TYR B N 1
ATOM 7277 C CA . TYR B 1 89 ? -16.5 -18.016 -12.555 1 84.25 89 TYR B CA 1
ATOM 7278 C C . TYR B 1 89 ? -15.414 -17.75 -13.594 1 84.25 89 TYR B C 1
ATOM 7280 O O . TYR B 1 89 ? -14.508 -18.578 -13.781 1 84.25 89 TYR B O 1
ATOM 7288 N N . MET B 1 90 ? -15.523 -16.625 -14.234 1 82.19 90 MET B N 1
ATOM 7289 C CA . MET B 1 90 ? -14.688 -16.344 -15.391 1 82.19 90 MET B CA 1
ATOM 7290 C C . MET B 1 90 ? -13.672 -15.25 -15.078 1 82.19 90 MET B C 1
ATOM 7292 O O . MET B 1 90 ? -13.992 -14.266 -14.406 1 82.19 90 MET B O 1
ATOM 7296 N N . THR B 1 91 ? -12.469 -15.492 -15.461 1 80.31 91 THR B N 1
ATOM 7297 C CA . THR B 1 91 ? -11.414 -14.484 -15.43 1 80.31 91 THR B CA 1
ATOM 7298 C C . THR B 1 91 ? -10.867 -14.234 -16.828 1 80.31 91 THR B C 1
ATOM 7300 O O . THR B 1 91 ? -10.391 -15.156 -17.5 1 80.31 91 THR B O 1
ATOM 7303 N N . VAL B 1 92 ? -11.008 -13.031 -17.234 1 81.81 92 VAL B N 1
ATOM 7304 C CA . VAL B 1 92 ? -10.508 -12.672 -18.547 1 81.81 92 VAL B CA 1
ATOM 7305 C C . VAL B 1 92 ? -9.258 -11.812 -18.406 1 81.81 92 VAL B C 1
ATOM 7307 O O . VAL B 1 92 ? -9.242 -10.844 -17.641 1 81.81 92 VAL B O 1
ATOM 7310 N N . THR B 1 93 ? -8.211 -12.195 -19.125 1 77.94 93 THR B N 1
ATOM 7311 C CA . THR B 1 93 ? -6.938 -11.492 -19.047 1 77.94 93 THR B CA 1
ATOM 7312 C C . THR B 1 93 ? -6.473 -11.055 -20.422 1 77.94 93 THR B C 1
ATOM 7314 O O . THR B 1 93 ? -6.504 -11.844 -21.375 1 77.94 93 THR B O 1
ATOM 7317 N N . PRO B 1 94 ? -6.137 -9.75 -20.547 1 77.56 94 PRO B N 1
ATOM 7318 C CA . PRO B 1 94 ? -5.547 -9.344 -21.828 1 77.56 94 PRO B CA 1
ATOM 7319 C C . PRO B 1 94 ? -4.184 -9.984 -22.078 1 77.56 94 PRO B C 1
ATOM 7321 O O . PRO B 1 94 ? -3.396 -10.156 -21.141 1 77.56 94 PRO B O 1
ATOM 7324 N N . VAL B 1 95 ? -3.932 -10.469 -23.312 1 70.81 95 VAL B N 1
ATOM 7325 C CA . VAL B 1 95 ? -2.668 -11.078 -23.719 1 70.81 95 VAL B CA 1
ATOM 7326 C C . VAL B 1 95 ? -1.858 -10.102 -24.547 1 70.81 95 VAL B C 1
ATOM 7328 O O . VAL B 1 95 ? -2.406 -9.414 -25.422 1 70.81 95 VAL B O 1
ATOM 7331 N N . PHE B 1 96 ? -0.59 -9.977 -24.203 1 66.44 96 PHE B N 1
ATOM 7332 C CA . PHE B 1 96 ? 0.268 -9.031 -24.906 1 66.44 96 PHE B CA 1
ATOM 7333 C C . PHE B 1 96 ? 1.425 -9.75 -25.578 1 66.44 96 PHE B C 1
ATOM 7335 O O . PHE B 1 96 ? 1.862 -10.812 -25.125 1 66.44 96 PHE B O 1
ATOM 7342 N N . ASP B 1 97 ? 1.828 -9.312 -26.75 1 60.56 97 ASP B N 1
ATOM 7343 C CA . ASP B 1 97 ? 3.008 -9.867 -27.406 1 60.56 97 ASP B CA 1
ATOM 7344 C C . ASP B 1 97 ? 4.289 -9.336 -26.766 1 60.56 97 ASP B C 1
ATOM 7346 O O . ASP B 1 97 ? 4.242 -8.578 -25.797 1 60.56 97 ASP B O 1
ATOM 7350 N N . SER B 1 98 ? 5.453 -9.938 -27.172 1 57.06 98 SER B N 1
ATOM 7351 C CA . SER B 1 98 ? 6.77 -9.617 -26.625 1 57.06 98 SER B CA 1
ATOM 7352 C C . SER B 1 98 ? 7.055 -8.125 -26.719 1 57.06 98 SER B C 1
ATOM 7354 O O . SER B 1 98 ? 7.898 -7.602 -25.984 1 57.06 98 SER B O 1
ATOM 7356 N N . TYR B 1 99 ? 6.285 -7.391 -27.562 1 59.38 99 TYR B N 1
ATOM 7357 C CA . TYR B 1 99 ? 6.508 -5.965 -27.781 1 59.38 99 TYR B CA 1
ATOM 7358 C C . TYR B 1 99 ? 5.516 -5.133 -26.969 1 59.38 99 TYR B C 1
ATOM 7360 O O . TYR B 1 99 ? 5.535 -3.9 -27.031 1 59.38 99 TYR B O 1
ATOM 7368 N N . GLY B 1 100 ? 4.68 -5.75 -26.188 1 61.78 100 GLY B N 1
ATOM 7369 C CA . GLY B 1 100 ? 3.744 -5.039 -25.328 1 61.78 100 GLY B CA 1
ATOM 7370 C C . GLY B 1 100 ? 2.432 -4.715 -26.016 1 61.78 100 GLY B C 1
ATOM 7371 O O . GLY B 1 100 ? 1.619 -3.953 -25.5 1 61.78 100 GLY B O 1
ATOM 7372 N N . LYS B 1 101 ? 2.369 -5.109 -27.25 1 72.88 101 LYS B N 1
ATOM 7373 C CA . LYS B 1 101 ? 1.114 -4.906 -27.969 1 72.88 101 LYS B CA 1
ATOM 7374 C C . LYS B 1 101 ? 0.102 -5.996 -27.625 1 72.88 101 LYS B C 1
ATOM 7376 O O . LYS B 1 101 ? 0.453 -7.176 -27.547 1 72.88 101 LYS B O 1
ATOM 7381 N N . ARG B 1 102 ? -1.161 -5.543 -27.375 1 80.69 102 ARG B N 1
ATOM 7382 C CA . ARG B 1 102 ? -2.225 -6.484 -27.031 1 80.69 102 ARG B CA 1
ATOM 7383 C C . ARG B 1 102 ? -2.561 -7.387 -28.219 1 80.69 102 ARG B C 1
ATOM 7385 O O . ARG B 1 102 ? -2.848 -6.898 -29.312 1 80.69 102 ARG B O 1
ATOM 7392 N N . THR B 1 103 ? -2.518 -8.648 -28.156 1 78.31 103 THR B N 1
ATOM 7393 C CA . THR B 1 103 ? -2.75 -9.602 -29.234 1 78.31 103 THR B CA 1
ATOM 7394 C C . THR B 1 103 ? -4.082 -10.32 -29.062 1 78.31 103 THR B C 1
ATOM 7396 O O . THR B 1 103 ? -4.594 -10.938 -29.984 1 78.31 103 THR B O 1
ATOM 7399 N N . GLY B 1 104 ? -4.594 -10.266 -27.844 1 83.44 104 GLY B N 1
ATOM 7400 C CA . GLY B 1 104 ? -5.859 -10.938 -27.609 1 83.44 104 GLY B CA 1
ATOM 7401 C C . GLY B 1 104 ? -6.223 -11.039 -26.141 1 83.44 104 GLY B C 1
ATOM 7402 O O . GLY B 1 104 ? -5.758 -10.234 -25.328 1 83.44 104 GLY B O 1
ATOM 7403 N N . PHE B 1 105 ? -7.246 -11.969 -25.891 1 84.38 105 PHE B N 1
ATOM 7404 C CA . PHE B 1 105 ? -7.715 -12.164 -24.531 1 84.38 105 PHE B CA 1
ATOM 7405 C C . PHE B 1 105 ? -7.812 -13.648 -24.203 1 84.38 105 PHE B C 1
ATOM 7407 O O . PHE B 1 105 ? -8.094 -14.461 -25.078 1 84.38 105 PHE B O 1
ATOM 7414 N N . THR B 1 106 ? -7.457 -13.953 -22.953 1 81.06 106 THR B N 1
ATOM 7415 C CA . THR B 1 106 ? -7.625 -15.32 -22.484 1 81.06 106 THR B CA 1
ATOM 7416 C C . THR B 1 106 ? -8.656 -15.375 -21.359 1 81.06 106 THR B C 1
ATOM 7418 O O . THR B 1 106 ? -8.578 -14.602 -20.391 1 81.06 106 THR B O 1
ATOM 7421 N N . ALA B 1 107 ? -9.641 -16.234 -21.547 1 83.75 107 ALA B N 1
ATOM 7422 C CA . ALA B 1 107 ? -10.672 -16.406 -20.516 1 83.75 107 ALA B CA 1
ATOM 7423 C C . ALA B 1 107 ? -10.562 -17.766 -19.859 1 83.75 107 ALA B C 1
ATOM 7425 O O . ALA B 1 107 ? -10.5 -18.797 -20.547 1 83.75 107 ALA B O 1
ATOM 7426 N N . VAL B 1 108 ? -10.453 -17.75 -18.547 1 78.06 108 VAL B N 1
ATOM 7427 C CA . VAL B 1 108 ? -10.422 -18.984 -17.766 1 78.06 108 VAL B CA 1
ATOM 7428 C C . VAL B 1 108 ? -11.688 -19.062 -16.906 1 78.06 108 VAL B C 1
ATOM 7430 O O . VAL B 1 108 ? -12.047 -18.109 -16.234 1 78.06 108 VAL B O 1
ATOM 7433 N N . ARG B 1 109 ? -12.414 -20.156 -17.078 1 82.31 109 ARG B N 1
ATOM 7434 C CA . ARG B 1 109 ? -13.656 -20.359 -16.344 1 82.31 109 ARG B CA 1
ATOM 7435 C C . ARG B 1 109 ? -13.539 -21.562 -15.406 1 82.31 109 ARG B C 1
ATOM 7437 O O . ARG B 1 109 ? -13.016 -22.609 -15.797 1 82.31 109 ARG B O 1
ATOM 7444 N N . ILE B 1 110 ? -13.922 -21.391 -14.164 1 78.44 110 ILE B N 1
ATOM 7445 C CA . ILE B 1 110 ? -13.945 -22.469 -13.195 1 78.44 110 ILE B CA 1
ATOM 7446 C C . ILE B 1 110 ? -15.328 -22.562 -12.547 1 78.44 110 ILE B C 1
ATOM 7448 O O . ILE B 1 110 ? -16.156 -21.672 -12.734 1 78.44 110 ILE B O 1
ATOM 7452 N N . ARG B 1 111 ? -15.656 -23.719 -11.922 1 83.69 111 ARG B N 1
ATOM 7453 C CA . ARG B 1 111 ? -16.938 -23.891 -11.227 1 83.69 111 ARG B CA 1
ATOM 7454 C C . ARG B 1 111 ? -17.078 -22.875 -10.109 1 83.69 111 ARG B C 1
ATOM 7456 O O . ARG B 1 111 ? -16.219 -22.766 -9.234 1 83.69 111 ARG B O 1
ATOM 7463 N N . PRO B 1 112 ? -18.094 -22.031 -10.234 1 81.19 112 PRO B N 1
ATOM 7464 C CA . PRO B 1 112 ? -18.328 -21.062 -9.156 1 81.19 112 PRO B CA 1
ATOM 7465 C C . PRO B 1 112 ? -18.922 -21.703 -7.906 1 81.19 112 PRO B C 1
ATOM 7467 O O . PRO B 1 112 ? -19.516 -22.781 -7.984 1 81.19 112 PRO B O 1
ATOM 7470 N N . THR B 1 113 ? -18.656 -21.078 -6.746 1 79.31 113 THR B N 1
ATOM 7471 C CA . THR B 1 113 ? -19.297 -21.531 -5.52 1 79.31 113 THR B CA 1
ATOM 7472 C C . THR B 1 113 ? -20.766 -21.125 -5.504 1 79.31 113 THR B C 1
ATOM 7474 O O . THR B 1 113 ? -21.172 -20.219 -6.223 1 79.31 113 THR B O 1
ATOM 7477 N N . GLU B 1 114 ? -21.562 -21.828 -4.73 1 82.56 114 GLU B N 1
ATOM 7478 C CA . GLU B 1 114 ? -22.984 -21.516 -4.633 1 82.56 114 GLU B CA 1
ATOM 7479 C C . GLU B 1 114 ? -23.203 -20.094 -4.152 1 82.56 114 GLU B C 1
ATOM 7481 O O . GLU B 1 114 ? -24.125 -19.406 -4.605 1 82.56 114 GLU B O 1
ATOM 7486 N N . GLU B 1 115 ? -22.359 -19.688 -3.287 1 80.56 115 GLU B N 1
ATOM 7487 C CA . GLU B 1 115 ? -22.469 -18.312 -2.771 1 80.56 115 GLU B CA 1
ATOM 7488 C C . GLU B 1 115 ? -22.219 -17.297 -3.873 1 80.56 115 GLU B C 1
ATOM 7490 O O . GLU B 1 115 ? -22.875 -16.25 -3.92 1 80.56 115 GLU B O 1
ATOM 7495 N N . GLN B 1 116 ? -21.297 -17.641 -4.707 1 81.19 116 GLN B N 1
ATOM 7496 C CA . GLN B 1 116 ? -20.984 -16.734 -5.809 1 81.19 116 GLN B CA 1
ATOM 7497 C C . GLN B 1 116 ? -22.141 -16.641 -6.797 1 81.19 116 GLN B C 1
ATOM 7499 O O . GLN B 1 116 ? -22.406 -15.562 -7.336 1 81.19 116 GLN B O 1
ATOM 7504 N N . ILE B 1 117 ? -22.734 -17.672 -6.992 1 87.38 117 ILE B N 1
ATOM 7505 C CA . ILE B 1 117 ? -23.844 -17.719 -7.938 1 87.38 117 ILE B CA 1
ATOM 7506 C C . ILE B 1 117 ? -25.016 -16.875 -7.406 1 87.38 117 ILE B C 1
ATOM 7508 O O . ILE B 1 117 ? -25.594 -16.078 -8.141 1 87.38 117 ILE B O 1
ATOM 7512 N N . VAL B 1 118 ? -25.281 -17.062 -6.164 1 86.12 118 VAL B N 1
ATOM 7513 C CA . VAL B 1 118 ? -26.391 -16.344 -5.543 1 86.12 118 VAL B CA 1
ATOM 7514 C C . VAL B 1 118 ? -26.094 -14.836 -5.57 1 86.12 118 VAL B C 1
ATOM 7516 O O . VAL B 1 118 ? -26.984 -14.031 -5.855 1 86.12 118 VAL B O 1
ATOM 7519 N N . ALA B 1 119 ? -24.891 -14.57 -5.273 1 81.25 119 ALA B N 1
ATOM 7520 C CA . ALA B 1 119 ? -24.5 -13.164 -5.285 1 81.25 119 ALA B CA 1
ATOM 7521 C C . ALA B 1 119 ? -24.625 -12.57 -6.684 1 81.25 119 ALA B C 1
ATOM 7523 O O . ALA B 1 119 ? -25.031 -11.414 -6.84 1 81.25 119 ALA B O 1
ATOM 7524 N N . ALA B 1 120 ? -24.25 -13.266 -7.645 1 82.19 120 ALA B N 1
ATOM 7525 C CA . ALA B 1 120 ? -24.312 -12.797 -9.023 1 82.19 120 ALA B CA 1
ATOM 7526 C C . ALA B 1 120 ? -25.766 -12.625 -9.484 1 82.19 120 ALA B C 1
ATOM 7528 O O . ALA B 1 120 ? -26.094 -11.648 -10.164 1 82.19 120 ALA B O 1
ATOM 7529 N N . ILE B 1 121 ? -26.547 -13.539 -9.141 1 85.62 121 ILE B N 1
ATOM 7530 C CA . ILE B 1 121 ? -27.953 -13.469 -9.516 1 85.62 121 ILE B CA 1
ATOM 7531 C C . ILE B 1 121 ? -28.594 -12.219 -8.922 1 85.62 121 ILE B C 1
ATOM 7533 O O . ILE B 1 121 ? -29.359 -11.523 -9.586 1 85.62 121 ILE B O 1
ATOM 7537 N N . LYS B 1 122 ? -28.281 -11.953 -7.711 1 81.69 122 LYS B N 1
ATOM 7538 C CA . LYS B 1 122 ? -28.781 -10.75 -7.051 1 81.69 122 LYS B CA 1
ATOM 7539 C C . LYS B 1 122 ? -28.297 -9.492 -7.762 1 81.69 122 LYS B C 1
ATOM 7541 O O . LYS B 1 122 ? -29.047 -8.531 -7.926 1 81.69 122 LYS B O 1
ATOM 7546 N N . ARG B 1 123 ? -27.047 -9.555 -8.133 1 77.94 123 ARG B N 1
ATOM 7547 C CA . ARG B 1 123 ? -26.438 -8.414 -8.805 1 77.94 123 ARG B CA 1
ATOM 7548 C C . ARG B 1 123 ? -27.062 -8.188 -10.18 1 77.94 123 ARG B C 1
ATOM 7550 O O . ARG B 1 123 ? -27.266 -7.043 -10.594 1 77.94 123 ARG B O 1
ATOM 7557 N N . TYR B 1 124 ? -27.344 -9.195 -10.867 1 78.69 124 TYR B N 1
ATOM 7558 C CA . TYR B 1 124 ? -27.812 -9.086 -12.242 1 78.69 124 TYR B CA 1
ATOM 7559 C C . TYR B 1 124 ? -29.297 -8.758 -12.289 1 78.69 124 TYR B C 1
ATOM 7561 O O . TYR B 1 124 ? -29.797 -8.211 -13.281 1 78.69 124 TYR B O 1
ATOM 7569 N N . LYS B 1 125 ? -30.062 -9.164 -11.398 1 70.38 125 LYS B N 1
ATOM 7570 C CA . LYS B 1 125 ? -31.469 -8.797 -11.328 1 70.38 125 LYS B CA 1
ATOM 7571 C C . LYS B 1 125 ? -31.641 -7.316 -11 1 70.38 125 LYS B C 1
ATOM 7573 O O . LYS B 1 125 ? -32.625 -6.688 -11.414 1 70.38 125 LYS B O 1
ATOM 7578 N N . ASP B 1 126 ? -31.016 -6.809 -10.164 1 56.78 126 ASP B N 1
ATOM 7579 C CA . ASP B 1 126 ? -31.156 -5.406 -9.781 1 56.78 126 ASP B CA 1
ATOM 7580 C C . ASP B 1 126 ? -30.766 -4.477 -10.93 1 56.78 126 ASP B C 1
ATOM 7582 O O . ASP B 1 126 ? -29.578 -4.207 -11.141 1 56.78 126 ASP B O 1
ATOM 7586 N N . LYS B 1 127 ? -31.516 -4.516 -12.109 1 43.66 127 LYS B N 1
ATOM 7587 C CA . LYS B 1 127 ? -31.375 -3.582 -13.219 1 43.66 127 LYS B CA 1
ATOM 7588 C C . LYS B 1 127 ? -30.906 -2.215 -12.742 1 43.66 127 LYS B C 1
ATOM 7590 O O . LYS B 1 127 ? -30.578 -1.342 -13.555 1 43.66 127 LYS B O 1
ATOM 7595 N N . LYS B 1 128 ? -31.719 -1.47 -11.953 1 39.5 128 LYS B N 1
ATOM 7596 C CA . LYS B 1 128 ? -31.438 -0.101 -11.523 1 39.5 128 LYS B CA 1
ATOM 7597 C C . LYS B 1 128 ? -30.062 0.007 -10.891 1 39.5 128 LYS B C 1
ATOM 7599 O O . LYS B 1 128 ? -29.516 -0.986 -10.398 1 39.5 128 LYS B O 1
ATOM 7604 N N . GLY B 1 129 ? -29.5 1.251 -10.758 1 36.88 129 GLY B N 1
ATOM 7605 C CA . GLY B 1 129 ? -28.203 1.828 -10.391 1 36.88 129 GLY B CA 1
ATOM 7606 C C . GLY B 1 129 ? -27.562 1.131 -9.219 1 36.88 129 GLY B C 1
ATOM 7607 O O . GLY B 1 129 ? -28.219 0.407 -8.469 1 36.88 129 GLY B O 1
ATOM 7608 N N . ALA B 1 130 ? -26.359 1.131 -9.234 1 38.12 130 ALA B N 1
ATOM 7609 C CA . ALA B 1 130 ? -25.516 0.797 -8.094 1 38.12 130 ALA B CA 1
ATOM 7610 C C . ALA B 1 130 ? -26.188 1.149 -6.777 1 38.12 130 ALA B C 1
ATOM 7612 O O . ALA B 1 130 ? -26.391 2.326 -6.469 1 38.12 130 ALA B O 1
ATOM 7613 N N . LYS B 1 131 ? -27.25 0.575 -6.488 1 38.84 131 LYS B N 1
ATOM 7614 C CA . LYS B 1 131 ? -27.688 0.876 -5.133 1 38.84 131 LYS B CA 1
ATOM 7615 C C . LYS B 1 131 ? -26.516 1.243 -4.234 1 38.84 131 LYS B C 1
ATOM 7617 O O . LYS B 1 131 ? -25.531 0.496 -4.148 1 38.84 131 LYS B O 1
ATOM 7622 N N . PHE B 1 132 ? -26.141 2.439 -4.133 1 36.06 132 PHE B N 1
ATOM 7623 C CA . PHE B 1 132 ? -25.266 3.064 -3.154 1 36.06 132 PHE B CA 1
ATOM 7624 C C . PHE B 1 132 ? -25.312 2.32 -1.825 1 36.06 132 PHE B C 1
ATOM 7626 O O . PHE B 1 132 ? -26.312 2.398 -1.105 1 36.06 132 PHE B O 1
ATOM 7633 N N . ASP B 1 133 ? -25 1.179 -1.797 1 40.31 133 ASP B N 1
ATOM 7634 C CA . ASP B 1 133 ? -24.938 0.496 -0.508 1 40.31 133 ASP B CA 1
ATOM 7635 C C . ASP B 1 133 ? -24.438 1.431 0.59 1 40.31 133 ASP B C 1
ATOM 7637 O O . ASP B 1 133 ? -23.281 1.845 0.577 1 40.31 133 ASP B O 1
ATOM 7641 N N . ILE B 1 134 ? -25.25 2.131 1.141 1 42.72 134 ILE B N 1
ATOM 7642 C CA . ILE B 1 134 ? -25.078 3.037 2.271 1 42.72 134 ILE B CA 1
ATOM 7643 C C . ILE B 1 134 ? -24.141 2.408 3.303 1 42.72 134 ILE B C 1
ATOM 7645 O O . ILE B 1 134 ? -23.641 3.094 4.203 1 42.72 134 ILE B O 1
ATOM 7649 N N . GLN B 1 135 ? -24.141 1.103 3.285 1 45.25 135 GLN B N 1
ATOM 7650 C CA . GLN B 1 135 ? -23.328 0.485 4.32 1 45.25 135 GLN B CA 1
ATOM 7651 C C . GLN B 1 135 ? -21.875 0.945 4.219 1 45.25 135 GLN B C 1
ATOM 7653 O O . GLN B 1 135 ? -21.125 0.908 5.207 1 45.25 135 GLN B O 1
ATOM 7658 N N . TRP B 1 136 ? -21.578 1.342 3.135 1 48.25 136 TRP B N 1
ATOM 7659 C CA . TRP B 1 136 ? -20.203 1.786 3.01 1 48.25 136 TRP B CA 1
ATOM 7660 C C . TRP B 1 136 ? -19.984 3.115 3.727 1 48.25 136 TRP B C 1
ATOM 7662 O O . TRP B 1 136 ? -18.875 3.412 4.184 1 48.25 136 TRP B O 1
ATOM 7672 N N . ILE B 1 137 ? -20.969 3.934 3.797 1 49.84 137 ILE B N 1
ATOM 7673 C CA . ILE B 1 137 ? -20.828 5.199 4.508 1 49.84 137 ILE B CA 1
ATOM 7674 C C . ILE B 1 137 ? -20.625 4.934 6 1 49.84 137 ILE B C 1
ATOM 7676 O O . ILE B 1 137 ? -19.875 5.648 6.672 1 49.84 137 ILE B O 1
ATOM 7680 N N . LEU B 1 138 ? -21.234 3.832 6.391 1 52.94 138 LEU B N 1
ATOM 7681 C CA . LEU B 1 138 ? -21.172 3.617 7.832 1 52.94 138 LEU B CA 1
ATOM 7682 C C . LEU B 1 138 ? -19.859 2.967 8.234 1 52.94 138 LEU B C 1
ATOM 7684 O O . LEU B 1 138 ? -19.484 2.982 9.414 1 52.94 138 LEU B O 1
ATOM 7688 N N . ASN B 1 139 ? -19.172 2.277 7.328 1 59.53 139 ASN B N 1
ATOM 7689 C CA . ASN B 1 139 ? -17.859 1.747 7.688 1 59.53 139 ASN B CA 1
ATOM 7690 C C . ASN B 1 139 ? -16.734 2.551 7.047 1 59.53 139 ASN B C 1
ATOM 7692 O O . ASN B 1 139 ? -16.406 2.354 5.871 1 59.53 139 ASN B O 1
ATOM 7696 N N . PRO B 1 140 ? -16.25 3.549 7.781 1 65.69 140 PRO B N 1
ATOM 7697 C CA . PRO B 1 140 ? -15.266 4.488 7.234 1 65.69 140 PRO B CA 1
ATOM 7698 C C . PRO B 1 140 ? -14.102 3.783 6.551 1 65.69 140 PRO B C 1
ATOM 7700 O O . PRO B 1 140 ? -13.578 4.273 5.547 1 65.69 140 PRO B O 1
ATOM 7703 N N . THR B 1 141 ? -13.789 2.637 6.953 1 67.44 141 THR B N 1
ATOM 7704 C CA . THR B 1 141 ? -12.648 1.946 6.352 1 67.44 141 THR B CA 1
ATOM 7705 C C . THR B 1 141 ? -13 1.431 4.961 1 67.44 141 THR B C 1
ATOM 7707 O O . THR B 1 141 ? -12.195 1.528 4.035 1 67.44 141 THR B O 1
ATOM 7710 N N . LYS B 1 142 ? -14.188 0.958 4.863 1 63.03 142 LYS B N 1
ATOM 7711 C CA . LYS B 1 142 ? -14.617 0.436 3.566 1 63.03 142 LYS B CA 1
ATOM 7712 C C . LYS B 1 142 ? -14.82 1.563 2.561 1 63.03 142 LYS B C 1
ATOM 7714 O O . LYS B 1 142 ? -14.586 1.388 1.364 1 63.03 142 LYS B O 1
ATOM 7719 N N . PHE B 1 143 ? -15.188 2.723 3.191 1 66.81 143 PHE B N 1
ATOM 7720 C CA . PHE B 1 143 ? -15.367 3.896 2.346 1 66.81 143 PHE B CA 1
ATOM 7721 C C . PHE B 1 143 ? -14.039 4.348 1.752 1 66.81 143 PHE B C 1
ATOM 7723 O O . PHE B 1 143 ? -13.961 4.652 0.561 1 66.81 143 PHE B O 1
ATOM 7730 N N . LEU B 1 144 ? -13.008 4.266 2.486 1 72.56 144 LEU B N 1
ATOM 7731 C CA . LEU B 1 144 ? -11.695 4.75 2.061 1 72.56 144 LEU B CA 1
ATOM 7732 C C . LEU B 1 144 ? -11.055 3.781 1.069 1 72.56 144 LEU B C 1
ATOM 7734 O O . LEU B 1 144 ? -10.219 4.18 0.26 1 72.56 144 LEU B O 1
ATOM 7738 N N . GLN B 1 145 ? -11.562 2.6 1.172 1 68.31 145 GLN B N 1
ATOM 7739 C CA . GLN B 1 145 ? -10.961 1.589 0.305 1 68.31 145 GLN B CA 1
ATOM 7740 C C . GLN B 1 145 ? -11.375 1.798 -1.149 1 68.31 145 GLN B C 1
ATOM 7742 O O . GLN B 1 145 ? -10.727 1.283 -2.064 1 68.31 145 GLN B O 1
ATOM 7747 N N . ARG B 1 146 ? -12.391 2.646 -1.317 1 62.38 146 ARG B N 1
ATOM 7748 C CA . ARG B 1 146 ? -12.875 2.91 -2.668 1 62.38 146 ARG B CA 1
ATOM 7749 C C . ARG B 1 146 ? -11.977 3.908 -3.391 1 62.38 146 ARG B C 1
ATOM 7751 O O . ARG B 1 146 ? -12.016 4.008 -4.617 1 62.38 146 ARG B O 1
ATOM 7758 N N . PHE B 1 147 ? -11.094 4.586 -2.633 1 70.81 147 PHE B N 1
ATOM 7759 C CA . PHE B 1 147 ? -10.242 5.605 -3.229 1 70.81 147 PHE B CA 1
ATOM 7760 C C . PHE B 1 147 ? -8.82 5.082 -3.41 1 70.81 147 PHE B C 1
ATOM 7762 O O . PHE B 1 147 ? -8.383 4.199 -2.672 1 70.81 147 PHE B O 1
ATOM 7769 N N . ARG B 1 148 ? -8.266 5.859 -4.379 1 74.44 148 ARG B N 1
ATOM 7770 C CA . ARG B 1 148 ? -6.859 5.551 -4.621 1 74.44 148 ARG B CA 1
ATOM 7771 C C . ARG B 1 148 ? -5.996 5.988 -3.445 1 74.44 148 ARG B C 1
ATOM 7773 O O . ARG B 1 148 ? -6.371 6.891 -2.693 1 74.44 148 ARG B O 1
ATOM 7780 N N . ILE B 1 149 ? -4.828 5.195 -3.242 1 77.38 149 ILE B N 1
ATOM 7781 C CA . ILE B 1 149 ? -3.91 5.527 -2.156 1 77.38 149 ILE B CA 1
ATOM 7782 C C . ILE B 1 149 ? -3.416 6.961 -2.318 1 77.38 149 ILE B C 1
ATOM 7784 O O . ILE B 1 149 ? -3.348 7.715 -1.346 1 77.38 149 ILE B O 1
ATOM 7788 N N . LYS B 1 150 ? -3.092 7.352 -3.568 1 77.56 150 LYS B N 1
ATOM 7789 C CA . LYS B 1 150 ? -2.629 8.711 -3.828 1 77.56 150 LYS B CA 1
ATOM 7790 C C . LYS B 1 150 ? -3.688 9.742 -3.439 1 77.56 150 LYS B C 1
ATOM 7792 O O . LYS B 1 150 ? -3.367 10.781 -2.863 1 77.56 150 LYS B O 1
ATOM 7797 N N . THR B 1 151 ? -4.934 9.453 -3.75 1 77.81 151 THR B N 1
ATOM 7798 C CA . THR B 1 151 ? -6.02 10.383 -3.459 1 77.81 151 THR B CA 1
ATOM 7799 C C . THR B 1 151 ? -6.246 10.5 -1.953 1 77.81 151 THR B C 1
ATOM 7801 O O . THR B 1 151 ? -6.523 11.586 -1.441 1 77.81 151 THR B O 1
ATOM 7804 N N . LYS B 1 152 ? -6.094 9.352 -1.298 1 77.75 152 LYS B N 1
ATOM 7805 C CA . LYS B 1 152 ? -6.262 9.367 0.152 1 77.75 152 LYS B CA 1
ATOM 7806 C C . LYS B 1 152 ? -5.191 10.227 0.82 1 77.75 152 LYS B C 1
ATOM 7808 O O . LYS B 1 152 ? -5.496 11.031 1.701 1 77.75 152 LYS B O 1
ATOM 7813 N N . LEU B 1 153 ? -4.023 10.086 0.308 1 81.75 153 LEU B N 1
ATOM 7814 C CA . LEU B 1 153 ? -2.908 10.797 0.918 1 81.75 153 LEU B CA 1
ATOM 7815 C C . LEU B 1 153 ? -2.936 12.273 0.543 1 81.75 153 LEU B C 1
ATOM 7817 O O . LEU B 1 153 ? -2.6 13.133 1.362 1 81.75 153 LEU B O 1
ATOM 7821 N N . LEU B 1 154 ? -3.422 12.57 -0.622 1 80.44 154 LEU B N 1
ATOM 7822 C CA . LEU B 1 154 ? -3.549 13.961 -1.042 1 80.44 154 LEU B CA 1
ATOM 7823 C C . LEU B 1 154 ? -4.656 14.664 -0.264 1 80.44 154 LEU B C 1
ATOM 7825 O O . LEU B 1 154 ? -4.555 15.859 0.022 1 80.44 154 LEU B O 1
ATOM 7829 N N . PHE B 1 155 ? -5.672 13.945 0.047 1 81.5 155 PHE B N 1
ATOM 7830 C CA . PHE B 1 155 ? -6.762 14.508 0.836 1 81.5 155 PHE B CA 1
ATOM 7831 C C . PHE B 1 155 ? -6.277 14.891 2.23 1 81.5 155 PHE B C 1
ATOM 7833 O O . PHE B 1 155 ? -6.656 15.938 2.762 1 81.5 155 PHE B O 1
ATOM 7840 N N . ILE B 1 156 ? -5.48 14.086 2.746 1 80.88 156 ILE B N 1
ATOM 7841 C CA . ILE B 1 156 ? -4.926 14.383 4.062 1 80.88 156 ILE B CA 1
ATOM 7842 C C . ILE B 1 156 ? -4.043 15.625 3.98 1 80.88 156 ILE B C 1
ATOM 7844 O O . ILE B 1 156 ? -4.07 16.469 4.875 1 80.88 156 ILE B O 1
ATOM 7848 N N . LEU B 1 157 ? -3.301 15.742 2.896 1 82.44 157 LEU B N 1
ATOM 7849 C CA . LEU B 1 157 ? -2.449 16.906 2.691 1 82.44 157 LEU B CA 1
ATOM 7850 C C . LEU B 1 157 ? -3.285 18.172 2.568 1 82.44 157 LEU B C 1
ATOM 7852 O O . LEU B 1 157 ? -2.912 19.219 3.096 1 82.44 157 LEU B O 1
ATOM 7856 N N . LEU B 1 158 ? -4.395 18.062 1.879 1 80.69 158 LEU B N 1
ATOM 7857 C CA . LEU B 1 158 ? -5.273 19.219 1.691 1 80.69 158 LEU B CA 1
ATOM 7858 C C . LEU B 1 158 ? -5.871 19.672 3.02 1 80.69 158 LEU B C 1
ATOM 7860 O O . LEU B 1 158 ? -5.93 20.859 3.305 1 80.69 158 LEU B O 1
ATOM 7864 N N . LEU B 1 159 ? -6.309 18.719 3.818 1 81.12 159 LEU B N 1
ATOM 7865 C CA . LEU B 1 159 ? -6.879 19.047 5.121 1 81.12 159 LEU B CA 1
ATOM 7866 C C . LEU B 1 159 ? -5.84 19.719 6.016 1 81.12 159 LEU B C 1
ATOM 7868 O O . LEU B 1 159 ? -6.156 20.656 6.746 1 81.12 159 LEU B O 1
ATOM 7872 N N . MET B 1 160 ? -4.648 19.328 5.906 1 81.38 160 MET B N 1
ATOM 7873 C CA . MET B 1 160 ? -3.561 19.891 6.699 1 81.38 160 MET B CA 1
ATOM 7874 C C . MET B 1 160 ? -3.217 21.297 6.227 1 81.38 160 MET B C 1
ATOM 7876 O O . MET B 1 160 ? -2.955 22.188 7.039 1 81.38 160 MET B O 1
ATOM 7880 N N . ALA B 1 161 ? -3.256 21.438 4.926 1 82.75 161 ALA B N 1
ATOM 7881 C CA . ALA B 1 161 ? -2.957 22.75 4.352 1 82.75 161 ALA B CA 1
ATOM 7882 C C . ALA B 1 161 ? -4.012 23.781 4.754 1 82.75 161 ALA B C 1
ATOM 7884 O O . ALA B 1 161 ? -3.682 24.938 5.051 1 82.75 161 ALA B O 1
ATOM 7885 N N . ILE B 1 162 ? -5.215 23.344 4.836 1 81.62 162 ILE B N 1
ATOM 7886 C CA . ILE B 1 162 ? -6.305 24.234 5.223 1 81.62 162 ILE B CA 1
ATOM 7887 C C . ILE B 1 162 ? -6.164 24.609 6.695 1 81.62 162 ILE B C 1
ATOM 7889 O O . ILE B 1 162 ? -6.344 25.781 7.062 1 81.62 162 ILE B O 1
ATOM 7893 N N . ALA B 1 163 ? -5.785 23.609 7.477 1 83.5 163 ALA B N 1
ATOM 7894 C CA . ALA B 1 163 ? -5.617 23.875 8.906 1 83.5 163 ALA B CA 1
ATOM 7895 C C . ALA B 1 163 ? -4.449 24.812 9.156 1 83.5 163 ALA B C 1
ATOM 7897 O O . ALA B 1 163 ? -4.582 25.797 9.898 1 83.5 163 ALA B O 1
ATOM 7898 N N . LEU B 1 164 ? -3.334 24.625 8.492 1 84.81 164 LEU B N 1
ATOM 7899 C CA . LEU B 1 164 ? -2.154 25.469 8.648 1 84.81 164 LEU B CA 1
ATOM 7900 C C . LEU B 1 164 ? -2.389 26.844 8.055 1 84.81 164 LEU B C 1
ATOM 7902 O O . LEU B 1 164 ? -1.96 27.859 8.617 1 84.81 164 LEU B O 1
ATOM 7906 N N . GLY B 1 165 ? -3.111 26.859 6.988 1 82 165 GLY B N 1
ATOM 7907 C CA . GLY B 1 165 ? -3.406 28.125 6.328 1 82 165 GLY B CA 1
ATOM 7908 C C . GLY B 1 165 ? -4.316 29.031 7.137 1 82 165 GLY B C 1
ATOM 7909 O O . GLY B 1 165 ? -4.086 30.234 7.223 1 82 165 GLY B O 1
ATOM 7910 N N . SER B 1 166 ? -5.262 28.422 7.773 1 84.38 166 SER B N 1
ATOM 7911 C CA . SER B 1 166 ? -6.215 29.203 8.555 1 84.38 166 SER B CA 1
ATOM 7912 C C . SER B 1 166 ? -5.551 29.812 9.781 1 84.38 166 SER B C 1
ATOM 7914 O O . SER B 1 166 ? -5.766 30.984 10.086 1 84.38 166 SER B O 1
ATOM 7916 N N . LEU B 1 167 ? -4.754 29.031 10.43 1 84.69 167 LEU B N 1
ATOM 7917 C CA . LEU B 1 167 ? -4.07 29.531 11.617 1 84.69 167 LEU B CA 1
ATOM 7918 C C . LEU B 1 167 ? -3.029 30.578 11.242 1 84.69 167 LEU B C 1
ATOM 7920 O O . LEU B 1 167 ? -2.9 31.594 11.922 1 84.69 167 LEU B O 1
ATOM 7924 N N . SER B 1 168 ? -2.354 30.328 10.094 1 86.56 168 SER B N 1
ATOM 7925 C CA . SER B 1 168 ? -1.333 31.266 9.633 1 86.56 168 SER B CA 1
ATOM 7926 C C . SER B 1 168 ? -1.957 32.562 9.148 1 86.56 168 SER B C 1
ATOM 7928 O O . SER B 1 168 ? -1.403 33.656 9.367 1 86.56 168 SER B O 1
ATOM 7930 N N . LEU B 1 169 ? -3.117 32.5 8.539 1 84.69 169 LEU B N 1
ATOM 7931 C CA . LEU B 1 169 ? -3.811 33.688 8.055 1 84.69 169 LEU B CA 1
ATOM 7932 C C . LEU B 1 169 ? -4.23 34.594 9.211 1 84.69 169 LEU B C 1
ATOM 7934 O O . LEU B 1 169 ? -4.121 35.812 9.117 1 84.69 169 LEU B O 1
ATOM 7938 N N . LYS B 1 170 ? -4.656 33.906 10.289 1 86.06 170 LYS B N 1
ATOM 7939 C CA . LYS B 1 170 ? -5.047 34.688 11.453 1 86.06 170 LYS B CA 1
ATOM 7940 C C . LYS B 1 170 ? -3.852 35.469 12.023 1 86.06 170 LYS B C 1
ATOM 7942 O O . LYS B 1 170 ? -3.961 36.656 12.344 1 86.06 170 LYS B O 1
ATOM 7947 N N . ILE B 1 171 ? -2.662 34.875 12.102 1 87.19 171 ILE B N 1
ATOM 7948 C CA . ILE B 1 171 ? -1.457 35.5 12.648 1 87.19 171 ILE B CA 1
ATOM 7949 C C . ILE B 1 171 ? -0.992 36.625 11.727 1 87.19 171 ILE B C 1
ATOM 7951 O O . ILE B 1 171 ? -0.69 37.719 12.195 1 87.19 171 ILE B O 1
ATOM 7955 N N . ILE B 1 172 ? -1.07 36.406 10.391 1 86.56 172 ILE B N 1
ATOM 7956 C CA . ILE B 1 172 ? -0.579 37.375 9.422 1 86.56 172 ILE B CA 1
ATOM 7957 C C . ILE B 1 172 ? -1.514 38.562 9.383 1 86.56 172 ILE B C 1
ATOM 7959 O O . ILE B 1 172 ? -1.06 39.719 9.273 1 86.56 172 ILE B O 1
ATOM 7963 N N . LEU B 1 173 ? -2.822 38.281 9.562 1 85.38 173 LEU B N 1
ATOM 7964 C CA . LEU B 1 173 ? -3.779 39.375 9.562 1 85.38 173 LEU B CA 1
ATOM 7965 C C . LEU B 1 173 ? -3.594 40.281 10.797 1 85.38 173 LEU B C 1
ATOM 7967 O O . LEU B 1 173 ? -3.672 41.5 10.711 1 85.38 173 LEU B O 1
ATOM 7971 N N . ASP B 1 174 ? -3.281 39.562 11.898 1 86.12 174 ASP B N 1
ATOM 7972 C CA . ASP B 1 174 ? -3.047 40.312 13.125 1 86.12 174 ASP B CA 1
ATOM 7973 C C . ASP B 1 174 ? -1.789 41.188 13.016 1 86.12 174 ASP B C 1
ATOM 7975 O O . ASP B 1 174 ? -1.779 42.344 13.445 1 86.12 174 ASP B O 1
ATOM 7979 N N . ILE B 1 175 ? -0.716 40.719 12.445 1 87.69 175 ILE B N 1
ATOM 7980 C CA . ILE B 1 175 ? 0.55 41.406 12.281 1 87.69 175 ILE B CA 1
ATOM 7981 C C . ILE B 1 175 ? 0.379 42.562 11.289 1 87.69 175 ILE B C 1
ATOM 7983 O O . ILE B 1 175 ? 0.905 43.656 11.5 1 87.69 175 ILE B O 1
ATOM 7987 N N . ASN B 1 176 ? -0.439 42.375 10.258 1 88 176 ASN B N 1
ATOM 7988 C CA . ASN B 1 176 ? -0.694 43.406 9.25 1 88 176 ASN B CA 1
ATOM 7989 C C . ASN B 1 176 ? -1.503 44.562 9.828 1 88 176 ASN B C 1
ATOM 7991 O O . ASN B 1 176 ? -1.281 45.719 9.469 1 88 176 ASN B O 1
ATOM 7995 N N . GLU B 1 177 ? -2.418 44.156 10.688 1 87.62 177 GLU B N 1
ATOM 7996 C CA . GLU B 1 177 ? -3.199 45.219 11.336 1 87.62 177 GLU B CA 1
ATOM 7997 C C . GLU B 1 177 ? -2.311 46.094 12.203 1 87.62 177 GLU B C 1
ATOM 7999 O O . GLU B 1 177 ? -2.453 47.312 12.188 1 87.62 177 GLU B O 1
ATOM 8004 N N . GLU B 1 178 ? -1.406 45.438 12.898 1 87.69 178 GLU B N 1
ATOM 8005 C CA . GLU B 1 178 ? -0.476 46.219 13.727 1 87.69 178 GLU B CA 1
ATOM 8006 C C . GLU B 1 178 ? 0.433 47.094 12.867 1 87.69 178 GLU B C 1
ATOM 8008 O O . GLU B 1 178 ? 0.767 48.219 13.25 1 87.69 178 GLU B O 1
ATOM 8013 N N . TYR B 1 179 ? 0.855 46.688 11.719 1 89.62 179 TYR B N 1
ATOM 8014 C CA . TYR B 1 179 ? 1.69 47.438 10.789 1 89.62 179 TYR B CA 1
ATOM 8015 C C . TYR B 1 179 ? 0.968 48.688 10.289 1 89.62 179 TYR B C 1
ATOM 8017 O O . TYR B 1 179 ? 1.499 49.781 10.375 1 89.62 179 TYR B O 1
ATOM 8025 N N . PHE B 1 180 ? -0.303 48.562 9.891 1 89.62 180 PHE B N 1
ATOM 8026 C CA . PHE B 1 180 ? -1.053 49.688 9.336 1 89.62 180 PHE B CA 1
ATOM 8027 C C . PHE B 1 180 ? -1.42 50.688 10.43 1 89.62 180 PHE B C 1
ATOM 8029 O O . PHE B 1 180 ? -1.445 51.906 10.188 1 89.62 180 PHE B O 1
ATOM 8036 N N . ASN B 1 181 ? -1.669 50.156 11.664 1 90.88 181 ASN B N 1
ATOM 8037 C CA . ASN B 1 181 ? -1.929 51.062 12.781 1 90.88 181 ASN B CA 1
ATOM 8038 C C . ASN B 1 181 ? -0.704 51.906 13.125 1 90.88 181 ASN B C 1
ATOM 8040 O O . ASN B 1 181 ? -0.825 53.094 13.391 1 90.88 181 ASN B O 1
ATOM 8044 N N . SER B 1 182 ? 0.453 51.25 13.078 1 92.06 182 SER B N 1
ATOM 8045 C CA . SER B 1 182 ? 1.689 51.969 13.391 1 92.06 182 SER B CA 1
ATOM 8046 C C . SER B 1 182 ? 1.991 53.031 12.344 1 92.06 182 SER B C 1
ATOM 8048 O O . SER B 1 182 ? 2.455 54.125 12.688 1 92.06 182 SER B O 1
ATOM 8050 N N . ILE B 1 183 ? 1.681 52.812 11.094 1 91.94 183 ILE B N 1
ATOM 8051 C CA . ILE B 1 183 ? 1.892 53.781 10.023 1 91.94 183 ILE B CA 1
ATOM 8052 C C . ILE B 1 183 ? 0.922 54.938 10.188 1 91.94 183 ILE B C 1
ATOM 8054 O O . ILE B 1 183 ? 1.299 56.094 9.992 1 91.94 183 ILE B O 1
ATOM 8058 N N . SER B 1 184 ? -0.329 54.625 10.523 1 93.19 184 SER B N 1
ATOM 8059 C CA . SER B 1 184 ? -1.327 55.656 10.758 1 93.19 184 SER B CA 1
ATOM 8060 C C . SER B 1 184 ? -0.913 56.562 11.898 1 93.19 184 SER B C 1
ATOM 8062 O O . SER B 1 184 ? -1.051 57.812 11.805 1 93.19 184 SER B O 1
ATOM 8064 N N . ARG B 1 185 ? -0.374 55.969 12.93 1 94.06 185 ARG B N 1
ATOM 8065 C CA . ARG B 1 185 ? 0.09 56.75 14.086 1 94.06 185 ARG B CA 1
ATOM 8066 C C . ARG B 1 185 ? 1.277 57.625 13.711 1 94.06 185 ARG B C 1
ATOM 8068 O O . ARG B 1 185 ? 1.38 58.75 14.172 1 94.06 185 ARG B O 1
ATOM 8075 N N . LEU B 1 186 ? 2.188 57.125 12.922 1 93.19 186 LEU B N 1
ATOM 8076 C CA . LEU B 1 186 ? 3.336 57.875 12.453 1 93.19 186 LEU B CA 1
ATOM 8077 C C . LEU B 1 186 ? 2.887 59.094 11.664 1 93.19 186 LEU B C 1
ATOM 8079 O O . LEU B 1 186 ? 3.363 60.219 11.906 1 93.19 186 LEU B O 1
ATOM 8083 N N . GLU B 1 187 ? 1.939 58.938 10.797 1 93.25 187 GLU B N 1
ATOM 8084 C CA . GLU B 1 187 ? 1.41 60.031 10 1 93.25 187 GLU B CA 1
ATOM 8085 C C . GLU B 1 187 ? 0.684 61.062 10.875 1 93.25 187 GLU B C 1
ATOM 8087 O O . GLU B 1 187 ? 0.767 62.281 10.633 1 93.25 187 GLU B O 1
ATOM 8092 N N . GLY B 1 188 ? -0.048 60.531 11.859 1 94.38 188 GLY B N 1
ATOM 8093 C CA . GLY B 1 188 ? -0.701 61.438 12.805 1 94.38 188 GLY B CA 1
ATOM 8094 C C . GLY B 1 188 ? 0.275 62.281 13.578 1 94.38 188 GLY B C 1
ATOM 8095 O O . GLY B 1 188 ? 0.033 63.469 13.781 1 94.38 188 GLY B O 1
ATOM 8096 N N . SER B 1 189 ? 1.345 61.656 14.016 1 93.88 189 SER B N 1
ATOM 8097 C CA . SER B 1 189 ? 2.359 62.375 14.766 1 93.88 189 SER B CA 1
ATOM 8098 C C . SER B 1 189 ? 2.998 63.469 13.922 1 93.88 189 SER B C 1
ATOM 8100 O O . SER B 1 189 ? 3.293 64.562 14.422 1 93.88 189 SER B O 1
ATOM 8102 N N . GLU B 1 190 ? 3.213 63.281 12.68 1 90.69 190 GLU B N 1
ATOM 8103 C CA . GLU B 1 190 ? 3.777 64.25 11.773 1 90.69 190 GLU B CA 1
ATOM 8104 C C . GLU B 1 190 ? 2.811 65.438 11.555 1 90.69 190 GLU B C 1
ATOM 8106 O O . GLU B 1 190 ? 3.229 66.562 11.484 1 90.69 190 GLU B O 1
ATOM 8111 N N . TYR B 1 191 ? 1.539 65.125 11.422 1 94.06 191 TYR B N 1
ATOM 8112 C CA . TYR B 1 191 ? 0.497 66.125 11.32 1 94.06 191 TYR B CA 1
ATOM 8113 C C . TYR B 1 191 ? 0.497 67.062 12.547 1 94.06 191 TYR B C 1
ATOM 8115 O O . TYR B 1 191 ? 0.442 68.25 12.414 1 94.06 191 TYR B O 1
ATOM 8123 N N . ASN B 1 192 ? 0.649 66.438 13.703 1 94.19 192 ASN B N 1
ATOM 8124 C CA . ASN B 1 192 ? 0.617 67.188 14.961 1 94.19 192 ASN B CA 1
ATOM 8125 C C . ASN B 1 192 ? 1.828 68.125 15.102 1 94.19 192 ASN B C 1
ATOM 8127 O O . ASN B 1 192 ? 1.727 69.188 15.672 1 94.19 192 ASN B O 1
ATOM 8131 N N . LEU B 1 193 ? 2.926 67.688 14.633 1 90.94 193 LEU B N 1
ATOM 8132 C CA . LEU B 1 193 ? 4.125 68.562 14.688 1 90.94 193 LEU B CA 1
ATOM 8133 C C . LEU B 1 193 ? 3.961 69.812 13.844 1 90.94 193 LEU B C 1
ATOM 8135 O O . LEU B 1 193 ? 4.43 70.875 14.227 1 90.94 193 LEU B O 1
ATOM 8139 N N . LYS B 1 194 ? 3.305 69.625 12.734 1 92.25 194 LYS B N 1
ATOM 8140 C CA . LYS B 1 194 ? 3.053 70.812 11.891 1 92.25 194 LYS B CA 1
ATOM 8141 C C . LYS B 1 194 ? 2.074 71.75 12.547 1 92.25 194 LYS B C 1
ATOM 8143 O O . LYS B 1 194 ? 2.213 73 12.422 1 92.25 194 LYS B O 1
ATOM 8148 N N . LEU B 1 195 ? 1.124 71.25 13.211 1 95.25 195 LEU B N 1
ATOM 8149 C CA . LEU B 1 195 ? 0.175 72.062 13.945 1 95.25 195 LEU B CA 1
ATOM 8150 C C . LEU B 1 195 ? 0.874 72.812 15.062 1 95.25 195 LEU B C 1
ATOM 8152 O O . LEU B 1 195 ? 0.534 74 15.336 1 95.25 195 LEU B O 1
ATOM 8156 N N . ALA B 1 196 ? 1.808 72.125 15.727 1 95.31 196 ALA B N 1
ATOM 8157 C CA . ALA B 1 196 ? 2.562 72.75 16.797 1 95.31 196 ALA B CA 1
ATOM 8158 C C . ALA B 1 196 ? 3.311 74 16.281 1 95.31 196 ALA B C 1
ATOM 8160 O O . ALA B 1 196 ? 3.41 75 16.969 1 95.31 196 ALA B O 1
ATOM 8161 N N . GLU B 1 197 ? 3.797 73.938 15.133 1 93.62 197 GLU B N 1
ATOM 8162 C CA . GLU B 1 197 ? 4.492 75.062 14.508 1 93.62 197 GLU B CA 1
ATOM 8163 C C . GLU B 1 197 ? 3.539 76.25 14.242 1 93.62 197 GLU B C 1
ATOM 8165 O O . GLU B 1 197 ? 3.887 77.375 14.461 1 93.62 197 GLU B O 1
ATOM 8170 N N . LEU B 1 198 ? 2.375 76 13.781 1 95.88 198 LEU B N 1
ATOM 8171 C CA . LEU B 1 198 ? 1.362 77 13.547 1 95.88 198 LEU B CA 1
ATOM 8172 C C . LEU B 1 198 ? 0.979 77.688 14.859 1 95.88 198 LEU B C 1
ATOM 8174 O O . LEU B 1 198 ? 0.824 78.938 14.898 1 95.88 198 LEU B O 1
ATOM 8178 N N . MET B 1 199 ? 0.827 76.812 15.82 1 96.81 199 MET B N 1
ATOM 8179 C CA . MET B 1 199 ? 0.46 77.375 17.141 1 96.81 199 MET B CA 1
ATOM 8180 C C . MET B 1 199 ? 1.526 78.312 17.656 1 96.81 199 MET B C 1
ATOM 8182 O O . MET B 1 199 ? 1.204 79.375 18.203 1 96.81 199 MET B O 1
ATOM 8186 N N . ARG B 1 200 ? 2.766 77.875 17.562 1 96.62 200 ARG B N 1
ATOM 8187 C CA . ARG B 1 200 ? 3.885 78.75 18.016 1 96.62 200 ARG B CA 1
ATOM 8188 C C . ARG B 1 200 ? 3.863 80.125 17.359 1 96.62 200 ARG B C 1
ATOM 8190 O O . ARG B 1 200 ? 3.971 81.125 18.047 1 96.62 200 ARG B O 1
ATOM 8197 N N . LEU B 1 201 ? 3.664 80.188 16.109 1 96.5 201 LEU B N 1
ATOM 8198 C CA . LEU B 1 201 ? 3.668 81.438 15.352 1 96.5 201 LEU B CA 1
ATOM 8199 C C . LEU B 1 201 ? 2.445 82.312 15.695 1 96.5 201 LEU B C 1
ATOM 8201 O O . LEU B 1 201 ? 2.549 83.5 15.836 1 96.5 201 LEU B O 1
ATOM 8205 N N . THR B 1 202 ? 1.332 81.688 15.805 1 97.56 202 THR B N 1
ATOM 8206 C CA . THR B 1 202 ? 0.097 82.375 16.141 1 97.56 202 THR B CA 1
ATOM 8207 C C . THR B 1 202 ? 0.194 83 17.516 1 97.56 202 THR B C 1
ATOM 8209 O O . THR B 1 202 ? -0.244 84.125 17.719 1 97.56 202 THR B O 1
ATOM 8212 N N . ALA B 1 203 ? 0.698 82.25 18.438 1 97.44 203 ALA B N 1
ATOM 8213 C CA . ALA B 1 203 ? 0.875 82.75 19.781 1 97.44 203 ALA B CA 1
ATOM 8214 C C . ALA B 1 203 ? 1.843 83.938 19.797 1 97.44 203 ALA B C 1
ATOM 8216 O O . ALA B 1 203 ? 1.642 84.875 20.531 1 97.44 203 ALA B O 1
ATOM 8217 N N . LYS B 1 204 ? 2.918 83.875 19.062 1 96.88 204 LYS B N 1
ATOM 8218 C CA . LYS B 1 204 ? 3.877 85 18.984 1 96.88 204 LYS B CA 1
ATOM 8219 C C . LYS B 1 204 ? 3.236 86.25 18.359 1 96.88 204 LYS B C 1
ATOM 8221 O O . LYS B 1 204 ? 3.451 87.312 18.844 1 96.88 204 LYS B O 1
ATOM 8226 N N . HIS B 1 205 ? 2.494 86.062 17.344 1 97.12 205 HIS B N 1
ATOM 8227 C CA . HIS B 1 205 ? 1.763 87.125 16.703 1 97.12 205 HIS B CA 1
ATOM 8228 C C . HIS B 1 205 ? 0.817 87.812 17.703 1 97.12 205 HIS B C 1
ATOM 8230 O O . HIS B 1 205 ? 0.727 89 17.734 1 97.12 205 HIS B O 1
ATOM 8236 N N . ARG B 1 206 ? 0.114 86.938 18.469 1 97.12 206 ARG B N 1
ATOM 8237 C CA . ARG B 1 206 ? -0.81 87.438 19.484 1 97.12 206 ARG B CA 1
ATOM 8238 C C . ARG B 1 206 ? -0.108 88.438 20.438 1 97.12 206 ARG B C 1
ATOM 8240 O O . ARG B 1 206 ? -0.626 89.5 20.719 1 97.12 206 ARG B O 1
ATOM 8247 N N . GLY B 1 207 ? 1.062 88.062 20.906 1 95.81 207 GLY B N 1
ATOM 8248 C CA . GLY B 1 207 ? 1.81 88.875 21.828 1 95.81 207 GLY B CA 1
ATOM 8249 C C . GLY B 1 207 ? 2.301 90.188 21.219 1 95.81 207 GLY B C 1
ATOM 8250 O O . GLY B 1 207 ? 2.184 91.25 21.828 1 95.81 207 GLY B O 1
ATOM 8251 N N . LEU B 1 208 ? 2.818 90.125 20.031 1 96.19 208 LEU B N 1
ATOM 8252 C CA . LEU B 1 208 ? 3.381 91.312 19.359 1 96.19 208 LEU B CA 1
ATOM 8253 C C . LEU B 1 208 ? 2.283 92.312 18.969 1 96.19 208 LEU B C 1
ATOM 8255 O O . LEU B 1 208 ? 2.436 93.5 19.125 1 96.19 208 LEU B O 1
ATOM 8259 N N . LEU B 1 209 ? 1.244 91.75 18.422 1 96.25 209 LEU B N 1
ATOM 8260 C CA . LEU B 1 209 ? 0.15 92.625 17.984 1 96.25 209 LEU B CA 1
ATOM 8261 C C . LEU B 1 209 ? -0.477 93.375 19.172 1 96.25 209 LEU B C 1
ATOM 8263 O O . LEU B 1 209 ? -0.869 94.5 19.047 1 96.25 209 LEU B O 1
ATOM 8267 N N . GLY B 1 210 ? -0.617 92.625 20.328 1 96.31 210 GLY B N 1
ATOM 8268 C CA . GLY B 1 210 ? -1.134 93.312 21.516 1 96.31 210 GLY B CA 1
ATOM 8269 C C . GLY B 1 210 ? -0.331 94.5 21.922 1 96.31 210 GLY B C 1
ATOM 8270 O O . GLY B 1 210 ? -0.9 95.562 22.297 1 96.31 210 GLY B O 1
ATOM 8271 N N . ARG B 1 211 ? 1.006 94.438 21.844 1 95.44 211 ARG B N 1
ATOM 8272 C CA . ARG B 1 211 ? 1.893 95.562 22.172 1 95.44 211 ARG B CA 1
ATOM 8273 C C . ARG B 1 211 ? 1.72 96.688 21.188 1 95.44 211 ARG B C 1
ATOM 8275 O O . ARG B 1 211 ? 1.695 97.875 21.594 1 95.44 211 ARG B O 1
ATOM 8282 N N . PHE B 1 212 ? 1.579 96.438 20.078 1 95.25 212 PHE B N 1
ATOM 8283 C CA . PHE B 1 212 ? 1.399 97.375 19.031 1 95.25 212 PHE B CA 1
ATOM 8284 C C . PHE B 1 212 ? 0.079 98.125 19.203 1 95.25 212 PHE B C 1
ATOM 8286 O O . PHE B 1 212 ? 0.034 99.375 19.125 1 95.25 212 PHE B O 1
ATOM 8293 N N . LEU B 1 213 ? -0.985 97.438 19.375 1 95.56 213 LEU B N 1
ATOM 8294 C CA . LEU B 1 213 ? -2.324 98 19.484 1 95.56 213 LEU B CA 1
ATOM 8295 C C . LEU B 1 213 ? -2.441 98.875 20.703 1 95.56 213 LEU B C 1
ATOM 8297 O O . LEU B 1 213 ? -3.301 99.812 20.766 1 95.56 213 LEU B O 1
ATOM 8301 N N . ASN B 1 214 ? -1.546 98.688 21.656 1 94.56 214 ASN B N 1
ATOM 8302 C CA . ASN B 1 214 ? -1.604 99.5 22.859 1 94.56 214 ASN B CA 1
ATOM 8303 C C . ASN B 1 214 ? -0.508 100.562 22.844 1 94.56 214 ASN B C 1
ATOM 8305 O O . ASN B 1 214 ? -0.075 101 23.906 1 94.56 214 ASN B O 1
ATOM 8309 N N . GLY B 1 215 ? 0.124 101 21.672 1 91.56 215 GLY B N 1
ATOM 8310 C CA . GLY B 1 215 ? 0.882 102.188 21.594 1 91.56 215 GLY B CA 1
ATOM 8311 C C . GLY B 1 215 ? 2.301 102 21.109 1 91.56 215 GLY B C 1
ATOM 8312 O O . GLY B 1 215 ? 3.006 103 20.812 1 91.56 215 GLY B O 1
ATOM 8313 N N . GLU B 1 216 ? 2.83 100.812 20.953 1 94.44 216 GLU B N 1
ATOM 8314 C CA . GLU B 1 216 ? 4.195 100.625 20.469 1 94.44 216 GLU B CA 1
ATOM 8315 C C . GLU B 1 216 ? 4.23 100.5 18.953 1 94.44 216 GLU B C 1
ATOM 8317 O O . GLU B 1 216 ? 4.449 99.375 18.422 1 94.44 216 GLU B O 1
ATOM 8322 N N . SER B 1 217 ? 4.266 101.562 18.25 1 91 217 SER B N 1
ATOM 8323 C CA . SER B 1 217 ? 4.129 101.625 16.797 1 91 217 SER B CA 1
ATOM 8324 C C . SER B 1 217 ? 5.387 101.062 16.109 1 91 217 SER B C 1
ATOM 8326 O O . SER B 1 217 ? 5.336 100.688 14.945 1 91 217 SER B O 1
ATOM 8328 N N . ALA B 1 218 ? 6.52 101.062 16.734 1 93.62 218 ALA B N 1
ATOM 8329 C CA . ALA B 1 218 ? 7.797 100.625 16.172 1 93.62 218 ALA B CA 1
ATOM 8330 C C . ALA B 1 218 ? 7.797 99.125 15.82 1 93.62 218 ALA B C 1
ATOM 8332 O O . ALA B 1 218 ? 8.641 98.688 15.055 1 93.62 218 ALA B O 1
ATOM 8333 N N . LEU B 1 219 ? 6.781 98.375 16.25 1 94.12 219 LEU B N 1
ATOM 8334 C CA . LEU B 1 219 ? 6.758 96.938 16.109 1 94.12 219 LEU B CA 1
ATOM 8335 C C . LEU B 1 219 ? 6.09 96.562 14.789 1 94.12 219 LEU B C 1
ATOM 8337 O O . LEU B 1 219 ? 6.043 95.375 14.445 1 94.12 219 LEU B O 1
ATOM 8341 N N . LEU B 1 220 ? 5.621 97.438 14.008 1 93.81 220 LEU B N 1
ATOM 8342 C CA . LEU B 1 220 ? 4.832 97.188 12.812 1 93.81 220 LEU B CA 1
ATOM 8343 C C . LEU B 1 220 ? 5.633 96.375 11.805 1 93.81 220 LEU B C 1
ATOM 8345 O O . LEU B 1 220 ? 5.117 95.375 11.234 1 93.81 220 LEU B O 1
ATOM 8349 N N . PRO B 1 221 ? 6.93 96.625 11.547 1 94.5 221 PRO B N 1
ATOM 8350 C CA . PRO B 1 221 ? 7.691 95.812 10.609 1 94.5 221 PRO B CA 1
ATOM 8351 C C . PRO B 1 221 ? 7.844 94.375 11.078 1 94.5 221 PRO B C 1
ATOM 8353 O O . PRO B 1 221 ? 7.75 93.438 10.273 1 94.5 221 PRO B O 1
ATOM 8356 N N . THR B 1 222 ? 8.07 94.188 12.375 1 94.94 222 THR B N 1
ATOM 8357 C CA . THR B 1 222 ? 8.211 92.812 12.945 1 94.94 222 THR B CA 1
ATOM 8358 C C . THR B 1 222 ? 6.906 92.062 12.828 1 94.94 222 THR B C 1
ATOM 8360 O O . THR B 1 222 ? 6.914 90.875 12.539 1 94.94 222 THR B O 1
ATOM 8363 N N . ILE B 1 223 ? 5.773 92.688 13.047 1 95.75 223 ILE B N 1
ATOM 8364 C CA . ILE B 1 223 ? 4.457 92.062 12.953 1 95.75 223 ILE B CA 1
ATOM 8365 C C . ILE B 1 223 ? 4.18 91.688 11.508 1 95.75 223 ILE B C 1
ATOM 8367 O O . ILE B 1 223 ? 3.65 90.562 11.258 1 95.75 223 ILE B O 1
ATOM 8371 N N . THR B 1 224 ? 4.566 92.562 10.586 1 94.88 224 THR B N 1
ATOM 8372 C CA . THR B 1 224 ? 4.375 92.25 9.172 1 94.88 224 THR B CA 1
ATOM 8373 C C . THR B 1 224 ? 5.215 91.062 8.766 1 94.88 224 THR B C 1
ATOM 8375 O O . THR B 1 224 ? 4.77 90.25 7.969 1 94.88 224 THR B O 1
ATOM 8378 N N . GLU B 1 225 ? 6.332 90.938 9.281 1 95.75 225 GLU B N 1
ATOM 8379 C CA . GLU B 1 225 ? 7.203 89.812 8.992 1 95.75 225 GLU B CA 1
ATOM 8380 C C . GLU B 1 225 ? 6.602 88.5 9.508 1 95.75 225 GLU B C 1
ATOM 8382 O O . GLU B 1 225 ? 6.605 87.438 8.812 1 95.75 225 GLU B O 1
ATOM 8387 N N . ILE B 1 226 ? 6.109 88.438 10.719 1 96.06 226 ILE B N 1
ATOM 8388 C CA . ILE B 1 226 ? 5.516 87.25 11.32 1 96.06 226 ILE B CA 1
ATOM 8389 C C . ILE B 1 226 ? 4.234 86.875 10.57 1 96.06 226 ILE B C 1
ATOM 8391 O O . ILE B 1 226 ? 3.932 85.688 10.391 1 96.06 226 ILE B O 1
ATOM 8395 N N . GLU B 1 227 ? 3.467 87.875 10.172 1 96.38 227 GLU B N 1
ATOM 8396 C CA . GLU B 1 227 ? 2.248 87.625 9.406 1 96.38 227 GLU B CA 1
ATOM 8397 C C . GLU B 1 227 ? 2.561 87 8.07 1 96.38 227 GLU B C 1
ATOM 8399 O O . GLU B 1 227 ? 1.837 86.062 7.629 1 96.38 227 GLU B O 1
ATOM 8404 N N . ASN B 1 228 ? 3.633 87.375 7.438 1 95.94 228 ASN B N 1
ATOM 8405 C CA . ASN B 1 228 ? 4.051 86.75 6.188 1 95.94 228 ASN B CA 1
ATOM 8406 C C . ASN B 1 228 ? 4.477 85.312 6.402 1 95.94 228 ASN B C 1
ATOM 8408 O O . ASN B 1 228 ? 4.156 84.438 5.594 1 95.94 228 ASN B O 1
ATOM 8412 N N . GLU B 1 229 ? 5.184 85.125 7.41 1 96.38 229 GLU B N 1
ATOM 8413 C CA . GLU B 1 229 ? 5.59 83.75 7.742 1 96.38 229 GLU B CA 1
ATOM 8414 C C . GLU B 1 229 ? 4.379 82.875 8.062 1 96.38 229 GLU B C 1
ATOM 8416 O O . GLU B 1 229 ? 4.312 81.688 7.645 1 96.38 229 GLU B O 1
ATOM 8421 N N . MET B 1 230 ? 3.457 83.438 8.828 1 96.88 230 MET B N 1
ATOM 8422 C CA . MET B 1 230 ? 2.232 82.688 9.164 1 96.88 230 MET B CA 1
ATOM 8423 C C . MET B 1 230 ? 1.437 82.375 7.902 1 96.88 230 MET B C 1
ATOM 8425 O O . MET B 1 230 ? 0.947 81.25 7.75 1 96.88 230 MET B O 1
ATOM 8429 N N . ASN B 1 231 ? 1.374 83.375 7.016 1 96.06 231 ASN B N 1
ATOM 8430 C CA . ASN B 1 231 ? 0.666 83.125 5.766 1 96.06 231 ASN B CA 1
ATOM 8431 C C . ASN B 1 231 ? 1.287 81.938 4.992 1 96.06 231 ASN B C 1
ATOM 8433 O O . ASN B 1 231 ? 0.572 81.125 4.438 1 96.06 231 ASN B O 1
ATOM 8437 N N . SER B 1 232 ? 2.533 81.875 4.996 1 96.25 232 SER B N 1
ATOM 8438 C CA . SER B 1 232 ? 3.234 80.812 4.297 1 96.25 232 SER B CA 1
ATOM 8439 C C . SER B 1 232 ? 3.002 79.438 4.973 1 96.25 232 SER B C 1
ATOM 8441 O O . SER B 1 232 ? 2.723 78.438 4.301 1 96.25 232 SER B O 1
ATOM 8443 N N . ARG B 1 233 ? 3.119 79.375 6.273 1 95.81 233 ARG B N 1
ATOM 8444 C CA . ARG B 1 233 ? 2.977 78.125 7.016 1 95.81 233 ARG B CA 1
ATOM 8445 C C . ARG B 1 233 ? 1.533 77.625 6.996 1 95.81 233 ARG B C 1
ATOM 8447 O O . ARG B 1 233 ? 1.281 76.438 6.961 1 95.81 233 ARG B O 1
ATOM 8454 N N . TYR B 1 234 ? 0.587 78.562 7.113 1 96.62 234 TYR B N 1
ATOM 8455 C CA . TYR B 1 234 ? -0.818 78.188 7.039 1 96.62 234 TYR B CA 1
ATOM 8456 C C . TYR B 1 234 ? -1.16 77.625 5.66 1 96.62 234 TYR B C 1
ATOM 8458 O O . TYR B 1 234 ? -1.982 76.75 5.535 1 96.62 234 TYR B O 1
ATOM 8466 N N . LYS B 1 235 ? -0.52 78.125 4.605 1 95.06 235 LYS B N 1
ATOM 8467 C CA . LYS B 1 235 ? -0.716 77.625 3.26 1 95.06 235 LYS B CA 1
ATOM 8468 C C . LYS B 1 235 ? -0.152 76.188 3.137 1 95.06 235 LYS B C 1
ATOM 8470 O O . LYS B 1 235 ? -0.76 75.312 2.502 1 95.06 235 LYS B O 1
ATOM 8475 N N . GLU B 1 236 ? 0.995 76 3.629 1 94.62 236 GLU B N 1
ATOM 8476 C CA . GLU B 1 236 ? 1.582 74.688 3.652 1 94.62 236 GLU B CA 1
ATOM 8477 C C . GLU B 1 236 ? 0.688 73.688 4.406 1 94.62 236 GLU B C 1
ATOM 8479 O O . GLU B 1 236 ? 0.544 72.562 4 1 94.62 236 GLU B O 1
ATOM 8484 N N . PHE B 1 237 ? 0.149 74.188 5.531 1 94.81 237 PHE B N 1
ATOM 8485 C CA . PHE B 1 237 ? -0.742 73.312 6.328 1 94.81 237 PHE B CA 1
ATOM 8486 C C . PHE B 1 237 ? -2.012 73 5.555 1 94.81 237 PHE B C 1
ATOM 8488 O O . PHE B 1 237 ? -2.547 71.875 5.668 1 94.81 237 PHE B O 1
ATOM 8495 N N . GLU B 1 238 ? -2.455 73.938 4.828 1 94.12 238 GLU B N 1
ATOM 8496 C CA . GLU B 1 238 ? -3.641 73.75 4.008 1 94.12 238 GLU B CA 1
ATOM 8497 C C . GLU B 1 238 ? -3.414 72.562 3.029 1 94.12 238 GLU B C 1
ATOM 8499 O O . GLU B 1 238 ? -4.305 71.75 2.816 1 94.12 238 GLU B O 1
ATOM 8504 N N . LEU B 1 239 ? -2.25 72.438 2.473 1 93.62 239 LEU B N 1
ATOM 8505 C CA . LEU B 1 239 ? -1.903 71.375 1.564 1 93.62 239 LEU B CA 1
ATOM 8506 C C . LEU B 1 239 ? -1.84 70.062 2.309 1 93.62 239 LEU B C 1
ATOM 8508 O O . LEU B 1 239 ? -2.307 69 1.801 1 93.62 239 LEU B O 1
ATOM 8512 N N . LEU B 1 240 ? -1.268 70.062 3.461 1 92.94 240 LEU B N 1
ATOM 8513 C CA . LEU B 1 240 ? -1.199 68.875 4.285 1 92.94 240 LEU B CA 1
ATOM 8514 C C . LEU B 1 240 ? -2.596 68.438 4.68 1 92.94 240 LEU B C 1
ATOM 8516 O O . LEU B 1 240 ? -2.869 67.188 4.703 1 92.94 240 LEU B O 1
ATOM 8520 N N . ASN B 1 241 ? -3.471 69.375 5.031 1 93.88 241 ASN B N 1
ATOM 8521 C CA . ASN B 1 241 ? -4.832 69.062 5.465 1 93.88 241 ASN B CA 1
ATOM 8522 C C . ASN B 1 241 ? -5.648 68.438 4.336 1 93.88 241 ASN B C 1
ATOM 8524 O O . ASN B 1 241 ? -6.551 67.625 4.586 1 93.88 241 ASN B O 1
ATOM 8528 N N . GLU B 1 242 ? -5.32 68.688 3.113 1 93.19 242 GLU B N 1
ATOM 8529 C CA . GLU B 1 242 ? -6.02 68.125 1.968 1 93.19 242 GLU B CA 1
ATOM 8530 C C . GLU B 1 242 ? -5.758 66.625 1.856 1 93.19 242 GLU B C 1
ATOM 8532 O O . GLU B 1 242 ? -6.645 65.812 1.465 1 93.19 242 GLU B O 1
ATOM 8537 N N . THR B 1 243 ? -4.633 66.25 2.197 1 92.56 243 THR B N 1
ATOM 8538 C CA . THR B 1 243 ? -4.289 64.875 2.088 1 92.56 243 THR B CA 1
ATOM 8539 C C . THR B 1 243 ? -4.531 64.125 3.412 1 92.56 243 THR B C 1
ATOM 8541 O O . THR B 1 243 ? -5.488 63.375 3.545 1 92.56 243 THR B O 1
ATOM 8544 N N . ALA B 1 244 ? -3.852 64.562 4.461 1 91.5 244 ALA B N 1
ATOM 8545 C CA . ALA B 1 244 ? -3.9 63.875 5.758 1 91.5 244 ALA B CA 1
ATOM 8546 C C . ALA B 1 244 ? -5.199 64.188 6.496 1 91.5 244 ALA B C 1
ATOM 8548 O O . ALA B 1 244 ? -5.734 63.344 7.219 1 91.5 244 ALA B O 1
ATOM 8549 N N . GLY B 1 245 ? -5.676 65.438 6.34 1 92.31 245 GLY B N 1
ATOM 8550 C CA . GLY B 1 245 ? -6.926 65.812 6.984 1 92.31 245 GLY B CA 1
ATOM 8551 C C . GLY B 1 245 ? -8.102 64.938 6.527 1 92.31 245 GLY B C 1
ATOM 8552 O O . GLY B 1 245 ? -8.977 64.625 7.324 1 92.31 245 GLY B O 1
ATOM 8553 N N . ASN B 1 246 ? -8.086 64.562 5.328 1 91.75 246 ASN B N 1
ATOM 8554 C CA . ASN B 1 246 ? -9.125 63.688 4.797 1 91.75 246 ASN B CA 1
ATOM 8555 C C . ASN B 1 246 ? -8.977 62.25 5.32 1 91.75 246 ASN B C 1
ATOM 8557 O O . ASN B 1 246 ? -9.969 61.594 5.605 1 91.75 246 ASN B O 1
ATOM 8561 N N . LYS B 1 247 ? -7.777 61.906 5.352 1 91.94 247 LYS B N 1
ATOM 8562 C CA . LYS B 1 247 ? -7.5 60.562 5.84 1 91.94 247 LYS B CA 1
ATOM 8563 C C . LYS B 1 247 ? -7.992 60.406 7.273 1 91.94 247 LYS B C 1
ATOM 8565 O O . LYS B 1 247 ? -8.555 59.344 7.621 1 91.94 247 LYS B O 1
ATOM 8570 N N . PHE B 1 248 ? -7.809 61.375 8.148 1 93.19 248 PHE B N 1
ATOM 8571 C CA . PHE B 1 248 ? -8.156 61.312 9.562 1 93.19 248 PHE B CA 1
ATOM 8572 C C . PHE B 1 248 ? -9.562 61.844 9.797 1 93.19 248 PHE B C 1
ATOM 8574 O O . PHE B 1 248 ? -9.984 62.031 10.945 1 93.19 248 PHE B O 1
ATOM 8581 N N . HIS B 1 249 ? -10.266 62.312 8.734 1 92.12 249 HIS B N 1
ATOM 8582 C CA . HIS B 1 249 ? -11.633 62.812 8.805 1 92.12 249 HIS B CA 1
ATOM 8583 C C . HIS B 1 249 ? -11.703 64.062 9.648 1 92.12 249 HIS B C 1
ATOM 8585 O O . HIS B 1 249 ? -12.625 64.25 10.445 1 92.12 249 HIS B O 1
ATOM 8591 N N . THR B 1 250 ? -10.609 64.812 9.578 1 94.06 250 THR B N 1
ATOM 8592 C CA . THR B 1 250 ? -10.547 66.062 10.305 1 94.06 250 THR B CA 1
ATOM 8593 C C . THR B 1 250 ? -10.375 67.25 9.336 1 94.06 250 THR B C 1
ATOM 8595 O O . THR B 1 250 ? -9.938 68.312 9.734 1 94.06 250 THR B O 1
ATOM 8598 N N . PHE B 1 251 ? -10.68 67.125 8.109 1 94.06 251 PHE B N 1
ATOM 8599 C CA . PHE B 1 251 ? -10.461 68.125 7.062 1 94.06 251 PHE B CA 1
ATOM 8600 C C . PHE B 1 251 ? -11.211 69.375 7.375 1 94.06 251 PHE B C 1
ATOM 8602 O O . PHE B 1 251 ? -10.664 70.5 7.238 1 94.06 251 PHE B O 1
ATOM 8609 N N . GLU B 1 252 ? -12.477 69.25 7.816 1 94.69 252 GLU B N 1
ATOM 8610 C CA . GLU B 1 252 ? -13.305 70.438 8.086 1 94.69 252 GLU B CA 1
ATOM 8611 C C . GLU B 1 252 ? -12.75 71.25 9.25 1 94.69 252 GLU B C 1
ATOM 8613 O O . GLU B 1 252 ? -12.82 72.5 9.242 1 94.69 252 GLU B O 1
ATOM 8618 N N . LYS B 1 253 ? -12.273 70.562 10.25 1 95.12 253 LYS B N 1
ATOM 8619 C CA . LYS B 1 253 ? -11.672 71.25 11.383 1 95.12 253 LYS B CA 1
ATOM 8620 C C . LYS B 1 253 ? -10.406 72 10.953 1 95.12 253 LYS B C 1
ATOM 8622 O O . LYS B 1 253 ? -10.156 73.125 11.414 1 95.12 253 LYS B O 1
ATOM 8627 N N . GLY B 1 254 ? -9.633 71.375 10.102 1 95.44 254 GLY B N 1
ATOM 8628 C CA . GLY B 1 254 ? -8.445 72 9.57 1 95.44 254 GLY B CA 1
ATOM 8629 C C . GLY B 1 254 ? -8.766 73.25 8.719 1 95.44 254 GLY B C 1
ATOM 8630 O O . GLY B 1 254 ? -8.086 74.25 8.805 1 95.44 254 GLY B O 1
ATOM 8631 N N . LYS B 1 255 ? -9.781 73.125 8 1 95.12 255 LYS B N 1
ATOM 8632 C CA . LYS B 1 255 ? -10.227 74.25 7.168 1 95.12 255 LYS B CA 1
ATOM 8633 C C . LYS B 1 255 ? -10.711 75.438 8.023 1 95.12 255 LYS B C 1
ATOM 8635 O O . LYS B 1 255 ? -10.469 76.562 7.68 1 95.12 255 LYS B O 1
ATOM 8640 N N . SER B 1 256 ? -11.359 75.062 9.109 1 95.94 256 SER B N 1
ATOM 8641 C CA . SER B 1 256 ? -11.836 76.125 10.023 1 95.94 256 SER B CA 1
ATOM 8642 C C . SER B 1 256 ? -10.672 76.875 10.625 1 95.94 256 SER B C 1
ATOM 8644 O O . SER B 1 256 ? -10.781 78.062 10.867 1 95.94 256 SER B O 1
ATOM 8646 N N . VAL B 1 257 ? -9.617 76.188 10.93 1 96.75 257 VAL B N 1
ATOM 8647 C CA . VAL B 1 257 ? -8.43 76.812 11.477 1 96.75 257 VAL B CA 1
ATOM 8648 C C . VAL B 1 257 ? -7.867 77.812 10.469 1 96.75 257 VAL B C 1
ATOM 8650 O O . VAL B 1 257 ? -7.559 79 10.828 1 96.75 257 VAL B O 1
ATOM 8653 N N . VAL B 1 258 ? -7.75 77.5 9.242 1 95.69 258 VAL B N 1
ATOM 8654 C CA . VAL B 1 258 ? -7.211 78.312 8.188 1 95.69 258 VAL B CA 1
ATOM 8655 C C . VAL B 1 258 ? -8.148 79.5 7.953 1 95.69 258 VAL B C 1
ATOM 8657 O O . VAL B 1 258 ? -7.695 80.625 7.828 1 95.69 258 VAL B O 1
ATOM 8660 N N . SER B 1 259 ? -9.461 79.312 7.941 1 95.81 259 SER B N 1
ATOM 8661 C CA . SER B 1 259 ? -10.453 80.312 7.715 1 95.81 259 SER B CA 1
ATOM 8662 C C . SER B 1 259 ? -10.438 81.375 8.836 1 95.81 259 SER B C 1
ATOM 8664 O O . SER B 1 259 ? -10.602 82.562 8.586 1 95.81 259 SER B O 1
ATOM 8666 N N . GLU B 1 260 ? -10.312 80.812 10.031 1 96.19 260 GLU B N 1
ATOM 8667 C CA . GLU B 1 260 ? -10.266 81.75 11.172 1 96.19 260 GLU B CA 1
ATOM 8668 C C . GLU B 1 260 ? -9.031 82.625 11.125 1 96.19 260 GLU B C 1
ATOM 8670 O O . GLU B 1 260 ? -9.078 83.812 11.523 1 96.19 260 GLU B O 1
ATOM 8675 N N . TRP B 1 261 ? -7.891 82.125 10.742 1 96.75 261 TRP B N 1
ATOM 8676 C CA . TRP B 1 261 ? -6.684 82.938 10.578 1 96.75 261 TRP B CA 1
ATOM 8677 C C . TRP B 1 261 ? -6.875 84 9.5 1 96.75 261 TRP B C 1
ATOM 8679 O O . TRP B 1 261 ? -6.492 85.188 9.68 1 96.75 261 TRP B O 1
ATOM 8689 N N . GLU B 1 262 ? -7.48 83.688 8.398 1 94.81 262 GLU B N 1
ATOM 8690 C CA . GLU B 1 262 ? -7.723 84.625 7.316 1 94.81 262 GLU B CA 1
ATOM 8691 C C . GLU B 1 262 ? -8.625 85.75 7.777 1 94.81 262 GLU B C 1
ATOM 8693 O O . GLU B 1 262 ? -8.367 86.938 7.469 1 94.81 262 GLU B O 1
ATOM 8698 N N . ASN B 1 263 ? -9.609 85.438 8.516 1 95.19 263 ASN B N 1
ATOM 8699 C CA . ASN B 1 263 ? -10.508 86.438 9.055 1 95.19 263 ASN B CA 1
ATOM 8700 C C . ASN B 1 263 ? -9.781 87.375 10.023 1 95.19 263 ASN B C 1
ATOM 8702 O O . ASN B 1 263 ? -10.023 88.562 10.039 1 95.19 263 ASN B O 1
ATOM 8706 N N . LEU B 1 264 ? -8.992 86.75 10.875 1 96.25 264 LEU B N 1
ATOM 8707 C CA . LEU B 1 264 ? -8.242 87.5 11.859 1 96.25 264 LEU B CA 1
ATOM 8708 C C . LEU B 1 264 ? -7.199 88.375 11.18 1 96.25 264 LEU B C 1
ATOM 8710 O O . LEU B 1 264 ? -7.012 89.562 11.562 1 96.25 264 LEU B O 1
ATOM 8714 N N . ARG B 1 265 ? -6.516 87.875 10.203 1 93.12 265 ARG B N 1
ATOM 8715 C CA . ARG B 1 265 ? -5.484 88.562 9.453 1 93.12 265 ARG B CA 1
ATOM 8716 C C . ARG B 1 265 ? -6.055 89.875 8.805 1 93.12 265 ARG B C 1
ATOM 8718 O O . ARG B 1 265 ? -5.434 90.938 8.867 1 93.12 265 ARG B O 1
ATOM 8725 N N . ASP B 1 266 ? -7.223 89.875 8.328 1 91.81 266 ASP B N 1
ATOM 8726 C CA . ASP B 1 266 ? -7.805 91 7.566 1 91.81 266 ASP B CA 1
ATOM 8727 C C . ASP B 1 266 ? -8.359 92.062 8.492 1 91.81 266 ASP B C 1
ATOM 8729 O O . ASP B 1 266 ? -8.477 93.188 8.094 1 91.81 266 ASP B O 1
ATOM 8733 N N . ASN B 1 267 ? -8.672 91.75 9.789 1 92.5 267 ASN B N 1
ATOM 8734 C CA . ASN B 1 267 ? -9.336 92.688 10.672 1 92.5 267 ASN B CA 1
ATOM 8735 C C . ASN B 1 267 ? -8.492 93 11.898 1 92.5 267 ASN B C 1
ATOM 8737 O O . ASN B 1 267 ? -8.922 93.75 12.789 1 92.5 267 ASN B O 1
ATOM 8741 N N . ASN B 1 268 ? -7.285 92.5 12 1 89.44 268 ASN B N 1
ATOM 8742 C CA . ASN B 1 268 ? -6.539 92.562 13.258 1 89.44 268 ASN B CA 1
ATOM 8743 C C . ASN B 1 268 ? -6.129 93.938 13.641 1 89.44 268 ASN B C 1
ATOM 8745 O O . ASN B 1 268 ? -6.043 94.312 14.82 1 89.44 268 ASN B O 1
ATOM 8749 N N . ARG B 1 269 ? -6.016 94.875 12.719 1 87.44 269 ARG B N 1
ATOM 8750 C CA . ARG B 1 269 ? -5.527 96.25 13.016 1 87.44 269 ARG B CA 1
ATOM 8751 C C . ARG B 1 269 ? -6.66 97.125 13.484 1 87.44 269 ARG B C 1
ATOM 8753 O O . ARG B 1 269 ? -6.418 98.25 14.016 1 87.44 269 ARG B O 1
ATOM 8760 N N . LYS B 1 270 ? -7.863 96.625 13.352 1 91.88 270 LYS B N 1
ATOM 8761 C CA . LYS B 1 270 ? -9.031 97.375 13.766 1 91.88 270 LYS B CA 1
ATOM 8762 C C . LYS B 1 270 ? -9.477 97 15.172 1 91.88 270 LYS B C 1
ATOM 8764 O O . LYS B 1 270 ? -10.352 97.625 15.742 1 91.88 270 LYS B O 1
ATOM 8769 N N . LEU B 1 271 ? -8.797 96.125 15.781 1 94.44 271 LEU B N 1
ATOM 8770 C CA . LEU B 1 271 ? -9.203 95.625 17.078 1 94.44 271 LEU B CA 1
ATOM 8771 C C . LEU B 1 271 ? -8.508 96.375 18.219 1 94.44 271 LEU B C 1
ATOM 8773 O O . LEU B 1 271 ? -7.453 96.938 18 1 94.44 271 LEU B O 1
ATOM 8777 N N . THR B 1 272 ? -9.195 96.312 19.375 1 95 272 THR B N 1
ATOM 8778 C CA . THR B 1 272 ? -8.484 96.688 20.594 1 95 272 THR B CA 1
ATOM 8779 C C . THR B 1 272 ? -7.531 95.625 21.031 1 95 272 THR B C 1
ATOM 8781 O O . THR B 1 272 ? -7.648 94.438 20.578 1 95 272 THR B O 1
ATOM 8784 N N . TYR B 1 273 ? -6.508 95.875 21.812 1 94.69 273 TYR B N 1
ATOM 8785 C CA . TYR B 1 273 ? -5.551 94.875 22.234 1 94.69 273 TYR B CA 1
ATOM 8786 C C . TYR B 1 273 ? -6.242 93.75 23.031 1 94.69 273 TYR B C 1
ATOM 8788 O O . TYR B 1 273 ? -5.836 92.625 22.969 1 94.69 273 TYR B O 1
ATOM 8796 N N . ARG B 1 274 ? -7.379 94.062 23.734 1 95.5 274 ARG B N 1
ATOM 8797 C CA . ARG B 1 274 ? -8.133 93.062 24.469 1 95.5 274 ARG B CA 1
ATOM 8798 C C . ARG B 1 274 ? -8.93 92.125 23.531 1 95.5 274 ARG B C 1
ATOM 8800 O O . ARG B 1 274 ? -9.031 90.938 23.75 1 95.5 274 ARG B O 1
ATOM 8807 N N . GLU B 1 275 ? -9.461 92.812 22.516 1 96 275 GLU B N 1
ATOM 8808 C CA . GLU B 1 275 ? -10.188 92 21.516 1 96 275 GLU B CA 1
ATOM 8809 C C . GLU B 1 275 ? -9.25 91.125 20.734 1 96 275 GLU B C 1
ATOM 8811 O O . GLU B 1 275 ? -9.602 89.938 20.438 1 96 275 GLU B O 1
ATOM 8816 N N . SER B 1 276 ? -8.117 91.688 20.328 1 96.44 276 SER B N 1
ATOM 8817 C CA . SER B 1 276 ? -7.109 90.875 19.625 1 96.44 276 SER B CA 1
ATOM 8818 C C . SER B 1 276 ? -6.688 89.688 20.453 1 96.44 276 SER B C 1
ATOM 8820 O O . SER B 1 276 ? -6.512 88.562 19.906 1 96.44 276 SER B O 1
ATOM 8822 N N . PHE B 1 277 ? -6.488 89.75 21.766 1 96.25 277 PHE B N 1
ATOM 8823 C CA . PHE B 1 277 ? -6.152 88.688 22.688 1 96.25 277 PHE B CA 1
ATOM 8824 C C . PHE B 1 277 ? -7.203 87.562 22.625 1 96.25 277 PHE B C 1
ATOM 8826 O O . PHE B 1 277 ? -6.867 86.438 22.438 1 96.25 277 PHE B O 1
ATOM 8833 N N . SER B 1 278 ? -8.438 88 22.75 1 96.44 278 SER B N 1
ATOM 8834 C CA . SER B 1 278 ? -9.523 87.062 22.797 1 96.44 278 SER B CA 1
ATOM 8835 C C . SER B 1 278 ? -9.664 86.312 21.469 1 96.44 278 SER B C 1
ATOM 8837 O O . SER B 1 278 ? -9.898 85.062 21.469 1 96.44 278 SER B O 1
ATOM 8839 N N . ARG B 1 279 ? -9.516 86.938 20.375 1 96.19 279 ARG B N 1
ATOM 8840 C CA . ARG B 1 279 ? -9.664 86.312 19.062 1 96.19 279 ARG B CA 1
ATOM 8841 C C . ARG B 1 279 ? -8.531 85.312 18.797 1 96.19 279 ARG B C 1
ATOM 8843 O O . ARG B 1 279 ? -8.734 84.312 18.156 1 96.19 279 ARG B O 1
ATOM 8850 N N . HIS B 1 280 ? -7.34 85.688 19.172 1 97.38 280 HIS B N 1
ATOM 8851 C CA . HIS B 1 280 ? -6.211 84.812 19 1 97.38 280 HIS B CA 1
ATOM 8852 C C . HIS B 1 280 ? -6.348 83.562 19.906 1 97.38 280 HIS B C 1
ATOM 8854 O O . HIS B 1 280 ? -5.977 82.438 19.516 1 97.38 280 HIS B O 1
ATOM 8860 N N . VAL B 1 281 ? -6.809 83.75 21.094 1 96.81 281 VAL B N 1
ATOM 8861 C CA . VAL B 1 281 ? -7.039 82.688 22.016 1 96.81 281 VAL B CA 1
ATOM 8862 C C . VAL B 1 281 ? -8.023 81.688 21.391 1 96.81 281 VAL B C 1
ATOM 8864 O O . VAL B 1 281 ? -7.84 80.438 21.484 1 96.81 281 VAL B O 1
ATOM 8867 N N . GLU B 1 282 ? -8.984 82.188 20.766 1 95.88 282 GLU B N 1
ATOM 8868 C CA . GLU B 1 282 ? -9.977 81.375 20.109 1 95.88 282 GLU B CA 1
ATOM 8869 C C . GLU B 1 282 ? -9.359 80.562 18.953 1 95.88 282 GLU B C 1
ATOM 8871 O O . GLU B 1 282 ? -9.664 79.438 18.75 1 95.88 282 GLU B O 1
ATOM 8876 N N . LEU B 1 283 ? -8.578 81.188 18.109 1 97.19 283 LEU B N 1
ATOM 8877 C CA . LEU B 1 283 ? -7.902 80.562 17 1 97.19 283 LEU B CA 1
ATOM 8878 C C . LEU B 1 283 ? -7 79.438 17.516 1 97.19 283 LEU B C 1
ATOM 8880 O O . LEU B 1 283 ? -6.98 78.312 16.953 1 97.19 283 LEU B O 1
ATOM 8884 N N . ILE B 1 284 ? -6.242 79.625 18.531 1 97.5 284 ILE B N 1
ATOM 8885 C CA . ILE B 1 284 ? -5.332 78.625 19.094 1 97.5 284 ILE B CA 1
ATOM 8886 C C . ILE B 1 284 ? -6.137 77.5 19.703 1 97.5 284 ILE B C 1
ATOM 8888 O O . ILE B 1 284 ? -5.734 76.312 19.625 1 97.5 284 ILE B O 1
ATOM 8892 N N . ARG B 1 285 ? -7.23 77.875 20.281 1 95.31 285 ARG B N 1
ATOM 8893 C CA . ARG B 1 285 ? -8.117 76.812 20.797 1 95.31 285 ARG B CA 1
ATOM 8894 C C . ARG B 1 285 ? -8.562 75.875 19.672 1 95.31 285 ARG B C 1
ATOM 8896 O O . ARG B 1 285 ? -8.633 74.688 19.859 1 95.31 285 ARG B O 1
ATOM 8903 N N . LEU B 1 286 ? -8.859 76.375 18.5 1 96.06 286 LEU B N 1
ATOM 8904 C CA . LEU B 1 286 ? -9.227 75.562 17.344 1 96.06 286 LEU B CA 1
ATOM 8905 C C . LEU B 1 286 ? -8.062 74.688 16.922 1 96.06 286 LEU B C 1
ATOM 8907 O O . LEU B 1 286 ? -8.273 73.5 16.547 1 96.06 286 LEU B O 1
ATOM 8911 N N . ILE B 1 287 ? -6.871 75.188 16.953 1 97.06 287 ILE B N 1
ATOM 8912 C CA . ILE B 1 287 ? -5.684 74.438 16.594 1 97.06 287 ILE B CA 1
ATOM 8913 C C . ILE B 1 287 ? -5.52 73.25 17.578 1 97.06 287 ILE B C 1
ATOM 8915 O O . ILE B 1 287 ? -5.254 72.125 17.172 1 97.06 287 ILE B O 1
ATOM 8919 N N . LEU B 1 288 ? -5.672 73.5 18.859 1 96.06 288 LEU B N 1
ATOM 8920 C CA . LEU B 1 288 ? -5.523 72.5 19.891 1 96.06 288 LEU B CA 1
ATOM 8921 C C . LEU B 1 288 ? -6.605 71.438 19.75 1 96.06 288 LEU B C 1
ATOM 8923 O O . LEU B 1 288 ? -6.344 70.25 19.969 1 96.06 288 LEU B O 1
ATOM 8927 N N . ASP B 1 289 ? -7.809 71.875 19.422 1 94.44 289 ASP B N 1
ATOM 8928 C CA . ASP B 1 289 ? -8.891 70.938 19.203 1 94.44 289 ASP B CA 1
ATOM 8929 C C . ASP B 1 289 ? -8.57 70 18.016 1 94.44 289 ASP B C 1
ATOM 8931 O O . ASP B 1 289 ? -8.844 68.812 18.078 1 94.44 289 ASP B O 1
ATOM 8935 N N . LEU B 1 290 ? -8.125 70.625 16.922 1 95.94 290 LEU B N 1
ATOM 8936 C CA . LEU B 1 290 ? -7.723 69.812 15.766 1 95.94 290 LEU B CA 1
ATOM 8937 C C . LEU B 1 290 ? -6.594 68.875 16.125 1 95.94 290 LEU B C 1
ATOM 8939 O O . LEU B 1 290 ? -6.586 67.688 15.664 1 95.94 290 LEU B O 1
ATOM 8943 N N . ASP B 1 291 ? -5.641 69.312 16.906 1 95.56 291 ASP B N 1
ATOM 8944 C CA . ASP B 1 291 ? -4.516 68.5 17.359 1 95.56 291 ASP B CA 1
ATOM 8945 C C . ASP B 1 291 ? -5 67.25 18.094 1 95.56 291 ASP B C 1
ATOM 8947 O O . ASP B 1 291 ? -4.535 66.125 17.812 1 95.56 291 ASP B O 1
ATOM 8951 N N . SER B 1 292 ? -5.902 67.375 18.969 1 94.19 292 SER B N 1
ATOM 8952 C CA . SER B 1 292 ? -6.461 66.25 19.719 1 94.19 292 SER B CA 1
ATOM 8953 C C . SER B 1 292 ? -7.266 65.312 18.828 1 94.19 292 SER B C 1
ATOM 8955 O O . SER B 1 292 ? -7.234 64.125 19 1 94.19 292 SER B O 1
ATOM 8957 N N . ALA B 1 293 ? -8.023 65.938 17.891 1 94.75 293 ALA B N 1
ATOM 8958 C CA . ALA B 1 293 ? -8.852 65.125 17 1 94.75 293 ALA B CA 1
ATOM 8959 C C . ALA B 1 293 ? -7.984 64.188 16.125 1 94.75 293 ALA B C 1
ATOM 8961 O O . ALA B 1 293 ? -8.328 63.031 15.891 1 94.75 293 ALA B O 1
ATOM 8962 N N . VAL B 1 294 ? -6.91 64.75 15.625 1 95.69 294 VAL B N 1
ATOM 8963 C CA . VAL B 1 294 ? -5.996 63.969 14.805 1 95.69 294 VAL B CA 1
ATOM 8964 C C . VAL B 1 294 ? -5.34 62.875 15.672 1 95.69 294 VAL B C 1
ATOM 8966 O O . VAL B 1 294 ? -5.117 61.75 15.211 1 95.69 294 VAL B O 1
ATOM 8969 N N . GLY B 1 295 ? -4.949 63.219 16.906 1 94 295 GLY B N 1
ATOM 8970 C CA . GLY B 1 295 ? -4.398 62.219 17.828 1 94 295 GLY B CA 1
ATOM 8971 C C . GLY B 1 295 ? -5.316 61.031 18.047 1 94 295 GLY B C 1
ATOM 8972 O O . GLY B 1 295 ? -4.855 59.906 18.125 1 94 295 GLY B O 1
ATOM 8973 N N . VAL B 1 296 ? -6.594 61.281 18.078 1 92.88 296 VAL B N 1
ATOM 8974 C CA . VAL B 1 296 ? -7.582 60.25 18.281 1 92.88 296 VAL B CA 1
ATOM 8975 C C . VAL B 1 296 ? -7.766 59.438 17 1 92.88 296 VAL B C 1
ATOM 8977 O O . VAL B 1 296 ? -7.719 58.219 17.016 1 92.88 296 VAL B O 1
ATOM 8980 N N . ALA B 1 297 ? -7.945 60.125 15.891 1 93.88 297 ALA B N 1
ATOM 8981 C CA . ALA B 1 297 ? -8.258 59.469 14.625 1 93.88 297 ALA B CA 1
ATOM 8982 C C . ALA B 1 297 ? -7.086 58.625 14.125 1 93.88 297 ALA B C 1
ATOM 8984 O O . ALA B 1 297 ? -7.277 57.594 13.5 1 93.88 297 ALA B O 1
ATOM 8985 N N . SER B 1 298 ? -5.855 59.062 14.391 1 94.62 298 SER B N 1
ATOM 8986 C CA . SER B 1 298 ? -4.672 58.344 13.922 1 94.62 298 SER B CA 1
ATOM 8987 C C . SER B 1 298 ? -4.355 57.156 14.812 1 94.62 298 SER B C 1
ATOM 8989 O O . SER B 1 298 ? -3.576 56.281 14.438 1 94.62 298 SER B O 1
ATOM 8991 N N . GLY B 1 299 ? -4.953 57.25 16.047 1 92.12 299 GLY B N 1
ATOM 8992 C CA . GLY B 1 299 ? -4.707 56.156 16.984 1 92.12 299 GLY B CA 1
ATOM 8993 C C . GLY B 1 299 ? -3.494 56.406 17.859 1 92.12 299 GLY B C 1
ATOM 8994 O O . GLY B 1 299 ? -3.021 55.5 18.531 1 92.12 299 GLY B O 1
ATOM 8995 N N . LEU B 1 300 ? -2.998 57.469 17.875 1 92.69 300 LEU B N 1
ATOM 8996 C CA . LEU B 1 300 ? -1.825 57.812 18.672 1 92.69 300 LEU B CA 1
ATOM 8997 C C . LEU B 1 300 ? -2.088 57.594 20.141 1 92.69 300 LEU B C 1
ATOM 8999 O O . LEU B 1 300 ? -1.258 57 20.844 1 92.69 300 LEU B O 1
ATOM 9003 N N . PHE B 1 301 ? -3.215 57.906 20.641 1 89.25 301 PHE B N 1
ATOM 9004 C CA . PHE B 1 301 ? -3.518 57.844 22.062 1 89.25 301 PHE B CA 1
ATOM 9005 C C . PHE B 1 301 ? -3.662 56.406 22.516 1 89.25 301 PHE B C 1
ATOM 9007 O O . PHE B 1 301 ? -3.496 56.094 23.703 1 89.25 301 PHE B O 1
ATOM 9014 N N . ILE B 1 302 ? -3.951 55.5 21.594 1 88.06 302 ILE B N 1
ATOM 9015 C CA . ILE B 1 302 ? -4.242 54.125 22.016 1 88.06 302 ILE B CA 1
ATOM 9016 C C . ILE B 1 302 ? -3.039 53.25 21.719 1 88.06 302 ILE B C 1
ATOM 9018 O O . ILE B 1 302 ? -3.158 52 21.703 1 88.06 302 ILE B O 1
ATOM 9022 N N . ASP B 1 303 ? -1.959 53.938 21.391 1 88.56 303 ASP B N 1
ATOM 9023 C CA . ASP B 1 303 ? -0.744 53.125 21.234 1 88.56 303 ASP B CA 1
ATOM 9024 C C . ASP B 1 303 ? -0.412 52.406 22.531 1 88.56 303 ASP B C 1
ATOM 9026 O O . ASP B 1 303 ? -0.453 52.969 23.625 1 88.56 303 ASP B O 1
ATOM 9030 N N . SER B 1 304 ? -0.107 51.188 22.562 1 83.62 304 SER B N 1
ATOM 9031 C CA . SER B 1 304 ? 0.028 50.344 23.734 1 83.62 304 SER B CA 1
ATOM 9032 C C . SER B 1 304 ? 1.484 50.219 24.172 1 83.62 304 SER B C 1
ATOM 9034 O O . SER B 1 304 ? 1.829 49.375 24.984 1 83.62 304 SER B O 1
ATOM 9036 N N . GLY B 1 305 ? 2.297 51.125 23.797 1 86.38 305 GLY B N 1
ATOM 9037 C CA . GLY B 1 305 ? 3.686 51.094 24.234 1 86.38 305 GLY B CA 1
ATOM 9038 C C . GLY B 1 305 ? 3.932 51.875 25.516 1 86.38 305 GLY B C 1
ATOM 9039 O O . GLY B 1 305 ? 3.461 53 25.641 1 86.38 305 GLY B O 1
ATOM 9040 N N . THR B 1 306 ? 4.625 51.281 26.438 1 84.75 306 THR B N 1
ATOM 9041 C CA . THR B 1 306 ? 4.934 51.969 27.688 1 84.75 306 THR B CA 1
ATOM 9042 C C . THR B 1 306 ? 5.867 53.156 27.438 1 84.75 306 THR B C 1
ATOM 9044 O O . THR B 1 306 ? 5.781 54.188 28.109 1 84.75 306 THR B O 1
ATOM 9047 N N . ASP B 1 307 ? 6.648 53 26.453 1 87.25 307 ASP B N 1
ATOM 9048 C CA . ASP B 1 307 ? 7.641 54.031 26.156 1 87.25 307 ASP B CA 1
ATOM 9049 C C . ASP B 1 307 ? 7.039 55.156 25.297 1 87.25 307 ASP B C 1
ATOM 9051 O O . ASP B 1 307 ? 7.566 56.25 25.25 1 87.25 307 ASP B O 1
ATOM 9055 N N . THR B 1 308 ? 5.922 54.781 24.625 1 91.69 308 THR B N 1
ATOM 9056 C CA . THR B 1 308 ? 5.395 55.75 23.672 1 91.69 308 THR B CA 1
ATOM 9057 C C . THR B 1 308 ? 4.145 56.438 24.219 1 91.69 308 THR B C 1
ATOM 9059 O O . THR B 1 308 ? 3.822 57.562 23.828 1 91.69 308 THR B O 1
ATOM 9062 N N . HIS B 1 309 ? 3.475 55.844 25.109 1 90.44 309 HIS B N 1
ATOM 9063 C CA . HIS B 1 309 ? 2.193 56.344 25.578 1 90.44 309 HIS B CA 1
ATOM 9064 C C . HIS B 1 309 ? 2.338 57.75 26.172 1 90.44 309 HIS B C 1
ATOM 9066 O O . HIS B 1 309 ? 1.615 58.656 25.781 1 90.44 309 HIS B O 1
ATOM 9072 N N . PHE B 1 310 ? 3.252 57.938 27.109 1 92.5 310 PHE B N 1
ATOM 9073 C CA . PHE B 1 310 ? 3.422 59.188 27.797 1 92.5 310 PHE B CA 1
ATOM 9074 C C . PHE B 1 310 ? 3.998 60.25 26.844 1 92.5 310 PHE B C 1
ATOM 9076 O O . PHE B 1 310 ? 3.732 61.438 26.984 1 92.5 310 PHE B O 1
ATOM 9083 N N . MET B 1 311 ? 4.773 59.812 25.859 1 94.5 311 MET B N 1
ATOM 9084 C CA . MET B 1 311 ? 5.289 60.719 24.844 1 94.5 311 MET B CA 1
ATOM 9085 C C . MET B 1 311 ? 4.148 61.281 24 1 94.5 311 MET B C 1
ATOM 9087 O O . MET B 1 311 ? 4.164 62.469 23.672 1 94.5 311 MET B O 1
ATOM 9091 N N . VAL B 1 312 ? 3.191 60.438 23.688 1 94.38 312 VAL B N 1
ATOM 9092 C CA . VAL B 1 312 ? 2.043 60.875 22.891 1 94.38 312 VAL B CA 1
ATOM 9093 C C . VAL B 1 312 ? 1.261 61.938 23.672 1 94.38 312 VAL B C 1
ATOM 9095 O O . VAL B 1 312 ? 0.94 63 23.125 1 94.38 312 VAL B O 1
ATOM 9098 N N . ASP B 1 313 ? 1.027 61.594 24.875 1 92.06 313 ASP B N 1
ATOM 9099 C CA . ASP B 1 313 ? 0.268 62.5 25.719 1 92.06 313 ASP B CA 1
ATOM 9100 C C . ASP B 1 313 ? 0.992 63.844 25.844 1 92.06 313 ASP B C 1
ATOM 9102 O O . ASP B 1 313 ? 0.365 64.938 25.797 1 92.06 313 ASP B O 1
ATOM 9106 N N . ALA B 1 314 ? 2.242 63.812 26.031 1 94.25 314 ALA B N 1
ATOM 9107 C CA . ALA B 1 314 ? 3.041 65.062 26.156 1 94.25 314 ALA B CA 1
ATOM 9108 C C . ALA B 1 314 ? 3.021 65.875 24.859 1 94.25 314 ALA B C 1
ATOM 9110 O O . ALA B 1 314 ? 2.734 67.062 24.859 1 94.25 314 ALA B O 1
ATOM 9111 N N . SER B 1 315 ? 3.295 65.25 23.812 1 95.19 315 SER B N 1
ATOM 9112 C CA . SER B 1 315 ? 3.502 65.938 22.531 1 95.19 315 SER B CA 1
ATOM 9113 C C . SER B 1 315 ? 2.191 66.5 21.984 1 95.19 315 SER B C 1
ATOM 9115 O O . SER B 1 315 ? 2.182 67.5 21.312 1 95.19 315 SER B O 1
ATOM 9117 N N . VAL B 1 316 ? 1.084 65.75 22.234 1 93.44 316 VAL B N 1
ATOM 9118 C CA . VAL B 1 316 ? -0.176 66.125 21.594 1 93.44 316 VAL B CA 1
ATOM 9119 C C . VAL B 1 316 ? -0.981 67.062 22.531 1 93.44 316 VAL B C 1
ATOM 9121 O O . VAL B 1 316 ? -1.708 67.938 22.062 1 93.44 316 VAL B O 1
ATOM 9124 N N . SER B 1 317 ? -0.778 66.875 23.828 1 91.62 317 SER B N 1
ATOM 9125 C CA . SER B 1 317 ? -1.7 67.562 24.719 1 91.62 317 SER B CA 1
ATOM 9126 C C . SER B 1 317 ? -0.951 68.438 25.703 1 91.62 317 SER B C 1
ATOM 9128 O O . SER B 1 317 ? -1.049 69.625 25.656 1 91.62 317 SER B O 1
ATOM 9130 N N . LYS B 1 318 ? -0.057 67.938 26.453 1 94.06 318 LYS B N 1
ATOM 9131 C CA . LYS B 1 318 ? 0.456 68.625 27.625 1 94.06 318 LYS B CA 1
ATOM 9132 C C . LYS B 1 318 ? 1.418 69.75 27.234 1 94.06 318 LYS B C 1
ATOM 9134 O O . LYS B 1 318 ? 1.332 70.812 27.766 1 94.06 318 LYS B O 1
ATOM 9139 N N . LEU B 1 319 ? 2.316 69.438 26.344 1 96.19 319 LEU B N 1
ATOM 9140 C CA . LEU B 1 319 ? 3.291 70.5 25.938 1 96.19 319 LEU B CA 1
ATOM 9141 C C . LEU B 1 319 ? 2.615 71.625 25.188 1 96.19 319 LEU B C 1
ATOM 9143 O O . LEU B 1 319 ? 2.84 72.812 25.484 1 96.19 319 LEU B O 1
ATOM 9147 N N . PRO B 1 320 ? 1.731 71.312 24.297 1 95.5 320 PRO B N 1
ATOM 9148 C CA . PRO B 1 320 ? 1.022 72.438 23.625 1 95.5 320 PRO B CA 1
ATOM 9149 C C . PRO B 1 320 ? 0.174 73.25 24.578 1 95.5 320 PRO B C 1
ATOM 9151 O O . PRO B 1 320 ? 0.127 74.5 24.453 1 95.5 320 PRO B O 1
ATOM 9154 N N . ASN B 1 321 ? -0.453 72.625 25.5 1 94.31 321 ASN B N 1
ATOM 9155 C CA . ASN B 1 321 ? -1.265 73.312 26.469 1 94.31 321 ASN B CA 1
ATOM 9156 C C . ASN B 1 321 ? -0.407 74.25 27.344 1 94.31 321 ASN B C 1
ATOM 9158 O O . ASN B 1 321 ? -0.824 75.375 27.703 1 94.31 321 ASN B O 1
ATOM 9162 N N . LEU B 1 322 ? 0.712 73.75 27.75 1 96.31 322 LEU B N 1
ATOM 9163 C CA . LEU B 1 322 ? 1.63 74.562 28.531 1 96.31 322 LEU B CA 1
ATOM 9164 C C . LEU B 1 322 ? 2.102 75.75 27.734 1 96.31 322 LEU B C 1
ATOM 9166 O O . LEU B 1 322 ? 2.127 76.875 28.234 1 96.31 322 LEU B O 1
ATOM 9170 N N . ALA B 1 323 ? 2.48 75.5 26.516 1 97.31 323 ALA B N 1
ATOM 9171 C CA . ALA B 1 323 ? 2.916 76.625 25.656 1 97.31 323 ALA B CA 1
ATOM 9172 C C . ALA B 1 323 ? 1.825 77.688 25.516 1 97.31 323 ALA B C 1
ATOM 9174 O O . ALA B 1 323 ? 2.109 78.875 25.531 1 97.31 323 ALA B O 1
ATOM 9175 N N . GLU B 1 324 ? 0.65 77.188 25.359 1 96.88 324 GLU B N 1
ATOM 9176 C CA . GLU B 1 324 ? -0.463 78.125 25.188 1 96.88 324 GLU B CA 1
ATOM 9177 C C . GLU B 1 324 ? -0.71 78.938 26.469 1 96.88 324 GLU B C 1
ATOM 9179 O O . GLU B 1 324 ? -1.013 80.125 26.406 1 96.88 324 GLU B O 1
ATOM 9184 N N . SER B 1 325 ? -0.659 78.25 27.641 1 96.75 325 SER B N 1
ATOM 9185 C CA . SER B 1 325 ? -0.857 79 28.891 1 96.75 325 SER B CA 1
ATOM 9186 C C . SER B 1 325 ? 0.196 80.062 29.094 1 96.75 325 SER B C 1
ATOM 9188 O O . SER B 1 325 ? -0.121 81.188 29.516 1 96.75 325 SER B O 1
ATOM 9190 N N . LEU B 1 326 ? 1.388 79.812 28.75 1 97.06 326 LEU B N 1
ATOM 9191 C CA . LEU B 1 326 ? 2.449 80.812 28.812 1 97.06 326 LEU B CA 1
ATOM 9192 C C . LEU B 1 326 ? 2.227 81.875 27.766 1 97.06 326 LEU B C 1
ATOM 9194 O O . LEU B 1 326 ? 2.506 83.062 28.016 1 97.06 326 LEU B O 1
ATOM 9198 N N . GLY B 1 327 ? 1.754 81.5 26.656 1 97.5 327 GLY B N 1
ATOM 9199 C CA . GLY B 1 327 ? 1.449 82.438 25.594 1 97.5 327 GLY B CA 1
ATOM 9200 C C . GLY B 1 327 ? 0.367 83.438 25.984 1 97.5 327 GLY B C 1
ATOM 9201 O O . GLY B 1 327 ? 0.437 84.625 25.625 1 97.5 327 GLY B O 1
ATOM 9202 N N . GLN B 1 328 ? -0.618 82.938 26.656 1 96.75 328 GLN B N 1
ATOM 9203 C CA . GLN B 1 328 ? -1.67 83.875 27.125 1 96.75 328 GLN B CA 1
ATOM 9204 C C . GLN B 1 328 ? -1.125 84.875 28.141 1 96.75 328 GLN B C 1
ATOM 9206 O O . GLN B 1 328 ? -1.509 86.062 28.141 1 96.75 328 GLN B O 1
ATOM 9211 N N . LEU B 1 329 ? -0.226 84.375 28.984 1 96.88 329 LEU B N 1
ATOM 9212 C CA . LEU B 1 329 ? 0.421 85.25 29.938 1 96.88 329 LEU B CA 1
ATOM 9213 C C . LEU B 1 329 ? 1.193 86.375 29.219 1 96.88 329 LEU B C 1
ATOM 9215 O O . LEU B 1 329 ? 1.07 87.562 29.562 1 96.88 329 LEU B O 1
ATOM 9219 N N . ARG B 1 330 ? 1.938 85.938 28.297 1 96.88 330 ARG B N 1
ATOM 9220 C CA . ARG B 1 330 ? 2.723 86.875 27.516 1 96.88 330 ARG B CA 1
ATOM 9221 C C . ARG B 1 330 ? 1.821 87.938 26.859 1 96.88 330 ARG B C 1
ATOM 9223 O O . ARG B 1 330 ? 2.098 89.125 26.922 1 96.88 330 ARG B O 1
ATOM 9230 N N . ALA B 1 331 ? 0.783 87.438 26.234 1 97 331 ALA B N 1
ATOM 9231 C CA . ALA B 1 331 ? -0.092 88.312 25.438 1 97 331 ALA B CA 1
ATOM 9232 C C . ALA B 1 331 ? -0.914 89.25 26.344 1 97 331 ALA B C 1
ATOM 9234 O O . ALA B 1 331 ? -1.271 90.375 25.938 1 97 331 ALA B O 1
ATOM 9235 N N . TYR B 1 332 ? -1.242 88.75 27.516 1 96.38 332 TYR B N 1
ATOM 9236 C CA . TYR B 1 332 ? -2.062 89.562 28.406 1 96.38 332 TYR B CA 1
ATOM 9237 C C . TYR B 1 332 ? -1.228 90.625 29.109 1 96.38 332 TYR B C 1
ATOM 9239 O O . TYR B 1 332 ? -1.681 91.812 29.266 1 96.38 332 TYR B O 1
ATOM 9247 N N . ILE B 1 333 ? 0.006 90.438 29.438 1 96.19 333 ILE B N 1
ATOM 9248 C CA . ILE B 1 333 ? 0.835 91.25 30.266 1 96.19 333 ILE B CA 1
ATOM 9249 C C . ILE B 1 333 ? 1.565 92.312 29.391 1 96.19 333 ILE B C 1
ATOM 9251 O O . ILE B 1 333 ? 1.688 93.438 29.75 1 96.19 333 ILE B O 1
ATOM 9255 N N . SER B 1 334 ? 2.043 91.938 28.281 1 96.19 334 SER B N 1
ATOM 9256 C CA . SER B 1 334 ? 2.945 92.688 27.453 1 96.19 334 SER B CA 1
ATOM 9257 C C . SER B 1 334 ? 2.318 94.062 27.094 1 96.19 334 SER B C 1
ATOM 9259 O O . SER B 1 334 ? 2.967 95.125 27.203 1 96.19 334 SER B O 1
ATOM 9261 N N . PRO B 1 335 ? 1.039 94.062 26.641 1 95.12 335 PRO B N 1
ATOM 9262 C CA . PRO B 1 335 ? 0.458 95.375 26.312 1 95.12 335 PRO B CA 1
ATOM 9263 C C . PRO B 1 335 ? 0.305 96.312 27.516 1 95.12 335 PRO B C 1
ATOM 9265 O O . PRO B 1 335 ? 0.381 97.5 27.391 1 95.12 335 PRO B O 1
ATOM 9268 N N . LEU B 1 336 ? 0.12 95.75 28.688 1 94.5 336 LEU B N 1
ATOM 9269 C CA . LEU B 1 336 ? -0.077 96.5 29.906 1 94.5 336 LEU B CA 1
ATOM 9270 C C . LEU B 1 336 ? 1.206 97.25 30.312 1 94.5 336 LEU B C 1
ATOM 9272 O O . LEU B 1 336 ? 1.162 98.25 31.016 1 94.5 336 LEU B O 1
ATOM 9276 N N . LEU B 1 337 ? 2.346 96.812 29.812 1 94.56 337 LEU B N 1
ATOM 9277 C CA . LEU B 1 337 ? 3.639 97.375 30.203 1 94.56 337 LEU B CA 1
ATOM 9278 C C . LEU B 1 337 ? 4.086 98.438 29.234 1 94.56 337 LEU B C 1
ATOM 9280 O O . LEU B 1 337 ? 5.082 99.125 29.469 1 94.56 337 LEU B O 1
ATOM 9284 N N . VAL B 1 338 ? 3.393 98.625 28.203 1 92.94 338 VAL B N 1
ATOM 9285 C CA . VAL B 1 338 ? 3.814 99.562 27.141 1 92.94 338 VAL B CA 1
ATOM 9286 C C . VAL B 1 338 ? 3.795 101 27.641 1 92.94 338 VAL B C 1
ATOM 9288 O O . VAL B 1 338 ? 4.727 101.75 27.391 1 92.94 338 VAL B O 1
ATOM 9291 N N . LYS B 1 339 ? 2.75 101.438 28.375 1 84.94 339 LYS B N 1
ATOM 9292 C CA . LYS B 1 339 ? 2.594 102.812 28.781 1 84.94 339 LYS B CA 1
ATOM 9293 C C . LYS B 1 339 ? 3.301 103.062 30.109 1 84.94 339 LYS B C 1
ATOM 9295 O O . LYS B 1 339 ? 3.477 104.25 30.5 1 84.94 339 LYS B O 1
ATOM 9300 N N . GLY B 1 340 ? 3.771 102.062 30.781 1 82 340 GLY B N 1
ATOM 9301 C CA . GLY B 1 340 ? 4.512 102.25 32.031 1 82 340 GLY B CA 1
ATOM 9302 C C . GLY B 1 340 ? 3.652 102.75 33.188 1 82 340 GLY B C 1
ATOM 9303 O O . GLY B 1 340 ? 4.168 103.25 34.156 1 82 340 GLY B O 1
ATOM 9304 N N . GLU B 1 341 ? 2.402 102.625 32.938 1 86 341 GLU B N 1
ATOM 9305 C CA . GLU B 1 341 ? 1.469 103.062 33.969 1 86 341 GLU B CA 1
ATOM 9306 C C . GLU B 1 341 ? 1.233 101.938 35 1 86 341 GLU B C 1
ATOM 9308 O O . GLU B 1 341 ? 1.654 100.812 34.812 1 86 341 GLU B O 1
ATOM 9313 N N . SER B 1 342 ? 0.699 102.438 36.156 1 90.88 342 SER B N 1
ATOM 9314 C CA . SER B 1 342 ? 0.35 101.438 37.188 1 90.88 342 SER B CA 1
ATOM 9315 C C . SER B 1 342 ? -0.721 100.438 36.688 1 90.88 342 SER B C 1
ATOM 9317 O O . SER B 1 342 ? -1.656 100.875 36 1 90.88 342 SER B O 1
ATOM 9319 N N . ILE B 1 343 ? -0.6 99.188 36.938 1 92.12 343 ILE B N 1
ATOM 9320 C CA . ILE B 1 343 ? -1.536 98.125 36.531 1 92.12 343 ILE B CA 1
ATOM 9321 C C . ILE B 1 343 ? -2.725 98.125 37.469 1 92.12 343 ILE B C 1
ATOM 9323 O O . ILE B 1 343 ? -2.547 98 38.688 1 92.12 343 ILE B O 1
ATOM 9327 N N . PRO B 1 344 ? -3.879 98.25 36.906 1 90.25 344 PRO B N 1
ATOM 9328 C CA . PRO B 1 344 ? -5.07 98.188 37.75 1 90.25 344 PRO B CA 1
ATOM 9329 C C . PRO B 1 344 ? -5.18 96.875 38.531 1 90.25 344 PRO B C 1
ATOM 9331 O O . PRO B 1 344 ? -4.703 95.875 38.062 1 90.25 344 PRO B O 1
ATOM 9334 N N . SER B 1 345 ? -5.812 96.938 39.719 1 89.62 345 SER B N 1
ATOM 9335 C CA . SER B 1 345 ? -5.965 95.75 40.594 1 89.62 345 SER B CA 1
ATOM 9336 C C . SER B 1 345 ? -6.695 94.625 39.875 1 89.62 345 SER B C 1
ATOM 9338 O O . SER B 1 345 ? -6.395 93.438 40.062 1 89.62 345 SER B O 1
ATOM 9340 N N . SER B 1 346 ? -7.605 94.938 39 1 90.62 346 SER B N 1
ATOM 9341 C CA . SER B 1 346 ? -8.352 93.938 38.219 1 90.62 346 SER B CA 1
ATOM 9342 C C . SER B 1 346 ? -7.438 93.188 37.281 1 90.62 346 SER B C 1
ATOM 9344 O O . SER B 1 346 ? -7.59 91.938 37.125 1 90.62 346 SER B O 1
ATOM 9346 N N . ASP B 1 347 ? -6.508 93.875 36.719 1 94.19 347 ASP B N 1
ATOM 9347 C CA . ASP B 1 347 ? -5.566 93.25 35.812 1 94.19 347 ASP B CA 1
ATOM 9348 C C . ASP B 1 347 ? -4.551 92.375 36.562 1 94.19 347 ASP B C 1
ATOM 9350 O O . ASP B 1 347 ? -4.109 91.312 36.062 1 94.19 347 ASP B O 1
ATOM 9354 N N . LYS B 1 348 ? -4.125 92.812 37.75 1 94.19 348 LYS B N 1
ATOM 9355 C CA . LYS B 1 348 ? -3.225 92.062 38.594 1 94.19 348 LYS B CA 1
ATOM 9356 C C . LYS B 1 348 ? -3.871 90.688 38.969 1 94.19 348 LYS B C 1
ATOM 9358 O O . LYS B 1 348 ? -3.203 89.688 39.031 1 94.19 348 LYS B O 1
ATOM 9363 N N . LEU B 1 349 ? -5.172 90.75 39.25 1 93.38 349 LEU B N 1
ATOM 9364 C CA . LEU B 1 349 ? -5.922 89.562 39.594 1 93.38 349 LEU B CA 1
ATOM 9365 C C . LEU B 1 349 ? -5.984 88.562 38.406 1 93.38 349 LEU B C 1
ATOM 9367 O O . LEU B 1 349 ? -5.812 87.375 38.562 1 93.38 349 LEU B O 1
ATOM 9371 N N . LYS B 1 350 ? -6.195 89.125 37.281 1 94.38 350 LYS B N 1
ATOM 9372 C CA . LYS B 1 350 ? -6.266 88.312 36.094 1 94.38 350 LYS B CA 1
ATOM 9373 C C . LYS B 1 350 ? -4.91 87.688 35.781 1 94.38 350 LYS B C 1
ATOM 9375 O O . LYS B 1 350 ? -4.836 86.5 35.312 1 94.38 350 LYS B O 1
ATOM 9380 N N . ILE B 1 351 ? -3.824 88.438 35.938 1 95.62 351 ILE B N 1
ATOM 9381 C CA . ILE B 1 351 ? -2.475 87.938 35.719 1 95.62 351 ILE B CA 1
ATOM 9382 C C . ILE B 1 351 ? -2.205 86.75 36.656 1 95.62 351 ILE B C 1
ATOM 9384 O O . ILE B 1 351 ? -1.657 85.688 36.219 1 95.62 351 ILE B O 1
ATOM 9388 N N . LYS B 1 352 ? -2.588 86.812 37.906 1 94.75 352 LYS B N 1
ATOM 9389 C CA . LYS B 1 352 ? -2.381 85.688 38.844 1 94.75 352 LYS B CA 1
ATOM 9390 C C . LYS B 1 352 ? -3.223 84.5 38.469 1 94.75 352 LYS B C 1
ATOM 9392 O O . LYS B 1 352 ? -2.811 83.312 38.719 1 94.75 352 LYS B O 1
ATOM 9397 N N . GLU B 1 353 ? -4.363 84.75 38 1 94.56 353 GLU B N 1
ATOM 9398 C CA . GLU B 1 353 ? -5.195 83.625 37.5 1 94.56 353 GLU B CA 1
ATOM 9399 C C . GLU B 1 353 ? -4.504 82.875 36.344 1 94.56 353 GLU B C 1
ATOM 9401 O O . GLU B 1 353 ? -4.465 81.688 36.344 1 94.56 353 GLU B O 1
ATOM 9406 N N . LEU B 1 354 ? -3.996 83.625 35.406 1 95.75 354 LEU B N 1
ATOM 9407 C CA . LEU B 1 354 ?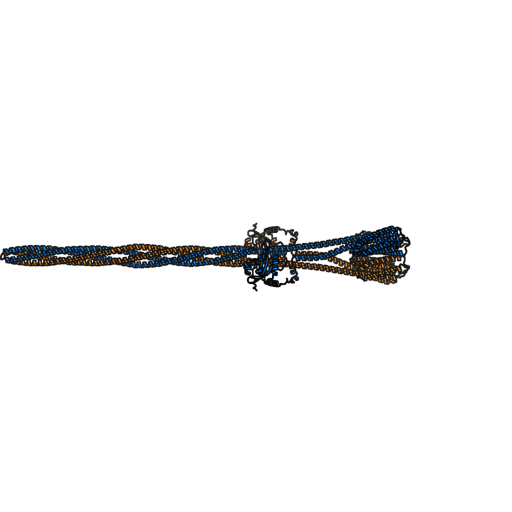 -3.299 83 34.281 1 95.75 354 LEU B CA 1
ATOM 9408 C C . LEU B 1 354 ? -2.029 82.312 34.75 1 95.75 354 LEU B C 1
ATOM 9410 O O . LEU B 1 354 ? -1.643 81.312 34.156 1 95.75 354 LEU B O 1
ATOM 9414 N N . LEU B 1 355 ? -1.386 82.938 35.75 1 95.25 355 LEU B N 1
ATOM 9415 C CA . LEU B 1 355 ? -0.205 82.25 36.312 1 95.25 355 LEU B CA 1
ATOM 9416 C C . LEU B 1 355 ? -0.568 80.938 36.969 1 95.25 355 LEU B C 1
ATOM 9418 O O . LEU B 1 355 ? 0.186 79.938 36.844 1 95.25 355 LEU B O 1
ATOM 9422 N N . GLY B 1 356 ? -1.675 80.812 37.625 1 93.94 356 GLY B N 1
ATOM 9423 C CA . GLY B 1 356 ? -2.158 79.562 38.188 1 93.94 356 GLY B CA 1
ATOM 9424 C C . GLY B 1 356 ? -2.445 78.562 37.125 1 93.94 356 GLY B C 1
ATOM 9425 O O . GLY B 1 356 ? -2.156 77.375 37.312 1 93.94 356 GLY B O 1
ATOM 9426 N N . TYR B 1 357 ? -3.057 79 36.031 1 93.81 357 TYR B N 1
ATOM 9427 C CA . TYR B 1 357 ? -3.324 78.125 34.906 1 93.81 357 TYR B CA 1
ATOM 9428 C C . TYR B 1 357 ? -2.029 77.562 34.344 1 93.81 357 TYR B C 1
ATOM 9430 O O . TYR B 1 357 ? -1.932 76.312 34.125 1 93.81 357 TYR B O 1
ATOM 9438 N N . ALA B 1 358 ? -1.051 78.375 34.125 1 95.62 358 ALA B N 1
ATOM 9439 C CA . ALA B 1 358 ? 0.245 77.938 33.625 1 95.62 358 ALA B CA 1
ATOM 9440 C C . ALA B 1 358 ? 0.939 77 34.625 1 95.62 358 ALA B C 1
ATOM 9442 O O . ALA B 1 358 ? 1.579 76.062 34.219 1 95.62 358 ALA B O 1
ATOM 9443 N N . GLY B 1 359 ? 0.877 77.375 35.875 1 92.88 359 GLY B N 1
ATOM 9444 C CA . GLY B 1 359 ? 1.452 76.5 36.906 1 92.88 359 GLY B CA 1
ATOM 9445 C C . GLY B 1 359 ? 0.842 75.125 36.938 1 92.88 359 GLY B C 1
ATOM 9446 O O . GLY B 1 359 ? 1.552 74.125 37.094 1 92.88 359 GLY B O 1
ATOM 9447 N N . GLY B 1 360 ? -0.472 75.062 36.781 1 90.75 360 GLY B N 1
ATOM 9448 C CA . GLY B 1 360 ? -1.145 73.75 36.688 1 90.75 360 GLY B CA 1
ATOM 9449 C C . GLY B 1 360 ? -0.74 72.938 35.5 1 90.75 360 GLY B C 1
ATOM 9450 O O . GLY B 1 360 ? -0.553 71.75 35.594 1 90.75 360 GLY B O 1
ATOM 9451 N N . SER B 1 361 ? -0.678 73.625 34.344 1 94.06 361 SER B N 1
ATOM 9452 C CA . SER B 1 361 ? -0.245 72.938 33.125 1 94.06 361 SER B CA 1
ATOM 9453 C C . SER B 1 361 ? 1.174 72.375 33.281 1 94.06 361 SER B C 1
ATOM 9455 O O . SER B 1 361 ? 1.477 71.312 32.812 1 94.06 361 SER B O 1
ATOM 9457 N N . PHE B 1 362 ? 2.012 73.125 33.875 1 94.75 362 PHE B N 1
ATOM 9458 C CA . PHE B 1 362 ? 3.396 72.75 34.062 1 94.75 362 PHE B CA 1
ATOM 9459 C C . PHE B 1 362 ? 3.484 71.562 35.031 1 94.75 362 PHE B C 1
ATOM 9461 O O . PHE B 1 362 ? 4.285 70.625 34.844 1 94.75 362 PHE B O 1
ATOM 9468 N N . GLU B 1 363 ? 2.721 71.562 36.062 1 90.62 363 GLU B N 1
ATOM 9469 C CA . GLU B 1 363 ? 2.703 70.438 37.031 1 90.62 363 GLU B CA 1
ATOM 9470 C C . GLU B 1 363 ? 2.281 69.125 36.344 1 90.62 363 GLU B C 1
ATOM 9472 O O . GLU B 1 363 ? 2.861 68.062 36.594 1 90.62 363 GLU B O 1
ATOM 9477 N N . ASN B 1 364 ? 1.26 69.25 35.531 1 89.62 364 ASN B N 1
ATOM 9478 C CA . ASN B 1 364 ? 0.801 68.062 34.781 1 89.62 364 ASN B CA 1
ATOM 9479 C C . ASN B 1 364 ? 1.893 67.562 33.875 1 89.62 364 ASN B C 1
ATOM 9481 O O . ASN B 1 364 ? 2.037 66.312 33.719 1 89.62 364 ASN B O 1
ATOM 9485 N N . LEU B 1 365 ? 2.564 68.438 33.219 1 93.62 365 LEU B N 1
ATOM 9486 C CA . LEU B 1 365 ? 3.65 68 32.312 1 93.62 365 LEU B CA 1
ATOM 9487 C C . LEU B 1 365 ? 4.777 67.375 33.125 1 93.62 365 LEU B C 1
ATOM 9489 O O . LEU B 1 365 ? 5.375 66.375 32.656 1 93.62 365 LEU B O 1
ATOM 9493 N N . SER B 1 366 ? 5.078 68 34.312 1 93 366 SER B N 1
ATOM 9494 C CA . SER B 1 366 ? 6.18 67.5 35.125 1 93 366 SER B CA 1
ATOM 9495 C C . SER B 1 366 ? 5.957 66.062 35.531 1 93 366 SER B C 1
ATOM 9497 O O . SER B 1 366 ? 6.871 65.188 35.438 1 93 366 SER B O 1
ATOM 9499 N N . LYS B 1 367 ? 4.816 65.625 35.844 1 89.38 367 LYS B N 1
ATOM 9500 C CA . LYS B 1 367 ? 4.496 64.25 36.219 1 89.38 367 LYS B CA 1
ATOM 9501 C C . LYS B 1 367 ? 4.605 63.344 35.031 1 89.38 367 LYS B C 1
ATOM 9503 O O . LYS B 1 367 ? 5.105 62.219 35.125 1 89.38 367 LYS B O 1
ATOM 9508 N N . ASN B 1 368 ? 4.031 63.812 34 1 92.56 368 ASN B N 1
ATOM 9509 C CA . ASN B 1 368 ? 4.102 63.062 32.781 1 92.56 368 ASN B CA 1
ATOM 9510 C C . ASN B 1 368 ? 5.547 62.812 32.344 1 92.56 368 ASN B C 1
ATOM 9512 O O . ASN B 1 368 ? 5.902 61.688 31.938 1 92.56 368 ASN B O 1
ATOM 9516 N N . PHE B 1 369 ? 6.363 63.844 32.469 1 93.88 369 PHE B N 1
ATOM 9517 C CA . PHE B 1 369 ? 7.734 63.781 31.969 1 93.88 369 PHE B CA 1
ATOM 9518 C C . PHE B 1 369 ? 8.586 62.906 32.844 1 93.88 369 PHE B C 1
ATOM 9520 O O . PHE B 1 369 ? 9.562 62.312 32.375 1 93.88 369 PHE B O 1
ATOM 9527 N N . GLU B 1 370 ? 8.25 62.75 34.125 1 92.12 370 GLU B N 1
ATOM 9528 C CA . GLU B 1 370 ? 8.914 61.781 35 1 92.12 370 GLU B CA 1
ATOM 9529 C C . GLU B 1 370 ? 8.828 60.375 34.406 1 92.12 370 GLU B C 1
ATOM 9531 O O . GLU B 1 370 ? 9.82 59.625 34.406 1 92.12 370 GLU B O 1
ATOM 9536 N N . TYR B 1 371 ? 7.699 60.031 33.875 1 92.62 371 TYR B N 1
ATOM 9537 C CA . TYR B 1 371 ? 7.496 58.719 33.312 1 92.62 371 TYR B CA 1
ATOM 9538 C C . TYR B 1 371 ? 8.156 58.594 31.953 1 92.62 371 TYR B C 1
ATOM 9540 O O . TYR B 1 371 ? 8.648 57.531 31.594 1 92.62 371 TYR B O 1
ATOM 9548 N N . ILE B 1 372 ? 8.125 59.688 31.141 1 94.75 372 ILE B N 1
ATOM 9549 C CA . ILE B 1 372 ? 8.797 59.656 29.859 1 94.75 372 ILE B CA 1
ATOM 9550 C C . ILE B 1 372 ? 10.281 59.344 30.047 1 94.75 372 ILE B C 1
ATOM 9552 O O . ILE B 1 372 ? 10.852 58.531 29.328 1 94.75 372 ILE B O 1
ATOM 9556 N N . ILE B 1 373 ? 10.883 60 31.047 1 93.88 373 ILE B N 1
ATOM 9557 C CA . ILE B 1 373 ? 12.305 59.812 31.312 1 93.88 373 ILE B CA 1
ATOM 9558 C C . ILE B 1 373 ? 12.539 58.375 31.859 1 93.88 373 ILE B C 1
ATOM 9560 O O . ILE B 1 373 ? 13.5 57.719 31.484 1 93.88 373 ILE B O 1
ATOM 9564 N N . GLN B 1 374 ? 11.641 57.875 32.688 1 92.12 374 GLN B N 1
ATOM 9565 C CA . GLN B 1 374 ? 11.758 56.531 33.281 1 92.12 374 GLN B CA 1
ATOM 9566 C C . GLN B 1 374 ? 11.719 55.438 32.219 1 92.12 374 GLN B C 1
ATOM 9568 O O . GLN B 1 374 ? 12.508 54.5 32.281 1 92.12 374 GLN B O 1
ATOM 9573 N N . PHE B 1 375 ? 10.867 55.625 31.25 1 92.81 375 PHE B N 1
ATOM 9574 C CA . PHE B 1 375 ? 10.656 54.562 30.281 1 92.81 375 PHE B CA 1
ATOM 9575 C C . PHE B 1 375 ? 11.531 54.75 29.047 1 92.81 375 PHE B C 1
ATOM 9577 O O . PHE B 1 375 ? 11.57 53.906 28.156 1 92.81 375 PHE B O 1
ATOM 9584 N N . ASN B 1 376 ? 12.195 55.969 29.016 1 93 376 ASN B N 1
ATOM 9585 C CA . ASN B 1 376 ? 13.117 56.25 27.922 1 93 376 ASN B CA 1
ATOM 9586 C C . ASN B 1 376 ? 14.461 56.75 28.453 1 93 376 ASN B C 1
ATOM 9588 O O . ASN B 1 376 ? 14.883 57.875 28.125 1 93 376 ASN B O 1
ATOM 9592 N N . PRO B 1 377 ? 15.109 55.938 29.203 1 90.38 377 PRO B N 1
ATOM 9593 C CA . PRO B 1 377 ? 16.359 56.344 29.844 1 90.38 377 PRO B CA 1
ATOM 9594 C C . PRO B 1 377 ? 17.453 56.688 28.828 1 90.38 377 PRO B C 1
ATOM 9596 O O . PRO B 1 377 ? 18.375 57.469 29.141 1 90.38 377 PRO B O 1
ATOM 9599 N N . ASP B 1 378 ? 17.422 56.219 27.688 1 87.44 378 ASP B N 1
ATOM 9600 C CA . ASP B 1 378 ? 18.453 56.406 26.672 1 87.44 378 ASP B CA 1
ATOM 9601 C C . ASP B 1 378 ? 18.344 57.781 26.031 1 87.44 378 ASP B C 1
ATOM 9603 O O . ASP B 1 378 ? 19.297 58.25 25.375 1 87.44 378 ASP B O 1
ATOM 9607 N N . GLU B 1 379 ? 17.219 58.438 26.219 1 90.12 379 GLU B N 1
ATOM 9608 C CA . GLU B 1 379 ? 17.016 59.75 25.609 1 90.12 379 GLU B CA 1
ATOM 9609 C C . GLU B 1 379 ? 17.516 60.875 26.531 1 90.12 379 GLU B C 1
ATOM 9611 O O . GLU B 1 379 ? 16.719 61.562 27.172 1 90.12 379 GLU B O 1
ATOM 9616 N N . LYS B 1 380 ? 18.75 61.25 26.547 1 90.88 380 LYS B N 1
ATOM 9617 C CA . LYS B 1 380 ? 19.375 62.219 27.438 1 90.88 380 LYS B CA 1
ATOM 9618 C C . LYS B 1 380 ? 18.891 63.625 27.125 1 90.88 380 LYS B C 1
ATOM 9620 O O . LYS B 1 380 ? 18.891 64.5 28 1 90.88 380 LYS B O 1
ATOM 9625 N N . GLU B 1 381 ? 18.484 63.719 25.875 1 90.5 381 GLU B N 1
ATOM 9626 C CA . GLU B 1 381 ? 18.016 65.062 25.438 1 90.5 381 GLU B CA 1
ATOM 9627 C C . GLU B 1 381 ? 16.719 65.438 26.141 1 90.5 381 GLU B C 1
ATOM 9629 O O . GLU B 1 381 ? 16.422 66.625 26.297 1 90.5 381 GLU B O 1
ATOM 9634 N N . PHE B 1 382 ? 15.93 64.438 26.578 1 91.81 382 PHE B N 1
ATOM 9635 C CA . PHE B 1 382 ? 14.695 64.75 27.312 1 91.81 382 PHE B CA 1
ATOM 9636 C C . PHE B 1 382 ? 14.992 65.375 28.656 1 91.81 382 PHE B C 1
ATOM 9638 O O . PHE B 1 382 ? 14.312 66.312 29.062 1 91.81 382 PHE B O 1
ATOM 9645 N N . VAL B 1 383 ? 16.031 64.875 29.328 1 90.12 383 VAL B N 1
ATOM 9646 C CA . VAL B 1 383 ? 16.391 65.375 30.656 1 90.12 383 VAL B CA 1
ATOM 9647 C C . VAL B 1 383 ? 16.891 66.812 30.578 1 90.12 383 VAL B C 1
ATOM 9649 O O . VAL B 1 383 ? 16.438 67.688 31.328 1 90.12 383 VAL B O 1
ATOM 9652 N N . SER B 1 384 ? 17.781 67 29.641 1 93.06 384 SER B N 1
ATOM 9653 C CA . SER B 1 384 ? 18.359 68.312 29.484 1 93.06 384 SER B CA 1
ATOM 9654 C C . SER B 1 384 ? 17.297 69.312 29.016 1 93.06 384 SER B C 1
ATOM 9656 O O . SER B 1 384 ? 17.25 70.438 29.484 1 93.06 384 SER B O 1
ATOM 9658 N N . GLY B 1 385 ? 16.531 68.938 28.047 1 93.31 385 GLY B N 1
ATOM 9659 C CA . GLY B 1 385 ? 15.477 69.812 27.547 1 93.31 385 GLY B CA 1
ATOM 9660 C C . GLY B 1 385 ? 14.445 70.188 28.594 1 93.31 385 GLY B C 1
ATOM 9661 O O . GLY B 1 385 ? 14.031 71.312 28.703 1 93.31 385 GLY B O 1
ATOM 9662 N N . TYR B 1 386 ? 14.031 69.188 29.375 1 94.25 386 TYR B N 1
ATOM 9663 C CA . TYR B 1 386 ? 13.055 69.375 30.438 1 94.25 386 TYR B CA 1
ATOM 9664 C C . TYR B 1 386 ? 13.625 70.25 31.531 1 94.25 386 TYR B C 1
ATOM 9666 O O . TYR B 1 386 ? 12.93 71.125 32.062 1 94.25 386 TYR B O 1
ATOM 9674 N N . ALA B 1 387 ? 14.852 70.125 31.891 1 94.38 387 ALA B N 1
ATOM 9675 C CA . ALA B 1 387 ? 15.508 70.938 32.906 1 94.38 387 ALA B CA 1
ATOM 9676 C C . ALA B 1 387 ? 15.578 72.375 32.469 1 94.38 387 ALA B C 1
ATOM 9678 O O . ALA B 1 387 ? 15.328 73.312 33.281 1 94.38 387 ALA B O 1
ATOM 9679 N N . ASP B 1 388 ? 15.93 72.562 31.266 1 94.81 388 ASP B N 1
ATOM 9680 C CA . ASP B 1 388 ? 16.016 73.938 30.703 1 94.81 388 ASP B CA 1
ATOM 9681 C C . ASP B 1 388 ? 14.656 74.625 30.75 1 94.81 388 ASP B C 1
ATOM 9683 O O . ASP B 1 388 ? 14.555 75.75 31.172 1 94.81 388 ASP B O 1
ATOM 9687 N N . THR B 1 389 ? 13.672 73.938 30.297 1 95.06 389 THR B N 1
ATOM 9688 C CA . THR B 1 389 ? 12.32 74.438 30.297 1 95.06 389 THR B CA 1
ATOM 9689 C C . THR B 1 389 ? 11.859 74.75 31.719 1 95.06 389 THR B C 1
ATOM 9691 O O . THR B 1 389 ? 11.258 75.812 31.969 1 95.06 389 THR B O 1
ATOM 9694 N N . THR B 1 390 ? 12.156 73.938 32.656 1 95.56 390 THR B N 1
ATOM 9695 C CA . THR B 1 390 ? 11.781 74.062 34.062 1 95.56 390 THR B CA 1
ATOM 9696 C C . THR B 1 390 ? 12.453 75.312 34.625 1 95.56 390 THR B C 1
ATOM 9698 O O . THR B 1 390 ? 11.812 76.125 35.312 1 95.56 390 THR B O 1
ATOM 9701 N N . GLU B 1 391 ? 13.688 75.562 34.344 1 96 391 GLU B N 1
ATOM 9702 C CA . GLU B 1 391 ? 14.43 76.688 34.844 1 96 391 GLU B CA 1
ATOM 9703 C C . GLU B 1 391 ? 13.852 78 34.281 1 96 391 GLU B C 1
ATOM 9705 O O . GLU B 1 391 ? 13.695 79 35.031 1 96 391 GLU B O 1
ATOM 9710 N N . ARG B 1 392 ? 13.523 77.938 33.062 1 96 392 ARG B N 1
ATOM 9711 C CA . ARG B 1 392 ? 12.992 79.125 32.406 1 96 392 ARG B CA 1
ATOM 9712 C C . ARG B 1 392 ? 11.609 79.5 32.969 1 96 392 ARG B C 1
ATOM 9714 O O . ARG B 1 392 ? 11.281 80.688 33.125 1 96 392 ARG B O 1
ATOM 9721 N N . ILE B 1 393 ? 10.836 78.5 33.156 1 96.31 393 ILE B N 1
ATOM 9722 C CA . ILE B 1 393 ? 9.5 78.688 33.688 1 96.31 393 ILE B CA 1
ATOM 9723 C C . ILE B 1 393 ? 9.586 79.312 35.094 1 96.31 393 ILE B C 1
ATOM 9725 O O . ILE B 1 393 ? 8.852 80.25 35.406 1 96.31 393 ILE B O 1
ATOM 9729 N N . ASN B 1 394 ? 10.469 78.812 35.906 1 94.75 394 ASN B N 1
ATOM 9730 C CA . ASN B 1 394 ? 10.648 79.312 37.25 1 94.75 394 ASN B CA 1
ATOM 9731 C C . ASN B 1 394 ? 11.125 80.75 37.219 1 94.75 394 ASN B C 1
ATOM 9733 O O . ASN B 1 394 ? 10.656 81.562 38.031 1 94.75 394 ASN B O 1
ATOM 9737 N N . LYS B 1 395 ? 11.961 81.062 36.312 1 95.06 395 LYS B N 1
ATOM 9738 C CA . LYS B 1 395 ? 12.469 82.438 36.188 1 95.06 395 LYS B CA 1
ATOM 9739 C C . LYS B 1 395 ? 11.359 83.438 35.781 1 95.06 395 LYS B C 1
ATOM 9741 O O . LYS B 1 395 ? 11.266 84.5 36.312 1 95.06 395 LYS B O 1
ATOM 9746 N N . ILE B 1 396 ? 10.602 82.938 34.844 1 96.19 396 ILE B N 1
ATOM 9747 C CA . ILE B 1 396 ? 9.523 83.812 34.344 1 96.19 396 ILE B CA 1
ATOM 9748 C C . ILE B 1 396 ? 8.469 84 35.406 1 96.19 396 ILE B C 1
ATOM 9750 O O . ILE B 1 396 ? 7.926 85.062 35.562 1 96.19 396 ILE B O 1
ATOM 9754 N N . THR B 1 397 ? 8.141 82.938 36.156 1 94.19 397 THR B N 1
ATOM 9755 C CA . THR B 1 397 ? 7.172 83 37.25 1 94.19 397 THR B CA 1
ATOM 9756 C C . THR B 1 397 ? 7.645 84 38.312 1 94.19 397 THR B C 1
ATOM 9758 O O . THR B 1 397 ? 6.863 84.812 38.812 1 94.19 397 THR B O 1
ATOM 9761 N N . ALA B 1 398 ? 8.883 84 38.625 1 93.88 398 ALA B N 1
ATOM 9762 C CA . ALA B 1 398 ? 9.461 84.875 39.625 1 93.88 398 ALA B CA 1
ATOM 9763 C C . ALA B 1 398 ? 9.438 86.312 39.094 1 93.88 398 ALA B C 1
ATOM 9765 O O . ALA B 1 398 ? 9.133 87.25 39.844 1 93.88 398 ALA B O 1
ATOM 9766 N N . LEU B 1 399 ? 9.742 86.438 37.844 1 94.62 399 LEU B N 1
ATOM 9767 C CA . LEU B 1 399 ? 9.766 87.75 37.219 1 94.62 399 LEU B CA 1
ATOM 9768 C C . LEU B 1 399 ? 8.383 88.438 37.281 1 94.62 399 LEU B C 1
ATOM 9770 O O . LEU B 1 399 ? 8.258 89.625 37.594 1 94.62 399 LEU B O 1
ATOM 9774 N N . ILE B 1 400 ? 7.363 87.688 36.969 1 95.38 400 ILE B N 1
ATOM 9775 C CA . ILE B 1 400 ? 5.996 88.188 36.969 1 95.38 400 ILE B CA 1
ATOM 9776 C C . ILE B 1 400 ? 5.562 88.562 38.375 1 95.38 400 ILE B C 1
ATOM 9778 O O . ILE B 1 400 ? 4.969 89.625 38.594 1 95.38 400 ILE B O 1
ATOM 9782 N N . SER B 1 401 ? 5.895 87.75 39.344 1 91.31 401 SER B N 1
ATOM 9783 C CA . SER B 1 401 ? 5.469 87.938 40.719 1 91.31 401 SER B CA 1
ATOM 9784 C C . SER B 1 401 ? 6.199 89.125 41.344 1 91.31 401 SER B C 1
ATOM 9786 O O . SER B 1 401 ? 5.57 90.062 41.906 1 91.31 401 SER B O 1
ATOM 9788 N N . THR B 1 402 ? 7.473 89.375 41.094 1 91.19 402 THR B N 1
ATOM 9789 C CA . THR B 1 402 ? 8.281 90.375 41.781 1 91.19 402 THR B CA 1
ATOM 9790 C C . THR B 1 402 ? 8.25 91.688 41.031 1 91.19 402 THR B C 1
ATOM 9792 O O . THR B 1 402 ? 8.195 92.75 41.656 1 91.19 402 THR B O 1
ATOM 9795 N N . GLU B 1 403 ? 8.195 91.625 39.75 1 92.81 403 GLU B N 1
ATOM 9796 C CA . GLU B 1 403 ? 8.414 92.875 39 1 92.81 403 GLU B CA 1
ATOM 9797 C C . GLU B 1 403 ? 7.102 93.438 38.469 1 92.81 403 GLU B C 1
ATOM 9799 O O . GLU B 1 403 ? 7.035 94.625 38.031 1 92.81 403 GLU B O 1
ATOM 9804 N N . ILE B 1 404 ? 6.07 92.75 38.562 1 92.44 404 ILE B N 1
ATOM 9805 C CA . ILE B 1 404 ? 4.852 93.188 37.906 1 92.44 404 ILE B CA 1
ATOM 9806 C C . ILE B 1 404 ? 3.701 93.188 38.906 1 92.44 404 ILE B C 1
ATOM 9808 O O . ILE B 1 404 ? 3.057 94.25 39.094 1 92.44 404 ILE B O 1
ATOM 9812 N N . VAL B 1 405 ? 3.568 92.062 39.594 1 91.94 405 VAL B N 1
ATOM 9813 C CA . VAL B 1 405 ? 2.383 91.875 40.438 1 91.94 405 VAL B CA 1
ATOM 9814 C C . VAL B 1 405 ? 2.633 92.562 41.812 1 91.94 405 VAL B C 1
ATOM 9816 O O . VAL B 1 405 ? 1.796 93.312 42.312 1 91.94 405 VAL B O 1
ATOM 9819 N N . ASP B 1 406 ? 3.801 92.375 42.438 1 86.75 406 ASP B N 1
ATOM 9820 C CA . ASP B 1 406 ? 4.059 92.812 43.812 1 86.75 406 ASP B CA 1
ATOM 9821 C C . ASP B 1 406 ? 4.508 94.25 43.844 1 86.75 406 ASP B C 1
ATOM 9823 O O . ASP B 1 406 ? 4.781 94.812 44.938 1 86.75 406 ASP B O 1
ATOM 9827 N N . THR B 1 407 ? 4.547 94.938 42.719 1 87.38 407 THR B N 1
ATOM 9828 C CA . THR B 1 407 ? 4.98 96.375 42.688 1 87.38 407 THR B CA 1
ATOM 9829 C C . THR B 1 407 ? 3.832 97.25 42.281 1 87.38 407 THR B C 1
ATOM 9831 O O . THR B 1 407 ? 2.893 96.812 41.594 1 87.38 407 THR B O 1
ATOM 9834 N N . GLU B 1 408 ? 3.852 98.562 42.875 1 82.75 408 GLU B N 1
ATOM 9835 C CA . GLU B 1 408 ? 2.834 99.5 42.5 1 82.75 408 GLU B CA 1
ATOM 9836 C C . GLU B 1 408 ? 2.955 99.938 41.031 1 82.75 408 GLU B C 1
ATOM 9838 O O . GLU B 1 408 ? 1.95 100 40.344 1 82.75 408 GLU B O 1
ATOM 9843 N N . ARG B 1 409 ? 4.191 100.188 40.594 1 87.19 409 ARG B N 1
ATOM 9844 C CA . ARG B 1 409 ? 4.496 100.438 39.188 1 87.19 409 ARG B CA 1
ATOM 9845 C C . ARG B 1 409 ? 5.5 99.438 38.625 1 87.19 409 ARG B C 1
ATOM 9847 O O . ARG B 1 409 ? 6.52 99.188 39.281 1 87.19 409 ARG B O 1
ATOM 9854 N N . PRO B 1 410 ? 5.113 98.875 37.375 1 87.38 410 PRO B N 1
ATOM 9855 C CA . PRO B 1 410 ? 6.031 97.875 36.812 1 87.38 410 PRO B CA 1
ATOM 9856 C C . PRO B 1 410 ? 7.445 98.375 36.625 1 87.38 410 PRO B C 1
ATOM 9858 O O . PRO B 1 410 ? 7.617 99.562 36.219 1 87.38 410 PRO B O 1
ATOM 9861 N N . THR B 1 411 ? 8.445 97.688 37 1 87.81 411 THR B N 1
ATOM 9862 C CA . THR B 1 411 ? 9.836 98.125 36.938 1 87.81 411 THR B CA 1
ATOM 9863 C C . THR B 1 411 ? 10.477 97.688 35.625 1 87.81 411 THR B C 1
ATOM 9865 O O . THR B 1 411 ? 11.641 98 35.375 1 87.81 411 THR B O 1
ATOM 9868 N N . ILE B 1 412 ? 9.68 97 34.844 1 91.19 412 ILE B N 1
ATOM 9869 C CA . ILE B 1 412 ? 10.242 96.438 33.594 1 91.19 412 ILE B CA 1
ATOM 9870 C C . ILE B 1 412 ? 9.438 96.938 32.406 1 91.19 412 ILE B C 1
ATOM 9872 O O . ILE B 1 412 ? 8.219 97.125 32.5 1 91.19 412 ILE B O 1
ATOM 9876 N N . LYS B 1 413 ? 10.203 97.188 31.344 1 92.38 413 LYS B N 1
ATOM 9877 C CA . LYS B 1 413 ? 9.555 97.562 30.125 1 92.38 413 LYS B CA 1
ATOM 9878 C C . LYS B 1 413 ? 8.93 96.438 29.375 1 92.38 413 LYS B C 1
ATOM 9880 O O . LYS B 1 413 ? 9.227 95.25 29.672 1 92.38 413 LYS B O 1
ATOM 9885 N N . SER B 1 414 ? 8.023 96.75 28.453 1 93.44 414 SER B N 1
ATOM 9886 C CA . SER B 1 414 ? 7.273 95.688 27.719 1 93.44 414 SER B CA 1
ATOM 9887 C C . SER B 1 414 ? 8.211 94.75 26.969 1 93.44 414 SER B C 1
ATOM 9889 O O . SER B 1 414 ? 8.008 93.562 26.984 1 93.44 414 SER B O 1
ATOM 9891 N N . GLY B 1 415 ? 9.242 95.188 26.344 1 90.81 415 GLY B N 1
ATOM 9892 C CA . GLY B 1 415 ? 10.195 94.312 25.625 1 90.81 415 GLY B CA 1
ATOM 9893 C C . GLY B 1 415 ? 11.031 93.438 26.531 1 90.81 415 GLY B C 1
ATOM 9894 O O . GLY B 1 415 ? 11.375 92.312 26.156 1 90.81 415 GLY B O 1
ATOM 9895 N N . GLU B 1 416 ? 11.344 94 27.734 1 92.75 416 GLU B N 1
ATOM 9896 C CA . GLU B 1 416 ? 12.164 93.312 28.703 1 92.75 416 GLU B CA 1
ATOM 9897 C C . GLU B 1 416 ? 11.406 92.125 29.312 1 92.75 416 GLU B C 1
ATOM 9899 O O . GLU B 1 416 ? 12.008 91.188 29.828 1 92.75 416 GLU B O 1
ATOM 9904 N N . PHE B 1 417 ? 10.094 92.062 29.188 1 94.25 417 PHE B N 1
ATOM 9905 C CA . PHE B 1 417 ? 9.266 90.938 29.609 1 94.25 417 PHE B CA 1
ATOM 9906 C C . PHE B 1 417 ? 8.977 90 28.453 1 94.25 417 PHE B C 1
ATOM 9908 O O . PHE B 1 417 ? 9.055 88.812 28.594 1 94.25 417 PHE B O 1
ATOM 9915 N N . PHE B 1 418 ? 8.719 90.562 27.312 1 96.25 418 PHE B N 1
ATOM 9916 C CA . PHE B 1 418 ? 8.273 89.875 26.141 1 96.25 418 PHE B CA 1
ATOM 9917 C C . PHE B 1 418 ? 9.352 88.875 25.688 1 96.25 418 PHE B C 1
ATOM 9919 O O . PHE B 1 418 ? 9.055 87.75 25.344 1 96.25 418 PHE B O 1
ATOM 9926 N N . ASP B 1 419 ? 10.57 89.25 25.672 1 95.25 419 ASP B N 1
ATOM 9927 C CA . ASP B 1 419 ? 11.648 88.438 25.094 1 95.25 419 ASP B CA 1
ATOM 9928 C C . ASP B 1 419 ? 11.938 87.25 25.953 1 95.25 419 ASP B C 1
ATOM 9930 O O . ASP B 1 419 ? 11.969 86.125 25.453 1 95.25 419 ASP B O 1
ATOM 9934 N N . PRO B 1 420 ? 12.031 87.375 27.281 1 95.44 420 PRO B N 1
ATOM 9935 C CA . PRO B 1 420 ? 12.305 86.188 28.109 1 95.44 420 PRO B CA 1
ATOM 9936 C C . PRO B 1 420 ? 11.164 85.188 28.094 1 95.44 420 PRO B C 1
ATOM 9938 O O . PRO B 1 420 ? 11.406 83.938 28.062 1 95.44 420 PRO B O 1
ATOM 9941 N N . ILE B 1 421 ? 9.984 85.562 28.125 1 97.31 421 ILE B N 1
ATOM 9942 C CA . ILE B 1 421 ? 8.867 84.625 28.125 1 97.31 421 ILE B CA 1
ATOM 9943 C C . ILE B 1 421 ? 8.742 83.938 26.75 1 97.31 421 ILE B C 1
ATOM 9945 O O . ILE B 1 421 ? 8.367 82.812 26.641 1 97.31 421 ILE B O 1
ATOM 9949 N N . THR B 1 422 ? 9.047 84.75 25.719 1 97.12 422 THR B N 1
ATOM 9950 C CA . THR B 1 422 ? 9.078 84.125 24.391 1 97.12 422 THR B CA 1
ATOM 9951 C C . THR B 1 422 ? 10.141 83.062 24.312 1 97.12 422 THR B C 1
ATOM 9953 O O . THR B 1 422 ? 9.906 82 23.719 1 97.12 422 THR B O 1
ATOM 9956 N N . GLU B 1 423 ? 11.258 83.312 24.844 1 96.38 423 GLU B N 1
ATOM 9957 C CA . GLU B 1 423 ? 12.305 82.312 24.891 1 96.38 423 GLU B CA 1
ATOM 9958 C C . GLU B 1 423 ? 11.852 81.062 25.672 1 96.38 423 GLU B C 1
ATOM 9960 O O . GLU B 1 423 ? 12.195 79.938 25.312 1 96.38 423 GLU B O 1
ATOM 9965 N N . CYS B 1 424 ? 11.133 81.25 26.734 1 97 424 CYS B N 1
ATOM 9966 C CA . CYS B 1 424 ? 10.578 80.188 27.516 1 97 424 CYS B CA 1
ATOM 9967 C C . CYS B 1 424 ? 9.594 79.375 26.672 1 97 424 CYS B C 1
ATOM 9969 O O . CYS B 1 424 ? 9.68 78.125 26.641 1 97 424 CYS B O 1
ATOM 9971 N N . ILE B 1 425 ? 8.711 80 25.953 1 97.81 425 ILE B N 1
ATOM 9972 C CA . ILE B 1 425 ? 7.738 79.312 25.094 1 97.81 425 ILE B CA 1
ATOM 9973 C C . ILE B 1 425 ? 8.453 78.562 23.984 1 97.81 425 ILE B C 1
ATOM 9975 O O . ILE B 1 425 ? 8.086 77.438 23.672 1 97.81 425 ILE B O 1
ATOM 9979 N N . ASP B 1 426 ? 9.477 79.188 23.438 1 96.44 426 ASP B N 1
ATOM 9980 C CA . ASP B 1 426 ? 10.266 78.5 22.406 1 96.44 426 ASP B CA 1
ATOM 9981 C C . ASP B 1 426 ? 10.93 77.25 22.953 1 96.44 426 ASP B C 1
ATOM 9983 O O . ASP B 1 426 ? 11.078 76.25 22.234 1 96.44 426 ASP B O 1
ATOM 9987 N N . SER B 1 427 ? 11.336 77.312 24.203 1 96.69 427 SER B N 1
ATOM 9988 C CA . SER B 1 427 ? 11.938 76.125 24.812 1 96.69 427 SER B CA 1
ATOM 9989 C C . SER B 1 427 ? 10.922 75 24.969 1 96.69 427 SER B C 1
ATOM 9991 O O . SER B 1 427 ? 11.266 73.812 24.844 1 96.69 427 SER B O 1
ATOM 9993 N N . VAL B 1 428 ? 9.711 75.312 25.25 1 97.12 428 VAL B N 1
ATOM 9994 C CA . VAL B 1 428 ? 8.648 74.312 25.359 1 97.12 428 VAL B CA 1
ATOM 9995 C C . VAL B 1 428 ? 8.406 73.625 24 1 97.12 428 VAL B C 1
ATOM 9997 O O . VAL B 1 428 ? 8.297 72.438 23.906 1 97.12 428 VAL B O 1
ATOM 10000 N N . PHE B 1 429 ? 8.367 74.5 22.969 1 96.62 429 PHE B N 1
ATOM 10001 C CA . PHE B 1 429 ? 8.164 73.938 21.625 1 96.62 429 PHE B CA 1
ATOM 10002 C C . PHE B 1 429 ? 9.375 73.125 21.188 1 96.62 429 PHE B C 1
ATOM 10004 O O . PHE B 1 429 ? 9.227 72.125 20.484 1 96.62 429 PHE B O 1
ATOM 10011 N N . ALA B 1 430 ? 10.555 73.562 21.562 1 95.88 430 ALA B N 1
ATOM 10012 C CA . ALA B 1 430 ? 11.742 72.75 21.25 1 95.88 430 ALA B CA 1
ATOM 10013 C C . ALA B 1 430 ? 11.703 71.375 21.922 1 95.88 430 ALA B C 1
ATOM 10015 O O . ALA B 1 430 ? 12.102 70.375 21.344 1 95.88 430 ALA B O 1
ATOM 10016 N N . LEU B 1 431 ? 11.297 71.375 23.156 1 95.81 431 LEU B N 1
ATOM 10017 C CA . LEU B 1 431 ? 11.117 70.125 23.891 1 95.81 431 LEU B CA 1
ATOM 10018 C C . LEU B 1 431 ? 10.086 69.25 23.203 1 95.81 431 LEU B C 1
ATOM 10020 O O . LEU B 1 431 ? 10.266 68 23.094 1 95.81 431 LEU B O 1
ATOM 10024 N N . ASN B 1 432 ? 9.008 69.812 22.766 1 96.44 432 ASN B N 1
ATOM 10025 C CA . ASN B 1 432 ? 7.973 69.062 22.047 1 96.44 432 ASN B CA 1
ATOM 10026 C C . ASN B 1 432 ? 8.516 68.5 20.75 1 96.44 432 ASN B C 1
ATOM 10028 O O . ASN B 1 432 ? 8.172 67.375 20.391 1 96.44 432 ASN B O 1
ATOM 10032 N N . GLN B 1 433 ? 9.305 69.25 20.109 1 94.88 433 GLN B N 1
ATOM 10033 C CA . GLN B 1 433 ? 9.906 68.75 18.875 1 94.88 433 GLN B CA 1
ATOM 10034 C C . GLN B 1 433 ? 10.789 67.562 19.156 1 94.88 433 GLN B C 1
ATOM 10036 O O . GLN B 1 433 ? 10.773 66.562 18.391 1 94.88 433 GLN B O 1
ATOM 10041 N N . LYS B 1 434 ? 11.547 67.562 20.203 1 95 434 LYS B N 1
ATOM 10042 C CA . LYS B 1 434 ? 12.406 66.438 20.562 1 95 434 LYS B CA 1
ATOM 10043 C C . LYS B 1 434 ? 11.578 65.188 20.891 1 95 434 LYS B C 1
ATOM 10045 O O . LYS B 1 434 ? 11.883 64.062 20.422 1 95 434 LYS B O 1
ATOM 10050 N N . VAL B 1 435 ? 10.523 65.375 21.656 1 95.44 435 VAL B N 1
ATOM 10051 C CA . VAL B 1 435 ? 9.656 64.25 22.047 1 95.44 435 VAL B CA 1
ATOM 10052 C C . VAL B 1 435 ? 8.945 63.688 20.812 1 95.44 435 VAL B C 1
ATOM 10054 O O . VAL B 1 435 ? 8.898 62.469 20.625 1 95.44 435 VAL B O 1
ATOM 10057 N N . ALA B 1 436 ? 8.469 64.562 19.969 1 94.56 436 ALA B N 1
ATOM 10058 C CA . ALA B 1 436 ? 7.727 64.188 18.781 1 94.56 436 ALA B CA 1
ATOM 10059 C C . ALA B 1 436 ? 8.633 63.406 17.797 1 94.56 436 ALA B C 1
ATOM 10061 O O . ALA B 1 436 ? 8.203 62.438 17.172 1 94.56 436 ALA B O 1
ATOM 10062 N N . SER B 1 437 ? 9.836 63.906 17.656 1 92.5 437 SER B N 1
ATOM 10063 C CA . SER B 1 437 ? 10.773 63.219 16.766 1 92.5 437 SER B CA 1
ATOM 10064 C C . SER B 1 437 ? 11.125 61.844 17.266 1 92.5 437 SER B C 1
ATOM 10066 O O . SER B 1 437 ? 11.211 60.875 16.469 1 92.5 437 SER B O 1
ATOM 10068 N N . SER B 1 438 ? 11.367 61.719 18.531 1 94.19 438 SER B N 1
ATOM 10069 C CA . SER B 1 438 ? 11.648 60.406 19.109 1 94.19 438 SER B CA 1
ATOM 10070 C C . SER B 1 438 ? 10.445 59.469 18.969 1 94.19 438 SER B C 1
ATOM 10072 O O . SER B 1 438 ? 10.602 58.281 18.703 1 94.19 438 SER B O 1
ATOM 10074 N N . LEU B 1 439 ? 9.273 60 19.188 1 94.12 439 LEU B N 1
ATOM 10075 C CA . LEU B 1 439 ? 8.047 59.25 19.016 1 94.12 439 LEU B CA 1
ATOM 10076 C C . LEU B 1 439 ? 7.91 58.719 17.594 1 94.12 439 LEU B C 1
ATOM 10078 O O . LEU B 1 439 ? 7.609 57.562 17.391 1 94.12 439 LEU B O 1
ATOM 10082 N N . ALA B 1 440 ? 8.148 59.594 16.625 1 93.5 440 ALA B N 1
ATOM 10083 C CA . ALA B 1 440 ? 8.078 59.188 15.227 1 93.5 440 ALA B CA 1
ATOM 10084 C C . ALA B 1 440 ? 9.07 58.062 14.922 1 93.5 440 ALA B C 1
ATOM 10086 O O . ALA B 1 440 ? 8.75 57.156 14.188 1 93.5 440 ALA B O 1
ATOM 10087 N N . ARG B 1 441 ? 10.227 58.188 15.453 1 92.31 441 ARG B N 1
ATOM 10088 C CA . ARG B 1 441 ? 11.242 57.156 15.242 1 92.31 441 ARG B CA 1
ATOM 10089 C C . ARG B 1 441 ? 10.805 55.812 15.828 1 92.31 441 ARG B C 1
ATOM 10091 O O . ARG B 1 441 ? 10.945 54.781 15.18 1 92.31 441 ARG B O 1
ATOM 10098 N N . LYS B 1 442 ? 10.273 55.781 16.984 1 93.62 442 LYS B N 1
ATOM 10099 C CA . LYS B 1 442 ? 9.852 54.562 17.641 1 93.62 442 LYS B CA 1
ATOM 10100 C C . LYS B 1 442 ? 8.672 53.906 16.922 1 93.62 442 LYS B C 1
ATOM 10102 O O . LYS B 1 442 ? 8.594 52.688 16.828 1 93.62 442 LYS B O 1
ATOM 10107 N N . LEU B 1 443 ? 7.785 54.781 16.422 1 93.25 443 LEU B N 1
ATOM 10108 C CA . LEU B 1 443 ? 6.648 54.25 15.656 1 93.25 443 LEU B CA 1
ATOM 10109 C C . LEU B 1 443 ? 7.109 53.656 14.344 1 93.25 443 LEU B C 1
ATOM 10111 O O . LEU B 1 443 ? 6.562 52.625 13.898 1 93.25 443 LEU B O 1
ATOM 10115 N N . ARG B 1 444 ? 8.117 54.281 13.742 1 92.31 444 ARG B N 1
ATOM 10116 C CA . ARG B 1 444 ? 8.688 53.719 12.523 1 92.31 444 ARG B CA 1
ATOM 10117 C C . ARG B 1 444 ? 9.328 52.375 12.789 1 92.31 444 ARG B C 1
ATOM 10119 O O . ARG B 1 444 ? 9.172 51.438 12.008 1 92.31 444 ARG B O 1
ATOM 10126 N N . ILE B 1 445 ? 10.047 52.25 13.898 1 91.81 445 ILE B N 1
ATOM 10127 C CA . ILE B 1 445 ? 10.703 51 14.273 1 91.81 445 ILE B CA 1
ATOM 10128 C C . ILE B 1 445 ? 9.648 49.906 14.531 1 91.81 445 ILE B C 1
ATOM 10130 O O . ILE B 1 445 ? 9.82 48.75 14.133 1 91.81 445 ILE B O 1
ATOM 10134 N N . LYS B 1 446 ? 8.602 50.344 15.172 1 91.31 446 LYS B N 1
ATOM 10135 C CA . LYS B 1 446 ? 7.508 49.406 15.445 1 91.31 446 LYS B CA 1
ATOM 10136 C C . LYS B 1 446 ? 6.887 48.875 14.156 1 91.31 446 LYS B C 1
ATOM 10138 O O . LYS B 1 446 ? 6.57 47.688 14.039 1 91.31 446 LYS B O 1
ATOM 10143 N N . ALA B 1 447 ? 6.668 49.781 13.195 1 91.81 447 ALA B N 1
ATOM 10144 C CA . ALA B 1 447 ? 6.102 49.406 11.898 1 91.81 447 ALA B CA 1
ATOM 10145 C C . ALA B 1 447 ? 7.027 48.438 11.148 1 91.81 447 ALA B C 1
ATOM 10147 O O . ALA B 1 447 ? 6.574 47.438 10.586 1 91.81 447 ALA B O 1
ATOM 10148 N N . GLU B 1 448 ? 8.266 48.719 11.141 1 91.62 448 GLU B N 1
ATOM 10149 C CA . GLU B 1 448 ? 9.234 47.875 10.445 1 91.62 448 GLU B CA 1
ATOM 10150 C C . GLU B 1 448 ? 9.352 46.5 11.117 1 91.62 448 GLU B C 1
ATOM 10152 O O . GLU B 1 448 ? 9.523 45.469 10.445 1 91.62 448 GLU B O 1
ATOM 10157 N N . ARG B 1 449 ? 9.32 46.531 12.445 1 89.81 449 ARG B N 1
ATOM 10158 C CA . ARG B 1 449 ? 9.367 45.281 13.18 1 89.81 449 ARG B CA 1
ATOM 10159 C C . ARG B 1 449 ? 8.164 44.406 12.836 1 89.81 449 ARG B C 1
ATOM 10161 O O . ARG B 1 449 ? 8.312 43.188 12.664 1 89.81 449 ARG B O 1
ATOM 10168 N N . SER B 1 450 ? 7 45 12.75 1 90.69 450 SER B N 1
ATOM 10169 C CA . SER B 1 450 ? 5.793 44.25 12.398 1 90.69 450 SER B CA 1
ATOM 10170 C C . SER B 1 450 ? 5.871 43.719 10.977 1 90.69 450 SER B C 1
ATOM 10172 O O . SER B 1 450 ? 5.461 42.562 10.719 1 90.69 450 SER B O 1
ATOM 10174 N N . LYS B 1 451 ? 6.395 44.531 10.062 1 90.69 451 LYS B N 1
ATOM 10175 C CA . LYS B 1 451 ? 6.57 44.062 8.68 1 90.69 451 LYS B CA 1
ATOM 10176 C C . LYS B 1 451 ? 7.527 42.875 8.602 1 90.69 451 LYS B C 1
ATOM 10178 O O . LYS B 1 451 ? 7.238 41.906 7.934 1 90.69 451 LYS B O 1
ATOM 10183 N N . LYS B 1 452 ? 8.648 43 9.359 1 90.81 452 LYS B N 1
ATOM 10184 C CA . LYS B 1 452 ? 9.633 41.938 9.375 1 90.81 452 LYS B CA 1
ATOM 10185 C C . LYS B 1 452 ? 9.047 40.656 10 1 90.81 452 LYS B C 1
ATOM 10187 O O . LYS B 1 452 ? 9.289 39.562 9.508 1 90.81 452 LYS B O 1
ATOM 10192 N N . GLU B 1 453 ? 8.234 40.812 11.062 1 88.25 453 GLU B N 1
ATOM 10193 C CA . GLU B 1 453 ? 7.605 39.656 11.711 1 88.25 453 GLU B CA 1
ATOM 10194 C C . GLU B 1 453 ? 6.598 38.969 10.789 1 88.25 453 GLU B C 1
ATOM 10196 O O . GLU B 1 453 ? 6.477 37.75 10.781 1 88.25 453 GLU B O 1
ATOM 10201 N N . GLY B 1 454 ? 5.891 39.875 10.102 1 86.75 454 GLY B N 1
ATOM 10202 C CA . GLY B 1 454 ? 4.945 39.344 9.141 1 86.75 454 GLY B CA 1
ATOM 10203 C C . GLY B 1 454 ? 5.609 38.531 8.039 1 86.75 454 GLY B C 1
ATOM 10204 O O . GLY B 1 454 ? 5.145 37.438 7.695 1 86.75 454 GLY B O 1
ATOM 10205 N N . LEU B 1 455 ? 6.766 38.969 7.547 1 88.31 455 LEU B N 1
ATOM 10206 C CA . LEU B 1 455 ? 7.492 38.312 6.48 1 88.31 455 LEU B CA 1
ATOM 10207 C C . LEU B 1 455 ? 8.109 37 6.988 1 88.31 455 LEU B C 1
ATOM 10209 O O . LEU B 1 455 ? 8.109 36 6.285 1 88.31 455 LEU B O 1
ATOM 10213 N N . ILE B 1 456 ? 8.594 37.031 8.25 1 88.56 456 ILE B N 1
ATOM 10214 C CA . ILE B 1 456 ? 9.219 35.844 8.836 1 88.56 456 ILE B CA 1
ATOM 10215 C C . ILE B 1 456 ? 8.164 34.781 9.055 1 88.56 456 ILE B C 1
ATOM 10217 O O . ILE B 1 456 ? 8.398 33.594 8.773 1 88.56 456 ILE B O 1
ATOM 10221 N N . THR B 1 457 ? 7.012 35.219 9.555 1 86.31 457 THR B N 1
ATOM 10222 C CA . THR B 1 457 ? 5.938 34.25 9.797 1 86.31 457 THR B CA 1
ATOM 10223 C C . THR B 1 457 ? 5.441 33.656 8.484 1 86.31 457 THR B C 1
ATOM 10225 O O . THR B 1 457 ? 5.262 32.438 8.391 1 86.31 457 THR B O 1
ATOM 10228 N N . ALA B 1 458 ? 5.266 34.469 7.496 1 86.25 458 ALA B N 1
ATOM 10229 C CA . ALA B 1 458 ? 4.801 34 6.195 1 86.25 458 ALA B CA 1
ATOM 10230 C C . ALA B 1 458 ? 5.812 33.031 5.57 1 86.25 458 ALA B C 1
ATOM 10232 O O . ALA B 1 458 ? 5.441 31.984 5.047 1 86.25 458 ALA B O 1
ATOM 10233 N N . SER B 1 459 ? 7.086 33.375 5.66 1 88.25 459 SER B N 1
ATOM 10234 C CA . SER B 1 459 ? 8.133 32.531 5.09 1 88.25 459 SER B CA 1
ATOM 10235 C C . SER B 1 459 ? 8.227 31.188 5.816 1 88.25 459 SER B C 1
ATOM 10237 O O . SER B 1 459 ? 8.453 30.156 5.191 1 88.25 459 SER B O 1
ATOM 10239 N N . SER B 1 460 ? 8.031 31.234 7.09 1 86.25 460 SER B N 1
ATOM 10240 C CA . SER B 1 460 ? 8.102 30 7.863 1 86.25 460 SER B CA 1
ATOM 10241 C C . SER B 1 460 ? 6.945 29.078 7.527 1 86.25 460 SER B C 1
ATOM 10243 O O . SER B 1 460 ? 7.133 27.859 7.398 1 86.25 460 SER B O 1
ATOM 10245 N N . VAL B 1 461 ? 5.805 29.641 7.375 1 84.94 461 VAL B N 1
ATOM 10246 C CA . VAL B 1 461 ? 4.625 28.844 7.051 1 84.94 461 VAL B CA 1
ATOM 10247 C C . VAL B 1 461 ? 4.785 28.234 5.66 1 84.94 461 VAL B C 1
ATOM 10249 O O . VAL B 1 461 ? 4.496 27.047 5.461 1 84.94 461 VAL B O 1
ATOM 10252 N N . ILE B 1 462 ? 5.305 29.047 4.75 1 85.31 462 ILE B N 1
ATOM 10253 C CA . ILE B 1 462 ? 5.496 28.562 3.385 1 85.31 462 ILE B CA 1
ATOM 10254 C C . ILE B 1 462 ? 6.555 27.469 3.363 1 85.31 462 ILE B C 1
ATOM 10256 O O . ILE B 1 462 ? 6.391 26.453 2.682 1 85.31 462 ILE B O 1
ATOM 10260 N N . SER B 1 463 ? 7.574 27.656 4.145 1 87.06 463 SER B N 1
ATOM 10261 C CA . SER B 1 463 ? 8.641 26.672 4.207 1 87.06 463 SER B CA 1
ATOM 10262 C C . SER B 1 463 ? 8.133 25.359 4.793 1 87.06 463 SER B C 1
ATOM 10264 O O . SER B 1 463 ? 8.484 24.281 4.309 1 87.06 463 SER B O 1
ATOM 10266 N N . ILE B 1 464 ? 7.336 25.438 5.781 1 84.75 464 ILE B N 1
ATOM 10267 C CA . ILE B 1 464 ? 6.809 24.25 6.43 1 84.75 464 ILE B CA 1
ATOM 10268 C C . ILE B 1 464 ? 5.844 23.531 5.488 1 84.75 464 ILE B C 1
ATOM 10270 O O . ILE B 1 464 ? 5.871 22.312 5.371 1 84.75 464 ILE B O 1
ATOM 10274 N N . LEU B 1 465 ? 5.004 24.312 4.855 1 83.94 465 LEU B N 1
ATOM 10275 C CA . LEU B 1 465 ? 4.074 23.734 3.891 1 83.94 465 LEU B CA 1
ATOM 10276 C C . LEU B 1 465 ? 4.82 23.062 2.744 1 83.94 465 LEU B C 1
ATOM 10278 O O . LEU B 1 465 ? 4.43 21.984 2.289 1 83.94 465 LEU B O 1
ATOM 10282 N N . GLY B 1 466 ? 5.867 23.766 2.299 1 84.75 466 GLY B N 1
ATOM 10283 C CA . GLY B 1 466 ? 6.684 23.172 1.247 1 84.75 466 GLY B CA 1
ATOM 10284 C C . GLY B 1 466 ? 7.324 21.859 1.651 1 84.75 466 GLY B C 1
ATOM 10285 O O . GLY B 1 466 ? 7.324 20.906 0.878 1 84.75 466 GLY B O 1
ATOM 10286 N N . LEU B 1 467 ? 7.832 21.797 2.828 1 84.25 467 LEU B N 1
ATOM 10287 C CA . LEU B 1 467 ? 8.461 20.578 3.342 1 84.25 467 LEU B CA 1
ATOM 10288 C C . LEU B 1 467 ? 7.441 19.453 3.469 1 84.25 467 LEU B C 1
ATOM 10290 O O . LEU B 1 467 ? 7.75 18.297 3.172 1 84.25 467 LEU B O 1
ATOM 10294 N N . LEU B 1 468 ? 6.242 19.75 3.9 1 82.62 468 LEU B N 1
ATOM 10295 C CA . LEU B 1 468 ? 5.188 18.75 4.055 1 82.62 468 LEU B CA 1
ATOM 10296 C C . LEU B 1 468 ? 4.758 18.203 2.697 1 82.62 468 LEU B C 1
ATOM 10298 O O . LEU B 1 468 ? 4.535 17 2.553 1 82.62 468 LEU B O 1
ATOM 10302 N N . ILE B 1 469 ? 4.633 19.094 1.778 1 82.69 469 ILE B N 1
ATOM 10303 C CA . ILE B 1 469 ? 4.266 18.688 0.426 1 82.69 469 ILE B CA 1
ATOM 10304 C C . ILE B 1 469 ? 5.352 17.781 -0.153 1 82.69 469 ILE B C 1
ATOM 10306 O O . ILE B 1 469 ? 5.051 16.75 -0.756 1 82.69 469 ILE B O 1
ATOM 10310 N N . LEU B 1 470 ? 6.582 18.172 0.078 1 83.94 470 LEU B N 1
ATOM 10311 C CA . LEU B 1 470 ? 7.707 17.391 -0.417 1 83.94 470 LEU B CA 1
ATOM 10312 C C . LEU B 1 470 ? 7.703 15.992 0.196 1 83.94 470 LEU B C 1
ATOM 10314 O O . LEU B 1 470 ? 7.863 14.992 -0.514 1 83.94 470 LEU B O 1
ATOM 10318 N N . PHE B 1 471 ? 7.449 15.891 1.429 1 81.94 471 PHE B N 1
ATOM 10319 C CA . PHE B 1 471 ? 7.469 14.609 2.119 1 81.94 471 PHE B CA 1
ATOM 10320 C C . PHE B 1 471 ? 6.297 13.742 1.679 1 81.94 471 PHE B C 1
ATOM 10322 O O . PHE B 1 471 ? 6.434 12.523 1.563 1 81.94 471 PHE B O 1
ATOM 10329 N N . GLN B 1 472 ? 5.223 14.375 1.526 1 81 472 GLN B N 1
ATOM 10330 C CA . GLN B 1 472 ? 4.055 13.633 1.06 1 81 472 GLN B CA 1
ATOM 10331 C C . GLN B 1 472 ? 4.281 13.078 -0.342 1 81 472 GLN B C 1
ATOM 10333 O O . GLN B 1 472 ? 3.885 11.945 -0.637 1 81 472 GLN B O 1
ATOM 10338 N N . PHE B 1 473 ? 4.926 13.836 -1.162 1 83.38 473 PHE B N 1
ATOM 10339 C CA . PHE B 1 473 ? 5.234 13.414 -2.525 1 83.38 473 PHE B CA 1
ATOM 10340 C C . PHE B 1 473 ? 6.188 12.227 -2.527 1 83.38 473 PHE B C 1
ATOM 10342 O O . PHE B 1 473 ? 5.98 11.266 -3.266 1 83.38 473 PHE B O 1
ATOM 10349 N N . LEU B 1 474 ? 7.121 12.328 -1.701 1 80.75 474 LEU B N 1
ATOM 10350 C CA . LEU B 1 474 ? 8.094 11.25 -1.618 1 80.75 474 LEU B CA 1
ATOM 10351 C C . LEU B 1 474 ? 7.449 9.969 -1.107 1 80.75 474 LEU B C 1
ATOM 10353 O O . LEU B 1 474 ? 7.77 8.875 -1.575 1 80.75 474 LEU B O 1
ATOM 10357 N N . THR B 1 475 ? 6.57 10.109 -0.198 1 81.44 475 THR B N 1
ATOM 10358 C CA . THR B 1 475 ? 5.883 8.953 0.363 1 81.44 475 THR B CA 1
ATOM 10359 C C . THR B 1 475 ? 4.992 8.289 -0.687 1 81.44 475 THR B C 1
ATOM 10361 O O . THR B 1 475 ? 4.984 7.066 -0.821 1 81.44 475 THR B O 1
ATOM 10364 N N . ILE B 1 476 ? 4.238 9.062 -1.374 1 80.38 476 ILE B N 1
ATOM 10365 C CA . ILE B 1 476 ? 3.359 8.562 -2.424 1 80.38 476 ILE B CA 1
ATOM 10366 C C . ILE B 1 476 ? 4.184 7.836 -3.484 1 80.38 476 ILE B C 1
ATOM 10368 O O . ILE B 1 476 ? 3.848 6.719 -3.883 1 80.38 476 ILE B O 1
ATOM 10372 N N . LYS B 1 477 ? 5.219 8.484 -3.877 1 79.44 477 LYS B N 1
ATOM 10373 C CA . LYS B 1 477 ? 6.078 7.898 -4.898 1 79.44 477 LYS B CA 1
ATOM 10374 C C . LYS B 1 477 ? 6.688 6.586 -4.414 1 79.44 477 LYS B C 1
ATOM 10376 O O . LYS B 1 477 ? 6.77 5.617 -5.172 1 79.44 477 LYS B O 1
ATOM 10381 N N . SER B 1 478 ? 7.082 6.617 -3.205 1 76.94 478 SER B N 1
ATOM 10382 C CA . SER B 1 478 ? 7.711 5.43 -2.633 1 76.94 478 SER B CA 1
ATOM 10383 C C . SER B 1 478 ? 6.742 4.254 -2.596 1 76.94 478 SER B C 1
ATOM 10385 O O . SER B 1 478 ? 7.129 3.115 -2.867 1 76.94 478 SER B O 1
ATOM 10387 N N . ILE B 1 479 ? 5.562 4.434 -2.275 1 76.31 479 ILE B N 1
ATOM 10388 C CA . ILE B 1 479 ? 4.562 3.379 -2.148 1 76.31 479 ILE B CA 1
ATOM 10389 C C . ILE B 1 479 ? 4.102 2.936 -3.533 1 76.31 479 ILE B C 1
ATOM 10391 O O . ILE B 1 479 ? 4.074 1.74 -3.834 1 76.31 479 ILE B O 1
ATOM 10395 N N . LEU B 1 480 ? 3.781 3.818 -4.359 1 76.75 480 LEU B N 1
ATOM 10396 C CA . LEU B 1 480 ? 3.201 3.52 -5.664 1 76.75 480 LEU B CA 1
ATOM 10397 C C . LEU B 1 480 ? 4.23 2.869 -6.582 1 76.75 480 LEU B C 1
ATOM 10399 O O . LEU B 1 480 ? 3.885 2.012 -7.398 1 76.75 480 LEU B O 1
ATOM 10403 N N . ASP B 1 481 ? 5.438 3.283 -6.477 1 75.25 481 ASP B N 1
ATOM 10404 C CA . ASP B 1 481 ? 6.48 2.695 -7.316 1 75.25 481 ASP B CA 1
ATOM 10405 C C . ASP B 1 481 ? 6.617 1.198 -7.047 1 75.25 481 ASP B C 1
ATOM 10407 O O . ASP B 1 481 ? 6.746 0.404 -7.984 1 75.25 481 ASP B O 1
ATOM 10411 N N . VAL B 1 482 ? 6.598 0.879 -5.832 1 71.56 482 VAL B N 1
ATOM 10412 C CA . VAL B 1 482 ? 6.762 -0.521 -5.453 1 71.56 482 VAL B CA 1
ATOM 10413 C C . VAL B 1 482 ? 5.562 -1.33 -5.945 1 71.56 482 VAL B C 1
ATOM 10415 O O . VAL B 1 482 ? 5.727 -2.428 -6.484 1 71.56 482 VAL B O 1
ATOM 10418 N N . ILE B 1 483 ? 4.398 -0.852 -5.812 1 73.62 483 ILE B N 1
ATOM 10419 C CA . ILE B 1 483 ? 3.182 -1.55 -6.215 1 73.62 483 ILE B CA 1
ATOM 10420 C C . ILE B 1 483 ? 3.16 -1.713 -7.734 1 73.62 483 ILE B C 1
ATOM 10422 O O . ILE B 1 483 ? 2.881 -2.801 -8.242 1 73.62 483 ILE B O 1
ATOM 10426 N N . ARG B 1 484 ? 3.475 -0.634 -8.391 1 72.81 484 ARG B N 1
ATOM 10427 C CA . ARG B 1 484 ? 3.463 -0.667 -9.852 1 72.81 484 ARG B CA 1
ATOM 10428 C C . ARG B 1 484 ? 4.488 -1.658 -10.383 1 72.81 484 ARG B C 1
ATOM 10430 O O . ARG B 1 484 ? 4.195 -2.432 -11.297 1 72.81 484 ARG B O 1
ATOM 10437 N N . ASP B 1 485 ? 5.648 -1.587 -9.828 1 70.88 485 ASP B N 1
ATOM 10438 C CA . ASP B 1 485 ? 6.715 -2.49 -10.258 1 70.88 485 ASP B CA 1
ATOM 10439 C C . ASP B 1 485 ? 6.336 -3.945 -10 1 70.88 485 ASP B C 1
ATOM 10441 O O . ASP B 1 485 ? 6.59 -4.816 -10.828 1 70.88 485 ASP B O 1
ATOM 10445 N N . SER B 1 486 ? 5.754 -4.184 -8.898 1 69.81 486 SER B N 1
ATOM 10446 C CA . SER B 1 486 ? 5.336 -5.535 -8.555 1 69.81 486 SER B CA 1
ATOM 10447 C C . SER B 1 486 ? 4.227 -6.027 -9.477 1 69.81 486 SER B C 1
ATOM 10449 O O . SER B 1 486 ? 4.246 -7.176 -9.922 1 69.81 486 SER B O 1
ATOM 10451 N N . THR B 1 487 ? 3.268 -5.234 -9.773 1 68.06 487 THR B N 1
ATOM 10452 C CA . THR B 1 487 ? 2.17 -5.57 -10.672 1 68.06 487 THR B CA 1
ATOM 10453 C C . THR B 1 487 ? 2.691 -5.879 -12.078 1 68.06 487 THR B C 1
ATOM 10455 O O . THR B 1 487 ? 2.234 -6.828 -12.719 1 68.06 487 THR B O 1
ATOM 10458 N N . ASN B 1 488 ? 3.617 -5.051 -12.5 1 67.38 488 ASN B N 1
ATOM 10459 C CA . ASN B 1 488 ? 4.199 -5.266 -13.82 1 67.38 488 ASN B CA 1
ATOM 10460 C C . ASN B 1 488 ? 4.93 -6.602 -13.898 1 67.38 488 ASN B C 1
ATOM 10462 O O . ASN B 1 488 ? 4.848 -7.297 -14.914 1 67.38 488 ASN B O 1
ATOM 10466 N N . LYS B 1 489 ? 5.574 -6.961 -12.914 1 67.06 489 LYS B N 1
ATOM 10467 C CA . LYS B 1 489 ? 6.301 -8.227 -12.891 1 67.06 489 LYS B CA 1
ATOM 10468 C C . LYS B 1 489 ? 5.34 -9.414 -12.906 1 67.06 489 LYS B C 1
ATOM 10470 O O . LYS B 1 489 ? 5.555 -10.391 -13.625 1 67.06 489 LYS B O 1
ATOM 10475 N N . ILE B 1 490 ? 4.359 -9.344 -12.133 1 66.81 490 ILE B N 1
ATOM 10476 C CA . ILE B 1 490 ? 3.363 -10.406 -12.086 1 66.81 490 ILE B CA 1
ATOM 10477 C C . ILE B 1 490 ? 2.666 -10.523 -13.438 1 66.81 490 ILE B C 1
ATOM 10479 O O . ILE B 1 490 ? 2.404 -11.625 -13.914 1 66.81 490 ILE B O 1
ATOM 10483 N N . ARG B 1 491 ? 2.41 -9.328 -13.984 1 63.72 491 ARG B N 1
ATOM 10484 C CA . ARG B 1 491 ? 1.815 -9.281 -15.32 1 63.72 491 ARG B CA 1
ATOM 10485 C C . ARG B 1 491 ? 2.686 -10.016 -16.328 1 63.72 491 ARG B C 1
ATOM 10487 O O . ARG B 1 491 ? 2.174 -10.75 -17.188 1 63.72 491 ARG B O 1
ATOM 10494 N N . GLN B 1 492 ? 3.936 -9.805 -16.219 1 63 492 GLN B N 1
ATOM 10495 C CA . GLN B 1 492 ? 4.867 -10.438 -17.141 1 63 492 GLN B CA 1
ATOM 10496 C C . GLN B 1 492 ? 4.895 -11.953 -16.953 1 63 492 GLN B C 1
ATOM 10498 O O . GLN B 1 492 ? 4.973 -12.711 -17.922 1 63 492 GLN B O 1
ATOM 10503 N N . ILE B 1 493 ? 4.836 -12.383 -15.789 1 61.06 493 ILE B N 1
ATOM 10504 C CA . ILE B 1 493 ? 4.855 -13.805 -15.461 1 61.06 493 ILE B CA 1
ATOM 10505 C C . ILE B 1 493 ? 3.594 -14.477 -16 1 61.06 493 ILE B C 1
ATOM 10507 O O . ILE B 1 493 ? 3.662 -15.547 -16.594 1 61.06 493 ILE B O 1
ATOM 10511 N N . VAL B 1 494 ? 2.457 -13.789 -15.727 1 58.09 494 VAL B N 1
ATOM 10512 C CA . VAL B 1 494 ? 1.172 -14.336 -16.156 1 58.09 494 VAL B CA 1
ATOM 10513 C C . VAL B 1 494 ? 1.126 -14.414 -17.688 1 58.09 494 VAL B C 1
ATOM 10515 O O . VAL B 1 494 ? 0.549 -15.344 -18.25 1 58.09 494 VAL B O 1
ATOM 10518 N N . ARG B 1 495 ? 1.813 -13.375 -18.312 1 50.41 495 ARG B N 1
ATOM 10519 C CA . ARG B 1 495 ? 1.771 -13.305 -19.781 1 50.41 495 ARG B CA 1
ATOM 10520 C C . ARG B 1 495 ? 2.764 -14.281 -20.406 1 50.41 495 ARG B C 1
ATOM 10522 O O . ARG B 1 495 ? 2.867 -14.367 -21.625 1 50.41 495 ARG B O 1
ATOM 10529 N N . GLY B 1 496 ? 3.336 -15.172 -19.656 1 49.34 496 GLY B N 1
ATOM 10530 C CA . GLY B 1 496 ? 4.238 -16.172 -20.219 1 49.34 496 GLY B CA 1
ATOM 10531 C C . GLY B 1 496 ? 5.633 -15.625 -20.484 1 49.34 496 GLY B C 1
ATOM 10532 O O . GLY B 1 496 ? 6.527 -16.375 -20.875 1 49.34 496 GLY B O 1
ATOM 10533 N N . GLY B 1 497 ? 5.805 -14.398 -20.766 1 43.75 497 GLY B N 1
ATOM 10534 C CA . GLY B 1 497 ? 7.055 -13.812 -21.219 1 43.75 497 GLY B CA 1
ATOM 10535 C C . GLY B 1 497 ? 8.031 -13.555 -20.078 1 43.75 497 GLY B C 1
ATOM 10536 O O . GLY B 1 497 ? 9.172 -13.156 -20.328 1 43.75 497 GLY B O 1
ATOM 10537 N N . GLY B 1 498 ? 7.66 -13.562 -18.969 1 46.12 498 GLY B N 1
ATOM 10538 C CA . GLY B 1 498 ? 8.57 -13.133 -17.922 1 46.12 498 GLY B CA 1
ATOM 10539 C C . GLY B 1 498 ? 9.383 -14.266 -17.344 1 46.12 498 GLY B C 1
ATOM 10540 O O . GLY B 1 498 ? 8.953 -15.422 -17.359 1 46.12 498 GLY B O 1
ATOM 10541 N N . GLU B 1 499 ? 10.703 -14.188 -17.562 1 45.28 499 GLU B N 1
ATOM 10542 C CA . GLU B 1 499 ? 11.617 -15.133 -16.938 1 45.28 499 GLU B CA 1
ATOM 10543 C C . GLU B 1 499 ? 11.266 -15.344 -15.469 1 45.28 499 GLU B C 1
ATOM 10545 O O . GLU B 1 499 ? 11.172 -14.383 -14.703 1 45.28 499 GLU B O 1
ATOM 10550 N N . LEU B 1 500 ? 10.508 -16.297 -15.266 1 49.56 500 LEU B N 1
ATOM 10551 C CA . LEU B 1 500 ? 10.172 -16.719 -13.914 1 49.56 500 LEU B CA 1
ATOM 10552 C C . LEU B 1 500 ? 11.375 -16.625 -12.992 1 49.56 500 LEU B C 1
ATOM 10554 O O . LEU B 1 500 ? 11.289 -16.969 -11.812 1 49.56 500 LEU B O 1
ATOM 10558 N N . LYS B 1 501 ? 12.539 -16.219 -13.609 1 47.72 501 LYS B N 1
ATOM 10559 C CA . LYS B 1 501 ? 13.781 -16.172 -12.844 1 47.72 501 LYS B CA 1
ATOM 10560 C C . LYS B 1 501 ? 13.836 -14.945 -11.938 1 47.72 501 LYS B C 1
ATOM 10562 O O . LYS B 1 501 ? 14.758 -14.797 -11.141 1 47.72 501 LYS B O 1
ATOM 10567 N N . GLU B 1 502 ? 12.859 -14.102 -12.055 1 48.97 502 GLU B N 1
ATOM 10568 C CA . GLU B 1 502 ? 13.164 -12.82 -11.43 1 48.97 502 GLU B CA 1
ATOM 10569 C C . GLU B 1 502 ? 12.68 -12.773 -9.984 1 48.97 502 GLU B C 1
ATOM 10571 O O . GLU B 1 502 ? 11.547 -13.172 -9.688 1 48.97 502 GLU B O 1
ATOM 10576 N N . ASN B 1 503 ? 13.68 -12.797 -9.023 1 46.91 503 ASN B N 1
ATOM 10577 C CA . ASN B 1 503 ? 13.555 -12.633 -7.582 1 46.91 503 ASN B CA 1
ATOM 10578 C C . ASN B 1 503 ? 12.703 -11.406 -7.234 1 46.91 503 ASN B C 1
ATOM 10580 O O . ASN B 1 503 ? 12.977 -10.305 -7.715 1 46.91 503 ASN B O 1
ATOM 10584 N N . LEU B 1 504 ? 11.469 -11.633 -6.922 1 53.66 504 LEU B N 1
ATOM 10585 C CA . LEU B 1 504 ? 10.633 -10.5 -6.539 1 53.66 504 LEU B CA 1
ATOM 10586 C C . LEU B 1 504 ? 11.148 -9.852 -5.258 1 53.66 504 LEU B C 1
ATOM 10588 O O . LEU B 1 504 ? 10.43 -9.07 -4.621 1 53.66 504 LEU B O 1
ATOM 10592 N N . ASP B 1 505 ? 12.391 -10.273 -4.762 1 53.81 505 ASP B N 1
ATOM 10593 C CA . ASP B 1 505 ? 12.891 -9.648 -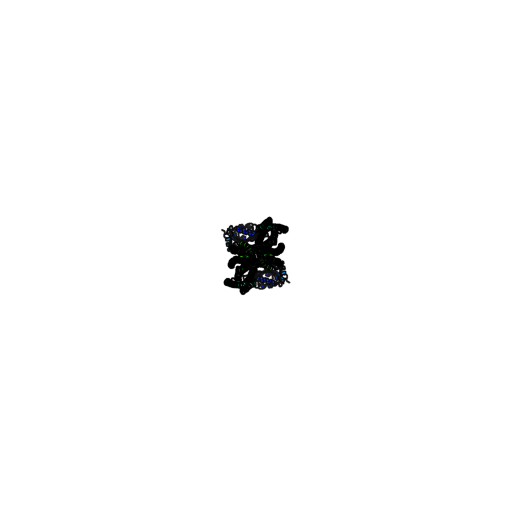3.543 1 53.81 505 ASP B CA 1
ATOM 10594 C C . ASP B 1 505 ? 13.586 -8.32 -3.852 1 53.81 505 ASP B C 1
ATOM 10596 O O . ASP B 1 505 ? 14.758 -8.305 -4.242 1 53.81 505 ASP B O 1
ATOM 10600 N N . TYR B 1 506 ? 12.859 -7.25 -3.969 1 52.81 506 TYR B N 1
ATOM 10601 C CA . TYR B 1 506 ? 13.398 -5.934 -4.309 1 52.81 506 TYR B CA 1
ATOM 10602 C C . TYR B 1 506 ? 14 -5.258 -3.082 1 52.81 506 TYR B C 1
ATOM 10604 O O . TYR B 1 506 ? 14.25 -4.051 -3.092 1 52.81 506 TYR B O 1
ATOM 10612 N N . GLY B 1 507 ? 14.352 -6.074 -2.078 1 55.5 507 GLY B N 1
ATOM 10613 C CA . GLY B 1 507 ? 14.922 -5.43 -0.908 1 55.5 507 GLY B CA 1
ATOM 10614 C C . GLY B 1 507 ? 13.969 -4.465 -0.23 1 55.5 507 GLY B C 1
ATOM 10615 O O . GLY B 1 507 ? 14.406 -3.488 0.388 1 55.5 507 GLY B O 1
ATOM 10616 N N . ILE B 1 508 ? 12.688 -4.598 -0.462 1 61.03 508 ILE B N 1
ATOM 10617 C CA . ILE B 1 508 ? 11.672 -3.73 0.125 1 61.03 508 ILE B CA 1
ATOM 10618 C C . ILE B 1 508 ? 11.195 -4.312 1.455 1 61.03 508 ILE B C 1
ATOM 10620 O O . ILE B 1 508 ? 10.836 -5.492 1.531 1 61.03 508 ILE B O 1
ATOM 10624 N N . ASN B 1 509 ? 11.469 -3.596 2.525 1 58.88 509 ASN B N 1
ATOM 10625 C CA . ASN B 1 509 ? 11.172 -4.133 3.848 1 58.88 509 ASN B CA 1
ATOM 10626 C C . ASN B 1 509 ? 9.805 -3.666 4.352 1 58.88 509 ASN B C 1
ATOM 10628 O O . ASN B 1 509 ? 9.547 -3.676 5.555 1 58.88 509 ASN B O 1
ATOM 10632 N N . ASP B 1 510 ? 8.938 -3.18 3.465 1 66.94 510 ASP B N 1
ATOM 10633 C CA . ASP B 1 510 ? 7.621 -2.77 3.932 1 66.94 510 ASP B CA 1
ATOM 10634 C C . ASP B 1 510 ? 6.59 -3.875 3.707 1 66.94 510 ASP B C 1
ATOM 10636 O O . ASP B 1 510 ? 6.953 -5.012 3.393 1 66.94 510 ASP B O 1
ATOM 10640 N N . GLU B 1 511 ? 5.367 -3.596 4.074 1 68.25 511 GLU B N 1
ATOM 10641 C CA . GLU B 1 511 ? 4.289 -4.574 3.984 1 68.25 511 GLU B CA 1
ATOM 10642 C C . GLU B 1 511 ? 4.105 -5.066 2.551 1 68.25 511 GLU B C 1
ATOM 10644 O O . GLU B 1 511 ? 3.732 -6.223 2.33 1 68.25 511 GLU B O 1
ATOM 10649 N N . ILE B 1 512 ? 4.445 -4.27 1.646 1 68.75 512 ILE B N 1
ATOM 10650 C CA . ILE B 1 512 ? 4.363 -4.684 0.249 1 68.75 512 ILE B CA 1
ATOM 10651 C C . ILE B 1 512 ? 5.477 -5.684 -0.058 1 68.75 512 ILE B C 1
ATOM 10653 O O . ILE B 1 512 ? 5.266 -6.648 -0.797 1 68.75 512 ILE B O 1
ATOM 10657 N N . GLY B 1 513 ? 6.602 -5.332 0.571 1 67.19 513 GLY B N 1
ATOM 10658 C CA . GLY B 1 513 ? 7.707 -6.262 0.414 1 67.19 513 GLY B CA 1
ATOM 10659 C C . GLY B 1 513 ? 7.379 -7.668 0.883 1 67.19 513 GLY B C 1
ATOM 10660 O O . GLY B 1 513 ? 7.754 -8.648 0.237 1 67.19 513 GLY B O 1
ATOM 10661 N N . GLY B 1 514 ? 6.645 -7.695 2.002 1 64.25 514 GLY B N 1
ATOM 10662 C CA . GLY B 1 514 ? 6.203 -8.992 2.484 1 64.25 514 GLY B CA 1
ATOM 10663 C C . GLY B 1 514 ? 5.309 -9.727 1.5 1 64.25 514 GLY B C 1
ATOM 10664 O O . GLY B 1 514 ? 5.465 -10.93 1.286 1 64.25 514 GLY B O 1
ATOM 10665 N N . LEU B 1 515 ? 4.395 -9.047 0.976 1 70 515 LEU B N 1
ATOM 10666 C CA . LEU B 1 515 ? 3.498 -9.617 -0.024 1 70 515 LEU B CA 1
ATOM 10667 C C . LEU B 1 515 ? 4.281 -10.125 -1.229 1 70 515 LEU B C 1
ATOM 10669 O O . LEU B 1 515 ? 4.012 -11.219 -1.733 1 70 515 LEU B O 1
ATOM 10673 N N . LEU B 1 516 ? 5.242 -9.375 -1.62 1 68.75 516 LEU B N 1
ATOM 10674 C CA . LEU B 1 516 ? 6.031 -9.734 -2.795 1 68.75 516 LEU B CA 1
ATOM 10675 C C . LEU B 1 516 ? 6.883 -10.969 -2.525 1 68.75 516 LEU B C 1
ATOM 10677 O O . LEU B 1 516 ? 7.102 -11.781 -3.424 1 68.75 516 LEU B O 1
ATOM 10681 N N . LYS B 1 517 ? 7.359 -11.055 -1.33 1 65.38 517 LYS B N 1
ATOM 10682 C CA . LYS B 1 517 ? 8.133 -12.242 -0.967 1 65.38 517 LYS B CA 1
ATOM 10683 C C . LYS B 1 517 ? 7.293 -13.508 -1.106 1 65.38 517 LYS B C 1
ATOM 10685 O O . LYS B 1 517 ? 7.762 -14.516 -1.649 1 65.38 517 LYS B O 1
ATOM 10690 N N . TRP B 1 518 ? 6.152 -13.445 -0.593 1 65.19 518 TRP B N 1
ATOM 10691 C CA . TRP B 1 518 ? 5.281 -14.609 -0.672 1 65.19 518 TRP B CA 1
ATOM 10692 C C . TRP B 1 518 ? 4.879 -14.891 -2.115 1 65.19 518 TRP B C 1
ATOM 10694 O O . TRP B 1 518 ? 4.758 -16.047 -2.518 1 65.19 518 TRP B O 1
ATOM 10704 N N . MET B 1 519 ? 4.672 -13.891 -2.816 1 67.81 519 MET B N 1
ATOM 10705 C CA . MET B 1 519 ? 4.379 -14.055 -4.238 1 67.81 519 MET B CA 1
ATOM 10706 C C . MET B 1 519 ? 5.547 -14.711 -4.965 1 67.81 519 MET B C 1
ATOM 10708 O O . MET B 1 519 ? 5.348 -15.523 -5.867 1 67.81 519 MET B O 1
ATOM 10712 N N . GLY B 1 520 ? 6.727 -14.234 -4.57 1 63.28 520 GLY B N 1
ATOM 10713 C CA . GLY B 1 520 ? 7.918 -14.859 -5.125 1 63.28 520 GLY B CA 1
ATOM 10714 C C . GLY B 1 520 ? 7.977 -16.359 -4.875 1 63.28 520 GLY B C 1
ATOM 10715 O O . GLY B 1 520 ? 8.32 -17.125 -5.77 1 63.28 520 GLY B O 1
ATOM 10716 N N . VAL B 1 521 ? 7.668 -16.734 -3.691 1 62.31 521 VAL B N 1
ATOM 10717 C CA . VAL B 1 521 ? 7.633 -18.156 -3.346 1 62.31 521 VAL B CA 1
ATOM 10718 C C . VAL B 1 521 ? 6.617 -18.875 -4.227 1 62.31 521 VAL B C 1
ATOM 10720 O O . VAL B 1 521 ? 6.875 -19.984 -4.695 1 62.31 521 VAL B O 1
ATOM 10723 N N . PHE B 1 522 ? 5.469 -18.281 -4.414 1 66.19 522 PHE B N 1
ATOM 10724 C CA . PHE B 1 522 ? 4.422 -18.859 -5.246 1 66.19 522 PHE B CA 1
ATOM 10725 C C . PHE B 1 522 ? 4.918 -19.078 -6.672 1 66.19 522 PHE B C 1
ATOM 10727 O O . PHE B 1 522 ? 4.676 -20.125 -7.266 1 66.19 522 PHE B O 1
ATOM 10734 N N . ILE B 1 523 ? 5.637 -18.141 -7.16 1 63.03 523 ILE B N 1
ATOM 10735 C CA . ILE B 1 523 ? 6.168 -18.219 -8.516 1 63.03 523 ILE B CA 1
ATOM 10736 C C . ILE B 1 523 ? 7.18 -19.359 -8.602 1 63.03 523 ILE B C 1
ATOM 10738 O O . ILE B 1 523 ? 7.211 -20.109 -9.586 1 63.03 523 ILE B O 1
ATOM 10742 N N . LEU B 1 524 ? 7.953 -19.5 -7.617 1 58.69 524 LEU B N 1
ATOM 10743 C CA . LEU B 1 524 ? 8.945 -20.562 -7.598 1 58.69 524 LEU B CA 1
ATOM 10744 C C . LEU B 1 524 ? 8.273 -21.938 -7.578 1 58.69 524 LEU B C 1
ATOM 10746 O O . LEU B 1 524 ? 8.727 -22.859 -8.25 1 58.69 524 LEU B O 1
ATOM 10750 N N . ASN B 1 525 ? 7.285 -22.016 -6.762 1 59.47 525 ASN B N 1
ATOM 10751 C CA . ASN B 1 525 ? 6.531 -23.266 -6.734 1 59.47 525 ASN B CA 1
ATOM 10752 C C . ASN B 1 525 ? 5.934 -23.594 -8.102 1 59.47 525 ASN B C 1
ATOM 10754 O O . ASN B 1 525 ? 5.941 -24.75 -8.523 1 59.47 525 ASN B O 1
ATOM 10758 N N . PHE B 1 526 ? 5.516 -22.688 -8.742 1 64.12 526 PHE B N 1
ATOM 10759 C CA . PHE B 1 526 ? 4.945 -22.812 -10.078 1 64.12 526 PHE B CA 1
ATOM 10760 C C . PHE B 1 526 ? 6.004 -23.281 -11.078 1 64.12 526 PHE B C 1
ATOM 10762 O O . PHE B 1 526 ? 5.742 -24.156 -11.898 1 64.12 526 PHE B O 1
ATOM 10769 N N . THR B 1 527 ? 7.141 -22.641 -10.922 1 59.19 527 THR B N 1
ATOM 10770 C CA . THR B 1 527 ? 8.242 -23 -11.812 1 59.19 527 THR B CA 1
ATOM 10771 C C . THR B 1 527 ? 8.633 -24.469 -11.625 1 59.19 527 THR B C 1
ATOM 10773 O O . THR B 1 527 ? 8.922 -25.156 -12.602 1 59.19 527 THR B O 1
ATOM 10776 N N . GLU B 1 528 ? 8.656 -24.891 -10.445 1 60.22 528 GLU B N 1
ATOM 10777 C CA . GLU B 1 528 ? 8.984 -26.281 -10.141 1 60.22 528 GLU B CA 1
ATOM 10778 C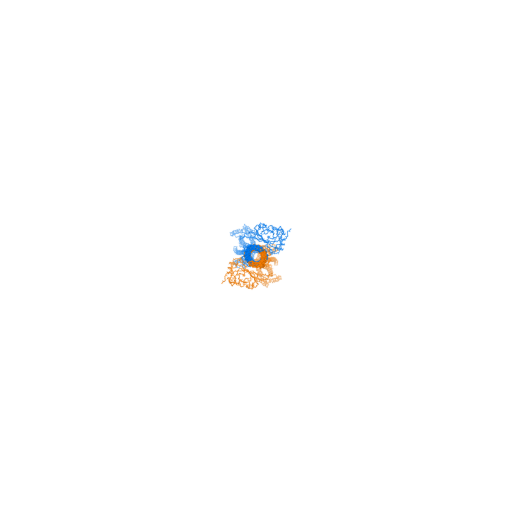 C . GLU B 1 528 ? 8.008 -27.234 -10.812 1 60.22 528 GLU B C 1
ATOM 10780 O O . GLU B 1 528 ? 8.414 -28.266 -11.359 1 60.22 528 GLU B O 1
ATOM 10785 N N . ILE B 1 529 ? 6.82 -26.906 -10.719 1 61.81 529 ILE B N 1
ATOM 10786 C CA . ILE B 1 529 ? 5.785 -27.766 -11.289 1 61.81 529 ILE B CA 1
ATOM 10787 C C . ILE B 1 529 ? 5.934 -27.812 -12.805 1 61.81 529 ILE B C 1
ATOM 10789 O O . ILE B 1 529 ? 5.816 -28.875 -13.414 1 61.81 529 ILE B O 1
ATOM 10793 N N . ILE B 1 530 ? 6.25 -26.75 -13.375 1 60.91 530 ILE B N 1
ATOM 10794 C CA . ILE B 1 530 ? 6.391 -26.688 -14.828 1 60.91 530 ILE B CA 1
ATOM 10795 C C . ILE B 1 530 ? 7.594 -27.516 -15.258 1 60.91 530 ILE B C 1
ATOM 10797 O O . ILE B 1 530 ? 7.535 -28.234 -16.266 1 60.91 530 ILE B O 1
ATOM 10801 N N . PHE B 1 531 ? 8.633 -27.391 -14.477 1 60.38 531 PHE B N 1
ATOM 10802 C CA . PHE B 1 531 ? 9.828 -28.156 -14.812 1 60.38 531 PHE B CA 1
ATOM 10803 C C . PHE B 1 531 ? 9.562 -29.641 -14.703 1 60.38 531 PHE B C 1
ATOM 10805 O O . PHE B 1 531 ? 9.992 -30.422 -15.555 1 60.38 531 PHE B O 1
ATOM 10812 N N . LEU B 1 532 ? 8.898 -30.047 -13.719 1 59.38 532 LEU B N 1
ATOM 10813 C CA . LEU B 1 532 ? 8.547 -31.438 -13.523 1 59.38 532 LEU B CA 1
ATOM 10814 C C . LEU B 1 532 ? 7.648 -31.938 -14.656 1 59.38 532 LEU B C 1
ATOM 10816 O O . LEU B 1 532 ? 7.828 -33.062 -15.156 1 59.38 532 LEU B O 1
ATOM 10820 N N . LEU B 1 533 ? 6.789 -31.141 -15.047 1 59.91 533 LEU B N 1
ATOM 10821 C CA . LEU B 1 533 ? 5.883 -31.484 -16.125 1 59.91 533 LEU B CA 1
ATOM 10822 C C . LEU B 1 533 ? 6.645 -31.672 -17.438 1 59.91 533 LEU B C 1
ATOM 10824 O O . LEU B 1 533 ? 6.34 -32.594 -18.219 1 59.91 533 LEU B O 1
ATOM 10828 N N . ARG B 1 534 ? 7.598 -30.859 -17.594 1 62.03 534 ARG B N 1
ATOM 10829 C CA . ARG B 1 534 ? 8.414 -30.969 -18.797 1 62.03 534 ARG B CA 1
ATOM 10830 C C . ARG B 1 534 ? 9.188 -32.281 -18.812 1 62.03 534 ARG B C 1
ATOM 10832 O O . ARG B 1 534 ? 9.312 -32.938 -19.844 1 62.03 534 ARG B O 1
ATOM 10839 N N . GLN B 1 535 ? 9.727 -32.594 -17.734 1 62.56 535 GLN B N 1
ATOM 10840 C CA . GLN B 1 535 ? 10.5 -33.844 -17.625 1 62.56 535 GLN B CA 1
ATOM 10841 C C . GLN B 1 535 ? 9.625 -35.062 -17.859 1 62.56 535 GLN B C 1
ATOM 10843 O O . GLN B 1 535 ? 10.031 -36 -18.578 1 62.56 535 GLN B O 1
ATOM 10848 N N . VAL B 1 536 ? 8.508 -34.938 -17.234 1 62.66 536 VAL B N 1
ATOM 10849 C CA . VAL B 1 536 ? 7.59 -36.062 -17.328 1 62.66 536 VAL B CA 1
ATOM 10850 C C . VAL B 1 536 ? 7.109 -36.219 -18.781 1 62.66 536 VAL B C 1
ATOM 10852 O O . VAL B 1 536 ? 7.043 -37.344 -19.297 1 62.66 536 VAL B O 1
ATOM 10855 N N . THR B 1 537 ? 6.82 -35.188 -19.391 1 60.5 537 THR B N 1
ATOM 10856 C CA . THR B 1 537 ? 6.367 -35.219 -20.781 1 60.5 537 THR B CA 1
ATOM 10857 C C . THR B 1 537 ? 7.469 -35.75 -21.688 1 60.5 537 THR B C 1
ATOM 10859 O O . THR B 1 537 ? 7.191 -36.5 -22.641 1 60.5 537 THR B O 1
ATOM 10862 N N . GLY B 1 538 ? 8.617 -35.344 -21.422 1 62.28 538 GLY B N 1
ATOM 10863 C CA . GLY B 1 538 ? 9.734 -35.844 -22.203 1 62.28 538 GLY B CA 1
ATOM 10864 C C . GLY B 1 538 ? 9.906 -37.344 -22.094 1 62.28 538 GLY B C 1
ATOM 10865 O O . GLY B 1 538 ? 10.062 -38.031 -23.094 1 62.28 538 GLY B O 1
ATOM 10866 N N . LYS B 1 539 ? 9.891 -37.781 -20.922 1 63.97 539 LYS B N 1
ATOM 10867 C CA . LYS B 1 539 ? 10.047 -39.219 -20.672 1 63.97 539 LYS B CA 1
ATOM 10868 C C . LYS B 1 539 ? 8.891 -40.031 -21.266 1 63.97 539 LYS B C 1
ATOM 10870 O O . LYS B 1 539 ? 9.102 -41.094 -21.844 1 63.97 539 LYS B O 1
ATOM 10875 N N . LEU B 1 540 ? 7.797 -39.5 -21.172 1 60.81 540 LEU B N 1
ATOM 10876 C CA . LEU B 1 540 ? 6.609 -40.156 -21.703 1 60.81 540 LEU B CA 1
ATOM 10877 C C . LEU B 1 540 ? 6.695 -40.281 -23.219 1 60.81 540 LEU B C 1
ATOM 10879 O O . LEU B 1 540 ? 6.336 -41.312 -23.797 1 60.81 540 LEU B O 1
ATOM 10883 N N . THR B 1 541 ? 7.172 -39.25 -23.812 1 61.53 541 THR B N 1
ATOM 10884 C CA . THR B 1 541 ? 7.316 -39.25 -25.266 1 61.53 541 THR B CA 1
ATOM 10885 C C . THR B 1 541 ? 8.297 -40.344 -25.703 1 61.53 541 THR B C 1
ATOM 10887 O O . THR B 1 541 ? 8.031 -41.094 -26.656 1 61.53 541 THR B O 1
ATOM 10890 N N . VAL B 1 542 ? 9.336 -40.469 -25.031 1 67 542 VAL B N 1
ATOM 10891 C CA . VAL B 1 542 ? 10.359 -41.438 -25.359 1 67 542 VAL B CA 1
ATOM 10892 C C . VAL B 1 542 ? 9.805 -42.875 -25.141 1 67 542 VAL B C 1
ATOM 10894 O O . VAL B 1 542 ? 9.969 -43.75 -25.984 1 67 542 VAL B O 1
ATOM 10897 N N . LYS B 1 543 ? 9.094 -42.969 -24.031 1 64.12 543 LYS B N 1
ATOM 10898 C CA . LYS B 1 543 ? 8.562 -44.281 -23.688 1 64.12 543 LYS B CA 1
ATOM 10899 C C . LYS B 1 543 ? 7.484 -44.688 -24.688 1 64.12 543 LYS B C 1
ATOM 10901 O O . LYS B 1 543 ? 7.387 -45.875 -25.047 1 64.12 543 LYS B O 1
ATOM 10906 N N . SER B 1 544 ? 6.703 -43.844 -25.078 1 63.97 544 SER B N 1
ATOM 10907 C CA . SER B 1 544 ? 5.672 -44.125 -26.078 1 63.97 544 SER B CA 1
ATOM 10908 C C . SER B 1 544 ? 6.289 -44.562 -27.406 1 63.97 544 SER B C 1
ATOM 10910 O O . SER B 1 544 ? 5.785 -45.469 -28.078 1 63.97 544 SER B O 1
ATOM 10912 N N . LYS B 1 545 ? 7.328 -43.938 -27.766 1 66.62 545 LYS B N 1
ATOM 10913 C CA . LYS B 1 545 ? 8.016 -44.281 -29.016 1 66.62 545 LYS B CA 1
ATOM 10914 C C . LYS B 1 545 ? 8.633 -45.688 -28.938 1 66.62 545 LYS B C 1
ATOM 10916 O O . LYS B 1 545 ? 8.57 -46.469 -29.891 1 66.62 545 LYS B O 1
ATOM 10921 N N . ASP B 1 546 ? 9.203 -45.906 -27.812 1 68.38 546 ASP B N 1
ATOM 10922 C CA . ASP B 1 546 ? 9.789 -47.219 -27.578 1 68.38 546 ASP B CA 1
ATOM 10923 C C . ASP B 1 546 ? 8.727 -48.312 -27.672 1 68.38 546 ASP B C 1
ATOM 10925 O O . ASP B 1 546 ? 8.953 -49.344 -28.281 1 68.38 546 ASP B O 1
ATOM 10929 N N . ALA B 1 547 ? 7.664 -48.031 -27.078 1 63.16 547 ALA B N 1
ATOM 10930 C CA . ALA B 1 547 ? 6.562 -49 -27.094 1 63.16 547 ALA B CA 1
ATOM 10931 C C . ALA B 1 547 ? 6.062 -49.219 -28.516 1 63.16 547 ALA B C 1
ATOM 10933 O O . ALA B 1 547 ? 5.816 -50.344 -28.922 1 63.16 547 ALA B O 1
ATOM 10934 N N . ALA B 1 548 ? 5.973 -48.156 -29.25 1 63 548 ALA B N 1
ATOM 10935 C CA . ALA B 1 548 ? 5.531 -48.281 -30.641 1 63 548 ALA B CA 1
ATOM 10936 C C . ALA B 1 548 ? 6.492 -49.125 -31.453 1 63 548 ALA B C 1
ATOM 10938 O O . ALA B 1 548 ? 6.062 -49.969 -32.281 1 63 548 ALA B O 1
ATOM 10939 N N . GLU B 1 549 ? 7.707 -48.969 -31.297 1 70.94 549 GLU B N 1
ATOM 10940 C CA . GLU B 1 549 ? 8.727 -49.719 -32 1 70.94 549 GLU B CA 1
ATOM 10941 C C . GLU B 1 549 ? 8.633 -51.219 -31.656 1 70.94 549 GLU B C 1
ATOM 10943 O O . GLU B 1 549 ? 8.773 -52.062 -32.531 1 70.94 549 GLU B O 1
ATOM 10948 N N . LEU B 1 550 ? 8.445 -51.406 -30.422 1 64.94 550 LEU B N 1
ATOM 10949 C CA . LEU B 1 550 ? 8.336 -52.781 -29.953 1 64.94 550 LEU B CA 1
ATOM 10950 C C . LEU B 1 550 ? 7.105 -53.469 -30.547 1 64.94 550 LEU B C 1
ATOM 10952 O O . LEU B 1 550 ? 7.172 -54.625 -30.938 1 64.94 550 LEU B O 1
ATOM 10956 N N . VAL B 1 551 ? 6.035 -52.812 -30.672 1 67.38 551 VAL B N 1
ATOM 10957 C CA . VAL B 1 551 ? 4.809 -53.344 -31.25 1 67.38 551 VAL B CA 1
ATOM 10958 C C . VAL B 1 551 ? 5.031 -53.688 -32.719 1 67.38 551 VAL B C 1
ATOM 10960 O O . VAL B 1 551 ? 4.535 -54.688 -33.219 1 67.38 551 VAL B O 1
ATOM 10963 N N . ARG B 1 552 ? 5.719 -52.844 -33.344 1 69.88 552 ARG B N 1
ATOM 10964 C CA . ARG B 1 552 ? 6.02 -53.125 -34.75 1 69.88 552 ARG B CA 1
ATOM 10965 C C . ARG B 1 552 ? 6.832 -54.406 -34.906 1 69.88 552 ARG B C 1
ATOM 10967 O O . ARG B 1 552 ? 6.57 -55.219 -35.812 1 69.88 552 ARG B O 1
ATOM 10974 N N . LYS B 1 553 ? 7.785 -54.531 -34.156 1 68.31 553 LYS B N 1
ATOM 10975 C CA . LYS B 1 553 ? 8.617 -55.719 -34.156 1 68.31 553 LYS B CA 1
ATOM 10976 C C . LYS B 1 553 ? 7.781 -56.969 -33.875 1 68.31 553 LYS B C 1
ATOM 10978 O O . LYS B 1 553 ? 7.949 -58 -34.562 1 68.31 553 LYS B O 1
ATOM 10983 N N . TYR B 1 554 ? 6.848 -56.844 -33.031 1 67 554 TYR B N 1
ATOM 10984 C CA . TYR B 1 554 ? 5.914 -57.906 -32.688 1 67 554 TYR B CA 1
ATOM 10985 C C . TYR B 1 554 ? 5.066 -58.281 -33.906 1 67 554 TYR B C 1
ATOM 10987 O O . TYR B 1 554 ? 4.891 -59.469 -34.188 1 67 554 TYR B O 1
ATOM 10995 N N . SER B 1 555 ? 4.562 -57.344 -34.406 1 68.19 555 SER B N 1
ATOM 10996 C CA . SER B 1 555 ? 3.674 -57.562 -35.562 1 68.19 555 SER B CA 1
ATOM 10997 C C . SER B 1 555 ? 4.375 -58.312 -36.656 1 68.19 555 SER B C 1
ATOM 10999 O O . SER B 1 555 ? 3.807 -59.25 -37.25 1 68.19 555 SER B O 1
ATOM 11001 N N . ASN B 1 556 ? 5.57 -58 -36.906 1 75.56 556 ASN B N 1
ATOM 11002 C CA . ASN B 1 556 ? 6.336 -58.688 -37.938 1 75.56 556 ASN B CA 1
ATOM 11003 C C . ASN B 1 556 ? 6.602 -60.125 -37.562 1 75.56 556 ASN B C 1
ATOM 11005 O O . ASN B 1 556 ? 6.445 -61.031 -38.406 1 75.56 556 ASN B O 1
ATOM 11009 N N . ALA B 1 557 ? 7.016 -60.219 -36.312 1 69.5 557 ALA B N 1
ATOM 11010 C CA . ALA B 1 557 ? 7.316 -61.594 -35.844 1 69.5 557 ALA B CA 1
ATOM 11011 C C . ALA B 1 557 ? 6.074 -62.469 -35.875 1 69.5 557 ALA B C 1
ATOM 11013 O O . ALA B 1 557 ? 6.148 -63.625 -36.25 1 69.5 557 ALA B O 1
ATOM 11014 N N . THR B 1 558 ? 5.004 -61.938 -35.531 1 72 558 THR B N 1
ATOM 11015 C CA . THR B 1 558 ? 3.736 -62.656 -35.531 1 72 558 THR B CA 1
ATOM 11016 C C . THR B 1 558 ? 3.318 -63.031 -36.969 1 72 558 THR B C 1
ATOM 11018 O O . THR B 1 558 ? 2.775 -64.125 -37.188 1 72 558 THR B O 1
ATOM 11021 N N . GLN B 1 559 ? 3.551 -62.219 -37.875 1 76.25 559 GLN B N 1
ATOM 11022 C CA . GLN B 1 559 ? 3.23 -62.5 -39.281 1 76.25 559 GLN B CA 1
ATOM 11023 C C . GLN B 1 559 ? 4.07 -63.656 -39.812 1 76.25 559 GLN B C 1
ATOM 11025 O O . GLN B 1 559 ? 3.557 -64.562 -40.5 1 76.25 559 GLN B O 1
ATOM 11030 N N . ASP B 1 560 ? 5.273 -63.531 -39.406 1 76.94 560 ASP B N 1
ATOM 11031 C CA . ASP B 1 560 ? 6.172 -64.625 -39.812 1 76.94 560 ASP B CA 1
ATOM 11032 C C . ASP B 1 560 ? 5.719 -65.938 -39.219 1 76.94 560 ASP B C 1
ATOM 11034 O O . ASP B 1 560 ? 5.738 -67 -39.875 1 76.94 560 ASP B O 1
ATOM 11038 N N . GLN B 1 561 ? 5.34 -65.875 -38 1 74.31 561 GLN B N 1
ATOM 11039 C CA . GLN B 1 561 ? 4.867 -67.062 -37.312 1 74.31 561 GLN B CA 1
ATOM 11040 C C . GLN B 1 561 ? 3.584 -67.625 -37.969 1 74.31 561 GLN B C 1
ATOM 11042 O O . GLN B 1 561 ? 3.422 -68.812 -38.125 1 74.31 561 GLN B O 1
ATOM 11047 N N . ALA B 1 562 ? 2.723 -66.75 -38.312 1 75.62 562 ALA B N 1
ATOM 11048 C CA . ALA B 1 562 ? 1.482 -67.125 -38.969 1 75.62 562 ALA B CA 1
ATOM 11049 C C . ALA B 1 562 ? 1.767 -67.875 -40.281 1 75.62 562 ALA B C 1
ATOM 11051 O O . ALA B 1 562 ? 1.181 -68.875 -40.594 1 75.62 562 ALA B O 1
ATOM 11052 N N . ALA B 1 563 ? 2.615 -67.25 -41.031 1 78.38 563 ALA B N 1
ATOM 11053 C CA . ALA B 1 563 ? 2.99 -67.875 -42.312 1 78.38 563 ALA B CA 1
ATOM 11054 C C . ALA B 1 563 ? 3.602 -69.25 -42.125 1 78.38 563 ALA B C 1
ATOM 11056 O O . ALA B 1 563 ? 3.266 -70.188 -42.875 1 78.38 563 ALA B O 1
ATOM 11057 N N . SER B 1 564 ? 4.488 -69.25 -41.156 1 79.06 564 SER B N 1
ATOM 11058 C CA . SER B 1 564 ? 5.152 -70.5 -40.875 1 79.06 564 SER B CA 1
ATOM 11059 C C . SER B 1 564 ? 4.164 -71.562 -40.375 1 79.06 564 SER B C 1
ATOM 11061 O O . SER B 1 564 ? 4.273 -72.75 -40.719 1 79.06 564 SER B O 1
ATOM 11063 N N . SER B 1 565 ? 3.219 -71.25 -39.625 1 81.06 565 SER B N 1
ATOM 11064 C CA . SER B 1 565 ? 2.186 -72.125 -39.125 1 81.06 565 SER B CA 1
ATOM 11065 C C . SER B 1 565 ? 1.322 -72.688 -40.281 1 81.06 565 SER B C 1
ATOM 11067 O O . SER B 1 565 ? 0.966 -73.812 -40.312 1 81.06 565 SER B O 1
ATOM 11069 N N . GLU B 1 566 ? 1.02 -71.875 -41.219 1 81.38 566 GLU B N 1
ATOM 11070 C CA . GLU B 1 566 ? 0.266 -72.312 -42.406 1 81.38 566 GLU B CA 1
ATOM 11071 C C . GLU B 1 566 ? 1.052 -73.312 -43.219 1 81.38 566 GLU B C 1
ATOM 11073 O O . GLU B 1 566 ? 0.489 -74.25 -43.719 1 81.38 566 GLU B O 1
ATOM 11078 N N . GLU B 1 567 ? 2.27 -72.938 -43.344 1 80.81 567 GLU B N 1
ATOM 11079 C CA . GLU B 1 567 ? 3.137 -73.812 -44.062 1 80.81 567 GLU B CA 1
ATOM 11080 C C . GLU B 1 567 ? 3.201 -75.188 -43.406 1 80.81 567 GLU B C 1
ATOM 11082 O O . GLU B 1 567 ? 3.152 -76.25 -44.094 1 80.81 567 GLU B O 1
ATOM 11087 N N . THR B 1 568 ? 3.328 -75.188 -42.156 1 81.12 568 THR B N 1
ATOM 11088 C CA . THR B 1 568 ? 3.391 -76.375 -41.406 1 81.12 568 THR B CA 1
ATOM 11089 C C . THR B 1 568 ? 2.078 -77.188 -41.531 1 81.12 568 THR B C 1
ATOM 11091 O O . THR B 1 568 ? 2.082 -78.375 -41.688 1 81.12 568 THR B O 1
ATOM 11094 N N . SER B 1 569 ? 0.976 -76.562 -41.438 1 84.06 569 SER B N 1
ATOM 11095 C CA . SER B 1 569 ? -0.329 -77.188 -41.625 1 84.06 569 SER B CA 1
ATOM 11096 C C . SER B 1 569 ? -0.44 -77.875 -42.969 1 84.06 569 SER B C 1
ATOM 11098 O O . SER B 1 569 ? -0.902 -79 -43.062 1 84.06 569 SER B O 1
ATOM 11100 N N . ALA B 1 570 ? -0.016 -77.188 -43.938 1 83.62 570 ALA B N 1
ATOM 11101 C CA . ALA B 1 570 ? -0.05 -77.75 -45.281 1 83.62 570 ALA B CA 1
ATOM 11102 C C . ALA B 1 570 ? 0.853 -78.938 -45.406 1 83.62 570 ALA B C 1
ATOM 11104 O O . ALA B 1 570 ? 0.465 -80 -45.969 1 83.62 570 ALA B O 1
ATOM 11105 N N . ALA B 1 571 ? 2 -78.75 -44.844 1 82.88 571 ALA B N 1
ATOM 11106 C CA . ALA B 1 571 ? 2.949 -79.875 -44.875 1 82.88 571 ALA B CA 1
ATOM 11107 C C . ALA B 1 571 ? 2.41 -81.062 -44.094 1 82.88 571 ALA B C 1
ATOM 11109 O O . ALA B 1 571 ? 2.617 -82.188 -44.5 1 82.88 571 ALA B O 1
ATOM 11110 N N . THR B 1 572 ? 1.746 -80.875 -43.094 1 86.81 572 THR B N 1
ATOM 11111 C CA . THR B 1 572 ? 1.16 -81.938 -42.281 1 86.81 572 THR B CA 1
ATOM 11112 C C . THR B 1 572 ? 0.04 -82.625 -43.062 1 86.81 572 THR B C 1
ATOM 11114 O O . THR B 1 572 ? -0.112 -83.875 -42.969 1 86.81 572 THR B O 1
ATOM 11117 N N . GLU B 1 573 ? -0.731 -81.938 -43.812 1 85.38 573 GLU B N 1
ATOM 11118 C CA . GLU B 1 573 ? -1.769 -82.562 -44.625 1 85.38 573 GLU B CA 1
ATOM 11119 C C . GLU B 1 573 ? -1.165 -83.5 -45.688 1 85.38 573 GLU B C 1
ATOM 11121 O O . GLU B 1 573 ? -1.678 -84.562 -45.938 1 85.38 573 GLU B O 1
ATOM 11126 N N . GLU B 1 574 ? -0.185 -82.875 -46.219 1 85.38 574 GLU B N 1
ATOM 11127 C CA . GLU B 1 574 ? 0.517 -83.688 -47.219 1 85.38 574 GLU B CA 1
ATOM 11128 C C . GLU B 1 574 ? 1.062 -84.938 -46.594 1 85.38 574 GLU B C 1
ATOM 11130 O O . GLU B 1 574 ? 0.97 -86.062 -47.188 1 85.38 574 GLU B O 1
ATOM 11135 N N . LEU B 1 575 ? 1.599 -84.812 -45.438 1 82.69 575 LEU B N 1
ATOM 11136 C CA . LEU B 1 575 ? 2.127 -85.938 -44.688 1 82.69 575 LEU B CA 1
ATOM 11137 C C . LEU B 1 575 ? 1.03 -87 -44.406 1 82.69 575 LEU B C 1
ATOM 11139 O O . LEU B 1 575 ? 1.225 -88.188 -44.625 1 82.69 575 LEU B O 1
ATOM 11143 N N . THR B 1 576 ? -0.089 -86.625 -43.969 1 87.69 576 THR B N 1
ATOM 11144 C CA . THR B 1 576 ? -1.215 -87.562 -43.656 1 87.69 576 THR B CA 1
ATOM 11145 C C . THR B 1 576 ? -1.658 -88.312 -44.906 1 87.69 576 THR B C 1
ATOM 11147 O O . THR B 1 576 ? -1.915 -89.5 -44.875 1 87.69 576 THR B O 1
ATOM 11150 N N . ALA B 1 577 ? -1.663 -87.562 -45.938 1 86.88 577 ALA B N 1
ATOM 11151 C CA . ALA B 1 577 ? -2.043 -88.188 -47.219 1 86.88 577 ALA B CA 1
ATOM 11152 C C . ALA B 1 577 ? -1.032 -89.25 -47.625 1 86.88 577 ALA B C 1
ATOM 11154 O O . ALA B 1 577 ? -1.412 -90.312 -48.094 1 86.88 577 ALA B O 1
ATOM 11155 N N . SER B 1 578 ? 0.161 -88.812 -47.438 1 86.88 578 SER B N 1
ATOM 11156 C CA . SER B 1 578 ? 1.222 -89.688 -47.812 1 86.88 578 SER B CA 1
ATOM 11157 C C . SER B 1 578 ? 1.215 -90.938 -46.938 1 86.88 578 SER B C 1
ATOM 11159 O O . SER B 1 578 ? 1.427 -92.062 -47.438 1 86.88 578 SER B O 1
ATOM 11161 N N . VAL B 1 579 ? 0.958 -90.875 -45.719 1 87.5 579 VAL B N 1
ATOM 11162 C CA . VAL B 1 579 ? 0.888 -92 -44.781 1 87.5 579 VAL B CA 1
ATOM 11163 C C . VAL B 1 579 ? -0.297 -92.938 -45.156 1 87.5 579 VAL B C 1
ATOM 11165 O O . VAL B 1 579 ? -0.186 -94.125 -45.125 1 87.5 579 VAL B O 1
ATOM 11168 N N . GLU B 1 580 ? -1.353 -92.438 -45.531 1 87.69 580 GLU B N 1
ATOM 11169 C CA . GLU B 1 580 ? -2.516 -93.188 -45.969 1 87.69 580 GLU B CA 1
ATOM 11170 C C . GLU B 1 580 ? -2.213 -94 -47.25 1 87.69 580 GLU B C 1
ATOM 11172 O O . GLU B 1 580 ? -2.668 -95.125 -47.375 1 87.69 580 GLU B O 1
ATOM 11177 N N . SER B 1 581 ? -1.525 -93.312 -48.031 1 85.25 581 SER B N 1
ATOM 11178 C CA . SER B 1 581 ? -1.115 -94 -49.25 1 85.25 581 SER B CA 1
ATOM 11179 C C . SER B 1 581 ? -0.247 -95.188 -48.938 1 85.25 581 SER B C 1
ATOM 11181 O O . SER B 1 581 ? -0.419 -96.25 -49.531 1 85.25 581 SER B O 1
ATOM 11183 N N . VAL B 1 582 ? 0.661 -95.062 -48.031 1 85.44 582 VAL B N 1
ATOM 11184 C CA . VAL B 1 582 ? 1.511 -96.188 -47.594 1 85.44 582 VAL B CA 1
ATOM 11185 C C . VAL B 1 582 ? 0.647 -97.312 -47.031 1 85.44 582 VAL B C 1
ATOM 11187 O O . VAL B 1 582 ? 0.809 -98.438 -47.406 1 85.44 582 VAL B O 1
ATOM 11190 N N . LEU B 1 583 ? -0.25 -97 -46.188 1 84.25 583 LEU B N 1
ATOM 11191 C CA . LEU B 1 583 ? -1.125 -98 -45.562 1 84.25 583 LEU B CA 1
ATOM 11192 C C . LEU B 1 583 ? -1.981 -98.75 -46.594 1 84.25 583 LEU B C 1
ATOM 11194 O O . LEU B 1 583 ? -2.182 -99.938 -46.531 1 84.25 583 LEU B O 1
ATOM 11198 N N . GLY B 1 584 ? -2.48 -97.938 -47.5 1 84.88 584 GLY B N 1
ATOM 11199 C CA . GLY B 1 584 ? -3.234 -98.562 -48.594 1 84.88 584 GLY B CA 1
ATOM 11200 C C . GLY B 1 584 ? -2.412 -99.562 -49.406 1 84.88 584 GLY B C 1
ATOM 11201 O O . GLY B 1 584 ? -2.875 -100.625 -49.75 1 84.88 584 GLY B O 1
ATOM 11202 N N . SER B 1 585 ? -1.223 -99.062 -49.75 1 84.94 585 SER B N 1
ATOM 11203 C CA . SER B 1 585 ? -0.324 -99.938 -50.531 1 84.94 585 SER B CA 1
ATOM 11204 C C . SER B 1 585 ? 0.024 -101.188 -49.781 1 84.94 585 SER B C 1
ATOM 11206 O O . SER B 1 585 ? 0.131 -102.25 -50.375 1 84.94 585 SER B O 1
ATOM 11208 N N . LEU B 1 586 ? 0.168 -101.125 -48.469 1 84.38 586 LEU B N 1
ATOM 11209 C CA . LEU B 1 586 ? 0.471 -102.25 -47.625 1 84.38 586 LEU B CA 1
ATOM 11210 C C . LEU B 1 586 ? -0.698 -103.25 -47.625 1 84.38 586 LEU B C 1
ATOM 11212 O O . LEU B 1 586 ? -0.493 -104.438 -47.625 1 84.38 586 LEU B O 1
ATOM 11216 N N . THR B 1 587 ? -1.922 -102.875 -47.656 1 84.44 587 THR B N 1
ATOM 11217 C CA . THR B 1 587 ? -3.105 -103.688 -47.688 1 84.44 587 THR B CA 1
ATOM 11218 C C . THR B 1 587 ? -3.146 -104.5 -49 1 84.44 587 THR B C 1
ATOM 11220 O O . THR B 1 587 ? -3.43 -105.688 -49 1 84.44 587 THR B O 1
ATOM 11223 N N . ILE B 1 588 ? -2.857 -103.812 -50.031 1 82.19 588 ILE B N 1
ATOM 11224 C CA . ILE B 1 588 ? -2.824 -104.438 -51.344 1 82.19 588 ILE B CA 1
ATOM 11225 C C . ILE B 1 588 ? -1.73 -105.5 -51.375 1 82.19 588 ILE B C 1
ATOM 11227 O O . ILE B 1 588 ? -1.96 -106.625 -51.812 1 82.19 588 ILE B O 1
ATOM 11231 N N . GLU B 1 589 ? -0.576 -105.125 -50.812 1 82.81 589 GLU B N 1
ATOM 11232 C CA . GLU B 1 589 ? 0.553 -106.062 -50.75 1 82.81 589 GLU B CA 1
ATOM 11233 C C . GLU B 1 589 ? 0.198 -107.312 -49.969 1 82.81 589 GLU B C 1
ATOM 11235 O O . GLU B 1 589 ? 0.534 -108.375 -50.375 1 82.81 589 GLU B O 1
ATOM 11240 N N . SER B 1 590 ? -0.45 -107.188 -48.844 1 84 590 SER B N 1
ATOM 11241 C CA . SER B 1 590 ? -0.872 -108.312 -48.031 1 84 590 SER B CA 1
ATOM 11242 C C . SER B 1 590 ? -1.791 -109.25 -48.812 1 84 590 SER B C 1
ATOM 11244 O O . SER B 1 590 ? -1.713 -110.5 -48.656 1 84 590 SER B O 1
ATOM 11246 N N . GLY B 1 591 ? -2.615 -108.688 -49.594 1 82.62 591 GLY B N 1
ATOM 11247 C CA . GLY B 1 591 ? -3.484 -109.5 -50.438 1 82.62 591 GLY B CA 1
ATOM 11248 C C . GLY B 1 591 ? -2.725 -110.312 -51.438 1 82.62 591 GLY B C 1
ATOM 11249 O O . GLY B 1 591 ? -3.012 -111.5 -51.594 1 82.62 591 GLY B O 1
ATOM 11250 N N . HIS B 1 592 ? -1.729 -109.625 -52.031 1 82.94 592 HIS B N 1
ATOM 11251 C CA . HIS B 1 592 ? -0.904 -110.375 -53 1 82.94 592 HIS B CA 1
ATOM 11252 C C . HIS B 1 592 ? -0.108 -111.438 -52.312 1 82.94 592 HIS B C 1
ATOM 11254 O O . HIS B 1 592 ? 0.063 -112.562 -52.875 1 82.94 592 HIS B O 1
ATOM 11260 N N . LEU B 1 593 ? 0.382 -111.312 -51.156 1 82.38 593 LEU B N 1
ATOM 11261 C CA . LEU B 1 593 ? 1.149 -112.312 -50.406 1 82.38 593 LEU B CA 1
ATOM 11262 C C . LEU B 1 593 ? 0.277 -113.5 -50.031 1 82.38 593 LEU B C 1
ATOM 11264 O O . LEU B 1 593 ? 0.723 -114.625 -50.125 1 82.38 593 LEU B O 1
ATOM 11268 N N . LYS B 1 594 ? -0.972 -113.312 -49.75 1 84.81 594 LYS B N 1
ATOM 11269 C CA . LYS B 1 594 ? -1.908 -114.375 -49.469 1 84.81 594 LYS B CA 1
ATOM 11270 C C . LYS B 1 594 ? -2.18 -115.25 -50.688 1 84.81 594 LYS B C 1
ATOM 11272 O O . LYS B 1 594 ? -2.275 -116.438 -50.625 1 84.81 594 LYS B O 1
ATOM 11277 N N . GLU B 1 595 ? -2.27 -114.562 -51.75 1 84.25 595 GLU B N 1
ATOM 11278 C CA . GLU B 1 595 ? -2.457 -115.25 -53.031 1 84.25 595 GLU B CA 1
ATOM 11279 C C . GLU B 1 595 ? -1.275 -116.125 -53.344 1 84.25 595 GLU B C 1
ATOM 11281 O O . GLU B 1 595 ? -1.464 -117.312 -53.75 1 84.25 595 GLU B O 1
ATOM 11286 N N . ILE B 1 596 ? -0.12 -115.688 -53.094 1 82 596 ILE B N 1
ATOM 11287 C CA . ILE B 1 596 ? 1.087 -116.438 -53.344 1 82 596 ILE B CA 1
ATOM 11288 C C . ILE B 1 596 ? 1.115 -117.688 -52.438 1 82 596 ILE B C 1
ATOM 11290 O O . ILE B 1 596 ? 1.485 -118.75 -52.844 1 82 596 ILE B O 1
ATOM 11294 N N . GLU B 1 597 ? 0.761 -117.5 -51.188 1 82.19 597 GLU B N 1
ATOM 11295 C CA . GLU B 1 597 ? 0.694 -118.562 -50.25 1 82.19 597 GLU B CA 1
ATOM 11296 C C . GLU B 1 597 ? -0.218 -119.688 -50.75 1 82.19 597 GLU B C 1
ATOM 11298 O O . GLU B 1 597 ? 0.125 -120.875 -50.656 1 82.19 597 GLU B O 1
ATOM 11303 N N . THR B 1 598 ? -1.347 -119.312 -51.281 1 84.75 598 THR B N 1
ATOM 11304 C CA . THR B 1 598 ? -2.311 -120.25 -51.812 1 84.75 598 THR B CA 1
ATOM 11305 C C . THR B 1 598 ? -1.738 -121 -53.031 1 84.75 598 THR B C 1
ATOM 11307 O O . THR B 1 598 ? -1.896 -122.25 -53.125 1 84.75 598 THR B O 1
ATOM 11310 N N . ILE B 1 599 ? -1.042 -120.188 -53.812 1 81.25 599 ILE B N 1
ATOM 11311 C CA . ILE B 1 599 ? -0.455 -120.75 -55.031 1 81.25 599 ILE B CA 1
ATOM 11312 C C . ILE B 1 599 ? 0.611 -121.812 -54.625 1 81.25 599 ILE B C 1
ATOM 11314 O O . ILE B 1 599 ? 0.701 -122.875 -55.25 1 81.25 599 ILE B O 1
ATOM 11318 N N . VAL B 1 600 ? 1.365 -121.562 -53.625 1 79.94 600 VAL B N 1
ATOM 11319 C CA . VAL B 1 600 ? 2.449 -122.438 -53.188 1 79.94 600 VAL B CA 1
ATOM 11320 C C . VAL B 1 600 ? 1.875 -123.75 -52.625 1 79.94 600 VAL B C 1
ATOM 11322 O O . VAL B 1 600 ? 2.441 -124.812 -52.875 1 79.94 600 VAL B O 1
ATOM 11325 N N . ILE B 1 601 ? 0.713 -123.688 -51.969 1 80.69 601 ILE B N 1
ATOM 11326 C CA . ILE B 1 601 ? 0.056 -124.938 -51.469 1 80.69 601 ILE B CA 1
ATOM 11327 C C . ILE B 1 601 ? -0.373 -125.812 -52.625 1 80.69 601 ILE B C 1
ATOM 11329 O O . ILE B 1 601 ? -0.125 -127 -52.594 1 80.69 601 ILE B O 1
ATOM 11333 N N . GLN B 1 602 ? -0.951 -125.25 -53.625 1 82.31 602 GLN B N 1
ATOM 11334 C CA . GLN B 1 602 ? -1.384 -126 -54.781 1 82.31 602 GLN B CA 1
ATOM 11335 C C . GLN B 1 602 ? -0.192 -126.562 -55.531 1 82.31 602 GLN B C 1
ATOM 11337 O O . GLN B 1 602 ? -0.248 -127.75 -55.969 1 82.31 602 GLN B O 1
ATOM 11342 N N . PHE B 1 603 ? 0.847 -125.688 -55.531 1 76.38 603 PHE B N 1
ATOM 11343 C CA . PHE B 1 603 ? 2.078 -126.125 -56.219 1 76.38 603 PHE B CA 1
ATOM 11344 C C . PHE B 1 603 ? 2.676 -127.375 -55.531 1 76.38 603 PHE B C 1
ATOM 11346 O O . PHE B 1 603 ? 3.072 -128.25 -56.188 1 76.38 603 PHE B O 1
ATOM 11353 N N . ARG B 1 604 ? 2.697 -127.5 -54.281 1 79.5 604 ARG B N 1
ATOM 11354 C CA . ARG B 1 604 ? 3.236 -128.625 -53.531 1 79.5 604 ARG B CA 1
ATOM 11355 C C . ARG B 1 604 ? 2.43 -129.875 -53.75 1 79.5 604 ARG B C 1
ATOM 11357 O O . ARG B 1 604 ? 2.99 -131 -53.781 1 79.5 604 ARG B O 1
ATOM 11364 N N . SER B 1 605 ? 1.203 -129.625 -53.875 1 83.62 605 SER B N 1
ATOM 11365 C CA . SER B 1 605 ? 0.338 -130.75 -54.156 1 83.62 605 SER B CA 1
ATOM 11366 C C . SER B 1 605 ? 0.646 -131.375 -55.531 1 83.62 605 SER B C 1
ATOM 11368 O O . SER B 1 605 ? 0.747 -132.625 -55.656 1 83.62 605 SER B O 1
ATOM 11370 N N . ALA B 1 606 ? 0.796 -130.5 -56.406 1 80.31 606 ALA B N 1
ATOM 11371 C CA . ALA B 1 606 ? 1.135 -131 -57.781 1 80.31 606 ALA B CA 1
ATOM 11372 C C . ALA B 1 606 ? 2.49 -131.625 -57.781 1 80.31 606 ALA B C 1
ATOM 11374 O O . ALA B 1 606 ? 2.668 -132.625 -58.5 1 80.31 606 ALA B O 1
ATOM 11375 N N . MET B 1 607 ? 3.402 -131.375 -57.094 1 81.81 607 MET B N 1
ATOM 11376 C CA . MET B 1 607 ? 4.727 -131.875 -57 1 81.81 607 MET B CA 1
ATOM 11377 C C . MET B 1 607 ? 4.645 -133.375 -56.375 1 81.81 607 MET B C 1
ATOM 11379 O O . MET B 1 607 ? 5.363 -134.25 -56.781 1 81.81 607 MET B O 1
ATOM 11383 N N . LYS B 1 608 ? 3.779 -133.375 -55.469 1 83.94 608 LYS B N 1
ATOM 11384 C CA . LYS B 1 608 ? 3.58 -134.75 -54.844 1 83.94 608 LYS B CA 1
ATOM 11385 C C . LYS B 1 608 ? 3.021 -135.75 -55.844 1 83.94 608 LYS B C 1
ATOM 11387 O O . LYS B 1 608 ? 3.438 -136.875 -55.844 1 83.94 608 LYS B O 1
ATOM 11392 N N . GLU B 1 609 ? 2.16 -135.25 -56.656 1 82.94 609 GLU B N 1
ATOM 11393 C CA . GLU B 1 609 ? 1.592 -136.125 -57.688 1 82.94 609 GLU B CA 1
ATOM 11394 C C . GLU B 1 609 ? 2.67 -136.625 -58.656 1 82.94 609 GLU B C 1
ATOM 11396 O O . GLU B 1 609 ? 2.688 -137.75 -59.031 1 82.94 609 GLU B O 1
ATOM 11401 N N . VAL B 1 610 ? 3.531 -135.75 -58.969 1 83 610 VAL B N 1
ATOM 11402 C CA . VAL B 1 610 ? 4.633 -136.125 -59.844 1 83 610 VAL B CA 1
ATOM 11403 C C . VAL B 1 610 ? 5.543 -137.125 -59.188 1 83 610 VAL B C 1
ATOM 11405 O O . VAL B 1 610 ? 5.984 -138 -59.812 1 83 610 VAL B O 1
ATOM 11408 N N . GLU B 1 611 ? 5.766 -136.875 -57.969 1 82.44 611 GLU B N 1
ATOM 11409 C CA . GLU B 1 611 ? 6.602 -137.875 -57.219 1 82.44 611 GLU B CA 1
ATOM 11410 C C . GLU B 1 611 ? 6.008 -139.25 -57.219 1 82.44 611 GLU B C 1
ATOM 11412 O O . GLU B 1 611 ? 6.719 -140.25 -57.438 1 82.44 611 GLU B O 1
ATOM 11417 N N . GLU B 1 612 ? 4.777 -139.375 -57 1 85.19 612 GLU B N 1
ATOM 11418 C CA . GLU B 1 612 ? 4.094 -140.625 -56.938 1 85.19 612 GLU B CA 1
ATOM 11419 C C . GLU B 1 612 ? 4.109 -141.375 -58.312 1 85.19 612 GLU B C 1
ATOM 11421 O O . GLU B 1 612 ? 4.34 -142.5 -58.406 1 85.19 612 GLU B O 1
ATOM 11426 N N . ALA B 1 613 ? 3.898 -140.375 -59.25 1 82.31 613 ALA B N 1
ATOM 11427 C CA . ALA B 1 613 ? 3.914 -141 -60.594 1 82.31 613 ALA B CA 1
ATOM 11428 C C . ALA B 1 613 ? 5.289 -141.5 -60.969 1 82.31 613 ALA B C 1
ATOM 11430 O O . ALA B 1 613 ? 5.398 -142.5 -61.594 1 82.31 613 ALA B O 1
ATOM 11431 N N . MET B 1 614 ? 6.312 -140.875 -60.5 1 85.31 614 MET B N 1
ATOM 11432 C CA . MET B 1 614 ? 7.68 -141.375 -60.781 1 85.31 614 MET B CA 1
ATOM 11433 C C . MET B 1 614 ? 8.016 -142.625 -60.031 1 85.31 614 MET B C 1
ATOM 11435 O O . MET B 1 614 ? 8.711 -143.5 -60.562 1 85.31 614 MET B O 1
ATOM 11439 N N . GLN B 1 615 ? 7.551 -142.875 -58.844 1 83.38 615 GLN B N 1
ATOM 11440 C CA . GLN B 1 615 ? 7.766 -144 -58.094 1 83.38 615 GLN B CA 1
ATOM 11441 C C . GLN B 1 615 ? 7.082 -145.25 -58.75 1 83.38 615 GLN B C 1
ATOM 11443 O O . GLN B 1 615 ? 7.66 -146.375 -58.844 1 83.38 615 GLN B O 1
ATOM 11448 N N . GLU B 1 616 ? 5.926 -144.875 -59.125 1 84.19 616 GLU B N 1
ATOM 11449 C CA . GLU B 1 616 ? 5.191 -146 -59.812 1 84.19 616 GLU B CA 1
ATOM 11450 C C . GLU B 1 616 ? 5.898 -146.375 -61.094 1 84.19 616 GLU B C 1
ATOM 11452 O O . GLU B 1 616 ? 6.008 -147.625 -61.406 1 84.19 616 GLU B O 1
ATOM 11457 N N . MET B 1 617 ? 6.426 -145.375 -61.781 1 81.5 617 MET B N 1
ATOM 11458 C CA . MET B 1 617 ? 7.152 -145.625 -63 1 81.5 617 MET B CA 1
ATOM 11459 C C . MET B 1 617 ? 8.391 -146.5 -62.75 1 81.5 617 MET B C 1
ATOM 11461 O O . MET B 1 617 ? 8.688 -147.5 -63.531 1 81.5 617 MET B O 1
ATOM 11465 N N . LYS B 1 618 ? 9.055 -146.25 -61.75 1 81.81 618 LYS B N 1
ATOM 11466 C CA . LYS B 1 618 ? 10.227 -147.125 -61.375 1 81.81 618 LYS B CA 1
ATOM 11467 C C . LYS B 1 618 ? 9.852 -148.5 -61.094 1 81.81 618 LYS B C 1
ATOM 11469 O O . LYS B 1 618 ? 10.539 -149.5 -61.531 1 81.81 618 LYS B O 1
ATOM 11474 N N . ARG B 1 619 ? 8.766 -148.75 -60.438 1 85.69 619 ARG B N 1
ATOM 11475 C CA . ARG B 1 619 ? 8.289 -150.125 -60.125 1 85.69 619 ARG B CA 1
ATOM 11476 C C . ARG B 1 619 ? 7.926 -150.875 -61.406 1 85.69 619 ARG B C 1
ATOM 11478 O O . ARG B 1 619 ? 8.305 -152 -61.562 1 85.69 619 ARG B O 1
ATOM 11485 N N . LEU B 1 620 ? 7.273 -150.125 -62.25 1 82.31 620 LEU B N 1
ATOM 11486 C CA . LEU B 1 620 ? 6.828 -150.75 -63.5 1 82.31 620 LEU B CA 1
ATOM 11487 C C . LEU B 1 620 ? 8.016 -151.125 -64.375 1 82.31 620 LEU B C 1
ATOM 11489 O O . LEU B 1 620 ? 8.008 -152.125 -65 1 82.31 620 LEU B O 1
ATOM 11493 N N . THR B 1 621 ? 9.039 -150.375 -64.312 1 83.75 621 THR B N 1
ATOM 11494 C CA . THR B 1 621 ? 10.219 -150.625 -65.125 1 83.75 621 THR B CA 1
ATOM 11495 C C . THR B 1 621 ? 10.953 -151.875 -64.625 1 83.75 621 THR B C 1
ATOM 11497 O O . THR B 1 621 ? 11.492 -152.625 -65.375 1 83.75 621 THR B O 1
ATOM 11500 N N . GLU B 1 622 ? 10.93 -152.125 -63.344 1 83.5 622 GLU B N 1
ATOM 11501 C CA . GLU B 1 622 ? 11.539 -153.25 -62.719 1 83.5 622 GLU B CA 1
ATOM 11502 C C . GLU B 1 622 ? 10.773 -154.5 -63.094 1 83.5 622 GLU B C 1
ATOM 11504 O O . GLU B 1 622 ? 11.367 -155.625 -63.438 1 83.5 622 GLU B O 1
ATOM 11509 N N . GLU B 1 623 ? 9.531 -154.5 -62.969 1 85.69 623 GLU B N 1
ATOM 11510 C CA . GLU B 1 623 ? 8.68 -155.625 -63.344 1 85.69 623 GLU B CA 1
ATOM 11511 C C . GLU B 1 623 ? 8.844 -156 -64.812 1 85.69 623 GLU B C 1
ATOM 11513 O O . GLU B 1 623 ? 8.898 -157.125 -65.188 1 85.69 623 GLU B O 1
ATOM 11518 N N . PHE B 1 624 ? 8.945 -154.875 -65.5 1 83.94 624 PHE B N 1
ATOM 11519 C CA . PHE B 1 624 ? 9.148 -155 -66.938 1 83.94 624 PHE B CA 1
ATOM 11520 C C . PHE B 1 624 ? 10.438 -155.75 -67.25 1 83.94 624 PHE B C 1
ATOM 11522 O O . PHE B 1 624 ? 10.445 -156.75 -68 1 83.94 624 PHE B O 1
ATOM 11529 N N . SER B 1 625 ? 11.469 -155.5 -66.625 1 84.56 625 SER B N 1
ATOM 11530 C CA . SER B 1 625 ? 12.766 -156.125 -66.812 1 84.56 625 SER B CA 1
ATOM 11531 C C . SER B 1 625 ? 12.703 -157.625 -66.5 1 84.56 625 SER B C 1
ATOM 11533 O O . SER B 1 625 ? 13.242 -158.5 -67.188 1 84.56 625 SER B O 1
ATOM 11535 N N . THR B 1 626 ? 12.016 -158 -65.5 1 86.94 626 THR B N 1
ATOM 11536 C CA . THR B 1 626 ? 11.883 -159.375 -65.062 1 86.94 626 THR B CA 1
ATOM 11537 C C . THR B 1 626 ? 11.094 -160.25 -66.062 1 86.94 626 THR B C 1
ATOM 11539 O O . THR B 1 626 ? 11.5 -161.375 -66.438 1 86.94 626 THR B O 1
ATOM 11542 N N . GLN B 1 627 ? 10.07 -159.5 -66.5 1 83.19 627 GLN B N 1
ATOM 11543 C CA . GLN B 1 627 ? 9.211 -160.25 -67.438 1 83.19 627 GLN B CA 1
ATOM 11544 C C . GLN B 1 627 ? 9.914 -160.375 -68.812 1 83.19 627 GLN B C 1
ATOM 11546 O O . GLN B 1 627 ? 9.805 -161.5 -69.375 1 83.19 627 GLN B O 1
ATOM 11551 N N . ALA B 1 628 ? 10.648 -159.375 -69.188 1 84.44 628 ALA B N 1
ATOM 11552 C CA . ALA B 1 628 ? 11.406 -159.5 -70.438 1 84.44 628 ALA B CA 1
ATOM 11553 C C . ALA B 1 628 ? 12.5 -160.625 -70.312 1 84.44 628 ALA B C 1
ATOM 11555 O O . ALA B 1 628 ? 12.734 -161.375 -71.25 1 84.44 628 ALA B O 1
ATOM 11556 N N . ALA B 1 629 ? 13.094 -160.75 -69.188 1 83.06 629 ALA B N 1
ATOM 11557 C CA . ALA B 1 629 ? 14.117 -161.75 -68.938 1 83.06 629 ALA B CA 1
ATOM 11558 C C . ALA B 1 629 ? 13.516 -163.125 -69 1 83.06 629 ALA B C 1
ATOM 11560 O O . ALA B 1 629 ? 14.102 -164 -69.562 1 83.06 629 ALA B O 1
ATOM 11561 N N . SER B 1 630 ? 12.43 -163.25 -68.5 1 85.94 630 SER B N 1
ATOM 11562 C CA . SER B 1 630 ? 11.734 -164.5 -68.5 1 85.94 630 SER B CA 1
ATOM 11563 C C . SER B 1 630 ? 11.352 -164.875 -69.938 1 85.94 630 SER B C 1
ATOM 11565 O O . SER B 1 630 ? 11.508 -166.125 -70.312 1 85.94 630 SER B O 1
ATOM 11567 N N . GLY B 1 631 ? 10.945 -163.875 -70.562 1 80.81 631 GLY B N 1
ATOM 11568 C CA . GLY B 1 631 ? 10.625 -164 -71.938 1 80.81 631 GLY B CA 1
ATOM 11569 C C . GLY B 1 631 ? 11.828 -164.5 -72.75 1 80.81 631 GLY B C 1
ATOM 11570 O O . GLY B 1 631 ? 11.734 -165.375 -73.562 1 80.81 631 GLY B O 1
ATOM 11571 N N . MET B 1 632 ? 12.938 -164 -72.5 1 81 632 MET B N 1
ATOM 11572 C CA . MET B 1 632 ? 14.188 -164.375 -73.188 1 81 632 MET B CA 1
ATOM 11573 C C . MET B 1 632 ? 14.602 -165.75 -72.875 1 81 632 MET B C 1
ATOM 11575 O O . MET B 1 632 ? 15.055 -166.5 -73.812 1 81 632 MET B O 1
ATOM 11579 N N . LEU B 1 633 ? 14.414 -166.25 -71.75 1 84.56 633 LEU B N 1
ATOM 11580 C CA . LEU B 1 633 ? 14.742 -167.625 -71.312 1 84.56 633 LEU B CA 1
ATOM 11581 C C . LEU B 1 633 ? 13.844 -168.625 -72.062 1 84.56 633 LEU B C 1
ATOM 11583 O O . LEU B 1 633 ? 14.32 -169.625 -72.5 1 84.56 633 LEU B O 1
ATOM 11587 N N . SER B 1 634 ? 12.641 -168.25 -72 1 83.75 634 SER B N 1
ATOM 11588 C CA . SER B 1 634 ? 11.688 -169 -72.688 1 83.75 634 SER B CA 1
ATOM 11589 C C . SER B 1 634 ? 12.031 -169.125 -74.188 1 83.75 634 SER B C 1
ATOM 11591 O O . SER B 1 634 ? 11.914 -170.25 -74.75 1 83.75 634 SER B O 1
ATOM 11593 N N . SER B 1 635 ? 12.484 -168.125 -74.75 1 85.38 635 SER B N 1
ATOM 11594 C CA . SER B 1 635 ? 12.891 -168.125 -76.188 1 85.38 635 SER B CA 1
ATOM 11595 C C . SER B 1 635 ? 14.117 -169 -76.375 1 85.38 635 SER B C 1
ATOM 11597 O O . SER B 1 635 ? 14.164 -169.75 -77.312 1 85.38 635 SER B O 1
ATOM 11599 N N . ARG B 1 636 ? 14.953 -169 -75.5 1 83.75 636 ARG B N 1
ATOM 11600 C CA . ARG B 1 636 ? 16.156 -169.875 -75.625 1 83.75 636 ARG B CA 1
ATOM 11601 C C . ARG B 1 636 ? 15.812 -171.375 -75.5 1 83.75 636 ARG B C 1
ATOM 11603 O O . ARG B 1 636 ? 16.344 -172.125 -76.188 1 83.75 636 ARG B O 1
ATOM 11610 N N . LYS B 1 637 ? 15.008 -171.625 -74.625 1 85.38 637 LYS B N 1
ATOM 11611 C CA . LYS B 1 637 ? 14.594 -173 -74.438 1 85.38 637 LYS B CA 1
ATOM 11612 C C . LYS B 1 637 ? 13.852 -173.625 -75.625 1 85.38 637 LYS B C 1
ATOM 11614 O O . LYS B 1 637 ? 14.016 -174.75 -76 1 85.38 637 LYS B O 1
ATOM 11619 N N . THR B 1 638 ? 13.148 -172.625 -76.188 1 83.12 638 THR B N 1
ATOM 11620 C CA . THR B 1 638 ? 12.453 -173 -77.375 1 83.12 638 THR B CA 1
ATOM 11621 C C . THR B 1 638 ? 13.453 -173.25 -78.5 1 83.12 638 THR B C 1
ATOM 11623 O O . THR B 1 638 ? 13.297 -174.25 -79.25 1 83.12 638 THR B O 1
ATOM 11626 N N . SER B 1 639 ? 14.453 -172.5 -78.562 1 84.75 639 SER B N 1
ATOM 11627 C CA . SER B 1 639 ? 15.5 -172.75 -79.562 1 84.75 639 SER B CA 1
ATOM 11628 C C . SER B 1 639 ? 16.188 -174.125 -79.375 1 84.75 639 SER B C 1
ATOM 11630 O O . SER B 1 639 ? 16.422 -174.875 -80.312 1 84.75 639 SER B O 1
ATOM 11632 N N . GLU B 1 640 ? 16.391 -174.5 -78.188 1 84.44 640 GLU B N 1
ATOM 11633 C CA . GLU B 1 640 ? 17.016 -175.75 -77.812 1 84.44 640 GLU B CA 1
ATOM 11634 C C . GLU B 1 640 ? 16.125 -176.875 -78.188 1 84.44 640 GLU B C 1
ATOM 11636 O O . GLU B 1 640 ? 16.594 -177.875 -78.75 1 84.44 640 GLU B O 1
ATOM 11641 N N . SER B 1 641 ? 14.906 -176.625 -77.938 1 83.19 641 SER B N 1
ATOM 11642 C CA . SER B 1 641 ? 13.953 -177.75 -78.25 1 83.19 641 SER B CA 1
ATOM 11643 C C . SER B 1 641 ? 13.828 -178 -79.75 1 83.19 641 SER B C 1
ATOM 11645 O O . SER B 1 641 ? 13.797 -179.125 -80.188 1 83.19 641 SER B O 1
ATOM 11647 N N . ILE B 1 642 ? 13.922 -176.875 -80.5 1 84.25 642 ILE B N 1
ATOM 11648 C CA . ILE B 1 642 ? 13.836 -177 -82 1 84.25 642 ILE B CA 1
ATOM 11649 C C . ILE B 1 642 ? 15.094 -177.625 -82.562 1 84.25 642 ILE B C 1
ATOM 11651 O O . ILE B 1 642 ? 15.016 -178.5 -83.5 1 84.25 642 ILE B O 1
ATOM 11655 N N . HIS B 1 643 ? 16.141 -177.375 -81.938 1 84.19 643 HIS B N 1
ATOM 11656 C CA . HIS B 1 643 ? 17.375 -178.125 -82.312 1 84.19 643 HIS B CA 1
ATOM 11657 C C . HIS B 1 643 ? 17.328 -179.625 -82.062 1 84.19 643 HIS B C 1
ATOM 11659 O O . HIS B 1 643 ? 17.781 -180.375 -82.938 1 84.19 643 HIS B O 1
ATOM 11665 N N . GLU B 1 644 ? 16.75 -180 -81 1 84.81 644 GLU B N 1
ATOM 11666 C CA . GLU B 1 644 ? 16.594 -181.375 -80.688 1 84.81 644 GLU B CA 1
ATOM 11667 C C . GLU B 1 644 ? 15.695 -182.125 -81.75 1 84.81 644 GLU B C 1
ATOM 11669 O O . GLU B 1 644 ? 16 -183.25 -82.188 1 84.81 644 GLU B O 1
ATOM 11674 N N . VAL B 1 645 ? 14.727 -181.375 -82.125 1 84.31 645 VAL B N 1
ATOM 11675 C CA . VAL B 1 645 ? 13.812 -181.875 -83.125 1 84.31 645 VAL B CA 1
ATOM 11676 C C . VAL B 1 645 ? 14.555 -182.125 -84.438 1 84.31 645 VAL B C 1
ATOM 11678 O O . VAL B 1 645 ? 14.391 -183.125 -85.125 1 84.31 645 VAL B O 1
ATOM 11681 N N . ASN B 1 646 ? 15.375 -181.125 -84.75 1 84.56 646 ASN B N 1
ATOM 11682 C CA . ASN B 1 646 ? 16.172 -181.25 -85.938 1 84.56 646 ASN B CA 1
ATOM 11683 C C . ASN B 1 646 ? 17.109 -182.375 -85.938 1 84.56 646 ASN B C 1
ATOM 11685 O O . ASN B 1 646 ? 17.266 -183.125 -86.938 1 84.56 646 ASN B O 1
ATOM 11689 N N . GLN B 1 647 ? 17.719 -182.875 -84.938 1 87.31 647 GLN B N 1
ATOM 11690 C CA . GLN B 1 647 ? 18.625 -184 -84.812 1 87.31 647 GLN B CA 1
ATOM 11691 C C . GLN B 1 647 ? 17.906 -185.25 -84.938 1 87.31 647 GLN B C 1
ATOM 11693 O O . GLN B 1 647 ? 18.391 -186.125 -85.625 1 87.31 647 GLN B O 1
ATOM 11698 N N . LYS B 1 648 ? 16.734 -185.25 -84.375 1 84.75 648 LYS B N 1
ATOM 11699 C CA . LYS B 1 648 ? 15.938 -186.5 -84.438 1 84.75 648 LYS B CA 1
ATOM 11700 C C . LYS B 1 648 ? 15.469 -186.75 -85.875 1 84.75 648 LYS B C 1
ATOM 11702 O O . LYS B 1 648 ? 15.492 -187.875 -86.375 1 84.75 648 LYS B O 1
ATOM 11707 N N . ALA B 1 649 ? 15.195 -185.625 -86.562 1 84.38 649 ALA B N 1
ATOM 11708 C CA . ALA B 1 649 ? 14.781 -185.75 -88 1 84.38 649 ALA B CA 1
ATOM 11709 C C . ALA B 1 649 ? 15.93 -186.25 -88.875 1 84.38 649 ALA B C 1
ATOM 11711 O O . ALA B 1 649 ? 15.727 -187 -89.812 1 84.38 649 ALA B O 1
ATOM 11712 N N . SER B 1 650 ? 17.031 -185.875 -88.562 1 87.75 650 SER B N 1
ATOM 11713 C CA . SER B 1 650 ? 18.203 -186.25 -89.312 1 87.75 650 SER B CA 1
ATOM 11714 C C . SER B 1 650 ? 18.484 -187.75 -89.125 1 87.75 650 SER B C 1
ATOM 11716 O O . SER B 1 650 ? 18.875 -188.5 -90.062 1 87.75 650 SER B O 1
ATOM 11718 N N . ARG B 1 651 ? 18.297 -188.25 -88.062 1 88.19 651 ARG B N 1
ATOM 11719 C CA . ARG B 1 651 ? 18.5 -189.625 -87.75 1 88.19 651 ARG B CA 1
ATOM 11720 C C . ARG B 1 651 ? 17.453 -190.5 -88.438 1 88.19 651 ARG B C 1
ATOM 11722 O O . ARG B 1 651 ? 17.766 -191.625 -88.938 1 88.19 651 ARG B O 1
ATOM 11729 N N . ILE B 1 652 ? 16.359 -189.875 -88.5 1 87.44 652 ILE B N 1
ATOM 11730 C CA . ILE B 1 652 ? 15.305 -190.625 -89.25 1 87.44 652 ILE B CA 1
ATOM 11731 C C . ILE B 1 652 ? 15.703 -190.75 -90.688 1 87.44 652 ILE B C 1
ATOM 11733 O O . ILE B 1 652 ? 15.531 -191.875 -91.312 1 87.44 652 ILE B O 1
ATOM 11737 N N . ASP B 1 653 ? 16.344 -189.75 -91.188 1 84.06 653 ASP B N 1
ATOM 11738 C CA . ASP B 1 653 ? 16.828 -189.75 -92.562 1 84.06 653 ASP B CA 1
ATOM 11739 C C . ASP B 1 653 ? 17.797 -190.875 -92.75 1 84.06 653 ASP B C 1
ATOM 11741 O O . ASP B 1 653 ? 17.703 -191.625 -93.75 1 84.06 653 ASP B O 1
ATOM 11745 N N . GLU B 1 654 ? 18.594 -191.125 -91.938 1 87.94 654 GLU B N 1
ATOM 11746 C CA . GLU B 1 654 ? 19.609 -192.25 -92 1 87.94 654 GLU B CA 1
ATOM 11747 C C . GLU B 1 654 ? 18.984 -193.625 -91.938 1 87.94 654 GLU B C 1
ATOM 11749 O O . GLU B 1 654 ? 19.344 -194.5 -92.75 1 87.94 654 GLU B O 1
ATOM 11754 N N . VAL B 1 655 ? 18.094 -193.625 -91.125 1 88.31 655 VAL B N 1
ATOM 11755 C CA . VAL B 1 655 ? 17.484 -195 -90.938 1 88.31 655 VAL B CA 1
ATOM 11756 C C . VAL B 1 655 ? 16.625 -195.375 -92.125 1 88.31 655 VAL B C 1
ATOM 11758 O O . VAL B 1 655 ? 16.609 -196.5 -92.625 1 88.31 655 VAL B O 1
ATOM 11761 N N . VAL B 1 656 ? 16.031 -194.375 -92.688 1 88.19 656 VAL B N 1
ATOM 11762 C CA . VAL B 1 656 ? 15.188 -194.5 -93.875 1 88.19 656 VAL B CA 1
ATOM 11763 C C . VAL B 1 656 ? 16.047 -194.875 -95.062 1 88.19 656 VAL B C 1
ATOM 11765 O O . VAL B 1 656 ? 15.648 -195.75 -95.875 1 88.19 656 VAL B O 1
ATOM 11768 N N . ASP B 1 657 ? 17.203 -194.375 -95.188 1 85.5 657 ASP B N 1
ATOM 11769 C CA . ASP B 1 657 ? 18.141 -194.75 -96.25 1 85.5 657 ASP B CA 1
ATOM 11770 C C . ASP B 1 657 ? 18.531 -196.25 -96.125 1 85.5 657 ASP B C 1
ATOM 11772 O O . ASP B 1 657 ? 18.625 -196.875 -97.125 1 85.5 657 ASP B O 1
ATOM 11776 N N . ILE B 1 658 ? 18.734 -196.75 -95 1 88 658 ILE B N 1
ATOM 11777 C CA . ILE B 1 658 ? 19.094 -198.125 -94.75 1 88 658 ILE B CA 1
ATOM 11778 C C . ILE B 1 658 ? 17.922 -199 -95.188 1 88 658 ILE B C 1
ATOM 11780 O O . ILE B 1 658 ? 18.125 -200 -95.875 1 88 658 ILE B O 1
ATOM 11784 N N . ILE B 1 659 ? 16.766 -198.5 -94.875 1 88.25 659 ILE B N 1
ATOM 11785 C CA . ILE B 1 659 ? 15.586 -199.25 -95.188 1 88.25 659 ILE B CA 1
ATOM 11786 C C . ILE B 1 659 ? 15.422 -199.375 -96.75 1 88.25 659 ILE B C 1
ATOM 11788 O O . ILE B 1 659 ? 15.078 -200.375 -97.312 1 88.25 659 ILE B O 1
ATOM 11792 N N . ASN B 1 660 ? 15.734 -198.375 -97.438 1 86.25 660 ASN B N 1
ATOM 11793 C CA . ASN B 1 660 ? 15.695 -198.25 -98.875 1 86.25 660 ASN B CA 1
ATOM 11794 C C . ASN B 1 660 ? 16.719 -199.25 -99.5 1 86.25 660 ASN B C 1
ATOM 11796 O O . ASN B 1 660 ? 16.422 -199.875 -100.5 1 86.25 660 ASN B O 1
ATOM 11800 N N . GLU B 1 661 ? 17.844 -199.375 -99 1 86.06 661 GLU B N 1
ATOM 11801 C CA . GLU B 1 661 ? 18.891 -200.25 -99.438 1 86.06 661 GLU B CA 1
ATOM 11802 C C . GLU B 1 661 ? 18.484 -201.75 -99.25 1 86.06 661 GLU B C 1
ATOM 11804 O O . GLU B 1 661 ? 18.719 -202.5 -100.125 1 86.06 661 GLU B O 1
ATOM 11809 N N . ILE B 1 662 ? 17.891 -201.875 -98.188 1 86.81 662 ILE B N 1
ATOM 11810 C CA . ILE B 1 662 ? 17.422 -203.125 -97.875 1 86.81 662 ILE B CA 1
ATOM 11811 C C . ILE B 1 662 ? 16.328 -203.625 -98.875 1 86.81 662 ILE B C 1
ATOM 11813 O O . ILE B 1 662 ? 16.312 -204.75 -99.375 1 86.81 662 ILE B O 1
ATOM 11817 N N . SER B 1 663 ? 15.469 -202.75 -99.062 1 88.19 663 SER B N 1
ATOM 11818 C CA . SER B 1 663 ? 14.383 -202.875 -100 1 88.19 663 SER B CA 1
ATOM 11819 C C . SER B 1 663 ? 14.914 -203.25 -101.438 1 88.19 663 SER B C 1
ATOM 11821 O O . SER B 1 663 ? 14.414 -204.125 -102.125 1 88.19 663 SER B O 1
ATOM 11823 N N . GLU B 1 664 ? 16.016 -202.75 -101.938 1 84.19 664 GLU B N 1
ATOM 11824 C CA . GLU B 1 664 ? 16.656 -203 -103.25 1 84.19 664 GLU B CA 1
ATOM 11825 C C . GLU B 1 664 ? 17.328 -204.375 -103.25 1 84.19 664 GLU B C 1
ATOM 11827 O O . GLU B 1 664 ? 17.25 -205 -104.312 1 84.19 664 GLU B O 1
ATOM 11832 N N . LYS B 1 665 ? 17.906 -204.625 -102.188 1 88.38 665 LYS B N 1
ATOM 11833 C CA . LYS B 1 665 ? 18.578 -205.875 -102.125 1 88.38 665 LYS B CA 1
ATOM 11834 C C . LYS B 1 665 ? 17.578 -207 -102.125 1 88.38 665 LYS B C 1
ATOM 11836 O O . LYS B 1 665 ? 17.797 -208.125 -102.75 1 88.38 665 LYS B O 1
ATOM 11841 N N . THR B 1 666 ? 16.5 -206.625 -101.375 1 85 666 THR B N 1
ATOM 11842 C CA . THR B 1 666 ? 15.43 -207.625 -101.312 1 85 666 THR B CA 1
ATOM 11843 C C . THR B 1 666 ? 14.805 -207.75 -102.688 1 85 666 THR B C 1
ATOM 11845 O O . THR B 1 666 ? 14.516 -208.875 -103.125 1 85 666 THR B O 1
ATOM 11848 N N . ASN B 1 667 ? 14.641 -206.75 -103.438 1 84.81 667 ASN B N 1
ATOM 11849 C CA . ASN B 1 667 ? 14.109 -206.875 -104.75 1 84.81 667 ASN B CA 1
ATOM 11850 C C . ASN B 1 667 ? 15.031 -207.625 -105.75 1 84.81 667 ASN B C 1
ATOM 11852 O O . ASN B 1 667 ? 14.562 -208.375 -106.562 1 84.81 667 ASN B O 1
ATOM 11856 N N . LEU B 1 668 ? 16.312 -207.5 -105.688 1 82.69 668 LEU B N 1
ATOM 11857 C CA . LEU B 1 668 ? 17.312 -208.25 -106.5 1 82.69 668 LEU B CA 1
ATOM 11858 C C . LEU B 1 668 ? 17.328 -209.75 -106.188 1 82.69 668 LEU B C 1
ATOM 11860 O O . LEU B 1 668 ? 17.438 -210.5 -107.125 1 82.69 668 LEU B O 1
ATOM 11864 N N . LEU B 1 669 ? 17.188 -210 -104.938 1 84.19 669 LEU B N 1
ATOM 11865 C CA . LEU B 1 669 ? 17.172 -211.375 -104.5 1 84.19 669 LEU B CA 1
ATOM 11866 C C . LEU B 1 669 ? 15.906 -212.125 -105 1 84.19 669 LEU B C 1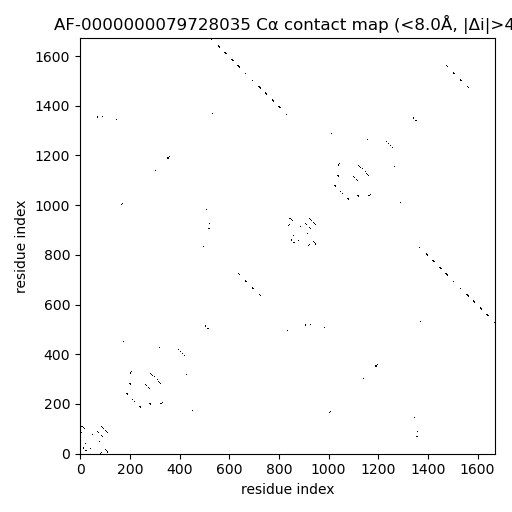
ATOM 11868 O O . LEU B 1 669 ? 15.953 -213.25 -105.438 1 84.19 669 LEU B O 1
ATOM 11872 N N . ALA B 1 670 ? 14.789 -211.375 -105.062 1 83.75 670 ALA B N 1
ATOM 11873 C CA . ALA B 1 670 ? 13.5 -211.875 -105.562 1 83.75 670 ALA B CA 1
ATOM 11874 C C . ALA B 1 670 ? 13.523 -212 -107.062 1 83.75 670 ALA B C 1
ATOM 11876 O O . ALA B 1 670 ? 13 -213 -107.562 1 83.75 670 ALA B O 1
ATOM 11877 N N . LEU B 1 671 ? 14.234 -211.25 -107.812 1 82.75 671 LEU B N 1
ATOM 11878 C CA . LEU B 1 671 ? 14.414 -211.375 -109.25 1 82.75 671 LEU B CA 1
ATOM 11879 C C . LEU B 1 671 ? 15.273 -212.625 -109.625 1 82.75 671 LEU B C 1
ATOM 11881 O O . LEU B 1 671 ? 14.961 -213.375 -110.562 1 82.75 671 LEU B O 1
ATOM 11885 N N . ASN B 1 672 ? 16.219 -212.875 -108.875 1 79.25 672 ASN B N 1
ATOM 11886 C CA . ASN B 1 672 ? 17.094 -214 -109.125 1 79.25 672 ASN B CA 1
ATOM 11887 C C . ASN B 1 672 ? 16.359 -215.25 -108.812 1 79.25 672 ASN B C 1
ATOM 11889 O O . ASN B 1 672 ? 16.562 -216.25 -109.562 1 79.25 672 ASN B O 1
ATOM 11893 N N . ALA B 1 673 ? 15.578 -215.125 -107.75 1 77.5 673 ALA B N 1
ATOM 11894 C CA . ALA B 1 673 ? 14.766 -216.25 -107.438 1 77.5 673 ALA B CA 1
ATOM 11895 C C . ALA B 1 673 ? 13.711 -216.625 -108.5 1 77.5 673 ALA B C 1
ATOM 11897 O O . ALA B 1 673 ? 13.43 -217.75 -108.812 1 77.5 673 ALA B O 1
ATOM 11898 N N . ALA B 1 674 ? 13.148 -215.75 -109.25 1 79.88 674 ALA B N 1
ATOM 11899 C CA . ALA B 1 674 ? 12.188 -215.875 -110.375 1 79.88 674 ALA B CA 1
ATOM 11900 C C . ALA B 1 674 ? 12.844 -216.375 -111.625 1 79.88 674 ALA B C 1
ATOM 11902 O O . ALA B 1 674 ? 12.25 -217.25 -112.312 1 79.88 674 ALA B O 1
ATOM 11903 N N . ILE B 1 675 ? 14.109 -216.125 -111.875 1 77.75 675 ILE B N 1
ATOM 11904 C CA . ILE B 1 675 ? 14.883 -216.625 -113 1 77.75 675 ILE B CA 1
ATOM 11905 C C . ILE B 1 675 ? 15.195 -218.125 -112.812 1 77.75 675 ILE B C 1
ATOM 11907 O O . ILE B 1 675 ? 15.039 -218.875 -113.75 1 77.75 675 ILE B O 1
ATOM 11911 N N . GLU B 1 676 ? 15.602 -218.375 -111.688 1 73.69 676 GLU B N 1
ATOM 11912 C CA . GLU B 1 676 ? 15.953 -219.75 -111.375 1 73.69 676 GLU B CA 1
ATOM 11913 C C . GLU B 1 676 ? 14.727 -220.625 -111.375 1 73.69 676 GLU B C 1
ATOM 11915 O O . GLU B 1 676 ? 14.805 -221.75 -111.812 1 73.69 676 GLU B O 1
ATOM 11920 N N . ALA B 1 677 ? 13.5 -220.125 -110.938 1 77.31 677 ALA B N 1
ATOM 11921 C CA . ALA B 1 677 ? 12.234 -220.875 -110.938 1 77.31 677 ALA B CA 1
ATOM 11922 C C . ALA B 1 677 ? 11.773 -221.125 -112.375 1 77.31 677 ALA B C 1
ATOM 11924 O O . ALA B 1 677 ? 11.25 -222.125 -112.688 1 77.31 677 ALA B O 1
ATOM 11925 N N . ALA B 1 678 ? 12.031 -220.375 -113.438 1 76.94 678 ALA B N 1
ATOM 11926 C CA . ALA B 1 678 ? 11.719 -220.5 -114.812 1 76.94 678 ALA B CA 1
ATOM 11927 C C . ALA B 1 678 ? 12.594 -221.625 -115.5 1 76.94 678 ALA B C 1
ATOM 11929 O O . ALA B 1 678 ? 12.125 -222.375 -116.312 1 76.94 678 ALA B O 1
ATOM 11930 N N . ARG B 1 679 ? 13.75 -221.75 -115.25 1 74.25 679 ARG B N 1
ATOM 11931 C CA . ARG B 1 679 ? 14.758 -222.625 -115.75 1 74.25 679 ARG B CA 1
ATOM 11932 C C . ARG B 1 679 ? 14.469 -224 -115.375 1 74.25 679 ARG B C 1
ATOM 11934 O O . ARG B 1 679 ? 14.797 -225 -116.062 1 74.25 679 ARG B O 1
ATOM 11941 N N . ALA B 1 680 ? 13.898 -224.25 -114.188 1 74.12 680 ALA B N 1
ATOM 11942 C CA . ALA B 1 680 ? 13.656 -225.5 -113.625 1 74.12 680 ALA B CA 1
ATOM 11943 C C . ALA B 1 680 ? 12.367 -226.125 -114.125 1 74.12 680 ALA B C 1
ATOM 11945 O O . ALA B 1 680 ? 11.977 -227.25 -113.75 1 74.12 680 ALA B O 1
ATOM 11946 N N . GLY B 1 681 ? 11.594 -225.5 -115.188 1 72.06 681 GLY B N 1
ATOM 11947 C CA . GLY B 1 681 ? 10.461 -225.875 -116 1 72.06 681 GLY B CA 1
ATOM 11948 C C . GLY B 1 681 ? 9.211 -226.125 -115.125 1 72.06 681 GLY B C 1
ATOM 11949 O O . GLY B 1 681 ? 8.805 -225.25 -114.375 1 72.06 681 GLY B O 1
ATOM 11950 N N . GLU B 1 682 ? 8.516 -227.375 -115.188 1 71.56 682 GLU B N 1
ATOM 11951 C CA . GLU B 1 682 ? 7.238 -227.75 -114.562 1 71.56 682 GLU B CA 1
ATOM 11952 C C . GLU B 1 682 ? 7.375 -227.875 -113.062 1 71.56 682 GLU B C 1
ATOM 11954 O O . GLU B 1 682 ? 6.438 -227.5 -112.312 1 71.56 682 GLU B O 1
ATOM 11959 N N . MET B 1 683 ? 8.359 -228 -112.5 1 67.62 683 MET B N 1
ATOM 11960 C CA . MET B 1 683 ? 8.602 -228.25 -111.062 1 67.62 683 MET B CA 1
ATOM 11961 C C . MET B 1 683 ? 8.844 -226.875 -110.375 1 67.62 683 MET B C 1
ATOM 11963 O O . MET B 1 683 ? 8.797 -226.875 -109.125 1 67.62 683 MET B O 1
ATOM 11967 N N . GLY B 1 684 ? 8.938 -225.75 -111.188 1 70 684 GLY B N 1
ATOM 11968 C CA . GLY B 1 684 ? 9.289 -224.5 -110.625 1 70 684 GLY B CA 1
ATOM 11969 C C . GLY B 1 684 ? 8.109 -223.5 -110.562 1 70 684 GLY B C 1
ATOM 11970 O O . GLY B 1 684 ? 8.266 -222.375 -110.188 1 70 684 GLY B O 1
ATOM 11971 N N . LYS B 1 685 ? 7.043 -223.875 -110.875 1 78.5 685 LYS B N 1
ATOM 11972 C CA . LYS B 1 685 ? 5.863 -223 -111 1 78.5 685 LYS B CA 1
ATOM 11973 C C . LYS B 1 685 ? 5.465 -222.5 -109.625 1 78.5 685 LYS B C 1
ATOM 11975 O O . LYS B 1 685 ? 5.094 -221.25 -109.5 1 78.5 685 LYS B O 1
ATOM 11980 N N . GLY B 1 686 ? 5.633 -223.25 -108.562 1 73.94 686 GLY B N 1
ATOM 11981 C CA . GLY B 1 686 ? 5.297 -222.75 -107.188 1 73.94 686 GLY B CA 1
ATOM 11982 C C . GLY B 1 686 ? 6.25 -221.625 -106.688 1 73.94 686 GLY B C 1
ATOM 11983 O O . GLY B 1 686 ? 5.82 -220.625 -106.125 1 73.94 686 GLY B O 1
ATOM 11984 N N . PHE B 1 687 ? 7.602 -221.625 -107.062 1 74.62 687 PHE B N 1
ATOM 11985 C CA . PHE B 1 687 ? 8.648 -220.625 -106.625 1 74.62 687 PHE B CA 1
ATOM 11986 C C . PHE B 1 687 ? 8.586 -219.375 -107.375 1 74.62 687 PHE B C 1
ATOM 11988 O O . PHE B 1 687 ? 8.898 -218.25 -106.875 1 74.62 687 PHE B O 1
ATOM 11995 N N . ALA B 1 688 ? 7.969 -219.5 -108.438 1 77.94 688 ALA B N 1
ATOM 11996 C CA . ALA B 1 688 ? 7.836 -218.375 -109.312 1 77.94 688 ALA B CA 1
ATOM 11997 C C . ALA B 1 688 ? 6.77 -217.375 -108.75 1 77.94 688 ALA B C 1
ATOM 11999 O O . ALA B 1 688 ? 6.949 -216.125 -108.75 1 77.94 688 ALA B O 1
ATOM 12000 N N . VAL B 1 689 ? 5.742 -217.875 -108.062 1 81.25 689 VAL B N 1
ATOM 12001 C CA . VAL B 1 689 ? 4.652 -217.125 -107.5 1 81.25 689 VAL B CA 1
ATOM 12002 C C . VAL B 1 689 ? 5.133 -216.375 -106.25 1 81.25 689 VAL B C 1
ATOM 12004 O O . VAL B 1 689 ? 4.84 -215.25 -106 1 81.25 689 VAL B O 1
ATOM 12007 N N . VAL B 1 690 ? 6.121 -217 -105.438 1 80.06 690 VAL B N 1
ATOM 12008 C CA . VAL B 1 690 ? 6.652 -216.5 -104.188 1 80.06 690 VAL B CA 1
ATOM 12009 C C . VAL B 1 690 ? 7.668 -215.375 -104.562 1 80.06 690 VAL B C 1
ATOM 12011 O O . VAL B 1 690 ? 7.645 -214.25 -103.938 1 80.06 690 VAL B O 1
ATOM 12014 N N . ALA B 1 691 ? 8.289 -215.5 -105.625 1 80.31 691 ALA B N 1
ATOM 12015 C CA . ALA B 1 691 ? 9.305 -214.5 -106.062 1 80.31 691 ALA B CA 1
ATOM 12016 C C . ALA B 1 691 ? 8.664 -213.25 -106.562 1 80.31 691 ALA B C 1
ATOM 12018 O O . ALA B 1 691 ? 9.133 -212.125 -106.312 1 80.31 691 ALA B O 1
ATOM 12019 N N . GLN B 1 692 ? 7.582 -213.625 -107.188 1 82.69 692 GLN B N 1
ATOM 12020 C CA . GLN B 1 692 ? 6.867 -212.5 -107.75 1 82.69 692 GLN B CA 1
ATOM 12021 C C . GLN B 1 692 ? 6.207 -211.625 -106.688 1 82.69 692 GLN B C 1
ATOM 12023 O O . GLN B 1 692 ? 6.188 -210.375 -106.75 1 82.69 692 GLN B O 1
ATOM 12028 N N . GLU B 1 693 ? 5.789 -212.25 -105.625 1 83.5 693 GLU B N 1
ATOM 12029 C CA . GLU B 1 693 ? 5.145 -211.625 -104.562 1 83.5 693 GLU B CA 1
ATOM 12030 C C . GLU B 1 693 ? 6.164 -210.875 -103.688 1 83.5 693 GLU B C 1
ATOM 12032 O O . GLU B 1 693 ? 5.898 -209.75 -103.25 1 83.5 693 GLU B O 1
ATOM 12037 N N . ILE B 1 694 ? 7.402 -211.25 -103.625 1 83.94 694 ILE B N 1
ATOM 12038 C CA . ILE B 1 694 ? 8.469 -210.625 -102.875 1 83.94 694 ILE B CA 1
ATOM 12039 C C . ILE B 1 694 ? 8.969 -209.375 -103.625 1 83.94 694 ILE B C 1
ATOM 12041 O O . ILE B 1 694 ? 9.281 -208.375 -103 1 83.94 694 ILE B O 1
ATOM 12045 N N . THR B 1 695 ? 8.898 -209.5 -104.875 1 84.62 695 THR B N 1
ATOM 12046 C CA . THR B 1 695 ? 9.266 -208.375 -105.688 1 84.62 695 THR B CA 1
ATOM 12047 C C . THR B 1 695 ? 8.266 -207.25 -105.5 1 84.62 695 THR B C 1
ATOM 12049 O O . THR B 1 695 ? 8.656 -206.125 -105.375 1 84.62 695 THR B O 1
ATOM 12052 N N . LYS B 1 696 ? 7.125 -207.625 -105.375 1 84.19 696 LYS B N 1
ATOM 12053 C CA . LYS B 1 696 ? 6.062 -206.625 -105.188 1 84.19 696 LYS B CA 1
ATOM 12054 C C . LYS B 1 696 ? 6.16 -206 -103.812 1 84.19 696 LYS B C 1
ATOM 12056 O O . LYS B 1 696 ? 6.008 -204.75 -103.688 1 84.19 696 LYS B O 1
ATOM 12061 N N . LEU B 1 697 ? 6.555 -206.625 -102.812 1 82.75 697 LEU B N 1
ATOM 12062 C CA . LEU B 1 697 ? 6.672 -206.125 -101.438 1 82.75 697 LEU B CA 1
ATOM 12063 C C . LEU B 1 697 ? 7.922 -205.25 -101.312 1 82.75 697 LEU B C 1
ATOM 12065 O O . LEU B 1 697 ? 7.906 -204.25 -100.562 1 82.75 697 LEU B O 1
ATOM 12069 N N . ALA B 1 698 ? 8.906 -205.625 -102 1 84.69 698 ALA B N 1
ATOM 12070 C CA . ALA B 1 698 ? 10.141 -204.75 -102.062 1 84.69 698 ALA B CA 1
ATOM 12071 C C . ALA B 1 698 ? 9.914 -203.5 -102.75 1 84.69 698 ALA B C 1
ATOM 12073 O O . ALA B 1 698 ? 10.414 -202.375 -102.25 1 84.69 698 ALA B O 1
ATOM 12074 N N . ASP B 1 699 ? 9.102 -203.5 -103.75 1 83.62 699 ASP B N 1
ATOM 12075 C CA . ASP B 1 699 ? 8.758 -202.25 -104.438 1 83.62 699 ASP B CA 1
ATOM 12076 C C . ASP B 1 699 ? 7.887 -201.375 -103.562 1 83.62 699 ASP B C 1
ATOM 12078 O O . ASP B 1 699 ? 8.062 -200.125 -103.562 1 83.62 699 ASP B O 1
ATOM 12082 N N . GLN B 1 700 ? 7.074 -202 -102.812 1 85.06 700 GLN B N 1
ATOM 12083 C CA . GLN B 1 700 ? 6.219 -201.25 -101.938 1 85.06 700 GLN B CA 1
ATOM 12084 C C . GLN B 1 700 ? 7.02 -200.625 -100.75 1 85.06 700 GLN B C 1
ATOM 12086 O O . GLN B 1 700 ? 6.77 -199.5 -100.375 1 85.06 700 GLN B O 1
ATOM 12091 N N . THR B 1 701 ? 8.039 -201.25 -100.188 1 84.69 701 THR B N 1
ATOM 12092 C CA . THR B 1 701 ? 8.906 -200.75 -99.188 1 84.69 701 THR B CA 1
ATOM 12093 C C . THR B 1 701 ? 9.758 -199.5 -99.688 1 84.69 701 THR B C 1
ATOM 12095 O O . THR B 1 701 ? 9.891 -198.5 -99 1 84.69 701 THR B O 1
ATOM 12098 N N . ALA B 1 702 ? 10.172 -199.75 -100.938 1 83.19 702 ALA B N 1
ATOM 12099 C CA . ALA B 1 702 ? 10.977 -198.625 -101.562 1 83.19 702 ALA B CA 1
ATOM 12100 C C . ALA B 1 702 ? 10.148 -197.375 -101.75 1 83.19 702 ALA B C 1
ATOM 12102 O O . ALA B 1 702 ? 10.625 -196.25 -101.5 1 83.19 702 ALA B O 1
ATOM 12103 N N . GLN B 1 703 ? 8.906 -197.625 -102.062 1 87.62 703 GLN B N 1
ATOM 12104 C CA . GLN B 1 703 ? 8.023 -196.5 -102.312 1 87.62 703 GLN B CA 1
ATOM 12105 C C . GLN B 1 703 ? 7.715 -195.875 -101 1 87.62 703 GLN B C 1
ATOM 12107 O O . GLN B 1 703 ? 7.715 -194.625 -100.938 1 87.62 703 GLN B O 1
ATOM 12112 N N . ASN B 1 704 ? 7.574 -196.5 -99.938 1 84.12 704 ASN B N 1
ATOM 12113 C CA . ASN B 1 704 ? 7.262 -195.875 -98.625 1 84.12 704 ASN B CA 1
ATOM 12114 C C . ASN B 1 704 ? 8.477 -195.25 -98.062 1 84.12 704 ASN B C 1
ATOM 12116 O O . ASN B 1 704 ? 8.344 -194.125 -97.375 1 84.12 704 ASN B O 1
ATOM 12120 N N . THR B 1 705 ? 9.688 -195.625 -98.312 1 85.06 705 THR B N 1
ATOM 12121 C CA . THR B 1 705 ? 10.906 -195 -97.812 1 85.06 705 THR B CA 1
ATOM 12122 C C . THR B 1 705 ? 11.117 -193.75 -98.5 1 85.06 705 THR B C 1
ATOM 12124 O O . THR B 1 705 ? 11.57 -192.75 -97.875 1 85.06 705 THR B O 1
ATOM 12127 N N . ARG B 1 706 ? 10.633 -193.625 -99.812 1 88.06 706 ARG B N 1
ATOM 12128 C CA . ARG B 1 706 ? 10.727 -192.375 -100.5 1 88.06 706 ARG B CA 1
ATOM 12129 C C . ARG B 1 706 ? 9.758 -191.375 -99.938 1 88.06 706 ARG B C 1
ATOM 12131 O O . ARG B 1 706 ? 10.086 -190.125 -99.812 1 88.06 706 ARG B O 1
ATOM 12138 N N . ASN B 1 707 ? 8.727 -192 -99.5 1 88.19 707 ASN B N 1
ATOM 12139 C CA . ASN B 1 707 ? 7.734 -191.125 -98.875 1 88.19 707 ASN B CA 1
ATOM 12140 C C . ASN B 1 707 ? 8.234 -190.625 -97.562 1 88.19 707 ASN B C 1
ATOM 12142 O O . ASN B 1 707 ? 8.07 -189.375 -97.25 1 88.19 707 ASN B O 1
ATOM 12146 N N . ILE B 1 708 ? 8.891 -191.25 -96.75 1 84.81 708 ILE B N 1
ATOM 12147 C CA . ILE B 1 708 ? 9.422 -190.875 -95.438 1 84.81 708 ILE B CA 1
ATOM 12148 C C . ILE B 1 708 ? 10.531 -189.75 -95.625 1 84.81 708 ILE B C 1
ATOM 12150 O O . ILE B 1 708 ? 10.617 -188.75 -94.938 1 84.81 708 ILE B O 1
ATOM 12154 N N . LEU B 1 709 ? 11.328 -190.125 -96.75 1 83.88 709 LEU B N 1
ATOM 12155 C CA . LEU B 1 709 ? 12.406 -189.25 -97.062 1 83.88 709 LEU B CA 1
ATOM 12156 C C . LEU B 1 709 ? 11.844 -187.875 -97.375 1 83.88 709 LEU B C 1
ATOM 12158 O O . LEU B 1 709 ? 12.383 -186.75 -97 1 83.88 709 LEU B O 1
ATOM 12162 N N . SER B 1 710 ? 10.711 -187.875 -98.062 1 88.88 710 SER B N 1
ATOM 12163 C CA . SER B 1 710 ? 10.078 -186.625 -98.438 1 88.88 710 SER B CA 1
ATOM 12164 C C . SER B 1 710 ? 9.508 -185.875 -97.25 1 88.88 710 SER B C 1
ATOM 12166 O O . SER B 1 710 ? 9.68 -184.75 -97.062 1 88.88 710 SER B O 1
ATOM 12168 N N . LEU B 1 711 ? 9.008 -186.5 -96.25 1 83.25 711 LEU B N 1
ATOM 12169 C CA . LEU B 1 711 ? 8.422 -186 -95.062 1 83.25 711 LEU B CA 1
ATOM 12170 C C . LEU B 1 711 ? 9.5 -185.375 -94.125 1 83.25 711 LEU B C 1
ATOM 12172 O O . LEU B 1 711 ? 9.328 -184.375 -93.562 1 83.25 711 LEU B O 1
ATOM 12176 N N . THR B 1 712 ? 10.57 -186.125 -94.062 1 81.31 712 THR B N 1
ATOM 12177 C CA . THR B 1 712 ? 11.672 -185.625 -93.188 1 81.31 712 THR B CA 1
ATOM 12178 C C . THR B 1 712 ? 12.305 -184.375 -93.75 1 81.31 712 THR B C 1
ATOM 12180 O O . THR B 1 712 ? 12.695 -183.5 -93 1 81.31 712 THR B O 1
ATOM 12183 N N . LEU B 1 713 ? 12.266 -184.375 -95.188 1 85.31 713 LEU B N 1
ATOM 12184 C CA . LEU B 1 713 ? 12.797 -183.125 -95.812 1 85.31 713 LEU B CA 1
ATOM 12185 C C . LEU B 1 713 ? 11.898 -182 -95.5 1 85.31 713 LEU B C 1
ATOM 12187 O O . LEU B 1 713 ? 12.391 -180.875 -95.25 1 85.31 713 LEU B O 1
ATOM 12191 N N . GLU B 1 714 ? 10.648 -182.25 -95.375 1 83.81 714 GLU B N 1
ATOM 12192 C CA . GLU B 1 714 ? 9.703 -181.125 -95.062 1 83.81 714 GLU B CA 1
ATOM 12193 C C . GLU B 1 714 ? 9.797 -180.75 -93.625 1 83.81 714 GLU B C 1
ATOM 12195 O O . GLU B 1 714 ? 9.688 -179.5 -93.312 1 83.81 714 GLU B O 1
ATOM 12200 N N . THR B 1 715 ? 10.062 -181.5 -92.75 1 79.81 715 THR B N 1
ATOM 12201 C CA . THR B 1 715 ? 10.219 -181.25 -91.375 1 79.81 715 THR B CA 1
ATOM 12202 C C . THR B 1 715 ? 11.469 -180.375 -91.125 1 79.81 715 THR B C 1
ATOM 12204 O O . THR B 1 715 ? 11.422 -179.375 -90.375 1 79.81 715 THR B O 1
ATOM 12207 N N . LYS B 1 716 ? 12.523 -180.875 -91.812 1 82.44 716 LYS B N 1
ATOM 12208 C CA . LYS B 1 716 ? 13.773 -180.125 -91.688 1 82.44 716 LYS B CA 1
ATOM 12209 C C . LYS B 1 716 ? 13.617 -178.625 -92.188 1 82.44 716 LYS B C 1
ATOM 12211 O O . LYS B 1 716 ? 14.172 -177.75 -91.562 1 82.44 716 LYS B O 1
ATOM 12216 N N . LYS B 1 717 ? 12.711 -178.5 -93.188 1 85.56 717 LYS B N 1
ATOM 12217 C CA . LYS B 1 717 ? 12.453 -177.125 -93.688 1 85.56 717 LYS B CA 1
ATOM 12218 C C . LYS B 1 717 ? 11.648 -176.375 -92.688 1 85.56 717 LYS B C 1
ATOM 12220 O O . LYS B 1 717 ? 11.938 -175.125 -92.5 1 85.56 717 LYS B O 1
ATOM 12225 N N . ALA B 1 718 ? 10.781 -177 -92 1 78.44 718 ALA B N 1
ATOM 12226 C CA . ALA B 1 718 ? 9.945 -176.375 -91 1 78.44 718 ALA B CA 1
ATOM 12227 C C . ALA B 1 718 ? 10.773 -176 -89.812 1 78.44 718 ALA B C 1
ATOM 12229 O O . ALA B 1 718 ? 10.555 -174.875 -89.188 1 78.44 718 ALA B O 1
ATOM 12230 N N . ILE B 1 719 ? 11.75 -176.75 -89.375 1 81.94 719 ILE B N 1
ATOM 12231 C CA . ILE B 1 719 ? 12.625 -176.5 -88.25 1 81.94 719 ILE B CA 1
ATOM 12232 C C . ILE B 1 719 ? 13.5 -175.25 -88.5 1 81.94 719 ILE B C 1
ATOM 12234 O O . ILE B 1 719 ? 13.664 -174.375 -87.625 1 81.94 719 ILE B O 1
ATOM 12238 N N . VAL B 1 720 ? 13.969 -175.25 -89.875 1 83.81 720 VAL B N 1
ATOM 12239 C CA . VAL B 1 720 ? 14.812 -174.125 -90.25 1 83.81 720 VAL B CA 1
ATOM 12240 C C . VAL B 1 720 ? 14.008 -172.75 -90.125 1 83.81 720 VAL B C 1
ATOM 12242 O O . VAL B 1 720 ? 14.508 -171.75 -89.562 1 83.81 720 VAL B O 1
ATOM 12245 N N . ASN B 1 721 ? 12.781 -172.875 -90.438 1 82.44 721 ASN B N 1
ATOM 12246 C CA . ASN B 1 721 ? 11.914 -171.75 -90.312 1 82.44 721 ASN B CA 1
ATOM 12247 C C . ASN B 1 721 ? 11.641 -171.375 -88.875 1 82.44 721 ASN B C 1
ATOM 12249 O O . ASN B 1 721 ? 11.656 -170.25 -88.5 1 82.44 721 ASN B O 1
ATOM 12253 N N . SER B 1 722 ? 11.523 -172.125 -87.938 1 79.44 722 SER B N 1
ATOM 12254 C CA . SER B 1 722 ? 11.25 -172 -86.5 1 79.44 722 SER B CA 1
ATOM 12255 C C . SER B 1 722 ? 12.445 -171.375 -85.812 1 79.44 722 SER B C 1
ATOM 12257 O O . SER B 1 722 ? 12.281 -170.5 -84.938 1 79.44 722 SER B O 1
ATOM 12259 N N . VAL B 1 723 ? 13.633 -172 -86.25 1 80.75 723 VAL B N 1
ATOM 12260 C CA . VAL B 1 723 ? 14.852 -171.375 -85.688 1 80.75 723 VAL B CA 1
ATOM 12261 C C . VAL B 1 723 ? 14.977 -169.875 -86 1 80.75 723 VAL B C 1
ATOM 12263 O O . VAL B 1 723 ? 15.336 -169.125 -85.125 1 80.75 723 VAL B O 1
ATOM 12266 N N . GLN B 1 724 ? 14.508 -169.5 -87.25 1 83.88 724 GLN B N 1
ATOM 12267 C CA . GLN B 1 724 ? 14.586 -168.125 -87.625 1 83.88 724 GLN B CA 1
ATOM 12268 C C . GLN B 1 724 ? 13.602 -167.25 -86.875 1 83.88 724 GLN B C 1
ATOM 12270 O O . GLN B 1 724 ? 13.922 -166.125 -86.438 1 83.88 724 GLN B O 1
ATOM 12275 N N . MET B 1 725 ? 12.5 -167.75 -86.438 1 81.06 725 MET B N 1
ATOM 12276 C CA . MET B 1 725 ? 11.477 -167 -85.75 1 81.06 725 MET B CA 1
ATOM 12277 C C . MET B 1 725 ? 11.867 -166.875 -84.25 1 81.06 725 MET B C 1
ATOM 12279 O O . MET B 1 725 ? 11.648 -165.75 -83.688 1 81.06 725 MET B O 1
ATOM 12283 N N . VAL B 1 726 ? 12.5 -167.75 -83.625 1 81.69 726 VAL B N 1
ATOM 12284 C CA . VAL B 1 726 ? 12.953 -167.75 -82.25 1 81.69 726 VAL B CA 1
ATOM 12285 C C . VAL B 1 726 ? 14.078 -166.625 -82.125 1 81.69 726 VAL B C 1
ATOM 12287 O O . VAL B 1 726 ? 14.148 -165.875 -81.188 1 81.69 726 VAL B O 1
ATOM 12290 N N . GLU B 1 727 ? 14.898 -166.75 -83.312 1 82.19 727 GLU B N 1
ATOM 12291 C CA . GLU B 1 727 ? 15.945 -165.75 -83.312 1 82.19 727 GLU B CA 1
ATOM 12292 C C . GLU B 1 727 ? 15.352 -164.25 -83.375 1 82.19 727 GLU B C 1
ATOM 12294 O O . GLU B 1 727 ? 15.852 -163.375 -82.75 1 82.19 727 GLU B O 1
ATOM 12299 N N . GLY B 1 728 ? 14.336 -164.25 -84.062 1 81 728 GLY B N 1
ATOM 12300 C CA . GLY B 1 728 ? 13.633 -163 -84.125 1 81 728 GLY B CA 1
ATOM 12301 C C . GLY B 1 728 ? 13.016 -162.625 -82.812 1 81 728 GLY B C 1
ATOM 12302 O O . GLY B 1 728 ? 13.062 -161.375 -82.375 1 81 728 GLY B O 1
ATOM 12303 N N . MET B 1 729 ? 12.5 -163.375 -81.938 1 79.56 729 MET B N 1
ATOM 12304 C CA . MET B 1 729 ? 11.93 -163.125 -80.625 1 79.56 729 MET B CA 1
ATOM 12305 C C . MET B 1 729 ? 13.008 -162.625 -79.625 1 79.56 729 MET B C 1
ATOM 12307 O O . MET B 1 729 ? 12.805 -161.75 -78.812 1 79.56 729 MET B O 1
ATOM 12311 N N . GLU B 1 730 ? 14.062 -163.375 -79.688 1 80.31 730 GLU B N 1
ATOM 12312 C CA . GLU B 1 730 ? 15.164 -163 -78.812 1 80.31 730 GLU B CA 1
ATOM 12313 C C . GLU B 1 730 ? 15.633 -161.625 -79.062 1 80.31 730 GLU B C 1
ATOM 12315 O O . GLU B 1 730 ? 15.922 -160.875 -78.125 1 80.31 730 GLU B O 1
ATOM 12320 N N . SER B 1 731 ? 15.617 -161.375 -80.438 1 85.88 731 SER B N 1
ATOM 12321 C CA . SER B 1 731 ? 16.016 -160 -80.812 1 85.88 731 SER B CA 1
ATOM 12322 C C . SER B 1 731 ? 15.008 -159 -80.312 1 85.88 731 SER B C 1
ATOM 12324 O O . SER B 1 731 ? 15.391 -157.875 -79.812 1 85.88 731 SER B O 1
ATOM 12326 N N . SER B 1 732 ? 13.797 -159.25 -80.25 1 82.75 732 SER B N 1
ATOM 12327 C CA . SER B 1 732 ? 12.758 -158.375 -79.75 1 82.75 732 SER B CA 1
ATOM 12328 C C . SER B 1 732 ? 12.852 -158.125 -78.25 1 82.75 732 SER B C 1
ATOM 12330 O O . SER B 1 732 ? 12.766 -157 -77.75 1 82.75 732 SER B O 1
ATOM 12332 N N . PHE B 1 733 ? 13.109 -159.125 -77.438 1 83.44 733 PHE B N 1
ATOM 12333 C CA . PHE B 1 733 ? 13.258 -159 -76 1 83.44 733 PHE B CA 1
ATOM 12334 C C . PHE B 1 733 ? 14.492 -158.125 -75.625 1 83.44 733 PHE B C 1
ATOM 12336 O O . PHE B 1 733 ? 14.469 -157.375 -74.688 1 83.44 733 PHE B O 1
ATOM 12343 N N . ASN B 1 734 ? 15.539 -158.375 -76.562 1 86.19 734 ASN B N 1
ATOM 12344 C CA . ASN B 1 734 ? 16.75 -157.625 -76.312 1 86.19 734 ASN B CA 1
ATOM 12345 C C . ASN B 1 734 ? 16.5 -156.125 -76.5 1 86.19 734 ASN B C 1
ATOM 12347 O O . ASN B 1 734 ? 16.953 -155.375 -75.688 1 86.19 734 ASN B O 1
ATOM 12351 N N . GLN B 1 735 ? 15.703 -155.875 -77.5 1 84.44 735 GLN B N 1
ATOM 12352 C CA . GLN B 1 735 ? 15.398 -154.5 -77.75 1 84.44 735 GLN B CA 1
ATOM 12353 C C . GLN B 1 735 ? 14.484 -154 -76.688 1 84.44 735 GLN B C 1
ATOM 12355 O O . GLN B 1 735 ? 14.656 -152.75 -76.25 1 84.44 735 GLN B O 1
ATOM 12360 N N . LEU B 1 736 ? 13.633 -154.625 -76.125 1 81.75 736 LEU B N 1
ATOM 12361 C CA . LEU B 1 736 ? 12.719 -154.125 -75.062 1 81.75 736 LEU B CA 1
ATOM 12362 C C . LEU B 1 736 ? 13.477 -153.875 -73.75 1 81.75 736 LEU B C 1
ATOM 12364 O O . LEU B 1 736 ? 13.203 -152.875 -73.062 1 81.75 736 LEU B O 1
ATOM 12368 N N . LEU B 1 737 ? 14.398 -154.875 -73.5 1 84.31 737 LEU B N 1
ATOM 12369 C CA . LEU B 1 737 ? 15.203 -154.625 -72.312 1 84.31 737 LEU B CA 1
ATOM 12370 C C . LEU B 1 737 ? 16.031 -153.375 -72.375 1 84.31 737 LEU B C 1
ATOM 12372 O O . LEU B 1 737 ? 16.188 -152.625 -71.375 1 84.31 737 LEU B O 1
ATOM 12376 N N . ASN B 1 738 ? 16.422 -153.125 -73.688 1 86.56 738 ASN B N 1
ATOM 12377 C CA . ASN B 1 738 ? 17.172 -151.875 -73.875 1 86.56 738 ASN B CA 1
ATOM 12378 C C . ASN B 1 738 ? 16.281 -150.625 -73.688 1 86.56 738 ASN B C 1
ATOM 12380 O O . ASN B 1 738 ? 16.672 -149.625 -73.062 1 86.56 738 ASN B O 1
ATOM 12384 N N . ASN B 1 739 ? 15.078 -150.75 -74.125 1 82.19 739 ASN B N 1
ATOM 12385 C CA . ASN B 1 739 ? 14.156 -149.625 -74.062 1 82.19 739 ASN B CA 1
ATOM 12386 C C . ASN B 1 739 ? 13.695 -149.375 -72.625 1 82.19 739 ASN B C 1
ATOM 12388 O O . ASN B 1 739 ? 13.547 -148.25 -72.188 1 82.19 739 ASN B O 1
ATOM 12392 N N . ILE B 1 740 ? 13.547 -150.25 -71.812 1 83.88 740 ILE B N 1
ATOM 12393 C CA . ILE B 1 740 ? 13.078 -150.125 -70.438 1 83.88 740 ILE B CA 1
ATOM 12394 C C . ILE B 1 740 ? 14.164 -149.5 -69.625 1 83.88 740 ILE B C 1
ATOM 12396 O O . ILE B 1 740 ? 13.867 -148.75 -68.688 1 83.88 740 ILE B O 1
ATOM 12400 N N . SER B 1 741 ? 15.391 -149.875 -70.062 1 86.19 741 SER B N 1
ATOM 12401 C CA . SER B 1 741 ? 16.5 -149.25 -69.375 1 86.19 741 SER B CA 1
ATOM 12402 C C . SER B 1 741 ? 16.469 -147.625 -69.625 1 86.19 741 SER B C 1
ATOM 12404 O O . SER B 1 741 ? 16.703 -146.875 -68.688 1 86.19 741 SER B O 1
ATOM 12406 N N . LYS B 1 742 ? 16.016 -147.25 -70.75 1 85.25 742 LYS B N 1
ATOM 12407 C CA . LYS B 1 742 ? 15.922 -145.875 -71.062 1 85.25 742 LYS B CA 1
ATOM 12408 C C . LYS B 1 742 ? 14.766 -145.25 -70.312 1 85.25 742 LYS B C 1
ATOM 12410 O O . LYS B 1 742 ? 14.875 -144 -69.875 1 85.25 742 LYS B O 1
ATOM 12415 N N . VAL B 1 743 ? 13.68 -145.75 -70.062 1 81.12 743 VAL B N 1
ATOM 12416 C CA . VAL B 1 743 ? 12.555 -145.25 -69.312 1 81.12 743 VAL B CA 1
ATOM 12417 C C . VAL B 1 743 ? 12.961 -145.125 -67.812 1 81.12 743 VAL B C 1
ATOM 12419 O O . VAL B 1 743 ? 12.617 -144.125 -67.188 1 81.12 743 VAL B O 1
ATOM 12422 N N . ARG B 1 744 ? 13.711 -146.125 -67.375 1 81.81 744 ARG B N 1
ATOM 12423 C CA . ARG B 1 744 ? 14.203 -146 -66.062 1 81.81 744 ARG B CA 1
ATOM 12424 C C . ARG B 1 744 ? 15.086 -144.75 -65.875 1 81.81 744 ARG B C 1
ATOM 12426 O O . ARG B 1 744 ? 14.977 -144.125 -64.875 1 81.81 744 ARG B O 1
ATOM 12433 N N . ASP B 1 745 ? 15.875 -144.5 -66.938 1 84 745 ASP B N 1
ATOM 12434 C CA . ASP B 1 745 ? 16.766 -143.375 -66.875 1 84 745 ASP B CA 1
ATOM 12435 C C . ASP B 1 745 ? 15.969 -142.125 -66.875 1 84 745 ASP B C 1
ATOM 12437 O O . ASP B 1 745 ? 16.266 -141.125 -66.125 1 84 745 ASP B O 1
ATOM 12441 N N . ALA B 1 746 ? 14.938 -142.125 -67.562 1 80.44 746 ALA B N 1
ATOM 12442 C CA . ALA B 1 746 ? 14.102 -140.875 -67.688 1 80.44 746 ALA B CA 1
ATOM 12443 C C . ALA B 1 746 ? 13.352 -140.625 -66.375 1 80.44 746 ALA B C 1
ATOM 12445 O O . ALA B 1 746 ? 13.242 -139.5 -65.938 1 80.44 746 ALA B O 1
ATOM 12446 N N . ALA B 1 747 ? 12.867 -141.625 -65.75 1 79.06 747 ALA B N 1
ATOM 12447 C CA . ALA B 1 747 ? 12.188 -141.5 -64.438 1 79.06 747 ALA B CA 1
ATOM 12448 C C . ALA B 1 747 ? 13.133 -141 -63.375 1 79.06 747 ALA B C 1
ATOM 12450 O O . ALA B 1 747 ? 12.742 -140.125 -62.531 1 79.06 747 ALA B O 1
ATOM 12451 N N . SER B 1 748 ? 14.359 -141.5 -63.594 1 85.12 748 SER B N 1
ATOM 12452 C CA . SER B 1 748 ? 15.359 -141.125 -62.625 1 85.12 748 SER B CA 1
ATOM 12453 C C . SER B 1 748 ? 15.656 -139.625 -62.812 1 85.12 748 SER B C 1
ATOM 12455 O O . SER B 1 748 ? 15.797 -138.875 -61.812 1 85.12 748 SER B O 1
ATOM 12457 N N . LEU B 1 749 ? 15.586 -139.125 -63.969 1 82.25 749 LEU B N 1
ATOM 12458 C CA . LEU B 1 749 ? 15.828 -137.75 -64.25 1 82.25 749 LEU B CA 1
ATOM 12459 C C . LEU B 1 749 ? 14.688 -136.875 -63.719 1 82.25 749 LEU B C 1
ATOM 12461 O O . LEU B 1 749 ? 14.93 -135.75 -63.156 1 82.25 749 LEU B O 1
ATOM 12465 N N . VAL B 1 750 ? 13.547 -137.25 -63.875 1 84.44 750 VAL B N 1
ATOM 12466 C CA . VAL B 1 750 ? 12.383 -136.5 -63.375 1 84.44 750 VAL B CA 1
ATOM 12467 C C . VAL B 1 750 ? 12.398 -136.375 -61.875 1 84.44 750 VAL B C 1
ATOM 12469 O O . VAL B 1 750 ? 12.125 -135.375 -61.281 1 84.44 750 VAL B O 1
ATOM 12472 N N . SER B 1 751 ? 12.727 -137.5 -61.312 1 85.25 751 SER B N 1
ATOM 12473 C CA . SER B 1 751 ? 12.797 -137.625 -59.875 1 85.25 751 SER B CA 1
ATOM 12474 C C . SER B 1 751 ? 13.828 -136.625 -59.344 1 85.25 751 SER B C 1
ATOM 12476 O O . SER B 1 751 ? 13.57 -135.875 -58.344 1 85.25 751 SER B O 1
ATOM 12478 N N . ASN B 1 752 ? 14.953 -136.5 -60.031 1 86.94 752 ASN B N 1
ATOM 12479 C CA . ASN B 1 752 ? 15.992 -135.5 -59.594 1 86.94 752 ASN B CA 1
ATOM 12480 C C . ASN B 1 752 ? 15.555 -134.125 -59.781 1 86.94 752 ASN B C 1
ATOM 12482 O O . ASN B 1 752 ? 15.797 -133.25 -58.938 1 86.94 752 ASN B O 1
ATOM 12486 N N . ALA B 1 753 ? 14.906 -133.875 -60.844 1 82.31 753 ALA B N 1
ATOM 12487 C CA . ALA B 1 753 ? 14.414 -132.5 -61.125 1 82.31 753 ALA B CA 1
ATOM 12488 C C . ALA B 1 753 ? 13.352 -132.125 -60.125 1 82.31 753 ALA B C 1
ATOM 12490 O O . ALA B 1 753 ? 13.328 -131 -59.688 1 82.31 753 ALA B O 1
ATOM 12491 N N . LYS B 1 754 ? 12.602 -132.875 -59.719 1 83.06 754 LYS B N 1
ATOM 12492 C CA . LYS B 1 754 ? 11.547 -132.625 -58.75 1 83.06 754 LYS B CA 1
ATOM 12493 C C . LYS B 1 754 ? 12.133 -132.375 -57.375 1 83.06 754 LYS B C 1
ATOM 12495 O O . LYS B 1 754 ? 11.609 -131.5 -56.656 1 83.06 754 LYS B O 1
ATOM 12500 N N . GLU B 1 755 ? 13.203 -133.125 -57.094 1 84.25 755 GLU B N 1
ATOM 12501 C CA . GLU B 1 755 ? 13.859 -132.875 -55.844 1 84.25 755 GLU B CA 1
ATOM 12502 C C . GLU B 1 755 ? 14.383 -131.375 -55.812 1 84.25 755 GLU B C 1
ATOM 12504 O O . GLU B 1 755 ? 14.25 -130.75 -54.812 1 84.25 755 GLU B O 1
ATOM 12509 N N . LYS B 1 756 ? 14.875 -131 -56.938 1 84.5 756 LYS B N 1
ATOM 12510 C CA . LYS B 1 756 ? 15.344 -129.625 -57.031 1 84.5 756 LYS B CA 1
ATOM 12511 C C . LYS B 1 756 ? 14.18 -128.625 -56.938 1 84.5 756 LYS B C 1
ATOM 12513 O O . LYS B 1 756 ? 14.273 -127.625 -56.25 1 84.5 756 LYS B O 1
ATOM 12518 N N . GLN B 1 757 ? 13.125 -128.875 -57.562 1 82.31 757 GLN B N 1
ATOM 12519 C CA . GLN B 1 757 ? 11.938 -128 -57.562 1 82.31 757 GLN B CA 1
ATOM 12520 C C . GLN B 1 757 ? 11.359 -127.938 -56.156 1 82.31 757 GLN B C 1
ATOM 12522 O O . GLN B 1 757 ? 10.938 -126.875 -55.75 1 82.31 757 GLN B O 1
ATOM 12527 N N . SER B 1 758 ? 11.375 -129 -55.469 1 83.94 758 SER B N 1
ATOM 12528 C CA . SER B 1 758 ? 10.859 -129 -54.094 1 83.94 758 SER B CA 1
ATOM 12529 C C . SER B 1 758 ? 11.68 -128 -53.219 1 83.94 758 SER B C 1
ATOM 12531 O O . SER B 1 758 ? 11.125 -127.25 -52.438 1 83.94 758 SER B O 1
ATOM 12533 N N . ARG B 1 759 ? 12.961 -127.938 -53.406 1 86.5 759 ARG B N 1
ATOM 12534 C CA . ARG B 1 759 ? 13.836 -127.062 -52.656 1 86.5 759 ARG B CA 1
ATOM 12535 C C . ARG B 1 759 ? 13.586 -125.625 -53.031 1 86.5 759 ARG B C 1
ATOM 12537 O O . ARG B 1 759 ? 13.586 -124.75 -52.156 1 86.5 759 ARG B O 1
ATOM 12544 N N . ASP B 1 760 ? 13.375 -125.375 -54.25 1 81.81 760 ASP B N 1
ATOM 12545 C CA . ASP B 1 760 ? 13.141 -124.062 -54.719 1 81.81 760 ASP B CA 1
ATOM 12546 C C . ASP B 1 760 ? 11.828 -123.5 -54.156 1 81.81 760 ASP B C 1
ATOM 12548 O O . ASP B 1 760 ? 11.75 -122.312 -53.781 1 81.81 760 ASP B O 1
ATOM 12552 N N . VAL B 1 761 ? 10.828 -124.312 -54.062 1 81.5 761 VAL B N 1
ATOM 12553 C CA . VAL B 1 761 ? 9.539 -123.875 -53.5 1 81.5 761 VAL B CA 1
ATOM 12554 C C . VAL B 1 761 ? 9.695 -123.5 -52.031 1 81.5 761 VAL B C 1
ATOM 12556 O O . VAL B 1 761 ? 9.125 -122.562 -51.562 1 81.5 761 VAL B O 1
ATOM 12559 N N . ASP B 1 762 ? 10.484 -124.312 -51.406 1 84.19 762 ASP B N 1
ATOM 12560 C CA . ASP B 1 762 ? 10.734 -124.062 -50 1 84.19 762 ASP B CA 1
ATOM 12561 C C . ASP B 1 762 ? 11.398 -122.688 -49.844 1 84.19 762 ASP B C 1
ATOM 12563 O O . ASP B 1 762 ? 11.055 -121.938 -48.938 1 84.19 762 ASP B O 1
ATOM 12567 N N . LYS B 1 763 ? 12.266 -122.375 -50.75 1 86.12 763 LYS B N 1
ATOM 12568 C CA . LYS B 1 763 ? 12.938 -121.062 -50.688 1 86.12 763 LYS B CA 1
ATOM 12569 C C . LYS B 1 763 ? 11.953 -119.938 -50.969 1 86.12 763 LYS B C 1
ATOM 12571 O O . LYS B 1 763 ? 12.023 -118.875 -50.312 1 86.12 763 LYS B O 1
ATOM 12576 N N . ILE B 1 764 ? 11.055 -120.125 -51.781 1 80.81 764 ILE B N 1
ATOM 12577 C CA . ILE B 1 764 ? 10.055 -119.125 -52.094 1 80.81 764 ILE B CA 1
ATOM 12578 C C . ILE B 1 764 ? 9.156 -118.875 -50.875 1 80.81 764 ILE B C 1
ATOM 12580 O O . ILE B 1 764 ? 8.891 -117.75 -50.531 1 80.81 764 ILE B O 1
ATOM 12584 N N . VAL B 1 765 ? 8.727 -120 -50.25 1 81.5 765 VAL B N 1
ATOM 12585 C CA . VAL B 1 765 ? 7.867 -119.938 -49.062 1 81.5 765 VAL B CA 1
ATOM 12586 C C . VAL B 1 765 ? 8.578 -119.125 -48 1 81.5 765 VAL B C 1
ATOM 12588 O O . VAL B 1 765 ? 7.973 -118.25 -47.375 1 81.5 765 VAL B O 1
ATOM 12591 N N . ASN B 1 766 ? 9.875 -119.375 -47.875 1 86 766 ASN B N 1
ATOM 12592 C CA . ASN B 1 766 ? 10.641 -118.688 -46.844 1 86 766 ASN B CA 1
ATOM 12593 C C . ASN B 1 766 ? 10.766 -117.188 -47.188 1 86 766 ASN B C 1
ATOM 12595 O O . ASN B 1 766 ? 10.625 -116.312 -46.312 1 86 766 ASN B O 1
ATOM 12599 N N . SER B 1 767 ? 11.031 -116.938 -48.406 1 82.19 767 SER B N 1
ATOM 12600 C CA . SER B 1 767 ? 11.172 -115.562 -48.812 1 82.19 767 SER B CA 1
ATOM 12601 C C . SER B 1 767 ? 9.867 -114.75 -48.656 1 82.19 767 SER B C 1
ATOM 12603 O O . SER B 1 767 ? 9.867 -113.625 -48.25 1 82.19 767 SER B O 1
ATOM 12605 N N . ILE B 1 768 ? 8.766 -115.375 -48.906 1 82.62 768 ILE B N 1
ATOM 12606 C CA . ILE B 1 768 ? 7.445 -114.75 -48.75 1 82.62 768 ILE B CA 1
ATOM 12607 C C . ILE B 1 768 ? 7.164 -114.5 -47.281 1 82.62 768 ILE B C 1
ATOM 12609 O O . ILE B 1 768 ? 6.621 -113.438 -46.938 1 82.62 768 ILE B O 1
ATOM 12613 N N . GLN B 1 769 ? 7.539 -115.438 -46.5 1 84.31 769 GLN B N 1
ATOM 12614 C CA . GLN B 1 769 ? 7.359 -115.25 -45.062 1 84.31 769 GLN B CA 1
ATOM 12615 C C . GLN B 1 769 ? 8.141 -114 -44.562 1 84.31 769 GLN B C 1
ATOM 12617 O O . GLN B 1 769 ? 7.66 -113.25 -43.719 1 84.31 769 GLN B O 1
ATOM 12622 N N . MET B 1 770 ? 9.266 -113.75 -45.156 1 85.81 770 MET B N 1
ATOM 12623 C CA . MET B 1 770 ? 10.086 -112.625 -44.781 1 85.81 770 MET B CA 1
ATOM 12624 C C . MET B 1 770 ? 9.445 -111.312 -45.25 1 85.81 770 MET B C 1
ATOM 12626 O O . MET B 1 770 ? 9.5 -110.312 -44.562 1 85.81 770 MET B O 1
ATOM 12630 N N . ILE B 1 771 ? 8.875 -111.375 -46.344 1 83.81 771 ILE B N 1
ATOM 12631 C CA . ILE B 1 771 ? 8.211 -110.188 -46.906 1 83.81 771 ILE B CA 1
ATOM 12632 C C . ILE B 1 771 ? 6.984 -109.875 -46.062 1 83.81 771 ILE B C 1
ATOM 12634 O O . ILE B 1 771 ? 6.699 -108.688 -45.812 1 83.81 771 ILE B O 1
ATOM 12638 N N . VAL B 1 772 ? 6.234 -110.875 -45.656 1 83.69 772 VAL B N 1
ATOM 12639 C CA . VAL B 1 772 ? 5.094 -110.625 -44.781 1 83.69 772 VAL B CA 1
ATOM 12640 C C . VAL B 1 772 ? 5.555 -110 -43.469 1 83.69 772 VAL B C 1
ATOM 12642 O O . VAL B 1 772 ? 4.934 -109 -43 1 83.69 772 VAL B O 1
ATOM 12645 N N . GLU B 1 773 ? 6.66 -110.438 -42.969 1 86.69 773 GLU B N 1
ATOM 12646 C CA . GLU B 1 773 ? 7.199 -109.875 -41.75 1 86.69 773 GLU B CA 1
ATOM 12647 C C . GLU B 1 773 ? 7.609 -108.438 -41.969 1 86.69 773 GLU B C 1
ATOM 12649 O O . GLU B 1 773 ? 7.348 -107.562 -41.094 1 86.69 773 GLU B O 1
ATOM 12654 N N . ASN B 1 774 ? 8.234 -108.188 -42.969 1 86.06 774 ASN B N 1
ATOM 12655 C CA . ASN B 1 774 ? 8.648 -106.875 -43.312 1 86.06 774 ASN B CA 1
ATOM 12656 C C . ASN B 1 774 ? 7.445 -105.938 -43.5 1 86.06 774 ASN B C 1
ATOM 12658 O O . ASN B 1 774 ? 7.484 -104.75 -43.094 1 86.06 774 ASN B O 1
ATOM 12662 N N . SER B 1 775 ? 6.449 -106.375 -44.156 1 86 775 SER B N 1
ATOM 12663 C CA . SER B 1 775 ? 5.227 -105.562 -44.344 1 86 775 SER B CA 1
ATOM 12664 C C . SER B 1 775 ? 4.609 -105.188 -43 1 86 775 SER B C 1
ATOM 12666 O O . SER B 1 775 ? 4.082 -104.062 -42.844 1 86 775 SER B O 1
ATOM 12668 N N . HIS B 1 776 ? 4.75 -106.062 -42.031 1 85.94 776 HIS B N 1
ATOM 12669 C CA . HIS B 1 776 ? 4.258 -105.75 -40.688 1 85.94 776 HIS B CA 1
ATOM 12670 C C . HIS B 1 776 ? 5.078 -104.625 -40.062 1 85.94 776 HIS B C 1
ATOM 12672 O O . HIS B 1 776 ? 4.527 -103.75 -39.375 1 85.94 776 HIS B O 1
ATOM 12678 N N . GLN B 1 777 ? 6.32 -104.75 -40.344 1 86.5 777 GLN B N 1
ATOM 12679 C CA . GLN B 1 777 ? 7.18 -103.688 -39.812 1 86.5 777 GLN B CA 1
ATOM 12680 C C . GLN B 1 777 ? 6.836 -102.312 -40.438 1 86.5 777 GLN B C 1
ATOM 12682 O O . GLN B 1 777 ? 6.789 -101.312 -39.719 1 86.5 777 GLN B O 1
ATOM 12687 N N . ILE B 1 778 ? 6.602 -102.25 -41.688 1 87.38 778 ILE B N 1
ATOM 12688 C CA . ILE B 1 778 ? 6.227 -101 -42.375 1 87.38 778 ILE B CA 1
ATOM 12689 C C . ILE B 1 778 ? 4.883 -100.5 -41.844 1 87.38 778 ILE B C 1
ATOM 12691 O O . ILE B 1 778 ? 4.691 -99.312 -41.656 1 87.38 778 ILE B O 1
ATOM 12695 N N . LEU B 1 779 ? 3.977 -101.438 -41.688 1 85.81 779 LEU B N 1
ATOM 12696 C CA . LEU B 1 779 ? 2.668 -101.125 -41.156 1 85.81 779 LEU B CA 1
ATOM 12697 C C . LEU B 1 779 ? 2.807 -100.438 -39.781 1 85.81 779 LEU B C 1
ATOM 12699 O O . LEU B 1 779 ? 2.172 -99.375 -39.531 1 85.81 779 LEU B O 1
ATOM 12703 N N . ASP B 1 780 ? 3.646 -100.938 -38.969 1 88.56 780 ASP B N 1
ATOM 12704 C CA . ASP B 1 780 ? 3.873 -100.375 -37.625 1 88.56 780 ASP B CA 1
ATOM 12705 C C . ASP B 1 780 ? 4.461 -99 -37.719 1 88.56 780 ASP B C 1
ATOM 12707 O O . ASP B 1 780 ? 4.027 -98.062 -37 1 88.56 780 ASP B O 1
ATOM 12711 N N . ALA B 1 781 ? 5.402 -98.875 -38.531 1 87.31 781 ALA B N 1
ATOM 12712 C CA . ALA B 1 781 ? 6.043 -97.562 -38.719 1 87.31 781 ALA B CA 1
ATOM 12713 C C . ALA B 1 781 ? 5.051 -96.562 -39.25 1 87.31 781 ALA B C 1
ATOM 12715 O O . ALA B 1 781 ? 5.039 -95.438 -38.812 1 87.31 781 ALA B O 1
ATOM 12716 N N . ALA B 1 782 ? 4.277 -96.875 -40.125 1 86.75 782 ALA B N 1
ATOM 12717 C CA . ALA B 1 782 ? 3.273 -96 -40.719 1 86.75 782 ALA B CA 1
ATOM 12718 C C . ALA B 1 782 ? 2.227 -95.625 -39.688 1 86.75 782 ALA B C 1
ATOM 12720 O O . ALA B 1 782 ? 1.766 -94.438 -39.688 1 86.75 782 ALA B O 1
ATOM 12721 N N . ASN B 1 783 ? 1.89 -96.5 -38.875 1 89.62 783 ASN B N 1
ATOM 12722 C CA . ASN B 1 783 ? 0.962 -96.125 -37.781 1 89.62 783 ASN B CA 1
ATOM 12723 C C . ASN B 1 783 ? 1.556 -95.125 -36.844 1 89.62 783 ASN B C 1
ATOM 12725 O O . ASN B 1 783 ? 0.854 -94.188 -36.375 1 89.62 783 ASN B O 1
ATOM 12729 N N . GLN B 1 784 ? 2.76 -95.312 -36.594 1 87.38 784 GLN B N 1
ATOM 12730 C CA . GLN B 1 784 ? 3.443 -94.312 -35.75 1 87.38 784 GLN B CA 1
ATOM 12731 C C . GLN B 1 784 ? 3.486 -93 -36.438 1 87.38 784 GLN B C 1
ATOM 12733 O O . GLN B 1 784 ? 3.336 -91.938 -35.781 1 87.38 784 GLN B O 1
ATOM 12738 N N . GLU B 1 785 ? 3.736 -92.875 -37.688 1 88.75 785 GLU B N 1
ATOM 12739 C CA . GLU B 1 785 ? 3.727 -91.688 -38.469 1 88.75 785 GLU B CA 1
ATOM 12740 C C . GLU B 1 785 ? 2.361 -91 -38.406 1 88.75 785 GLU B C 1
ATOM 12742 O O . GLU B 1 785 ? 2.277 -89.75 -38.281 1 88.75 785 GLU B O 1
ATOM 12747 N N . LYS B 1 786 ? 1.404 -91.75 -38.531 1 89.56 786 LYS B N 1
ATOM 12748 C CA . LYS B 1 786 ? 0.048 -91.188 -38.469 1 89.56 786 LYS B CA 1
ATOM 12749 C C . LYS B 1 786 ? -0.204 -90.5 -37.125 1 89.56 786 LYS B C 1
ATOM 12751 O O . LYS B 1 786 ? -0.776 -89.438 -37.094 1 89.56 786 LYS B O 1
ATOM 12756 N N . ILE B 1 787 ? 0.209 -91.125 -36.062 1 88 787 ILE B N 1
ATOM 12757 C CA . ILE B 1 787 ? 0.071 -90.562 -34.719 1 88 787 ILE B CA 1
ATOM 12758 C C . ILE B 1 787 ? 0.86 -89.25 -34.656 1 88 787 ILE B C 1
ATOM 12760 O O . ILE B 1 787 ? 0.348 -88.25 -34.156 1 88 787 ILE B O 1
ATOM 12764 N N . ALA B 1 788 ? 2.066 -89.312 -35.125 1 86.19 788 ALA B N 1
ATOM 12765 C CA . ALA B 1 788 ? 2.918 -88.125 -35.094 1 86.19 788 ALA B CA 1
ATOM 12766 C C . ALA B 1 788 ? 2.295 -87 -35.906 1 86.19 788 ALA B C 1
ATOM 12768 O O . ALA B 1 788 ? 2.312 -85.875 -35.469 1 86.19 788 ALA B O 1
ATOM 12769 N N . ALA B 1 789 ? 1.785 -87.188 -37 1 86.81 789 ALA B N 1
ATOM 12770 C CA . ALA B 1 789 ? 1.141 -86.25 -37.844 1 86.81 789 ALA B CA 1
ATOM 12771 C C . ALA B 1 789 ? -0.057 -85.562 -37.156 1 86.81 789 ALA B C 1
ATOM 12773 O O . ALA B 1 789 ? -0.266 -84.375 -37.25 1 86.81 789 ALA B O 1
ATOM 12774 N N . THR B 1 790 ? -0.792 -86.438 -36.531 1 86.06 790 THR B N 1
ATOM 12775 C CA . THR B 1 790 ? -1.942 -85.938 -35.812 1 86.06 790 THR B CA 1
ATOM 12776 C C . THR B 1 790 ? -1.496 -85 -34.656 1 86.06 790 THR B C 1
ATOM 12778 O O . THR B 1 790 ? -2.121 -84 -34.438 1 86.06 790 THR B O 1
ATOM 12781 N N . GLU B 1 791 ? -0.479 -85.438 -34.031 1 86.31 791 GLU B N 1
ATOM 12782 C CA . GLU B 1 791 ? 0.062 -84.625 -32.938 1 86.31 791 GLU B CA 1
ATOM 12783 C C . GLU B 1 791 ? 0.569 -83.25 -33.469 1 86.31 791 GLU B C 1
ATOM 12785 O O . GLU B 1 791 ? 0.338 -82.25 -32.844 1 86.31 791 GLU B O 1
ATOM 12790 N N . ILE B 1 792 ? 1.229 -83.25 -34.5 1 85.06 792 ILE B N 1
ATOM 12791 C CA . ILE B 1 792 ? 1.722 -82 -35.125 1 85.06 792 ILE B CA 1
ATOM 12792 C C . ILE B 1 792 ? 0.546 -81.125 -35.5 1 85.06 792 ILE B C 1
ATOM 12794 O O . ILE B 1 792 ? 0.573 -79.938 -35.25 1 85.06 792 ILE B O 1
ATOM 12798 N N . SER B 1 793 ? -0.426 -81.688 -36.125 1 87.56 793 SER B N 1
ATOM 12799 C CA . SER B 1 793 ? -1.612 -80.938 -36.531 1 87.56 793 SER B CA 1
ATOM 12800 C C . SER B 1 793 ? -2.264 -80.25 -35.344 1 87.56 793 SER B C 1
ATOM 12802 O O . SER B 1 793 ? -2.652 -79.062 -35.438 1 87.56 793 SER B O 1
ATOM 12804 N N . LYS B 1 794 ? -2.365 -80.875 -34.25 1 86.06 794 LYS B N 1
ATOM 12805 C CA . LYS B 1 794 ? -2.938 -80.312 -33.031 1 86.06 794 LYS B CA 1
ATOM 12806 C C . LYS B 1 794 ? -2.078 -79.125 -32.5 1 86.06 794 LYS B C 1
ATOM 12808 O O . LYS B 1 794 ? -2.6 -78.062 -32.125 1 86.06 794 LYS B O 1
ATOM 12813 N N . SER B 1 795 ? -0.86 -79.438 -32.438 1 84.12 795 SER B N 1
ATOM 12814 C CA . SER B 1 795 ? 0.074 -78.438 -31.922 1 84.12 795 SER B CA 1
ATOM 12815 C C . SER B 1 795 ? 0.085 -77.188 -32.781 1 84.12 795 SER B C 1
ATOM 12817 O O . SER B 1 795 ? 0.144 -76.062 -32.281 1 84.12 795 SER B O 1
ATOM 12819 N N . ILE B 1 796 ? 0.049 -77.312 -34.031 1 83.81 796 ILE B N 1
ATOM 12820 C CA . ILE B 1 796 ? 0.078 -76.188 -34.969 1 83.81 796 ILE B CA 1
ATOM 12821 C C . ILE B 1 796 ? -1.197 -75.312 -34.812 1 83.81 796 ILE B C 1
ATOM 12823 O O . ILE B 1 796 ? -1.175 -74.125 -34.969 1 83.81 796 ILE B O 1
ATOM 12827 N N . GLN B 1 797 ? -2.271 -76 -34.562 1 83.06 797 GLN B N 1
ATOM 12828 C CA . GLN B 1 797 ? -3.514 -75.25 -34.312 1 83.06 797 GLN B CA 1
ATOM 12829 C C . GLN B 1 797 ? -3.377 -74.312 -33.094 1 83.06 797 GLN B C 1
ATOM 12831 O O . GLN B 1 797 ? -3.863 -73.188 -33.125 1 83.06 797 GLN B O 1
ATOM 12836 N N . VAL B 1 798 ? -2.783 -74.812 -32.094 1 80.19 798 VAL B N 1
ATOM 12837 C CA . VAL B 1 798 ? -2.535 -74 -30.891 1 80.19 798 VAL B CA 1
ATOM 12838 C C . VAL B 1 798 ? -1.632 -72.812 -31.25 1 80.19 798 VAL B C 1
ATOM 12840 O O . VAL B 1 798 ? -1.889 -71.688 -30.828 1 80.19 798 VAL B O 1
ATOM 12843 N N . ILE B 1 799 ? -0.579 -73.062 -32.031 1 79.19 799 ILE B N 1
ATOM 12844 C CA . ILE B 1 799 ? 0.364 -72.062 -32.469 1 79.19 799 ILE B CA 1
ATOM 12845 C C . ILE B 1 799 ? -0.363 -71 -33.281 1 79.19 799 ILE B C 1
ATOM 12847 O O . ILE B 1 799 ? -0.175 -69.812 -33.062 1 79.19 799 ILE B O 1
ATOM 12851 N N . THR B 1 800 ? -1.176 -71.438 -34.219 1 80.31 800 THR B N 1
ATOM 12852 C CA . THR B 1 800 ? -1.936 -70.562 -35.062 1 80.31 800 THR B CA 1
ATOM 12853 C C . THR B 1 800 ? -2.863 -69.688 -34.25 1 80.31 800 THR B C 1
ATOM 12855 O O . THR B 1 800 ? -2.945 -68.5 -34.469 1 80.31 800 THR B O 1
ATOM 12858 N N . THR B 1 801 ? -3.535 -70.188 -33.312 1 79.81 801 THR B N 1
ATOM 12859 C CA . THR B 1 801 ? -4.418 -69.438 -32.438 1 79.81 801 THR B CA 1
ATOM 12860 C C . THR B 1 801 ? -3.623 -68.5 -31.562 1 79.81 801 THR B C 1
ATOM 12862 O O . THR B 1 801 ? -4.043 -67.312 -31.359 1 79.81 801 THR B O 1
ATOM 12865 N N . GLY B 1 802 ? -2.545 -69.062 -31.078 1 73.31 802 GLY B N 1
ATOM 12866 C CA . GLY B 1 802 ? -1.66 -68.188 -30.312 1 73.31 802 GLY B CA 1
ATOM 12867 C C . GLY B 1 802 ? -1.145 -67 -31.109 1 73.31 802 GLY B C 1
ATOM 12868 O O . GLY B 1 802 ? -1.144 -65.875 -30.625 1 73.31 802 GLY B O 1
ATOM 12869 N N . THR B 1 803 ? -0.725 -67.188 -32.281 1 76.69 803 THR B N 1
ATOM 12870 C CA . THR B 1 803 ? -0.23 -66.125 -33.188 1 76.69 803 THR B CA 1
ATOM 12871 C C . THR B 1 803 ? -1.313 -65.062 -33.438 1 76.69 803 THR B C 1
ATOM 12873 O O . THR B 1 803 ? -1.034 -63.875 -33.469 1 76.69 803 THR B O 1
ATOM 12876 N N . GLN B 1 804 ? -2.525 -65.5 -33.656 1 78.06 804 GLN B N 1
ATOM 12877 C CA . GLN B 1 804 ? -3.641 -64.625 -33.875 1 78.06 804 GLN B CA 1
ATOM 12878 C C . GLN B 1 804 ? -3.9 -63.75 -32.656 1 78.06 804 GLN B C 1
ATOM 12880 O O . GLN B 1 804 ? -4.156 -62.531 -32.781 1 78.06 804 GLN B O 1
ATOM 12885 N N . THR B 1 805 ? -3.865 -64.312 -31.547 1 73.81 805 THR B N 1
ATOM 12886 C CA . THR B 1 805 ? -4.059 -63.594 -30.297 1 73.81 805 THR B CA 1
ATOM 12887 C C . THR B 1 805 ? -2.986 -62.531 -30.109 1 73.81 805 THR B C 1
ATOM 12889 O O . THR B 1 805 ? -3.287 -61.406 -29.719 1 73.81 805 THR B O 1
ATOM 12892 N N . ILE B 1 806 ? -1.772 -62.844 -30.406 1 70.38 806 ILE B N 1
ATOM 12893 C CA . ILE B 1 806 ? -0.649 -61.906 -30.297 1 70.38 806 ILE B CA 1
ATOM 12894 C C . ILE B 1 806 ? -0.821 -60.75 -31.281 1 70.38 806 ILE B C 1
ATOM 12896 O O . ILE B 1 806 ? -0.597 -59.594 -30.953 1 70.38 806 ILE B O 1
ATOM 12900 N N . ALA B 1 807 ? -1.226 -61.125 -32.531 1 70.81 807 ALA B N 1
ATOM 12901 C CA . ALA B 1 807 ? -1.463 -60.094 -33.531 1 70.81 807 ALA B CA 1
ATOM 12902 C C . ALA B 1 807 ? -2.537 -59.094 -33.094 1 70.81 807 ALA B C 1
ATOM 12904 O O . ALA B 1 807 ? -2.363 -57.906 -33.219 1 70.81 807 ALA B O 1
ATOM 12905 N N . ASP B 1 808 ? -3.662 -59.562 -32.594 1 74 808 ASP B N 1
ATOM 12906 C CA . ASP B 1 808 ? -4.758 -58.719 -32.094 1 74 808 ASP B CA 1
ATOM 12907 C C . ASP B 1 808 ? -4.305 -57.844 -30.938 1 74 808 ASP B C 1
ATOM 12909 O O . ASP B 1 808 ? -4.641 -56.656 -30.875 1 74 808 ASP B O 1
ATOM 12913 N N . SER B 1 809 ? -3.629 -58.438 -30.078 1 68.81 809 SER B N 1
ATOM 12914 C CA . SER B 1 809 ? -3.148 -57.719 -28.906 1 68.81 809 SER B CA 1
ATOM 12915 C C . SER B 1 809 ? -2.145 -56.625 -29.281 1 68.81 809 SER B C 1
ATOM 12917 O O . SER B 1 809 ? -2.09 -55.594 -28.641 1 68.81 809 SER B O 1
ATOM 12919 N N . SER B 1 810 ? -1.284 -56.844 -30.25 1 68.38 810 SER B N 1
ATOM 12920 C CA . SER B 1 810 ? -0.316 -55.844 -30.75 1 68.38 810 SER B CA 1
ATOM 12921 C C . SER B 1 810 ? -1.011 -54.594 -31.281 1 68.38 810 SER B C 1
ATOM 12923 O O . SER B 1 810 ? -0.533 -53.5 -31.078 1 68.38 810 SER B O 1
ATOM 12925 N N . LEU B 1 811 ? -2.135 -54.75 -31.938 1 68.62 811 LEU B N 1
ATOM 12926 C CA . LEU B 1 811 ? -2.898 -53.625 -32.438 1 68.62 811 LEU B CA 1
ATOM 12927 C C . LEU B 1 811 ? -3.424 -52.781 -31.281 1 68.62 811 LEU B C 1
ATOM 12929 O O . LEU B 1 811 ? -3.377 -51.531 -31.344 1 68.62 811 LEU B O 1
ATOM 12933 N N . THR B 1 812 ? -3.889 -53.438 -30.297 1 71.81 812 THR B N 1
ATOM 12934 C CA . THR B 1 812 ? -4.398 -52.75 -29.125 1 71.81 812 THR B CA 1
ATOM 12935 C C . THR B 1 812 ? -3.271 -52 -28.422 1 71.81 812 THR B C 1
ATOM 12937 O O . THR B 1 812 ? -3.465 -50.875 -27.953 1 71.81 812 THR B O 1
ATOM 12940 N N . LEU B 1 813 ? -2.158 -52.562 -28.281 1 65.31 813 LEU B N 1
ATOM 12941 C CA . LEU B 1 813 ? -1.004 -51.969 -27.641 1 65.31 813 LEU B CA 1
ATOM 12942 C C . LEU B 1 813 ? -0.538 -50.719 -28.422 1 65.31 813 LEU B C 1
ATOM 12944 O O . LEU B 1 813 ? -0.118 -49.75 -27.828 1 65.31 813 LEU B O 1
ATOM 12948 N N . LEU B 1 814 ? -0.52 -50.844 -29.734 1 66.25 814 LEU B N 1
ATOM 12949 C CA . LEU B 1 814 ? -0.188 -49.688 -30.578 1 66.25 814 LEU B CA 1
ATOM 12950 C C . LEU B 1 814 ? -1.131 -48.531 -30.312 1 66.25 814 LEU B C 1
ATOM 12952 O O . LEU B 1 814 ? -0.695 -47.375 -30.25 1 66.25 814 LEU B O 1
ATOM 12956 N N . GLU B 1 815 ? -2.338 -48.875 -30.203 1 72.69 815 GLU B N 1
ATOM 12957 C CA . GLU B 1 815 ? -3.326 -47.844 -29.875 1 72.69 815 GLU B CA 1
ATOM 12958 C C . GLU B 1 815 ? -3.025 -47.188 -28.531 1 72.69 815 GLU B C 1
ATOM 12960 O O . GLU B 1 815 ? -3.119 -45.969 -28.391 1 72.69 815 GLU B O 1
ATOM 12965 N N . ASN B 1 816 ? -2.725 -48.062 -27.594 1 69.69 816 ASN B N 1
ATOM 12966 C CA . ASN B 1 816 ? -2.367 -47.562 -26.266 1 69.69 816 ASN B CA 1
ATOM 12967 C C . ASN B 1 816 ? -1.146 -46.656 -26.312 1 69.69 816 ASN B C 1
ATOM 12969 O O . ASN B 1 816 ? -1.114 -45.625 -25.656 1 69.69 816 ASN B O 1
ATOM 12973 N N . SER B 1 817 ? -0.147 -46.969 -27 1 67.88 817 SER B N 1
ATOM 12974 C CA . SER B 1 817 ? 1.068 -46.188 -27.156 1 67.88 817 SER B CA 1
ATOM 12975 C C . SER B 1 817 ? 0.774 -44.844 -27.828 1 67.88 817 SER B C 1
ATOM 12977 O O . SER B 1 817 ? 1.343 -43.812 -27.453 1 67.88 817 SER B O 1
ATOM 12979 N N . ASN B 1 818 ? -0.071 -44.938 -28.812 1 69.88 818 ASN B N 1
ATOM 12980 C CA . ASN B 1 818 ? -0.491 -43.719 -29.484 1 69.88 818 ASN B CA 1
ATOM 12981 C C . ASN B 1 818 ? -1.216 -42.781 -28.516 1 69.88 818 ASN B C 1
ATOM 12983 O O . ASN B 1 818 ? -1.014 -41.562 -28.562 1 69.88 818 ASN B O 1
ATOM 12987 N N . ASP B 1 819 ? -2.021 -43.344 -27.719 1 69.31 819 ASP B N 1
ATOM 12988 C CA . ASP B 1 819 ? -2.746 -42.531 -26.719 1 69.31 819 ASP B CA 1
ATOM 12989 C C . ASP B 1 819 ? -1.783 -41.875 -25.75 1 69.31 819 ASP B C 1
ATOM 12991 O O . ASP B 1 819 ? -1.955 -40.688 -25.422 1 69.31 819 ASP B O 1
ATOM 12995 N N . VAL B 1 820 ? -0.872 -42.531 -25.281 1 65.94 820 VAL B N 1
ATOM 12996 C CA . VAL B 1 820 ? 0.132 -42 -24.359 1 65.94 820 VAL B CA 1
ATOM 12997 C C . VAL B 1 820 ? 0.924 -40.875 -25.031 1 65.94 820 VAL B C 1
ATOM 12999 O O . VAL B 1 820 ? 1.226 -39.875 -24.406 1 65.94 820 VAL B O 1
ATOM 13002 N N . GLU B 1 821 ? 1.286 -41.125 -26.281 1 64.94 821 GLU B N 1
ATOM 13003 C CA . GLU B 1 821 ? 1.979 -40.094 -27.047 1 64.94 821 GLU B CA 1
ATOM 13004 C C . GLU B 1 821 ? 1.142 -38.812 -27.156 1 64.94 821 GLU B C 1
ATOM 13006 O O . GLU B 1 821 ? 1.668 -37.719 -27.031 1 64.94 821 GLU B O 1
ATOM 13011 N N . GLN B 1 822 ? -0.096 -39.031 -27.453 1 67.56 822 GLN B N 1
ATOM 13012 C CA . GLN B 1 822 ? -0.996 -37.875 -27.562 1 67.56 822 GLN B CA 1
ATOM 13013 C C . GLN B 1 822 ? -1.104 -37.156 -26.234 1 67.56 822 GLN B C 1
ATOM 13015 O O . GLN B 1 822 ? -1.155 -35.906 -26.203 1 67.56 822 GLN B O 1
ATOM 13020 N N . ILE B 1 823 ? -1.203 -37.906 -25.188 1 64.62 823 ILE B N 1
ATOM 13021 C CA . ILE B 1 823 ? -1.233 -37.312 -23.859 1 64.62 823 ILE B CA 1
ATOM 13022 C C . ILE B 1 823 ? 0.041 -36.5 -23.625 1 64.62 823 ILE B C 1
ATOM 13024 O O . ILE B 1 823 ? -0.014 -35.375 -23.109 1 64.62 823 ILE B O 1
ATOM 13028 N N . GLY B 1 824 ? 1.144 -37.062 -23.953 1 62 824 GLY B N 1
ATOM 13029 C CA . GLY B 1 824 ? 2.416 -36.375 -23.859 1 62 824 GLY B CA 1
ATOM 13030 C C . GLY B 1 824 ? 2.467 -35.094 -24.672 1 62 824 GLY B C 1
ATOM 13031 O O . GLY B 1 824 ? 2.959 -34.062 -24.203 1 62 824 GLY B O 1
ATOM 13032 N N . GLU B 1 825 ? 2.006 -35.125 -25.859 1 61 825 GLU B N 1
ATOM 13033 C CA . GLU B 1 825 ? 1.98 -33.969 -26.719 1 61 825 GLU B CA 1
ATOM 13034 C C . GLU B 1 825 ? 1.093 -32.844 -26.141 1 61 825 GLU B C 1
ATOM 13036 O O . GLU B 1 825 ? 1.439 -31.672 -26.203 1 61 825 GLU B O 1
ATOM 13041 N N . ASN B 1 826 ? 0.002 -33.25 -25.688 1 61.06 826 ASN B N 1
ATOM 13042 C CA . ASN B 1 826 ? -0.905 -32.312 -25.078 1 61.06 826 ASN B CA 1
ATOM 13043 C C . ASN B 1 826 ? -0.264 -31.609 -23.875 1 61.06 826 ASN B C 1
ATOM 13045 O O . ASN B 1 826 ? -0.406 -30.406 -23.688 1 61.06 826 ASN B O 1
ATOM 13049 N N . LEU B 1 827 ? 0.365 -32.344 -23.094 1 60.22 827 LEU B N 1
ATOM 13050 C CA . LEU B 1 827 ? 1.082 -31.812 -21.953 1 60.22 827 LEU B CA 1
ATOM 13051 C C . LEU B 1 827 ? 2.166 -30.828 -22.406 1 60.22 827 LEU B C 1
ATOM 13053 O O . LEU B 1 827 ? 2.355 -29.781 -21.797 1 60.22 827 LEU B O 1
ATOM 13057 N N . GLN B 1 828 ? 2.857 -31.234 -23.438 1 60.41 828 GLN B N 1
ATOM 13058 C CA . GLN B 1 828 ? 3.912 -30.391 -23.984 1 60.41 828 GLN B CA 1
ATOM 13059 C C . GLN B 1 828 ? 3.35 -29.062 -24.484 1 60.41 828 GLN B C 1
ATOM 13061 O O . GLN B 1 828 ? 3.982 -28.016 -24.328 1 60.41 828 GLN B O 1
ATOM 13066 N N . GLN B 1 829 ? 2.291 -29.109 -25.078 1 57.72 829 GLN B N 1
ATOM 13067 C CA . GLN B 1 829 ? 1.654 -27.891 -25.578 1 57.72 829 GLN B CA 1
ATOM 13068 C C . GLN B 1 829 ? 1.307 -26.938 -24.438 1 57.72 829 GLN B C 1
ATOM 13070 O O . GLN B 1 829 ? 1.493 -25.734 -24.547 1 57.72 829 GLN B O 1
ATOM 13075 N N . VAL B 1 830 ? 0.785 -27.469 -23.422 1 55.56 830 VAL B N 1
ATOM 13076 C CA . VAL B 1 830 ? 0.399 -26.672 -22.266 1 55.56 830 VAL B CA 1
ATOM 13077 C C . VAL B 1 830 ? 1.642 -26.047 -21.625 1 55.56 830 VAL B C 1
ATOM 13079 O O . VAL B 1 830 ? 1.637 -24.875 -21.266 1 55.56 830 VAL B O 1
ATOM 13082 N N . ILE B 1 831 ? 2.695 -26.875 -21.594 1 56.53 831 ILE B N 1
ATOM 13083 C CA . ILE B 1 831 ? 3.961 -26.422 -21.031 1 56.53 831 ILE B CA 1
ATOM 13084 C C . ILE B 1 831 ? 4.535 -25.297 -21.891 1 56.53 831 ILE B C 1
ATOM 13086 O O . ILE B 1 831 ? 5.102 -24.328 -21.375 1 56.53 831 ILE B O 1
ATOM 13090 N N . ASN B 1 832 ? 4.418 -25.516 -23.156 1 51.62 832 ASN B N 1
ATOM 13091 C CA . ASN B 1 832 ? 4.984 -24.547 -24.094 1 51.62 832 ASN B CA 1
ATOM 13092 C C . ASN B 1 832 ? 4.27 -23.188 -24 1 51.62 832 ASN B C 1
ATOM 13094 O O . ASN B 1 832 ? 4.82 -22.172 -24.406 1 51.62 832 ASN B O 1
ATOM 13098 N N . THR B 1 833 ? 3.088 -23.25 -23.656 1 48.19 833 THR B N 1
ATOM 13099 C CA . THR B 1 833 ? 2.377 -21.984 -23.484 1 48.19 833 THR B CA 1
ATOM 13100 C C . THR B 1 833 ? 3.025 -21.141 -22.391 1 48.19 833 THR B C 1
ATOM 13102 O O . THR B 1 833 ? 2.957 -19.906 -22.422 1 48.19 833 THR B O 1
ATOM 13105 N N . TYR B 1 834 ? 3.553 -21.875 -21.484 1 46.44 834 TYR B N 1
ATOM 13106 C CA . TYR B 1 834 ? 4.219 -21.141 -20.406 1 46.44 834 TYR B CA 1
ATOM 13107 C C . TYR B 1 834 ? 5.723 -21.078 -20.641 1 46.44 834 TYR B C 1
ATOM 13109 O O . TYR B 1 834 ? 6.41 -22.109 -20.578 1 46.44 834 TYR B O 1
ATOM 13117 N N . LYS B 1 835 ? 6.16 -20.375 -21.766 1 46.59 835 LYS B N 1
ATOM 13118 C CA . LYS B 1 835 ? 7.547 -20.188 -22.172 1 46.59 835 LYS B CA 1
ATOM 13119 C C . LYS B 1 835 ? 8.43 -19.812 -21 1 46.59 835 LYS B C 1
ATOM 13121 O O . LYS B 1 835 ? 8.125 -18.875 -20.25 1 46.59 835 LYS B O 1
ATOM 13126 N N . PHE B 1 836 ? 9.055 -20.844 -20.406 1 41.84 836 PHE B N 1
ATOM 13127 C CA . PHE B 1 836 ? 10.094 -20.516 -19.438 1 41.84 836 PHE B CA 1
ATOM 13128 C C . PHE B 1 836 ? 11.461 -20.453 -20.109 1 41.84 836 PHE B C 1
ATOM 13130 O O . PHE B 1 836 ? 11.719 -21.172 -21.078 1 41.84 836 PHE B O 1
#

Sequence (1672 aa):
MGNQVDIPENTTLVSTTDIYGKIIEINHDMLMFSGFSREEVIGENHNIMRHPEMPNTVFKEMWAAILSGDPWNGVIKNKLKSGNYYWAYMTVTPVFDSYGKRTGFTAVRIRPTEEQIVAAIKRYKDKKGAKFDIQWILNPTKFLQRFRIKTKLLFILLLMAIALGSLSLKIILDINEEYFNSISRLEGSEYNLKLAELMRLTAKHRGLLGRFLNGESALLPTITEIENEMNSRYKEFELLNETAGNKFHTFEKGKSVVSEWENLRDNNRKLTYRESFSRHVELIRLILDLDSAVGVASGLFIDSGTDTHFMVDASVSKLPNLAESLGQLRAYISPLLVKGESIPSSDKLKIKELLGYAGGSFENLSKNFEYIIQFNPDEKEFVSGYADTTERINKITALISTEIVDTERPTIKSGEFFDPITECIDSVFALNQKVASSLARKLRIKAERSKKEGLITASSVISILGLLILFQFLTIKSILDVIRDSTNKIRQIVRGGGELKENLDYGINDEIGGLLKWMGVFILNFTEIIFLLRQVTGKLTVKSKDAAELVRKYSNATQDQAASSEETSAATEELTASVESVLGSLTIESGHLKEIETIVIQFRSAMKEVEEAMQEMKRLTEEFSTQAASGMLSSRKTSESIHEVNQKASRIDEVVDIINEISEKTNLLALNAAIEAARAGEMGKGFAVVAQEITKLADQTAQNTRNILSLTLETKKAIVNSVQMVEGMESSFNQLLNNISKVRDAASLVSNAKEKQSRDVDKIVNSIQMIVENSHQILDAANQEKIAATEISKSIQVITTGTQTIADSSLTLLENSNDVEQIGENLQQVINTYKFMGNQVDIPENTTLVSTTDIYGKIIEINHDMLMFSGFSREEVIGENHNIMRHPEMPNTVFKEMWAAILSGDPWNGVIKNKLKSGNYYWAYMTVTPVFDSYGKRTGFTAVRIRPTEEQIVAAIKRYKDKKGAKFDIQWILNPTKFLQRFRIKTKLLFILLLMAIALGSLSLKIILDINEEYFNSISRLEGSEYNLKLAELMRLTAKHRGLLGRFLNGESALLPTITEIENEMNSRYKEFELLNETAGNKFHTFEKGKSVVSEWENLRDNNRKLTYRESFSRHVELIRLILDLDSAVGVASGLFIDSGTDTHFMVDASVSKLPNLAESLGQLRAYISPLLVKGESIPSSDKLKIKELLGYAGGSFENLSKNFEYIIQFNPDEKEFVSGYADTTERINKITALISTEIVDTERPTIKSGEFFDPITECIDSVFALNQKVASSLARKLRIKAERSKKEGLITASSVISILGLLILFQFLTIKSILDVIRDSTNKIRQIVRGGGELKENLDYGINDEIGGLLKWMGVFILNFTEIIFLLRQVTGKLTVKSKDAAELVRKYSNATQDQAASSEETSAATEELTASVESVLGSLTIESGHLKEIETIVIQFRSAMKEVEEAMQEMKRLTEEFSTQAASGMLSSRKTSESIHEVNQKASRIDEVVDIINEISEKTNLLALNAAIEAARAGEMGKGFAVVAQEITKLADQTAQNTRNILSLTLETKKAIVNSVQMVEGMESSFNQLLNNISKVRDAASLVSNAKEKQSRDVDKIVNSIQMIVENSHQILDAANQEKIAATEISKSIQVITTGTQTIADSSLTLLENSNDVEQIGENLQQVINTYKF

Foldseek 3Di:
DAAEDFQDPPDKWKFWAFPVQFTQDTDPSNCVVQVHDPVRRHRDHPVVFADPLFDPVLVVVQCVQQVVQHKDWAWGKTAGPVRHIYIWTKIKGFFAPPVRHTGTIMIMTDGDDPVRVVVRVVVSPVPDDPPPPCVCVVPVVSVCVVDDPLVVLVVVLVVVLVVLVVVLVVVLVVLVVLLQLLVLLLLLLVLLLLLLVLLLLLLLLLLLLLQCLLPPVVCVVVSVVSLVVSVVSLVVNLVVCVVSVVVLVNSVLSVVLSVLSVVCSVCVNVDHLVVSLVSSLVSSVSSLVSLVSSCVSSCQCVPPDLLRNLLSCLLRPLLSQLLVLLSSLSSLVLNVQAVQAFDDPVSLVVSVVSLVSNVVSLVVNVVSLVSNCVSCVVPVVLVVLNVVLVVLNVVLSVQCVPQRNVDRTGPDHSVRNNVSSSVSSVSSSVSSVSSSVVSSVVSVVSSVVSVVVSVVSVVVSVVVSVVVVVVSVVVVCVVVVLVVVLVVQVSCLVNLNHPLPDQLQPVDPDPSNVVSNVVNVVSVVVVVVLVVLLVVLVVLLVVLVVLLVVLVVLLVVLVVLLVVLVVLLVVLVVLLVVLVVLLVVLVVVVVVLVVVVVVLVVVVVVLVVLQVVLVVLLVVLVVQLVVLVVQLVVLVVLLVVLVVVLVVLVVLLVVLVVQLVVLVVQLVVLVVQLVVLVVVPPVRVVSNVVSVVSNVVSVVSNVVSVVSNVVSVVSNVVSVVSNVVSVVSSVVSVVSNVVSVVSNVVSVVSNVVSVVVVVVSVVVVVVSVVVNVVSVVSVVVSVVSNVVSVVSNVVSVVSNVVSVVSNVVSVVSNVVSVVSNVVSVVSVVVSVSSND/DAAEDFQDPPDKWKFWAFPVQFTQDTDPSNCVVQVHDPVRRHRDHPVVWADPLFDPVLVVVQCVQQVVQHKDWAWGKTAGPVRHIYIWTKIKGFFAPPVRHTGTIMIMTDGDDPVRVVVRVVVSPCPDDPPPPCVCVVVVVSVCVVDDPLVVLVVVLVVVLVVLVVVLVVVLVVLVVLLQLLVLLLLLLVLLLLLLVLLLLLLLLLLLLLQCLLPPVVCVVVNVVSLVVSVVSLVVNLVVCVPSVVVLVNSVLSVVLSVLSVVCSVCVNVDHLVVSLVSSLVSSVSSLVSLVSSCVSSCQCVPPDLLRNLLSCLLRPLLSQLLVLLSSLSSLVLNVQAVQAFDDPVSLVVSVVSLVSNVVSLVVNVVSLVSNCVSCVVCVVLVVLNVVLVVLNVVLSVQCVPQRNPDRTHPDHSVRNNVSSSVSSVSSSVSSVSSSVVSSVVSVVSSVVSVVVSVVSVVVSVVVSVVVVVVSVVVVCVVVVLVVVLVVQVSCQVNLNHPLPDQLQPVDPDPSNVVSNVVNVVSVVVVVVLVVLLVVLVVLQVVLVVLLVVLVVLLVVLVVLLVVLVVLLVVLVVLLVVLVVLLVVLVVVVVVLVVVVVVLVVVVVVLVVLLVVLVVLLVVLVVLLVVLVVQLVVLVVQLVVLVVVLVVLVVLLVVLVVQLVVLVVQLVVLVVQLVVLVVVPPVSPVSNVVSVVSNVVSVVSNVVSVVSNVVSVVSNVVSVVSNVVSVVSSVVSVVSNVVSVVSNVVSVVSNVVSVVVVVVSVVVVVVSVVVNVVSVVSNVVSVVSNVVSVVSNVVSVVSNVVSVVSNVVSVVSNVVSVVSNVVSVVSVVVSVSSND

Nearest PDB structures (foldseek):
  8dik-assembly1_A  TM=9.689E-01  e=8.655E-12  Escherichia coli
  2gj3-assembly1_A  TM=8.899E-01  e=1.090E-08  Azotobacter vinelandii
  8c5v-assembly1_I  TM=3.732E-01  e=8.849E-13  Escherichia coli
  5nnv-assembly1_A  TM=3.961E-01  e=1.357E+00  Bacillus subtilis subsp. subtilis str. 168
  5xg2-assembly1_A  TM=4.092E-01  e=6.312E+00  Pyrococcus yayanosii CH1

Solvent-accessible surface area (backbone atoms only — not comparable to full-atom values): 82040 Å² total; per-residue (Å²): 128,53,58,81,47,75,59,57,84,76,46,55,34,37,38,29,24,34,77,85,46,28,27,72,43,69,38,67,58,31,34,65,69,33,63,49,51,70,80,72,45,49,68,33,53,66,66,79,34,50,30,88,83,56,59,66,66,60,54,51,51,38,49,54,32,33,72,72,65,34,64,31,74,48,70,44,56,32,35,33,72,87,53,26,29,33,58,27,32,34,36,37,35,54,34,50,44,101,84,69,46,73,56,20,34,38,36,41,28,33,59,52,53,72,67,51,50,53,51,40,52,56,56,64,62,53,76,66,70,80,71,74,62,60,65,36,73,73,35,62,42,60,45,52,36,63,40,41,64,64,56,53,54,48,48,53,50,49,55,49,48,50,54,49,45,53,58,49,48,53,54,45,52,53,31,50,50,52,23,55,48,28,50,38,23,34,54,30,52,54,53,41,53,54,49,52,52,51,47,55,52,51,43,50,48,38,28,53,50,15,28,32,60,48,70,44,68,85,45,52,66,60,52,52,52,51,52,52,52,46,52,51,53,53,50,56,46,51,57,47,31,65,54,55,17,52,74,44,72,39,32,70,55,48,49,48,43,55,51,51,49,55,56,45,68,76,48,56,87,78,42,52,36,68,54,46,47,53,53,44,50,50,50,47,49,44,48,53,52,44,37,46,48,38,36,58,56,25,39,42,71,37,38,60,39,80,59,47,37,48,40,42,47,34,48,58,45,36,43,52,50,28,35,49,33,49,34,50,45,46,29,62,48,29,26,61,26,58,77,62,47,64,70,53,70,70,55,48,37,51,52,31,16,41,49,19,26,26,51,42,35,46,51,56,38,52,59,45,46,55,51,37,47,68,55,35,68,84,50,60,63,56,57,55,39,50,51,52,37,52,52,40,49,53,51,48,53,50,47,46,46,61,39,46,58,72,32,76,51,48,79,54,52,28,67,74,51,44,53,59,50,48,53,36,40,50,37,40,52,52,40,32,50,54,45,44,52,52,47,42,50,52,29,50,51,50,22,51,50,29,50,52,50,35,52,52,52,51,50,48,51,50,50,50,50,50,52,50,51,51,50,51,50,42,50,48,50,35,53,49,50,53,49,52,53,50,36,52,50,50,47,31,44,65,56,20,72,30,65,80,76,64,73,50,69,76,80,44,64,21,68,64,31,54,37,32,41,51,48,36,50,42,49,50,54,50,50,42,52,51,30,50,49,51,52,51,28,51,52,39,40,53,50,22,48,51,49,40,54,51,33,51,54,44,46,51,40,31,50,51,34,44,54,30,37,51,50,33,52,52,30,40,51,52,32,50,51,27,42,49,49,36,54,52,45,49,52,53,42,54,53,46,53,53,51,44,55,53,47,51,56,55,44,52,52,39,50,50,53,39,51,51,35,36,54,51,41,49,52,49,38,54,53,41,48,54,39,40,50,49,24,40,51,26,35,49,51,26,46,53,28,48,50,52,32,47,54,37,43,54,51,43,49,53,47,39,52,50,43,34,54,48,21,51,52,47,29,53,52,18,51,54,44,32,54,56,15,60,73,53,49,86,81,13,58,70,49,33,57,53,18,55,47,42,32,53,51,18,52,51,40,36,54,45,32,52,49,41,50,50,38,40,51,50,30,51,53,31,41,54,55,28,53,53,24,37,52,50,29,42,50,28,35,53,50,44,50,53,46,42,52,50,44,43,52,33,39,52,49,39,51,52,37,46,54,52,45,55,53,48,51,52,50,44,54,51,44,49,53,51,44,55,53,40,50,51,51,37,52,52,29,43,52,50,34,50,52,28,40,52,51,34,52,54,30,40,52,52,37,43,52,35,33,50,52,48,46,56,50,36,53,52,49,41,51,50,25,50,50,47,33,50,52,21,49,52,51,44,52,60,47,55,61,47,46,117,128,54,57,80,48,76,58,57,84,77,47,57,34,38,38,29,23,34,78,84,46,27,26,72,44,69,38,68,56,32,34,65,69,34,61,51,51,70,78,73,46,48,68,33,53,66,67,82,32,51,31,87,83,55,60,66,66,59,55,52,51,39,50,55,32,32,72,72,65,35,64,30,74,49,70,45,56,32,35,34,71,87,52,26,27,32,57,28,32,34,37,37,35,56,33,51,45,100,83,68,47,72,58,19,34,37,35,42,29,34,61,53,53,71,68,52,50,54,52,39,52,56,56,64,64,54,75,67,70,80,70,74,61,60,66,35,74,74,35,63,43,62,45,53,35,63,40,41,65,64,55,53,53,47,49,54,50,50,55,49,49,52,53,49,46,51,57,46,47,53,54,42,51,53,31,50,51,52,24,53,46,27,50,38,23,34,54,32,54,55,54,41,53,56,49,51,54,52,47,53,51,52,42,51,48,38,27,53,50,16,28,34,60,50,69,43,68,85,46,53,66,61,52,54,51,53,50,52,51,45,53,53,52,51,51,53,45,51,57,47,29,64,53,55,17,52,73,44,72,40,33,68,56,49,49,48,42,53,51,50,49,55,55,44,67,77,48,55,88,78,41,52,36,68,54,44,47,54,53,45,52,52,49,48,49,45,48,52,52,44,35,48,49,37,35,57,57,25,39,40,73,36,37,59,39,79,58,45,37,49,41,42,48,34,48,58,43,36,45,52,50,28,36,48,33,48,33,50,45,46,30,63,48,29,26,60,27,58,76,60,46,63,69,53,70,71,55,48,37,50,50,30,16,41,48,17,25,26,51,42,34,46,52,55,38,52,56,44,47,54,49,36,46,67,56,34,69,86,49,60,65,56,57,54,39,50,50,53,37,51,53,40,49,53,50,48,53,49,47,46,48,60,39,45,59,73,33,76,51,47,79,55,49,29,67,74,50,46,52,59,50,48,52,36,39,50,38,40,52,51,40,32,49,52,46,44,52,52,47,41,50,53,30,50,52,51,23,52,50,28,50,52,50,36,51,51,52,51,49,49,52,51,51,51,50,50,52,52,52,52,51,51,50,43,50,48,50,35,54,50,50,54,50,51,53,50,36,51,51,51,48,31,44,65,56,21,72,29,66,78,76,63,74,51,69,77,82,43,66,20,70,64,30,52,37,32,40,52,50,35,50,43,50,49,54,50,49,43,52,52,32,51,50,49,53,51,29,51,51,40,39,54,50,22,50,51,50,40,54,51,33,51,54,46,49,52,40,32,50,51,33,43,52,32,36,52,51,31,52,52,31,40,51,52,33,51,52,28,42,49,49,35,54,52,43,50,54,54,41,54,53,46,54,51,50,44,55,54,46,51,54,55,45,52,51,40,52,49,53,38,51,52,36,37,53,52,42,49,53,47,38,51,54,41,49,53,39,39,51,50,24,41,50,28,33,49,51,26,46,52,28,48,50,53,33,47,54,37,43,52,51,42,50,53,48,37,53,52,44,35,53,48,20,52,54,44,28,53,53,18,51,52,43,33,53,56,17,58,74,58,51,87,82,14,60,72,50,33,56,56,17,51,51,40,32,52,52,19,51,50,41,38,52,44,30,52,50,42,50,51,37,43,53,50,30,53,53,29,41,56,51,27,52,53,25,36,52,48,29,42,50,27,36,52,51,43,50,54,47,41,52,52,46,45,52,34,39,52,50,37,51,53,38,46,56,52,44,53,53,46,50,52,51,44,56,51,45,48,54,50,43,55,52,41,51,51,53,37,51,52,29,42,53,51,36,50,52,27,41,50,52,33,53,55,30,42,50,53,37,43,53,34,34,51,51,50,44,56,50,35,55,52,50,41,50,51,23,49,49,47,32,49,52,20,50,53,50,45,52,60,48,57,62,48,45,117

Organism: NCBI:txid2484979